Protein 1WZ8 (pdb70)

CATH classification: 3.90.226.10 (+1 more: 1.10.12.10)

B-factor: mean 20.25, std 10.27, range [1.0, 70.55]

Organism: Thermus thermophilus (strain ATCC 27634 / DSM 579 / HB8) (NCBI:txid300852)

Nearest PDB structures (foldseek):
  1wz8-assembly1_E  TM=1.002E+00  e=1.208E-48  Thermus thermophilus HB8
  3qk8-assembly1_A  TM=9.824E-01  e=3.372E-32  Mycobacterium marinum M
  7m3w-assembly1_B  TM=9.841E-01  e=2.227E-31  Mycobacterium avium subsp. paratuberculosis K-10
  3qk8-assembly1_B  TM=9.759E-01  e=5.558E-32  Mycobacterium marinum M
  3q1t-assembly1_C  TM=9.836E-01  e=1.148E-29  Mycobacterium avium 104

Solvent-accessible surface area: 48649 Å² total; per-residue (Å²): 138,69,83,12,72,85,144,14,103,34,9,48,24,48,110,38,95,111,14,0,3,19,0,28,0,146,13,98,182,92,5,16,0,35,36,60,6,7,64,10,1,1,102,0,8,77,37,1,83,69,37,164,41,4,40,0,0,0,1,63,1,70,65,18,12,0,0,31,0,31,3,86,44,5,21,61,56,12,93,90,44,26,116,8,15,12,76,4,1,47,6,6,36,32,2,0,12,13,0,2,72,6,22,49,2,0,0,0,0,0,16,125,18,0,16,8,10,0,0,0,0,1,11,1,8,5,1,6,0,0,0,76,51,2,91,3,4,3,9,16,6,114,20,2,1,4,0,0,14,0,0,0,0,0,3,4,6,11,11,9,1,10,13,0,4,18,16,1,6,12,24,48,61,8,57,0,68,76,0,51,172,44,7,2,2,1,33,18,28,105,83,158,103,2,49,102,49,0,15,76,2,0,49,82,2,5,110,13,3,61,40,3,2,26,4,1,2,10,1,0,0,0,0,4,29,33,10,12,5,9,0,1,0,1,0,0,2,9,5,5,7,9,74,6,126,18,0,82,22,1,6,98,0,52,104,104,172,79,113,45,147,26,94,108,86,60,5,79,85,144,18,95,22,10,44,20,48,115,39,94,108,14,0,3,18,0,25,0,138,16,100,187,99,6,17,0,34,39,61,4,8,89,7,0,0,109,0,1,61,37,1,71,93,32,152,27,6,37,0,0,0,0,64,0,76,74,18,11,0,0,33,1,31,5,79,44,5,18,53,58,14,92,87,48,26,82,10,17,10,78,4,1,49,3,6,31,30,2,0,12,0,0,3,56,6,28,49,1,0,0,0,0,0,15,112,10,0,32,9,9,0,0,0,0,2,10,1,8,6,0,7,0,0,0,81,34,1,116,2,15,4,13,16,5,115,22,3,1,4,1,0,14,0,0,0,0,0,3,4,7,11,13,9,1,10,11,0,4,14,15,1,6,12,17,49,68,6,53,0,48,81,0,25,154,48,6,2,2,2,33,12,25,89,84,148,89,1,48,112,52,0,14,79,2,0,44,84,2,5,112,12,4,62,34,4,3,29,3,1,2,11,0,0,0,1,0,5,29,34,9,13,4,9,0,1,0,2,0,0,2,9,4,4,9,9,78,8,119,20,0,81,23,2,4,91,1,64,104,99,188,70,111,41,134,27,103,124,84,78,13,69,83,156,11,81,34,9,50,24,46,116,39,96,112,13,0,3,19,0,20,0,160,20,102,183,97,6,15,0,33,45,59,3,8,79,4,0,3,69,0,7,66,24,0,92,73,32,160,44,5,42,0,0,0,0,65,0,82,62,17,13,0,0,32,1,29,4,94,44,5,20,58,58,11,68,87,45,24,100,6,17,12,71,3,0,44,1,5,32,37,3,0,9,12,0,3,73,6,23,47,2,0,0,0,0,0,15,124,30,0,33,9,8,0,0,0,0,0,10,1,7,5,2,7,0,0,0,82,39,2,106,3,36,4,14,12,5,108,26,2,2,4,1,0,14,0,0,0,0,0,4,4,7,10,11,9,2,9,11,0,5,20,14,0,7,11,19,53,55,4,31,0,91,80,0,52,129,27,6,2,2,1,36,19,27,92,74,132,100,2,48,97,50,0,13,81,1,0,47,80,2,5,113,13,4,67,34,3,4,28,3,1,3,10,0,0,0,1,0,5,27,35,9,13,4,8,0,1,0,1,0,0,1,9,5,5,6,10,79,8,106,12,0,78,22,0,4,91,1,84,109,100,194,82,106,26,138,19,80,114,90,73,15,74,85,143,12,80,22,8,38,26,48,117,38,97,105,14,0,0,18,0,24,0,122,20,101,185,99,7,16,0,31,46,56,2,8,89,5,0,3,76,0,7,73,26,1,92,79,14,151,48,6,40,0,0,0,0,62,1,70,70,18,14,0,0,30,1,30,4,97,42,4,18,60,58,10,74,86,42,23,88,6,16,11,72,4,0,46,1,5,32,40,3,0,11,12,0,3,74,8,27,52,1,0,0,0,0,0,14,122,27,0,37,8,10,0,0,0,0,1,10,0,8,5,1,6,0,0,0,80,27,2,117,3,38,3,12,11,5,107,27,2,1,4,0,0,15,0,0,0,0,0,4,4,7,11,11,9,1,10,10,0,4,14,14,1,6,12,19,47,70,5,34,0,89,79,0,50,126,28,5,2,2,2,34,13,25,86,80,137,95,2,48,112,50,0,13,74,1,0,48,85,2,6,112,13,4,55,33,3,2,26,3,1,3,10,1,0,0,0,1,6,30,34,9,15,4,9,0,0,0,2,0,0,1,9,6,5,7,9,80,7,112,13,0,69,21,1,3,90,1,74,91,101,180,79,107,22,142,20,77,157,76,111,16,87,92,148,6,79,31,1,44,36,46,116,38,97,115,13,0,5,18,0,26,0,144,16,99,178,96,4,16,0,35,39,41,4,7,92,2,1,2,54,1,8,86,48,1,76,80,45,163,46,4,44,0,0,0,1,64,0,63,65,18,13,0,0,32,1,31,4,100,45,5,20,77,55,12,85,90,44,27,112,6,15,12,80,4,1,37,1,6,35,32,2,0,8,13,0,3,74,7,24,45,2,0,0,0,0,0,16,126,26,0,26,8,10,0,0,0,0,2,11,1,8,5,1,7,0,0,0,79,50,2,102,3,4,4,11,15,5,104,25,3,1,4,1,0,15,0,0,0,0,0,4,4,7,10,11,8,1,10,12,0,5,20,15,1,6,10,24,49,46,6,57,0,71,72,0,52,167,47,6,2,3,1,36,14,27,89,72,145,104,2,50,109,53,0,15,78,0,0,47,76,2,6,110,12,3,76,39,3,3,26,4,1,1,10,1,0,0,0,0,5,24,34,9,14,4,9,0,1,0,2,0,0,1,9,6,5,8,11,79,7,128,16,0,73,19,2,4,96,3,80,96,101,188,78,102,41,130,26,90,83,91,72,16,75,87,128,16,89,21,8,45,11,44,92,40,96,109,15,0,1,17,0,28,0,133,17,97,184,102,6,16,0,34,37,62,6,8,104,7,0,0,49,0,8,75,50,1,92,80,30,140,44,5,38,0,0,0,0,63,1,80,74,19,10,0,0,33,1,31,6,80,42,6,18,56,54,11,89,82,51,23,93,10,17,12,81,3,1,46,2,6,31,25,2,0,12,12,0,2,69,7,34,53,2,0,0,0,0,0,17,129,20,0,30,9,10,0,0,0,0,2,11,1,8,5,1,6,0,0,0,76,38,2,86,2,14,4,13,14,6,118,21,2,1,4,1,0,14,0,0,0,0,0,3,5,8,10,13,9,1,10,12,0,3,17,15,2,7,12,18,45,55,5,37,0,53,82,0,28,162,50,6,2,2,2,34,12,16,90,82,165,73,1,48,118,52,0,14,76,1,0,46,81,2,5,119,12,4,63,32,2,4,25,4,1,2,11,0,0,0,0,0,5,24,35,8,12,4,9,0,2,0,1,0,0,1,10,6,4,7,8,77,9,128,20,0,77,25,1,4,100,2,60,104,100,179,66,109,44,132,27,107

Sequence (1578 aa):
LASLEARYPGLAFAWPRPGVLEITFRGEKLNAMPPALHRGLARVWRDLEAVEGVRAVLLRGEGGVFSAGGSFGLIEEMRASHEALLRVFWEARDLVLGPLNFPRPVVAAVEKVAVGAGLALALAADIAVVGKGTRLLDGHLRLGVAAGDHAVLLWPLLVGMAKAKYHLLLNEPLTGEEAERLGLVALAVEDEKVYEKALEVAERLAQGPKEALHHTKHALNHWYRSFLPHFELSLALEFLGFSGKELEEGLKALKEKRPPEFPLASLEARYPGLAFAWPRPGVLEITFRGEKLNAMPPALHRGLARVWRDLEAVEGVRAVLLRGEGGVFSAGGSFGLIEEMRASHEALLRVFWEARDLVLGPLNFPRPVVAAVEKVAVGAGLALALAADIAVVGKGTRLLDGHLRLGVAAGDHAVLLWPLLVGMAKAKYHLLLNEPLTGEEAERLGLVALAVEDEKVYEKALEVAERLAQGPKEALHHTKHALNHWYRSFLPHFELSLALEFLGFSGKELEEGLKALKEKRPPEFPLASLEARYPGLAFAWPRPGVLEITFRGEKLNAMPPALHRGLARVWRDLEAVEGVRAVLLRGEGGVFSAGGSFGLIEEMRASHEALLRVFWEARDLVLGPLNFPRPVVAAVEKVAVGAGLALALAADIAVVGKGTRLLDGHLRLGVAAGDHAVLLWPLLVGMAKAKYHLLLNEPLTGEEAERLGLVALAVEDEKVYEKALEVAERLAQGPKEALHHTKHALNHWYRSFLPHFELSLALEFLGFSGKELEEGLKALKEKRPPEFPLASLEARYPGLAFAWPRPGVLEITFRGEKLNAMPPALHRGLARVWRDLEAVEGVRAVLLRGEGGVFSAGGSFGLIEEMRASHEALLRVFWEARDLVLGPLNFPRPVVAAVEKVAVGAGLALALAADIAVVGKGTRLLDGHLRLGVAAGDHAVLLWPLLVGMAKAKYHLLLNEPLTGEEAERLGLVALAVEDEKVYEKALEVAERLAQGPKEALHHTKHALNHWYRSFLPHFELSLALEFLGFSGKELEEGLKALKEKRPPEFPLASLEARYPGLAFAWPRPGVLEITFRGEKLNAMPPALHRGLARVWRDLEAVEGVRAVLLRGEGGVFSAGGSFGLIEEMRASHEALLRVFWEARDLVLGPLNFPRPVVAAVEKVAVGAGLALALAADIAVVGKGTRLLDGHLRLGVAAGDHAVLLWPLLVGMAKAKYHLLLNEPLTGEEAERLGLVALAVEDEKVYEKALEVAERLAQGPKEALHHTKHALNHWYRSFLPHFELSLALEFLGFSGKELEEGLKALKEKRPPEFPLASLEARYPGLAFAWPRPGVLEITFRGEKLNAMPPALHRGLARVWRDLEAVEGVRAVLLRGEGGVFSAGGSFGLIEEMRASHEALLRVFWEARDLVLGPLNFPRPVVAAVEKVAVGAGLALALAADIAVVGKGTRLLDGHLRLGVAAGDHAVLLWPLLVGMAKAKYHLLLNEPLTGEEAERLGLVALAVEDEKVYEKALEVAERLAQGPKEALHHTKHALNHWYRSFLPHFELSLALEFLGFSGKELEEGLKALKEKRPPEFP

Structure (mmCIF, N/CA/C/O backbone):
data_1WZ8
#
_entry.id   1WZ8
#
_cell.length_a   76.485
_cell.length_b   127.065
_cell.length_c   146.393
_cell.angle_alpha   90.00
_cell.angle_beta   90.00
_cell.angle_gamma   90.00
#
_symmetry.space_group_name_H-M   'P 21 21 21'
#
loop_
_entity.id
_entity.type
_entity.pdbx_description
1 polymer 'enoyl-CoA hydratase'
2 non-polymer (4S)-2-METHYL-2,4-PENTANEDIOL
3 water water
#
loop_
_atom_site.group_PDB
_atom_site.id
_atom_site.type_symbol
_atom_site.label_atom_id
_atom_site.label_alt_id
_atom_site.label_comp_id
_atom_site.label_asym_id
_atom_site.label_entity_id
_atom_site.label_seq_id
_atom_site.pdbx_PDB_ins_code
_atom_site.Cartn_x
_atom_site.Cartn_y
_atom_site.Cartn_z
_atom_site.occupancy
_atom_site.B_iso_or_equiv
_atom_site.auth_seq_id
_atom_site.auth_comp_id
_atom_site.auth_asym_id
_atom_site.auth_atom_id
_atom_site.pdbx_PDB_model_num
ATOM 1 N N . LEU A 1 2 ? 13.968 49.390 91.236 1.00 41.56 2 LEU A N 1
ATOM 2 C CA . LEU A 1 2 ? 15.130 48.795 90.518 1.00 40.84 2 LEU A CA 1
ATOM 3 C C . LEU A 1 2 ? 15.345 47.353 90.971 1.00 39.85 2 LEU A C 1
ATOM 4 O O . LEU A 1 2 ? 14.382 46.637 91.238 1.00 38.93 2 LEU A O 1
ATOM 9 N N . ALA A 1 3 ? 16.604 46.935 91.060 1.00 38.84 3 ALA A N 1
ATOM 10 C CA . ALA A 1 3 ? 16.941 45.575 91.468 1.00 37.52 3 ALA A CA 1
ATOM 11 C C . ALA A 1 3 ? 16.175 45.114 92.706 1.00 36.59 3 ALA A C 1
ATOM 12 O O . ALA A 1 3 ? 15.613 44.020 92.721 1.00 35.05 3 ALA A O 1
ATOM 14 N N . SER A 1 4 ? 16.155 45.945 93.742 1.00 35.82 4 SER A N 1
ATOM 15 C CA . SER A 1 4 ? 15.457 45.598 94.975 1.00 35.84 4 SER A CA 1
ATOM 16 C C . SER A 1 4 ? 13.953 45.454 94.772 1.00 35.45 4 SER A C 1
ATOM 17 O O . SER A 1 4 ? 13.314 44.620 95.415 1.00 36.06 4 SER A O 1
ATOM 20 N N . LEU A 1 5 ? 13.386 46.269 93.886 1.00 33.65 5 LEU A N 1
ATOM 21 C CA . LEU A 1 5 ? 11.954 46.198 93.606 1.00 32.87 5 LEU A CA 1
ATOM 22 C C . LEU A 1 5 ? 11.664 44.970 92.753 1.00 31.44 5 LEU A C 1
ATOM 23 O O . LEU A 1 5 ? 10.772 44.184 93.063 1.00 30.99 5 LEU A O 1
ATOM 28 N N . GLU A 1 6 ? 12.422 44.817 91.672 1.00 30.75 6 GLU A N 1
ATOM 29 C CA . GLU A 1 6 ? 12.254 43.679 90.780 1.00 30.73 6 GLU A CA 1
ATOM 30 C C . GLU A 1 6 ? 12.367 42.393 91.591 1.00 30.00 6 GLU A C 1
ATOM 31 O O . GLU A 1 6 ? 11.599 41.454 91.400 1.00 28.87 6 GLU A O 1
ATOM 37 N N . ALA A 1 7 ? 13.325 42.372 92.512 1.00 28.28 7 ALA A N 1
ATOM 38 C CA . ALA A 1 7 ? 13.561 41.207 93.357 1.00 28.57 7 ALA A CA 1
ATOM 39 C C . ALA A 1 7 ? 12.399 40.883 94.294 1.00 27.76 7 ALA A C 1
ATOM 40 O O . ALA A 1 7 ? 12.175 39.722 94.627 1.00 25.88 7 ALA A O 1
ATOM 42 N N . ARG A 1 8 ? 11.659 41.908 94.706 1.00 27.22 8 ARG A N 1
ATOM 43 C CA . ARG A 1 8 ? 10.545 41.729 95.633 1.00 28.51 8 ARG A CA 1
ATOM 44 C C . ARG A 1 8 ? 9.147 41.628 95.023 1.00 28.52 8 ARG A C 1
ATOM 45 O O . ARG A 1 8 ? 8.212 41.177 95.689 1.00 28.29 8 ARG A O 1
ATOM 53 N N . TYR A 1 9 ? 8.993 42.040 93.769 1.00 27.43 9 TYR A N 1
ATOM 54 C CA . TYR A 1 9 ? 7.678 42.002 93.137 1.00 26.26 9 TYR A CA 1
ATOM 55 C C . TYR A 1 9 ? 7.582 41.164 91.871 1.00 25.37 9 TYR A C 1
ATOM 56 O O . TYR A 1 9 ? 7.619 41.693 90.759 1.00 23.97 9 TYR A O 1
ATOM 65 N N . PRO A 1 10 ? 7.457 39.837 92.022 1.00 23.78 10 PRO A N 1
ATOM 66 C CA . PRO A 1 10 ? 7.352 38.983 90.840 1.00 22.92 10 PRO A CA 1
ATOM 67 C C . PRO A 1 10 ? 6.056 39.334 90.118 1.00 22.59 10 PRO A C 1
ATOM 68 O O . PRO A 1 10 ? 5.010 39.475 90.747 1.00 22.98 10 PRO A O 1
ATOM 72 N N . GLY A 1 11 ? 6.132 39.484 88.802 1.00 21.69 11 GLY A N 1
ATOM 73 C CA . GLY A 1 11 ? 4.951 39.840 88.042 1.00 19.55 11 GLY A CA 1
ATOM 74 C C . GLY A 1 11 ? 5.036 41.292 87.609 1.00 19.53 11 GLY A C 1
ATOM 75 O O . GLY A 1 11 ? 4.346 41.715 86.684 1.00 19.16 11 GLY A O 1
ATOM 76 N N . LEU A 1 12 ? 5.883 42.058 88.289 1.00 18.08 12 LEU A N 1
ATOM 77 C CA . LEU A 1 12 ? 6.069 43.465 87.959 1.00 19.70 12 LEU A CA 1
ATOM 78 C C . LEU A 1 12 ? 7.454 43.695 87.370 1.00 19.50 12 LEU A C 1
ATOM 79 O O . LEU A 1 12 ? 8.438 43.109 87.821 1.00 20.65 12 LEU A O 1
ATOM 84 N N . ALA A 1 13 ? 7.518 44.545 86.354 1.00 17.61 13 ALA A N 1
ATOM 85 C CA . ALA A 1 13 ? 8.775 44.888 85.704 1.00 18.24 13 ALA A CA 1
ATOM 86 C C . ALA A 1 13 ? 8.918 46.397 85.832 1.00 17.01 13 ALA A C 1
ATOM 87 O O . ALA A 1 13 ? 7.934 47.124 85.713 1.00 17.39 13 ALA A O 1
ATOM 89 N N . PHE A 1 14 ? 10.136 46.865 86.076 1.00 16.90 14 PHE A N 1
ATOM 90 C CA . PHE A 1 14 ? 10.372 48.294 86.239 1.00 17.27 14 PHE A CA 1
ATOM 91 C C . PHE A 1 14 ? 11.402 48.824 85.250 1.00 16.84 14 PHE A C 1
ATOM 92 O O . PHE A 1 14 ? 12.423 48.181 84.991 1.00 17.40 14 PHE A O 1
ATOM 100 N N . ALA A 1 15 ? 11.130 50.002 84.701 1.00 15.05 15 ALA A N 1
ATOM 101 C CA . ALA A 1 15 ? 12.034 50.616 83.740 1.00 14.17 15 ALA A CA 1
ATOM 102 C C . ALA A 1 15 ? 11.860 52.129 83.711 1.00 15.49 15 ALA A C 1
ATOM 103 O O . ALA A 1 15 ? 10.870 52.655 84.217 1.00 16.35 15 ALA A O 1
ATOM 105 N N . TRP A 1 16 ? 12.838 52.817 83.130 1.00 16.59 16 TRP A N 1
ATOM 106 C CA . TRP A 1 16 ? 12.801 54.271 83.008 1.00 17.94 16 TRP A CA 1
ATOM 107 C C . TRP A 1 16 ? 12.779 54.631 81.519 1.00 19.09 16 TRP A C 1
ATOM 108 O O . TRP A 1 16 ? 13.803 55.021 80.952 1.00 20.88 16 TRP A O 1
ATOM 119 N N . PRO A 1 17 ? 11.613 54.505 80.863 1.00 17.75 17 PRO A N 1
ATOM 120 C CA . PRO A 1 17 ? 11.514 54.827 79.436 1.00 18.32 17 PRO A CA 1
ATOM 121 C C . PRO A 1 17 ? 11.891 56.269 79.103 1.00 19.72 17 PRO A C 1
ATOM 122 O O . PRO A 1 17 ? 12.361 56.557 78.002 1.00 21.41 17 PRO A O 1
ATOM 126 N N . ARG A 1 18 ? 11.672 57.169 80.057 1.00 19.11 18 ARG A N 1
ATOM 127 C CA . ARG A 1 18 ? 11.998 58.584 79.897 1.00 20.38 18 ARG A CA 1
ATOM 128 C C . ARG A 1 18 ? 12.492 59.098 81.240 1.00 20.31 18 ARG A C 1
ATOM 129 O O . ARG A 1 18 ? 12.161 58.537 82.284 1.00 19.03 18 ARG A O 1
ATOM 137 N N . PRO A 1 19 ? 13.291 60.175 81.233 1.00 20.74 19 PRO A N 1
ATOM 138 C CA . PRO A 1 19 ? 13.819 60.741 82.478 1.00 20.31 19 PRO A CA 1
ATOM 139 C C . PRO A 1 19 ? 12.733 61.020 83.517 1.00 19.43 19 PRO A C 1
ATOM 140 O O . PRO A 1 19 ? 11.778 61.746 83.245 1.00 19.34 19 PRO A O 1
ATOM 144 N N . GLY A 1 20 ? 12.884 60.431 84.701 1.00 17.77 20 GLY A N 1
ATOM 145 C CA . GLY A 1 20 ? 11.926 60.652 85.770 1.00 16.12 20 GLY A CA 1
ATOM 146 C C . GLY A 1 20 ? 10.640 59.854 85.681 1.00 15.18 20 GLY A C 1
ATOM 147 O O . GLY A 1 20 ? 9.808 59.918 86.583 1.00 15.69 20 GLY A O 1
ATOM 148 N N . VAL A 1 21 ? 10.467 59.103 84.599 1.00 13.99 21 VAL A N 1
ATOM 149 C CA . VAL A 1 21 ? 9.261 58.307 84.426 1.00 13.52 21 VAL A CA 1
ATOM 150 C C . VAL A 1 21 ? 9.501 56.848 84.789 1.00 14.75 21 VAL A C 1
ATOM 151 O O . VAL A 1 21 ? 10.173 56.119 84.057 1.00 13.65 21 VAL A O 1
ATOM 155 N N . LEU A 1 22 ? 8.963 56.424 85.925 1.00 13.34 22 LEU A N 1
ATOM 156 C CA . LEU A 1 22 ? 9.116 55.039 86.336 1.00 14.26 22 LEU A CA 1
ATOM 157 C C . LEU A 1 22 ? 7.968 54.258 85.728 1.00 14.83 22 LEU A C 1
ATOM 158 O O . LEU A 1 22 ? 6.804 54.464 86.077 1.00 14.67 22 LEU A O 1
ATOM 163 N N . GLU A 1 23 ? 8.299 53.364 84.807 1.00 13.95 23 GLU A N 1
ATOM 164 C CA . GLU A 1 23 ? 7.283 52.567 84.147 1.00 15.32 23 GLU A CA 1
ATOM 165 C C . GLU A 1 23 ? 7.146 51.212 84.820 1.00 14.76 23 GLU A C 1
ATOM 166 O O . GLU A 1 23 ? 8.125 50.486 84.973 1.00 16.11 23 GLU A O 1
ATOM 172 N N . ILE A 1 24 ? 5.927 50.883 85.230 1.00 14.37 24 ILE A N 1
ATOM 173 C CA . ILE A 1 24 ? 5.659 49.604 85.870 1.00 14.88 24 ILE A CA 1
ATOM 174 C C . ILE A 1 24 ? 4.797 48.773 84.928 1.00 14.57 24 ILE A C 1
ATOM 175 O O . ILE A 1 24 ? 3.654 49.133 84.644 1.00 14.29 24 ILE A O 1
ATOM 180 N N . THR A 1 25 ? 5.362 47.675 84.432 1.00 15.67 25 THR A N 1
ATOM 181 C CA . THR A 1 25 ? 4.656 46.774 83.531 1.00 15.74 25 THR A CA 1
ATOM 182 C C . THR A 1 25 ? 4.269 45.536 84.328 1.00 16.07 25 THR A C 1
ATOM 183 O O . THR A 1 25 ? 5.121 44.908 84.954 1.00 18.29 25 THR A O 1
ATOM 187 N N . PHE A 1 26 ? 2.991 45.182 84.319 1.00 15.39 26 PHE A N 1
ATOM 188 C CA . PHE A 1 26 ? 2.560 44.011 85.065 1.00 15.19 26 PHE A CA 1
ATOM 189 C C . PHE A 1 26 ? 2.133 42.893 84.133 1.00 16.26 26 PHE A C 1
ATOM 190 O O . PHE A 1 26 ? 1.589 43.131 83.051 1.00 16.61 26 PHE A O 1
ATOM 198 N N . ARG A 1 27 ? 2.399 41.667 84.565 1.00 16.85 27 ARG A N 1
ATOM 199 C CA . ARG A 1 27 ? 2.091 40.486 83.775 1.00 18.57 27 ARG A CA 1
ATOM 200 C C . ARG A 1 27 ? 1.240 39.510 84.576 1.00 17.73 27 ARG A C 1
ATOM 201 O O . ARG A 1 27 ? 1.653 39.050 85.637 1.00 18.46 27 ARG A O 1
ATOM 209 N N . GLY A 1 28 ? 0.049 39.209 84.069 1.00 18.41 28 GLY A N 1
ATOM 210 C CA . GLY A 1 28 ? -0.833 38.270 84.744 1.00 19.41 28 GLY A CA 1
ATOM 211 C C . GLY A 1 28 ? -1.062 37.066 83.848 1.00 21.23 28 GLY A C 1
ATOM 212 O O . GLY A 1 28 ? -0.159 36.661 83.118 1.00 20.80 28 GLY A O 1
ATOM 213 N N . GLU A 1 29 ? -2.257 36.486 83.906 1.00 22.02 29 GLU A N 1
ATOM 214 C CA . GLU A 1 29 ? -2.589 35.342 83.061 1.00 24.04 29 GLU A CA 1
ATOM 215 C C . GLU A 1 29 ? -3.115 35.934 81.754 1.00 24.05 29 GLU A C 1
ATOM 216 O O . GLU A 1 29 ? -2.704 37.029 81.368 1.00 24.30 29 GLU A O 1
ATOM 222 N N . LYS A 1 30 ? -4.010 35.234 81.064 1.00 25.15 30 LYS A N 1
ATOM 223 C CA . LYS A 1 30 ? -4.545 35.780 79.817 1.00 25.82 30 LYS A CA 1
ATOM 224 C C . LYS A 1 30 ? -5.193 37.129 80.100 1.00 23.69 30 LYS A C 1
ATOM 225 O O . LYS A 1 30 ? -5.896 37.286 81.099 1.00 23.21 30 LYS A O 1
ATOM 231 N N . LEU A 1 31 ? -4.950 38.099 79.224 1.00 22.39 31 LEU A N 1
ATOM 232 C CA . LEU A 1 31 ? -5.517 39.431 79.387 1.00 20.86 31 LEU A CA 1
ATOM 233 C C . LEU A 1 31 ? -5.092 39.982 80.741 1.00 19.46 31 LEU A C 1
ATOM 234 O O . LEU A 1 31 ? -5.767 40.829 81.326 1.00 18.69 31 LEU A O 1
ATOM 239 N N . ASN A 1 32 ? -3.957 39.487 81.220 1.00 18.01 32 ASN A N 1
ATOM 240 C CA . ASN A 1 32 ? -3.403 39.878 82.504 1.00 17.05 32 ASN A CA 1
ATOM 241 C C . ASN A 1 32 ? -4.383 39.745 83.659 1.00 17.61 32 ASN A C 1
ATOM 242 O O . ASN A 1 32 ? -4.457 40.619 84.528 1.00 18.20 32 ASN A O 1
ATOM 247 N N . ALA A 1 33 ? -5.148 38.656 83.663 1.00 17.06 33 ALA A N 1
ATOM 248 C CA . ALA A 1 33 ? -6.071 38.405 84.765 1.00 17.90 33 ALA A CA 1
ATOM 249 C C . ALA A 1 33 ? -5.110 38.328 85.944 1.00 18.30 33 ALA A C 1
ATOM 250 O O . ALA A 1 33 ? -4.021 37.769 85.821 1.00 18.75 33 ALA A O 1
ATOM 252 N N . MET A 1 34 ? -5.503 38.889 87.079 1.00 16.59 34 MET A N 1
ATOM 253 C CA . MET A 1 34 ? -4.620 38.923 88.233 1.00 15.86 34 MET A CA 1
ATOM 254 C C . MET A 1 34 ? -4.670 37.767 89.217 1.00 16.55 34 MET A C 1
ATOM 255 O O . MET A 1 34 ? -5.676 37.559 89.888 1.00 17.51 34 MET A O 1
ATOM 260 N N . PRO A 1 35 ? -3.580 36.988 89.306 1.00 17.69 35 PRO A N 1
ATOM 261 C CA . PRO A 1 35 ? -3.561 35.872 90.258 1.00 17.36 35 PRO A CA 1
ATOM 262 C C . PRO A 1 35 ? -3.374 36.532 91.629 1.00 16.43 35 PRO A C 1
ATOM 263 O O . PRO A 1 35 ? -3.056 37.718 91.707 1.00 15.32 35 PRO A O 1
ATOM 267 N N . PRO A 1 36 ? -3.561 35.779 92.722 1.00 16.60 36 PRO A N 1
ATOM 268 C CA . PRO A 1 36 ? -3.399 36.341 94.066 1.00 15.37 36 PRO A CA 1
ATOM 269 C C . PRO A 1 36 ? -2.127 37.175 94.256 1.00 16.96 36 PRO A C 1
ATOM 270 O O . PRO A 1 36 ? -2.178 38.293 94.772 1.00 14.64 36 PRO A O 1
ATOM 274 N N . ALA A 1 37 ? -0.989 36.634 93.829 1.00 16.85 37 ALA A N 1
ATOM 275 C CA . ALA A 1 37 ? 0.287 37.327 93.984 1.00 17.61 37 ALA A CA 1
ATOM 276 C C . ALA A 1 37 ? 0.359 38.672 93.274 1.00 17.71 37 ALA A C 1
ATOM 277 O O . ALA A 1 37 ? 0.897 39.637 93.823 1.00 18.70 37 ALA A O 1
ATOM 279 N N . LEU A 1 38 ? -0.171 38.740 92.056 1.00 16.18 38 LEU A N 1
ATOM 280 C CA . LEU A 1 38 ? -0.134 39.984 91.296 1.00 15.51 38 LEU A CA 1
ATOM 281 C C . LEU A 1 38 ? -1.055 41.038 91.896 1.00 15.44 38 LEU A C 1
ATOM 282 O O . LEU A 1 38 ? -0.697 42.211 91.976 1.00 16.42 38 LEU A O 1
ATOM 287 N N . HIS A 1 39 ? -2.241 40.625 92.318 1.00 15.25 39 HIS A N 1
ATOM 288 C CA . HIS A 1 39 ? -3.174 41.566 92.921 1.00 15.05 39 HIS A CA 1
ATOM 289 C C . HIS A 1 39 ? -2.541 42.210 94.155 1.00 15.64 39 HIS A C 1
ATOM 290 O O . HIS A 1 39 ? -2.588 43.430 94.327 1.00 14.73 39 HIS A O 1
ATOM 297 N N . ARG A 1 40 ? -1.939 41.393 95.013 1.00 15.05 40 ARG A N 1
ATOM 298 C CA . ARG A 1 40 ? -1.298 41.920 96.207 1.00 15.36 40 ARG A CA 1
ATOM 299 C C . ARG A 1 40 ? -0.101 42.800 95.847 1.00 16.28 40 ARG A C 1
ATOM 300 O O . ARG A 1 40 ? 0.145 43.822 96.491 1.00 16.85 40 ARG A O 1
ATOM 308 N N . GLY A 1 41 ? 0.636 42.396 94.815 1.00 15.17 41 GLY A N 1
ATOM 309 C CA . GLY A 1 41 ? 1.789 43.162 94.379 1.00 15.63 41 GLY A CA 1
ATOM 310 C C . GLY A 1 41 ? 1.408 44.547 93.891 1.00 15.55 41 GLY A C 1
ATOM 311 O O . GLY A 1 41 ? 2.033 45.538 94.267 1.00 15.46 41 GLY A O 1
ATOM 312 N N . LEU A 1 42 ? 0.382 44.617 93.048 1.00 13.79 42 LEU A N 1
ATOM 313 C CA . LEU A 1 42 ? -0.083 45.894 92.514 1.00 14.84 42 LEU A CA 1
ATOM 314 C C . LEU A 1 42 ? -0.649 46.786 93.612 1.00 15.85 42 LEU A C 1
ATOM 315 O O . LEU A 1 42 ? -0.626 48.014 93.509 1.00 16.13 42 LEU A O 1
ATOM 320 N N . ALA A 1 43 ? -1.155 46.165 94.670 1.00 16.35 43 ALA A N 1
ATOM 321 C CA . ALA A 1 43 ? -1.745 46.922 95.767 1.00 17.77 43 ALA A CA 1
ATOM 322 C C . ALA A 1 43 ? -0.719 47.433 96.771 1.00 19.12 43 ALA A C 1
ATOM 323 O O . ALA A 1 43 ? -0.887 48.507 97.344 1.00 18.19 43 ALA A O 1
ATOM 325 N N . ARG A 1 44 ? 0.347 46.666 96.972 1.00 19.99 44 ARG A N 1
ATOM 326 C CA . ARG A 1 44 ? 1.364 47.032 97.947 1.00 19.75 44 ARG A CA 1
ATOM 327 C C . ARG A 1 44 ? 2.604 47.746 97.423 1.00 18.02 44 ARG A C 1
ATOM 328 O O . ARG A 1 44 ? 3.304 48.394 98.195 1.00 16.04 44 ARG A O 1
ATOM 336 N N . VAL A 1 45 ? 2.882 47.638 96.128 1.00 17.33 45 VAL A N 1
ATOM 337 C CA . VAL A 1 45 ? 4.069 48.267 95.555 1.00 15.91 45 VAL A CA 1
ATOM 338 C C . VAL A 1 45 ? 4.157 49.774 95.819 1.00 17.33 45 VAL A C 1
ATOM 339 O O . VAL A 1 45 ? 5.249 50.325 95.962 1.00 17.24 45 VAL A O 1
ATOM 343 N N . TRP A 1 46 ? 3.008 50.435 95.911 1.00 17.91 46 TRP A N 1
ATOM 344 C CA . TRP A 1 46 ? 2.984 51.877 96.136 1.00 16.99 46 TRP A CA 1
ATOM 345 C C . TRP A 1 46 ? 3.703 52.325 97.404 1.00 18.86 46 TRP A C 1
ATOM 346 O O . TRP A 1 46 ? 4.313 53.390 97.425 1.00 18.66 46 TRP A O 1
ATOM 357 N N . ARG A 1 47 ? 3.645 51.518 98.457 1.00 21.26 47 ARG A N 1
ATOM 358 C CA . ARG A 1 47 ? 4.323 51.869 99.704 1.00 24.79 47 ARG A CA 1
ATOM 359 C C . ARG A 1 47 ? 5.833 51.938 99.510 1.00 24.86 47 ARG A C 1
ATOM 360 O O . ARG A 1 47 ? 6.486 52.869 99.976 1.00 25.09 47 ARG A O 1
ATOM 368 N N . ASP A 1 48 ? 6.385 50.950 98.816 1.00 25.69 48 ASP A N 1
ATOM 369 C CA . ASP A 1 48 ? 7.819 50.919 98.573 1.00 26.65 48 ASP A CA 1
ATOM 370 C C . ASP A 1 48 ? 8.265 51.935 97.524 1.00 27.01 48 ASP A C 1
ATOM 371 O O . ASP A 1 48 ? 9.416 52.372 97.530 1.00 26.90 48 ASP A O 1
ATOM 376 N N . LEU A 1 49 ? 7.360 52.319 96.629 1.00 25.72 49 LEU A N 1
ATOM 377 C CA . LEU A 1 49 ? 7.712 53.282 95.593 1.00 27.13 49 LEU A CA 1
ATOM 378 C C . LEU A 1 49 ? 8.063 54.639 96.184 1.00 28.14 49 LEU A C 1
ATOM 379 O O . LEU A 1 49 ? 8.835 55.398 95.601 1.00 28.28 49 LEU A O 1
ATOM 384 N N . GLU A 1 50 ? 7.493 54.941 97.344 1.00 30.05 50 GLU A N 1
ATOM 385 C CA . GLU A 1 50 ? 7.755 56.212 98.007 1.00 33.30 50 GLU A CA 1
ATOM 386 C C . GLU A 1 50 ? 9.232 56.335 98.355 1.00 33.20 50 GLU A C 1
ATOM 387 O O . GLU A 1 50 ? 9.751 57.439 98.508 1.00 33.88 50 GLU A O 1
ATOM 393 N N . ALA A 1 51 ? 9.906 55.194 98.471 1.00 33.19 51 ALA A N 1
ATOM 394 C CA . ALA A 1 51 ? 11.323 55.184 98.813 1.00 32.78 51 ALA A CA 1
ATOM 395 C C . ALA A 1 51 ? 12.226 55.441 97.611 1.00 32.18 51 ALA A C 1
ATOM 396 O O . ALA A 1 51 ? 13.326 55.964 97.762 1.00 32.45 51 ALA A O 1
ATOM 398 N N . VAL A 1 52 ? 11.763 55.075 96.420 1.00 32.19 52 VAL A N 1
ATOM 399 C CA . VAL A 1 52 ? 12.557 55.265 95.213 1.00 31.03 52 VAL A CA 1
ATOM 400 C C . VAL A 1 52 ? 12.773 56.737 94.886 1.00 31.38 52 VAL A C 1
ATOM 401 O O . VAL A 1 52 ? 11.820 57.490 94.680 1.00 30.70 52 VAL A O 1
ATOM 405 N N . GLU A 1 53 ? 14.039 57.138 94.840 1.00 31.96 53 GLU A N 1
ATOM 406 C CA . GLU A 1 53 ? 14.395 58.516 94.533 1.00 32.11 53 GLU A CA 1
ATOM 407 C C . GLU A 1 53 ? 14.411 58.749 93.031 1.00 30.22 53 GLU A C 1
ATOM 408 O O . GLU A 1 53 ? 14.790 57.866 92.261 1.00 30.83 53 GLU A O 1
ATOM 414 N N . GLY A 1 54 ? 13.991 59.939 92.618 1.00 26.92 54 GLY A N 1
ATOM 415 C CA . GLY A 1 54 ? 13.997 60.261 91.205 1.00 25.28 54 GLY A CA 1
ATOM 416 C C . GLY A 1 54 ? 12.694 60.045 90.462 1.00 21.82 54 GLY A C 1
ATOM 417 O O . GLY A 1 54 ? 12.595 60.388 89.287 1.00 22.04 54 GLY A O 1
ATOM 418 N N . VAL A 1 55 ? 11.693 59.471 91.121 1.00 19.84 55 VAL A N 1
ATOM 419 C CA . VAL A 1 55 ? 10.414 59.252 90.452 1.00 17.86 55 VAL A CA 1
ATOM 420 C C . VAL A 1 55 ? 9.651 60.572 90.375 1.00 16.76 55 VAL A C 1
ATOM 421 O O . VAL A 1 55 ? 9.370 61.194 91.401 1.00 16.38 55 VAL A O 1
ATOM 425 N N . ARG A 1 56 ? 9.328 61.004 89.158 1.00 14.71 56 ARG A N 1
ATOM 426 C CA . ARG A 1 56 ? 8.579 62.242 88.969 1.00 14.30 56 ARG A CA 1
ATOM 427 C C . ARG A 1 56 ? 7.188 61.916 88.425 1.00 13.47 56 ARG A C 1
ATOM 428 O O . ARG A 1 56 ? 6.267 62.724 88.516 1.00 13.75 56 ARG A O 1
ATOM 436 N N . ALA A 1 57 ? 7.048 60.716 87.869 1.00 12.56 57 ALA A N 1
ATOM 437 C CA . ALA A 1 57 ? 5.770 60.250 87.339 1.00 12.69 57 ALA A CA 1
ATOM 438 C C . ALA A 1 57 ? 5.823 58.739 87.166 1.00 13.12 57 ALA A C 1
ATOM 439 O O . ALA A 1 57 ? 6.875 58.182 86.846 1.00 14.97 57 ALA A O 1
ATOM 441 N N . VAL A 1 58 ? 4.693 58.080 87.397 1.00 12.29 58 VAL A N 1
ATOM 442 C CA . VAL A 1 58 ? 4.604 56.634 87.246 1.00 11.23 58 VAL A CA 1
ATOM 443 C C . VAL A 1 58 ? 3.711 56.302 86.054 1.00 12.19 58 VAL A C 1
ATOM 444 O O . VAL A 1 58 ? 2.650 56.903 85.868 1.00 11.85 58 VAL A O 1
ATOM 448 N N . LEU A 1 59 ? 4.159 55.354 85.240 1.00 10.68 59 LEU A N 1
ATOM 449 C CA . LEU A 1 59 ? 3.408 54.932 84.067 1.00 11.76 59 LEU A CA 1
ATOM 450 C C . LEU A 1 59 ? 3.057 53.461 84.234 1.00 11.26 59 LEU A C 1
ATOM 451 O O . LEU A 1 59 ? 3.940 52.627 84.415 1.00 13.46 59 LEU A O 1
ATOM 456 N N . LEU A 1 60 ? 1.767 53.150 84.178 1.00 9.61 60 LEU A N 1
ATOM 457 C CA . LEU A 1 60 ? 1.310 51.775 84.332 1.00 10.92 60 LEU A CA 1
ATOM 458 C C . LEU A 1 60 ? 0.923 51.180 82.991 1.00 11.80 60 LEU A C 1
ATOM 459 O O . LEU A 1 60 ? 0.238 51.822 82.193 1.00 10.14 60 LEU A O 1
ATOM 464 N N . ARG A 1 61 ? 1.361 49.950 82.745 1.00 11.70 61 ARG A N 1
ATOM 465 C CA . ARG A 1 61 ? 1.043 49.275 81.496 1.00 13.61 61 ARG A CA 1
ATOM 466 C C . ARG A 1 61 ? 1.016 47.775 81.734 1.00 14.43 61 ARG A C 1
ATOM 467 O O . ARG A 1 61 ? 1.792 47.251 82.535 1.00 12.31 61 ARG A O 1
ATOM 475 N N . GLY A 1 62 ? 0.107 47.090 81.049 1.00 14.44 62 GLY A N 1
ATOM 476 C CA . GLY A 1 62 ? 0.019 45.649 81.185 1.00 16.49 62 GLY A CA 1
ATOM 477 C C . GLY A 1 62 ? 0.879 45.042 80.098 1.00 18.31 62 GLY A C 1
ATOM 478 O O . GLY A 1 62 ? 1.039 45.638 79.034 1.00 19.02 62 GLY A O 1
ATOM 479 N N . GLU A 1 63 ? 1.444 43.870 80.351 1.00 20.07 63 GLU A N 1
ATOM 480 C CA . GLU A 1 63 ? 2.289 43.226 79.355 1.00 21.90 63 GLU A CA 1
ATOM 481 C C . GLU A 1 63 ? 1.429 42.638 78.241 1.00 21.57 63 GLU A C 1
ATOM 482 O O . GLU A 1 63 ? 0.249 42.357 78.441 1.00 19.35 63 GLU A O 1
ATOM 488 N N . GLY A 1 64 ? 2.024 42.467 77.064 1.00 21.59 64 GLY A N 1
ATOM 489 C CA . GLY A 1 64 ? 1.297 41.889 75.947 1.00 22.70 64 GLY A CA 1
ATOM 490 C C . GLY A 1 64 ? 0.300 42.794 75.247 1.00 22.96 64 GLY A C 1
ATOM 491 O O . GLY A 1 64 ? -0.585 42.310 74.540 1.00 24.55 64 GLY A O 1
ATOM 492 N N . GLY A 1 65 ? 0.433 44.102 75.439 1.00 23.43 65 GLY A N 1
ATOM 493 C CA . GLY A 1 65 ? -0.473 45.042 74.799 1.00 21.71 65 GLY A CA 1
ATOM 494 C C . GLY A 1 65 ? -1.899 45.026 75.318 1.00 20.39 65 GLY A C 1
ATOM 495 O O . GLY A 1 65 ? -2.840 45.322 74.579 1.00 20.15 65 GLY A O 1
ATOM 496 N N . VAL A 1 66 ? -2.070 44.675 76.587 1.00 17.35 66 VAL A N 1
ATOM 497 C CA . VAL A 1 66 ? -3.395 44.641 77.192 1.00 16.32 66 VAL A CA 1
ATOM 498 C C . VAL A 1 66 ? -3.240 45.040 78.649 1.00 15.34 66 VAL A C 1
ATOM 499 O O . VAL A 1 66 ? -2.256 44.669 79.288 1.00 14.83 66 VAL A O 1
ATOM 503 N N . PHE A 1 67 ? -4.192 45.806 79.172 1.00 14.01 67 PHE A N 1
ATOM 504 C CA . PHE A 1 67 ? -4.101 46.235 80.561 1.00 14.13 67 PHE A CA 1
ATOM 505 C C . PHE A 1 67 ? -4.470 45.072 81.477 1.00 14.84 67 PHE A C 1
ATOM 506 O O . PHE A 1 67 ? -3.599 44.286 81.846 1.00 15.78 67 PHE A O 1
ATOM 514 N N . SER A 1 68 ? -5.742 44.939 81.843 1.00 15.24 68 SER A N 1
ATOM 515 C CA . SER A 1 68 ? -6.130 43.831 82.713 1.00 15.13 68 SER A CA 1
ATOM 516 C C . SER A 1 68 ? -7.619 43.516 82.749 1.00 16.71 68 SER A C 1
ATOM 517 O O . SER A 1 68 ? -8.458 44.414 82.829 1.00 15.44 68 SER A O 1
ATOM 520 N N . ALA A 1 69 ? -7.936 42.225 82.703 1.00 17.05 69 ALA A N 1
ATOM 521 C CA . ALA A 1 69 ? -9.319 41.763 82.750 1.00 17.74 69 ALA A CA 1
ATOM 522 C C . ALA A 1 69 ? -9.798 41.672 84.201 1.00 18.08 69 ALA A C 1
ATOM 523 O O . ALA A 1 69 ? -10.943 41.298 84.464 1.00 19.05 69 ALA A O 1
ATOM 525 N N . GLY A 1 70 ? -8.916 42.010 85.138 1.00 15.42 70 GLY A N 1
ATOM 526 C CA . GLY A 1 70 ? -9.276 41.964 86.546 1.00 16.15 70 GLY A CA 1
ATOM 527 C C . GLY A 1 70 ? -8.816 40.715 87.282 1.00 16.52 70 GLY A C 1
ATOM 528 O O . GLY A 1 70 ? -7.936 39.995 86.810 1.00 16.08 70 GLY A O 1
ATOM 529 N N . GLY A 1 71 ? -9.411 40.463 88.446 1.00 18.42 71 GLY A N 1
ATOM 530 C CA . GLY A 1 71 ? -9.046 39.299 89.235 1.00 17.98 71 GLY A CA 1
ATOM 531 C C . GLY A 1 71 ? -9.278 37.994 88.499 1.00 19.32 71 GLY A C 1
ATOM 532 O O . GLY A 1 71 ? -10.282 37.836 87.808 1.00 19.12 71 GLY A O 1
ATOM 533 N N . SER A 1 72 ? -8.349 37.054 88.650 1.00 19.84 72 SER A N 1
ATOM 534 C CA . SER A 1 72 ? -8.456 35.757 87.985 1.00 19.95 72 SER A CA 1
ATOM 535 C C . SER A 1 72 ? -9.416 34.836 88.732 1.00 20.00 72 SER A C 1
ATOM 536 O O . SER A 1 72 ? -9.765 35.097 89.885 1.00 18.72 72 SER A O 1
ATOM 539 N N . PHE A 1 73 ? -9.835 33.758 88.074 1.00 20.15 73 PHE A N 1
ATOM 540 C CA . PHE A 1 73 ? -10.739 32.796 88.693 1.00 20.90 73 PHE A CA 1
ATOM 541 C C . PHE A 1 73 ? -10.094 32.240 89.955 1.00 18.94 73 PHE A C 1
ATOM 542 O O . PHE A 1 73 ? -10.765 32.015 90.963 1.00 19.50 73 PHE A O 1
ATOM 550 N N . GLY A 1 74 ? -8.784 32.023 89.890 1.00 19.30 74 GLY A N 1
ATOM 551 C CA . GLY A 1 74 ? -8.061 31.488 91.030 1.00 19.54 74 GLY A CA 1
ATOM 552 C C . GLY A 1 74 ? -8.186 32.380 92.250 1.00 19.93 74 GLY A C 1
ATOM 553 O O . GLY A 1 74 ? -8.439 31.906 93.358 1.00 19.53 74 GLY A O 1
ATOM 554 N N . LEU A 1 75 ? -8.010 33.678 92.041 1.00 18.33 75 LEU A N 1
ATOM 555 C CA . LEU A 1 75 ? -8.106 34.645 93.125 1.00 18.79 75 LEU A CA 1
ATOM 556 C C . LEU A 1 75 ? -9.508 34.660 93.727 1.00 18.29 75 LEU A C 1
ATOM 557 O O . LEU A 1 75 ? -9.669 34.659 94.950 1.00 18.65 75 LEU A O 1
ATOM 562 N N . ILE A 1 76 ? -10.520 34.669 92.866 1.00 17.55 76 ILE A N 1
ATOM 563 C CA . ILE A 1 76 ? -11.904 34.682 93.326 1.00 18.77 76 ILE A CA 1
ATOM 564 C C . ILE A 1 76 ? -12.219 33.423 94.132 1.00 20.79 76 ILE A C 1
ATOM 565 O O . ILE A 1 76 ? -12.894 33.485 95.163 1.00 18.11 76 ILE A O 1
ATOM 570 N N . GLU A 1 77 ? -11.724 32.281 93.665 1.00 22.04 77 GLU A N 1
ATOM 571 C CA . GLU A 1 77 ? -11.964 31.020 94.357 1.00 24.27 77 GLU A CA 1
ATOM 572 C C . GLU A 1 77 ? -11.277 31.002 95.717 1.00 22.95 77 GLU A C 1
ATOM 573 O O . GLU A 1 77 ? -11.821 30.466 96.683 1.00 22.57 77 GLU A O 1
ATOM 579 N N . GLU A 1 78 ? -10.083 31.585 95.790 1.00 22.42 78 GLU A N 1
ATOM 580 C CA . GLU A 1 78 ? -9.344 31.638 97.044 1.00 22.90 78 GLU A CA 1
ATOM 581 C C . GLU A 1 78 ? -10.129 32.433 98.084 1.00 22.40 78 GLU A C 1
ATOM 582 O O . GLU A 1 78 ? -10.240 32.030 99.245 1.00 20.28 78 GLU A O 1
ATOM 588 N N . MET A 1 79 ? -10.658 33.574 97.654 1.00 20.64 79 MET A N 1
ATOM 589 C CA . MET A 1 79 ? -11.447 34.444 98.520 1.00 19.54 79 MET A CA 1
ATOM 590 C C . MET A 1 79 ? -12.673 33.694 99.036 1.00 19.68 79 MET A C 1
ATOM 591 O O . MET A 1 79 ? -12.997 33.742 100.219 1.00 17.32 79 MET A O 1
ATOM 596 N N . ARG A 1 80 ? -13.350 33.004 98.125 1.00 21.96 80 ARG A N 1
ATOM 597 C CA . ARG A 1 80 ? -14.559 32.249 98.443 1.00 24.30 80 ARG A CA 1
ATOM 598 C C . ARG A 1 80 ? -14.359 31.075 99.398 1.00 22.94 80 ARG A C 1
ATOM 599 O O . ARG A 1 80 ? -15.284 30.685 100.107 1.00 23.85 80 ARG A O 1
ATOM 607 N N . ALA A 1 81 ? -13.155 30.517 99.416 1.00 22.67 81 ALA A N 1
ATOM 608 C CA . ALA A 1 81 ? -12.876 29.351 100.243 1.00 22.01 81 ALA A CA 1
ATOM 609 C C . ALA A 1 81 ? -12.276 29.589 101.627 1.00 22.90 81 ALA A C 1
ATOM 610 O O . ALA A 1 81 ? -12.164 28.650 102.419 1.00 22.22 81 ALA A O 1
ATOM 612 N N . SER A 1 82 ? -11.901 30.825 101.934 1.00 21.47 82 SER A N 1
ATOM 613 C CA . SER A 1 82 ? -11.295 31.115 103.227 1.00 21.89 82 SER A CA 1
ATOM 614 C C . SER A 1 82 ? -11.596 32.514 103.758 1.00 20.78 82 SER A C 1
ATOM 615 O O . SER A 1 82 ? -11.472 33.497 103.032 1.00 19.91 82 SER A O 1
ATOM 618 N N . HIS A 1 83 ? -11.993 32.599 105.026 1.00 19.72 83 HIS A N 1
ATOM 619 C CA . HIS A 1 83 ? -12.255 33.875 105.652 1.00 19.55 83 HIS A CA 1
ATOM 620 C C . HIS A 1 83 ? -10.982 34.697 105.681 1.00 19.02 83 HIS A C 1
ATOM 621 O O . HIS A 1 83 ? -10.981 35.897 105.439 1.00 17.03 83 HIS A O 1
ATOM 628 N N . GLU A 1 84 ? -9.884 34.016 105.990 1.00 18.87 84 GLU A N 1
ATOM 629 C CA . GLU A 1 84 ? -8.582 34.666 106.059 1.00 20.43 84 GLU A CA 1
ATOM 630 C C . GLU A 1 84 ? -8.216 35.269 104.711 1.00 18.28 84 GLU A C 1
ATOM 631 O O . GLU A 1 84 ? -7.756 36.411 104.636 1.00 18.08 84 GLU A O 1
ATOM 637 N N . ALA A 1 85 ? -8.435 34.506 103.645 1.00 16.92 85 ALA A N 1
ATOM 638 C CA . ALA A 1 85 ? -8.123 34.982 102.300 1.00 16.60 85 ALA A CA 1
ATOM 639 C C . ALA A 1 85 ? -9.024 36.152 101.918 1.00 15.18 85 ALA A C 1
ATOM 640 O O . ALA A 1 85 ? -8.568 37.145 101.348 1.00 13.84 85 ALA A O 1
ATOM 642 N N . LEU A 1 86 ? -10.308 36.028 102.234 1.00 14.85 86 LEU A N 1
ATOM 643 C CA . LEU A 1 86 ? -11.266 37.071 101.910 1.00 13.73 86 LEU A CA 1
ATOM 644 C C . LEU A 1 86 ? -10.860 38.417 102.510 1.00 13.31 86 LEU A C 1
ATOM 645 O O . LEU A 1 86 ? -10.842 39.434 101.815 1.00 13.57 86 LEU A O 1
ATOM 650 N N . LEU A 1 87 ? -10.528 38.431 103.796 1.00 12.15 87 LEU A N 1
ATOM 651 C CA . LEU A 1 87 ? -10.155 39.689 104.434 1.00 12.70 87 LEU A CA 1
ATOM 652 C C . LEU A 1 87 ? -8.785 40.214 104.024 1.00 12.15 87 LEU A C 1
ATOM 653 O O . LEU A 1 87 ? -8.554 41.422 104.049 1.00 12.38 87 LEU A O 1
ATOM 658 N N . ARG A 1 88 ? -7.873 39.319 103.653 1.00 13.50 88 ARG A N 1
ATOM 659 C CA . ARG A 1 88 ? -6.589 39.821 103.238 1.00 14.87 88 ARG A CA 1
ATOM 660 C C . ARG A 1 88 ? -6.747 40.526 101.910 1.00 14.37 88 ARG A C 1
ATOM 661 O O . ARG A 1 88 ? -6.191 41.590 101.671 1.00 13.92 88 ARG A O 1
ATOM 669 N N . VAL A 1 89 ? -7.569 39.971 101.026 1.00 12.89 89 VAL A N 1
ATOM 670 C CA . VAL A 1 89 ? -7.852 40.602 99.741 1.00 13.78 89 VAL A CA 1
ATOM 671 C C . VAL A 1 89 ? -8.672 41.879 99.936 1.00 13.36 89 VAL A C 1
ATOM 672 O O . VAL A 1 89 ? -8.566 42.815 99.142 1.00 11.66 89 VAL A O 1
ATOM 676 N N . PHE A 1 90 ? -9.476 41.924 100.998 1.00 11.52 90 PHE A N 1
ATOM 677 C CA . PHE A 1 90 ? -10.275 43.115 101.281 1.00 12.41 90 PHE A CA 1
ATOM 678 C C . PHE A 1 90 ? -9.348 44.322 101.377 1.00 11.80 90 PHE A C 1
ATOM 679 O O . PHE A 1 90 ? -9.552 45.336 100.706 1.00 13.47 90 PHE A O 1
ATOM 687 N N . TRP A 1 91 ? -8.322 44.212 102.213 1.00 9.70 91 TRP A N 1
ATOM 688 C CA . TRP A 1 91 ? -7.381 45.308 102.374 1.00 12.55 91 TRP A CA 1
ATOM 689 C C . TRP A 1 91 ? -6.533 45.552 101.128 1.00 11.63 91 TRP A C 1
ATOM 690 O O . TRP A 1 91 ? -6.121 46.682 100.869 1.00 14.41 91 TRP A O 1
ATOM 701 N N . GLU A 1 92 ? -6.284 44.504 100.348 1.00 11.83 92 GLU A N 1
ATOM 702 C CA . GLU A 1 92 ? -5.520 44.654 99.109 1.00 12.12 92 GLU A CA 1
ATOM 703 C C . GLU A 1 92 ? -6.331 45.474 98.105 1.00 11.34 92 GLU A C 1
ATOM 704 O O . GLU A 1 92 ? -5.802 46.373 97.439 1.00 12.30 92 GLU A O 1
ATOM 710 N N . ALA A 1 93 ? -7.618 45.154 97.999 1.00 10.64 93 ALA A N 1
ATOM 711 C CA . ALA A 1 93 ? -8.515 45.850 97.074 1.00 9.61 93 ALA A CA 1
ATOM 712 C C . ALA A 1 93 ? -8.582 47.321 97.455 1.00 11.20 93 ALA A C 1
ATOM 713 O O . ALA A 1 93 ? -8.568 48.205 96.601 1.00 10.55 93 ALA A O 1
ATOM 715 N N . ARG A 1 94 ? -8.653 47.582 98.755 1.00 11.84 94 ARG A N 1
ATOM 716 C CA . ARG A 1 94 ? -8.710 48.959 99.230 1.00 13.51 94 ARG A CA 1
ATOM 717 C C . ARG A 1 94 ? -7.437 49.700 98.831 1.00 14.39 94 ARG A C 1
ATOM 718 O O . ARG A 1 94 ? -7.490 50.850 98.394 1.00 13.48 94 ARG A O 1
ATOM 726 N N . ASP A 1 95 ? -6.293 49.035 98.970 1.00 12.53 95 ASP A N 1
ATOM 727 C CA . ASP A 1 95 ? -5.012 49.651 98.633 1.00 13.71 95 ASP A CA 1
ATOM 728 C C . ASP A 1 95 ? -4.746 49.766 97.135 1.00 11.42 95 ASP A C 1
ATOM 729 O O . ASP A 1 95 ? -3.970 50.615 96.704 1.00 10.34 95 ASP A O 1
ATOM 734 N N . LEU A 1 96 ? -5.385 48.915 96.341 1.00 10.44 96 LEU A N 1
ATOM 735 C CA . LEU A 1 96 ? -5.195 48.958 94.898 1.00 12.06 96 LEU A CA 1
ATOM 736 C C . LEU A 1 96 ? -5.680 50.307 94.379 1.00 11.92 96 LEU A C 1
ATOM 737 O O . LEU A 1 96 ? -5.188 50.803 93.371 1.00 13.18 96 LEU A O 1
ATOM 742 N N . VAL A 1 97 ? -6.644 50.894 95.082 1.00 12.42 97 VAL A N 1
ATOM 743 C CA . VAL A 1 97 ? -7.198 52.190 94.703 1.00 12.63 97 VAL A CA 1
ATOM 744 C C . VAL A 1 97 ? -6.533 53.341 95.465 1.00 12.51 97 VAL A C 1
ATOM 745 O O . VAL A 1 97 ? -6.138 54.349 94.872 1.00 11.98 97 VAL A O 1
ATOM 749 N N . LEU A 1 98 ? -6.392 53.189 96.776 1.00 11.99 98 LEU A N 1
ATOM 750 C CA . LEU A 1 98 ? -5.781 54.236 97.590 1.00 14.09 98 LEU A CA 1
ATOM 751 C C . LEU A 1 98 ? -4.285 54.362 97.353 1.00 14.36 98 LEU A C 1
ATOM 752 O O . LEU A 1 98 ? -3.716 55.443 97.501 1.00 14.87 98 LEU A O 1
ATOM 757 N N . GLY A 1 99 ? -3.647 53.253 96.982 1.00 14.20 99 GLY A N 1
ATOM 758 C CA . GLY A 1 99 ? -2.220 53.280 96.729 1.00 14.86 99 GLY A CA 1
ATOM 759 C C . GLY A 1 99 ? -1.873 54.371 95.738 1.00 14.03 99 GLY A C 1
ATOM 760 O O . GLY A 1 99 ? -1.078 55.262 96.037 1.00 15.53 99 GLY A O 1
ATOM 761 N N . PRO A 1 100 ? -2.453 54.323 94.533 1.00 13.30 100 PRO A N 1
ATOM 762 C CA . PRO A 1 100 ? -2.181 55.338 93.515 1.00 12.34 100 PRO A CA 1
ATOM 763 C C . PRO A 1 100 ? -2.636 56.729 93.977 1.00 12.30 100 PRO A C 1
ATOM 764 O O . PRO A 1 100 ? -1.936 57.723 93.768 1.00 13.01 100 PRO A O 1
ATOM 768 N N . LEU A 1 101 ? -3.803 56.790 94.614 1.00 11.65 101 LEU A N 1
ATOM 769 C CA . LEU A 1 101 ? -4.341 58.065 95.083 1.00 13.13 101 LEU A CA 1
ATOM 770 C C . LEU A 1 101 ? -3.452 58.749 96.101 1.00 14.00 101 LEU A C 1
ATOM 771 O O . LEU A 1 101 ? -3.311 59.972 96.084 1.00 13.12 101 LEU A O 1
ATOM 776 N N . ASN A 1 102 ? -2.856 57.967 96.994 1.00 14.03 102 ASN A N 1
ATOM 777 C CA . ASN A 1 102 ? -1.997 58.548 98.012 1.00 14.73 102 ASN A CA 1
ATOM 778 C C . ASN A 1 102 ? -0.515 58.599 97.651 1.00 14.26 102 ASN A C 1
ATOM 779 O O . ASN A 1 102 ? 0.296 59.102 98.429 1.00 14.76 102 ASN A O 1
ATOM 784 N N . PHE A 1 103 ? -0.158 58.082 96.478 1.00 12.79 103 PHE A N 1
ATOM 785 C CA . PHE A 1 103 ? 1.230 58.141 96.043 1.00 13.13 103 PHE A CA 1
ATOM 786 C C . PHE A 1 103 ? 1.455 59.617 95.721 1.00 11.98 103 PHE A C 1
ATOM 787 O O . PHE A 1 103 ? 0.601 60.250 95.114 1.00 11.15 103 PHE A O 1
ATOM 795 N N . PRO A 1 104 ? 2.605 60.186 96.123 1.00 12.87 104 PRO A N 1
ATOM 796 C CA . PRO A 1 104 ? 2.861 61.607 95.850 1.00 13.23 104 PRO A CA 1
ATOM 797 C C . PRO A 1 104 ? 3.027 62.072 94.405 1.00 12.70 104 PRO A C 1
ATOM 798 O O . PRO A 1 104 ? 2.703 63.221 94.086 1.00 12.76 104 PRO A O 1
ATOM 802 N N . ARG A 1 105 ? 3.529 61.203 93.534 1.00 10.30 105 ARG A N 1
ATOM 803 C CA . ARG A 1 105 ? 3.740 61.580 92.139 1.00 10.77 105 ARG A CA 1
ATOM 804 C C . ARG A 1 105 ? 2.560 61.214 91.241 1.00 10.28 105 ARG A C 1
ATOM 805 O O . ARG A 1 105 ? 1.793 60.297 91.540 1.00 8.44 105 ARG A O 1
ATOM 813 N N . PRO A 1 106 ? 2.394 61.946 90.130 1.00 10.41 106 PRO A N 1
ATOM 814 C CA . PRO A 1 106 ? 1.301 61.676 89.194 1.00 10.27 106 PRO A CA 1
ATOM 815 C C . PRO A 1 106 ? 1.456 60.280 88.611 1.00 11.53 106 PRO A C 1
ATOM 816 O O . PRO A 1 106 ? 2.572 59.839 88.334 1.00 12.30 106 PRO A O 1
ATOM 820 N N . VAL A 1 107 ? 0.332 59.594 88.436 1.00 10.08 107 VAL A N 1
ATOM 821 C CA . VAL A 1 107 ? 0.318 58.243 87.888 1.00 9.68 107 VAL A CA 1
ATOM 822 C C . VAL A 1 107 ? -0.498 58.246 86.604 1.00 10.25 107 VAL A C 1
ATOM 823 O O . VAL A 1 107 ? -1.618 58.748 86.574 1.00 10.47 107 VAL A O 1
ATOM 827 N N . VAL A 1 108 ? 0.076 57.688 85.544 1.00 9.73 108 VAL A N 1
ATOM 828 C CA . VAL A 1 108 ? -0.581 57.617 84.251 1.00 10.39 108 VAL A CA 1
ATOM 829 C C . VAL A 1 108 ? -0.787 56.150 83.893 1.00 10.51 108 VAL A C 1
ATOM 830 O O . VAL A 1 108 ? 0.089 55.323 84.136 1.00 10.27 108 VAL A O 1
ATOM 834 N N . ALA A 1 109 ? -1.944 55.830 83.328 1.00 9.79 109 ALA A N 1
ATOM 835 C CA . ALA A 1 109 ? -2.226 54.458 82.930 1.00 11.51 109 ALA A CA 1
ATOM 836 C C . ALA A 1 109 ? -2.422 54.361 81.422 1.00 11.83 109 ALA A C 1
ATOM 837 O O . ALA A 1 109 ? -3.200 55.114 80.839 1.00 11.45 109 ALA A O 1
ATOM 839 N N . ALA A 1 110 ? -1.696 53.442 80.789 1.00 13.31 110 ALA A N 1
ATOM 840 C CA . ALA A 1 110 ? -1.824 53.223 79.349 1.00 11.65 110 ALA A CA 1
ATOM 841 C C . ALA A 1 110 ? -2.792 52.052 79.257 1.00 12.20 110 ALA A C 1
ATOM 842 O O . ALA A 1 110 ? -2.383 50.892 79.258 1.00 12.24 110 ALA A O 1
ATOM 844 N N . VAL A 1 111 ? -4.079 52.367 79.185 1.00 11.83 111 VAL A N 1
ATOM 845 C CA . VAL A 1 111 ? -5.121 51.346 79.156 1.00 11.26 111 VAL A CA 1
ATOM 846 C C . VAL A 1 111 ? -5.367 50.786 77.759 1.00 13.33 111 VAL A C 1
ATOM 847 O O . VAL A 1 111 ? -6.143 51.334 76.980 1.00 13.16 111 VAL A O 1
ATOM 851 N N . GLU A 1 112 ? -4.706 49.671 77.471 1.00 12.33 112 GLU A N 1
ATOM 852 C CA . GLU A 1 112 ? -4.808 49.016 76.176 1.00 14.75 112 GLU A CA 1
ATOM 853 C C . GLU A 1 112 ? -5.817 47.875 76.135 1.00 14.83 112 GLU A C 1
ATOM 854 O O . GLU A 1 112 ? -5.815 47.002 77.000 1.00 13.48 112 GLU A O 1
ATOM 860 N N . LYS A 1 113 ? -6.676 47.908 75.119 1.00 14.99 113 LYS A N 1
ATOM 861 C CA . LYS A 1 113 ? -7.676 46.872 74.865 1.00 16.04 113 LYS A CA 1
ATOM 862 C C . LYS A 1 113 ? -8.735 46.532 75.903 1.00 14.57 113 LYS A C 1
ATOM 863 O O . LYS A 1 113 ? -9.922 46.525 75.585 1.00 13.87 113 LYS A O 1
ATOM 869 N N . VAL A 1 114 ? -8.318 46.216 77.127 1.00 14.42 114 VAL A N 1
ATOM 870 C CA . VAL A 1 114 ? -9.277 45.839 78.153 1.00 13.31 114 VAL A CA 1
ATOM 871 C C . VAL A 1 114 ? -8.931 46.308 79.567 1.00 13.12 114 VAL A C 1
ATOM 872 O O . VAL A 1 114 ? -7.774 46.292 79.979 1.00 13.15 114 VAL A O 1
ATOM 876 N N . ALA A 1 115 ? -9.966 46.707 80.299 1.00 14.62 115 ALA A N 1
ATOM 877 C CA . ALA A 1 115 ? -9.848 47.144 81.685 1.00 12.41 115 ALA A CA 1
ATOM 878 C C . ALA A 1 115 ? -11.178 46.769 82.322 1.00 13.36 115 ALA A C 1
ATOM 879 O O . ALA A 1 115 ? -12.185 47.438 82.111 1.00 11.02 115 ALA A O 1
ATOM 881 N N . VAL A 1 116 ? -11.170 45.686 83.095 1.00 14.06 116 VAL A N 1
ATOM 882 C CA . VAL A 1 116 ? -12.371 45.188 83.750 1.00 15.47 116 VAL A CA 1
ATOM 883 C C . VAL A 1 116 ? -12.085 44.893 85.226 1.00 15.02 116 VAL A C 1
ATOM 884 O O . VAL A 1 116 ? -10.964 44.528 85.588 1.00 14.31 116 VAL A O 1
ATOM 888 N N . GLY A 1 117 ? -13.102 45.053 86.069 1.00 15.67 117 GLY A N 1
ATOM 889 C CA . GLY A 1 117 ? -12.945 44.790 87.493 1.00 14.92 117 GLY A CA 1
ATOM 890 C C . GLY A 1 117 ? -11.755 45.495 88.114 1.00 14.71 117 GLY A C 1
ATOM 891 O O . GLY A 1 117 ? -11.625 46.715 88.013 1.00 12.61 117 GLY A O 1
ATOM 892 N N . ALA A 1 118 ? -10.882 44.727 88.761 1.00 14.54 118 ALA A N 1
ATOM 893 C CA . ALA A 1 118 ? -9.695 45.291 89.395 1.00 13.88 118 ALA A CA 1
ATOM 894 C C . ALA A 1 118 ? -8.856 46.031 88.360 1.00 12.28 118 ALA A C 1
ATOM 895 O O . ALA A 1 118 ? -8.142 46.974 88.690 1.00 10.82 118 ALA A O 1
ATOM 897 N N . GLY A 1 119 ? -8.941 45.591 87.107 1.00 11.62 119 GLY A N 1
ATOM 898 C CA . GLY A 1 119 ? -8.192 46.247 86.048 1.00 10.35 119 GLY A CA 1
ATOM 899 C C . GLY A 1 119 ? -8.674 47.674 85.853 1.00 11.67 119 GLY A C 1
ATOM 900 O O . GLY A 1 119 ? -7.876 48.605 85.708 1.00 9.38 119 GLY A O 1
ATOM 901 N N . LEU A 1 120 ? -9.990 47.850 85.843 1.00 10.15 120 LEU A N 1
ATOM 902 C CA . LEU A 1 120 ? -10.561 49.179 85.680 1.00 10.54 120 LEU A CA 1
ATOM 903 C C . LEU A 1 120 ? -10.299 49.993 86.947 1.00 11.08 120 LEU A C 1
ATOM 904 O O . LEU A 1 120 ? -10.095 51.205 86.882 1.00 10.81 120 LEU A O 1
ATOM 909 N N . ALA A 1 121 ? -10.301 49.324 88.099 1.00 9.97 121 ALA A N 1
ATOM 910 C CA . ALA A 1 121 ? -10.050 50.009 89.366 1.00 10.92 121 ALA A CA 1
ATOM 911 C C . ALA A 1 121 ? -8.685 50.691 89.345 1.00 12.04 121 ALA A C 1
ATOM 912 O O . ALA A 1 121 ? -8.546 51.858 89.733 1.00 10.55 121 ALA A O 1
ATOM 914 N N . LEU A 1 122 ? -7.680 49.959 88.880 1.00 10.68 122 LEU A N 1
ATOM 915 C CA . LEU A 1 122 ? -6.325 50.484 88.812 1.00 11.07 122 LEU A CA 1
ATOM 916 C C . LEU A 1 122 ? -6.241 51.594 87.775 1.00 11.30 122 LEU A C 1
ATOM 917 O O . LEU A 1 122 ? -5.622 52.627 88.017 1.00 11.32 122 LEU A O 1
ATOM 922 N N . ALA A 1 123 ? -6.881 51.380 86.628 1.00 10.08 123 ALA A N 1
ATOM 923 C CA . ALA A 1 123 ? -6.884 52.362 85.546 1.00 11.10 123 ALA A CA 1
ATOM 924 C C . ALA A 1 123 ? -7.492 53.689 85.976 1.00 9.91 123 ALA A C 1
ATOM 925 O O . ALA A 1 123 ? -6.963 54.763 85.657 1.00 11.46 123 ALA A O 1
ATOM 927 N N . LEU A 1 124 ? -8.615 53.622 86.681 1.00 9.45 124 LEU A N 1
ATOM 928 C CA . LEU A 1 124 ? -9.288 54.836 87.128 1.00 10.24 124 LEU A CA 1
ATOM 929 C C . LEU A 1 124 ? -8.686 55.465 88.384 1.00 11.21 124 LEU A C 1
ATOM 930 O O . LEU A 1 124 ? -8.939 56.634 88.669 1.00 9.37 124 LEU A O 1
ATOM 935 N N . ALA A 1 125 ? -7.893 54.705 89.136 1.00 10.42 125 ALA A N 1
ATOM 936 C CA . ALA A 1 125 ? -7.263 55.258 90.331 1.00 9.63 125 ALA A CA 1
ATOM 937 C C . ALA A 1 125 ? -6.101 56.145 89.895 1.00 10.41 125 ALA A C 1
ATOM 938 O O . ALA A 1 125 ? -5.685 57.062 90.615 1.00 11.92 125 ALA A O 1
ATOM 940 N N . ALA A 1 126 ? -5.572 55.864 88.708 1.00 10.23 126 ALA A N 1
ATOM 941 C CA . ALA A 1 126 ? -4.470 56.653 88.177 1.00 9.69 126 ALA A CA 1
ATOM 942 C C . ALA A 1 126 ? -4.987 58.071 87.987 1.00 9.26 126 ALA A C 1
ATOM 943 O O . ALA A 1 126 ? -6.190 58.288 87.854 1.00 9.82 126 ALA A O 1
ATOM 945 N N . ASP A 1 127 ? -4.078 59.034 87.971 1.00 9.19 127 ASP A N 1
ATOM 946 C CA . ASP A 1 127 ? -4.469 60.427 87.808 1.00 10.52 127 ASP A CA 1
ATOM 947 C C . ASP A 1 127 ? -4.924 60.708 86.389 1.00 9.86 127 ASP A C 1
ATOM 948 O O . ASP A 1 127 ? -5.873 61.454 86.165 1.00 9.63 127 ASP A O 1
ATOM 953 N N . ILE A 1 128 ? -4.244 60.099 85.426 1.00 9.43 128 ILE A N 1
ATOM 954 C CA . ILE A 1 128 ? -4.600 60.291 84.031 1.00 9.15 128 ILE A CA 1
ATOM 955 C C . ILE A 1 128 ? -4.584 58.941 83.334 1.00 9.83 128 ILE A C 1
ATOM 956 O O . ILE A 1 128 ? -3.609 58.198 83.427 1.00 11.33 128 ILE A O 1
ATOM 961 N N . ALA A 1 129 ? -5.680 58.615 82.662 1.00 9.74 129 ALA A N 1
ATOM 962 C CA . ALA A 1 129 ? -5.760 57.362 81.935 1.00 10.05 129 ALA A CA 1
ATOM 963 C C . ALA A 1 129 ? -5.909 57.688 80.467 1.00 11.19 129 ALA A C 1
ATOM 964 O O . ALA A 1 129 ? -6.699 58.553 80.093 1.00 10.61 129 ALA A O 1
ATOM 966 N N . VAL A 1 130 ? -5.122 57.012 79.641 1.00 12.43 130 VAL A N 1
ATOM 967 C CA . VAL A 1 130 ? -5.197 57.194 78.204 1.00 10.28 130 VAL A CA 1
ATOM 968 C C . VAL A 1 130 ? -5.740 55.874 77.689 1.00 10.84 130 VAL A C 1
ATOM 969 O O . VAL A 1 130 ? -5.147 54.821 77.935 1.00 13.24 130 VAL A O 1
ATOM 973 N N . VAL A 1 131 ? -6.875 55.919 77.000 1.00 10.81 131 VAL A N 1
ATOM 974 C CA . VAL A 1 131 ? -7.462 54.698 76.468 1.00 9.80 131 VAL A CA 1
ATOM 975 C C . VAL A 1 131 ? -7.518 54.742 74.954 1.00 10.29 131 VAL A C 1
ATOM 976 O O . VAL A 1 131 ? -7.305 55.793 74.338 1.00 9.64 131 VAL A O 1
ATOM 980 N N . GLY A 1 132 ? -7.792 53.587 74.361 1.00 11.71 132 GLY A N 1
ATOM 981 C CA . GLY A 1 132 ? -7.918 53.521 72.919 1.00 13.45 132 GLY A CA 1
ATOM 982 C C . GLY A 1 132 ? -9.385 53.741 72.607 1.00 13.16 132 GLY A C 1
ATOM 983 O O . GLY A 1 132 ? -10.243 53.473 73.445 1.00 12.60 132 GLY A O 1
ATOM 984 N N . LYS A 1 133 ? -9.688 54.250 71.421 1.00 15.16 133 LYS A N 1
ATOM 985 C CA . LYS A 1 133 ? -11.077 54.475 71.050 1.00 14.60 133 LYS A CA 1
ATOM 986 C C . LYS A 1 133 ? -11.875 53.174 71.164 1.00 15.30 133 LYS A C 1
ATOM 987 O O . LYS A 1 133 ? -13.059 53.189 71.513 1.00 13.31 133 LYS A O 1
ATOM 993 N N . GLY A 1 134 ? -11.211 52.054 70.884 1.00 14.16 134 GLY A N 1
ATOM 994 C CA . GLY A 1 134 ? -11.871 50.761 70.942 1.00 14.71 134 GLY A CA 1
ATOM 995 C C . GLY A 1 134 ? -11.660 49.949 72.207 1.00 14.02 134 GLY A C 1
ATOM 996 O O . GLY A 1 134 ? -12.104 48.802 72.296 1.00 14.06 134 GLY A O 1
ATOM 997 N N . THR A 1 135 ? -10.983 50.527 73.193 1.00 13.35 135 THR A N 1
ATOM 998 C CA . THR A 1 135 ? -10.745 49.820 74.450 1.00 13.92 135 THR A CA 1
ATOM 999 C C . THR A 1 135 ? -12.085 49.482 75.098 1.00 13.89 135 THR A C 1
ATOM 1000 O O . THR A 1 135 ? -13.043 50.247 74.986 1.00 14.04 135 THR A O 1
ATOM 1004 N N . ARG A 1 136 ? -12.152 48.335 75.771 1.00 13.39 136 ARG A N 1
ATOM 1005 C CA . ARG A 1 136 ? -13.378 47.918 76.446 1.00 14.62 136 ARG A CA 1
ATOM 1006 C C . ARG A 1 136 ? -13.227 48.170 77.945 1.00 12.65 136 ARG A C 1
ATOM 1007 O O . ARG A 1 136 ? -12.331 47.615 78.575 1.00 13.94 136 ARG A O 1
ATOM 1015 N N . LEU A 1 137 ? -14.095 49.011 78.506 1.00 11.74 137 LEU A N 1
ATOM 1016 C CA . LEU A 1 137 ? -14.050 49.323 79.934 1.00 12.96 137 LEU A CA 1
ATOM 1017 C C . LEU A 1 137 ? -15.337 48.825 80.579 1.00 13.08 137 LEU A C 1
ATOM 1018 O O . LEU A 1 137 ? -16.437 49.223 80.187 1.00 14.47 137 LEU A O 1
ATOM 1023 N N . LEU A 1 138 ? -15.201 47.961 81.576 1.00 12.94 138 LEU A N 1
ATOM 1024 C CA . LEU A 1 138 ? -16.368 47.392 82.235 1.00 14.55 138 LEU A CA 1
ATOM 1025 C C . LEU A 1 138 ? -16.119 47.058 83.701 1.00 13.10 138 LEU A C 1
ATOM 1026 O O . LEU A 1 138 ? -15.114 46.447 84.052 1.00 13.70 138 LEU A O 1
ATOM 1031 N N . ASP A 1 139 ? -17.034 47.478 84.561 1.00 13.04 139 ASP A N 1
ATOM 1032 C CA . ASP A 1 139 ? -16.906 47.176 85.974 1.00 12.50 139 ASP A CA 1
ATOM 1033 C C . ASP A 1 139 ? -17.017 45.653 86.063 1.00 13.59 139 ASP A C 1
ATOM 1034 O O . ASP A 1 139 ? -16.142 44.987 86.616 1.00 13.36 139 ASP A O 1
ATOM 1039 N N . GLY A 1 140 ? -18.111 45.122 85.520 1.00 13.11 140 GLY A N 1
ATOM 1040 C CA . GLY A 1 140 ? -18.328 43.684 85.469 1.00 15.21 140 GLY A CA 1
ATOM 1041 C C . GLY A 1 140 ? -18.748 42.892 86.695 1.00 15.52 140 GLY A C 1
ATOM 1042 O O . GLY A 1 140 ? -19.009 41.694 86.584 1.00 16.49 140 GLY A O 1
ATOM 1043 N N . HIS A 1 141 ? -18.843 43.535 87.852 1.00 15.21 141 HIS A N 1
ATOM 1044 C CA . HIS A 1 141 ? -19.186 42.815 89.090 1.00 15.43 141 HIS A CA 1
ATOM 1045 C C . HIS A 1 141 ? -20.622 42.242 89.097 1.00 15.83 141 HIS A C 1
ATOM 1046 O O . HIS A 1 141 ? -20.870 41.123 89.526 1.00 13.72 141 HIS A O 1
ATOM 1053 N N . LEU A 1 142 ? -21.599 43.006 88.623 1.00 15.33 142 LEU A N 1
ATOM 1054 C CA . LEU A 1 142 ? -22.980 42.535 88.611 1.00 18.90 142 LEU A CA 1
ATOM 1055 C C . LEU A 1 142 ? -23.127 41.264 87.780 1.00 20.29 142 LEU A C 1
ATOM 1056 O O . LEU A 1 142 ? -23.979 40.422 88.061 1.00 20.41 142 LEU A O 1
ATOM 1061 N N . ARG A 1 143 ? -22.289 41.134 86.758 1.00 21.35 143 ARG A N 1
ATOM 1062 C CA . ARG A 1 143 ? -22.303 39.956 85.897 1.00 22.91 143 ARG A CA 1
ATOM 1063 C C . ARG A 1 143 ? -21.782 38.764 86.696 1.00 22.51 143 ARG A C 1
ATOM 1064 O O . ARG A 1 143 ? -22.246 37.639 86.521 1.00 22.16 143 ARG A O 1
ATOM 1072 N N . LEU A 1 144 ? -20.815 39.023 87.574 1.00 21.69 144 LEU A N 1
ATOM 1073 C CA . LEU A 1 144 ? -20.220 37.979 88.410 1.00 20.52 144 LEU A CA 1
ATOM 1074 C C . LEU A 1 144 ? -21.152 37.593 89.553 1.00 20.07 144 LEU A C 1
ATOM 1075 O O . LEU A 1 144 ? -21.042 36.500 90.112 1.00 19.77 144 LEU A O 1
ATOM 1080 N N . GLY A 1 145 ? -22.057 38.500 89.912 1.00 16.08 145 GLY A N 1
ATOM 1081 C CA . GLY A 1 145 ? -22.994 38.214 90.981 1.00 16.44 145 GLY A CA 1
ATOM 1082 C C . GLY A 1 145 ? -22.716 38.900 92.308 1.00 14.05 145 GLY A C 1
ATOM 1083 O O . GLY A 1 145 ? -23.291 38.524 93.330 1.00 15.13 145 GLY A O 1
ATOM 1084 N N . VAL A 1 146 ? -21.838 39.896 92.305 1.00 14.18 146 VAL A N 1
ATOM 1085 C CA . VAL A 1 146 ? -21.522 40.627 93.531 1.00 12.75 146 VAL A CA 1
ATOM 1086 C C . VAL A 1 146 ? -21.609 42.127 93.279 1.00 11.83 146 VAL A C 1
ATOM 1087 O O . VAL A 1 146 ? -21.610 42.574 92.135 1.00 11.88 146 VAL A O 1
ATOM 1091 N N . ALA A 1 147 ? -21.689 42.898 94.356 1.00 12.43 147 ALA A N 1
ATOM 1092 C CA . ALA A 1 147 ? -21.784 44.349 94.254 1.00 12.03 147 ALA A CA 1
ATOM 1093 C C . ALA A 1 147 ? -20.523 44.961 93.651 1.00 11.57 147 ALA A C 1
ATOM 1094 O O . ALA A 1 147 ? -19.431 44.394 93.750 1.00 12.28 147 ALA A O 1
ATOM 1096 N N . ALA A 1 148 ? -20.676 46.123 93.019 1.00 9.91 148 ALA A N 1
ATOM 1097 C CA . ALA A 1 148 ? -19.542 46.814 92.417 1.00 10.17 148 ALA A CA 1
ATOM 1098 C C . ALA A 1 148 ? -18.820 47.557 93.532 1.00 10.99 148 ALA A C 1
ATOM 1099 O O . ALA A 1 148 ? -18.986 48.764 93.697 1.00 10.40 148 ALA A O 1
ATOM 1101 N N . GLY A 1 149 ? -18.005 46.839 94.295 1.00 11.17 149 GLY A N 1
ATOM 1102 C CA . GLY A 1 149 ? -17.329 47.483 95.405 1.00 11.71 149 GLY A CA 1
ATOM 1103 C C . GLY A 1 149 ? -15.825 47.653 95.376 1.00 11.57 149 GLY A C 1
ATOM 1104 O O . GLY A 1 149 ? -15.250 48.055 96.387 1.00 11.04 149 GLY A O 1
ATOM 1105 N N . ASP A 1 150 ? -15.171 47.392 94.247 1.00 12.61 150 ASP A N 1
ATOM 1106 C CA . ASP A 1 150 ? -13.719 47.530 94.230 1.00 12.50 150 ASP A CA 1
ATOM 1107 C C . ASP A 1 150 ? -13.156 48.869 93.758 1.00 11.41 150 ASP A C 1
ATOM 1108 O O . ASP A 1 150 ? -11.938 49.031 93.672 1.00 11.72 150 ASP A O 1
ATOM 1113 N N . HIS A 1 151 ? -14.030 49.829 93.471 1.00 12.52 151 HIS A N 1
ATOM 1114 C CA . HIS A 1 151 ? -13.582 51.156 93.048 1.00 10.99 151 HIS A CA 1
ATOM 1115 C C . HIS A 1 151 ? -14.719 52.068 92.598 1.00 12.02 151 HIS A C 1
ATOM 1116 O O . HIS A 1 151 ? -14.686 53.275 92.839 1.00 12.92 151 HIS A O 1
ATOM 1123 N N . ALA A 1 152 ? -15.719 51.483 91.947 1.00 11.76 152 ALA A N 1
ATOM 1124 C CA . ALA A 1 152 ? -16.834 52.236 91.393 1.00 11.55 152 ALA A CA 1
ATOM 1125 C C . ALA A 1 152 ? -17.507 53.247 92.301 1.00 10.89 152 ALA A C 1
ATOM 1126 O O . ALA A 1 152 ? -17.751 54.378 91.895 1.00 10.34 152 ALA A O 1
ATOM 1128 N N . VAL A 1 153 ? -17.819 52.853 93.526 1.00 9.29 153 VAL A N 1
ATOM 1129 C CA . VAL A 1 153 ? -18.493 53.780 94.411 1.00 10.41 153 VAL A CA 1
ATOM 1130 C C . VAL A 1 153 ? -17.596 54.930 94.856 1.00 10.81 153 VAL A C 1
ATOM 1131 O O . VAL A 1 153 ? -18.093 55.985 95.235 1.00 13.03 153 VAL A O 1
ATOM 1135 N N . LEU A 1 154 ? -16.279 54.747 94.790 1.00 11.37 154 LEU A N 1
ATOM 1136 C CA . LEU A 1 154 ? -15.375 55.834 95.171 1.00 12.62 154 LEU A CA 1
ATOM 1137 C C . LEU A 1 154 ? -15.127 56.790 94.004 1.00 13.01 154 LEU A C 1
ATOM 1138 O O . LEU A 1 154 ? -15.157 58.019 94.159 1.00 10.46 154 LEU A O 1
ATOM 1143 N N . LEU A 1 155 ? -14.900 56.213 92.830 1.00 11.77 155 LEU A N 1
ATOM 1144 C CA . LEU A 1 155 ? -14.550 56.986 91.650 1.00 8.44 155 LEU A CA 1
ATOM 1145 C C . LEU A 1 155 ? -15.608 57.448 90.648 1.00 9.49 155 LEU A C 1
ATOM 1146 O O . LEU A 1 155 ? -15.599 58.613 90.249 1.00 10.65 155 LEU A O 1
ATOM 1151 N N . TRP A 1 156 ? -16.519 56.566 90.238 1.00 10.57 156 TRP A N 1
ATOM 1152 C CA . TRP A 1 156 ? -17.502 56.937 89.213 1.00 9.29 156 TRP A CA 1
ATOM 1153 C C . TRP A 1 156 ? -18.386 58.178 89.376 1.00 9.44 156 TRP A C 1
ATOM 1154 O O . TRP A 1 156 ? -18.522 58.961 88.435 1.00 8.54 156 TRP A O 1
ATOM 1165 N N . PRO A 1 157 ? -18.999 58.382 90.551 1.00 9.13 157 PRO A N 1
ATOM 1166 C CA . PRO A 1 157 ? -19.843 59.577 90.668 1.00 8.92 157 PRO A CA 1
ATOM 1167 C C . PRO A 1 157 ? -19.151 60.888 90.311 1.00 10.67 157 PRO A C 1
ATOM 1168 O O . PRO A 1 157 ? -19.745 61.746 89.648 1.00 9.90 157 PRO A O 1
ATOM 1172 N N . LEU A 1 158 ? -17.908 61.050 90.760 1.00 9.72 158 LEU A N 1
ATOM 1173 C CA . LEU A 1 158 ? -17.160 62.275 90.488 1.00 10.64 158 LEU A CA 1
ATOM 1174 C C . LEU A 1 158 ? -16.486 62.279 89.124 1.00 11.33 158 LEU A C 1
ATOM 1175 O O . LEU A 1 158 ? -15.797 63.234 88.770 1.00 11.21 158 LEU A O 1
ATOM 1180 N N . LEU A 1 159 ? -16.686 61.212 88.357 1.00 7.29 159 LEU A N 1
ATOM 1181 C CA . LEU A 1 159 ? -16.103 61.132 87.025 1.00 9.83 159 LEU A CA 1
ATOM 1182 C C . LEU A 1 159 ? -17.159 61.346 85.947 1.00 9.63 159 LEU A C 1
ATOM 1183 O O . LEU A 1 159 ? -16.991 62.193 85.064 1.00 13.64 159 LEU A O 1
ATOM 1188 N N . VAL A 1 160 ? -18.252 60.594 86.029 1.00 9.07 160 VAL A N 1
ATOM 1189 C CA . VAL A 1 160 ? -19.311 60.683 85.030 1.00 8.71 160 VAL A CA 1
ATOM 1190 C C . VAL A 1 160 ? -20.694 61.081 85.531 1.00 9.13 160 VAL A C 1
ATOM 1191 O O . VAL A 1 160 ? -21.627 61.202 84.737 1.00 10.80 160 VAL A O 1
ATOM 1195 N N . GLY A 1 161 ? -20.841 61.291 86.833 1.00 10.37 161 GLY A N 1
ATOM 1196 C CA . GLY A 1 161 ? -22.147 61.659 87.344 1.00 9.72 161 GLY A CA 1
ATOM 1197 C C . GLY A 1 161 ? -22.926 60.409 87.699 1.00 11.51 161 GLY A C 1
ATOM 1198 O O . GLY A 1 161 ? -22.630 59.324 87.196 1.00 11.18 161 GLY A O 1
ATOM 1199 N N . MET A 1 162 ? -23.947 60.564 88.536 1.00 10.69 162 MET A N 1
ATOM 1200 C CA . MET A 1 162 ? -24.738 59.429 89.002 1.00 9.86 162 MET A CA 1
ATOM 1201 C C . MET A 1 162 ? -25.585 58.685 87.970 1.00 10.99 162 MET A C 1
ATOM 1202 O O . MET A 1 162 ? -25.741 57.467 88.068 1.00 9.75 162 MET A O 1
ATOM 1207 N N . ALA A 1 163 ? -26.138 59.395 86.993 1.00 9.67 163 ALA A N 1
ATOM 1208 C CA . ALA A 1 163 ? -26.968 58.738 85.984 1.00 9.62 163 ALA A CA 1
ATOM 1209 C C . ALA A 1 163 ? -26.154 57.733 85.175 1.00 10.95 163 ALA A C 1
ATOM 1210 O O . ALA A 1 163 ? -26.522 56.557 85.053 1.00 10.26 163 ALA A O 1
ATOM 1212 N N . LYS A 1 164 ? -25.043 58.193 84.615 1.00 8.81 164 LYS A N 1
ATOM 1213 C CA . LYS A 1 164 ? -24.209 57.307 83.818 1.00 10.04 164 LYS A CA 1
ATOM 1214 C C . LYS A 1 164 ? -23.565 56.218 84.673 1.00 9.25 164 LYS A C 1
ATOM 1215 O O . LYS A 1 164 ? -23.362 55.101 84.210 1.00 9.80 164 LYS A O 1
ATOM 1221 N N . ALA A 1 165 ? -23.255 56.535 85.925 1.00 10.19 165 ALA A N 1
ATOM 1222 C CA . ALA A 1 165 ? -22.655 55.541 86.811 1.00 10.31 165 ALA A CA 1
ATOM 1223 C C . ALA A 1 165 ? -23.658 54.419 87.081 1.00 10.98 165 ALA A C 1
ATOM 1224 O O . ALA A 1 165 ? -23.335 53.241 86.930 1.00 11.28 165 ALA A O 1
ATOM 1226 N N . LYS A 1 166 ? -24.876 54.778 87.476 1.00 11.29 166 LYS A N 1
ATOM 1227 C CA . LYS A 1 166 ? -25.881 53.757 87.759 1.00 12.35 166 LYS A CA 1
ATOM 1228 C C . LYS A 1 166 ? -26.214 52.917 86.539 1.00 13.13 166 LYS A C 1
ATOM 1229 O O . LYS A 1 166 ? -26.410 51.706 86.644 1.00 14.33 166 LYS A O 1
ATOM 1235 N N . TYR A 1 167 ? -26.276 53.558 85.380 1.00 12.52 167 TYR A N 1
ATOM 1236 C CA . TYR A 1 167 ? -26.599 52.852 84.148 1.00 14.60 167 TYR A CA 1
ATOM 1237 C C . TYR A 1 167 ? -25.550 51.799 83.781 1.00 14.82 167 TYR A C 1
ATOM 1238 O O . TYR A 1 167 ? -25.885 50.647 83.505 1.00 14.20 167 TYR A O 1
ATOM 1247 N N . HIS A 1 168 ? -24.280 52.187 83.788 1.00 13.45 168 HIS A N 1
ATOM 1248 C CA . HIS A 1 168 ? -23.223 51.251 83.423 1.00 14.18 168 HIS A CA 1
ATOM 1249 C C . HIS A 1 168 ? -22.861 50.235 84.497 1.00 14.46 168 HIS A C 1
ATOM 1250 O O . HIS A 1 168 ? -22.479 49.109 84.177 1.00 16.72 168 HIS A O 1
ATOM 1257 N N . LEU A 1 169 ? -22.998 50.619 85.763 1.00 13.12 169 LEU A N 1
ATOM 1258 C CA . LEU A 1 169 ? -22.664 49.724 86.859 1.00 13.73 169 LEU A CA 1
ATOM 1259 C C . LEU A 1 169 ? -23.768 48.716 87.193 1.00 14.35 169 LEU A C 1
ATOM 1260 O O . LEU A 1 169 ? -23.480 47.551 87.467 1.00 15.57 169 LEU A O 1
ATOM 1265 N N . LEU A 1 170 ? -25.022 49.154 87.164 1.00 13.46 170 LEU A N 1
ATOM 1266 C CA . LEU A 1 170 ? -26.132 48.259 87.484 1.00 13.39 170 LEU A CA 1
ATOM 1267 C C . LEU A 1 170 ? -26.501 47.303 86.351 1.00 15.15 170 LEU A C 1
ATOM 1268 O O . LEU A 1 170 ? -26.950 46.184 86.604 1.00 15.23 170 LEU A O 1
ATOM 1273 N N . LEU A 1 171 ? -26.312 47.738 85.108 1.00 16.06 171 LEU A N 1
ATOM 1274 C CA . LEU A 1 171 ? -26.657 46.911 83.951 1.00 18.32 171 LEU A CA 1
ATOM 1275 C C . LEU A 1 171 ? -25.476 46.150 83.372 1.00 19.73 171 LEU A C 1
ATOM 1276 O O . LEU A 1 171 ? -25.639 45.311 82.483 1.00 20.01 171 LEU A O 1
ATOM 1281 N N . ASN A 1 172 ? -24.287 46.444 83.879 1.00 19.57 172 ASN A N 1
ATOM 1282 C CA . ASN A 1 172 ? -23.090 45.784 83.400 1.00 21.84 172 ASN A CA 1
ATOM 1283 C C . ASN A 1 172 ? -22.888 46.122 81.925 1.00 19.88 172 ASN A C 1
ATOM 1284 O O . ASN A 1 172 ? -22.447 45.285 81.137 1.00 21.48 172 ASN A O 1
ATOM 1289 N N . GLU A 1 173 ? -23.228 47.353 81.559 1.00 17.67 173 GLU A N 1
ATOM 1290 C CA . GLU A 1 173 ? -23.073 47.817 80.184 1.00 18.11 173 GLU A CA 1
ATOM 1291 C C . GLU A 1 173 ? -21.655 48.313 79.931 1.00 15.75 173 GLU A C 1
ATOM 1292 O O . GLU A 1 173 ? -21.190 49.248 80.581 1.00 14.09 173 GLU A O 1
ATOM 1298 N N . PRO A 1 174 ? -20.946 47.688 78.981 1.00 13.27 174 PRO A N 1
ATOM 1299 C CA . PRO A 1 174 ? -19.579 48.116 78.686 1.00 14.04 174 PRO A CA 1
ATOM 1300 C C . PRO A 1 174 ? -19.521 49.490 78.016 1.00 13.45 174 PRO A C 1
ATOM 1301 O O . PRO A 1 174 ? -20.507 49.979 77.467 1.00 12.60 174 PRO A O 1
ATOM 1305 N N . LEU A 1 175 ? -18.353 50.110 78.090 1.00 12.87 175 LEU A N 1
ATOM 1306 C CA . LEU A 1 175 ? -18.114 51.402 77.467 1.00 13.42 175 LEU A CA 1
ATOM 1307 C C . LEU A 1 175 ? -16.902 51.240 76.569 1.00 12.39 175 LEU A C 1
ATOM 1308 O O . LEU A 1 175 ? -15.984 50.487 76.891 1.00 12.93 175 LEU A O 1
ATOM 1313 N N . THR A 1 176 ? -16.908 51.921 75.432 1.00 11.82 176 THR A N 1
ATOM 1314 C CA . THR A 1 176 ? -15.756 51.885 74.549 1.00 11.71 176 THR A CA 1
ATOM 1315 C C . THR A 1 176 ? -14.890 53.030 75.079 1.00 11.97 176 THR A C 1
ATOM 1316 O O . THR A 1 176 ? -15.398 53.916 75.767 1.00 12.97 176 THR A O 1
ATOM 1320 N N . GLY A 1 177 ? -13.596 53.014 74.782 1.00 11.33 177 GLY A N 1
ATOM 1321 C CA . GLY A 1 177 ? -12.741 54.093 75.251 1.00 12.37 177 GLY A CA 1
ATOM 1322 C C . GLY A 1 177 ? -13.264 55.440 74.783 1.00 12.81 177 GLY A C 1
ATOM 1323 O O . GLY A 1 177 ? -13.252 56.421 75.525 1.00 13.06 177 GLY A O 1
ATOM 1324 N N . GLU A 1 178 ? -13.737 55.481 73.541 1.00 14.01 178 GLU A N 1
ATOM 1325 C CA . GLU A 1 178 ? -14.271 56.705 72.956 1.00 14.55 178 GLU A CA 1
ATOM 1326 C C . GLU A 1 178 ? -15.462 57.224 73.752 1.00 13.13 178 GLU A C 1
ATOM 1327 O O . GLU A 1 178 ? -15.551 58.416 74.048 1.00 12.73 178 GLU A O 1
ATOM 1333 N N . GLU A 1 179 ? -16.388 56.334 74.083 1.00 12.28 179 GLU A N 1
ATOM 1334 C CA . GLU A 1 179 ? -17.555 56.725 74.868 1.00 12.54 179 GLU A CA 1
ATOM 1335 C C . GLU A 1 179 ? -17.111 57.149 76.268 1.00 11.00 179 GLU A C 1
ATOM 1336 O O . GLU A 1 179 ? -17.615 58.122 76.816 1.00 10.44 179 GLU A O 1
ATOM 1342 N N . ALA A 1 180 ? -16.160 56.424 76.844 1.00 12.65 180 ALA A N 1
ATOM 1343 C CA . ALA A 1 180 ? -15.690 56.755 78.187 1.00 13.35 180 ALA A CA 1
ATOM 1344 C C . ALA A 1 180 ? -15.113 58.167 78.273 1.00 13.36 180 ALA A C 1
ATOM 1345 O O . ALA A 1 180 ? -15.338 58.869 79.260 1.00 14.34 180 ALA A O 1
ATOM 1347 N N . GLU A 1 181 ? -14.374 58.594 77.250 1.00 10.76 181 GLU A N 1
ATOM 1348 C CA . GLU A 1 181 ? -13.801 59.942 77.258 1.00 11.68 181 GLU A CA 1
ATOM 1349 C C . GLU A 1 181 ? -14.904 60.994 77.135 1.00 11.78 181 GLU A C 1
ATOM 1350 O O . GLU A 1 181 ? -14.865 62.043 77.789 1.00 9.72 181 GLU A O 1
ATOM 1356 N N . ARG A 1 182 ? -15.896 60.702 76.301 1.00 12.86 182 ARG A N 1
ATOM 1357 C CA . ARG A 1 182 ? -17.017 61.614 76.085 1.00 13.58 182 ARG A CA 1
ATOM 1358 C C . ARG A 1 182 ? -17.799 61.822 77.381 1.00 12.93 182 ARG A C 1
ATOM 1359 O O . ARG A 1 182 ? -18.292 62.921 77.648 1.00 13.55 182 ARG A O 1
ATOM 1367 N N . LEU A 1 183 ? -17.905 60.766 78.184 1.00 11.50 183 LEU A N 1
ATOM 1368 C CA . LEU A 1 183 ? -18.617 60.838 79.459 1.00 11.44 183 LEU A CA 1
ATOM 1369 C C . LEU A 1 183 ? -17.781 61.507 80.545 1.00 11.75 183 LEU A C 1
ATOM 1370 O O . LEU A 1 183 ? -18.325 62.000 81.533 1.00 12.23 183 LEU A O 1
ATOM 1375 N N . GLY A 1 184 ? -16.464 61.506 80.369 1.00 11.38 184 GLY A N 1
ATOM 1376 C CA . GLY A 1 184 ? -15.584 62.110 81.361 1.00 10.66 184 GLY A CA 1
ATOM 1377 C C . GLY A 1 184 ? -14.963 61.094 82.308 1.00 11.39 184 GLY A C 1
ATOM 1378 O O . GLY A 1 184 ? -14.358 61.459 83.317 1.00 9.81 184 GLY A O 1
ATOM 1379 N N . LEU A 1 185 ? -15.099 59.811 81.984 1.00 10.01 185 LEU A N 1
ATOM 1380 C CA . LEU A 1 185 ? -14.536 58.756 82.826 1.00 9.85 185 LEU A CA 1
ATOM 1381 C C . LEU A 1 185 ? -13.011 58.759 82.738 1.00 10.11 185 LEU A C 1
ATOM 1382 O O . LEU A 1 185 ? -12.323 58.483 83.722 1.00 8.59 185 LEU A O 1
ATOM 1387 N N . VAL A 1 186 ? -12.492 59.058 81.548 1.00 9.88 186 VAL A N 1
ATOM 1388 C CA . VAL A 1 186 ? -11.053 59.110 81.319 1.00 10.05 186 VAL A CA 1
ATOM 1389 C C . VAL A 1 186 ? -10.703 60.391 80.572 1.00 11.07 186 VAL A C 1
ATOM 1390 O O . VAL A 1 186 ? -11.567 60.994 79.931 1.00 12.37 186 VAL A O 1
ATOM 1394 N N . ALA A 1 187 ? -9.435 60.786 80.633 1.00 11.04 187 ALA A N 1
ATOM 1395 C CA . ALA A 1 187 ? -8.986 62.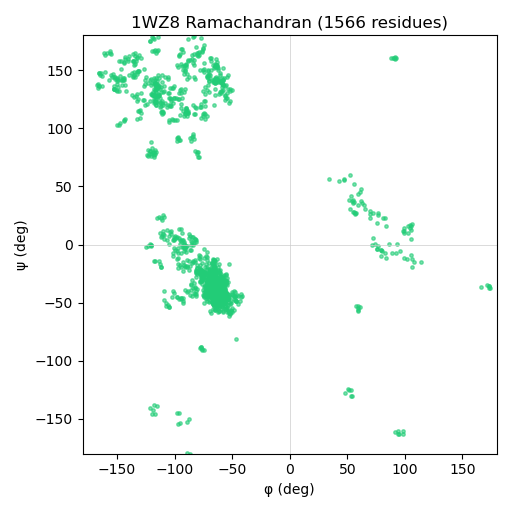027 80.002 1.00 11.21 187 ALA A CA 1
ATOM 1396 C C . ALA A 1 187 ? -8.858 62.021 78.486 1.00 12.93 187 ALA A C 1
ATOM 1397 O O . ALA A 1 187 ? -9.287 62.970 77.816 1.00 13.17 187 ALA A O 1
ATOM 1399 N N . LEU A 1 188 ? -8.256 60.971 77.944 1.00 12.11 188 LEU A N 1
ATOM 1400 C CA . LEU A 1 188 ? -8.044 60.902 76.507 1.00 12.56 188 LEU A CA 1
ATOM 1401 C C . LEU A 1 188 ? -8.352 59.551 75.908 1.00 13.31 188 LEU A C 1
ATOM 1402 O O . LEU A 1 188 ? -8.167 58.519 76.548 1.00 13.36 188 LEU A O 1
ATOM 1407 N N . ALA A 1 189 ? -8.822 59.575 74.664 1.00 12.78 189 ALA A N 1
ATOM 1408 C CA . ALA A 1 189 ? -9.118 58.360 73.915 1.00 12.98 189 ALA A CA 1
ATOM 1409 C C . ALA A 1 189 ? -8.443 58.586 72.573 1.00 12.14 189 ALA A C 1
ATOM 1410 O O . ALA A 1 189 ? -8.826 59.494 71.840 1.00 13.79 189 ALA A O 1
ATOM 1412 N N . VAL A 1 190 ? -7.430 57.779 72.266 1.00 11.87 190 VAL A N 1
ATOM 1413 C CA . VAL A 1 190 ? -6.689 57.905 71.009 1.00 11.78 190 VAL A CA 1
ATOM 1414 C C . VAL A 1 190 ? -6.799 56.629 70.179 1.00 13.54 190 VAL A C 1
ATOM 1415 O O . VAL A 1 190 ? -7.421 55.658 70.606 1.00 13.35 190 VAL A O 1
ATOM 1419 N N . GLU A 1 191 ? -6.196 56.627 68.990 1.00 14.72 191 GLU A N 1
ATOM 1420 C CA . GLU A 1 191 ? -6.242 55.433 68.155 1.00 16.09 191 GLU A CA 1
ATOM 1421 C C . GLU A 1 191 ? -5.612 54.321 68.979 1.00 16.71 191 GLU A C 1
ATOM 1422 O O . GLU A 1 191 ? -4.579 54.522 69.616 1.00 16.42 191 GLU A O 1
ATOM 1428 N N . ASP A 1 192 ? -6.243 53.153 68.979 1.00 17.50 192 ASP A N 1
ATOM 1429 C CA . ASP A 1 192 ? -5.757 52.020 69.763 1.00 20.53 192 ASP A CA 1
ATOM 1430 C C . ASP A 1 192 ? -4.247 51.814 69.726 1.00 21.20 192 ASP A C 1
ATOM 1431 O O . ASP A 1 192 ? -3.624 51.535 70.752 1.00 19.08 192 ASP A O 1
ATOM 1436 N N . GLU A 1 193 ? -3.660 51.954 68.544 1.00 20.80 193 GLU A N 1
ATOM 1437 C CA . GLU A 1 193 ? -2.226 51.776 68.387 1.00 22.44 193 GLU A CA 1
ATOM 1438 C C . GLU A 1 193 ? -1.362 52.846 69.048 1.00 21.28 193 GLU A C 1
ATOM 1439 O O . GLU A 1 193 ? -0.180 52.617 69.299 1.00 22.26 193 GLU A O 1
ATOM 1445 N N . LYS A 1 194 ? -1.955 54.005 69.314 1.00 20.83 194 LYS A N 1
ATOM 1446 C CA . LYS A 1 194 ? -1.247 55.136 69.900 1.00 19.30 194 LYS A CA 1
ATOM 1447 C C . LYS A 1 194 ? -1.353 55.251 71.415 1.00 17.48 194 LYS A C 1
ATOM 1448 O O . LYS A 1 194 ? -0.787 56.176 72.003 1.00 16.99 194 LYS A O 1
ATOM 1454 N N . VAL A 1 195 ? -2.062 54.324 72.051 1.00 15.38 195 VAL A N 1
ATOM 1455 C CA . VAL A 1 195 ? -2.252 54.386 73.501 1.00 14.31 195 VAL A CA 1
ATOM 1456 C C . VAL A 1 195 ? -0.963 54.514 74.306 1.00 15.15 195 VAL A C 1
ATOM 1457 O O . VAL A 1 195 ? -0.767 55.505 75.019 1.00 14.57 195 VAL A O 1
ATOM 1461 N N . TYR A 1 196 ? -0.084 53.522 74.209 1.00 14.28 196 TYR A N 1
ATOM 1462 C CA . TYR A 1 196 ? 1.165 53.590 74.957 1.00 15.46 196 TYR A CA 1
ATOM 1463 C C . TYR A 1 196 ? 1.965 54.847 74.609 1.00 14.57 196 TYR A C 1
ATOM 1464 O O . TYR A 1 196 ? 2.474 55.535 75.494 1.00 16.49 196 TYR A O 1
ATOM 1473 N N . GLU A 1 197 ? 2.078 55.145 73.319 1.00 16.74 197 GLU A N 1
ATOM 1474 C CA . GLU A 1 197 ? 2.817 56.324 72.876 1.00 16.50 197 GLU A CA 1
ATOM 1475 C C . GLU A 1 197 ? 2.318 57.617 73.520 1.00 16.33 197 GLU A C 1
ATOM 1476 O O . GLU A 1 197 ? 3.117 58.426 74.000 1.00 14.78 197 GLU A O 1
ATOM 1482 N N . LYS A 1 198 ? 1.001 57.817 73.521 1.00 13.80 198 LYS A N 1
ATOM 1483 C CA . LYS A 1 198 ? 0.414 59.023 74.103 1.00 13.15 198 LYS A CA 1
ATOM 1484 C C . LYS A 1 198 ? 0.546 59.007 75.623 1.00 12.12 198 LYS A C 1
ATOM 1485 O O . LYS A 1 198 ? 0.814 60.035 76.239 1.00 9.89 198 LYS A O 1
ATOM 1491 N N . ALA A 1 199 ? 0.350 57.842 76.229 1.00 11.05 199 ALA A N 1
ATOM 1492 C CA . ALA A 1 199 ? 0.464 57.742 77.679 1.00 11.53 199 ALA A CA 1
ATOM 1493 C C . ALA A 1 199 ? 1.879 58.112 78.118 1.00 12.41 199 ALA A C 1
ATOM 1494 O O . ALA A 1 199 ? 2.072 58.818 79.108 1.00 13.33 199 ALA A O 1
ATOM 1496 N N . LEU A 1 200 ? 2.873 57.635 77.377 1.00 13.76 200 LEU A N 1
ATOM 1497 C CA . LEU A 1 200 ? 4.264 57.936 77.701 1.00 13.33 200 LEU A CA 1
ATOM 1498 C C . LEU A 1 200 ? 4.520 59.436 77.547 1.00 13.36 200 LEU A C 1
ATOM 1499 O O . LEU A 1 200 ? 5.214 60.047 78.361 1.00 13.54 200 LEU A O 1
ATOM 1504 N N . GLU A 1 201 ? 3.950 60.029 76.503 1.00 12.31 201 GLU A N 1
ATOM 1505 C CA . GLU A 1 201 ? 4.105 61.460 76.256 1.00 13.35 201 GLU A CA 1
ATOM 1506 C C . GLU A 1 201 ? 3.544 62.254 77.442 1.00 12.11 201 GLU A C 1
ATOM 1507 O O . GLU A 1 201 ? 4.137 63.246 77.897 1.00 10.23 201 GLU A O 1
ATOM 1513 N N . VAL A 1 202 ? 2.389 61.817 77.932 1.00 11.98 202 VAL A N 1
ATOM 1514 C CA . VAL A 1 202 ? 1.749 62.467 79.068 1.00 12.50 202 VAL A CA 1
ATOM 1515 C C . VAL A 1 202 ? 2.641 62.327 80.298 1.00 12.10 202 VAL A C 1
ATOM 1516 O O . VAL A 1 202 ? 2.895 63.298 81.014 1.00 11.27 202 VAL A O 1
ATOM 1520 N N . ALA A 1 203 ? 3.123 61.112 80.536 1.00 13.63 203 ALA A N 1
ATOM 1521 C CA . ALA A 1 203 ? 3.981 60.857 81.688 1.00 14.35 203 ALA A CA 1
ATOM 1522 C C . ALA A 1 203 ? 5.244 61.704 81.621 1.00 14.41 203 ALA A C 1
ATOM 1523 O O . ALA A 1 203 ? 5.667 62.280 82.623 1.00 13.51 203 ALA A O 1
ATOM 1525 N N . GLU A 1 204 ? 5.850 61.783 80.440 1.00 14.26 204 GLU A N 1
ATOM 1526 C CA . GLU A 1 204 ? 7.065 62.569 80.294 1.00 15.44 204 GLU A CA 1
ATOM 1527 C C . GLU A 1 204 ? 6.789 64.033 80.619 1.00 14.78 204 GLU A C 1
ATOM 1528 O O . GLU A 1 204 ? 7.570 64.665 81.334 1.00 13.53 204 GLU A O 1
ATOM 1534 N N . ARG A 1 205 ? 5.679 64.563 80.102 1.00 14.11 205 ARG A N 1
ATOM 1535 C CA . ARG A 1 205 ? 5.301 65.954 80.352 1.00 15.40 205 ARG A CA 1
ATOM 1536 C C . ARG A 1 205 ? 5.146 66.209 81.845 1.00 14.41 205 ARG A C 1
ATOM 1537 O O . ARG A 1 205 ? 5.546 67.260 82.347 1.00 14.01 205 ARG A O 1
ATOM 1545 N N . LEU A 1 206 ? 4.548 65.254 82.548 1.00 13.22 206 LEU A N 1
ATOM 1546 C CA . LEU A 1 206 ? 4.362 65.381 83.987 1.00 13.76 206 LEU A CA 1
ATOM 1547 C C . LEU A 1 206 ? 5.716 65.372 84.691 1.00 14.31 206 LEU A C 1
ATOM 1548 O O . LEU A 1 206 ? 5.926 66.111 85.650 1.00 14.46 206 LEU A O 1
ATOM 1553 N N . ALA A 1 207 ? 6.635 64.538 84.209 1.00 14.67 207 ALA A N 1
ATOM 1554 C CA . ALA A 1 207 ? 7.966 64.456 84.804 1.00 14.81 207 ALA A CA 1
ATOM 1555 C C . ALA A 1 207 ? 8.727 65.760 84.572 1.00 15.13 207 ALA A C 1
ATOM 1556 O O . ALA A 1 207 ? 9.681 66.065 85.279 1.00 17.87 207 ALA A O 1
ATOM 1558 N N . GLN A 1 208 ? 8.306 66.526 83.575 1.00 15.99 208 GLN A N 1
ATOM 1559 C CA . GLN A 1 208 ? 8.955 67.800 83.278 1.00 15.47 208 GLN A CA 1
ATOM 1560 C C . GLN A 1 208 ? 8.309 68.944 84.047 1.00 15.85 208 GLN A C 1
ATOM 1561 O O . GLN A 1 208 ? 8.791 70.079 84.013 1.00 16.60 208 GLN A O 1
ATOM 1567 N N . GLY A 1 209 ? 7.216 68.643 84.738 1.00 14.42 209 GLY A N 1
ATOM 1568 C CA . GLY A 1 209 ? 6.528 69.667 85.501 1.00 12.24 209 GLY A CA 1
ATOM 1569 C C . GLY A 1 209 ? 7.154 69.882 86.866 1.00 13.34 209 GLY A C 1
ATOM 1570 O O . GLY A 1 209 ? 8.129 69.212 87.219 1.00 12.63 209 GLY A O 1
ATOM 1571 N N . PRO A 1 210 ? 6.617 70.820 87.662 1.00 12.92 210 PRO A N 1
ATOM 1572 C CA . PRO A 1 210 ? 7.121 71.133 89.005 1.00 12.30 210 PRO A CA 1
ATOM 1573 C C . PRO A 1 210 ? 6.721 70.054 90.012 1.00 13.55 210 PRO A C 1
ATOM 1574 O O . PRO A 1 210 ? 5.548 69.920 90.366 1.00 11.30 210 PRO A O 1
ATOM 1578 N N . LYS A 1 211 ? 7.715 69.298 90.468 1.00 14.49 211 LYS A N 1
ATOM 1579 C CA . LYS A 1 211 ? 7.526 68.187 91.397 1.00 15.00 211 LYS A CA 1
ATOM 1580 C C . LYS A 1 211 ? 6.675 68.476 92.631 1.00 14.41 211 LYS A C 1
ATOM 1581 O O . LYS A 1 211 ? 5.688 67.780 92.889 1.00 12.36 211 LYS A O 1
ATOM 1587 N N . GLU A 1 212 ? 7.060 69.487 93.402 1.00 11.67 212 GLU A N 1
ATOM 1588 C CA . GLU A 1 212 ? 6.308 69.825 94.603 1.00 14.35 212 GLU A CA 1
ATOM 1589 C C . GLU A 1 212 ? 4.901 70.326 94.291 1.00 12.68 212 GLU A C 1
ATOM 1590 O O . GLU A 1 212 ? 3.931 69.921 94.936 1.00 12.27 212 GLU A O 1
ATOM 1596 N N . ALA A 1 213 ? 4.791 71.217 93.311 1.00 12.75 213 ALA A N 1
ATOM 1597 C CA . ALA A 1 213 ? 3.495 71.765 92.939 1.00 12.67 213 ALA A CA 1
ATOM 1598 C C . ALA A 1 213 ? 2.550 70.664 92.460 1.00 12.07 213 ALA A C 1
ATOM 1599 O O . ALA A 1 213 ? 1.365 70.687 92.769 1.00 12.13 213 ALA A O 1
ATOM 1601 N N . LEU A 1 214 ? 3.072 69.701 91.707 1.00 12.14 214 LEU A N 1
ATOM 1602 C CA . LEU A 1 214 ? 2.243 68.601 91.220 1.00 10.75 214 LEU A CA 1
ATOM 1603 C C . LEU A 1 214 ? 1.768 67.733 92.386 1.00 10.37 214 LEU A C 1
ATOM 1604 O O . LEU A 1 214 ? 0.603 67.337 92.444 1.00 10.88 214 LEU A O 1
ATOM 1609 N N . HIS A 1 215 ? 2.676 67.444 93.311 1.00 9.48 215 HIS A N 1
ATOM 1610 C CA . HIS A 1 215 ? 2.347 66.629 94.474 1.00 9.37 215 HIS A CA 1
ATOM 1611 C C . HIS A 1 215 ? 1.221 67.303 95.257 1.00 10.91 215 HIS A C 1
ATOM 1612 O O . HIS A 1 215 ? 0.211 66.678 95.583 1.00 11.47 215 HIS A O 1
ATOM 1619 N N . HIS A 1 216 ? 1.393 68.587 95.543 1.00 9.93 216 HIS A N 1
ATOM 1620 C CA . HIS A 1 216 ? 0.390 69.329 96.296 1.00 11.01 216 HIS A CA 1
ATOM 1621 C C . HIS A 1 216 ? -0.954 69.463 95.587 1.00 10.82 216 HIS A C 1
ATOM 1622 O O . HIS A 1 216 ? -2.004 69.395 96.229 1.00 9.28 216 HIS A O 1
ATOM 1629 N N . THR A 1 217 ? -0.930 69.643 94.268 1.00 9.50 217 THR A N 1
ATOM 1630 C CA . THR A 1 217 ? -2.171 69.773 93.515 1.00 8.01 217 THR A CA 1
ATOM 1631 C C . THR A 1 217 ? -2.905 68.433 93.499 1.00 8.64 217 THR A C 1
ATOM 1632 O O . THR A 1 217 ? -4.124 68.380 93.693 1.00 7.93 217 THR A O 1
ATOM 1636 N N . LYS A 1 218 ? -2.165 67.353 93.256 1.00 7.36 218 LYS A N 1
ATOM 1637 C CA . LYS A 1 218 ? -2.761 66.025 93.239 1.00 8.06 218 LYS A CA 1
ATOM 1638 C C . LYS A 1 218 ? -3.346 65.723 94.608 1.00 9.75 218 LYS A C 1
ATOM 1639 O O . LYS A 1 218 ? -4.483 65.272 94.723 1.00 10.75 218 LYS A O 1
ATOM 1645 N N . HIS A 1 219 ? -2.560 65.984 95.644 1.00 9.19 219 HIS A N 1
ATOM 1646 C CA . HIS A 1 219 ? -2.992 65.721 97.010 1.00 9.26 219 HIS A CA 1
ATOM 1647 C C . HIS A 1 219 ? -4.275 66.460 97.364 1.00 8.24 219 HIS A C 1
ATOM 1648 O O . HIS A 1 219 ? -5.205 65.872 97.907 1.00 6.72 219 HIS A O 1
ATOM 1655 N N . ALA A 1 220 ? -4.315 67.754 97.062 1.00 8.19 220 ALA A N 1
ATOM 1656 C CA . ALA A 1 220 ? -5.484 68.566 97.365 1.00 8.44 220 ALA A CA 1
ATOM 1657 C C . ALA A 1 220 ? -6.716 68.094 96.598 1.00 8.87 220 ALA A C 1
ATOM 1658 O O . ALA A 1 220 ? -7.806 68.012 97.162 1.00 9.06 220 ALA A O 1
ATOM 1660 N N . LEU A 1 221 ? -6.555 67.790 95.312 1.00 7.91 221 LEU A N 1
ATOM 1661 C CA . LEU A 1 221 ? -7.688 67.310 94.527 1.00 7.33 221 LEU A CA 1
ATOM 1662 C C . LEU A 1 221 ? -8.192 65.973 95.060 1.00 8.32 221 LEU A C 1
ATOM 1663 O O . LEU A 1 221 ? -9.402 65.748 95.142 1.00 6.99 221 LEU A O 1
ATOM 1668 N N . ASN A 1 222 ? -7.270 65.089 95.435 1.00 8.53 222 ASN A N 1
ATOM 1669 C CA . ASN A 1 222 ? -7.669 63.773 95.919 1.00 8.22 222 ASN A CA 1
ATOM 1670 C C . ASN A 1 222 ? -8.463 63.774 97.219 1.00 8.36 222 ASN A C 1
ATOM 1671 O O . ASN A 1 222 ? -9.070 62.768 97.575 1.00 6.32 222 ASN A O 1
ATOM 1676 N N . HIS A 1 223 ? -8.475 64.900 97.928 1.00 8.86 223 HIS A N 1
ATOM 1677 C CA . HIS A 1 223 ? -9.265 64.978 99.148 1.00 8.45 223 HIS A CA 1
ATOM 1678 C C . HIS A 1 223 ? -10.747 64.873 98.777 1.00 9.49 223 HIS A C 1
ATOM 1679 O O . HIS A 1 223 ? -11.590 64.598 99.635 1.00 8.56 223 HIS A O 1
ATOM 1686 N N . TRP A 1 224 ? -11.075 65.111 97.508 1.00 6.15 224 TRP A N 1
ATOM 1687 C CA . TRP A 1 224 ? -12.465 64.980 97.092 1.00 9.15 224 TRP A CA 1
ATOM 1688 C C . TRP A 1 224 ? -12.843 63.510 97.198 1.00 9.61 224 TRP A C 1
ATOM 1689 O O . TRP A 1 224 ? -13.936 63.171 97.641 1.00 11.87 224 TRP A O 1
ATOM 1700 N N . TYR A 1 225 ? -11.931 62.634 96.793 1.00 8.44 225 TYR A N 1
ATOM 1701 C CA . TYR A 1 225 ? -12.189 61.205 96.880 1.00 8.11 225 TYR A CA 1
ATOM 1702 C C . TYR A 1 225 ? -12.112 60.740 98.336 1.00 9.04 225 TYR A C 1
ATOM 1703 O O . TYR A 1 225 ? -12.945 59.963 98.787 1.00 8.64 225 TYR A O 1
ATOM 1712 N N . ARG A 1 226 ? -11.113 61.225 99.063 1.00 9.19 226 ARG A N 1
ATOM 1713 C CA . ARG A 1 226 ? -10.928 60.825 100.449 1.00 12.18 226 ARG A CA 1
ATOM 1714 C C . ARG A 1 226 ? -12.149 61.110 101.316 1.00 12.90 226 ARG A C 1
ATOM 1715 O O . ARG A 1 226 ? -12.431 60.363 102.250 1.00 13.54 226 ARG A O 1
ATOM 1723 N N . SER A 1 227 ? -12.877 62.179 101.005 1.00 11.93 227 SER A N 1
ATOM 1724 C CA . SER A 1 227 ? -14.067 62.527 101.773 1.00 11.66 227 SER A CA 1
ATOM 1725 C C . SER A 1 227 ? -15.166 61.468 101.647 1.00 12.59 227 SER A C 1
ATOM 1726 O O . SER A 1 227 ? -16.099 61.437 102.445 1.00 12.80 227 SER A O 1
ATOM 1729 N N . PHE A 1 228 ? -15.044 60.598 100.646 1.00 11.20 228 PHE A N 1
ATOM 1730 C CA . PHE A 1 228 ? -16.035 59.553 100.408 1.00 11.35 228 PHE A CA 1
ATOM 1731 C C . PHE A 1 228 ? -15.466 58.153 100.599 1.00 11.55 228 PHE A C 1
ATOM 1732 O O . PHE A 1 228 ? -15.991 57.182 100.059 1.00 8.83 228 PHE A O 1
ATOM 1740 N N . LEU A 1 229 ? -14.395 58.053 101.375 1.00 13.13 229 LEU A N 1
ATOM 1741 C CA . LEU A 1 229 ? -13.780 56.761 101.626 1.00 13.67 229 LEU A CA 1
ATOM 1742 C C . LEU A 1 229 ? -14.752 55.812 102.326 1.00 11.51 229 LEU A C 1
ATOM 1743 O O . LEU A 1 229 ? -14.812 54.623 101.992 1.00 9.05 229 LEU A O 1
ATOM 1748 N N . PRO A 1 230 ? -15.516 56.310 103.319 1.00 10.61 230 PRO A N 1
ATOM 1749 C CA . PRO A 1 230 ? -16.452 55.397 103.979 1.00 10.53 230 PRO A CA 1
ATOM 1750 C C . PRO A 1 230 ? -17.430 54.810 102.956 1.00 10.90 230 PRO A C 1
ATOM 1751 O O . PRO A 1 230 ? -17.760 53.623 103.002 1.00 10.51 230 PRO A O 1
ATOM 1755 N N . HIS A 1 231 ? -17.887 55.653 102.031 1.00 9.03 231 HIS A N 1
ATOM 1756 C CA . HIS A 1 231 ? -18.812 55.218 100.989 1.00 8.77 231 HIS A CA 1
ATOM 1757 C C . HIS A 1 231 ? -18.180 54.078 100.195 1.00 8.90 231 HIS A C 1
ATOM 1758 O O . HIS A 1 231 ? -18.827 53.076 99.889 1.00 8.91 231 HIS A O 1
ATOM 1765 N N . PHE A 1 232 ? -16.908 54.248 99.858 1.00 9.41 232 PHE A N 1
ATOM 1766 C CA . PHE A 1 232 ? -16.174 53.248 99.090 1.00 9.58 232 PHE A CA 1
ATOM 1767 C C . PHE A 1 232 ? -15.988 51.955 99.878 1.00 8.38 232 PHE A C 1
ATOM 1768 O O . PHE A 1 232 ? -16.338 50.876 99.408 1.00 10.46 232 PHE A O 1
ATOM 1776 N N . GLU A 1 233 ? -15.447 52.068 101.082 1.00 8.64 233 GLU A N 1
ATOM 1777 C CA . GLU A 1 233 ? -15.215 50.882 101.896 1.00 8.37 233 GLU A CA 1
ATOM 1778 C C . GLU A 1 233 ? -16.488 50.117 102.224 1.00 8.56 233 GLU A C 1
ATOM 1779 O O . GLU A 1 233 ? -16.467 48.889 102.338 1.00 10.55 233 GLU A O 1
ATOM 1785 N N . LEU A 1 234 ? -17.599 50.830 102.379 1.00 8.79 234 LEU A N 1
ATOM 1786 C CA . LEU A 1 234 ? -18.865 50.166 102.650 1.00 9.49 234 LEU A CA 1
ATOM 1787 C C . LEU A 1 234 ? -19.239 49.341 101.414 1.00 9.94 234 LEU A C 1
ATOM 1788 O O . LEU A 1 234 ? -19.688 48.201 101.531 1.00 9.50 234 LEU A O 1
ATOM 1793 N N . SER A 1 235 ? -19.046 49.903 100.226 1.00 9.04 235 SER A N 1
ATOM 1794 C CA . SER A 1 235 ? -19.396 49.153 99.016 1.00 9.56 235 SER A CA 1
ATOM 1795 C C . SER A 1 235 ? -18.500 47.928 98.878 1.00 8.13 235 SER A C 1
ATOM 1796 O O . SER A 1 235 ? -18.946 46.872 98.419 1.00 10.84 235 SER A O 1
ATOM 1799 N N . LEU A 1 236 ? -17.238 48.068 99.277 1.00 8.27 236 LEU A N 1
ATOM 1800 C CA . LEU A 1 236 ? -16.283 46.959 99.203 1.00 9.22 236 LEU A CA 1
ATOM 1801 C C . LEU A 1 236 ? -16.700 45.874 100.199 1.00 9.35 236 LEU A C 1
ATOM 1802 O O . LEU A 1 236 ? -16.692 44.681 99.881 1.00 9.22 236 LEU A O 1
ATOM 1807 N N . ALA A 1 237 ? -17.081 46.293 101.401 1.00 9.41 237 ALA A N 1
ATOM 1808 C CA . ALA A 1 237 ? -17.509 45.344 102.429 1.00 10.15 237 ALA A CA 1
ATOM 1809 C C . ALA A 1 237 ? -18.774 44.609 102.000 1.00 10.25 237 ALA A C 1
ATOM 1810 O O . ALA A 1 237 ? -18.895 43.396 102.205 1.00 10.12 237 ALA A O 1
ATOM 1812 N N . LEU A 1 238 ? -19.725 45.334 101.413 1.00 9.70 238 LEU A N 1
ATOM 1813 C CA . LEU A 1 238 ? -20.962 44.702 100.959 1.00 9.56 238 LEU A CA 1
ATOM 1814 C C . LEU A 1 238 ? -20.649 43.696 99.859 1.00 11.02 238 LEU A C 1
ATOM 1815 O O . LEU A 1 238 ? -21.252 42.628 99.799 1.00 10.96 238 LEU A O 1
ATOM 1820 N N . GLU A 1 239 ? -19.702 44.035 98.990 1.00 10.83 239 GLU A N 1
ATOM 1821 C CA . GLU A 1 239 ? -19.315 43.122 97.919 1.00 11.26 239 GLU A CA 1
ATOM 1822 C C . GLU A 1 239 ? -18.757 41.837 98.514 1.00 11.62 239 GLU A C 1
ATOM 1823 O O . GLU A 1 239 ? -19.127 40.735 98.105 1.00 11.39 239 GLU A O 1
ATOM 1829 N N . PHE A 1 240 ? -17.860 41.977 99.482 1.00 9.41 240 PHE A N 1
ATOM 1830 C CA . PHE A 1 240 ? -17.254 40.804 100.098 1.00 10.74 240 PHE A CA 1
ATOM 1831 C C . PHE A 1 240 ? -18.257 39.988 100.912 1.00 12.39 240 PHE A C 1
ATOM 1832 O O . PHE A 1 240 ? -18.093 38.774 101.075 1.00 12.18 240 PHE A O 1
ATOM 1840 N N . LEU A 1 241 ? -19.303 40.632 101.417 1.00 11.56 241 LEU A N 1
ATOM 1841 C CA . LEU A 1 241 ? -20.310 39.882 102.153 1.00 13.76 241 LEU A CA 1
ATOM 1842 C C . LEU A 1 241 ? -21.029 38.986 101.147 1.00 14.67 241 LEU A C 1
ATOM 1843 O O . LEU A 1 241 ? -21.547 37.926 101.495 1.00 14.73 241 LEU A O 1
ATOM 1848 N N . GLY A 1 242 ? -21.039 39.416 99.889 1.00 14.99 242 GLY A N 1
ATOM 1849 C CA . GLY A 1 242 ? -21.699 38.647 98.850 1.00 14.30 242 GLY A CA 1
ATOM 1850 C C . GLY A 1 242 ? -20.943 37.401 98.417 1.00 16.62 242 GLY A C 1
ATOM 1851 O O . GLY A 1 242 ? -21.493 36.555 97.707 1.00 15.83 242 GLY A O 1
ATOM 1852 N N . PHE A 1 243 ? -19.689 37.272 98.838 1.00 16.20 243 PHE A N 1
ATOM 1853 C CA . PHE A 1 243 ? -18.898 36.106 98.456 1.00 18.14 243 PHE A CA 1
ATOM 1854 C C . PHE A 1 243 ? -19.398 34.798 99.057 1.00 19.44 243 PHE A C 1
ATOM 1855 O O . PHE A 1 243 ? -19.037 33.717 98.590 1.00 20.63 243 PHE A O 1
ATOM 1863 N N . SER A 1 244 ? -20.237 34.894 100.082 1.00 19.25 244 SER A N 1
ATOM 1864 C CA . SER A 1 244 ? -20.793 33.702 100.715 1.00 20.52 244 SER A CA 1
ATOM 1865 C C . SER A 1 244 ? -22.239 33.489 100.267 1.00 18.96 244 SER A C 1
ATOM 1866 O O . SER A 1 244 ? -22.949 32.634 100.800 1.00 20.97 244 SER A O 1
ATOM 1869 N N . GLY A 1 245 ? -22.665 34.269 99.278 1.00 18.44 245 GLY A N 1
ATOM 1870 C CA . GLY A 1 245 ? -24.024 34.162 98.777 1.00 17.58 245 GLY A CA 1
ATOM 1871 C C . GLY A 1 245 ? -24.154 33.278 97.552 1.00 18.48 245 GLY A C 1
ATOM 1872 O O . GLY A 1 245 ? -23.169 32.986 96.876 1.00 17.27 245 GLY A O 1
ATOM 1873 N N . LYS A 1 246 ? -25.379 32.850 97.263 1.00 19.17 246 LYS A N 1
ATOM 1874 C CA . LYS A 1 246 ? -25.626 31.990 96.114 1.00 20.15 246 LYS A CA 1
ATOM 1875 C C . LYS A 1 246 ? -25.523 32.732 94.784 1.00 19.34 246 LYS A C 1
ATOM 1876 O O . LYS A 1 246 ? -25.392 32.110 93.728 1.00 17.40 246 LYS A O 1
ATOM 1882 N N . GLU A 1 247 ? -25.580 34.061 94.829 1.00 17.74 247 GLU A N 1
ATOM 1883 C CA . GLU A 1 247 ? -25.472 34.842 93.605 1.00 18.49 247 GLU A CA 1
ATOM 1884 C C . GLU A 1 247 ? -24.071 34.724 93.001 1.00 17.86 247 GLU A C 1
ATOM 1885 O O . GLU A 1 247 ? -23.927 34.534 91.793 1.00 18.69 247 GLU A O 1
ATOM 1891 N N . LEU A 1 248 ? -23.040 34.822 93.835 1.00 17.80 248 LEU A N 1
ATOM 1892 C CA . LEU A 1 248 ? -21.673 34.688 93.339 1.00 19.35 248 LEU A CA 1
ATOM 1893 C C . LEU A 1 248 ? -21.457 33.266 92.829 1.00 20.86 248 LEU A C 1
ATOM 1894 O O . LEU A 1 248 ? -20.831 33.055 91.790 1.00 20.00 248 LEU A O 1
ATOM 1899 N N . GLU A 1 249 ? -21.979 32.296 93.572 1.00 23.10 249 GLU A N 1
ATOM 1900 C CA . GLU A 1 249 ? -21.852 30.891 93.204 1.00 25.44 249 GLU A CA 1
ATOM 1901 C C . GLU A 1 249 ? -22.368 30.650 91.788 1.00 25.47 249 GLU A C 1
ATOM 1902 O O . GLU A 1 249 ? -21.707 29.997 90.981 1.00 25.85 249 GLU A O 1
ATOM 1908 N N . GLU A 1 250 ? -23.548 31.186 91.494 1.00 24.99 250 GLU A N 1
ATOM 1909 C CA . GLU A 1 250 ? -24.158 31.047 90.176 1.00 25.88 250 GLU A CA 1
ATOM 1910 C C . GLU A 1 250 ? -23.399 31.878 89.147 1.00 27.11 250 GLU A C 1
ATOM 1911 O O . GLU A 1 250 ? -23.235 31.461 87.999 1.00 25.17 250 GLU A O 1
ATOM 1917 N N . GLY A 1 251 ? -22.944 33.056 89.566 1.00 27.06 251 GLY A N 1
ATOM 1918 C CA . GLY A 1 251 ? -22.201 33.922 88.669 1.00 28.65 251 GLY A CA 1
ATOM 1919 C C . GLY A 1 251 ? -20.957 33.231 88.146 1.00 30.91 251 GLY A C 1
ATOM 1920 O O . GLY A 1 251 ? -20.673 33.271 86.950 1.00 30.56 251 GLY A O 1
ATOM 1921 N N . LEU A 1 252 ? -20.210 32.600 89.047 1.00 32.95 252 LEU A N 1
ATOM 1922 C CA . LEU A 1 252 ? -18.997 31.884 88.675 1.00 36.24 252 LEU A CA 1
ATOM 1923 C C . LEU A 1 252 ? -19.336 30.665 87.832 1.00 38.24 252 LEU A C 1
ATOM 1924 O O . LEU A 1 252 ? -18.741 30.440 86.776 1.00 39.03 252 LEU A O 1
ATOM 1929 N N . LYS A 1 253 ? -20.295 29.878 88.310 1.00 40.34 253 LYS A N 1
ATOM 1930 C CA . LYS A 1 253 ? -20.727 28.673 87.612 1.00 42.46 253 LYS A CA 1
ATOM 1931 C C . LYS A 1 253 ? -21.092 28.998 86.168 1.00 44.24 253 LYS A C 1
ATOM 1932 O O . LYS A 1 253 ? -20.528 28.432 85.230 1.00 44.38 253 LYS A O 1
ATOM 1938 N N . ALA A 1 254 ? -22.037 29.917 85.998 1.00 45.80 254 ALA A N 1
ATOM 1939 C CA . ALA A 1 254 ? -22.489 30.321 84.673 1.00 47.59 254 ALA A CA 1
ATOM 1940 C C . ALA A 1 254 ? -21.336 30.857 83.835 1.00 49.08 254 ALA A C 1
ATOM 1941 O O . ALA A 1 254 ? -21.248 30.584 82.638 1.00 49.77 254 ALA A O 1
ATOM 1943 N N . LEU A 1 255 ? -20.453 31.619 84.469 1.00 50.48 255 LEU A N 1
ATOM 1944 C CA . LEU A 1 255 ? -19.312 32.197 83.774 1.00 51.83 255 LEU A CA 1
ATOM 1945 C C . LEU A 1 255 ? -18.421 31.095 83.208 1.00 53.46 255 LEU A C 1
ATOM 1946 O O . LEU A 1 255 ? -18.174 31.046 82.003 1.00 54.12 255 LEU A O 1
ATOM 1951 N N . LYS A 1 256 ? -17.943 30.213 84.080 1.00 54.28 256 LYS A N 1
ATOM 1952 C CA . LYS A 1 256 ? -17.081 29.115 83.658 1.00 55.18 256 LYS A CA 1
ATOM 1953 C C . LYS A 1 256 ? -17.774 28.204 82.650 1.00 55.64 256 LYS A C 1
ATOM 1954 O O . LYS A 1 256 ? -17.118 27.573 81.822 1.00 56.46 256 LYS A O 1
ATOM 1960 N N . GLU A 1 257 ? -19.100 28.140 82.721 1.00 55.95 257 GLU A N 1
ATOM 1961 C CA . GLU A 1 257 ? -19.868 27.310 81.800 1.00 55.95 257 GLU A CA 1
ATOM 1962 C C . GLU A 1 257 ? -20.380 28.159 80.639 1.00 56.03 257 GLU A C 1
ATOM 1963 O O . GLU A 1 257 ? -21.244 27.733 79.871 1.00 56.34 257 GLU A O 1
ATOM 1969 N N . LYS A 1 258 ? -19.823 29.363 80.529 1.00 55.61 258 LYS A N 1
ATOM 1970 C CA . LYS A 1 258 ? -20.164 30.326 79.481 1.00 55.05 258 LYS A CA 1
ATOM 1971 C C . LYS A 1 258 ? -21.634 30.269 79.070 1.00 53.96 258 LYS A C 1
ATOM 1972 O O . LYS A 1 258 ? -21.961 30.076 77.898 1.00 54.08 258 LYS A O 1
ATOM 1978 N N . ARG A 1 259 ? -22.515 30.442 80.048 1.00 52.24 259 ARG A N 1
ATOM 1979 C CA . ARG A 1 259 ? -23.954 30.424 79.815 1.00 49.88 259 ARG A CA 1
ATOM 1980 C C . ARG A 1 259 ? -24.558 31.594 80.580 1.00 48.19 259 ARG A C 1
ATOM 1981 O O . ARG A 1 259 ? -23.985 32.053 81.568 1.00 48.99 259 ARG A O 1
ATOM 1989 N N . PRO A 1 260 ? -25.714 32.104 80.129 1.00 46.08 260 PRO A N 1
ATOM 1990 C CA . PRO A 1 260 ? -26.324 33.226 80.846 1.00 43.61 260 PRO A CA 1
ATOM 1991 C C . PRO A 1 260 ? -26.621 32.807 82.284 1.00 41.40 260 PRO A C 1
ATOM 1992 O O . PRO A 1 260 ? -27.216 31.754 82.520 1.00 41.72 260 PRO A O 1
ATOM 1996 N N . PRO A 1 261 ? -26.201 33.618 83.264 1.00 38.84 261 PRO A N 1
ATOM 1997 C CA . PRO A 1 261 ? -26.469 33.248 84.655 1.00 36.31 261 PRO A CA 1
ATOM 1998 C C . PRO A 1 261 ? -27.951 33.361 84.992 1.00 33.66 261 PRO A C 1
ATOM 1999 O O . PRO A 1 261 ? -28.657 34.209 84.451 1.00 32.96 261 PRO A O 1
ATOM 2003 N N . GLU A 1 262 ? -28.423 32.485 85.871 1.00 31.80 262 GLU A N 1
ATOM 2004 C CA . GLU A 1 262 ? -29.813 32.517 86.300 1.00 30.18 262 GLU A CA 1
ATOM 2005 C C . GLU A 1 262 ? -29.821 32.729 87.803 1.00 28.25 262 GLU A C 1
ATOM 2006 O O . GLU A 1 262 ? -29.820 31.776 88.582 1.00 26.38 262 GLU A O 1
ATOM 2012 N N . PHE A 1 263 ? -29.808 33.998 88.200 1.00 25.44 263 PHE A N 1
ATOM 2013 C CA . PHE A 1 263 ? -29.792 34.361 89.608 1.00 23.06 263 PHE A CA 1
ATOM 2014 C C . PHE A 1 263 ? -31.113 34.028 90.295 1.00 23.49 263 PHE A C 1
ATOM 2015 O O . PHE A 1 263 ? -32.182 34.158 89.703 1.00 23.28 263 PHE A O 1
ATOM 2023 N N . PRO A 1 264 ? -31.046 33.593 91.563 1.00 24.19 264 PRO A N 1
ATOM 2024 C CA . PRO A 1 264 ? -32.207 33.218 92.376 1.00 25.58 264 PRO A CA 1
ATOM 2025 C C . PRO A 1 264 ? -33.099 34.369 92.831 1.00 27.27 264 PRO A C 1
ATOM 2026 O O . PRO A 1 264 ? -32.648 35.535 92.795 1.00 26.63 264 PRO A O 1
ATOM 2031 N N . LEU B 1 2 ? -22.130 103.576 91.458 1.00 39.46 2 LEU B N 1
ATOM 2032 C CA . LEU B 1 2 ? -22.073 104.509 92.617 1.00 38.88 2 LEU B CA 1
ATOM 2033 C C . LEU B 1 2 ? -20.728 105.222 92.667 1.00 37.69 2 LEU B C 1
ATOM 2034 O O . LEU B 1 2 ? -19.675 104.598 92.521 1.00 36.25 2 LEU B O 1
ATOM 2039 N N . ALA B 1 3 ? -20.773 106.533 92.880 1.00 35.66 3 ALA B N 1
ATOM 2040 C CA . ALA B 1 3 ? -19.566 107.342 92.955 1.00 34.74 3 ALA B CA 1
ATOM 2041 C C . ALA B 1 3 ? -18.667 106.875 94.096 1.00 33.43 3 ALA B C 1
ATOM 2042 O O . ALA B 1 3 ? -17.446 106.832 93.957 1.00 32.31 3 ALA B O 1
ATOM 2044 N N . SER B 1 4 ? -19.279 106.522 95.222 1.00 32.68 4 SER B N 1
ATOM 2045 C CA . SER B 1 4 ? -18.530 106.066 96.388 1.00 32.19 4 SER B CA 1
ATOM 2046 C C . SER B 1 4 ? -17.724 104.807 96.088 1.00 30.28 4 SER B C 1
ATOM 2047 O O . SER B 1 4 ? -16.578 104.680 96.516 1.00 29.60 4 SER B O 1
ATOM 2050 N N . LEU B 1 5 ? -18.327 103.876 95.353 1.00 28.57 5 LEU B N 1
ATOM 2051 C CA . LEU B 1 5 ? -17.649 102.635 94.997 1.00 27.05 5 LEU B CA 1
ATOM 2052 C C . LEU B 1 5 ? -16.475 102.884 94.056 1.00 26.28 5 LEU B C 1
ATOM 2053 O O . LEU B 1 5 ? -15.382 102.360 94.263 1.00 25.77 5 LEU B O 1
ATOM 2058 N N . GLU B 1 6 ? -16.699 103.680 93.017 1.00 26.74 6 GLU B N 1
ATOM 2059 C CA . GLU B 1 6 ? -15.630 103.968 92.073 1.00 26.60 6 GLU B CA 1
ATOM 2060 C C . GLU B 1 6 ? -14.495 104.689 92.788 1.00 24.94 6 GLU B C 1
ATOM 2061 O O . GLU B 1 6 ? -13.325 104.454 92.506 1.00 24.56 6 GLU B O 1
ATOM 2067 N N . ALA B 1 7 ? -14.851 105.556 93.730 1.00 23.60 7 ALA B N 1
ATOM 2068 C CA . ALA B 1 7 ? -13.858 106.314 94.479 1.00 22.83 7 ALA B CA 1
ATOM 2069 C C . ALA B 1 7 ? -12.973 105.404 95.321 1.00 22.28 7 ALA B C 1
ATOM 2070 O O . ALA B 1 7 ? -11.773 105.635 95.447 1.00 21.69 7 ALA B O 1
ATOM 2072 N N . ARG B 1 8 ? -13.568 104.358 95.883 1.00 22.67 8 ARG B N 1
ATOM 2073 C CA . ARG B 1 8 ? -12.833 103.430 96.731 1.00 22.86 8 ARG B CA 1
ATOM 2074 C C . ARG B 1 8 ? -12.198 102.261 95.979 1.00 22.41 8 ARG B C 1
ATOM 2075 O O . ARG B 1 8 ? -11.289 101.611 96.494 1.00 20.85 8 ARG B O 1
ATOM 2083 N N . TYR B 1 9 ? -12.663 101.996 94.763 1.00 21.08 9 TYR B N 1
ATOM 2084 C CA . TYR B 1 9 ? -12.127 100.874 93.998 1.00 21.29 9 TYR B CA 1
ATOM 2085 C C . TYR B 1 9 ? -11.443 101.215 92.678 1.00 20.44 9 TYR B C 1
ATOM 2086 O O . TYR B 1 9 ? -12.025 101.049 91.604 1.00 20.24 9 TYR B O 1
ATOM 2095 N N . PRO B 1 10 ? -10.183 101.677 92.745 1.00 19.95 10 PRO B N 1
ATOM 2096 C CA . PRO B 1 10 ? -9.426 102.025 91.577 1.00 20.67 10 PRO B CA 1
ATOM 2097 C C . PRO B 1 10 ? -9.369 100.806 90.635 1.00 20.08 10 PRO B C 1
ATOM 2098 O O . PRO B 1 10 ? -9.026 99.699 91.030 1.00 21.61 10 PRO B O 1
ATOM 2102 N N . GLY B 1 11 ? -9.720 100.978 89.371 1.00 20.04 11 GLY B N 1
ATOM 2103 C CA . GLY B 1 11 ? -9.683 99.852 88.460 1.00 18.70 11 GLY B CA 1
ATOM 2104 C C . GLY B 1 11 ? -11.049 99.261 88.190 1.00 19.06 11 GLY B C 1
ATOM 2105 O O . GLY B 1 11 ? -11.202 98.449 87.280 1.00 20.35 11 GLY B O 1
ATOM 2106 N N . LEU B 1 12 ? -12.045 99.655 88.978 1.00 18.26 12 LEU B N 1
ATOM 2107 C CA . LEU B 1 12 ? -13.401 99.153 88.781 1.00 18.37 12 LEU B CA 1
ATOM 2108 C C . LEU B 1 12 ? -14.344 100.257 88.333 1.00 19.38 12 LEU B C 1
ATOM 2109 O O . LEU B 1 12 ? -14.316 101.369 88.865 1.00 19.78 12 LEU B O 1
ATOM 2114 N N . ALA B 1 13 ? -15.178 99.938 87.351 1.00 17.31 13 ALA B N 1
ATOM 2115 C CA . ALA B 1 13 ? -16.154 100.880 86.823 1.00 17.35 13 ALA B CA 1
ATOM 2116 C C . ALA B 1 13 ? -17.533 100.264 87.015 1.00 17.12 13 ALA B C 1
ATOM 2117 O O . ALA B 1 13 ? -17.723 99.073 86.771 1.00 16.25 13 ALA B O 1
ATOM 2119 N N . PHE B 1 14 ? -18.493 101.069 87.456 1.00 16.76 14 PHE B N 1
ATOM 2120 C CA . PHE B 1 14 ? -19.839 100.564 87.692 1.00 17.56 14 PHE B CA 1
ATOM 2121 C C . PHE B 1 14 ? -20.862 101.239 86.798 1.00 17.93 14 PHE B C 1
ATOM 2122 O O . PHE B 1 14 ? -20.766 102.434 86.531 1.00 17.82 14 PHE B O 1
ATOM 2130 N N . ALA B 1 15 ? -21.845 100.467 86.345 1.00 17.61 15 ALA B N 1
ATOM 2131 C CA . ALA B 1 15 ? -22.897 100.989 85.480 1.00 18.17 15 ALA B CA 1
ATOM 2132 C C . ALA B 1 15 ? -24.122 100.079 85.469 1.00 17.78 15 ALA B C 1
ATOM 2133 O O . ALA B 1 15 ? -24.059 98.923 85.901 1.00 16.59 15 ALA B O 1
ATOM 2135 N N . TRP B 1 16 ? -25.239 100.611 84.981 1.00 16.17 16 TRP B N 1
ATOM 2136 C CA . TRP B 1 16 ? -26.481 99.844 84.888 1.00 17.13 16 TRP B CA 1
ATOM 2137 C C . TRP B 1 16 ? -26.898 99.746 83.421 1.00 17.72 16 TRP B C 1
ATOM 2138 O O . TRP B 1 16 ? -27.778 100.476 82.972 1.00 17.76 16 TRP B O 1
ATOM 2149 N N . PRO B 1 17 ? -26.275 98.837 82.653 1.00 17.98 17 PRO B N 1
ATOM 2150 C CA . PRO B 1 17 ? -26.616 98.687 81.234 1.00 19.16 17 PRO B CA 1
ATOM 2151 C C . PRO B 1 17 ? -28.072 98.294 81.013 1.00 20.99 17 PRO B C 1
ATOM 2152 O O . PRO B 1 17 ? -28.660 98.586 79.972 1.00 22.53 17 PRO B O 1
ATOM 2156 N N . ARG B 1 18 ? -28.646 97.625 82.005 1.00 20.56 18 ARG B N 1
ATOM 2157 C CA . ARG B 1 18 ? -30.032 97.190 81.944 1.00 21.14 18 ARG B CA 1
ATOM 2158 C C . ARG B 1 18 ? -30.633 97.314 83.338 1.00 20.73 18 ARG B C 1
ATOM 2159 O O . ARG B 1 18 ? -29.909 97.325 84.335 1.00 18.91 18 ARG B O 1
ATOM 2167 N N . PRO B 1 19 ? -31.967 97.425 83.425 1.00 21.37 19 PRO B N 1
ATOM 2168 C CA . PRO B 1 19 ? -32.651 97.550 84.716 1.00 21.45 19 PRO B CA 1
ATOM 2169 C C . PRO B 1 19 ? -32.298 96.421 85.683 1.00 19.74 19 PRO B C 1
ATOM 2170 O O . PRO B 1 19 ? -32.426 95.243 85.347 1.00 19.33 19 PRO B O 1
ATOM 2174 N N . GLY B 1 20 ? -31.844 96.790 86.877 1.00 17.96 20 GLY B N 1
ATOM 2175 C CA . GLY B 1 20 ? -31.504 95.796 87.882 1.00 16.88 20 GLY B CA 1
ATOM 2176 C C . GLY B 1 20 ? -30.190 95.074 87.661 1.00 15.72 20 GLY B C 1
ATOM 2177 O O . GLY B 1 20 ? -29.783 94.256 88.488 1.00 15.50 20 GLY B O 1
ATOM 2178 N N . VAL B 1 21 ? -29.525 95.367 86.548 1.00 14.22 21 VAL B N 1
ATOM 2179 C CA . VAL B 1 21 ? -28.249 94.734 86.237 1.00 14.11 21 VAL B CA 1
ATOM 2180 C C . VAL B 1 21 ? -27.073 95.654 86.540 1.00 15.21 21 VAL B C 1
ATOM 2181 O O . VAL B 1 21 ? -26.840 96.631 85.823 1.00 15.21 21 VAL B O 1
ATOM 2185 N N . LEU B 1 22 ? -26.336 95.346 87.604 1.00 14.54 22 LEU B N 1
ATOM 2186 C CA . LEU B 1 22 ? -25.171 96.142 87.961 1.00 14.56 22 LEU B CA 1
ATOM 2187 C C . LEU B 1 22 ? -23.963 95.538 87.252 1.00 15.34 22 LEU B C 1
ATOM 2188 O O . LEU B 1 22 ? -23.590 94.386 87.492 1.00 14.43 22 LEU B O 1
ATOM 2193 N N . GLU B 1 23 ? -23.362 96.321 86.366 1.00 14.16 23 GLU B N 1
ATOM 2194 C CA . GLU B 1 23 ? -22.209 95.867 85.610 1.00 14.65 23 GLU B CA 1
ATOM 2195 C C . GLU B 1 23 ? -20.896 96.393 86.172 1.00 16.18 23 GLU B C 1
ATOM 2196 O O . GLU B 1 23 ? -20.717 97.603 86.355 1.00 15.55 23 GLU B O 1
ATOM 2202 N N . ILE B 1 24 ? -19.979 95.473 86.444 1.00 14.44 24 ILE B N 1
ATOM 2203 C CA . ILE B 1 24 ? -18.673 95.834 86.963 1.00 15.59 24 ILE B CA 1
ATOM 2204 C C . ILE B 1 24 ? -17.627 95.576 85.887 1.00 16.73 24 ILE B C 1
ATOM 2205 O O . ILE B 1 24 ? -17.388 94.430 85.498 1.00 15.05 24 ILE B O 1
ATOM 2210 N N . THR B 1 25 ? -17.023 96.651 85.393 1.00 15.09 25 THR B N 1
ATOM 2211 C CA . THR B 1 25 ? -15.991 96.544 84.375 1.00 16.76 25 THR B CA 1
ATOM 2212 C C . THR B 1 25 ? -14.665 96.808 85.075 1.00 16.84 25 THR B C 1
ATOM 2213 O O . THR B 1 25 ? -14.472 97.874 85.658 1.00 17.75 25 THR B O 1
ATOM 2217 N N . PHE B 1 26 ? -13.760 95.837 85.034 1.00 17.62 26 PHE B N 1
ATOM 2218 C CA . PHE B 1 26 ? -12.467 95.995 85.686 1.00 18.49 26 PHE B CA 1
ATOM 2219 C C . PHE B 1 26 ? -11.333 96.158 84.686 1.00 19.30 26 PHE B C 1
ATOM 2220 O O . PHE B 1 26 ? -11.339 95.555 83.613 1.00 20.03 26 PHE B O 1
ATOM 2228 N N . ARG B 1 27 ? -10.357 96.980 85.055 1.00 19.98 27 ARG B N 1
ATOM 2229 C CA . ARG B 1 27 ? -9.219 97.253 84.191 1.00 21.71 27 ARG B CA 1
ATOM 2230 C C . ARG B 1 27 ? -7.887 97.036 84.899 1.00 20.32 27 ARG B C 1
ATOM 2231 O O . ARG B 1 27 ? -7.627 97.625 85.947 1.00 20.10 27 ARG B O 1
ATOM 2239 N N . GLY B 1 28 ? -7.052 96.181 84.316 1.00 19.63 28 GLY B N 1
ATOM 2240 C CA . GLY B 1 28 ? -5.742 95.912 84.879 1.00 20.06 28 GLY B CA 1
ATOM 2241 C C . GLY B 1 28 ? -4.688 96.346 83.877 1.00 20.87 28 GLY B C 1
ATOM 2242 O O . GLY B 1 28 ? -4.817 97.403 83.259 1.00 21.06 28 GLY B O 1
ATOM 2243 N N . GLU B 1 29 ? -3.648 95.535 83.712 1.00 21.24 29 GLU B N 1
ATOM 2244 C CA . GLU B 1 29 ? -2.584 95.835 82.762 1.00 23.75 29 GLU B CA 1
ATOM 2245 C C . GLU B 1 29 ? -2.917 95.095 81.465 1.00 23.74 29 GLU B C 1
ATOM 2246 O O . GLU B 1 29 ? -4.087 94.833 81.192 1.00 24.94 29 GLU B O 1
ATOM 2252 N N . LYS B 1 30 ? -1.908 94.763 80.665 1.00 24.77 30 LYS B N 1
ATOM 2253 C CA . LYS B 1 30 ? -2.158 94.045 79.415 1.00 25.09 30 LYS B CA 1
ATOM 2254 C C . LYS B 1 30 ? -3.017 92.816 79.704 1.00 24.21 30 LYS B C 1
ATOM 2255 O O . LYS B 1 30 ? -2.743 92.078 80.649 1.00 23.27 30 LYS B O 1
ATOM 2261 N N . LEU B 1 31 ? -4.047 92.600 78.888 1.00 23.32 31 LEU B N 1
ATOM 2262 C CA . LEU B 1 31 ? -4.956 91.467 79.064 1.00 22.74 31 LEU B CA 1
ATOM 2263 C C . LEU B 1 31 ? -5.541 91.487 80.473 1.00 22.04 31 LEU B C 1
ATOM 2264 O O . LEU B 1 31 ? -5.900 90.451 81.033 1.00 20.62 31 LEU B O 1
ATOM 2269 N N . ASN B 1 32 ? -5.640 92.689 81.029 1.00 19.22 32 ASN B N 1
ATOM 2270 C CA . ASN B 1 32 ? -6.161 92.904 82.370 1.00 18.26 32 ASN B CA 1
ATOM 2271 C C . ASN B 1 32 ? -5.478 92.083 83.459 1.00 17.97 32 ASN B C 1
ATOM 2272 O O . ASN B 1 32 ? -6.128 91.620 84.398 1.00 17.69 32 ASN B O 1
ATOM 2277 N N . ALA B 1 33 ? -4.165 91.906 83.328 1.00 16.46 33 ALA B N 1
ATOM 2278 C CA . ALA B 1 33 ? -3.400 91.194 84.344 1.00 16.57 33 ALA B CA 1
ATOM 2279 C C . ALA B 1 33 ? -3.662 92.020 85.603 1.00 16.38 33 ALA B C 1
ATOM 2280 O O . ALA B 1 33 ? -3.658 93.252 85.546 1.00 16.04 33 ALA B O 1
ATOM 2282 N N . MET B 1 34 ? -3.886 91.354 86.729 1.00 15.43 34 MET B N 1
ATOM 2283 C CA . MET B 1 34 ? -4.219 92.051 87.970 1.00 16.25 34 MET B CA 1
ATOM 2284 C C . MET B 1 34 ? -3.110 92.529 88.896 1.00 16.47 34 MET B C 1
ATOM 2285 O O . MET B 1 34 ? -2.403 91.722 89.499 1.00 14.72 34 MET B O 1
ATOM 2290 N N . PRO B 1 35 ? -2.955 93.857 89.035 1.00 16.72 35 PRO B N 1
ATOM 2291 C CA . PRO B 1 35 ? -1.921 94.385 89.928 1.00 16.75 35 PRO B CA 1
ATOM 2292 C C . PRO B 1 35 ? -2.484 94.175 91.335 1.00 16.47 35 PRO B C 1
ATOM 2293 O O . PRO B 1 35 ? -3.660 93.851 91.483 1.00 17.43 35 PRO B O 1
ATOM 2297 N N . PRO B 1 36 ? -1.667 94.365 92.381 1.00 16.83 36 PRO B N 1
ATOM 2298 C CA . PRO B 1 36 ? -2.159 94.176 93.748 1.00 16.23 36 PRO B CA 1
ATOM 2299 C C . PRO B 1 36 ? -3.498 94.844 94.081 1.00 15.91 36 PRO B C 1
ATOM 2300 O O . PRO B 1 36 ? -4.365 94.227 94.701 1.00 14.46 36 PRO B O 1
ATOM 2304 N N . ALA B 1 37 ? -3.666 96.099 93.670 1.00 16.11 37 ALA B N 1
ATOM 2305 C CA . ALA B 1 37 ? -4.893 96.836 93.964 1.00 16.34 37 ALA B CA 1
ATOM 2306 C C . ALA B 1 37 ? -6.150 96.298 93.288 1.00 16.12 37 ALA B C 1
ATOM 2307 O O . ALA B 1 37 ? -7.237 96.365 93.860 1.00 15.80 37 ALA B O 1
ATOM 2309 N N . LEU B 1 38 ? -6.011 95.777 92.074 1.00 14.40 38 LEU B N 1
ATOM 2310 C CA . LEU B 1 38 ? -7.163 95.242 91.360 1.00 14.61 38 LEU B CA 1
ATOM 2311 C C . LEU B 1 38 ? -7.563 93.891 91.945 1.00 14.61 38 LEU B C 1
ATOM 2312 O O . LEU B 1 38 ? -8.748 93.586 92.070 1.00 13.26 38 LEU B O 1
ATOM 2317 N N . HIS B 1 39 ? -6.570 93.081 92.299 1.00 13.65 39 HIS B N 1
ATOM 2318 C CA . HIS B 1 39 ? -6.833 91.797 92.906 1.00 13.41 39 HIS B CA 1
ATOM 2319 C C . HIS B 1 39 ? -7.609 91.994 94.193 1.00 14.88 39 HIS B C 1
ATOM 2320 O O . HIS B 1 39 ? -8.632 91.367 94.436 1.00 14.92 39 HIS B O 1
ATOM 2327 N N . ARG B 1 40 ? -7.106 92.905 95.020 1.00 14.44 40 ARG B N 1
ATOM 2328 C CA . ARG B 1 40 ? -7.746 93.194 96.295 1.00 13.30 40 ARG B CA 1
ATOM 2329 C C . ARG B 1 40 ? -9.141 93.765 96.092 1.00 13.02 40 ARG B C 1
ATOM 2330 O O . ARG B 1 40 ? -10.076 93.401 96.802 1.00 12.40 40 ARG B O 1
ATOM 2338 N N . GLY B 1 41 ? -9.280 94.659 95.118 1.00 13.20 41 GLY B N 1
ATOM 2339 C CA . GLY B 1 41 ? -10.570 95.263 94.851 1.00 12.34 41 GLY B CA 1
ATOM 2340 C C . GLY B 1 41 ? -11.617 94.273 94.388 1.00 12.81 41 GLY B C 1
ATOM 2341 O O . GLY B 1 41 ? -12.745 94.284 94.874 1.00 12.90 41 GLY B O 1
ATOM 2342 N N . LEU B 1 42 ? -11.255 93.415 93.440 1.00 12.79 42 LEU B N 1
ATOM 2343 C CA . LEU B 1 42 ? -12.194 92.421 92.932 1.00 12.96 42 LEU B CA 1
ATOM 2344 C C . LEU B 1 42 ? -12.587 91.436 94.023 1.00 13.51 42 LEU B C 1
ATOM 2345 O O . LEU B 1 42 ? -13.664 90.843 93.983 1.00 14.75 42 LEU B O 1
ATOM 2350 N N . ALA B 1 43 ? -11.712 91.272 95.003 1.00 13.72 43 ALA B N 1
ATOM 2351 C CA . ALA B 1 43 ? -11.975 90.351 96.098 1.00 14.72 43 ALA B CA 1
ATOM 2352 C C . ALA B 1 43 ? -12.860 90.962 97.186 1.00 15.35 43 ALA B C 1
ATOM 2353 O O . ALA B 1 43 ? -13.711 90.279 97.760 1.00 15.88 43 ALA B O 1
ATOM 2355 N N . ARG B 1 44 ? -12.675 92.250 97.458 1.00 15.07 44 ARG B N 1
ATOM 2356 C CA . ARG B 1 44 ? -13.432 92.913 98.521 1.00 15.66 44 ARG B CA 1
ATOM 2357 C C . ARG B 1 44 ? -14.711 93.640 98.117 1.00 14.91 44 ARG B C 1
ATOM 2358 O O . ARG B 1 44 ? -15.573 93.892 98.958 1.00 14.46 44 ARG B O 1
ATOM 2366 N N . VAL B 1 45 ? -14.845 93.968 96.837 1.00 13.31 45 VAL B N 1
ATOM 2367 C CA . VAL B 1 45 ? -16.025 94.691 96.374 1.00 14.67 45 VAL B CA 1
ATOM 2368 C C . VAL B 1 45 ? -17.351 94.011 96.714 1.00 15.17 45 VAL B C 1
ATOM 2369 O O . VAL B 1 45 ? -18.352 94.684 96.947 1.00 15.56 45 VAL B O 1
ATOM 2373 N N . TRP B 1 46 ? -17.359 92.682 96.748 1.00 15.08 46 TRP B N 1
ATOM 2374 C CA . TRP B 1 46 ? -18.578 91.934 97.045 1.00 15.85 46 TRP B CA 1
ATOM 2375 C C . TRP B 1 46 ? -19.205 92.299 98.387 1.00 17.61 46 TRP B C 1
ATOM 2376 O O . TRP B 1 46 ? -20.430 92.345 98.521 1.00 17.16 46 TRP B O 1
ATOM 2387 N N . ARG B 1 47 ? -18.366 92.573 99.376 1.00 19.75 47 ARG B N 1
ATOM 2388 C CA . ARG B 1 47 ? -18.859 92.942 100.695 1.00 23.03 47 ARG B CA 1
ATOM 2389 C C . ARG B 1 47 ? -19.645 94.253 100.634 1.00 23.34 47 ARG B C 1
ATOM 2390 O O . ARG B 1 47 ? -20.674 94.399 101.296 1.00 23.64 47 ARG B O 1
ATOM 2398 N N . ASP B 1 48 ? -19.166 95.201 99.832 1.00 23.63 48 ASP B N 1
ATOM 2399 C CA . ASP B 1 48 ? -19.832 96.495 99.715 1.00 24.01 48 ASP B CA 1
ATOM 2400 C C . ASP B 1 48 ? -21.024 96.494 98.766 1.00 24.60 48 ASP B C 1
ATOM 2401 O O . ASP B 1 48 ? -21.927 97.319 98.904 1.00 24.38 48 ASP B O 1
ATOM 2406 N N . LEU B 1 49 ? -21.041 95.573 97.808 1.00 23.67 49 LEU B N 1
ATOM 2407 C CA . LEU B 1 49 ? -22.151 95.510 96.866 1.00 24.34 49 LEU B CA 1
ATOM 2408 C C . LEU B 1 49 ? -23.452 95.145 97.569 1.00 24.74 49 LEU B C 1
ATOM 2409 O O . LEU B 1 49 ? -24.537 95.427 97.064 1.00 24.44 49 LEU B O 1
ATOM 2414 N N . GLU B 1 50 ? -23.337 94.519 98.736 1.00 26.79 50 GLU B N 1
ATOM 2415 C CA . GLU B 1 50 ? -24.504 94.103 99.505 1.00 28.59 50 GLU B CA 1
ATOM 2416 C C . GLU B 1 50 ? -25.391 95.283 99.876 1.00 29.96 50 GLU B C 1
ATOM 2417 O O . GLU B 1 50 ? -26.598 95.130 100.040 1.00 30.76 50 GLU B O 1
ATOM 2423 N N . ALA B 1 51 ? -24.786 96.458 100.013 1.00 30.67 51 ALA B N 1
ATOM 2424 C CA . ALA B 1 51 ? -25.519 97.657 100.392 1.00 30.52 51 ALA B CA 1
ATOM 2425 C C . ALA B 1 51 ? -26.071 98.451 99.214 1.00 31.10 51 ALA B C 1
ATOM 2426 O O . ALA B 1 51 ? -26.727 99.472 99.409 1.00 32.61 51 ALA B O 1
ATOM 2428 N N . VAL B 1 52 ? -25.806 97.993 97.995 1.00 29.27 52 VAL B N 1
ATOM 2429 C CA . VAL B 1 52 ? -26.300 98.693 96.815 1.00 27.18 52 VAL B CA 1
ATOM 2430 C C . VAL B 1 52 ? -27.736 98.281 96.519 1.00 27.39 52 VAL B C 1
ATOM 2431 O O . VAL B 1 52 ? -28.006 97.140 96.150 1.00 26.20 52 VAL B O 1
ATOM 2435 N N . GLU B 1 53 ? -28.655 99.225 96.686 1.00 26.80 53 GLU B N 1
ATOM 2436 C CA . GLU B 1 53 ? -30.071 98.981 96.448 1.00 26.67 53 GLU B CA 1
ATOM 2437 C C . GLU B 1 53 ? -30.407 98.798 94.971 1.00 23.87 53 GLU B C 1
ATOM 2438 O O . GLU B 1 53 ? -29.850 99.478 94.111 1.00 24.39 53 GLU B O 1
ATOM 2444 N N . GLY B 1 54 ? -31.309 97.862 94.684 1.00 21.82 54 GLY B N 1
ATOM 2445 C CA . GLY B 1 54 ? -31.732 97.637 93.310 1.00 19.15 54 GLY B CA 1
ATOM 2446 C C . GLY B 1 54 ? -30.993 96.595 92.488 1.00 17.25 54 GLY B C 1
ATOM 2447 O O . GLY B 1 54 ? -31.402 96.294 91.366 1.00 17.09 54 GLY B O 1
ATOM 2448 N N . VAL B 1 55 ? -29.911 96.043 93.021 1.00 16.13 55 VAL B N 1
ATOM 2449 C CA . VAL B 1 55 ? -29.163 95.035 92.279 1.00 14.69 55 VAL B CA 1
ATOM 2450 C C . VAL B 1 55 ? -29.933 93.720 92.258 1.00 13.70 55 VAL B C 1
ATOM 2451 O O . VAL B 1 55 ? -30.274 93.178 93.308 1.00 12.71 55 VAL B O 1
ATOM 2455 N N . ARG B 1 56 ? -30.212 93.213 91.062 1.00 13.34 56 ARG B N 1
ATOM 2456 C CA . ARG B 1 56 ? -30.921 91.947 90.928 1.00 14.50 56 ARG B CA 1
ATOM 2457 C C . ARG B 1 56 ? -30.011 90.937 90.235 1.00 15.19 56 ARG B C 1
ATOM 2458 O O . ARG B 1 56 ? -30.280 89.738 90.236 1.00 14.32 56 ARG B O 1
ATOM 2466 N N . ALA B 1 57 ? -28.932 91.443 89.644 1.00 14.72 57 ALA B N 1
ATOM 2467 C CA . ALA B 1 57 ? -27.942 90.612 88.968 1.00 14.28 57 ALA B CA 1
ATOM 2468 C C . ALA B 1 57 ? -26.677 91.430 88.744 1.00 14.91 57 ALA B C 1
ATOM 2469 O O . ALA B 1 57 ? -26.741 92.643 88.523 1.00 15.23 57 ALA B O 1
ATOM 2471 N N . VAL B 1 58 ? -25.529 90.766 88.820 1.00 11.96 58 VAL B N 1
ATOM 2472 C CA . VAL B 1 58 ? -24.250 91.424 88.598 1.00 12.28 58 VAL B CA 1
ATOM 2473 C C . VAL B 1 58 ? -23.600 90.853 87.343 1.00 12.54 58 VAL B C 1
ATOM 2474 O O . VAL B 1 58 ? -23.597 89.639 87.129 1.00 13.54 58 VAL B O 1
ATOM 2478 N N . LEU B 1 59 ? -23.071 91.743 86.511 1.00 12.07 59 LEU B N 1
ATOM 2479 C CA . LEU B 1 59 ? -22.402 91.357 85.276 1.00 11.98 59 LEU B CA 1
ATOM 2480 C C . LEU B 1 59 ? -20.938 91.771 85.369 1.00 11.96 59 LEU B C 1
ATOM 2481 O O . LEU B 1 59 ? -20.630 92.936 85.638 1.00 13.26 59 LEU B O 1
ATOM 2486 N N . LEU B 1 60 ? -20.040 90.811 85.167 1.00 9.80 60 LEU B N 1
ATOM 2487 C CA . LEU B 1 60 ? -18.606 91.069 85.233 1.00 11.60 60 LEU B CA 1
ATOM 2488 C C . LEU B 1 60 ? -18.002 91.081 83.836 1.00 11.77 60 LEU B C 1
ATOM 2489 O O . LEU B 1 60 ? -18.242 90.178 83.036 1.00 11.48 60 LEU B O 1
ATOM 2494 N N . ARG B 1 61 ? -17.228 92.116 83.537 1.00 12.65 61 ARG B N 1
ATOM 2495 C CA . ARG B 1 61 ? -16.593 92.217 82.229 1.00 14.32 61 ARG B CA 1
ATOM 2496 C C . ARG B 1 61 ? -15.224 92.865 82.348 1.00 14.26 61 ARG B C 1
ATOM 2497 O O . ARG B 1 61 ? -15.031 93.789 83.139 1.00 13.86 61 ARG B O 1
ATOM 2505 N N . GLY B 1 62 ? -14.272 92.367 81.568 1.00 13.77 62 GLY B N 1
ATOM 2506 C CA . GLY B 1 62 ? -12.941 92.938 81.579 1.00 13.80 62 GLY B CA 1
ATOM 2507 C C . GLY B 1 62 ? -12.957 94.074 80.575 1.00 16.16 62 GLY B C 1
ATOM 2508 O O . GLY B 1 62 ? -13.630 93.985 79.547 1.00 13.28 62 GLY B O 1
ATOM 2509 N N . GLU B 1 63 ? -12.239 95.149 80.868 1.00 17.40 63 GLU B N 1
ATOM 2510 C CA . GLU B 1 63 ? -12.208 96.285 79.959 1.00 20.75 63 GLU B CA 1
ATOM 2511 C C . GLU B 1 63 ? -11.350 95.947 78.747 1.00 20.32 63 GLU B C 1
ATOM 2512 O O . GLU B 1 63 ? -10.429 95.140 78.837 1.00 19.41 63 GLU B O 1
ATOM 2518 N N . GLY B 1 64 ? -11.667 96.556 77.611 1.00 21.87 64 GLY B N 1
ATOM 2519 C CA . GLY B 1 64 ? -10.888 96.320 76.407 1.00 22.54 64 GLY B CA 1
ATOM 2520 C C . GLY B 1 64 ? -11.107 95.010 75.672 1.00 22.29 64 GLY B C 1
ATOM 2521 O O . GLY B 1 64 ? -10.206 94.540 74.980 1.00 23.74 64 GLY B O 1
ATOM 2522 N N . GLY B 1 65 ? -12.286 94.413 75.821 1.00 21.48 65 GLY B N 1
ATOM 2523 C CA . GLY B 1 65 ? -12.584 93.170 75.124 1.00 20.18 65 GLY B CA 1
ATOM 2524 C C . GLY B 1 65 ? -11.850 91.920 75.573 1.00 20.01 65 GLY B C 1
ATOM 2525 O O . GLY B 1 65 ? -11.662 90.985 74.790 1.00 18.55 65 GLY B O 1
ATOM 2526 N N . VAL B 1 66 ? -11.430 91.891 76.831 1.00 19.07 66 VAL B N 1
ATOM 2527 C CA . VAL B 1 66 ? -10.731 90.731 77.366 1.00 17.18 66 VAL B CA 1
ATOM 2528 C C . VAL B 1 66 ? -11.037 90.641 78.850 1.00 15.60 66 VAL B C 1
ATOM 2529 O O . VAL B 1 66 ? -11.159 91.663 79.518 1.00 13.04 66 VAL B O 1
ATOM 2533 N N . PHE B 1 67 ? -11.174 89.422 79.361 1.00 13.75 67 PHE B N 1
ATOM 2534 C CA . PHE B 1 67 ? -11.470 89.241 80.775 1.00 14.60 67 PHE B CA 1
ATOM 2535 C C . PHE B 1 67 ? -10.194 89.446 81.591 1.00 14.23 67 PHE B C 1
ATOM 2536 O O . PHE B 1 67 ? -9.913 90.565 82.014 1.00 14.96 67 PHE B O 1
ATOM 2544 N N . SER B 1 68 ? -9.412 88.392 81.813 1.00 15.05 68 SER B N 1
ATOM 2545 C CA . SER B 1 68 ? -8.173 88.564 82.574 1.00 15.17 68 SER B CA 1
ATOM 2546 C C . SER B 1 68 ? -7.196 87.396 82.518 1.00 17.13 68 SER B C 1
ATOM 2547 O O . SER B 1 68 ? -7.587 86.231 82.605 1.00 16.26 68 SER B O 1
ATOM 2550 N N . ALA B 1 69 ? -5.916 87.727 82.383 1.00 18.39 69 ALA B N 1
ATOM 2551 C CA . ALA B 1 69 ? -4.863 86.724 82.326 1.00 18.44 69 ALA B CA 1
ATOM 2552 C C . ALA B 1 69 ? -4.407 86.367 83.735 1.00 19.01 69 ALA B C 1
ATOM 2553 O O . ALA B 1 69 ? -3.422 85.651 83.915 1.00 20.74 69 ALA B O 1
ATOM 2555 N N . GLY B 1 70 ? -5.120 86.877 84.734 1.00 19.36 70 GLY B N 1
ATOM 2556 C CA . GLY B 1 70 ? -4.775 86.581 86.113 1.00 20.05 70 GLY B CA 1
ATOM 2557 C C . GLY B 1 70 ? -3.873 87.597 86.794 1.00 20.81 70 GLY B C 1
ATOM 2558 O O . GLY B 1 70 ? -3.770 88.747 86.361 1.00 20.91 70 GLY B O 1
ATOM 2559 N N . GLY B 1 71 ? -3.223 87.163 87.871 1.00 19.52 71 GLY B N 1
ATOM 2560 C CA . GLY B 1 71 ? -2.337 88.039 88.617 1.00 20.46 71 GLY B CA 1
ATOM 2561 C C . GLY B 1 71 ? -1.129 88.479 87.818 1.00 20.08 71 GLY B C 1
ATOM 2562 O O . GLY B 1 71 ? -0.577 87.705 87.041 1.00 19.97 71 GLY B O 1
ATOM 2563 N N . SER B 1 72 ? -0.715 89.727 88.013 1.00 19.91 72 SER B N 1
ATOM 2564 C CA . SER B 1 72 ? 0.438 90.282 87.307 1.00 18.44 72 SER B CA 1
ATOM 2565 C C . SER B 1 72 ? 1.746 89.858 87.964 1.00 17.58 72 SER B C 1
ATOM 2566 O O . SER B 1 72 ? 1.755 89.393 89.103 1.00 16.65 72 SER B O 1
ATOM 2569 N N . PHE B 1 73 ? 2.850 90.029 87.243 1.00 18.85 73 PHE B N 1
ATOM 2570 C CA . PHE B 1 73 ? 4.161 89.690 87.778 1.00 20.34 73 PHE B CA 1
ATOM 2571 C C . PHE B 1 73 ? 4.401 90.509 89.035 1.00 19.32 73 PHE B C 1
ATOM 2572 O O . PHE B 1 73 ? 5.007 90.030 89.991 1.00 18.62 73 PHE B O 1
ATOM 2580 N N . GLY B 1 74 ? 3.917 91.749 89.024 1.00 18.97 74 GLY B N 1
ATOM 2581 C CA . GLY B 1 74 ? 4.085 92.622 90.172 1.00 21.17 74 GLY B CA 1
ATOM 2582 C C . GLY B 1 74 ? 3.456 92.053 91.427 1.00 21.71 74 GLY B C 1
ATOM 2583 O O . GLY B 1 74 ? 4.070 92.055 92.497 1.00 23.78 74 GLY B O 1
ATOM 2584 N N . LEU B 1 75 ? 2.226 91.565 91.299 1.00 20.76 75 LEU B N 1
ATOM 2585 C CA . LEU B 1 75 ? 1.517 90.983 92.434 1.00 19.56 75 LEU B CA 1
ATOM 2586 C C . LEU B 1 75 ? 2.241 89.734 92.922 1.00 18.21 75 LEU B C 1
ATOM 2587 O O . LEU B 1 75 ? 2.377 89.512 94.125 1.00 19.22 75 LEU B O 1
ATOM 2592 N N . ILE B 1 76 ? 2.715 88.922 91.985 1.00 18.24 76 ILE B N 1
ATOM 2593 C CA . ILE B 1 76 ? 3.424 87.702 92.345 1.00 19.58 76 ILE B CA 1
ATOM 2594 C C . ILE B 1 76 ? 4.713 88.006 93.103 1.00 19.48 76 ILE B C 1
ATOM 2595 O O . ILE B 1 76 ? 5.051 87.318 94.067 1.00 18.49 76 ILE B O 1
ATOM 2600 N N . GLU B 1 77 ? 5.430 89.038 92.666 1.00 19.90 77 GLU B N 1
ATOM 2601 C CA . GLU B 1 77 ? 6.683 89.417 93.311 1.00 22.56 77 GLU B CA 1
ATOM 2602 C C . GLU B 1 77 ? 6.426 90.009 94.692 1.00 21.66 77 GLU B C 1
ATOM 2603 O O . GLU B 1 77 ? 7.176 89.755 95.634 1.00 23.83 77 GLU B O 1
ATOM 2609 N N . GLU B 1 78 ? 5.361 90.794 94.813 1.00 22.31 78 GLU B N 1
ATOM 2610 C CA . GLU B 1 78 ? 5.015 91.394 96.096 1.00 22.60 78 GLU B CA 1
ATOM 2611 C C . GLU B 1 78 ? 4.739 90.287 97.110 1.00 22.22 78 GLU B C 1
ATOM 2612 O O . GLU B 1 78 ? 5.104 90.400 98.279 1.00 20.92 78 GLU B O 1
ATOM 2618 N N . MET B 1 79 ? 4.090 89.218 96.653 1.00 19.99 79 MET B N 1
ATOM 2619 C CA . MET B 1 79 ? 3.767 88.086 97.516 1.00 20.04 79 MET B CA 1
ATOM 2620 C C . MET B 1 79 ? 5.024 87.365 97.987 1.00 21.11 79 MET B C 1
ATOM 2621 O O . MET B 1 79 ? 5.148 87.023 99.164 1.00 20.15 79 MET B O 1
ATOM 2626 N N . ARG B 1 80 ? 5.954 87.132 97.065 1.00 22.68 80 ARG B N 1
ATOM 2627 C CA . ARG B 1 80 ? 7.204 86.427 97.360 1.00 25.76 80 ARG B CA 1
ATOM 2628 C C . ARG B 1 80 ? 8.143 87.242 98.265 1.00 25.97 80 ARG B C 1
ATOM 2629 O O . ARG B 1 80 ? 9.031 86.713 98.920 1.00 27.60 80 ARG B O 1
ATOM 2637 N N . ALA B 1 81 ? 7.967 88.558 98.279 1.00 24.96 81 ALA B N 1
ATOM 2638 C CA . ALA B 1 81 ? 8.860 89.437 99.025 1.00 25.76 81 ALA B CA 1
ATOM 2639 C C . ALA B 1 81 ? 8.510 89.722 100.480 1.00 26.00 81 ALA B C 1
ATOM 2640 O O . ALA B 1 81 ? 9.347 90.238 101.222 1.00 26.48 81 ALA B O 1
ATOM 2642 N N . SER B 1 82 ? 7.294 89.392 100.901 1.00 24.88 82 SER B N 1
ATOM 2643 C CA . SER B 1 82 ? 6.892 89.665 102.277 1.00 24.50 82 SER B CA 1
ATOM 2644 C C . SER B 1 82 ? 5.871 88.676 102.826 1.00 23.16 82 SER B C 1
ATOM 2645 O O . SER B 1 82 ? 4.932 88.296 102.134 1.00 22.63 82 SER B O 1
ATOM 2648 N N . HIS B 1 83 ? 6.061 88.267 104.076 1.00 22.12 83 HIS B N 1
ATOM 2649 C CA . HIS B 1 83 ? 5.138 87.369 104.728 1.00 19.91 83 HIS B CA 1
ATOM 2650 C C . HIS B 1 83 ? 3.789 88.045 104.859 1.00 18.96 83 HIS B C 1
ATOM 2651 O O . HIS B 1 83 ? 2.747 87.468 104.577 1.00 15.68 83 HIS B O 1
ATOM 2658 N N . GLU B 1 84 ? 3.829 89.302 105.293 1.00 19.46 84 GLU B N 1
ATOM 2659 C CA . GLU B 1 84 ? 2.605 90.068 105.471 1.00 18.97 84 GLU B CA 1
ATOM 2660 C C . GLU B 1 84 ? 1.856 90.236 104.154 1.00 17.46 84 GLU B C 1
ATOM 2661 O O . GLU B 1 84 ? 0.631 90.179 104.125 1.00 17.11 84 GLU B O 1
ATOM 2667 N N . ALA B 1 85 ? 2.586 90.432 103.062 1.00 17.58 85 ALA B N 1
ATOM 2668 C CA . ALA B 1 85 ? 1.946 90.587 101.759 1.00 16.85 85 ALA B CA 1
ATOM 2669 C C . ALA B 1 85 ? 1.357 89.246 101.317 1.00 15.05 85 ALA B C 1
ATOM 2670 O O . ALA B 1 85 ? 0.246 89.185 100.788 1.00 15.93 85 ALA B O 1
ATOM 2672 N N . LEU B 1 86 ? 2.104 88.173 101.549 1.00 15.10 86 LEU B N 1
ATOM 2673 C CA . LEU B 1 86 ? 1.652 86.837 101.174 1.00 13.29 86 LEU B CA 1
ATOM 2674 C C . LEU B 1 86 ? 0.336 86.484 101.863 1.00 14.03 86 LEU B C 1
ATOM 2675 O O . LEU B 1 86 ? -0.605 86.042 101.213 1.00 11.80 86 LEU B O 1
ATOM 2680 N N . LEU B 1 87 ? 0.258 86.684 103.175 1.00 13.60 87 LEU B N 1
ATOM 2681 C CA . LEU B 1 87 ? -0.974 86.349 103.884 1.00 13.78 87 LEU B CA 1
ATOM 2682 C C . LEU B 1 87 ? -2.118 87.299 103.560 1.00 14.64 87 LEU B C 1
ATOM 2683 O O . LEU B 1 87 ? -3.280 86.898 103.584 1.00 14.94 87 LEU B O 1
ATOM 2688 N N . ARG B 1 88 ? -1.797 88.549 103.238 1.00 15.18 88 ARG B N 1
ATOM 2689 C CA . ARG B 1 88 ? -2.834 89.505 102.881 1.00 15.82 88 ARG B CA 1
ATOM 2690 C C . ARG B 1 88 ? -3.500 88.975 101.614 1.00 14.93 88 ARG B C 1
ATOM 2691 O O . ARG B 1 88 ? -4.726 88.916 101.515 1.00 15.56 88 ARG B O 1
ATOM 2699 N N . VAL B 1 89 ? -2.674 88.585 100.648 1.00 14.64 89 VAL B N 1
ATOM 2700 C CA . VAL B 1 89 ? -3.170 88.068 99.380 1.00 13.61 89 VAL B CA 1
ATOM 2701 C C . VAL B 1 89 ? -3.885 86.730 99.551 1.00 12.48 89 VAL B C 1
ATOM 2702 O O . VAL B 1 89 ? -4.784 86.401 98.776 1.00 13.95 89 VAL B O 1
ATOM 2706 N N . PHE B 1 90 ? -3.494 85.963 100.566 1.00 12.41 90 PHE B N 1
ATOM 2707 C CA . PHE B 1 90 ? -4.134 84.671 100.826 1.00 12.92 90 PHE B CA 1
ATOM 2708 C C . PHE B 1 90 ? -5.627 84.888 101.053 1.00 11.56 90 PHE B C 1
ATOM 2709 O O . PHE B 1 90 ? -6.464 84.233 100.436 1.00 10.36 90 PHE B O 1
ATOM 2717 N N . TRP B 1 91 ? -5.960 85.816 101.942 1.00 12.34 91 TRP B N 1
ATOM 2718 C CA . TRP B 1 91 ? -7.357 86.081 102.234 1.00 10.83 91 TRP B CA 1
ATOM 2719 C C . TRP B 1 91 ? -8.074 86.744 101.065 1.00 12.14 91 TRP B C 1
ATOM 2720 O O . TRP B 1 91 ? -9.279 86.563 100.892 1.00 11.96 91 TRP B O 1
ATOM 2731 N N . GLU B 1 92 ? -7.334 87.497 100.254 1.00 11.85 92 GLU B N 1
ATOM 2732 C CA . GLU B 1 92 ? -7.917 88.137 99.078 1.00 12.39 92 GLU B CA 1
ATOM 2733 C C . GLU B 1 92 ? -8.275 87.056 98.059 1.00 11.41 92 GLU B C 1
ATOM 2734 O O . GLU B 1 92 ? -9.354 87.084 97.462 1.00 12.77 92 GLU B O 1
ATOM 2740 N N . ALA B 1 93 ? -7.367 86.104 97.865 1.00 10.48 93 ALA B N 1
ATOM 2741 C CA . ALA B 1 93 ? -7.597 85.017 96.921 1.00 11.07 93 ALA B CA 1
ATOM 2742 C C . ALA B 1 93 ? -8.808 84.213 97.368 1.00 10.72 93 ALA B C 1
ATOM 2743 O O . ALA B 1 93 ? -9.601 83.738 96.549 1.00 12.13 93 ALA B O 1
ATOM 2745 N N . ARG B 1 94 ? -8.945 84.051 98.677 1.00 10.31 94 ARG B N 1
ATOM 2746 C CA . ARG B 1 94 ? -10.078 83.329 99.223 1.00 13.02 94 ARG B CA 1
ATOM 2747 C C . ARG B 1 94 ? -11.384 84.064 98.887 1.00 13.23 94 ARG B C 1
ATOM 2748 O O . ARG B 1 94 ? -12.341 83.461 98.396 1.00 11.69 94 ARG B O 1
ATOM 2756 N N . ASP B 1 95 ? -11.411 85.370 99.137 1.00 12.36 95 ASP B N 1
ATOM 2757 C CA . ASP B 1 95 ? -12.602 86.176 98.882 1.00 13.69 95 ASP B CA 1
ATOM 2758 C C . ASP B 1 95 ? -12.954 86.403 97.409 1.00 12.82 95 ASP B C 1
ATOM 2759 O O . ASP B 1 95 ? -14.099 86.722 97.090 1.00 13.43 95 ASP B O 1
ATOM 2764 N N . LEU B 1 96 ? -11.975 86.253 96.518 1.00 12.93 96 LEU B N 1
ATOM 2765 C CA . LEU B 1 96 ? -12.209 86.439 95.084 1.00 10.44 96 LEU B CA 1
ATOM 2766 C C . LEU B 1 96 ? -13.188 85.375 94.596 1.00 11.56 96 LEU B C 1
ATOM 2767 O O . LEU B 1 96 ? -13.983 85.605 93.681 1.00 10.49 96 LEU B O 1
ATOM 2772 N N . VAL B 1 97 ? -13.124 84.204 95.218 1.00 10.61 97 VAL B N 1
ATOM 2773 C CA . VAL B 1 97 ? -13.998 83.098 94.850 1.00 9.04 97 VAL B CA 1
ATOM 2774 C C . VAL B 1 97 ? -15.249 83.068 95.731 1.00 10.56 97 VAL B C 1
ATOM 2775 O O . VAL B 1 97 ? -16.370 82.923 95.235 1.00 8.98 97 VAL B O 1
ATOM 2779 N N . LEU B 1 98 ? -15.044 83.207 97.039 1.00 10.53 98 LEU B N 1
ATOM 2780 C CA . LEU B 1 98 ? -16.139 83.191 98.007 1.00 13.69 98 LEU B CA 1
ATOM 2781 C C . LEU B 1 98 ? -17.058 84.401 97.876 1.00 13.57 98 LEU B C 1
ATOM 2782 O O . LEU B 1 98 ? -18.266 84.310 98.127 1.00 9.29 98 LEU B O 1
ATOM 2787 N N . GLY B 1 99 ? -16.471 85.531 97.486 1.00 14.52 99 GLY B N 1
ATOM 2788 C CA . GLY B 1 99 ? -17.234 86.757 97.323 1.00 12.71 99 GLY B CA 1
ATOM 2789 C C . GLY B 1 99 ? -18.450 86.573 96.437 1.00 12.17 99 GLY B C 1
ATOM 2790 O O . GLY B 1 99 ? -19.572 86.811 96.876 1.00 13.27 99 GLY B O 1
ATOM 2791 N N . PRO B 1 100 ? -18.262 86.163 95.177 1.00 12.05 100 PRO B N 1
ATOM 2792 C CA . PRO B 1 100 ? -19.386 85.957 94.259 1.00 13.20 100 PRO B CA 1
ATOM 2793 C C . PRO B 1 100 ? -20.311 84.849 94.774 1.00 14.43 100 PRO B C 1
ATOM 2794 O O . PRO B 1 100 ? -21.536 84.957 94.695 1.00 15.21 100 PRO B O 1
ATOM 2798 N N . LEU B 1 101 ? -19.717 83.785 95.309 1.00 13.66 101 LEU B N 1
ATOM 2799 C CA . LEU B 1 101 ? -20.501 82.657 95.820 1.00 14.84 101 LEU B CA 1
ATOM 2800 C C . LEU B 1 101 ? -21.490 83.049 96.901 1.00 14.38 101 LEU B C 1
ATOM 2801 O O . LEU B 1 101 ? -22.642 82.607 96.893 1.00 13.45 101 LEU B O 1
ATOM 2806 N N . ASN B 1 102 ? -21.042 83.873 97.839 1.00 13.83 102 ASN B N 1
ATOM 2807 C CA . ASN B 1 102 ? -21.909 84.287 98.923 1.00 14.42 102 ASN B CA 1
ATOM 2808 C C . ASN B 1 102 ? -22.702 85.564 98.650 1.00 15.01 102 ASN B C 1
ATOM 2809 O O . ASN B 1 102 ? -23.505 85.984 99.485 1.00 14.18 102 ASN B O 1
ATOM 2814 N N . PHE B 1 103 ? -22.486 86.182 97.489 1.00 12.32 103 PHE B N 1
ATOM 2815 C CA . PHE B 1 103 ? -23.251 87.378 97.136 1.00 13.23 103 PHE B CA 1
ATOM 2816 C C . PHE B 1 103 ? -24.660 86.851 96.872 1.00 13.54 103 PHE B C 1
ATOM 2817 O O . PHE B 1 103 ? -24.840 85.869 96.144 1.00 14.99 103 PHE B O 1
ATOM 2825 N N . PRO B 1 104 ? -25.681 87.489 97.456 1.00 12.63 104 PRO B N 1
ATOM 2826 C CA . PRO B 1 104 ? -27.054 87.021 97.260 1.00 13.04 104 PRO B CA 1
ATOM 2827 C C . PRO B 1 104 ? -27.624 86.971 95.848 1.00 14.08 104 PRO B C 1
ATOM 2828 O O . PRO B 1 104 ? -28.407 86.073 95.535 1.00 14.45 104 PRO B O 1
ATOM 2832 N N . ARG B 1 105 ? -27.232 87.909 94.994 1.00 11.68 105 ARG B N 1
ATOM 2833 C CA . ARG B 1 105 ? -27.765 87.948 93.639 1.00 12.40 105 ARG B CA 1
ATOM 2834 C C . ARG B 1 105 ? -26.943 87.144 92.642 1.00 11.06 105 ARG B C 1
ATOM 2835 O O . ARG B 1 105 ? -25.757 86.909 92.845 1.00 11.62 105 ARG B O 1
ATOM 2843 N N . PRO B 1 106 ? -27.576 86.707 91.544 1.00 11.32 106 PRO B N 1
ATOM 2844 C CA . PRO B 1 106 ? -26.864 85.931 90.528 1.00 11.79 106 PRO B CA 1
ATOM 2845 C C . PRO B 1 106 ? -25.758 86.778 89.911 1.00 11.64 106 PRO B C 1
ATOM 2846 O O . PRO B 1 106 ? -25.931 87.985 89.712 1.00 12.63 106 PRO B O 1
ATOM 2850 N N . VAL B 1 107 ? -24.624 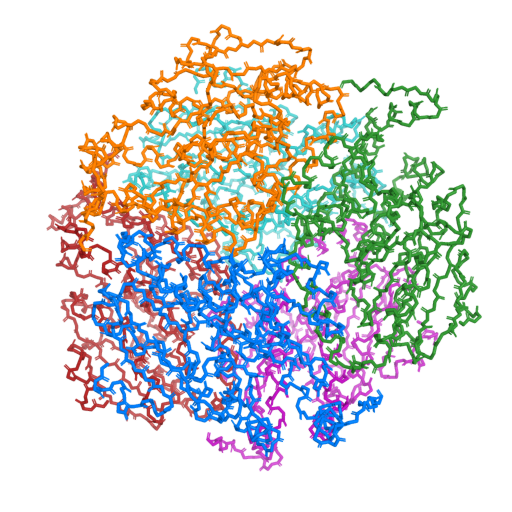86.148 89.619 1.00 9.57 107 VAL B N 1
ATOM 2851 C CA . VAL B 1 107 ? -23.496 86.841 89.008 1.00 10.00 107 VAL B CA 1
ATOM 2852 C C . VAL B 1 107 ? -23.205 86.203 87.656 1.00 10.41 107 VAL B C 1
ATOM 2853 O O . VAL B 1 107 ? -23.074 84.987 87.556 1.00 10.88 107 VAL B O 1
ATOM 2857 N N . VAL B 1 108 ? -23.124 87.035 86.620 1.00 11.50 108 VAL B N 1
ATOM 2858 C CA . VAL B 1 108 ? -22.844 86.581 85.260 1.00 12.15 108 VAL B CA 1
ATOM 2859 C C . VAL B 1 108 ? -21.488 87.134 84.824 1.00 11.85 108 VAL B C 1
ATOM 2860 O O . VAL B 1 108 ? -21.173 88.296 85.079 1.00 12.44 108 VAL B O 1
ATOM 2864 N N . ALA B 1 109 ? -20.683 86.303 84.173 1.00 10.65 109 ALA B N 1
ATOM 2865 C CA . ALA B 1 109 ? -19.379 86.743 83.702 1.00 11.06 109 ALA B CA 1
ATOM 2866 C C . ALA B 1 109 ? -19.322 86.674 82.183 1.00 12.58 109 ALA B C 1
ATOM 2867 O O . ALA B 1 109 ? -19.653 85.645 81.593 1.00 12.21 109 ALA B O 1
ATOM 2869 N N . ALA B 1 110 ? -18.927 87.780 81.559 1.00 11.89 110 ALA B N 1
ATOM 2870 C CA . ALA B 1 110 ? -18.783 87.835 80.106 1.00 11.75 110 ALA B CA 1
ATOM 2871 C C . ALA B 1 110 ? -17.292 87.597 79.890 1.00 11.72 110 ALA B C 1
ATOM 2872 O O . ALA B 1 110 ? -16.488 88.526 79.914 1.00 12.27 110 ALA B O 1
ATOM 2874 N N . VAL B 1 111 ? -16.940 86.334 79.691 1.00 11.95 111 VAL B N 1
ATOM 2875 C CA . VAL B 1 111 ? -15.553 85.918 79.532 1.00 12.73 111 VAL B CA 1
ATOM 2876 C C . VAL B 1 111 ? -15.025 86.017 78.108 1.00 13.84 111 VAL B C 1
ATOM 2877 O O . VAL B 1 111 ? -15.085 85.058 77.335 1.00 12.87 111 VAL B O 1
ATOM 2881 N N . GLU B 1 112 ? -14.486 87.183 77.781 1.00 13.20 112 GLU B N 1
ATOM 2882 C CA . GLU B 1 112 ? -13.955 87.445 76.453 1.00 15.04 112 GLU B CA 1
ATOM 2883 C C . GLU B 1 112 ? -12.477 87.109 76.291 1.00 13.74 112 GLU B C 1
ATOM 2884 O O . GLU B 1 112 ? -11.652 87.457 77.134 1.00 14.64 112 GLU B O 1
ATOM 2890 N N . LYS B 1 113 ? -12.164 86.428 75.194 1.00 14.96 113 LYS B N 1
ATOM 2891 C CA . LYS B 1 113 ? -10.799 86.067 74.817 1.00 16.08 113 LYS B CA 1
ATOM 2892 C C . LYS B 1 113 ? -9.925 85.207 75.734 1.00 15.68 113 LYS B C 1
ATOM 2893 O O . LYS B 1 113 ? -9.432 84.166 75.304 1.00 15.82 113 LYS B O 1
ATOM 2899 N N . VAL B 1 114 ? -9.705 85.630 76.976 1.00 15.34 114 VAL B N 1
ATOM 2900 C CA . VAL B 1 114 ? -8.861 84.839 77.870 1.00 15.93 114 VAL B CA 1
ATOM 2901 C C . VAL B 1 114 ? -9.198 84.944 79.355 1.00 15.33 114 VAL B C 1
ATOM 2902 O O . VAL B 1 114 ? -9.561 86.010 79.857 1.00 14.53 114 VAL B O 1
ATOM 2906 N N . ALA B 1 115 ? -9.072 83.816 80.044 1.00 13.19 115 ALA B N 1
ATOM 2907 C CA . ALA B 1 115 ? -9.310 83.744 81.480 1.00 12.42 115 ALA B CA 1
ATOM 2908 C C . ALA B 1 115 ? -8.273 82.767 82.021 1.00 12.30 115 ALA B C 1
ATOM 2909 O O . ALA B 1 115 ? -8.360 81.564 81.783 1.00 11.93 115 ALA B O 1
ATOM 2911 N N . VAL B 1 116 ? -7.286 83.294 82.736 1.00 13.06 116 VAL B N 1
ATOM 2912 C CA . VAL B 1 116 ? -6.209 82.476 83.293 1.00 14.45 116 VAL B CA 1
ATOM 2913 C C . VAL B 1 116 ? -5.967 82.813 84.759 1.00 13.61 116 VAL B C 1
ATOM 2914 O O . VAL B 1 116 ? -6.162 83.952 85.178 1.00 15.25 116 VAL B O 1
ATOM 2918 N N . GLY B 1 117 ? -5.550 81.816 85.534 1.00 14.14 117 GLY B N 1
ATOM 2919 C CA . GLY B 1 117 ? -5.280 82.038 86.946 1.00 13.73 117 GLY B CA 1
ATOM 2920 C C . GLY B 1 117 ? -6.436 82.682 87.692 1.00 13.58 117 GLY B C 1
ATOM 2921 O O . GLY B 1 117 ? -7.555 82.176 87.667 1.00 13.64 117 GLY B O 1
ATOM 2922 N N . ALA B 1 118 ? -6.161 83.799 88.364 1.00 12.46 118 ALA B N 1
ATOM 2923 C CA . ALA B 1 118 ? -7.181 84.516 89.114 1.00 11.88 118 ALA B CA 1
ATOM 2924 C C . ALA B 1 118 ? -8.321 84.942 88.195 1.00 11.12 118 ALA B C 1
ATOM 2925 O O . ALA B 1 118 ? -9.459 85.092 88.636 1.00 10.20 118 ALA B O 1
ATOM 2927 N N . GLY B 1 119 ? -8.010 85.146 86.919 1.00 11.44 119 GLY B N 1
ATOM 2928 C CA . GLY B 1 119 ? -9.043 85.533 85.972 1.00 9.50 119 GLY B CA 1
ATOM 2929 C C . GLY B 1 119 ? -10.024 84.388 85.780 1.00 9.64 119 GLY B C 1
ATOM 2930 O O . GLY B 1 119 ? -11.232 84.592 85.664 1.00 8.77 119 GLY B O 1
ATOM 2931 N N . LEU B 1 120 ? -9.501 83.170 85.743 1.00 10.01 120 LEU B N 1
ATOM 2932 C CA . LEU B 1 120 ? -10.355 82.001 85.584 1.00 10.59 120 LEU B CA 1
ATOM 2933 C C . LEU B 1 120 ? -11.114 81.764 86.890 1.00 10.25 120 LEU B C 1
ATOM 2934 O O . LEU B 1 120 ? -12.276 81.367 86.877 1.00 10.02 120 LEU B O 1
ATOM 2939 N N . ALA B 1 121 ? -10.455 82.018 88.016 1.00 10.67 121 ALA B N 1
ATOM 2940 C CA . ALA B 1 121 ? -11.088 81.838 89.314 1.00 9.64 121 ALA B CA 1
ATOM 2941 C C . ALA B 1 121 ? -12.342 82.694 89.404 1.00 9.44 121 ALA B C 1
ATOM 2942 O O . ALA B 1 121 ? -13.401 82.221 89.802 1.00 11.15 121 ALA B O 1
ATOM 2944 N N . LEU B 1 122 ? -12.218 83.958 89.015 1.00 10.18 122 LEU B N 1
ATOM 2945 C CA . LEU B 1 122 ? -13.340 84.882 89.068 1.00 9.72 122 LEU B CA 1
ATOM 2946 C C . LEU B 1 122 ? -14.445 84.482 88.103 1.00 9.57 122 LEU B C 1
ATOM 2947 O O . LEU B 1 122 ? -15.626 84.539 88.439 1.00 12.44 122 LEU B O 1
ATOM 2952 N N . ALA B 1 123 ? -14.057 84.082 86.899 1.00 9.82 123 ALA B N 1
ATOM 2953 C CA . ALA B 1 123 ? -15.024 83.682 85.889 1.00 9.62 123 ALA B CA 1
ATOM 2954 C C . ALA B 1 123 ? -15.832 82.463 86.320 1.00 9.90 123 ALA B C 1
ATOM 2955 O O . ALA B 1 123 ? -17.037 82.406 86.093 1.00 10.67 123 ALA B O 1
ATOM 2957 N N . LEU B 1 124 ? -15.170 81.492 86.942 1.00 9.36 124 LEU B N 1
ATOM 2958 C CA . LEU B 1 124 ? -15.850 80.271 87.371 1.00 8.79 124 LEU B CA 1
ATOM 2959 C C . LEU B 1 124 ? -16.582 80.397 88.705 1.00 9.53 124 LEU B C 1
ATOM 2960 O O . LEU B 1 124 ? -17.408 79.548 89.049 1.00 8.50 124 LEU B O 1
ATOM 2965 N N . ALA B 1 125 ? -16.282 81.451 89.458 1.00 10.46 125 ALA B N 1
ATOM 2966 C CA . ALA B 1 125 ? -16.953 81.673 90.735 1.00 9.82 125 ALA B CA 1
ATOM 2967 C C . ALA B 1 125 ? -18.325 82.274 90.419 1.00 9.78 125 ALA B C 1
ATOM 2968 O O . ALA B 1 125 ? -19.258 82.172 91.204 1.00 9.95 125 ALA B O 1
ATOM 2970 N N . ALA B 1 126 ? -18.432 82.904 89.254 1.00 11.80 126 ALA B N 1
ATOM 2971 C CA . ALA B 1 126 ? -19.697 83.486 88.822 1.00 9.17 126 ALA B CA 1
ATOM 2972 C C . ALA B 1 126 ? -20.703 82.353 88.671 1.00 9.08 126 ALA B C 1
ATOM 2973 O O . ALA B 1 126 ? -20.325 81.216 88.397 1.00 10.55 126 ALA B O 1
ATOM 2975 N N . ASP B 1 127 ? -21.984 82.659 88.833 1.00 8.14 127 ASP B N 1
ATOM 2976 C CA . ASP B 1 127 ? -23.024 81.641 88.707 1.00 8.81 127 ASP B CA 1
ATOM 2977 C C . ASP B 1 127 ? -23.153 81.161 87.265 1.00 10.38 127 ASP B C 1
ATOM 2978 O O . ASP B 1 127 ? -23.298 79.967 87.005 1.00 8.63 127 ASP B O 1
ATOM 2983 N N . ILE B 1 128 ? -23.094 82.101 86.329 1.00 8.17 128 ILE B N 1
ATOM 2984 C CA . ILE B 1 128 ? -23.187 81.762 84.915 1.00 9.63 128 ILE B CA 1
ATOM 2985 C C . ILE B 1 128 ? -22.077 82.464 84.145 1.00 10.63 128 ILE B C 1
ATOM 2986 O O . ILE B 1 128 ? -21.921 83.682 84.232 1.00 10.69 128 ILE B O 1
ATOM 2991 N N . ALA B 1 129 ? -21.290 81.680 83.415 1.00 9.66 129 ALA B N 1
ATOM 2992 C CA . ALA B 1 129 ? -20.204 82.225 82.621 1.00 9.31 129 ALA B CA 1
ATOM 2993 C C . ALA B 1 129 ? -20.518 82.014 81.151 1.00 10.87 129 ALA B C 1
ATOM 2994 O O . ALA B 1 129 ? -20.860 80.908 80.728 1.00 11.28 129 ALA B O 1
ATOM 2996 N N . VAL B 1 130 ? -20.430 83.093 80.387 1.00 10.12 130 VAL B N 1
ATOM 2997 C CA . VAL B 1 130 ? -20.655 83.035 78.956 1.00 10.56 130 VAL B CA 1
ATOM 2998 C C . VAL B 1 130 ? -19.278 83.258 78.358 1.00 10.58 130 VAL B C 1
ATOM 2999 O O . VAL B 1 130 ? -18.648 84.287 78.600 1.00 9.93 130 VAL B O 1
ATOM 3003 N N . VAL B 1 131 ? -18.799 82.282 77.598 1.00 10.97 131 VAL B N 1
ATOM 3004 C CA . VAL B 1 131 ? -17.487 82.393 76.980 1.00 9.66 131 VAL B CA 1
ATOM 3005 C C . VAL B 1 131 ? -17.624 82.429 75.468 1.00 11.26 131 VAL B C 1
ATOM 3006 O O . VAL B 1 131 ? -18.691 82.146 74.925 1.00 11.00 131 VAL B O 1
ATOM 3010 N N . GLY B 1 132 ? -16.541 82.804 74.800 1.00 12.57 132 GLY B N 1
ATOM 3011 C CA . GLY B 1 132 ? -16.547 82.825 73.352 1.00 14.03 132 GLY B CA 1
ATOM 3012 C C . GLY B 1 132 ? -16.049 81.456 72.944 1.00 15.93 132 GLY B C 1
ATOM 3013 O O . GLY B 1 132 ? -15.283 80.834 73.677 1.00 15.03 132 GLY B O 1
ATOM 3014 N N . LYS B 1 133 ? -16.486 80.969 71.793 1.00 15.38 133 LYS B N 1
ATOM 3015 C CA . LYS B 1 133 ? -16.048 79.663 71.346 1.00 15.55 133 LYS B CA 1
ATOM 3016 C C . LYS B 1 133 ? -14.526 79.605 71.246 1.00 15.51 133 LYS B C 1
ATOM 3017 O O . LYS B 1 133 ? -13.934 78.536 71.386 1.00 16.01 133 LYS B O 1
ATOM 3023 N N . GLY B 1 134 ? -13.897 80.760 71.034 1.00 15.18 134 GLY B N 1
ATOM 3024 C CA . GLY B 1 134 ? -12.449 80.811 70.910 1.00 15.18 134 GLY B CA 1
ATOM 3025 C C . GLY B 1 134 ? -11.717 81.270 72.160 1.00 14.21 134 GLY B C 1
ATOM 3026 O O . GLY B 1 134 ? -10.485 81.300 72.198 1.00 14.14 134 GLY B O 1
ATOM 3027 N N . THR B 1 135 ? -12.472 81.635 73.187 1.00 11.98 135 THR B N 1
ATOM 3028 C CA . THR B 1 135 ? -11.871 82.078 74.442 1.00 13.58 135 THR B CA 1
ATOM 3029 C C . THR B 1 135 ? -10.899 81.014 74.938 1.00 14.64 135 THR B C 1
ATOM 3030 O O . THR B 1 135 ? -11.140 79.826 74.760 1.00 14.26 135 THR B O 1
ATOM 3034 N N . ARG B 1 136 ? -9.802 81.448 75.549 1.00 14.16 136 ARG B N 1
ATOM 3035 C CA . ARG B 1 136 ? -8.812 80.526 76.090 1.00 13.70 136 ARG B CA 1
ATOM 3036 C C . ARG B 1 136 ? -8.986 80.457 77.595 1.00 12.91 136 ARG B C 1
ATOM 3037 O O . ARG B 1 136 ? -8.927 81.475 78.276 1.00 11.71 136 A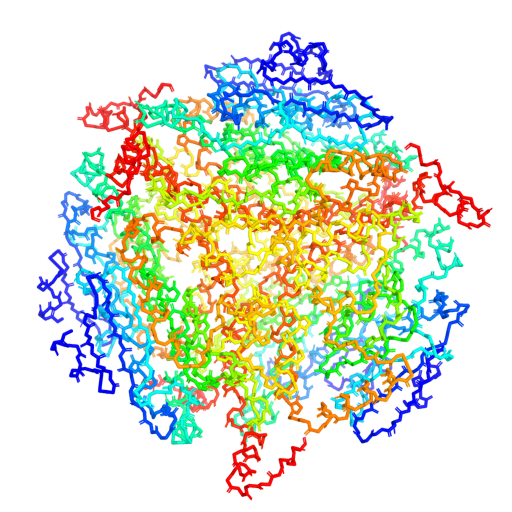RG B O 1
ATOM 3045 N N . LEU B 1 137 ? -9.199 79.250 78.108 1.00 13.14 137 LEU B N 1
ATOM 3046 C CA . LEU B 1 137 ? -9.376 79.061 79.542 1.00 14.10 137 LEU B CA 1
ATOM 3047 C C . LEU B 1 137 ? -8.256 78.163 80.059 1.00 13.90 137 LEU B C 1
ATOM 3048 O O . LEU B 1 137 ? -8.098 77.029 79.609 1.00 12.97 137 LEU B O 1
ATOM 3053 N N . LEU B 1 138 ? -7.483 78.675 81.012 1.00 12.43 138 LEU B N 1
ATOM 3054 C CA . LEU B 1 138 ? -6.362 77.923 81.558 1.00 14.03 138 LEU B CA 1
ATOM 3055 C C . LEU B 1 138 ? -6.089 78.277 83.017 1.00 13.91 138 LEU B C 1
ATOM 3056 O O . LEU B 1 138 ? -6.096 79.450 83.384 1.00 12.81 138 LEU B O 1
ATOM 3061 N N . ASP B 1 139 ? -5.854 77.266 83.850 1.00 12.60 139 ASP B N 1
ATOM 3062 C CA . ASP B 1 139 ? -5.545 77.515 85.257 1.00 12.53 139 ASP B CA 1
ATOM 3063 C C . ASP B 1 139 ? -4.165 78.179 85.258 1.00 13.20 139 ASP B C 1
ATOM 3064 O O . ASP B 1 139 ? -3.994 79.296 85.750 1.00 14.61 139 ASP B O 1
ATOM 3069 N N . GLY B 1 140 ? -3.189 77.468 84.701 1.00 12.66 140 GLY B N 1
ATOM 3070 C CA . GLY B 1 140 ? -1.839 77.989 84.563 1.00 14.58 140 GLY B CA 1
ATOM 3071 C C . GLY B 1 140 ? -0.856 77.980 85.722 1.00 13.64 140 GLY B C 1
ATOM 3072 O O . GLY B 1 140 ? 0.307 78.327 85.524 1.00 15.56 140 GLY B O 1
ATOM 3073 N N . HIS B 1 141 ? -1.287 77.586 86.915 1.00 13.26 141 HIS B N 1
ATOM 3074 C CA . HIS B 1 141 ? -0.378 77.580 88.056 1.00 12.96 141 HIS B CA 1
ATOM 3075 C C . HIS B 1 141 ? 0.807 76.630 87.931 1.00 14.05 141 HIS B C 1
ATOM 3076 O O . HIS B 1 141 ? 1.924 76.997 88.282 1.00 13.93 141 HIS B O 1
ATOM 3083 N N . LEU B 1 142 ? 0.572 75.416 87.440 1.00 15.17 142 LEU B N 1
ATOM 3084 C CA . LEU B 1 142 ? 1.657 74.450 87.305 1.00 16.68 142 LEU B CA 1
ATOM 3085 C C . LEU B 1 142 ? 2.773 74.973 86.404 1.00 18.37 142 LEU B C 1
ATOM 3086 O O . LEU B 1 142 ? 3.941 74.646 86.604 1.00 19.01 142 LEU B O 1
ATOM 3091 N N . ARG B 1 143 ? 2.420 75.798 85.423 1.00 18.80 143 ARG B N 1
ATOM 3092 C CA . ARG B 1 143 ? 3.422 76.364 84.524 1.00 20.10 143 ARG B CA 1
ATOM 3093 C C . ARG B 1 143 ? 4.251 77.403 85.278 1.00 20.24 143 ARG B C 1
ATOM 3094 O O . ARG B 1 143 ? 5.443 77.582 85.008 1.00 18.97 143 ARG B O 1
ATOM 3102 N N . LEU B 1 144 ? 3.608 78.088 86.220 1.00 18.35 144 LEU B N 1
ATOM 3103 C CA . LEU B 1 144 ? 4.271 79.104 87.029 1.00 17.14 144 LEU B CA 1
ATOM 3104 C C . LEU B 1 144 ? 5.162 78.446 88.078 1.00 17.03 144 LEU B C 1
ATOM 3105 O O . LEU B 1 144 ? 6.111 79.056 88.571 1.00 16.94 144 LEU B O 1
ATOM 3110 N N . GLY B 1 145 ? 4.836 77.207 88.431 1.00 14.60 145 GLY B N 1
ATOM 3111 C CA . GLY B 1 145 ? 5.629 76.487 89.413 1.00 14.16 145 GLY B CA 1
ATOM 3112 C C . GLY B 1 145 ? 5.004 76.348 90.791 1.00 13.80 145 GLY B C 1
ATOM 3113 O O . GLY B 1 145 ? 5.705 76.038 91.754 1.00 13.03 145 GLY B O 1
ATOM 3114 N N . VAL B 1 146 ? 3.697 76.581 90.895 1.00 12.52 146 VAL B N 1
ATOM 3115 C CA . VAL B 1 146 ? 2.994 76.461 92.174 1.00 12.89 146 VAL B CA 1
ATOM 3116 C C . VAL B 1 146 ? 1.703 75.658 92.015 1.00 12.68 146 VAL B C 1
ATOM 3117 O O . VAL B 1 146 ? 1.193 75.509 90.908 1.00 11.64 146 VAL B O 1
ATOM 3121 N N . ALA B 1 147 ? 1.176 75.148 93.125 1.00 10.87 147 ALA B N 1
ATOM 3122 C CA . ALA B 1 147 ? -0.046 74.352 93.087 1.00 12.05 147 ALA B CA 1
ATOM 3123 C C . ALA B 1 147 ? -1.250 75.169 92.614 1.00 11.99 147 ALA B C 1
ATOM 3124 O O . ALA B 1 147 ? -1.270 76.392 92.741 1.00 12.70 147 ALA B O 1
ATOM 3126 N N . ALA B 1 148 ? -2.248 74.490 92.052 1.00 10.56 148 ALA B N 1
ATOM 3127 C CA . ALA B 1 148 ? -3.450 75.169 91.571 1.00 11.08 148 ALA B CA 1
ATOM 3128 C C . ALA B 1 148 ? -4.364 75.372 92.768 1.00 11.12 148 ALA B C 1
ATOM 3129 O O . ALA B 1 148 ? -5.311 74.618 92.971 1.00 12.50 148 ALA B O 1
ATOM 3131 N N . GLY B 1 149 ? -4.081 76.399 93.561 1.00 11.88 149 GLY B N 1
ATOM 3132 C CA . GLY B 1 149 ? -4.881 76.618 94.748 1.00 13.01 149 GLY B CA 1
ATOM 3133 C C . GLY B 1 149 ? -5.786 77.827 94.806 1.00 11.25 149 GLY B C 1
ATOM 3134 O O . GLY B 1 149 ? -6.368 78.082 95.860 1.00 11.36 149 GLY B O 1
ATOM 3135 N N . ASP B 1 150 ? -5.938 78.565 93.708 1.00 11.62 150 ASP B N 1
ATOM 3136 C CA . ASP B 1 150 ? -6.789 79.751 93.769 1.00 10.84 150 ASP B CA 1
ATOM 3137 C C . ASP B 1 150 ? -8.252 79.565 93.368 1.00 9.38 150 ASP B C 1
ATOM 3138 O O . ASP B 1 150 ? -9.001 80.532 93.344 1.00 9.36 150 ASP B O 1
ATOM 3143 N N . HIS B 1 151 ? -8.664 78.329 93.079 1.00 9.29 151 HIS B N 1
ATOM 3144 C CA . HIS B 1 151 ? -10.065 78.052 92.738 1.00 8.35 151 HIS B CA 1
ATOM 3145 C C . HIS B 1 151 ? -10.349 76.635 92.231 1.00 8.20 151 HIS B C 1
ATOM 3146 O O . HIS B 1 151 ? -11.424 76.079 92.482 1.00 10.48 151 HIS B O 1
ATOM 3153 N N . ALA B 1 152 ? -9.392 76.073 91.501 1.00 8.55 152 ALA B N 1
ATOM 3154 C CA . ALA B 1 152 ? -9.543 74.755 90.886 1.00 9.35 152 ALA B CA 1
ATOM 3155 C C . ALA B 1 152 ? -10.024 73.630 91.783 1.00 9.73 152 ALA B C 1
ATOM 3156 O O . ALA B 1 152 ? -10.859 72.823 91.375 1.00 8.17 152 ALA B O 1
ATOM 3158 N N . VAL B 1 153 ? -9.497 73.558 92.997 1.00 9.77 153 VAL B N 1
ATOM 3159 C CA . VAL B 1 153 ? -9.898 72.493 93.900 1.00 9.48 153 VAL B CA 1
ATOM 3160 C C . VAL B 1 153 ? -11.306 72.702 94.453 1.00 12.09 153 VAL B C 1
ATOM 3161 O O . VAL B 1 153 ? -11.986 71.744 94.830 1.00 11.69 153 VAL B O 1
ATOM 3165 N N . LEU B 1 154 ? -11.765 73.947 94.486 1.00 10.73 154 LEU B N 1
ATOM 3166 C CA . LEU B 1 154 ? -13.110 74.195 94.975 1.00 11.34 154 LEU B CA 1
ATOM 3167 C C . LEU B 1 154 ? -14.142 73.968 93.874 1.00 11.00 154 LEU B C 1
ATOM 3168 O O . LEU B 1 154 ? -15.174 73.353 94.104 1.00 10.22 154 LEU B O 1
ATOM 3173 N N . LEU B 1 155 ? -13.830 74.434 92.669 1.00 9.48 155 LEU B N 1
ATOM 3174 C CA . LEU B 1 155 ? -14.778 74.397 91.562 1.00 10.18 155 LEU B CA 1
ATOM 3175 C C . LEU B 1 155 ? -14.772 73.316 90.485 1.00 9.20 155 LEU B C 1
ATOM 3176 O O . LEU B 1 155 ? -15.832 72.801 90.122 1.00 11.99 155 LEU B O 1
ATOM 3181 N N . TRP B 1 156 ? -13.600 72.988 89.958 1.00 10.04 156 TRP B N 1
ATOM 3182 C CA . TRP B 1 156 ? -13.505 72.014 88.875 1.00 8.70 156 TRP B CA 1
ATOM 3183 C C . TRP B 1 156 ? -14.114 70.620 89.071 1.00 9.26 156 TRP B C 1
ATOM 3184 O O . TRP B 1 156 ? -14.790 70.114 88.176 1.00 8.24 156 TRP B O 1
ATOM 3195 N N . PRO B 1 157 ? -13.872 69.971 90.220 1.00 9.44 157 PRO B N 1
ATOM 3196 C CA . PRO B 1 157 ? -14.462 68.636 90.386 1.00 9.52 157 PRO B CA 1
ATOM 3197 C C . PRO B 1 157 ? -15.972 68.570 90.146 1.00 9.14 157 PRO B C 1
ATOM 3198 O O . PRO B 1 157 ? -16.455 67.646 89.489 1.00 9.43 157 PRO B O 1
ATOM 3202 N N . LEU B 1 158 ? -16.712 69.542 90.677 1.00 8.54 158 LEU B N 1
ATOM 3203 C CA . LEU B 1 158 ? -18.162 69.575 90.513 1.00 10.02 158 LEU B CA 1
ATOM 3204 C C . LEU B 1 158 ? -18.610 70.241 89.216 1.00 11.17 158 LEU B C 1
ATOM 3205 O O . LEU B 1 158 ? -19.803 70.455 88.997 1.00 12.25 158 LEU B O 1
ATOM 3210 N N . LEU B 1 159 ? -17.655 70.581 88.363 1.00 10.47 159 LEU B N 1
ATOM 3211 C CA . LEU B 1 159 ? -17.990 71.189 87.085 1.00 9.53 159 LEU B CA 1
ATOM 3212 C C . LEU B 1 159 ? -17.728 70.224 85.945 1.00 9.10 159 LEU B C 1
ATOM 3213 O O . LEU B 1 159 ? -18.584 70.029 85.077 1.00 12.21 159 LEU B O 1
ATOM 3218 N N . VAL B 1 160 ? -16.554 69.602 85.953 1.00 10.07 160 VAL B N 1
ATOM 3219 C CA . VAL B 1 160 ? -16.189 68.698 84.868 1.00 9.93 160 VAL B CA 1
ATOM 3220 C C . VAL B 1 160 ? -15.788 67.281 85.255 1.00 9.69 160 VAL B C 1
ATOM 3221 O O . VAL B 1 160 ? -15.510 66.457 84.382 1.00 12.36 160 VAL B O 1
ATOM 3225 N N . GLY B 1 161 ? -15.760 66.985 86.548 1.00 10.38 161 GLY B N 1
ATOM 3226 C CA . GLY B 1 161 ? -15.371 65.650 86.970 1.00 8.03 161 GLY B CA 1
ATOM 3227 C C . GLY B 1 161 ? -13.880 65.606 87.228 1.00 9.22 161 GLY B C 1
ATOM 3228 O O . GLY B 1 161 ? -13.133 66.443 86.720 1.00 8.32 161 GLY B O 1
ATOM 3229 N N . MET B 1 162 ? -13.427 64.617 87.993 1.00 8.48 162 MET B N 1
ATOM 3230 C CA . MET B 1 162 ? -12.011 64.527 88.336 1.00 8.04 162 MET B CA 1
ATOM 3231 C C . MET B 1 162 ? -11.031 64.202 87.213 1.00 7.95 162 MET B C 1
ATOM 3232 O O . MET B 1 162 ? -9.893 64.666 87.240 1.00 8.77 162 MET B O 1
ATOM 3237 N N . ALA B 1 163 ? -11.444 63.400 86.239 1.00 9.09 163 ALA B N 1
ATOM 3238 C CA . ALA B 1 163 ? -10.531 63.048 85.154 1.00 8.89 163 ALA B CA 1
ATOM 3239 C C . ALA B 1 163 ? -10.140 64.273 84.333 1.00 10.39 163 ALA B C 1
ATOM 3240 O O . ALA B 1 163 ? -8.956 64.533 84.115 1.00 9.82 163 ALA B O 1
ATOM 3242 N N . LYS B 1 164 ? -11.132 65.030 83.884 1.00 10.49 164 LYS B N 1
ATOM 3243 C CA . LYS B 1 164 ? -10.844 66.217 83.094 1.00 9.46 164 LYS B CA 1
ATOM 3244 C C . LYS B 1 164 ? -10.158 67.270 83.967 1.00 9.32 164 LYS B C 1
ATOM 3245 O O . LYS B 1 164 ? -9.279 67.993 83.500 1.00 9.91 164 LYS B O 1
ATOM 3251 N N . ALA B 1 165 ? -10.541 67.346 85.240 1.00 10.16 165 ALA B N 1
ATOM 3252 C CA . ALA B 1 165 ? -9.905 68.304 86.140 1.00 10.96 165 ALA B CA 1
ATOM 3253 C C . ALA B 1 165 ? -8.410 67.988 86.242 1.00 11.87 165 ALA B C 1
ATOM 3254 O O . ALA B 1 165 ? -7.558 68.852 86.008 1.00 10.76 165 ALA B O 1
ATOM 3256 N N . LYS B 1 166 ? -8.086 66.742 86.576 1.00 10.27 166 LYS B N 1
ATOM 3257 C CA . LYS B 1 166 ? -6.688 66.356 86.703 1.00 10.68 166 LYS B CA 1
ATOM 3258 C C . LYS B 1 166 ? -5.903 66.535 85.413 1.00 11.63 166 LYS B C 1
ATOM 3259 O O . LYS B 1 166 ? -4.754 66.968 85.441 1.00 11.68 166 LYS B O 1
ATOM 3265 N N . TYR B 1 167 ? -6.520 66.213 84.282 1.00 11.52 167 TYR B N 1
ATOM 3266 C CA . TYR B 1 167 ? -5.841 66.343 83.001 1.00 12.22 167 TYR B CA 1
ATOM 3267 C C . TYR B 1 167 ? -5.459 67.789 82.674 1.00 13.01 167 TYR B C 1
ATOM 3268 O O . TYR B 1 167 ? -4.302 68.076 82.365 1.00 12.46 167 TYR B O 1
ATOM 3277 N N . HIS B 1 168 ? -6.423 68.701 82.747 1.00 13.55 168 HIS B N 1
ATOM 3278 C CA . HIS B 1 168 ? -6.149 70.098 82.420 1.00 12.30 168 HIS B CA 1
ATOM 3279 C C . HIS B 1 168 ? -5.391 70.872 83.491 1.00 14.28 168 HIS B C 1
ATOM 3280 O O . HIS B 1 168 ? -4.661 71.809 83.170 1.00 18.09 168 HIS B O 1
ATOM 3287 N N . LEU B 1 169 ? -5.546 70.481 84.753 1.00 12.95 169 LEU B N 1
ATOM 3288 C CA . LEU B 1 169 ? -4.871 71.175 85.844 1.00 12.67 169 LEU B CA 1
ATOM 3289 C C . LEU B 1 169 ? -3.424 70.723 86.044 1.00 14.00 169 LEU B C 1
ATOM 3290 O O . LEU B 1 169 ? -2.531 71.550 86.250 1.00 14.45 169 LEU B O 1
ATOM 3295 N N . LEU B 1 170 ? -3.186 69.418 85.968 1.00 11.58 170 LEU B N 1
ATOM 3296 C CA . LEU B 1 170 ? -1.838 68.897 86.156 1.00 13.22 170 LEU B CA 1
ATOM 3297 C C . LEU B 1 170 ? -0.934 69.138 84.951 1.00 15.92 170 LEU B C 1
ATOM 3298 O O . LEU B 1 170 ? 0.283 69.259 85.101 1.00 15.94 170 LEU B O 1
ATOM 3303 N N . LEU B 1 171 ? -1.532 69.213 83.764 1.00 17.09 171 LEU B N 1
ATOM 3304 C CA . LEU B 1 171 ? -0.777 69.417 82.528 1.00 19.04 171 LEU B CA 1
ATOM 3305 C C . LEU B 1 171 ? -0.797 70.831 81.971 1.00 20.38 171 LEU B C 1
ATOM 3306 O O . LEU B 1 171 ? -0.094 71.132 81.004 1.00 19.66 171 LEU B O 1
ATOM 3311 N N . ASN B 1 172 ? -1.606 71.701 82.559 1.00 19.86 172 ASN B N 1
ATOM 3312 C CA . ASN B 1 172 ? -1.669 73.065 82.068 1.00 21.67 172 ASN B CA 1
ATOM 3313 C C . ASN B 1 172 ? -2.102 73.012 80.599 1.00 20.03 172 ASN B C 1
ATOM 3314 O O . ASN B 1 172 ? -1.541 73.695 79.744 1.00 19.81 172 ASN B O 1
ATOM 3319 N N . GLU B 1 173 ? -3.095 72.175 80.317 1.00 19.14 173 GLU B N 1
ATOM 3320 C CA . GLU B 1 173 ? -3.627 72.013 78.965 1.00 18.14 173 GLU B CA 1
ATOM 3321 C C . GLU B 1 173 ? -4.785 73.003 78.811 1.00 16.55 173 GLU B C 1
ATOM 3322 O O . GLU B 1 173 ? -5.815 72.879 79.469 1.00 15.65 173 GLU B O 1
ATOM 3328 N N . PRO B 1 174 ? -4.624 74.012 77.946 1.00 17.09 174 PRO B N 1
ATOM 3329 C CA . PRO B 1 174 ? -5.696 74.992 77.763 1.00 16.45 174 PRO B CA 1
ATOM 3330 C C . PRO B 1 174 ? -6.977 74.398 77.190 1.00 16.27 174 PRO B C 1
ATOM 3331 O O . PRO B 1 174 ? -6.965 73.324 76.596 1.00 15.01 174 PRO B O 1
ATOM 3335 N N . LEU B 1 175 ? -8.078 75.110 77.399 1.00 14.32 175 LEU B N 1
ATOM 3336 C CA . LEU B 1 175 ? -9.386 74.718 76.894 1.00 13.74 175 LEU B CA 1
ATOM 3337 C C . LEU B 1 175 ? -9.956 75.890 76.114 1.00 12.95 175 LEU B C 1
ATOM 3338 O O . LEU B 1 175 ? -9.836 77.034 76.547 1.00 13.28 175 LEU B O 1
ATOM 3343 N N . THR B 1 176 ? -10.549 75.628 74.955 1.00 11.56 176 THR B N 1
ATOM 3344 C CA . THR B 1 176 ? -11.176 76.717 74.221 1.00 12.62 176 THR B CA 1
ATOM 3345 C C . THR B 1 176 ? -12.559 76.839 74.868 1.00 11.64 176 THR B C 1
ATOM 3346 O O . THR B 1 176 ? -12.993 75.936 75.595 1.00 10.98 176 THR B O 1
ATOM 3350 N N . GLY B 1 177 ? -13.240 77.954 74.631 1.00 11.95 177 GLY B N 1
ATOM 3351 C CA . GLY B 1 177 ? -14.558 78.145 75.211 1.00 11.04 177 GLY B CA 1
ATOM 3352 C C . GLY B 1 177 ? -15.521 77.057 74.777 1.00 13.16 177 GLY B C 1
ATOM 3353 O O . GLY B 1 177 ? -16.343 76.585 75.564 1.00 13.61 177 GLY B O 1
ATOM 3354 N N . GLU B 1 178 ? -15.413 76.656 73.514 1.00 11.66 178 GLU B N 1
ATOM 3355 C CA . GLU B 1 178 ? -16.270 75.619 72.950 1.00 14.10 178 GLU B CA 1
ATOM 3356 C C . GLU B 1 178 ? -16.062 74.284 73.663 1.00 13.59 178 GLU B C 1
ATOM 3357 O O . GLU B 1 178 ? -17.025 73.600 74.015 1.00 13.27 178 GLU B O 1
ATOM 3363 N N . GLU B 1 179 ? -14.802 73.920 73.881 1.00 14.56 179 GLU B N 1
ATOM 3364 C CA . GLU B 1 179 ? -14.472 72.664 74.554 1.00 13.99 179 GLU B CA 1
ATOM 3365 C C . GLU B 1 179 ? -14.890 72.721 76.027 1.00 13.74 179 GLU B C 1
ATOM 3366 O O . GLU B 1 179 ? -15.327 71.720 76.596 1.00 13.39 179 GLU B O 1
ATOM 3372 N N . ALA B 1 180 ? -14.763 73.894 76.641 1.00 12.32 180 ALA B N 1
ATOM 3373 C CA . ALA B 1 180 ? -15.137 74.057 78.047 1.00 12.26 180 ALA B CA 1
ATOM 3374 C C . ALA B 1 180 ? -16.638 73.872 78.257 1.00 10.67 180 ALA B C 1
ATOM 3375 O O . ALA B 1 180 ? -17.059 73.244 79.229 1.00 9.77 180 ALA B O 1
ATOM 3377 N N . GLU B 1 181 ? -17.449 74.421 77.358 1.00 7.01 181 GLU B N 1
ATOM 3378 C CA . GLU B 1 181 ? -18.893 74.281 77.485 1.00 10.75 181 GLU B CA 1
ATOM 3379 C C . GLU B 1 181 ? -19.280 72.815 77.347 1.00 12.23 181 GLU B C 1
ATOM 3380 O O . GLU B 1 181 ? -20.139 72.318 78.072 1.00 10.87 181 GLU B O 1
ATOM 3386 N N . ARG B 1 182 ? -18.633 72.119 76.420 1.00 13.85 182 ARG B N 1
ATOM 3387 C CA . ARG B 1 182 ? -18.937 70.711 76.200 1.00 14.78 182 ARG B CA 1
ATOM 3388 C C . ARG B 1 182 ? -18.546 69.824 77.378 1.00 13.90 182 ARG B C 1
ATOM 3389 O O . ARG B 1 182 ? -19.174 68.787 77.604 1.00 15.03 182 ARG B O 1
ATOM 3397 N N . LEU B 1 183 ? -17.522 70.231 78.128 1.00 13.71 183 LEU B N 1
ATOM 3398 C CA . LEU B 1 183 ? -17.080 69.483 79.307 1.00 10.81 183 LEU B CA 1
ATOM 3399 C C . LEU B 1 183 ? -17.972 69.845 80.486 1.00 12.82 183 LEU B C 1
ATOM 3400 O O . LEU B 1 183 ? -18.054 69.103 81.460 1.00 12.94 183 LEU B O 1
ATOM 3405 N N . GLY B 1 184 ? -18.622 71.001 80.397 1.00 11.32 184 GLY B N 1
ATOM 3406 C CA . GLY B 1 184 ? -19.506 71.431 81.463 1.00 11.57 184 GLY B CA 1
ATOM 3407 C C . GLY B 1 184 ? -18.888 72.432 82.416 1.00 10.48 184 GLY B C 1
ATOM 3408 O O . GLY B 1 184 ? -19.478 72.734 83.452 1.00 10.36 184 GLY B O 1
ATOM 3409 N N . LEU B 1 185 ? -17.710 72.952 82.070 1.00 10.88 185 LEU B N 1
ATOM 3410 C CA . LEU B 1 185 ? -17.019 73.932 82.911 1.00 9.33 185 LEU B CA 1
ATOM 3411 C C . LEU B 1 185 ? -17.776 75.267 82.915 1.00 10.77 185 LEU B C 1
ATOM 3412 O O . LEU B 1 185 ? -17.777 75.989 83.912 1.00 8.53 185 LEU B O 1
ATOM 3417 N N . VAL B 1 186 ? -18.395 75.592 81.781 1.00 11.14 186 VAL B N 1
ATOM 3418 C CA . VAL B 1 186 ? -19.169 76.823 81.634 1.00 10.98 186 VAL B CA 1
ATOM 3419 C C . VAL B 1 186 ? -20.507 76.504 80.968 1.00 10.79 186 VAL B C 1
ATOM 3420 O O . VAL B 1 186 ? -20.648 75.488 80.286 1.00 11.23 186 VAL B O 1
ATOM 3424 N N . ALA B 1 187 ? -21.483 77.383 81.159 1.00 10.11 187 ALA B N 1
ATOM 3425 C CA . ALA B 1 187 ? -22.822 77.170 80.626 1.00 11.26 187 ALA B CA 1
ATOM 3426 C C . ALA B 1 187 ? -23.015 77.381 79.132 1.00 11.76 187 ALA B C 1
ATOM 3427 O O . ALA B 1 187 ? -23.696 76.587 78.471 1.00 11.64 187 ALA B O 1
ATOM 3429 N N . LEU B 1 188 ? -22.427 78.450 78.607 1.00 10.63 188 LEU B N 1
ATOM 3430 C CA . LEU B 1 188 ? -22.583 78.792 77.202 1.00 12.66 188 LEU B CA 1
ATOM 3431 C C . LEU B 1 188 ? -21.303 79.217 76.510 1.00 11.31 188 LEU B C 1
ATOM 3432 O O . LEU B 1 188 ? -20.448 79.866 77.104 1.00 11.57 188 LEU B O 1
ATOM 3437 N N . ALA B 1 189 ? -21.191 78.841 75.242 1.00 12.71 189 ALA B N 1
ATOM 3438 C CA . ALA B 1 189 ? -20.061 79.223 74.405 1.00 12.90 189 ALA B CA 1
ATOM 3439 C C . ALA B 1 189 ? -20.701 79.803 73.141 1.00 13.34 189 ALA B C 1
ATOM 3440 O O . ALA B 1 189 ? -21.360 79.084 72.393 1.00 14.73 189 ALA B O 1
ATOM 3442 N N . VAL B 1 190 ? -20.532 81.106 72.923 1.00 13.31 190 VAL B N 1
ATOM 3443 C CA . VAL B 1 190 ? -21.116 81.762 71.753 1.00 13.20 190 VAL B CA 1
ATOM 3444 C C . VAL B 1 190 ? -20.056 82.361 70.845 1.00 14.45 190 VAL B C 1
ATOM 3445 O O . VAL B 1 190 ? -18.857 82.291 71.132 1.00 14.54 190 VAL B O 1
ATOM 3449 N N . GLU B 1 191 ? -20.496 82.940 69.732 1.00 15.14 191 GLU B N 1
ATOM 3450 C CA . GLU B 1 191 ? -19.562 83.559 68.806 1.00 16.62 191 GLU B CA 1
ATOM 3451 C C . GLU B 1 191 ? -18.805 84.624 69.585 1.00 16.87 191 GLU B C 1
ATOM 3452 O O . GLU B 1 191 ? -19.407 85.410 70.311 1.00 17.66 191 GLU B O 1
ATOM 3458 N N . ASP B 1 192 ? -17.486 84.633 69.439 1.00 18.60 192 ASP B N 1
ATOM 3459 C CA . ASP B 1 192 ? -16.632 85.579 70.150 1.00 20.27 192 ASP B CA 1
ATOM 3460 C C . ASP B 1 192 ? -17.155 87.015 70.220 1.00 20.55 192 ASP B C 1
ATOM 3461 O O . ASP B 1 192 ? -17.125 87.636 71.282 1.00 19.57 192 ASP B O 1
ATOM 3466 N N . GLU B 1 193 ? -17.637 87.539 69.097 1.00 21.08 193 GLU B N 1
ATOM 3467 C CA . GLU B 1 193 ? -18.138 88.912 69.058 1.00 21.29 193 GLU B CA 1
ATOM 3468 C C . GLU B 1 193 ? -19.449 89.090 69.821 1.00 20.55 193 GLU B C 1
ATOM 3469 O O . GLU B 1 193 ? -19.845 90.214 70.124 1.00 19.95 193 GLU B O 1
ATOM 3475 N N . LYS B 1 194 ? -20.122 87.982 70.120 1.00 18.82 194 LYS B N 1
ATOM 3476 C CA . LYS B 1 194 ? -21.403 88.020 70.819 1.00 19.32 194 LYS B CA 1
ATOM 3477 C C . LYS B 1 194 ? -21.352 87.715 72.319 1.00 16.88 194 LYS B C 1
ATOM 3478 O O . LYS B 1 194 ? -22.397 87.659 72.967 1.00 16.63 194 LYS B O 1
ATOM 3484 N N . VAL B 1 195 ? -20.159 87.523 72.873 1.00 15.56 195 VAL B N 1
ATOM 3485 C CA . VAL B 1 195 ? -20.037 87.196 74.294 1.00 13.97 195 VAL B CA 1
ATOM 3486 C C . VAL B 1 195 ? -20.685 88.212 75.234 1.00 15.21 195 VAL B C 1
ATOM 3487 O O . VAL B 1 195 ? -21.515 87.848 76.068 1.00 13.77 195 VAL B O 1
ATOM 3491 N N . TYR B 1 196 ? -20.316 89.482 75.111 1.00 14.10 196 TYR B N 1
ATOM 3492 C CA . TYR B 1 196 ? -20.900 90.491 75.990 1.00 16.31 196 TYR B CA 1
ATOM 3493 C C . TYR B 1 196 ? -22.409 90.578 75.796 1.00 16.14 196 TYR B C 1
ATOM 3494 O O . TYR B 1 196 ? -23.174 90.556 76.763 1.00 15.79 196 TYR B O 1
ATOM 3503 N N . GLU B 1 197 ? -22.828 90.680 74.538 1.00 16.78 197 GLU B N 1
ATOM 3504 C CA . GLU B 1 197 ? -24.237 90.766 74.182 1.00 18.12 197 GLU B CA 1
ATOM 3505 C C . GLU B 1 197 ? -25.059 89.651 74.821 1.00 17.05 197 GLU B C 1
ATOM 3506 O O . GLU B 1 197 ? -26.113 89.904 75.404 1.00 17.80 197 GLU B O 1
ATOM 3512 N N . LYS B 1 198 ? -24.580 88.417 74.709 1.00 16.64 198 LYS B N 1
ATOM 3513 C CA . LYS B 1 198 ? -25.290 87.281 75.288 1.00 15.79 198 LYS B CA 1
ATOM 3514 C C . LYS B 1 198 ? -25.225 87.322 76.816 1.00 15.28 198 LYS B C 1
ATOM 3515 O O . LYS B 1 198 ? -26.213 87.037 77.492 1.00 16.90 198 LYS B O 1
ATOM 3521 N N . ALA B 1 199 ? -24.061 87.670 77.357 1.00 13.33 199 ALA B N 1
ATOM 3522 C CA . ALA B 1 199 ? -23.894 87.748 78.806 1.00 13.30 199 ALA B CA 1
ATOM 3523 C C . ALA B 1 199 ? -24.870 88.774 79.373 1.00 14.57 199 ALA B C 1
ATOM 3524 O O . ALA B 1 199 ? -25.482 88.552 80.423 1.00 13.05 199 ALA B O 1
ATOM 3526 N N . LEU B 1 200 ? -25.022 89.894 78.670 1.00 13.58 200 LEU B N 1
ATOM 3527 C CA . LEU B 1 200 ? -25.937 90.944 79.108 1.00 15.13 200 LEU B CA 1
ATOM 3528 C C . LEU B 1 200 ? -27.374 90.436 79.045 1.00 14.74 200 LEU B C 1
ATOM 3529 O O . LEU B 1 200 ? -28.192 90.735 79.917 1.00 14.21 200 LEU B O 1
ATOM 3534 N N . GLU B 1 201 ? -27.676 89.663 78.007 1.00 15.93 201 GLU B N 1
ATOM 3535 C CA . GLU B 1 201 ? -29.008 89.103 77.837 1.00 16.26 201 GLU B CA 1
ATOM 3536 C C . GLU B 1 201 ? -29.337 88.196 79.023 1.00 16.43 201 GLU B C 1
ATOM 3537 O O . GLU B 1 201 ? -30.432 88.262 79.588 1.00 15.96 201 GLU B O 1
ATOM 3543 N N . VAL B 1 202 ? -28.382 87.346 79.390 1.00 15.95 202 VAL B N 1
ATOM 3544 C CA . VAL B 1 202 ? -28.555 86.428 80.514 1.00 13.86 202 VAL B CA 1
ATOM 3545 C C . VAL B 1 202 ? -28.750 87.223 81.806 1.00 14.59 202 VAL B C 1
ATOM 3546 O O . VAL B 1 202 ? -29.659 86.943 82.592 1.00 14.60 202 VAL B O 1
ATOM 3550 N N . ALA B 1 203 ? -27.905 88.226 82.015 1.00 13.54 203 ALA B N 1
ATOM 3551 C CA . ALA B 1 203 ? -28.000 89.052 83.211 1.00 14.29 203 ALA B CA 1
ATOM 3552 C C . ALA B 1 203 ? -29.364 89.731 83.311 1.00 14.77 203 ALA B C 1
ATOM 3553 O O . ALA B 1 203 ? -29.954 89.798 84.389 1.00 13.61 203 ALA B O 1
ATOM 3555 N N . GLU B 1 204 ? -29.869 90.236 82.189 1.00 16.70 204 GLU B N 1
ATOM 3556 C CA . GLU B 1 204 ? -31.165 90.903 82.201 1.00 17.42 204 GLU B CA 1
ATOM 3557 C C . GLU B 1 204 ? -32.292 89.920 82.524 1.00 18.30 204 GLU B C 1
ATOM 3558 O O . GLU B 1 204 ? -33.223 90.257 83.258 1.00 17.50 204 GLU B O 1
ATOM 3564 N N . ARG B 1 205 ? -32.210 88.709 81.974 1.00 18.46 205 ARG B N 1
ATOM 3565 C CA . ARG B 1 205 ? -33.218 87.684 82.237 1.00 18.44 205 ARG B CA 1
ATOM 3566 C C . ARG B 1 205 ? -33.266 87.396 83.733 1.00 16.94 205 ARG B C 1
ATOM 3567 O O . ARG B 1 205 ? -34.342 87.296 84.326 1.00 16.61 205 ARG B O 1
ATOM 3575 N N . LEU B 1 206 ? -32.090 87.261 84.338 1.00 15.90 206 LEU B N 1
ATOM 3576 C CA . LEU B 1 206 ? -31.995 86.994 85.766 1.00 14.94 206 LEU B CA 1
ATOM 3577 C C . LEU B 1 206 ? -32.582 88.162 86.557 1.00 15.29 206 LEU B C 1
ATOM 3578 O O . LEU B 1 206 ? -33.272 87.965 87.555 1.00 14.15 206 LEU B O 1
ATOM 3583 N N . ALA B 1 207 ? -32.322 89.384 86.102 1.00 15.40 207 ALA B N 1
ATOM 3584 C CA . ALA B 1 207 ? -32.842 90.563 86.787 1.00 16.82 207 ALA B CA 1
ATOM 3585 C C . ALA B 1 207 ? -34.365 90.596 86.712 1.00 17.92 207 ALA B C 1
ATOM 3586 O O . ALA B 1 207 ? -35.027 91.191 87.565 1.00 18.42 207 ALA B O 1
ATOM 3588 N N . GLN B 1 208 ? -34.914 89.950 85.689 1.00 18.62 208 GLN B N 1
ATOM 3589 C CA . GLN B 1 208 ? -36.358 89.891 85.494 1.00 20.57 208 GLN B CA 1
ATOM 3590 C C . GLN B 1 208 ? -36.967 88.724 86.259 1.00 19.32 208 GLN B C 1
ATOM 3591 O O . GLN B 1 208 ? -38.186 88.561 86.291 1.00 20.00 208 GLN B O 1
ATOM 3597 N N . GLY B 1 209 ? -36.114 87.911 86.872 1.00 18.14 209 GLY B N 1
ATOM 3598 C CA . GLY B 1 209 ? -36.601 86.762 87.610 1.00 15.24 209 GLY B CA 1
ATOM 3599 C C . GLY B 1 209 ? -37.020 87.090 89.029 1.00 14.75 209 GLY B C 1
ATOM 3600 O O . GLY B 1 209 ? -36.913 88.237 89.461 1.00 15.34 209 GLY B O 1
ATOM 3601 N N . PRO B 1 210 ? -37.520 86.098 89.779 1.00 14.07 210 PRO B N 1
ATOM 3602 C CA . PRO B 1 210 ? -37.954 86.304 91.165 1.00 13.13 210 PRO B CA 1
ATOM 3603 C C . PRO B 1 210 ? -36.750 86.423 92.099 1.00 13.47 210 PRO B C 1
ATOM 3604 O O . PRO B 1 210 ? -36.023 85.458 92.325 1.00 12.67 210 PRO B O 1
ATOM 3608 N N . LYS B 1 211 ? -36.562 87.620 92.638 1.00 12.67 211 LYS B N 1
ATOM 3609 C CA . LYS B 1 211 ? -35.444 87.943 93.519 1.00 14.74 211 LYS B CA 1
ATOM 3610 C C . LYS B 1 211 ? -35.195 86.987 94.685 1.00 13.36 211 LYS B C 1
ATOM 3611 O O . LYS B 1 211 ? -34.100 86.439 94.829 1.00 13.44 211 LYS B O 1
ATOM 3617 N N . GLU B 1 212 ? -36.202 86.804 95.531 1.00 12.92 212 GLU B N 1
ATOM 3618 C CA . GLU B 1 212 ? -36.058 85.922 96.680 1.00 12.20 212 GLU B CA 1
ATOM 3619 C C . GLU B 1 212 ? -35.800 84.479 96.263 1.00 12.69 212 GLU B C 1
ATOM 3620 O O . GLU B 1 212 ? -34.920 83.810 96.816 1.00 10.43 212 GLU B O 1
ATOM 3626 N N . ALA B 1 213 ? -36.569 84.000 95.291 1.00 12.05 213 ALA B N 1
ATOM 3627 C CA . ALA B 1 213 ? -36.419 82.630 94.821 1.00 11.73 213 ALA B CA 1
ATOM 3628 C C . ALA B 1 213 ? -35.019 82.388 94.261 1.00 12.20 213 ALA B C 1
ATOM 3629 O O . ALA B 1 213 ? -34.413 81.348 94.524 1.00 11.56 213 ALA B O 1
ATOM 3631 N N . LEU B 1 214 ? -34.511 83.345 93.486 1.00 10.66 214 LEU B N 1
ATOM 3632 C CA . LEU B 1 214 ? -33.176 83.233 92.904 1.00 10.20 214 LEU B CA 1
ATOM 3633 C C . LEU B 1 214 ? -32.107 83.194 93.987 1.00 10.94 214 LEU B C 1
ATOM 3634 O O . LEU B 1 214 ? -31.175 82.396 93.923 1.00 11.44 214 LEU B O 1
ATOM 3639 N N . HIS B 1 215 ? -32.247 84.067 94.978 1.00 10.05 215 HIS B N 1
ATOM 3640 C CA . HIS B 1 215 ? -31.305 84.137 96.090 1.00 10.94 215 HIS B CA 1
ATOM 3641 C C . HIS B 1 215 ? -31.256 82.792 96.815 1.00 12.24 215 HIS B C 1
ATOM 3642 O O . HIS B 1 215 ? -30.185 82.200 96.987 1.00 11.50 215 HIS B O 1
ATOM 3649 N N . HIS B 1 216 ? -32.424 82.301 97.211 1.00 11.06 216 HIS B N 1
ATOM 3650 C CA . HIS B 1 216 ? -32.508 81.034 97.922 1.00 10.89 216 HIS B CA 1
ATOM 3651 C C . HIS B 1 216 ? -32.020 79.836 97.113 1.00 11.26 216 HIS B C 1
ATOM 3652 O O . HIS B 1 216 ? -31.426 78.918 97.669 1.00 11.14 216 HIS B O 1
ATOM 3659 N N . THR B 1 217 ? -32.255 79.841 95.805 1.00 9.70 217 THR B N 1
ATOM 3660 C CA . THR B 1 217 ? -31.804 78.727 94.976 1.00 10.23 217 THR B CA 1
ATOM 3661 C C . THR B 1 217 ? -30.278 78.753 94.844 1.00 9.61 217 THR B C 1
ATOM 3662 O O . THR B 1 217 ? -29.603 77.717 94.960 1.00 8.70 217 THR B O 1
ATOM 3666 N N . LYS B 1 218 ? -29.727 79.938 94.607 1.00 8.88 218 LYS B N 1
ATOM 3667 C CA . LYS B 1 218 ? -28.280 80.070 94.491 1.00 9.66 218 LYS B CA 1
ATOM 3668 C C . LYS B 1 218 ? -27.631 79.690 95.813 1.00 8.73 218 LYS B C 1
ATOM 3669 O O . LYS B 1 218 ? -26.626 78.972 95.850 1.00 8.43 218 LYS B O 1
ATOM 3675 N N . HIS B 1 219 ? -28.208 80.176 96.905 1.00 9.58 219 HIS B N 1
ATOM 3676 C CA . HIS B 1 219 ? -27.661 79.890 98.224 1.00 9.75 219 HIS B CA 1
ATOM 3677 C C . HIS B 1 219 ? -27.628 78.394 98.497 1.00 8.54 219 HIS B C 1
ATOM 3678 O O . HIS B 1 219 ? -26.602 77.850 98.918 1.00 6.72 219 HIS B O 1
ATOM 3685 N N . ALA B 1 220 ? -28.757 77.738 98.249 1.00 7.85 220 ALA B N 1
ATOM 3686 C CA . ALA B 1 220 ? -28.892 76.304 98.478 1.00 9.00 220 ALA B CA 1
ATOM 3687 C C . ALA B 1 220 ? -27.925 75.504 97.616 1.00 9.70 220 ALA B C 1
ATOM 3688 O O . ALA B 1 220 ? -27.293 74.555 98.082 1.00 10.25 220 ALA B O 1
ATOM 3690 N N . LEU B 1 221 ? -27.814 75.877 96.348 1.00 8.04 221 LEU B N 1
ATOM 3691 C CA . LEU B 1 221 ? -26.900 75.181 95.460 1.00 6.66 221 LEU B CA 1
ATOM 3692 C C . LEU B 1 221 ? -25.452 75.394 95.893 1.00 9.07 221 LEU B C 1
ATOM 3693 O O . LEU B 1 221 ? -24.651 74.464 95.861 1.00 7.30 221 LEU B O 1
ATOM 3698 N N . ASN B 1 222 ? -25.117 76.613 96.310 1.00 8.47 222 ASN B N 1
ATOM 3699 C CA . ASN B 1 222 ? -23.746 76.899 96.699 1.00 9.47 222 ASN B CA 1
ATOM 3700 C C . ASN B 1 222 ? -23.267 76.167 97.937 1.00 9.11 222 ASN B C 1
ATOM 3701 O O . ASN B 1 222 ? -22.068 76.127 98.200 1.00 8.82 222 ASN B O 1
ATOM 3706 N N . HIS B 1 223 ? -24.184 75.570 98.694 1.00 10.26 223 HIS B N 1
ATOM 3707 C CA . HIS B 1 223 ? -23.756 74.799 99.856 1.00 9.72 223 HIS B CA 1
ATOM 3708 C C . HIS B 1 223 ? -22.930 73.607 99.373 1.00 9.62 223 HIS B C 1
ATOM 3709 O O . HIS B 1 223 ? -22.135 73.044 100.125 1.00 9.62 223 HIS B O 1
ATOM 3716 N N . TRP B 1 224 ? -23.127 73.214 98.118 1.00 9.94 224 TRP B N 1
ATOM 3717 C CA . TRP B 1 224 ? -22.347 72.110 97.568 1.00 10.77 224 TRP B CA 1
ATOM 3718 C C . TRP B 1 224 ? -20.872 72.507 97.574 1.00 9.65 224 TRP B C 1
ATOM 3719 O O . TRP B 1 224 ? -20.002 71.720 97.937 1.00 9.58 224 TRP B O 1
ATOM 3730 N N . TYR B 1 225 ? -20.594 73.742 97.181 1.00 10.77 225 TYR B N 1
ATOM 3731 C CA . TYR B 1 225 ? -19.222 74.227 97.177 1.00 9.37 225 TYR B CA 1
ATOM 3732 C C . TYR B 1 225 ? -18.720 74.451 98.605 1.00 10.45 225 TYR B C 1
ATOM 3733 O O . TYR B 1 225 ? -17.602 74.046 98.950 1.00 9.60 225 TYR B O 1
ATOM 3742 N N . ARG B 1 226 ? -19.542 75.095 99.432 1.00 11.01 226 ARG B N 1
ATOM 3743 C CA . ARG B 1 226 ? -19.150 75.387 100.812 1.00 10.30 226 ARG B CA 1
ATOM 3744 C C . ARG B 1 226 ? -18.741 74.130 101.577 1.00 13.17 226 ARG B C 1
ATOM 3745 O O . ARG B 1 226 ? -17.853 74.176 102.436 1.00 12.14 226 ARG B O 1
ATOM 3753 N N . SER B 1 227 ? -19.378 73.004 101.269 1.00 11.66 227 SER B N 1
ATOM 3754 C CA . SER B 1 227 ? -19.044 71.760 101.951 1.00 11.53 227 SER B CA 1
ATOM 3755 C C . SER B 1 227 ? -17.584 71.376 101.715 1.00 12.52 227 SER B C 1
ATOM 3756 O O . SER B 1 227 ? -16.996 70.625 102.496 1.00 12.49 227 SER B O 1
ATOM 3759 N N . PHE B 1 228 ? -17.001 71.894 100.639 1.00 9.64 228 PHE B N 1
ATOM 3760 C CA . PHE B 1 228 ? -15.615 71.601 100.311 1.00 9.46 228 PHE B CA 1
ATOM 3761 C C . PHE B 1 228 ? -14.704 72.806 100.494 1.00 10.19 228 PHE B C 1
ATOM 3762 O O . PHE B 1 228 ? -13.652 72.901 99.867 1.00 9.80 228 PHE B O 1
ATOM 3770 N N . LEU B 1 229 ? -15.105 73.723 101.368 1.00 11.61 229 LEU B N 1
ATOM 3771 C CA . LEU B 1 229 ? -14.305 74.912 101.628 1.00 12.43 229 LEU B CA 1
ATOM 3772 C C . LEU B 1 229 ? -12.947 74.528 102.218 1.00 12.77 229 LEU B C 1
ATOM 3773 O O . LEU B 1 229 ? -11.919 75.093 101.852 1.00 11.00 229 LEU B O 1
ATOM 3778 N N . PRO B 1 230 ? -12.922 73.565 103.154 1.00 12.40 230 PRO B N 1
ATOM 3779 C CA . PRO B 1 230 ? -11.623 73.187 103.718 1.00 12.64 230 PRO B CA 1
ATOM 3780 C C . PRO B 1 230 ? -10.685 72.670 102.626 1.00 11.08 230 PRO B C 1
ATOM 3781 O O . PRO B 1 230 ? -9.494 72.984 102.615 1.00 9.56 230 PRO B O 1
ATOM 3785 N N . HIS B 1 231 ? -11.239 71.886 101.705 1.00 9.54 231 HIS B N 1
ATOM 3786 C CA . HIS B 1 231 ? -10.466 71.324 100.598 1.00 9.29 231 HIS B CA 1
ATOM 3787 C C . HIS B 1 231 ? -9.816 72.449 99.801 1.00 9.77 231 HIS B C 1
ATOM 3788 O O . HIS B 1 231 ? -8.632 72.399 99.460 1.00 8.50 231 HIS B O 1
ATOM 3795 N N . PHE B 1 232 ? -10.619 73.460 99.498 1.00 8.49 232 PHE B N 1
ATOM 3796 C CA . PHE B 1 232 ? -10.154 74.615 98.739 1.00 10.30 232 PHE B CA 1
ATOM 3797 C C . PHE B 1 232 ? -9.103 75.427 99.489 1.00 10.88 232 PHE B C 1
ATOM 3798 O O . PHE B 1 232 ? -8.051 75.752 98.940 1.00 10.65 232 PHE B O 1
ATOM 3806 N N . GLU B 1 233 ? -9.381 75.761 100.743 1.00 10.74 233 GLU B N 1
ATOM 3807 C CA . GLU B 1 233 ? -8.427 76.552 101.506 1.00 9.70 233 GLU B CA 1
ATOM 3808 C C . GLU B 1 233 ? -7.096 75.841 101.687 1.00 9.03 233 GLU B C 1
ATOM 3809 O O . GLU B 1 233 ? -6.039 76.474 101.685 1.00 8.84 233 GLU B O 1
ATOM 3815 N N . LEU B 1 234 ? -7.140 74.522 101.832 1.00 9.95 234 LEU B N 1
ATOM 3816 C CA . LEU B 1 234 ? -5.913 73.753 101.961 1.00 8.78 234 LEU B CA 1
ATOM 3817 C C . LEU B 1 234 ? -5.108 73.864 100.657 1.00 9.19 234 LEU B C 1
ATOM 3818 O O . LEU B 1 234 ? -3.895 74.065 100.688 1.00 8.72 234 LEU B O 1
ATOM 3823 N N . SER B 1 235 ? -5.775 73.731 99.510 1.00 8.63 235 SER B N 1
ATOM 3824 C CA . SER B 1 235 ? -5.063 73.833 98.239 1.00 8.77 235 SER B CA 1
ATOM 3825 C C . SER B 1 235 ? -4.421 75.216 98.137 1.00 8.99 235 SER B C 1
ATOM 3826 O O . SER B 1 235 ? -3.303 75.353 97.640 1.00 9.54 235 SER B O 1
ATOM 3829 N N . LEU B 1 236 ? -5.129 76.235 98.621 1.00 9.07 236 LEU B N 1
ATOM 3830 C CA . LEU B 1 236 ? -4.627 77.608 98.574 1.00 8.95 236 LEU B CA 1
ATOM 3831 C C . LEU B 1 236 ? -3.413 77.760 99.480 1.00 9.42 236 LEU B C 1
ATOM 3832 O O . LEU B 1 236 ? -2.414 78.365 99.105 1.00 8.27 236 LEU B O 1
ATOM 3837 N N . ALA B 1 237 ? -3.500 77.201 100.679 1.00 8.54 237 ALA B N 1
ATOM 3838 C CA . ALA B 1 237 ? -2.395 77.295 101.622 1.00 9.45 237 ALA B CA 1
ATOM 3839 C C . ALA B 1 237 ? -1.174 76.548 101.089 1.00 10.17 237 ALA B C 1
ATOM 3840 O O . ALA B 1 237 ? -0.042 76.988 101.281 1.00 9.09 237 ALA B O 1
ATOM 3842 N N . LEU B 1 238 ? -1.408 75.423 100.418 1.00 8.75 238 LEU B N 1
ATOM 3843 C CA . LEU B 1 238 ? -0.319 74.638 99.851 1.00 9.88 238 LEU B CA 1
ATOM 3844 C C . LEU B 1 238 ? 0.338 75.435 98.731 1.00 9.88 238 LEU B C 1
ATOM 3845 O O . LEU B 1 238 ? 1.563 75.459 98.611 1.00 10.99 238 LEU B O 1
ATOM 3850 N N . GLU B 1 239 ? -0.477 76.095 97.915 1.00 9.21 239 GLU B N 1
ATOM 3851 C CA . GLU B 1 239 ? 0.057 76.913 96.832 1.00 9.54 239 GLU B CA 1
ATOM 3852 C C . GLU B 1 239 ? 0.964 78.001 97.409 1.00 10.93 239 GLU B C 1
ATOM 3853 O O . GLU B 1 239 ? 2.088 78.216 96.940 1.00 8.95 239 GLU B O 1
ATOM 3859 N N . PHE B 1 240 ? 0.473 78.688 98.434 1.00 9.35 240 PHE B N 1
ATOM 3860 C CA . PHE B 1 240 ? 1.242 79.762 99.045 1.00 10.57 240 PHE B CA 1
ATOM 3861 C C . PHE B 1 240 ? 2.528 79.301 99.736 1.00 11.44 240 PHE B C 1
ATOM 3862 O O . PHE B 1 240 ? 3.512 80.040 99.767 1.00 11.59 240 PHE B O 1
ATOM 3870 N N . LEU B 1 241 ? 2.538 78.088 100.278 1.00 9.82 241 LEU B N 1
ATOM 3871 C CA . LEU B 1 241 ? 3.755 77.575 100.901 1.00 9.96 241 LEU B CA 1
ATOM 3872 C C . LEU B 1 241 ? 4.806 77.368 99.805 1.00 13.38 241 LEU B C 1
ATOM 3873 O O . LEU B 1 241 ? 6.008 77.352 100.069 1.00 13.08 241 LEU B O 1
ATOM 3878 N N . GLY B 1 242 ? 4.343 77.214 98.569 1.00 14.09 242 GLY B N 1
ATOM 3879 C CA . GLY B 1 242 ? 5.262 77.020 97.462 1.00 15.04 242 GLY B CA 1
ATOM 3880 C C . GLY B 1 242 ? 5.918 78.312 97.000 1.00 16.72 242 GLY B C 1
ATOM 3881 O O . GLY B 1 242 ? 6.889 78.286 96.238 1.00 15.86 242 GLY B O 1
ATOM 3882 N N . PHE B 1 243 ? 5.409 79.450 97.461 1.00 16.80 243 PHE B N 1
ATOM 3883 C CA . PHE B 1 243 ? 5.980 80.727 97.051 1.00 17.67 243 PHE B CA 1
ATOM 3884 C C . PHE B 1 243 ? 7.406 80.950 97.536 1.00 18.26 243 PHE B C 1
ATOM 3885 O O . PHE B 1 243 ? 8.108 81.817 97.018 1.00 19.91 243 PHE B O 1
ATOM 3893 N N . SER B 1 244 ? 7.834 80.170 98.523 1.00 16.54 244 SER B N 1
ATOM 3894 C CA . SER B 1 244 ? 9.190 80.290 99.044 1.00 17.13 244 SER B CA 1
ATOM 3895 C C . SER B 1 244 ? 10.079 79.204 98.443 1.00 16.53 244 SER B C 1
ATOM 3896 O O . SER B 1 244 ? 11.239 79.050 98.829 1.00 17.43 244 SER B O 1
ATOM 3899 N N . GLY B 1 245 ? 9.534 78.467 97.479 1.00 14.31 245 GLY B N 1
ATOM 3900 C CA . GLY B 1 245 ? 10.285 77.388 96.860 1.00 14.68 245 GLY B CA 1
ATOM 3901 C C . GLY B 1 245 ? 11.021 77.740 95.582 1.00 15.82 245 GLY B C 1
ATOM 3902 O O . GLY B 1 245 ? 10.808 78.797 94.989 1.00 16.06 245 GLY B O 1
ATOM 3903 N N . LYS B 1 246 ? 11.887 76.831 95.151 1.00 15.91 246 LYS B N 1
ATOM 3904 C CA . LYS B 1 246 ? 12.683 77.030 93.946 1.00 15.60 246 LYS B CA 1
ATOM 3905 C C . LYS B 1 246 ? 11.894 76.836 92.657 1.00 14.96 246 LYS B C 1
ATOM 3906 O O . LYS B 1 246 ? 12.282 77.344 91.608 1.00 14.15 246 LYS B O 1
ATOM 3912 N N . GLU B 1 247 ? 10.786 76.108 92.727 1.00 15.39 247 GLU B N 1
ATOM 3913 C CA . GLU B 1 247 ? 9.982 75.877 91.532 1.00 15.82 247 GLU B CA 1
ATOM 3914 C C . GLU B 1 247 ? 9.309 77.166 91.061 1.00 15.84 247 GLU B C 1
ATOM 3915 O O . GLU B 1 247 ? 9.220 77.422 89.861 1.00 16.23 247 GLU B O 1
ATOM 3921 N N . LEU B 1 248 ? 8.843 77.988 91.997 1.00 15.45 248 LEU B N 1
ATOM 3922 C CA . LEU B 1 248 ? 8.215 79.248 91.611 1.00 16.58 248 LEU B CA 1
ATOM 3923 C C . LEU B 1 248 ? 9.296 80.170 91.054 1.00 17.19 248 LEU B C 1
ATOM 3924 O O . LEU B 1 248 ? 9.076 80.897 90.084 1.00 16.71 248 LEU B O 1
ATOM 3929 N N . GLU B 1 249 ? 10.468 80.132 91.679 1.00 18.87 249 GLU B N 1
ATOM 3930 C CA . GLU B 1 249 ? 11.593 80.954 91.250 1.00 20.67 249 GLU B CA 1
ATOM 3931 C C . GLU B 1 249 ? 11.917 80.662 89.788 1.00 19.96 249 GLU B C 1
ATOM 3932 O O . GLU B 1 249 ? 12.173 81.574 89.006 1.00 20.40 249 GLU B O 1
ATOM 3938 N N . GLU B 1 250 ? 11.908 79.381 89.429 1.00 18.66 250 GLU B N 1
ATOM 3939 C CA . GLU B 1 250 ? 12.196 78.965 88.058 1.00 19.01 250 GLU B CA 1
ATOM 3940 C C . GLU B 1 250 ? 11.036 79.287 87.117 1.00 19.09 250 GLU B C 1
ATOM 3941 O O . GLU B 1 250 ? 11.245 79.772 86.003 1.00 18.58 250 GLU B O 1
ATOM 3947 N N . GLY B 1 251 ? 9.814 79.015 87.561 1.00 18.77 251 GLY B N 1
ATOM 3948 C CA . GLY B 1 251 ? 8.661 79.296 86.728 1.00 19.73 251 GLY B CA 1
ATOM 3949 C C . GLY B 1 251 ? 8.548 80.781 86.440 1.00 22.24 251 GLY B C 1
ATOM 3950 O O . GLY B 1 251 ? 8.241 81.188 85.320 1.00 20.40 251 GLY B O 1
ATOM 3951 N N . LEU B 1 252 ? 8.812 81.590 87.463 1.00 23.39 252 LEU B N 1
ATOM 3952 C CA . LEU B 1 252 ? 8.738 83.039 87.342 1.00 25.89 252 LEU B CA 1
ATOM 3953 C C . LEU B 1 252 ? 9.841 83.554 86.422 1.00 26.89 252 LEU B C 1
ATOM 3954 O O . LEU B 1 252 ? 9.604 84.415 85.571 1.00 27.86 252 LEU B O 1
ATOM 3959 N N . LYS B 1 253 ? 11.041 83.009 86.591 1.00 28.01 253 LYS B N 1
ATOM 3960 C CA . LYS B 1 253 ? 12.196 83.399 85.787 1.00 30.91 253 LYS B CA 1
ATOM 3961 C C . LYS B 1 253 ? 11.983 83.031 84.320 1.00 31.48 253 LYS B C 1
ATOM 3962 O O . LYS B 1 253 ? 12.259 83.828 83.422 1.00 32.12 253 LYS B O 1
ATOM 3968 N N . ALA B 1 254 ? 11.489 81.821 84.085 1.00 31.40 254 ALA B N 1
ATOM 3969 C CA . ALA B 1 254 ? 11.243 81.344 82.731 1.00 31.90 254 ALA B CA 1
ATOM 3970 C C . ALA B 1 254 ? 10.158 82.166 82.048 1.00 32.74 254 ALA B C 1
ATOM 3971 O O . ALA B 1 254 ? 10.284 82.528 80.879 1.00 33.03 254 ALA B O 1
ATOM 3973 N N . LEU B 1 255 ? 9.093 82.460 82.783 1.00 34.48 255 LEU B N 1
ATOM 3974 C CA . LEU B 1 255 ? 7.980 83.229 82.239 1.00 36.71 255 LEU B CA 1
ATOM 3975 C C . LEU B 1 255 ? 8.442 84.617 81.798 1.00 37.68 255 LEU B C 1
ATOM 3976 O O . LEU B 1 255 ? 8.103 85.072 80.705 1.00 36.88 255 LEU B O 1
ATOM 3981 N N . LYS B 1 256 ? 9.221 85.286 82.643 1.00 38.46 256 LYS B N 1
ATOM 3982 C CA . LYS B 1 256 ? 9.722 86.615 82.309 1.00 40.00 256 LYS B CA 1
ATOM 3983 C C . LYS B 1 256 ? 10.746 86.551 81.178 1.00 40.09 256 LYS B C 1
ATOM 3984 O O . LYS B 1 256 ? 10.901 87.505 80.417 1.00 39.91 256 LYS B O 1
ATOM 3990 N N . GLU B 1 257 ? 11.441 85.424 81.073 1.00 39.96 257 GLU B N 1
ATOM 3991 C CA . GLU B 1 257 ? 12.448 85.242 80.035 1.00 40.13 257 GLU B CA 1
ATOM 3992 C C . GLU B 1 257 ? 11.885 84.542 78.802 1.00 39.95 257 GLU B C 1
ATOM 3993 O O . GLU B 1 257 ? 12.637 84.086 77.939 1.00 39.81 257 GLU B O 1
ATOM 3999 N N . LYS B 1 258 ? 10.559 84.461 78.728 1.00 39.70 258 LYS B N 1
ATOM 4000 C CA . LYS B 1 258 ? 9.877 83.828 77.603 1.00 39.16 258 LYS B CA 1
ATOM 4001 C C . LYS B 1 258 ? 10.542 82.527 77.159 1.00 37.71 258 LYS B C 1
ATOM 4002 O O . LYS B 1 258 ? 10.895 82.367 75.989 1.00 37.48 258 LYS B O 1
ATOM 4008 N N . ARG B 1 259 ? 10.712 81.602 78.097 1.00 34.98 259 ARG B N 1
ATOM 4009 C CA . ARG B 1 259 ? 11.325 80.314 77.799 1.00 32.79 259 ARG B CA 1
ATOM 4010 C C . ARG B 1 259 ? 10.639 79.221 78.610 1.00 30.95 259 ARG B C 1
ATOM 4011 O O . ARG B 1 259 ? 9.949 79.504 79.589 1.00 30.31 259 ARG B O 1
ATOM 4019 N N . PRO B 1 260 ? 10.802 77.955 78.199 1.00 29.54 260 PRO B N 1
ATOM 4020 C CA . PRO B 1 260 ? 10.173 76.861 78.942 1.00 27.61 260 PRO B CA 1
ATOM 4021 C C . PRO B 1 260 ? 10.870 76.698 80.290 1.00 26.84 260 PRO B C 1
ATOM 4022 O O . PRO B 1 260 ? 12.093 76.824 80.385 1.00 26.42 260 PRO B O 1
ATOM 4026 N N . PRO B 1 261 ? 10.102 76.421 81.352 1.00 25.40 261 PRO B N 1
ATOM 4027 C CA . PRO B 1 261 ? 10.720 76.252 82.667 1.00 24.42 261 PRO B CA 1
ATOM 4028 C C . PRO B 1 261 ? 11.523 74.959 82.752 1.00 23.85 261 PRO B C 1
ATOM 4029 O O . PRO B 1 261 ? 11.208 73.974 82.084 1.00 23.48 261 PRO B O 1
ATOM 4033 N N . GLU B 1 262 ? 12.564 74.980 83.574 1.00 23.66 262 GLU B N 1
ATOM 4034 C CA . GLU B 1 262 ? 13.419 73.819 83.780 1.00 22.84 262 GLU B CA 1
ATOM 4035 C C . GLU B 1 262 ? 13.390 73.556 85.277 1.00 21.49 262 GLU B C 1
ATOM 4036 O O . GLU B 1 262 ? 14.292 73.954 86.013 1.00 20.04 262 GLU B O 1
ATOM 4042 N N . PHE B 1 263 ? 12.328 72.889 85.716 1.00 18.85 263 PHE B N 1
ATOM 4043 C CA . PHE B 1 263 ? 12.128 72.594 87.126 1.00 18.16 263 PHE B CA 1
ATOM 4044 C C . PHE B 1 263 ? 13.152 71.629 87.705 1.00 17.85 263 PHE B C 1
ATOM 4045 O O . PHE B 1 263 ? 13.544 70.661 87.060 1.00 18.19 263 PHE B O 1
ATOM 4053 N N . PRO B 1 264 ? 13.604 71.894 88.942 1.00 18.64 264 PRO B N 1
ATOM 4054 C CA . PRO B 1 264 ? 14.597 71.063 89.629 1.00 19.26 264 PRO B CA 1
ATOM 4055 C C . PRO B 1 264 ? 14.091 69.681 90.033 1.00 20.75 264 PRO B C 1
ATOM 4056 O O . PRO B 1 264 ? 12.859 69.497 90.083 1.00 19.98 264 PRO B O 1
ATOM 4061 N N . LEU C 1 2 ? -51.200 44.625 93.488 1.00 45.25 2 LEU C N 1
ATOM 4062 C CA . LEU C 1 2 ? -52.077 44.191 94.613 1.00 44.87 2 LEU C CA 1
ATOM 4063 C C . LEU C 1 2 ? -53.346 45.033 94.681 1.00 44.26 2 LEU C C 1
ATOM 4064 O O . LEU C 1 2 ? -53.302 46.258 94.535 1.00 43.60 2 LEU C O 1
ATOM 4069 N N . ALA C 1 3 ? -54.477 44.375 94.911 1.00 43.28 3 ALA C N 1
ATOM 4070 C CA . ALA C 1 3 ? -55.753 45.070 95.004 1.00 42.42 3 ALA C CA 1
ATOM 4071 C C . ALA C 1 3 ? -55.762 46.020 96.192 1.00 42.03 3 ALA C C 1
ATOM 4072 O O . ALA C 1 3 ? -56.132 47.186 96.057 1.00 41.66 3 ALA C O 1
ATOM 4074 N N . SER C 1 4 ? -55.350 45.527 97.357 1.00 41.80 4 SER C N 1
ATOM 4075 C CA . SER C 1 4 ? -55.335 46.365 98.559 1.00 41.52 4 SER C CA 1
ATOM 4076 C C . SER C 1 4 ? -54.426 47.537 98.241 1.00 41.21 4 SER C C 1
ATOM 4077 O O . SER C 1 4 ? -54.673 48.670 98.615 1.00 40.65 4 SER C O 1
ATOM 4080 N N . LEU C 1 5 ? -53.349 47.222 97.536 1.00 40.86 5 LEU C N 1
ATOM 4081 C CA . LEU C 1 5 ? -52.370 48.248 97.202 1.00 39.71 5 LEU C CA 1
ATOM 4082 C C . LEU C 1 5 ? -52.990 49.355 96.348 1.00 38.56 5 LEU C C 1
ATOM 4083 O O . LEU C 1 5 ? -52.850 50.540 96.623 1.00 37.09 5 LEU C O 1
ATOM 4088 N N . GLU C 1 6 ? -53.759 49.037 95.310 1.00 37.20 6 GLU C N 1
ATOM 4089 C CA . GLU C 1 6 ? -54.385 50.065 94.486 1.00 36.52 6 GLU C CA 1
ATOM 4090 C C . GLU C 1 6 ? -55.481 50.840 95.231 1.00 35.12 6 GLU C C 1
ATOM 4091 O O . GLU C 1 6 ? -55.757 52.013 94.936 1.00 35.34 6 GLU C O 1
ATOM 4097 N N . ALA C 1 7 ? -56.112 50.188 96.199 1.00 33.20 7 ALA C N 1
ATOM 4098 C CA . ALA C 1 7 ? -57.182 50.823 96.960 1.00 31.61 7 ALA C CA 1
ATOM 4099 C C . ALA C 1 7 ? -56.672 51.955 97.839 1.00 31.26 7 ALA C C 1
ATOM 4100 O O . ALA C 1 7 ? -57.322 52.991 97.968 1.00 31.20 7 ALA C O 1
ATOM 4102 N N . ARG C 1 8 ? -55.500 51.756 98.429 1.00 30.85 8 ARG C N 1
ATOM 4103 C CA . ARG C 1 8 ? -54.899 52.760 99.299 1.00 30.59 8 ARG C CA 1
ATOM 4104 C C . ARG C 1 8 ? -54.264 53.903 98.519 1.00 29.04 8 ARG C C 1
ATOM 4105 O O . ARG C 1 8 ? -54.102 55.003 99.044 1.00 30.30 8 ARG C O 1
ATOM 4113 N N . TYR C 1 9 ? -53.906 53.643 97.267 1.00 27.98 9 TYR C N 1
ATOM 4114 C CA . TYR C 1 9 ? -53.265 54.660 96.444 1.00 26.72 9 TYR C CA 1
ATOM 4115 C C . TYR C 1 9 ? -54.022 54.996 95.172 1.00 26.90 9 TYR C C 1
ATOM 4116 O O . TYR C 1 9 ? -53.642 54.575 94.080 1.00 26.60 9 TYR C O 1
ATOM 4125 N N . PRO C 1 10 ? -55.109 55.772 95.299 1.00 26.63 10 PRO C N 1
ATOM 4126 C CA . PRO C 1 10 ? -55.903 56.153 94.130 1.00 27.50 10 PRO C CA 1
ATOM 4127 C C . PRO C 1 10 ? -55.038 56.918 93.138 1.00 25.88 10 PRO C C 1
ATOM 4128 O O . PRO C 1 10 ? -54.309 57.838 93.514 1.00 26.61 10 PRO C O 1
ATOM 4132 N N . GLY C 1 11 ? -55.115 56.526 91.873 1.00 24.99 11 GLY C N 1
ATOM 4133 C CA . GLY C 1 11 ? -54.325 57.179 90.848 1.00 24.55 11 GLY C CA 1
ATOM 4134 C C . GLY C 1 11 ? -53.172 56.296 90.416 1.00 23.58 11 GLY C C 1
ATOM 4135 O O . GLY C 1 11 ? -52.521 56.567 89.407 1.00 25.72 11 GLY C O 1
ATOM 4136 N N . LEU C 1 12 ? -52.917 55.238 91.181 1.00 22.79 12 LEU C N 1
ATOM 4137 C CA . LEU C 1 12 ? -51.838 54.311 90.865 1.00 22.53 12 LEU C CA 1
ATOM 4138 C C . LEU C 1 12 ? -52.360 52.951 90.411 1.00 23.53 12 LEU C C 1
ATOM 4139 O O . LEU C 1 12 ? -53.215 52.353 91.065 1.00 23.43 12 LEU C O 1
ATOM 4144 N N . ALA C 1 13 ? -51.828 52.469 89.292 1.00 23.97 13 ALA C N 1
ATOM 4145 C CA . ALA C 1 13 ? -52.205 51.168 88.744 1.00 23.51 13 ALA C CA 1
ATOM 4146 C C . ALA C 1 13 ? -50.967 50.277 88.772 1.00 23.30 13 ALA C C 1
ATOM 4147 O O . ALA C 1 13 ? -49.873 50.711 88.405 1.00 22.82 13 ALA C O 1
ATOM 4149 N N . PHE C 1 14 ? -51.136 49.032 89.205 1.00 23.15 14 PHE C N 1
ATOM 4150 C CA . PHE C 1 14 ? -50.013 48.109 89.288 1.00 24.09 14 PHE C CA 1
ATOM 4151 C C . PHE C 1 14 ? -50.168 46.924 88.347 1.00 24.60 14 PHE C C 1
ATOM 4152 O O . PHE C 1 14 ? -51.271 46.417 88.149 1.00 25.41 14 PHE C O 1
ATOM 4160 N N . ALA C 1 15 ? -49.052 46.487 87.770 1.00 24.18 15 ALA C N 1
ATOM 4161 C CA . ALA C 1 15 ? -49.050 45.358 86.848 1.00 23.08 15 ALA C CA 1
ATOM 4162 C C . ALA C 1 15 ? -47.657 44.742 86.754 1.00 23.27 15 ALA C C 1
ATOM 4163 O O . ALA C 1 15 ? -46.673 45.341 87.189 1.00 22.12 15 ALA C O 1
ATOM 4165 N N . TRP C 1 16 ? -47.581 43.536 86.200 1.00 21.17 16 TRP C N 1
ATOM 4166 C CA . TRP C 1 16 ? -46.305 42.856 86.028 1.00 23.47 16 TRP C CA 1
ATOM 4167 C C . TRP C 1 16 ? -46.096 42.581 84.540 1.00 24.45 16 TRP C C 1
ATOM 4168 O O . TRP C 1 16 ? -46.289 41.456 84.078 1.00 24.75 16 TRP C O 1
ATOM 4179 N N . PRO C 1 17 ? -45.693 43.607 83.772 1.00 25.55 17 PRO C N 1
ATOM 4180 C CA . PRO C 1 17 ? -45.464 43.463 82.328 1.00 26.18 17 PRO C CA 1
ATOM 4181 C C . PRO C 1 17 ? -44.449 42.381 81.974 1.00 26.98 17 PRO C C 1
ATOM 4182 O O . PRO C 1 17 ? -44.528 41.765 80.909 1.00 28.15 17 PRO C O 1
ATOM 4186 N N . ARG C 1 18 ? -43.492 42.162 82.870 1.00 26.81 18 ARG C N 1
ATOM 4187 C CA . ARG C 1 18 ? -42.459 41.149 82.688 1.00 27.16 18 ARG C CA 1
ATOM 4188 C C . ARG C 1 18 ? -42.176 40.535 84.054 1.00 26.63 18 ARG C C 1
ATOM 4189 O O . ARG C 1 18 ? -42.488 41.130 85.086 1.00 26.43 18 ARG C O 1
ATOM 4197 N N . PRO C 1 19 ? -41.586 39.333 84.081 1.00 26.91 19 PRO C N 1
ATOM 4198 C CA . PRO C 1 19 ? -41.272 38.659 85.343 1.00 26.21 19 PRO C CA 1
ATOM 4199 C C . PRO C 1 19 ? -40.417 39.512 86.282 1.00 25.25 19 PRO C C 1
ATOM 4200 O O . PRO C 1 19 ? -39.362 40.011 85.894 1.00 26.25 19 PRO C O 1
ATOM 4204 N N . GLY C 1 20 ? -40.888 39.684 87.513 1.00 23.96 20 GLY C N 1
ATOM 4205 C CA . GLY C 1 20 ? -40.147 40.460 88.491 1.00 21.93 20 GLY C CA 1
ATOM 4206 C C . GLY C 1 20 ? -40.161 41.965 88.292 1.00 21.00 20 GLY C C 1
ATOM 4207 O O . GLY C 1 20 ? -39.551 42.695 89.072 1.00 19.63 20 GLY C O 1
ATOM 4208 N N . VAL C 1 21 ? -40.845 42.435 87.254 1.00 19.12 21 VAL C N 1
ATOM 4209 C CA . VAL C 1 21 ? -40.922 43.866 86.987 1.00 19.35 21 VAL C CA 1
ATOM 4210 C C . VAL C 1 21 ? -42.282 44.428 87.382 1.00 19.82 21 VAL C C 1
ATOM 4211 O O . VAL C 1 21 ? -43.284 44.206 86.695 1.00 21.75 21 VAL C O 1
ATOM 4215 N N . LEU C 1 22 ? -42.318 45.153 88.495 1.00 19.63 22 LEU C N 1
ATOM 4216 C CA . LEU C 1 22 ? -43.560 45.752 88.956 1.00 19.17 22 LEU C CA 1
ATOM 4217 C C . LEU C 1 22 ? -43.711 47.121 88.309 1.00 20.12 22 LEU C C 1
ATOM 4218 O O . LEU C 1 22 ? -42.918 48.030 88.558 1.00 17.82 22 LEU C O 1
ATOM 4223 N N . GLU C 1 23 ? -44.735 47.260 87.475 1.00 18.95 23 GLU C N 1
ATOM 4224 C CA . GLU C 1 23 ? -44.986 48.512 86.785 1.00 20.03 23 GLU C CA 1
ATOM 4225 C C . GLU C 1 23 ? -46.057 49.335 87.477 1.00 20.28 23 GLU C C 1
ATOM 4226 O O . GLU C 1 23 ? -47.166 48.855 87.721 1.00 20.54 23 GLU C O 1
ATOM 4232 N N . ILE C 1 24 ? -45.716 50.578 87.794 1.00 18.37 24 ILE C N 1
ATOM 4233 C CA . ILE C 1 24 ? -46.652 51.482 88.435 1.00 19.22 24 ILE C CA 1
ATOM 4234 C C . ILE C 1 24 ? -47.015 52.579 87.445 1.00 19.28 24 ILE C C 1
ATOM 4235 O O . ILE C 1 24 ? -46.167 53.387 87.066 1.00 17.97 24 ILE C O 1
ATOM 4240 N N . THR C 1 25 ? -48.271 52.583 87.012 1.00 19.05 25 THR C N 1
ATOM 4241 C CA . THR C 1 25 ? -48.760 53.593 86.087 1.00 19.36 25 THR C CA 1
ATOM 4242 C C . THR C 1 25 ? -49.585 54.569 86.913 1.00 20.89 25 THR C C 1
ATOM 4243 O O . THR C 1 25 ? -50.507 54.165 87.619 1.00 23.42 25 THR C O 1
ATOM 4247 N N . PHE C 1 26 ? -49.254 55.851 86.835 1.00 20.62 26 PHE C N 1
ATOM 4248 C CA . PHE C 1 26 ? -49.988 56.843 87.598 1.00 20.92 26 PHE C CA 1
ATOM 4249 C C . PHE C 1 26 ? -50.751 57.802 86.703 1.00 21.01 26 PHE C C 1
ATOM 4250 O O . PHE C 1 26 ? -50.311 58.132 85.603 1.00 20.15 26 PHE C O 1
ATOM 4258 N N . ARG C 1 27 ? -51.910 58.238 87.182 1.00 21.70 27 ARG C N 1
ATOM 4259 C CA . ARG C 1 27 ? -52.717 59.173 86.411 1.00 22.90 27 ARG C CA 1
ATOM 4260 C C . ARG C 1 27 ? -53.123 60.380 87.255 1.00 22.23 27 ARG C C 1
ATOM 4261 O O . ARG C 1 27 ? -53.612 60.255 88.370 1.00 22.00 27 ARG C O 1
ATOM 4269 N N . GLY C 1 28 ? -52.894 61.559 86.686 1.00 21.39 28 GLY C N 1
ATOM 4270 C CA . GLY C 1 28 ? -53.241 62.799 87.354 1.00 24.09 28 GLY C CA 1
ATOM 4271 C C . GLY C 1 28 ? -54.215 63.579 86.489 1.00 24.11 28 GLY C C 1
ATOM 4272 O O . GLY C 1 28 ? -55.102 62.995 85.870 1.00 24.61 28 GLY C O 1
ATOM 4273 N N . GLU C 1 29 ? -54.049 64.897 86.438 1.00 25.28 29 GLU C N 1
ATOM 4274 C CA . GLU C 1 29 ? -54.919 65.748 85.633 1.00 25.84 29 GLU C CA 1
ATOM 4275 C C . GLU C 1 29 ? -54.221 65.995 84.290 1.00 26.36 29 GLU C C 1
ATOM 4276 O O . GLU C 1 29 ? -53.543 65.102 83.781 1.00 26.13 29 GLU C O 1
ATOM 4282 N N . LYS C 1 30 ? -54.383 67.181 83.709 1.00 27.43 30 LYS C N 1
ATOM 4283 C CA . LYS C 1 30 ? -53.730 67.478 82.429 1.00 27.78 30 LYS C CA 1
ATOM 4284 C C . LYS C 1 30 ? -52.235 67.173 82.530 1.00 26.37 30 LYS C C 1
ATOM 4285 O O . LYS C 1 30 ? -51.579 67.590 83.482 1.00 25.81 30 LYS C O 1
ATOM 4291 N N . LEU C 1 31 ? -51.706 66.449 81.547 1.00 25.10 31 LEU C N 1
ATOM 4292 C CA . LEU C 1 31 ? -50.289 66.086 81.527 1.00 24.16 31 LEU C CA 1
ATOM 4293 C C . LEU C 1 31 ? -49.898 65.428 82.847 1.00 23.65 31 LEU C C 1
ATOM 4294 O O . LEU C 1 31 ? -48.758 65.531 83.302 1.00 23.00 31 LEU C O 1
ATOM 4299 N N . ASN C 1 32 ? -50.864 64.742 83.447 1.00 21.98 32 ASN C N 1
ATOM 4300 C CA . ASN C 1 32 ? -50.676 64.062 84.717 1.00 21.10 32 ASN C CA 1
ATOM 4301 C C . ASN C 1 32 ? -50.191 64.970 85.839 1.00 20.43 32 ASN C C 1
ATOM 4302 O O . ASN C 1 32 ? -49.386 64.558 86.678 1.00 19.33 32 ASN C O 1
ATOM 4307 N N . ALA C 1 33 ? -50.676 66.210 85.846 1.00 20.42 33 ALA C N 1
ATOM 4308 C CA . ALA C 1 33 ? -50.324 67.145 86.909 1.00 20.93 33 ALA C CA 1
ATOM 4309 C C . ALA C 1 33 ? -50.811 66.425 88.160 1.00 19.86 33 ALA C C 1
ATOM 4310 O O . ALA C 1 33 ? -51.849 65.763 88.131 1.00 20.08 33 ALA C O 1
ATOM 4312 N N . MET C 1 34 ? -50.079 66.555 89.258 1.00 18.07 34 MET C N 1
ATOM 4313 C CA . MET C 1 34 ? -50.438 65.843 90.477 1.00 18.37 34 MET C CA 1
ATOM 4314 C C . MET C 1 34 ? -51.368 66.521 91.470 1.00 19.12 34 MET C C 1
ATOM 4315 O O . MET C 1 34 ? -51.045 67.571 92.022 1.00 19.04 34 MET C O 1
ATOM 4320 N N . PRO C 1 35 ? -52.547 65.924 91.707 1.00 19.25 35 PRO C N 1
ATOM 4321 C CA . PRO C 1 35 ? -53.489 66.417 92.668 1.00 18.45 35 PRO C CA 1
ATOM 4322 C C . PRO C 1 35 ? -52.980 66.042 94.031 1.00 17.33 35 PRO C C 1
ATOM 4323 O O . PRO C 1 35 ? -52.124 65.181 94.188 1.00 16.90 35 PRO C O 1
ATOM 4327 N N . PRO C 1 36 ? -53.500 66.614 95.126 1.00 16.92 36 PRO C N 1
ATOM 4328 C CA . PRO C 1 36 ? -53.049 66.225 96.466 1.00 17.29 36 PRO C CA 1
ATOM 4329 C C . PRO C 1 36 ? -52.952 64.715 96.705 1.00 16.92 36 PRO C C 1
ATOM 4330 O O . PRO C 1 36 ? -51.941 64.228 97.206 1.00 17.09 36 PRO C O 1
ATOM 4334 N N . ALA C 1 37 ? -53.998 63.977 96.345 1.00 17.64 37 ALA C N 1
ATOM 4335 C CA . ALA C 1 37 ? -54.009 62.531 96.551 1.00 17.38 37 ALA C CA 1
ATOM 4336 C C . ALA C 1 37 ? -52.887 61.823 95.800 1.00 17.72 37 ALA C C 1
ATOM 4337 O O . ALA C 1 37 ? -52.243 60.923 96.340 1.00 17.82 37 ALA C O 1
ATOM 4339 N N . LEU C 1 38 ? -52.660 62.225 94.554 1.00 17.42 38 LEU C N 1
ATOM 4340 C CA . LEU C 1 38 ? -51.620 61.607 93.744 1.00 16.82 38 LEU C CA 1
ATOM 4341 C C . LEU C 1 38 ? -50.211 61.910 94.253 1.00 16.58 38 LEU C C 1
ATOM 4342 O O . LEU C 1 38 ? -49.366 61.017 94.311 1.00 14.07 38 LEU C O 1
ATOM 4347 N N . HIS C 1 39 ? -49.956 63.167 94.607 1.00 15.50 39 HIS C N 1
ATOM 4348 C CA . HIS C 1 39 ? -48.639 63.549 95.108 1.00 14.85 39 HIS C CA 1
ATOM 4349 C C . HIS C 1 39 ? -48.307 62.732 96.354 1.00 15.58 39 HIS C C 1
ATOM 4350 O O . HIS C 1 39 ? -47.215 62.172 96.466 1.00 15.83 39 HIS C O 1
ATOM 4357 N N . ARG C 1 40 ? -49.250 62.654 97.289 1.00 14.67 40 ARG C N 1
ATOM 4358 C CA . ARG C 1 40 ? -49.013 61.888 98.504 1.00 16.84 40 ARG C CA 1
ATOM 4359 C C . ARG C 1 40 ? -48.830 60.405 98.184 1.00 15.53 40 ARG C C 1
ATOM 4360 O O . ARG C 1 40 ? -47.983 59.738 98.774 1.00 16.06 40 ARG C O 1
ATOM 4368 N N . GLY C 1 41 ? -49.625 59.888 97.252 1.00 15.35 41 GLY C N 1
ATOM 4369 C CA . GLY C 1 41 ? -49.508 58.488 96.892 1.00 13.15 41 GLY C CA 1
ATOM 4370 C C . GLY C 1 41 ? -48.153 58.131 96.305 1.00 14.42 41 GLY C C 1
ATOM 4371 O O . GLY C 1 41 ? -47.542 57.138 96.691 1.00 14.86 41 GLY C O 1
ATOM 4372 N N . LEU C 1 42 ? -47.680 58.935 95.360 1.00 14.92 42 LEU C N 1
ATOM 4373 C CA . LEU C 1 42 ? -46.386 58.683 94.732 1.00 16.30 42 LEU C CA 1
ATOM 4374 C C . LEU C 1 42 ? -45.237 58.808 95.728 1.00 17.39 42 LEU C C 1
ATOM 4375 O O . LEU C 1 42 ? -44.172 58.219 95.543 1.00 19.16 42 LEU C O 1
ATOM 4380 N N . ALA C 1 43 ? -45.459 59.569 96.792 1.00 17.75 43 ALA C N 1
ATOM 4381 C CA . ALA C 1 43 ? -44.434 59.767 97.808 1.00 17.15 43 ALA C CA 1
ATOM 4382 C C . ALA C 1 43 ? -44.432 58.658 98.860 1.00 18.69 43 ALA C C 1
ATOM 4383 O O . ALA C 1 43 ? -43.374 58.204 99.299 1.00 16.84 43 ALA C O 1
ATOM 4385 N N . ARG C 1 44 ? -45.621 58.214 99.247 1.00 18.32 44 ARG C N 1
ATOM 4386 C CA . ARG C 1 44 ? -45.754 57.197 100.281 1.00 18.95 44 ARG C CA 1
ATOM 4387 C C . ARG C 1 44 ? -45.796 55.728 99.857 1.00 17.69 44 ARG C C 1
ATOM 4388 O O . ARG C 1 44 ? -45.563 54.848 100.683 1.00 16.99 44 ARG C O 1
ATOM 4396 N N . VAL C 1 45 ? -46.077 55.454 98.585 1.00 16.17 45 VAL C N 1
ATOM 4397 C CA . VAL C 1 45 ? -46.165 54.071 98.119 1.00 14.60 45 VAL C CA 1
ATOM 4398 C C . VAL C 1 45 ? -44.890 53.239 98.312 1.00 16.20 45 VAL C C 1
ATOM 4399 O O . VAL C 1 45 ? -44.956 52.030 98.544 1.00 14.08 45 VAL C O 1
ATOM 4403 N N . TRP C 1 46 ? -43.731 53.885 98.235 1.00 16.06 46 TRP C N 1
ATOM 4404 C CA . TRP C 1 46 ? -42.460 53.176 98.376 1.00 18.00 46 TRP C CA 1
ATOM 4405 C C . TRP C 1 46 ? -42.325 52.404 99.684 1.00 20.56 46 TRP C C 1
ATOM 4406 O O . TRP C 1 46 ? -41.720 51.330 99.720 1.00 19.82 46 TRP C O 1
ATOM 4417 N N . ARG C 1 47 ? -42.892 52.945 100.755 1.00 21.00 47 ARG C N 1
ATOM 4418 C CA . ARG C 1 47 ? -42.854 52.273 102.046 1.00 25.84 47 ARG C CA 1
ATOM 4419 C C . ARG C 1 47 ? -43.566 50.931 102.010 1.00 26.13 47 ARG C C 1
ATOM 4420 O O . ARG C 1 47 ? -43.087 49.953 102.577 1.00 26.44 47 ARG C O 1
ATOM 4428 N N . ASP C 1 48 ? -44.727 50.894 101.364 1.00 26.45 48 ASP C N 1
ATOM 4429 C CA . ASP C 1 48 ? -45.510 49.661 101.294 1.00 27.24 48 ASP C CA 1
ATOM 4430 C C . ASP C 1 48 ? -45.029 48.681 100.236 1.00 27.70 48 ASP C C 1
ATOM 4431 O O . ASP C 1 48 ? -45.252 47.477 100.358 1.00 28.46 48 ASP C O 1
ATOM 4436 N N . LEU C 1 49 ? -44.373 49.192 99.199 1.00 26.85 49 LEU C N 1
ATOM 4437 C CA . LEU C 1 49 ? -43.881 48.334 98.131 1.00 27.54 49 LEU C CA 1
ATOM 4438 C C . LEU C 1 49 ? -42.871 47.310 98.627 1.00 27.68 49 LEU C C 1
ATOM 4439 O O . LEU C 1 49 ? -42.675 46.272 98.000 1.00 26.64 49 LEU C O 1
ATOM 4444 N N . GLU C 1 50 ? -42.226 47.601 99.752 1.00 29.70 50 GLU C N 1
ATOM 4445 C CA . GLU C 1 50 ? -41.245 46.681 100.308 1.00 32.71 50 GLU C CA 1
ATOM 4446 C C . GLU C 1 50 ? -41.932 45.393 100.743 1.00 32.89 50 GLU C C 1
ATOM 4447 O O . GLU C 1 50 ? -41.297 44.343 100.849 1.00 33.92 50 GLU C O 1
ATOM 4453 N N . ALA C 1 51 ? -43.235 45.487 100.987 1.00 33.24 51 ALA C N 1
ATOM 4454 C CA . ALA C 1 51 ? -44.032 44.345 101.421 1.00 33.39 51 ALA C CA 1
ATOM 4455 C C . ALA C 1 51 ? -44.357 43.399 100.269 1.00 32.66 51 ALA C C 1
ATOM 4456 O O . ALA C 1 51 ? -44.653 42.224 100.485 1.00 30.83 51 ALA C O 1
ATOM 4458 N N . VAL C 1 52 ? -44.309 43.914 99.045 1.00 32.00 52 VAL C N 1
ATOM 4459 C CA . VAL C 1 52 ? -44.599 43.092 97.878 1.00 30.43 52 VAL C CA 1
ATOM 4460 C C . VAL C 1 52 ? -43.402 42.198 97.564 1.00 31.27 52 VAL C C 1
ATOM 4461 O O . VAL C 1 52 ? -42.306 42.679 97.279 1.00 30.22 52 VAL C O 1
ATOM 4465 N N . GLU C 1 53 ? -43.615 40.889 97.631 1.00 31.80 53 GLU C N 1
ATOM 4466 C CA . GLU C 1 53 ? -42.550 39.936 97.356 1.00 32.01 53 GLU C CA 1
ATOM 4467 C C . GLU C 1 53 ? -42.441 39.720 95.852 1.00 29.69 53 GLU C C 1
ATOM 4468 O O . GLU C 1 53 ? -43.405 39.925 95.116 1.00 31.04 53 GLU C O 1
ATOM 4474 N N . GLY C 1 54 ? -41.260 39.326 95.395 1.00 28.34 54 GLY C N 1
ATOM 4475 C CA . GLY C 1 54 ? -41.076 39.088 93.975 1.00 26.06 54 GLY C CA 1
ATOM 4476 C C . GLY C 1 54 ? -40.720 40.316 93.158 1.00 23.59 54 GLY C C 1
ATOM 4477 O O . GLY C 1 54 ? -40.559 40.216 91.942 1.00 22.61 54 GLY C O 1
ATOM 4478 N N . VAL C 1 55 ? -40.609 41.475 93.802 1.00 21.12 55 VAL C N 1
ATOM 4479 C CA . VAL C 1 55 ? -40.250 42.689 93.073 1.00 19.89 55 VAL C CA 1
ATOM 4480 C C . VAL C 1 55 ? -38.738 42.732 92.892 1.00 18.85 55 VAL C C 1
ATOM 4481 O O . VAL C 1 55 ? -37.991 42.761 93.868 1.00 16.94 55 VAL C O 1
ATOM 4485 N N . ARG C 1 56 ? -38.289 42.728 91.641 1.00 18.73 56 ARG C N 1
ATOM 4486 C CA . ARG C 1 56 ? -36.860 42.774 91.354 1.00 18.04 56 ARG C CA 1
ATOM 4487 C C . ARG C 1 56 ? -36.499 44.096 90.675 1.00 17.98 56 ARG C C 1
ATOM 4488 O O . ARG C 1 56 ? -35.328 44.463 90.582 1.00 18.05 56 ARG C O 1
ATOM 4496 N N . ALA C 1 57 ? -37.522 44.802 90.207 1.00 16.30 57 ALA C N 1
ATOM 4497 C CA . ALA C 1 57 ? -37.346 46.096 89.553 1.00 17.31 57 ALA C CA 1
ATOM 4498 C C . ALA C 1 57 ? -38.694 46.794 89.462 1.00 16.36 57 ALA C C 1
ATOM 4499 O O . ALA C 1 57 ? -39.734 46.145 89.348 1.00 18.38 57 ALA C O 1
ATOM 4501 N N . VAL C 1 58 ? -38.676 48.120 89.532 1.00 15.16 58 VAL C N 1
ATOM 4502 C CA . VAL C 1 58 ? -39.901 48.899 89.438 1.00 15.15 58 VAL C CA 1
ATOM 4503 C C . VAL C 1 58 ? -39.833 49.796 88.209 1.00 15.34 58 VAL C C 1
ATOM 4504 O O . VAL C 1 58 ? -38.813 50.434 87.956 1.00 14.52 58 VAL C O 1
ATOM 4508 N N . LEU C 1 59 ? -40.919 49.822 87.442 1.00 13.98 59 LEU C N 1
ATOM 4509 C CA . LEU C 1 59 ? -40.999 50.641 86.238 1.00 15.36 59 LEU C CA 1
ATOM 4510 C C . LEU C 1 59 ? -42.088 51.686 86.423 1.00 15.16 59 LEU C C 1
ATOM 4511 O O . LEU C 1 59 ? -43.251 51.346 86.645 1.00 17.45 59 LEU C O 1
ATOM 4516 N N . LEU C 1 60 ? -41.707 52.957 86.338 1.00 13.64 60 LEU C N 1
ATOM 4517 C CA . LEU C 1 60 ? -42.658 54.049 86.502 1.00 14.97 60 LEU C CA 1
ATOM 4518 C C . LEU C 1 60 ? -43.067 54.593 85.147 1.00 15.90 60 LEU C C 1
ATOM 4519 O O . LEU C 1 60 ? -42.226 54.793 84.270 1.00 15.22 60 LEU C O 1
ATOM 4524 N N . ARG C 1 61 ? -44.362 54.835 84.983 1.00 17.27 61 ARG C N 1
ATOM 4525 C CA . ARG C 1 61 ? -44.880 55.376 83.737 1.00 17.41 61 ARG C CA 1
ATOM 4526 C C . ARG C 1 61 ? -46.141 56.181 84.006 1.00 16.98 61 ARG C C 1
ATOM 4527 O O . ARG C 1 61 ? -46.946 55.822 84.865 1.00 19.18 61 ARG C O 1
ATOM 4535 N N . GLY C 1 62 ? -46.299 57.276 83.276 1.00 18.25 62 GLY C N 1
ATOM 4536 C CA . GLY C 1 62 ? -47.482 58.097 83.431 1.00 18.95 62 GLY C CA 1
ATOM 4537 C C . GLY C 1 62 ? -48.501 57.593 82.429 1.00 21.24 62 GLY C C 1
ATOM 4538 O O . GLY C 1 62 ? -48.132 57.127 81.350 1.00 20.10 62 GLY C O 1
ATOM 4539 N N . GLU C 1 63 ? -49.779 57.668 82.779 1.00 22.87 63 GLU C N 1
ATOM 4540 C CA . GLU C 1 63 ? -50.824 57.207 81.876 1.00 25.09 63 GLU C CA 1
ATOM 4541 C C . GLU C 1 63 ? -51.030 58.226 80.757 1.00 24.29 63 GLU C C 1
ATOM 4542 O O . GLU C 1 63 ? -50.798 59.420 80.943 1.00 23.34 63 GLU C O 1
ATOM 4548 N N . GLY C 1 64 ? -51.445 57.746 79.588 1.00 25.11 64 GLY C N 1
ATOM 4549 C CA . GLY C 1 64 ? -51.684 58.643 78.470 1.00 24.77 64 GLY C CA 1
ATOM 4550 C C . GLY C 1 64 ? -50.455 59.069 77.688 1.00 25.22 64 GLY C C 1
ATOM 4551 O O . GLY C 1 64 ? -50.467 60.112 77.035 1.00 25.40 64 GLY C O 1
ATOM 4552 N N . GLY C 1 65 ? -49.391 58.275 77.753 1.00 24.75 65 GLY C N 1
ATOM 4553 C CA . GLY C 1 65 ? -48.182 58.602 77.016 1.00 24.26 65 GLY C CA 1
ATOM 4554 C C . GLY C 1 65 ? -47.465 59.866 77.453 1.00 22.79 65 GLY C C 1
ATOM 4555 O O . GLY C 1 65 ? -46.830 60.538 76.641 1.00 23.10 65 GLY C O 1
ATOM 4556 N N . VAL C 1 66 ? -47.568 60.196 78.735 1.00 21.03 66 VAL C N 1
ATOM 4557 C CA . VAL C 1 66 ? -46.906 61.375 79.277 1.00 20.22 66 VAL C CA 1
ATOM 4558 C C . VAL C 1 66 ? -46.566 61.085 80.734 1.00 18.34 66 VAL C C 1
ATOM 4559 O O . VAL C 1 66 ? -47.338 60.434 81.439 1.00 18.38 66 VAL C O 1
ATOM 4563 N N . PHE C 1 67 ? -45.403 61.549 81.180 1.00 17.91 67 PHE C N 1
ATOM 4564 C CA . PHE C 1 67 ? -44.983 61.313 82.555 1.00 16.46 67 PHE C CA 1
ATOM 4565 C C . PHE C 1 67 ? -45.729 62.256 83.498 1.00 15.87 67 PHE C C 1
ATOM 4566 O O . PHE C 1 67 ? -46.787 61.902 84.008 1.00 16.33 67 PHE C O 1
ATOM 4574 N N . SER C 1 68 ? -45.202 63.455 83.730 1.00 17.16 68 SER C N 1
ATOM 4575 C CA . SER C 1 68 ? -45.893 64.383 84.620 1.00 17.24 68 SER C CA 1
ATOM 4576 C C . SER C 1 68 ? -45.391 65.822 84.595 1.00 18.22 68 SER C C 1
ATOM 4577 O O . SER C 1 68 ? -44.184 66.079 84.587 1.00 15.94 68 SER C O 1
ATOM 4580 N N . ALA C 1 69 ? -46.341 66.753 84.602 1.00 18.12 69 ALA C N 1
ATOM 4581 C CA . ALA C 1 69 ? -46.040 68.178 84.594 1.00 18.86 69 ALA C CA 1
ATOM 4582 C C . ALA C 1 69 ? -45.811 68.694 86.015 1.00 19.33 69 ALA C C 1
ATOM 4583 O O . ALA C 1 69 ? -45.613 69.892 86.225 1.00 19.21 69 ALA C O 1
ATOM 4585 N N . GLY C 1 70 ? -45.850 67.790 86.990 1.00 17.83 70 GLY C N 1
ATOM 4586 C CA . GLY C 1 70 ? -45.619 68.184 88.372 1.00 19.34 70 GLY C CA 1
ATOM 4587 C C . GLY C 1 70 ? -46.869 68.472 89.182 1.00 19.23 70 GLY C C 1
ATOM 4588 O O . GLY C 1 70 ? -47.971 68.081 88.797 1.00 18.94 70 GLY C O 1
ATOM 4589 N N . GLY C 1 71 ? -46.694 69.153 90.313 1.00 18.23 71 GLY C N 1
ATOM 4590 C CA . GLY C 1 71 ? -47.826 69.486 91.161 1.00 17.43 71 GLY C CA 1
ATOM 4591 C C . GLY C 1 71 ? -48.861 70.327 90.433 1.00 18.30 71 GLY C C 1
ATOM 4592 O O . GLY C 1 71 ? -48.512 71.225 89.667 1.00 16.80 71 GLY C O 1
ATOM 4593 N N . SER C 1 72 ? -50.137 70.040 90.672 1.00 18.92 72 SER C N 1
ATOM 4594 C CA . SER C 1 72 ? -51.221 70.772 90.020 1.00 18.93 72 SER C CA 1
ATOM 4595 C C . SER C 1 72 ? -51.483 72.117 90.690 1.00 19.45 72 SER C C 1
ATOM 4596 O O . SER C 1 72 ? -51.069 72.344 91.828 1.00 17.12 72 SER C O 1
ATOM 4599 N N . PHE C 1 73 ? -52.172 73.006 89.977 1.00 20.03 73 PHE C N 1
ATOM 4600 C CA . PHE C 1 73 ? -52.511 74.319 90.518 1.00 20.63 73 PHE C CA 1
ATOM 4601 C C . PHE C 1 73 ? -53.253 74.130 91.836 1.00 20.46 73 PHE C C 1
ATOM 4602 O O . PHE C 1 73 ? -53.029 74.860 92.803 1.00 20.53 73 PHE C O 1
ATOM 4610 N N . GLY C 1 74 ? -54.142 73.142 91.861 1.00 20.41 74 GLY C N 1
ATOM 4611 C CA . GLY C 1 74 ? -54.917 72.864 93.057 1.00 21.00 74 GLY C CA 1
ATOM 4612 C C . GLY C 1 74 ? -54.045 72.544 94.257 1.00 20.39 74 GLY C C 1
ATOM 4613 O O . GLY C 1 74 ? -54.268 73.065 95.352 1.00 19.96 74 GLY C O 1
ATOM 4614 N N . LEU C 1 75 ? -53.055 71.680 94.054 1.00 18.90 75 LEU C N 1
ATOM 4615 C CA . LEU C 1 75 ? -52.147 71.302 95.130 1.00 19.14 75 LEU C CA 1
ATOM 4616 C C . LEU C 1 75 ? -51.386 72.522 95.642 1.00 18.74 75 LEU C C 1
ATOM 4617 O O . LEU C 1 75 ? -51.295 72.748 96.848 1.00 18.28 75 LEU C O 1
ATOM 4622 N N . ILE C 1 76 ? -50.848 73.312 94.719 1.00 19.49 76 ILE C N 1
ATOM 4623 C CA . ILE C 1 76 ? -50.098 74.508 95.083 1.00 20.23 76 ILE C CA 1
ATOM 4624 C C . ILE C 1 76 ? -50.964 75.482 95.881 1.00 21.39 76 ILE C C 1
ATOM 4625 O O . ILE C 1 76 ? -50.536 75.995 96.917 1.00 22.00 76 ILE C O 1
ATOM 4630 N N . GLU C 1 77 ? -52.181 75.734 95.407 1.00 21.47 77 GLU C N 1
ATOM 4631 C CA . GLU C 1 77 ? -53.079 76.644 96.110 1.00 22.56 77 GLU C CA 1
ATOM 4632 C C . GLU C 1 77 ? -53.423 76.104 97.495 1.00 21.36 77 GLU C C 1
ATOM 4633 O O . GLU C 1 77 ? -53.498 76.861 98.463 1.00 22.16 77 GLU C O 1
ATOM 4639 N N . GLU C 1 78 ? -53.629 74.795 97.590 1.00 20.62 78 GLU C N 1
ATOM 4640 C CA . GLU C 1 78 ? -53.950 74.179 98.875 1.00 20.42 78 GLU C CA 1
ATOM 4641 C C . GLU C 1 78 ? -52.812 74.432 99.861 1.00 18.95 78 GLU C C 1
ATOM 4642 O O . GLU C 1 78 ? -53.040 74.694 101.043 1.00 17.84 78 GLU C O 1
ATOM 4648 N N . MET C 1 79 ? -51.583 74.342 99.364 1.00 18.52 79 MET C N 1
ATOM 4649 C CA . MET C 1 79 ? -50.399 74.548 100.191 1.00 16.95 79 MET C CA 1
ATOM 4650 C C . MET C 1 79 ? -50.330 75.975 100.711 1.00 17.40 79 MET C C 1
ATOM 4651 O O . MET C 1 79 ? -49.995 76.207 101.872 1.00 17.44 79 MET C O 1
ATOM 4656 N N . ARG C 1 80 ? -50.653 76.928 99.844 1.00 17.54 80 ARG C N 1
ATOM 4657 C CA . ARG C 1 80 ? -50.624 78.340 100.208 1.00 20.24 80 ARG C CA 1
ATOM 4658 C C . ARG C 1 80 ? -51.748 78.706 101.165 1.00 19.69 80 ARG C C 1
ATOM 4659 O O . ARG C 1 80 ? -51.640 79.680 101.906 1.00 20.87 80 ARG C O 1
ATOM 4667 N N . ALA C 1 81 ? -52.824 77.926 101.140 1.00 20.83 81 ALA C N 1
ATOM 4668 C CA . ALA C 1 81 ? -53.997 78.200 101.967 1.00 21.80 81 ALA C CA 1
ATOM 4669 C C . ALA C 1 81 ? -53.929 77.825 103.446 1.00 22.01 81 ALA C C 1
ATOM 4670 O O . ALA C 1 81 ? -54.672 78.384 104.251 1.00 21.72 81 ALA C O 1
ATOM 4672 N N . SER C 1 82 ? -53.070 76.882 103.820 1.00 21.30 82 SER C N 1
ATOM 4673 C CA . SER C 1 82 ? -52.981 76.507 105.229 1.00 21.36 82 SER C CA 1
ATOM 4674 C C . SER C 1 82 ? -51.626 75.949 105.624 1.00 20.58 82 SER C C 1
ATOM 4675 O O . SER C 1 82 ? -50.960 75.283 104.835 1.00 19.48 82 SER C O 1
ATOM 4678 N N . HIS C 1 83 ? -51.228 76.229 106.861 1.00 19.97 83 HIS C N 1
ATOM 4679 C CA . HIS C 1 83 ? -49.958 75.748 107.389 1.00 19.02 83 HIS C CA 1
ATOM 4680 C C . HIS C 1 83 ? -49.976 74.228 107.442 1.00 19.14 83 HIS C C 1
ATOM 4681 O O . HIS C 1 83 ? -48.992 73.561 107.112 1.00 17.96 83 HIS C O 1
ATOM 4688 N N . GLU C 1 84 ? -51.113 73.689 107.861 1.00 19.65 84 GLU C N 1
ATOM 4689 C CA . GLU C 1 84 ? -51.295 72.251 107.975 1.00 20.68 84 GLU C CA 1
ATOM 4690 C C . GLU C 1 84 ? -50.959 71.539 106.664 1.00 20.13 84 GLU C C 1
ATOM 4691 O O . GLU C 1 84 ? -50.244 70.532 106.658 1.00 20.54 84 GLU C O 1
ATOM 4697 N N . ALA C 1 85 ? -51.470 72.067 105.557 1.00 18.88 85 ALA C N 1
ATOM 4698 C CA . ALA C 1 85 ? -51.232 71.470 104.246 1.00 17.94 85 ALA C CA 1
ATOM 4699 C C . ALA C 1 85 ? -49.804 71.695 103.754 1.00 16.88 85 ALA C C 1
ATOM 4700 O O . ALA C 1 85 ? -49.201 70.805 103.156 1.00 15.73 85 ALA C O 1
ATOM 4702 N N . LEU C 1 86 ? -49.271 72.886 104.000 1.00 14.79 86 LEU C N 1
ATOM 4703 C CA . LEU C 1 86 ? -47.920 73.208 103.571 1.00 14.66 86 LEU C CA 1
ATOM 4704 C C . LEU C 1 86 ? -46.923 72.209 104.155 1.00 14.20 86 LEU C C 1
ATOM 4705 O O . LEU C 1 86 ? -46.087 71.665 103.439 1.00 14.10 86 LEU C O 1
ATOM 4710 N N . LEU C 1 87 ? -47.021 71.961 105.457 1.00 14.59 87 LEU C N 1
ATOM 4711 C CA . LEU C 1 87 ? -46.108 71.031 106.110 1.00 14.67 87 LEU C CA 1
ATOM 4712 C C . LEU C 1 87 ? -46.374 69.574 105.749 1.00 14.83 87 LEU C C 1
ATOM 4713 O O . LEU C 1 87 ? -45.454 68.759 105.708 1.00 14.29 87 LEU C O 1
ATOM 4718 N N . ARG C 1 88 ? -47.632 69.236 105.491 1.00 15.26 88 ARG C N 1
ATOM 4719 C CA . ARG C 1 88 ? -47.948 67.870 105.105 1.00 14.66 88 ARG C CA 1
ATOM 4720 C C . ARG C 1 88 ? -47.226 67.603 103.786 1.00 13.93 88 ARG C C 1
ATOM 4721 O O . ARG C 1 88 ? -46.562 66.582 103.617 1.00 12.06 88 ARG C O 1
ATOM 4729 N N . VAL C 1 89 ? -47.353 68.544 102.856 1.00 12.33 89 VAL C N 1
ATOM 4730 C CA . VAL C 1 89 ? -46.727 68.395 101.546 1.00 13.03 89 VAL C CA 1
ATOM 4731 C C . VAL C 1 89 ? -45.199 68.472 101.608 1.00 12.40 89 VAL C C 1
ATOM 4732 O O . VAL C 1 89 ? -44.513 67.922 100.748 1.00 11.80 89 VAL C O 1
ATOM 4736 N N . PHE C 1 90 ? -44.671 69.149 102.623 1.00 13.24 90 PHE C N 1
ATOM 4737 C CA . PHE C 1 90 ? -43.224 69.248 102.788 1.00 13.90 90 PHE C CA 1
ATOM 4738 C C . PHE C 1 90 ? -42.658 67.835 102.927 1.00 13.81 90 PHE C C 1
ATOM 4739 O O . PHE C 1 90 ? -41.759 67.429 102.183 1.00 14.56 90 PHE C O 1
ATOM 4747 N N . TRP C 1 91 ? -43.198 67.075 103.873 1.00 13.62 91 TRP C N 1
ATOM 4748 C CA . TRP C 1 91 ? -42.710 65.723 104.088 1.00 13.42 91 TRP C CA 1
ATOM 4749 C C . TRP C 1 91 ? -42.990 64.789 102.914 1.00 14.19 91 TRP C C 1
ATOM 4750 O O . TRP C 1 91 ? -42.273 63.808 102.709 1.00 13.15 91 TRP C O 1
ATOM 4761 N N . GLU C 1 92 ? -44.018 65.096 102.133 1.00 13.33 92 GLU C N 1
ATOM 4762 C CA . GLU C 1 92 ? -44.330 64.281 100.968 1.00 13.44 92 GLU C CA 1
ATOM 4763 C C . GLU C 1 92 ? -43.287 64.543 99.887 1.00 13.00 92 GLU C C 1
ATOM 4764 O O . GLU C 1 92 ? -42.794 63.614 99.251 1.00 12.07 92 GLU C O 1
ATOM 4770 N N . ALA C 1 93 ? -42.961 65.816 99.678 1.00 12.22 93 ALA C N 1
ATOM 4771 C CA . ALA C 1 93 ? -41.978 66.189 98.667 1.00 10.04 93 ALA C CA 1
ATOM 4772 C C . ALA C 1 93 ? -40.639 65.526 98.980 1.00 10.98 93 ALA C C 1
ATOM 4773 O O . ALA C 1 93 ? -39.922 65.078 98.082 1.00 10.32 93 ALA C O 1
ATOM 4775 N N . ARG C 1 94 ? -40.305 65.472 100.265 1.00 11.88 94 ARG C N 1
ATOM 4776 C CA . ARG C 1 94 ? -39.062 64.852 100.701 1.00 13.49 94 ARG C CA 1
ATOM 4777 C C . ARG C 1 94 ? -39.091 63.365 100.337 1.00 14.40 94 ARG C C 1
ATOM 4778 O O . ARG C 1 94 ? -38.136 62.841 99.756 1.00 13.55 94 ARG C O 1
ATOM 4786 N N . ASP C 1 95 ? -40.201 62.702 100.657 1.00 13.00 95 ASP C N 1
ATOM 4787 C CA . ASP C 1 95 ? -40.359 61.281 100.373 1.00 14.80 95 ASP C CA 1
ATOM 4788 C C . ASP C 1 95 ? -40.475 60.957 98.882 1.00 12.32 95 ASP C C 1
ATOM 4789 O O . ASP C 1 95 ? -40.099 59.873 98.462 1.00 14.26 95 ASP C O 1
ATOM 4794 N N . LEU C 1 96 ? -40.989 61.886 98.083 1.00 13.20 96 LEU C N 1
ATOM 4795 C CA . LEU C 1 96 ? -41.124 61.628 96.651 1.00 12.85 96 LEU C CA 1
ATOM 4796 C C . LEU C 1 96 ? -39.746 61.346 96.046 1.00 14.88 96 LEU C C 1
ATOM 4797 O O . LEU C 1 96 ? -39.616 60.594 95.075 1.00 12.82 96 LEU C O 1
ATOM 4802 N N . VAL C 1 97 ? -38.715 61.949 96.628 1.00 12.89 97 VAL C N 1
ATOM 4803 C CA . VAL C 1 97 ? -37.358 61.744 96.144 1.00 14.45 97 VAL C CA 1
ATOM 4804 C C . VAL C 1 97 ? -36.647 60.613 96.882 1.00 12.94 97 VAL C C 1
ATOM 4805 O O . VAL C 1 97 ? -36.075 59.723 96.251 1.00 13.18 97 VAL C O 1
ATOM 4809 N N . LEU C 1 98 ? -36.685 60.654 98.211 1.00 13.65 98 LEU C N 1
ATOM 4810 C CA . LEU C 1 98 ? -36.031 59.637 99.035 1.00 14.92 98 LEU C CA 1
ATOM 4811 C C . LEU C 1 98 ? -36.667 58.260 98.920 1.00 12.38 98 LEU C C 1
ATOM 4812 O O . LEU C 1 98 ? -35.986 57.249 99.081 1.00 12.56 98 LEU C O 1
ATOM 4817 N N . GLY C 1 99 ? -37.971 58.233 98.661 1.00 12.27 99 GLY C N 1
ATOM 4818 C CA . GLY C 1 99 ? -38.683 56.974 98.515 1.00 13.20 99 GLY C CA 1
ATOM 4819 C C . GLY C 1 99 ? -37.994 56.079 97.507 1.00 12.19 99 GLY C C 1
ATOM 4820 O O . GLY C 1 99 ? -37.600 54.960 97.836 1.00 13.32 99 GLY C O 1
ATOM 4821 N N . PRO C 1 100 ? -37.846 56.539 96.258 1.00 12.51 100 PRO C N 1
ATOM 4822 C CA . PRO C 1 100 ? -37.184 55.743 95.222 1.00 13.09 100 PRO C CA 1
ATOM 4823 C C . PRO C 1 100 ? -35.729 55.460 95.608 1.00 13.49 100 PRO C C 1
ATOM 4824 O O . PRO C 1 100 ? -35.227 54.354 95.410 1.00 11.57 100 PRO C O 1
ATOM 4828 N N . LEU C 1 101 ? -35.052 56.465 96.161 1.00 11.77 101 LEU C N 1
ATOM 4829 C CA . LEU C 1 101 ? -33.656 56.303 96.560 1.00 12.53 101 LEU C CA 1
ATOM 4830 C C . LEU C 1 101 ? -33.473 55.219 97.616 1.00 12.51 101 LEU C C 1
ATOM 4831 O O . LEU C 1 101 ? -32.519 54.440 97.563 1.00 13.95 101 LEU C O 1
ATOM 4836 N N . ASN C 1 102 ? -34.388 55.165 98.574 1.00 13.23 102 ASN C N 1
ATOM 4837 C CA . ASN C 1 102 ? -34.271 54.185 99.639 1.00 13.22 102 ASN C CA 1
ATOM 4838 C C . ASN C 1 102 ? -34.956 52.856 99.386 1.00 14.31 102 ASN C C 1
ATOM 4839 O O . ASN C 1 102 ? -34.859 51.948 100.210 1.00 12.61 102 ASN C O 1
ATOM 4844 N N . PHE C 1 103 ? -35.638 52.733 98.250 1.00 12.55 103 PHE C N 1
ATOM 4845 C CA . PHE C 1 103 ? -36.300 51.474 97.906 1.00 14.13 103 PHE C CA 1
ATOM 4846 C C . PHE C 1 103 ? -35.167 50.527 97.499 1.00 13.25 103 PHE C C 1
ATOM 4847 O O . PHE C 1 103 ? -34.320 50.879 96.678 1.00 13.86 103 PHE C O 1
ATOM 4855 N N . PRO C 1 104 ? -35.129 49.311 98.068 1.00 14.02 104 PRO C N 1
ATOM 4856 C CA . PRO C 1 104 ? -34.057 48.368 97.732 1.00 13.71 104 PRO C CA 1
ATOM 4857 C C . PRO C 1 104 ? -33.851 47.948 96.281 1.00 14.84 104 PRO C C 1
ATOM 4858 O O . PRO C 1 104 ? -32.715 47.711 95.871 1.00 14.85 104 PRO C O 1
ATOM 4862 N N . ARG C 1 105 ? -34.928 47.856 95.509 1.00 13.56 105 ARG C N 1
ATOM 4863 C CA . ARG C 1 105 ? -34.820 47.427 94.117 1.00 13.13 105 ARG C CA 1
ATOM 4864 C C . ARG C 1 105 ? -34.611 48.589 93.153 1.00 12.23 105 ARG C C 1
ATOM 4865 O O . ARG C 1 105 ? -34.998 49.720 93.436 1.00 12.61 105 ARG C O 1
ATOM 4873 N N . PRO C 1 106 ? -33.986 48.318 91.997 1.00 12.37 106 PRO C N 1
ATOM 4874 C CA . PRO C 1 106 ? -33.739 49.363 90.998 1.00 12.59 106 PRO C CA 1
ATOM 4875 C C . PRO C 1 106 ? -35.061 49.916 90.474 1.00 13.17 106 PRO C C 1
ATOM 4876 O O . PRO C 1 106 ? -36.026 49.172 90.285 1.00 14.01 106 PRO C O 1
ATOM 4880 N N . VAL C 1 107 ? -35.097 51.220 90.230 1.00 12.07 107 VAL C N 1
ATOM 4881 C CA . VAL C 1 107 ? -36.298 51.873 89.732 1.00 10.55 107 VAL C CA 1
ATOM 4882 C C . VAL C 1 107 ? -36.003 52.498 88.372 1.00 12.02 107 VAL C C 1
ATOM 4883 O O . VAL C 1 107 ? -35.031 53.235 88.217 1.00 10.35 107 VAL C O 1
ATOM 4887 N N . VAL C 1 108 ? -36.848 52.188 87.392 1.00 11.59 108 VAL C N 1
ATOM 4888 C CA . VAL C 1 108 ? -36.698 52.699 86.033 1.00 11.65 108 VAL C CA 1
ATOM 4889 C C . VAL C 1 108 ? -37.867 53.617 85.688 1.00 10.71 108 VAL C C 1
ATOM 4890 O O . VAL C 1 108 ? -39.017 53.288 85.961 1.00 11.35 108 VAL C O 1
ATOM 4894 N N . ALA C 1 109 ? -37.583 54.771 85.093 1.00 9.56 109 ALA C N 1
ATOM 4895 C CA . ALA C 1 109 ? -38.653 55.684 84.716 1.00 11.45 109 ALA C CA 1
ATOM 4896 C C . ALA C 1 109 ? -38.767 55.837 83.202 1.00 12.04 109 ALA C C 1
ATOM 4897 O O . ALA C 1 109 ? -37.778 56.107 82.522 1.00 12.42 109 ALA C O 1
ATOM 4899 N N . ALA C 1 110 ? -39.976 55.640 82.682 1.00 13.23 110 ALA C N 1
ATOM 4900 C CA . ALA C 1 110 ? -40.234 55.794 81.252 1.00 13.35 110 ALA C CA 1
ATOM 4901 C C . ALA C 1 110 ? -40.759 57.220 81.136 1.00 14.08 110 ALA C C 1
ATOM 4902 O O . ALA C 1 110 ? -41.964 57.460 81.250 1.00 13.97 110 ALA C O 1
ATOM 4904 N N . VAL C 1 111 ? -39.842 58.162 80.932 1.00 13.34 111 VAL C N 1
ATOM 4905 C CA . VAL C 1 111 ? -40.189 59.574 80.854 1.00 14.19 111 VAL C CA 1
ATOM 4906 C C . VAL C 1 111 ? -40.643 60.017 79.474 1.00 15.63 111 VAL C C 1
ATOM 4907 O O . VAL C 1 111 ? -39.834 60.413 78.640 1.00 14.81 111 VAL C O 1
ATOM 4911 N N . GLU C 1 112 ? -41.952 59.970 79.259 1.00 16.78 112 GLU C N 1
ATOM 4912 C CA . GLU C 1 112 ? -42.544 60.350 77.987 1.00 16.85 112 GLU C CA 1
ATOM 4913 C C . GLU C 1 112 ? -43.031 61.792 77.931 1.00 16.23 112 GLU C C 1
ATOM 4914 O O . GLU C 1 112 ? -43.693 62.277 78.847 1.00 17.38 112 GLU C O 1
ATOM 4920 N N . LYS C 1 113 ? -42.678 62.468 76.843 1.00 15.39 113 LYS C N 1
ATOM 4921 C CA . LYS C 1 113 ? -43.098 63.840 76.564 1.00 16.68 113 LYS C CA 1
ATOM 4922 C C . LYS C 1 113 ? -42.793 64.985 77.538 1.00 15.49 113 LYS C C 1
ATOM 4923 O O . LYS C 1 113 ? -42.234 66.004 77.132 1.00 16.93 113 LYS C O 1
ATOM 4929 N N . VAL C 1 114 ? -43.153 64.841 78.808 1.00 16.16 114 VAL C N 1
ATOM 4930 C CA . VAL C 1 114 ? -42.932 65.933 79.752 1.00 16.44 114 VAL C CA 1
ATOM 4931 C C . VAL C 1 114 ? -42.593 65.518 81.183 1.00 15.87 114 VAL C C 1
ATOM 4932 O O . VAL C 1 114 ? -43.199 64.607 81.737 1.00 14.56 114 VAL C O 1
ATOM 4936 N N . ALA C 1 115 ? -41.624 66.212 81.771 1.00 16.52 115 ALA C N 1
ATOM 4937 C CA . ALA C 1 115 ? -41.217 65.978 83.155 1.00 15.80 115 ALA C CA 1
ATOM 4938 C C . ALA C 1 115 ? -40.858 67.345 83.729 1.00 14.62 115 ALA C C 1
ATOM 4939 O O . ALA C 1 115 ? -39.821 67.913 83.393 1.00 13.75 115 ALA C O 1
ATOM 4941 N N . VAL C 1 116 ? -41.729 67.873 84.585 1.00 16.59 116 VAL C N 1
ATOM 4942 C CA . VAL C 1 116 ? -41.522 69.185 85.193 1.00 16.32 116 VAL C CA 1
ATOM 4943 C C . VAL C 1 116 ? -41.824 69.135 86.684 1.00 16.75 116 VAL C C 1
ATOM 4944 O O . VAL C 1 116 ? -42.678 68.365 87.126 1.00 16.38 116 VAL C O 1
ATOM 4948 N N . GLY C 1 117 ? -41.122 69.961 87.455 1.00 15.81 117 GLY C N 1
ATOM 4949 C CA . GLY C 1 117 ? -41.350 69.993 88.888 1.00 14.87 117 GLY C CA 1
ATOM 4950 C C . GLY C 1 117 ? -41.262 68.621 89.528 1.00 13.62 117 GLY C C 1
ATOM 4951 O O . GLY C 1 117 ? -40.301 67.885 89.297 1.00 12.18 117 GLY C O 1
ATOM 4952 N N . ALA C 1 118 ? -42.266 68.278 90.332 1.00 12.98 118 ALA C N 1
ATOM 4953 C CA . ALA C 1 118 ? -42.301 66.988 91.012 1.00 13.30 118 ALA C CA 1
ATOM 4954 C C . ALA C 1 118 ? -42.187 65.839 90.013 1.00 12.58 118 ALA C C 1
ATOM 4955 O O . ALA C 1 118 ? -41.734 64.746 90.362 1.00 12.00 118 ALA C O 1
ATOM 4957 N N . GLY C 1 119 ? -42.613 66.088 88.778 1.00 12.67 119 GLY C N 1
ATOM 4958 C CA . GLY C 1 119 ? -42.529 65.067 87.745 1.00 11.98 119 GLY C CA 1
ATOM 4959 C C . GLY C 1 119 ? -41.073 64.787 87.424 1.00 12.73 119 GLY C C 1
ATOM 4960 O O . GLY C 1 119 ? -40.671 63.636 87.237 1.00 13.12 119 GLY C O 1
ATOM 4961 N N . LEU C 1 120 ? -40.275 65.847 87.363 1.00 11.23 120 LEU C N 1
ATOM 4962 C CA . LEU C 1 120 ? -38.855 65.703 87.079 1.00 11.46 120 LEU C CA 1
ATOM 4963 C C . LEU C 1 120 ? -38.176 65.093 88.299 1.00 12.33 120 LEU C C 1
ATOM 4964 O O . LEU C 1 120 ? -37.285 64.261 88.170 1.00 11.11 120 LEU C O 1
ATOM 4969 N N . ALA C 1 121 ? -38.618 65.512 89.483 1.00 11.59 121 ALA C N 1
ATOM 4970 C CA . ALA C 1 121 ? -38.073 65.012 90.741 1.00 10.99 121 ALA C CA 1
ATOM 4971 C C . ALA C 1 121 ? -38.191 63.493 90.799 1.00 11.00 121 ALA C C 1
ATOM 4972 O O . ALA C 1 121 ? -37.234 62.798 91.136 1.00 13.53 121 ALA C O 1
ATOM 4974 N N . LEU C 1 122 ? -39.369 62.981 90.460 1.00 10.97 122 LEU C N 1
ATOM 4975 C CA . LEU C 1 122 ? -39.603 61.545 90.476 1.00 10.53 122 LEU C CA 1
ATOM 4976 C C . LEU C 1 122 ? -38.778 60.846 89.395 1.00 11.37 122 LEU C C 1
ATOM 4977 O O . LEU C 1 122 ? -38.187 59.791 89.629 1.00 10.23 122 LEU C O 1
ATOM 4982 N N . ALA C 1 123 ? -38.750 61.435 88.206 1.00 9.68 123 ALA C N 1
ATOM 4983 C CA . ALA C 1 123 ? -37.999 60.858 87.104 1.00 10.02 123 ALA C CA 1
ATOM 4984 C C . ALA C 1 123 ? -36.508 60.770 87.423 1.00 10.30 123 ALA C C 1
ATOM 4985 O O . ALA C 1 123 ? -35.855 59.784 87.089 1.00 9.40 123 ALA C O 1
ATOM 4987 N N . LEU C 1 124 ? -35.969 61.796 88.076 1.00 9.83 124 LEU C N 1
ATOM 4988 C CA . LEU C 1 124 ? -34.545 61.802 88.401 1.00 10.35 124 LEU C CA 1
ATOM 4989 C C . LEU C 1 124 ? -34.191 61.053 89.681 1.00 10.34 124 LEU C C 1
ATOM 4990 O O . LEU C 1 124 ? -33.019 60.751 89.914 1.00 10.70 124 LEU C O 1
ATOM 4995 N N . ALA C 1 125 ? -35.191 60.750 90.505 1.00 10.73 125 ALA C N 1
ATOM 4996 C CA . ALA C 1 125 ? -34.950 59.997 91.735 1.00 9.93 125 ALA C CA 1
ATOM 4997 C C . ALA C 1 125 ? -34.821 58.520 91.367 1.00 9.72 125 ALA C C 1
ATOM 4998 O O . ALA C 1 125 ? -34.226 57.736 92.109 1.00 9.00 125 ALA C O 1
ATOM 5000 N N . ALA C 1 126 ? -35.383 58.151 90.219 1.00 10.57 126 ALA C N 1
ATOM 5001 C CA . ALA C 1 126 ? -35.296 56.782 89.733 1.00 10.32 126 ALA C CA 1
ATOM 5002 C C . ALA C 1 126 ? -33.826 56.493 89.428 1.00 10.39 126 ALA C C 1
ATOM 5003 O O . ALA C 1 126 ? -33.055 57.406 89.138 1.00 11.55 126 ALA C O 1
ATOM 5005 N N . ASP C 1 127 ? -33.434 55.227 89.494 1.00 9.76 127 ASP C N 1
ATOM 5006 C CA . ASP C 1 127 ? -32.049 54.856 89.229 1.00 10.55 127 ASP C CA 1
ATOM 5007 C C . ASP C 1 127 ? -31.675 55.069 87.767 1.00 9.85 127 ASP C C 1
ATOM 5008 O O . ASP C 1 127 ? -30.588 55.554 87.457 1.00 9.68 127 ASP C O 1
ATOM 5013 N N . ILE C 1 128 ? -32.584 54.704 86.871 1.00 8.84 128 ILE C N 1
ATOM 5014 C CA . ILE C 1 128 ? -32.352 54.868 85.442 1.00 10.25 128 ILE C CA 1
ATOM 5015 C C . ILE C 1 128 ? -33.573 55.500 84.796 1.00 9.96 128 ILE C C 1
ATOM 5016 O O . ILE C 1 128 ? -34.694 55.032 84.984 1.00 11.51 128 ILE C O 1
ATOM 5021 N N . ALA C 1 129 ? -33.348 56.558 84.026 1.00 10.41 129 ALA C N 1
ATOM 5022 C CA . ALA C 1 129 ? -34.432 57.242 83.340 1.00 9.80 129 ALA C CA 1
ATOM 5023 C C . ALA C 1 129 ? -34.233 57.156 81.838 1.00 12.12 129 ALA C C 1
ATOM 5024 O O . ALA C 1 129 ? -33.148 57.452 81.320 1.00 12.19 129 ALA C O 1
ATOM 5026 N N . VAL C 1 130 ? -35.278 56.726 81.142 1.00 11.86 130 VAL C N 1
ATOM 5027 C CA . VAL C 1 130 ? -35.236 56.639 79.689 1.00 12.00 130 VAL C CA 1
ATOM 5028 C C . VAL C 1 130 ? -36.138 57.766 79.211 1.00 11.78 130 VAL C C 1
ATOM 5029 O O . VAL C 1 130 ? -37.313 57.830 79.581 1.00 12.36 130 VAL C O 1
ATOM 5033 N N . VAL C 1 131 ? -35.585 58.671 78.417 1.00 11.63 131 VAL C N 1
ATOM 5034 C CA . VAL C 1 131 ? -36.354 59.797 77.908 1.00 12.91 131 VAL C CA 1
ATOM 5035 C C . VAL C 1 131 ? -36.417 59.721 76.388 1.00 14.28 131 VAL C C 1
ATOM 5036 O O . VAL C 1 131 ? -35.681 58.955 75.768 1.00 13.59 131 VAL C O 1
ATOM 5040 N N . GLY C 1 132 ? -37.306 60.512 75.799 1.00 15.36 132 GLY C N 1
ATOM 5041 C CA . GLY C 1 132 ? -37.419 60.537 74.354 1.00 17.25 132 GLY C CA 1
ATOM 5042 C C . GLY C 1 132 ? -36.608 61.719 73.868 1.00 18.03 132 GLY C C 1
ATOM 5043 O O . GLY C 1 132 ? -36.437 62.690 74.603 1.00 16.71 132 GLY C O 1
ATOM 5044 N N . LYS C 1 133 ? -36.098 61.653 72.644 1.00 19.48 133 LYS C N 1
ATOM 5045 C CA . LYS C 1 133 ? -35.307 62.758 72.113 1.00 20.85 133 LYS C CA 1
ATOM 5046 C C . LYS C 1 133 ? -36.060 64.078 72.219 1.00 21.35 133 LYS C C 1
ATOM 5047 O O . LYS C 1 133 ? -35.452 65.132 72.426 1.00 23.08 133 LYS C O 1
ATOM 5053 N N . GLY C 1 134 ? -37.383 64.012 72.100 1.00 19.78 134 GLY C N 1
ATOM 5054 C CA . GLY C 1 134 ? -38.193 65.214 72.170 1.00 19.86 134 GLY C CA 1
ATOM 5055 C C . GLY C 1 134 ? -38.818 65.511 73.523 1.00 20.27 134 GLY C C 1
ATOM 5056 O O . GLY C 1 134 ? -39.479 66.534 73.686 1.00 21.54 134 GLY C O 1
ATOM 5057 N N . THR C 1 135 ? -38.624 64.622 74.492 1.00 16.46 135 THR C N 1
ATOM 5058 C CA . THR C 1 135 ? -39.178 64.832 75.825 1.00 16.14 135 THR C CA 1
ATOM 5059 C C . THR C 1 135 ? -38.723 66.203 76.316 1.00 15.35 135 THR C C 1
ATOM 5060 O O . THR C 1 135 ? -37.630 66.654 75.977 1.00 14.69 135 THR C O 1
ATOM 5064 N N . ARG C 1 136 ? -39.567 66.879 77.088 1.00 14.79 136 ARG C N 1
ATOM 5065 C CA . ARG C 1 136 ? -39.209 68.192 77.604 1.00 16.65 136 ARG C CA 1
ATOM 5066 C C . ARG C 1 136 ? -39.031 68.123 79.108 1.00 15.89 136 ARG C C 1
ATOM 5067 O O . ARG C 1 136 ? -39.961 67.775 79.835 1.00 16.73 136 ARG C O 1
ATOM 5075 N N . LEU C 1 137 ? -37.824 68.441 79.563 1.00 15.93 137 LEU C N 1
ATOM 5076 C CA . LEU C 1 137 ? -37.508 68.402 80.983 1.00 16.46 137 LEU C CA 1
ATOM 5077 C C . LEU C 1 137 ? -37.222 69.799 81.496 1.00 16.68 137 LEU C C 1
ATOM 5078 O O . LEU C 1 137 ? -36.375 70.515 80.955 1.00 17.89 137 LEU C O 1
ATOM 5083 N N . LEU C 1 138 ? -37.916 70.170 82.563 1.00 14.76 138 LEU C N 1
ATOM 5084 C CA . LEU C 1 138 ? -37.784 71.500 83.128 1.00 14.25 138 LEU C CA 1
ATOM 5085 C C . LEU C 1 138 ? -38.061 71.482 84.624 1.00 13.66 138 LEU C C 1
ATOM 5086 O O . LEU C 1 138 ? -39.042 70.890 85.060 1.00 13.06 138 LEU C O 1
ATOM 5091 N N . ASP C 1 139 ? -37.203 72.126 85.410 1.00 12.12 139 ASP C N 1
ATOM 5092 C CA . ASP C 1 139 ? -37.431 72.192 86.850 1.00 12.57 139 ASP C CA 1
ATOM 5093 C C . ASP C 1 139 ? -38.695 73.046 87.019 1.00 11.98 139 ASP C C 1
ATOM 5094 O O . ASP C 1 139 ? -39.668 72.630 87.651 1.00 12.79 139 ASP C O 1
ATOM 5099 N N . GLY C 1 140 ? -38.651 74.251 86.457 1.00 12.09 140 GLY C N 1
ATOM 5100 C CA . GLY C 1 140 ? -39.800 75.143 86.474 1.00 13.93 140 GLY C CA 1
ATOM 5101 C C . GLY C 1 140 ? -40.163 75.976 87.688 1.00 14.14 140 GLY C C 1
ATOM 5102 O O . GLY C 1 140 ? -41.080 76.795 87.611 1.00 15.51 140 GLY C O 1
ATOM 5103 N N . HIS C 1 141 ? -39.460 75.809 88.800 1.00 13.97 141 HIS C N 1
ATOM 5104 C CA . HIS C 1 141 ? -39.812 76.551 90.023 1.00 14.39 141 HIS C CA 1
ATOM 5105 C C . HIS C 1 141 ? -39.598 78.078 89.907 1.00 15.55 141 HIS C C 1
ATOM 5106 O O . HIS C 1 141 ? -40.400 78.881 90.366 1.00 16.53 141 HIS C O 1
ATOM 5113 N N . LEU C 1 142 ? -38.503 78.507 89.289 1.00 16.61 142 LEU C N 1
ATOM 5114 C CA . LEU C 1 142 ? -38.223 79.932 89.178 1.00 17.99 142 LEU C CA 1
ATOM 5115 C C . LEU C 1 142 ? -39.270 80.696 88.372 1.00 20.07 142 LEU C C 1
ATOM 5116 O O . LEU C 1 142 ? -39.498 81.877 88.619 1.00 19.90 142 LEU C O 1
ATOM 5121 N N . ARG C 1 143 ? -39.916 80.035 87.416 1.00 21.02 143 ARG C N 1
ATOM 5122 C CA . ARG C 1 143 ? -40.937 80.720 86.633 1.00 21.85 143 ARG C CA 1
ATOM 5123 C C . ARG C 1 143 ? -42.200 80.820 87.480 1.00 21.58 143 ARG C C 1
ATOM 5124 O O . ARG C 1 143 ? -43.001 81.741 87.323 1.00 19.47 143 ARG C O 1
ATOM 5132 N N . LEU C 1 144 ? -42.351 79.865 88.392 1.00 20.44 144 LEU C N 1
ATOM 5133 C CA . LEU C 1 144 ? -43.491 79.815 89.297 1.00 20.70 144 LEU C CA 1
ATOM 5134 C C . LEU C 1 144 ? -43.319 80.849 90.409 1.00 20.41 144 LEU C C 1
ATOM 5135 O O . LEU C 1 144 ? -44.293 81.277 91.032 1.00 21.65 144 LEU C O 1
ATOM 5140 N N . GLY C 1 145 ? -42.075 81.242 90.662 1.00 18.89 145 GLY C N 1
ATOM 5141 C CA . GLY C 1 145 ? -41.816 82.232 91.691 1.00 17.15 145 GLY C CA 1
ATOM 5142 C C . GLY C 1 145 ? -41.287 81.711 93.016 1.00 16.78 145 GLY C C 1
ATOM 5143 O O . GLY C 1 145 ? -41.320 82.426 94.018 1.00 16.63 145 GLY C O 1
ATOM 5144 N N . VAL C 1 146 ? -40.804 80.472 93.033 1.00 15.58 146 VAL C N 1
ATOM 5145 C CA . VAL C 1 146 ? -40.257 79.890 94.255 1.00 13.54 146 VAL C CA 1
ATOM 5146 C C . VAL C 1 146 ? -38.933 79.187 93.967 1.00 13.58 146 VAL C C 1
ATOM 5147 O O . VAL C 1 146 ? -38.602 78.909 92.814 1.00 12.66 146 VAL C O 1
ATOM 5151 N N . ALA C 1 147 ? -38.184 78.898 95.025 1.00 11.44 147 ALA C N 1
ATOM 5152 C CA . ALA C 1 147 ? -36.890 78.242 94.889 1.00 11.48 147 ALA C CA 1
ATOM 5153 C C . ALA C 1 147 ? -37.012 76.818 94.356 1.00 11.48 147 ALA C C 1
ATOM 5154 O O . ALA C 1 147 ? -38.027 76.152 94.554 1.00 12.48 147 ALA C O 1
ATOM 5156 N N . ALA C 1 148 ? -35.969 76.361 93.670 1.00 10.92 148 ALA C N 1
ATOM 5157 C CA . ALA C 1 148 ? -35.954 75.010 93.115 1.00 9.71 148 ALA C CA 1
ATOM 5158 C C . ALA C 1 148 ? -35.622 74.060 94.257 1.00 10.13 148 ALA C C 1
ATOM 5159 O O . ALA C 1 148 ? -34.504 73.549 94.354 1.00 10.59 148 ALA C O 1
ATOM 5161 N N . GLY C 1 149 ? -36.605 73.817 95.118 1.00 9.45 149 GLY C N 1
ATOM 5162 C CA . GLY C 1 149 ? -36.366 72.962 96.264 1.00 9.56 149 GLY C CA 1
ATOM 5163 C C . GLY C 1 149 ? -36.974 71.578 96.344 1.00 9.70 149 GLY C C 1
ATOM 5164 O O . GLY C 1 149 ? -36.859 70.951 97.399 1.00 10.73 149 GLY C O 1
ATOM 5165 N N . ASP C 1 150 ? -37.600 71.070 95.283 1.00 8.48 150 ASP C N 1
ATOM 5166 C CA . ASP C 1 150 ? -38.184 69.732 95.399 1.00 11.13 150 ASP C CA 1
ATOM 5167 C C . ASP C 1 150 ? -37.317 68.560 94.923 1.00 10.88 150 ASP C C 1
ATOM 5168 O O . ASP C 1 150 ? -37.762 67.405 94.958 1.00 10.58 150 ASP C O 1
ATOM 5173 N N . HIS C 1 151 ? -36.083 68.848 94.507 1.00 10.05 151 HIS C N 1
ATOM 5174 C CA . HIS C 1 151 ? -35.152 67.802 94.063 1.00 9.90 151 HIS C CA 1
ATOM 5175 C C . HIS C 1 151 ? -33.843 68.317 93.461 1.00 9.00 151 HIS C C 1
ATOM 5176 O O . HIS C 1 151 ? -32.789 67.713 93.637 1.00 9.07 151 HIS C O 1
ATOM 5183 N N . ALA C 1 152 ? -33.916 69.429 92.742 1.00 9.48 152 ALA C N 1
ATOM 5184 C CA . ALA C 1 152 ? -32.747 69.976 92.066 1.00 11.48 152 ALA C CA 1
ATOM 5185 C C . ALA C 1 152 ? -31.464 70.091 92.893 1.00 11.97 152 ALA C C 1
ATOM 5186 O O . ALA C 1 152 ? -30.386 69.739 92.413 1.00 12.30 152 ALA C O 1
ATOM 5188 N N . VAL C 1 153 ? -31.569 70.575 94.127 1.00 9.38 153 VAL C N 1
ATOM 5189 C CA . VAL C 1 153 ? -30.382 70.724 94.956 1.00 11.24 153 VAL C CA 1
ATOM 5190 C C . VAL C 1 153 ? -29.815 69.389 95.443 1.00 11.21 153 VAL C C 1
ATOM 5191 O O . VAL C 1 153 ? -2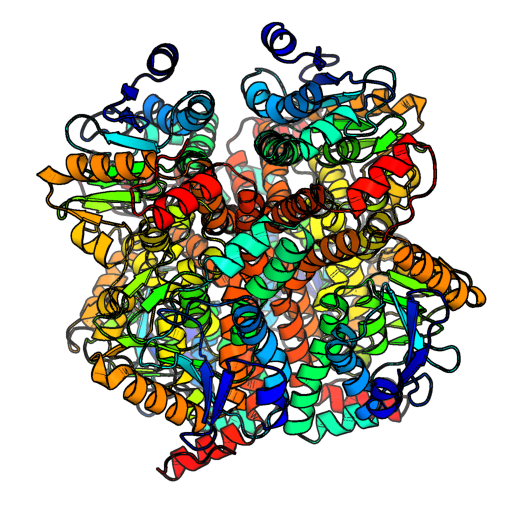8.652 69.314 95.826 1.00 13.66 153 VAL C O 1
ATOM 5195 N N . LEU C 1 154 ? -30.616 68.329 95.419 1.00 10.24 154 LEU C N 1
ATOM 5196 C CA . LEU C 1 154 ? -30.094 67.032 95.845 1.00 9.54 154 LEU C CA 1
ATOM 5197 C C . LEU C 1 154 ? -29.514 66.240 94.676 1.00 10.55 154 LEU C C 1
ATOM 5198 O O . LEU C 1 154 ? -28.473 65.597 94.812 1.00 9.15 154 LEU C O 1
ATOM 5203 N N . LEU C 1 155 ? -30.166 66.311 93.522 1.00 9.41 155 LEU C N 1
ATOM 5204 C CA . LEU C 1 155 ? -29.736 65.518 92.371 1.00 10.48 155 LEU C CA 1
ATOM 5205 C C . LEU C 1 155 ? -28.909 66.140 91.244 1.00 11.24 155 LEU C C 1
ATOM 5206 O O . LEU C 1 155 ? -27.966 65.510 90.752 1.00 11.33 155 LEU C O 1
ATOM 5211 N N . TRP C 1 156 ? -29.250 67.356 90.826 1.00 11.86 156 TRP C N 1
ATOM 5212 C CA . TRP C 1 156 ? -28.546 67.985 89.704 1.00 10.46 156 TRP C CA 1
ATOM 5213 C C . TRP C 1 156 ? -27.021 68.128 89.744 1.00 9.81 156 TRP C C 1
ATOM 5214 O O . TRP C 1 156 ? -26.349 67.840 88.753 1.00 9.51 156 TRP C O 1
ATOM 5225 N N . PRO C 1 157 ? -26.450 68.578 90.873 1.00 8.64 157 PRO C N 1
ATOM 5226 C CA . PRO C 1 157 ? -24.990 68.718 90.908 1.00 8.79 157 PRO C CA 1
ATOM 5227 C C . PRO C 1 157 ? -24.201 67.452 90.553 1.00 9.71 157 PRO C C 1
ATOM 5228 O O . PRO C 1 157 ? -23.234 67.518 89.799 1.00 10.05 157 PRO C O 1
ATOM 5232 N N . LEU C 1 158 ? -24.606 66.305 91.095 1.00 9.83 158 LEU C N 1
ATOM 5233 C CA . LEU C 1 158 ? -23.905 65.054 90.813 1.00 9.92 158 LEU C CA 1
ATOM 5234 C C . LEU C 1 158 ? -24.362 64.395 89.517 1.00 12.25 158 LEU C C 1
ATOM 5235 O O . LEU C 1 158 ? -23.954 63.269 89.208 1.00 12.16 158 LEU C O 1
ATOM 5240 N N . LEU C 1 159 ? -25.215 65.086 88.767 1.00 10.03 159 LEU C N 1
ATOM 5241 C CA . LEU C 1 159 ? -25.688 64.564 87.492 1.00 9.63 159 LEU C CA 1
ATOM 5242 C C . LEU C 1 159 ? -25.056 65.319 86.327 1.00 10.59 159 LEU C C 1
ATOM 5243 O O . LEU C 1 159 ? -24.466 64.710 85.431 1.00 10.18 159 LEU C O 1
ATOM 5248 N N . VAL C 1 160 ? -25.162 66.645 86.347 1.00 9.37 160 VAL C N 1
ATOM 5249 C CA . VAL C 1 160 ? -24.628 67.444 85.251 1.00 9.68 160 VAL C CA 1
ATOM 5250 C C . VAL C 1 160 ? -23.578 68.494 85.608 1.00 10.05 160 VAL C C 1
ATOM 5251 O O . VAL C 1 160 ? -23.090 69.205 84.727 1.00 10.17 160 VAL C O 1
ATOM 5255 N N . GLY C 1 161 ? -23.220 68.595 86.881 1.00 9.37 161 GLY C N 1
ATOM 5256 C CA . GLY C 1 161 ? -22.236 69.592 87.268 1.00 9.79 161 GLY C CA 1
ATOM 5257 C C . GLY C 1 161 ? -22.929 70.886 87.645 1.00 8.75 161 GLY C C 1
ATOM 5258 O O . GLY C 1 161 ? -24.064 71.124 87.243 1.00 8.39 161 GLY C O 1
ATOM 5259 N N . MET C 1 162 ? -22.238 71.741 88.389 1.00 10.45 162 MET C N 1
ATOM 5260 C CA . MET C 1 162 ? -22.827 72.989 88.854 1.00 10.33 162 MET C CA 1
ATOM 5261 C C . MET C 1 162 ? -23.101 74.057 87.796 1.00 11.08 162 MET C C 1
ATOM 5262 O O . MET C 1 162 ? -24.060 74.809 87.929 1.00 12.65 162 MET C O 1
ATOM 5267 N N . ALA C 1 163 ? -22.271 74.139 86.759 1.00 10.75 163 ALA C N 1
ATOM 5268 C CA . ALA C 1 163 ? -22.485 75.144 85.715 1.00 10.97 163 ALA C CA 1
ATOM 5269 C C . ALA C 1 163 ? -23.804 74.908 84.983 1.00 11.68 163 ALA C C 1
ATOM 5270 O O . ALA C 1 163 ? -24.625 75.818 84.846 1.00 10.94 163 ALA C O 1
ATOM 5272 N N . LYS C 1 164 ? -24.006 73.687 84.507 1.00 10.51 164 LYS C N 1
ATOM 5273 C CA . LYS C 1 164 ? -25.227 73.362 83.786 1.00 10.31 164 LYS C CA 1
ATOM 5274 C C . LYS C 1 164 ? -26.427 73.370 84.721 1.00 10.67 164 LYS C C 1
ATOM 5275 O O . LYS C 1 164 ? -27.543 73.684 84.311 1.00 11.07 164 LYS C O 1
ATOM 5281 N N . ALA C 1 165 ? -26.198 73.032 85.985 1.00 11.69 165 ALA C N 1
ATOM 5282 C CA . ALA C 1 165 ? -27.282 73.034 86.950 1.00 10.72 165 ALA C CA 1
ATOM 5283 C C . ALA C 1 165 ? -27.758 74.473 87.151 1.00 11.98 165 ALA C C 1
ATOM 5284 O O . ALA C 1 165 ? -28.943 74.766 87.015 1.00 10.09 165 ALA C O 1
ATOM 5286 N N . LYS C 1 166 ? -26.834 75.380 87.448 1.00 12.08 166 LYS C N 1
ATOM 5287 C CA . LYS C 1 166 ? -27.217 76.775 87.662 1.00 12.60 166 LYS C CA 1
ATOM 5288 C C . LYS C 1 166 ? -27.872 77.416 86.446 1.00 13.87 166 LYS C C 1
ATOM 5289 O O . LYS C 1 166 ? -28.832 78.179 86.579 1.00 13.77 166 LYS C O 1
ATOM 5295 N N . TYR C 1 167 ? -27.353 77.109 85.263 1.00 12.14 167 TYR C N 1
ATOM 5296 C CA . TYR C 1 167 ? -27.894 77.676 84.035 1.00 13.12 167 TYR C CA 1
ATOM 5297 C C . TYR C 1 167 ? -29.360 77.297 83.824 1.00 14.58 167 TYR C C 1
ATOM 5298 O O . TYR C 1 167 ? -30.213 78.161 83.617 1.00 14.83 167 TYR C O 1
ATOM 5307 N N . HIS C 1 168 ? -29.658 76.005 83.898 1.00 12.58 168 HIS C N 1
ATOM 5308 C CA . HIS C 1 168 ? -31.021 75.543 83.678 1.00 12.95 168 HIS C CA 1
ATOM 5309 C C . HIS C 1 168 ? -31.995 75.770 84.827 1.00 13.65 168 HIS C C 1
ATOM 5310 O O . HIS C 1 168 ? -33.191 75.938 84.599 1.00 17.12 168 HIS C O 1
ATOM 5317 N N . LEU C 1 169 ? -31.492 75.791 86.056 1.00 12.47 169 LEU C N 1
ATOM 5318 C CA . LEU C 1 169 ? -32.351 75.985 87.214 1.00 12.21 169 LEU C CA 1
ATOM 5319 C C . LEU C 1 169 ? -32.679 77.453 87.466 1.00 13.76 169 LEU C C 1
ATOM 5320 O O . LEU C 1 169 ? -33.824 77.799 87.760 1.00 15.12 169 LEU C O 1
ATOM 5325 N N . LEU C 1 170 ? -31.677 78.316 87.341 1.00 12.22 170 LEU C N 1
ATOM 5326 C CA . LEU C 1 170 ? -31.881 79.742 87.583 1.00 14.00 170 LEU C CA 1
ATOM 5327 C C . LEU C 1 170 ? -32.595 80.460 86.439 1.00 15.37 170 LEU C C 1
ATOM 5328 O O . LEU C 1 170 ? -33.314 81.436 86.667 1.00 15.20 170 LEU C O 1
ATOM 5333 N N . LEU C 1 171 ? -32.400 79.983 85.213 1.00 17.11 171 LEU C N 1
ATOM 5334 C CA . LEU C 1 171 ? -33.029 80.608 84.051 1.00 19.57 171 LEU C CA 1
ATOM 5335 C C . LEU C 1 171 ? -34.310 79.920 83.615 1.00 22.01 171 LEU C C 1
ATOM 5336 O O . LEU C 1 171 ? -35.052 80.450 82.786 1.00 23.16 171 LEU C O 1
ATOM 5341 N N . ASN C 1 172 ? -34.566 78.737 84.157 1.00 22.14 172 ASN C N 1
ATOM 5342 C CA . ASN C 1 172 ? -35.769 78.009 83.794 1.00 24.74 172 ASN C CA 1
ATOM 5343 C C . ASN C 1 172 ? -35.674 77.721 82.298 1.00 23.82 172 ASN C C 1
ATOM 5344 O O . ASN C 1 172 ? -36.611 77.958 81.541 1.00 26.17 172 ASN C O 1
ATOM 5349 N N . GLU C 1 173 ? -34.513 77.221 81.889 1.00 22.01 173 GLU C N 1
ATOM 5350 C CA . GLU C 1 173 ? -34.239 76.890 80.497 1.00 19.96 173 GLU C CA 1
ATOM 5351 C C . GLU C 1 173 ? -34.517 75.408 80.286 1.00 18.96 173 GLU C C 1
ATOM 5352 O O . GLU C 1 173 ? -33.797 74.553 80.804 1.00 19.12 173 GLU C O 1
ATOM 5358 N N . PRO C 1 174 ? -35.569 75.084 79.519 1.00 19.17 174 PRO C N 1
ATOM 5359 C CA . PRO C 1 174 ? -35.933 73.687 79.253 1.00 18.27 174 PRO C CA 1
ATOM 5360 C C . PRO C 1 174 ? -34.873 72.871 78.510 1.00 18.17 174 PRO C C 1
ATOM 5361 O O . PRO C 1 174 ? -34.071 73.411 77.746 1.00 17.84 174 PRO C O 1
ATOM 5365 N N . LEU C 1 175 ? -34.876 71.565 78.753 1.00 15.57 175 LEU C N 1
ATOM 5366 C CA . LEU C 1 175 ? -33.936 70.650 78.113 1.00 15.58 175 LEU C CA 1
ATOM 5367 C C . LEU C 1 175 ? -34.681 69.611 77.292 1.00 15.12 175 LEU C C 1
ATOM 5368 O O . LEU C 1 175 ? -35.714 69.097 77.722 1.00 13.76 175 LEU C O 1
ATOM 5373 N N . THR C 1 176 ? -34.165 69.297 76.110 1.00 16.32 176 THR C N 1
ATOM 5374 C CA . THR C 1 176 ? -34.797 68.259 75.313 1.00 13.84 176 THR C CA 1
ATOM 5375 C C . THR C 1 176 ? -34.220 66.974 75.885 1.00 14.32 176 THR C C 1
ATOM 5376 O O . THR C 1 176 ? -33.165 66.996 76.525 1.00 12.10 176 THR C O 1
ATOM 5380 N N . GLY C 1 177 ? -34.913 65.862 75.672 1.00 12.34 177 GLY C N 1
ATOM 5381 C CA . GLY C 1 177 ? -34.419 64.596 76.170 1.00 13.21 177 GLY C CA 1
ATOM 5382 C C . GLY C 1 177 ? -33.020 64.332 75.649 1.00 13.41 177 GLY C C 1
ATOM 5383 O O . GLY C 1 177 ? -32.168 63.814 76.372 1.00 13.14 177 GLY C O 1
ATOM 5384 N N . GLU C 1 178 ? -32.775 64.706 74.395 1.00 13.43 178 GLU C N 1
ATOM 5385 C CA . GLU C 1 178 ? -31.472 64.495 73.778 1.00 14.29 178 GLU C CA 1
ATOM 5386 C C . GLU C 1 178 ? -30.358 65.301 74.440 1.00 15.30 178 GLU C C 1
ATOM 5387 O O . GLU C 1 178 ? -29.258 64.791 74.645 1.00 14.18 178 GLU C O 1
ATOM 5393 N N . GLU C 1 179 ? -30.642 66.557 74.769 1.00 14.51 179 GLU C N 1
ATOM 5394 C CA . GLU C 1 179 ? -29.649 67.414 75.416 1.00 15.25 179 GLU C CA 1
ATOM 5395 C C . GLU C 1 179 ? -29.398 66.926 76.846 1.00 14.02 179 GLU C C 1
ATOM 5396 O O . GLU C 1 179 ? -28.268 66.959 77.336 1.00 13.38 179 GLU C O 1
ATOM 5402 N N . ALA C 1 180 ? -30.459 66.474 77.511 1.00 13.64 180 ALA C N 1
ATOM 5403 C CA . ALA C 1 180 ? -30.347 65.985 78.883 1.00 12.69 180 ALA C CA 1
ATOM 5404 C C . ALA C 1 180 ? -29.414 64.782 78.955 1.00 12.90 180 ALA C C 1
ATOM 5405 O O . ALA C 1 180 ? -28.617 64.663 79.883 1.00 10.22 180 ALA C O 1
ATOM 5407 N N . GLU C 1 181 ? -29.516 63.889 77.975 1.00 10.00 181 GLU C N 1
ATOM 5408 C CA . GLU C 1 181 ? -28.660 62.718 77.944 1.00 13.36 181 GLU C CA 1
ATOM 5409 C C . GLU C 1 181 ? -27.203 63.153 77.770 1.00 14.44 181 GLU C C 1
ATOM 5410 O O . GLU C 1 181 ? -26.312 62.647 78.453 1.00 15.96 181 GLU C O 1
ATOM 5416 N N . ARG C 1 182 ? -26.975 64.106 76.869 1.00 13.33 182 ARG C N 1
ATOM 5417 C CA . ARG C 1 182 ? -25.629 64.599 76.592 1.00 15.23 182 ARG C CA 1
ATOM 5418 C C . ARG C 1 182 ? -24.968 65.212 77.820 1.00 13.04 182 ARG C C 1
ATOM 5419 O O . ARG C 1 182 ? -23.763 65.061 78.022 1.00 13.97 182 ARG C O 1
ATOM 5427 N N . LEU C 1 183 ? -25.758 65.904 78.633 1.00 13.22 183 LEU C N 1
ATOM 5428 C CA . LEU C 1 183 ? -25.247 66.542 79.841 1.00 12.15 183 LEU C CA 1
ATOM 5429 C C . LEU C 1 183 ? -25.009 65.525 80.948 1.00 13.25 183 LEU C C 1
ATOM 5430 O O . LEU C 1 183 ? -24.212 65.760 81.862 1.00 12.79 183 LEU C O 1
ATOM 5435 N N . GLY C 1 184 ? -25.710 64.401 80.868 1.00 11.65 184 GLY C N 1
ATOM 5436 C CA . GLY C 1 184 ? -25.561 63.369 81.876 1.00 11.99 184 GLY C CA 1
ATOM 5437 C C . GLY C 1 184 ? -26.701 63.352 82.879 1.00 10.30 184 GLY C C 1
ATOM 5438 O O . GLY C 1 184 ? -26.626 62.648 83.885 1.00 10.84 184 GLY C O 1
ATOM 5439 N N . LEU C 1 185 ? -27.759 64.117 82.613 1.00 8.69 185 LEU C N 1
ATOM 5440 C CA . LEU C 1 185 ? -28.905 64.169 83.515 1.00 9.89 185 LEU C CA 1
ATOM 5441 C C . LEU C 1 185 ? -29.662 62.838 83.514 1.00 11.00 185 LEU C C 1
ATOM 5442 O O . LEU C 1 185 ? -30.200 62.422 84.543 1.00 9.73 185 LEU C O 1
ATOM 5447 N N . VAL C 1 186 ? -29.692 62.180 82.354 1.00 9.47 186 VAL C N 1
ATOM 5448 C CA . VAL C 1 186 ? -30.369 60.896 82.188 1.00 11.65 186 VAL C CA 1
ATOM 5449 C C . VAL C 1 186 ? -29.460 59.945 81.413 1.00 11.02 186 VAL C C 1
ATOM 5450 O O . VAL C 1 186 ? -28.597 60.383 80.659 1.00 11.38 186 VAL C O 1
ATOM 5454 N N . ALA C 1 187 ? -29.668 58.645 81.594 1.00 11.36 187 ALA C N 1
ATOM 5455 C CA . ALA C 1 187 ? -28.844 57.633 80.946 1.00 12.77 187 ALA C CA 1
ATOM 5456 C C . ALA C 1 187 ? -29.097 57.432 79.459 1.00 12.94 187 ALA C C 1
ATOM 5457 O O . ALA C 1 187 ? -28.156 57.298 78.676 1.00 13.40 187 ALA C O 1
ATOM 5459 N N . LEU C 1 188 ? -30.365 57.401 79.066 1.00 15.26 188 LEU C N 1
ATOM 5460 C CA . LEU C 1 188 ? -30.701 57.167 77.668 1.00 16.91 188 LEU C CA 1
ATOM 5461 C C . LEU C 1 188 ? -31.773 58.085 77.108 1.00 16.98 188 LEU C C 1
ATOM 5462 O O . LEU C 1 188 ? -32.710 58.472 77.804 1.00 15.05 188 LEU C O 1
ATOM 5467 N N . ALA C 1 189 ? -31.617 58.414 75.831 1.00 17.03 189 ALA C N 1
ATOM 5468 C CA . ALA C 1 189 ? -32.566 59.239 75.102 1.00 16.23 189 ALA C CA 1
ATOM 5469 C C . ALA C 1 189 ? -32.813 58.448 73.824 1.00 16.60 189 ALA C C 1
ATOM 5470 O O . ALA C 1 189 ? -31.895 58.248 73.029 1.00 18.41 189 ALA C O 1
ATOM 5472 N N . VAL C 1 190 ? -34.041 57.974 73.642 1.00 15.42 190 VAL C N 1
ATOM 5473 C CA . VAL C 1 190 ? -34.382 57.184 72.464 1.00 15.53 190 VAL C CA 1
ATOM 5474 C C . VAL C 1 190 ? -35.508 57.836 71.671 1.00 15.44 190 VAL C C 1
ATOM 5475 O O . VAL C 1 190 ? -36.062 58.854 72.086 1.00 13.30 190 VAL C O 1
ATOM 5479 N N . GLU C 1 191 ? -35.838 57.258 70.518 1.00 17.94 191 GLU C N 1
ATOM 5480 C CA . GLU C 1 191 ? -36.926 57.804 69.712 1.00 19.43 191 GLU C CA 1
ATOM 5481 C C . GLU C 1 191 ? -38.181 57.789 70.584 1.00 19.00 191 GLU C C 1
ATOM 5482 O O . GLU C 1 191 ? -38.480 56.786 71.237 1.00 17.73 191 GLU C O 1
ATOM 5488 N N . ASP C 1 192 ? -38.888 58.918 70.600 1.00 19.80 192 ASP C N 1
ATOM 5489 C CA . ASP C 1 192 ? -40.095 59.089 71.406 1.00 22.24 192 ASP C CA 1
ATOM 5490 C C . ASP C 1 192 ? -41.006 57.858 71.400 1.00 22.33 192 ASP C C 1
ATOM 5491 O O . ASP C 1 192 ? -41.515 57.445 72.435 1.00 22.65 192 ASP C O 1
ATOM 5496 N N . GLU C 1 193 ? -41.199 57.290 70.218 1.00 22.20 193 GLU C N 1
ATOM 5497 C CA . GLU C 1 193 ? -42.037 56.134 70.071 1.00 23.49 193 GLU C CA 1
ATOM 5498 C C . GLU C 1 193 ? -41.531 54.909 70.835 1.00 21.71 193 GLU C C 1
ATOM 5499 O O . GLU C 1 193 ? -42.316 54.005 71.138 1.00 23.52 193 GLU C O 1
ATOM 5505 N N . LYS C 1 194 ? -40.227 54.843 71.103 1.00 19.53 194 LYS C N 1
ATOM 5506 C CA . LYS C 1 194 ? -39.615 53.696 71.784 1.00 17.33 194 LYS C CA 1
ATOM 5507 C C . LYS C 1 194 ? -39.250 53.890 73.256 1.00 16.35 194 LYS C C 1
ATOM 5508 O O . LYS C 1 194 ? -38.571 53.046 73.845 1.00 15.86 194 LYS C O 1
ATOM 5514 N N . VAL C 1 195 ? -39.710 54.979 73.860 1.00 16.14 195 VAL C N 1
ATOM 5515 C CA . VAL C 1 195 ? -39.400 55.226 75.269 1.00 16.41 195 VAL C CA 1
ATOM 5516 C C . VAL C 1 195 ? -39.856 54.106 76.203 1.00 16.61 195 VAL C C 1
ATOM 5517 O O . VAL C 1 195 ? -39.042 53.537 76.932 1.00 17.18 195 VAL C O 1
ATOM 5521 N N . TYR C 1 196 ? -41.145 53.785 76.187 1.00 17.43 196 TYR C N 1
ATOM 5522 C CA . TYR C 1 196 ? -41.656 52.728 77.056 1.00 17.55 196 TYR C CA 1
ATOM 5523 C C . TYR C 1 196 ? -40.987 51.391 76.768 1.00 18.04 196 TYR C C 1
ATOM 5524 O O . TYR C 1 196 ? -40.574 50.681 77.686 1.00 16.77 196 TYR C O 1
ATOM 5533 N N . GLU C 1 197 ? -40.903 51.045 75.488 1.00 18.09 197 GLU C N 1
ATOM 5534 C CA . GLU C 1 197 ? -40.278 49.800 75.060 1.00 18.93 197 GLU C CA 1
ATOM 5535 C C . GLU C 1 197 ? -38.887 49.647 75.663 1.00 18.05 197 GLU C C 1
ATOM 5536 O O . GLU C 1 197 ? -38.565 48.615 76.252 1.00 16.41 197 GLU C O 1
ATOM 5542 N N . LYS C 1 198 ? -38.069 50.685 75.511 1.00 17.43 198 LYS C N 1
ATOM 5543 C CA . LYS C 1 198 ? -36.706 50.668 76.020 1.00 16.60 198 LYS C CA 1
ATOM 5544 C C . LYS C 1 198 ? -36.664 50.636 77.536 1.00 13.82 198 LYS C C 1
ATOM 5545 O O . LYS C 1 198 ? -35.864 49.912 78.121 1.00 13.55 198 LYS C O 1
ATOM 5551 N N . ALA C 1 199 ? -37.522 51.425 78.172 1.00 15.20 199 ALA C N 1
ATOM 5552 C CA . ALA C 1 199 ? -37.567 51.452 79.627 1.00 15.08 199 ALA C CA 1
ATOM 5553 C C . ALA C 1 199 ? -37.932 50.065 80.160 1.00 16.88 199 ALA C C 1
ATOM 5554 O O . ALA C 1 199 ? -37.342 49.590 81.129 1.00 16.98 199 ALA C O 1
ATOM 5556 N N . LEU C 1 200 ? -38.901 49.412 79.521 1.00 16.96 200 LEU C N 1
ATOM 5557 C CA . LEU C 1 200 ? -39.308 48.077 79.948 1.00 17.61 200 LEU C CA 1
ATOM 5558 C C . LEU C 1 200 ? -38.164 47.090 79.744 1.00 16.47 200 LEU C C 1
ATOM 5559 O O . LEU C 1 200 ? -37.938 46.216 80.577 1.00 17.54 200 LEU C O 1
ATOM 5564 N N . GLU C 1 201 ? -37.439 47.234 78.637 1.00 16.33 201 GLU C N 1
ATOM 5565 C CA . GLU C 1 201 ? -36.312 46.350 78.346 1.00 17.41 201 GLU C CA 1
ATOM 5566 C C . GLU C 1 201 ? -35.264 46.468 79.454 1.00 16.03 201 GLU C C 1
ATOM 5567 O O . GLU C 1 201 ? -34.706 45.468 79.917 1.00 15.73 201 GLU C O 1
ATOM 5573 N N . VAL C 1 202 ? -35.004 47.704 79.866 1.00 14.78 202 VAL C N 1
ATOM 5574 C CA . VAL C 1 202 ? -34.034 47.984 80.917 1.00 14.21 202 VAL C CA 1
ATOM 5575 C C . VAL C 1 202 ? -34.480 47.363 82.235 1.00 14.54 202 VAL C C 1
ATOM 5576 O O . VAL C 1 202 ? -33.698 46.694 82.915 1.00 15.60 202 VAL C O 1
ATOM 5580 N N . ALA C 1 203 ? -35.742 47.584 82.590 1.00 15.89 203 ALA C N 1
ATOM 5581 C CA . ALA C 1 203 ? -36.287 47.048 83.831 1.00 16.23 203 ALA C CA 1
ATOM 5582 C C . ALA C 1 203 ? -36.219 45.525 83.829 1.00 17.85 203 ALA C C 1
ATOM 5583 O O . ALA C 1 203 ? -35.941 44.902 84.860 1.00 16.37 203 ALA C O 1
ATOM 5585 N N . GLU C 1 204 ? -36.477 44.923 82.671 1.00 17.48 204 GLU C N 1
ATOM 5586 C CA . GLU C 1 204 ? -36.428 43.469 82.561 1.00 18.67 204 GLU C CA 1
ATOM 5587 C C . GLU C 1 204 ? -35.005 42.963 82.772 1.00 17.96 204 GLU C C 1
ATOM 5588 O O . GLU C 1 204 ? -34.794 41.987 83.494 1.00 17.79 204 GLU C O 1
ATOM 5594 N N . ARG C 1 205 ? -34.030 43.627 82.152 1.00 17.47 205 ARG C N 1
ATOM 5595 C CA . ARG C 1 205 ? -32.628 43.242 82.313 1.00 19.14 205 ARG C CA 1
ATOM 5596 C C . ARG C 1 205 ? -32.263 43.300 83.794 1.00 17.37 205 ARG C C 1
ATOM 5597 O O . ARG C 1 205 ? -31.582 42.419 84.313 1.00 17.20 205 ARG C O 1
ATOM 5605 N N . LEU C 1 206 ? -32.714 44.353 84.466 1.00 16.36 206 LEU C N 1
ATOM 5606 C CA . LEU C 1 206 ? -32.434 44.522 85.885 1.00 16.74 206 LEU C CA 1
ATOM 5607 C C . LEU C 1 206 ? -33.059 43.394 86.700 1.00 16.81 206 LEU C C 1
ATOM 5608 O O . LEU C 1 206 ? -32.429 42.857 87.608 1.00 17.54 206 LEU C O 1
ATOM 5613 N N . ALA C 1 207 ? -34.288 43.025 86.358 1.00 17.68 207 ALA C N 1
ATOM 5614 C CA . ALA C 1 207 ? -34.989 41.962 87.068 1.00 16.95 207 ALA C CA 1
ATOM 5615 C C . ALA C 1 207 ? -34.305 40.612 86.869 1.00 18.61 207 ALA C C 1
ATOM 5616 O O . ALA C 1 207 ? -34.516 39.681 87.649 1.00 18.75 207 ALA C O 1
ATOM 5618 N N . GLN C 1 208 ? -33.486 40.510 85.826 1.00 18.30 208 GLN C N 1
ATOM 5619 C CA . GLN C 1 208 ? -32.767 39.273 85.536 1.00 20.64 208 GLN C CA 1
ATOM 5620 C C . GLN C 1 208 ? -31.389 39.264 86.194 1.00 20.13 208 GLN C C 1
ATOM 5621 O O . GLN C 1 208 ? -30.681 38.259 86.156 1.00 21.07 208 GLN C O 1
ATOM 5627 N N . GLY C 1 209 ? -31.016 40.382 86.811 1.00 17.60 209 GLY C N 1
ATOM 5628 C CA . GLY C 1 209 ? -29.719 40.459 87.454 1.00 15.12 209 GLY C CA 1
ATOM 5629 C C . GLY C 1 209 ? -29.711 39.958 88.884 1.00 13.85 209 GLY C C 1
ATOM 5630 O O . GLY C 1 209 ? -30.743 39.533 89.398 1.00 15.05 209 GLY C O 1
ATOM 5631 N N . PRO C 1 210 ? -28.548 39.994 89.555 1.00 14.61 210 PRO C N 1
ATOM 5632 C CA . PRO C 1 210 ? -28.411 39.540 90.941 1.00 13.69 210 PRO C CA 1
ATOM 5633 C C . PRO C 1 210 ? -29.087 40.503 91.914 1.00 15.39 210 PRO C C 1
ATOM 5634 O O . PRO C 1 210 ? -28.629 41.627 92.120 1.00 14.44 210 PRO C O 1
ATOM 5638 N N . LYS C 1 211 ? -30.181 40.039 92.509 1.00 15.17 211 LYS C N 1
ATOM 5639 C CA . LYS C 1 211 ? -30.975 40.821 93.453 1.00 15.78 211 LYS C CA 1
ATOM 5640 C C . LYS C 1 211 ? -30.182 41.464 94.598 1.00 14.21 211 LYS C C 1
ATOM 5641 O O . LYS C 1 211 ? -30.244 42.676 94.798 1.00 13.02 211 LYS C O 1
ATOM 5647 N N . GLU C 1 212 ? -29.450 40.661 95.359 1.00 14.47 212 GLU C N 1
ATOM 5648 C CA . GLU C 1 212 ? -28.678 41.205 96.474 1.00 14.31 212 GLU C CA 1
ATOM 5649 C C . GLU C 1 212 ? -27.594 42.175 96.007 1.00 14.46 212 GLU C C 1
ATOM 5650 O O . GLU C 1 212 ? -27.449 43.267 96.560 1.00 12.72 212 GLU C O 1
ATOM 5656 N N . ALA C 1 213 ? -26.839 41.776 94.987 1.00 13.18 213 ALA C N 1
ATOM 5657 C CA . ALA C 1 213 ? -25.764 42.613 94.455 1.00 13.05 213 ALA C CA 1
ATOM 5658 C C . ALA C 1 213 ? -26.290 43.961 93.960 1.00 12.93 213 ALA C C 1
ATOM 5659 O O . ALA C 1 213 ? -25.658 44.996 94.170 1.00 11.78 213 ALA C O 1
ATOM 5661 N N . LEU C 1 214 ? -27.436 43.944 93.288 1.00 12.95 214 LEU C N 1
ATOM 5662 C CA . LEU C 1 214 ? -28.033 45.182 92.785 1.00 11.94 214 LEU C CA 1
ATOM 5663 C C . LEU C 1 214 ? -28.451 46.080 93.944 1.00 12.40 214 LEU C C 1
ATOM 5664 O O . LEU C 1 214 ? -28.185 47.283 93.948 1.00 10.16 214 LEU C O 1
ATOM 5669 N N . HIS C 1 215 ? -29.118 45.483 94.923 1.00 12.35 215 HIS C N 1
ATOM 5670 C CA . HIS C 1 215 ? -29.568 46.184 96.113 1.00 12.21 215 HIS C CA 1
ATOM 5671 C C . HIS C 1 215 ? -28.407 46.912 96.781 1.00 13.04 215 HIS C C 1
ATOM 5672 O O . HIS C 1 215 ? -28.469 48.099 97.072 1.00 12.32 215 HIS C O 1
ATOM 5679 N N . HIS C 1 216 ? -27.338 46.163 97.024 1.00 11.51 216 HIS C N 1
ATOM 5680 C CA . HIS C 1 216 ? -26.177 46.721 97.701 1.00 11.12 216 HIS C CA 1
ATOM 5681 C C . HIS C 1 216 ? -25.448 47.781 96.891 1.00 10.39 216 HIS C C 1
ATOM 5682 O O . HIS C 1 216 ? -24.983 48.780 97.445 1.00 7.82 216 HIS C O 1
ATOM 5689 N N . THR C 1 217 ? -25.367 47.577 95.580 1.00 9.64 217 THR C N 1
ATOM 5690 C CA . THR C 1 217 ? -24.697 48.536 94.711 1.00 10.41 217 THR C CA 1
ATOM 5691 C C . THR C 1 217 ? -25.484 49.842 94.664 1.00 10.12 217 THR C C 1
ATOM 5692 O O . THR C 1 217 ? -24.908 50.934 94.767 1.00 8.17 217 THR C O 1
ATOM 5696 N N . LYS C 1 218 ? -26.800 49.731 94.502 1.00 9.45 218 LYS C N 1
ATOM 5697 C CA . LYS C 1 218 ? -27.654 50.910 94.469 1.00 10.64 218 LYS C CA 1
ATOM 5698 C C . LYS C 1 218 ? -27.544 51.652 95.796 1.00 10.73 218 LYS C C 1
ATOM 5699 O O . LYS C 1 218 ? -27.362 52.866 95.827 1.00 9.39 218 LYS C O 1
ATOM 5705 N N . HIS C 1 219 ? -27.655 50.907 96.893 1.00 9.26 219 HIS C N 1
ATOM 5706 C CA . HIS C 1 219 ? -27.575 51.485 98.232 1.00 9.48 219 HIS C CA 1
ATOM 5707 C C . HIS C 1 219 ? -26.258 52.212 98.482 1.00 8.93 219 HIS C C 1
ATOM 5708 O O . HIS C 1 219 ? -26.244 53.310 99.043 1.00 9.71 219 HIS C O 1
ATOM 5715 N N . ALA C 1 220 ? -25.152 51.590 98.079 1.00 9.78 220 ALA C N 1
ATOM 5716 C CA . ALA C 1 220 ? -23.836 52.180 98.277 1.00 9.58 220 ALA C CA 1
ATOM 5717 C C . ALA C 1 220 ? -23.693 53.450 97.448 1.00 9.70 220 ALA C C 1
ATOM 5718 O O . ALA C 1 220 ? -23.155 54.447 97.923 1.00 7.46 220 ALA C O 1
ATOM 5720 N N . LEU C 1 221 ? -24.172 53.413 96.209 1.00 7.87 221 LEU C N 1
ATOM 5721 C CA . LEU C 1 221 ? -24.091 54.587 95.344 1.00 8.13 221 LEU C CA 1
ATOM 5722 C C . LEU C 1 221 ? -24.958 55.722 95.874 1.00 9.03 221 LEU C C 1
ATOM 5723 O O . LEU C 1 221 ? -24.556 56.885 95.845 1.00 7.43 221 LEU C O 1
ATOM 5728 N N . ASN C 1 222 ? -26.145 55.387 96.366 1.00 8.15 222 ASN C N 1
ATOM 5729 C CA . ASN C 1 222 ? -27.038 56.417 96.862 1.00 8.50 222 ASN C CA 1
ATOM 5730 C C . ASN C 1 222 ? -26.555 57.152 98.108 1.00 9.75 222 ASN C C 1
ATOM 5731 O O . ASN C 1 222 ? -27.104 58.195 98.456 1.00 10.97 222 ASN C O 1
ATOM 5736 N N . HIS C 1 223 ? -25.530 56.628 98.776 1.00 10.34 223 HIS C N 1
ATOM 5737 C CA . HIS C 1 223 ? -24.993 57.329 99.943 1.00 10.21 223 HIS C CA 1
ATOM 5738 C C . HIS C 1 223 ? -24.389 58.651 99.486 1.00 9.79 223 HIS C C 1
ATOM 5739 O O . HIS C 1 223 ? -24.238 59.580 100.285 1.00 9.68 223 HIS C O 1
ATOM 5746 N N . TRP C 1 224 ? -24.030 58.730 98.204 1.00 8.92 224 TRP C N 1
ATOM 5747 C CA . TRP C 1 224 ? -23.477 59.971 97.662 1.00 9.40 224 TRP C CA 1
ATOM 5748 C C . TRP C 1 224 ? -24.557 61.041 97.757 1.00 9.37 224 TRP C C 1
ATOM 5749 O O . TRP C 1 224 ? -24.279 62.193 98.101 1.00 10.38 224 TRP C O 1
ATOM 5760 N N . TYR C 1 225 ? -25.789 60.660 97.436 1.00 7.73 225 TYR C N 1
ATOM 5761 C CA . TYR C 1 225 ? -26.906 61.595 97.526 1.00 9.50 225 TYR C CA 1
ATOM 5762 C C . TYR C 1 225 ? -27.255 61.832 99.002 1.00 10.76 225 TYR C C 1
ATOM 5763 O O . TYR C 1 225 ? -27.507 62.962 99.413 1.00 9.06 225 TYR C O 1
ATOM 5772 N N . ARG C 1 226 ? -27.270 60.764 99.797 1.00 10.39 226 ARG C N 1
ATOM 5773 C CA . ARG C 1 226 ? -27.613 60.889 101.212 1.00 11.22 226 ARG C CA 1
ATOM 5774 C C . ARG C 1 226 ? -26.683 61.831 101.977 1.00 12.36 226 ARG C C 1
ATOM 5775 O O . ARG C 1 226 ? -27.095 62.464 102.959 1.00 10.51 226 ARG C O 1
ATOM 5783 N N . SER C 1 227 ? -25.436 61.939 101.529 1.00 11.39 227 SER C N 1
ATOM 5784 C CA . SER C 1 227 ? -24.486 62.827 102.190 1.00 14.06 227 SER C CA 1
ATOM 5785 C C . SER C 1 227 ? -24.905 64.283 102.032 1.00 13.78 227 SER C C 1
ATOM 5786 O O . SER C 1 227 ? -24.493 65.142 102.816 1.00 15.36 227 SER C O 1
ATOM 5789 N N . PHE C 1 228 ? -25.721 64.568 101.021 1.00 11.03 228 PHE C N 1
ATOM 5790 C CA . PHE C 1 228 ? -26.174 65.939 100.809 1.00 11.05 228 PHE C CA 1
ATOM 5791 C C . PHE C 1 228 ? -27.652 66.148 101.142 1.00 10.53 228 PHE C C 1
ATOM 5792 O O . PHE C 1 228 ? -28.284 67.075 100.642 1.00 9.96 228 PHE C O 1
ATOM 5800 N N . LEU C 1 229 ? -28.202 65.285 101.993 1.00 11.21 229 LEU C N 1
ATOM 5801 C CA . LEU C 1 229 ? -29.601 65.421 102.387 1.00 12.05 229 LEU C CA 1
ATOM 5802 C C . LEU C 1 229 ? -29.925 66.769 103.028 1.00 12.34 229 LEU C C 1
ATOM 5803 O O . LEU C 1 229 ? -30.935 67.389 102.691 1.00 11.17 229 LEU C O 1
ATOM 5808 N N . PRO C 1 230 ? -29.081 67.240 103.970 1.00 11.03 230 PRO C N 1
ATOM 5809 C CA . PRO C 1 230 ? -29.358 68.534 104.604 1.00 10.71 230 PRO C CA 1
ATOM 5810 C C . PRO C 1 230 ? -29.432 69.658 103.563 1.00 10.46 230 PRO C C 1
ATOM 5811 O O . PRO C 1 230 ? -30.258 70.568 103.675 1.00 9.63 230 PRO C O 1
ATOM 5815 N N . HIS C 1 231 ? -28.561 69.582 102.558 1.00 10.08 231 HIS C N 1
ATOM 5816 C CA . HIS C 1 231 ? -28.521 70.569 101.478 1.00 9.04 231 HIS C CA 1
ATOM 5817 C C . HIS C 1 231 ? -29.874 70.599 100.784 1.00 8.68 231 HIS C C 1
ATOM 5818 O O . HIS C 1 231 ? -30.427 71.662 100.503 1.00 7.69 231 HIS C O 1
ATOM 5825 N N . PHE C 1 232 ? -30.389 69.410 100.498 1.00 8.81 232 PHE C N 1
ATOM 5826 C CA . PHE C 1 232 ? -31.672 69.247 99.831 1.00 9.63 232 PHE C CA 1
ATOM 5827 C C . PHE C 1 232 ? -32.832 69.713 100.694 1.00 10.03 232 PHE C C 1
ATOM 5828 O O . PHE C 1 232 ? -33.675 70.500 100.263 1.00 7.96 232 PHE C O 1
ATOM 5836 N N . GLU C 1 233 ? -32.883 69.227 101.922 1.00 8.75 233 GLU C N 1
ATOM 5837 C CA . GLU C 1 233 ? -33.971 69.616 102.794 1.00 9.41 233 GLU C CA 1
ATOM 5838 C C . GLU C 1 233 ? -34.006 71.115 103.051 1.00 8.83 233 GLU C C 1
ATOM 5839 O O . GLU C 1 233 ? -35.080 71.680 103.221 1.00 9.97 233 GLU C O 1
ATOM 5845 N N . LEU C 1 234 ? -32.842 71.763 103.060 1.00 9.40 234 LEU C N 1
ATOM 5846 C CA . LEU C 1 234 ? -32.788 73.211 103.260 1.00 8.42 234 LEU C CA 1
ATOM 5847 C C . LEU C 1 234 ? -33.432 73.904 102.059 1.00 9.81 234 LEU C C 1
ATOM 5848 O O . LEU C 1 234 ? -34.226 74.836 102.217 1.00 9.22 234 LEU C O 1
ATOM 5853 N N . SER C 1 235 ? -33.089 73.447 100.857 1.00 10.96 235 SER C N 1
ATOM 5854 C CA . SER C 1 235 ? -33.643 74.036 99.642 1.00 9.93 235 SER C CA 1
ATOM 5855 C C . SER C 1 235 ? -35.156 73.868 99.635 1.00 11.52 235 SER C C 1
ATOM 5856 O O . SER C 1 235 ? -35.889 74.755 99.194 1.00 9.83 235 SER C O 1
ATOM 5859 N N . LEU C 1 236 ? -35.618 72.725 100.136 1.00 7.99 236 LEU C N 1
ATOM 5860 C CA . LEU C 1 236 ? -37.043 72.438 100.191 1.00 8.77 236 LEU C CA 1
ATOM 5861 C C . LEU C 1 236 ? -37.716 73.372 101.198 1.00 10.95 236 LEU C C 1
ATOM 5862 O O . LEU C 1 236 ? -38.769 73.947 100.921 1.00 9.26 236 LEU C O 1
ATOM 5867 N N . ALA C 1 237 ? -37.088 73.544 102.358 1.00 10.21 237 ALA C N 1
ATOM 5868 C CA . ALA C 1 237 ? -37.640 74.419 103.389 1.00 9.60 237 ALA C CA 1
ATOM 5869 C C . ALA C 1 237 ? -37.670 75.872 102.915 1.00 10.11 237 ALA C C 1
ATOM 5870 O O . ALA C 1 237 ? -38.623 76.608 103.190 1.00 10.91 237 ALA C O 1
ATOM 5872 N N . LEU C 1 238 ? -36.628 76.289 102.204 1.00 9.43 238 LEU C N 1
ATOM 5873 C CA . LEU C 1 238 ? -36.575 77.658 101.695 1.00 9.95 238 LEU C CA 1
ATOM 5874 C C . LEU C 1 238 ? -37.653 77.848 100.635 1.00 12.03 238 LEU C C 1
ATOM 5875 O O . LEU C 1 238 ? -38.292 78.898 100.568 1.00 11.85 238 LEU C O 1
ATOM 5880 N N . GLU C 1 239 ? -37.860 76.832 99.804 1.00 11.07 239 GLU C N 1
ATOM 5881 C CA . GLU C 1 239 ? -38.892 76.919 98.776 1.00 12.30 239 GLU C CA 1
ATOM 5882 C C . GLU C 1 239 ? -40.253 77.121 99.444 1.00 13.39 239 GLU C C 1
ATOM 5883 O O . GLU C 1 239 ? -41.037 77.985 99.044 1.00 12.26 239 GLU C O 1
ATOM 5889 N N . PHE C 1 240 ? -40.526 76.317 100.465 1.00 11.65 240 PHE C N 1
ATOM 5890 C CA . PHE C 1 240 ? -41.802 76.397 101.166 1.00 12.78 240 PHE C CA 1
ATOM 5891 C C . PHE C 1 240 ? -41.990 77.689 101.956 1.00 13.79 240 PHE C C 1
ATOM 5892 O O . PHE C 1 240 ? -43.119 78.139 102.146 1.00 14.10 240 PHE C O 1
ATOM 5900 N N . LEU C 1 241 ? -40.897 78.293 102.413 1.00 12.70 241 LEU C N 1
ATOM 5901 C CA . LEU C 1 241 ? -41.010 79.561 103.127 1.00 14.32 241 LEU C CA 1
ATOM 5902 C C . LEU C 1 241 ? -41.444 80.614 102.109 1.00 15.32 241 LEU C C 1
ATOM 5903 O O . LEU C 1 241 ? -42.027 81.641 102.460 1.00 15.95 241 LEU C O 1
ATOM 5908 N N . GLY C 1 242 ? -41.157 80.336 100.840 1.00 16.18 242 GLY C N 1
ATOM 5909 C CA . GLY C 1 242 ? -41.520 81.252 99.775 1.00 16.10 242 GLY C CA 1
ATOM 5910 C C . GLY C 1 242 ? -42.981 81.170 99.369 1.00 17.57 242 GLY C C 1
ATOM 5911 O O . GLY C 1 242 ? -43.461 82.005 98.600 1.00 16.05 242 GLY C O 1
ATOM 5912 N N . PHE C 1 243 ? -43.701 80.177 99.884 1.00 16.19 243 PHE C N 1
ATOM 5913 C CA . PHE C 1 243 ? -45.111 80.021 99.540 1.00 17.25 243 PHE C CA 1
ATOM 5914 C C . PHE C 1 243 ? -46.012 81.132 100.057 1.00 17.67 243 PHE C C 1
ATOM 5915 O O . PHE C 1 243 ? -47.134 81.305 99.574 1.00 19.28 243 PHE C O 1
ATOM 5923 N N . SER C 1 244 ? -45.525 81.892 101.031 1.00 16.45 244 SER C N 1
ATOM 5924 C CA . SER C 1 244 ? -46.302 82.995 101.582 1.00 17.78 244 SER C CA 1
ATOM 5925 C C . SER C 1 244 ? -45.797 84.332 101.045 1.00 17.56 244 SER C C 1
ATOM 5926 O O . SER C 1 244 ? -46.181 85.394 101.535 1.00 20.31 244 SER C O 1
ATOM 5929 N N . GLY C 1 245 ? -44.945 84.271 100.026 1.00 18.03 245 GLY C N 1
ATOM 5930 C CA . GLY C 1 245 ? -44.390 85.483 99.448 1.00 17.24 245 GLY C CA 1
ATOM 5931 C C . GLY C 1 245 ? -45.111 86.032 98.230 1.00 17.77 245 GLY C C 1
ATOM 5932 O O . GLY C 1 245 ? -45.904 85.347 97.584 1.00 17.69 245 GLY C O 1
ATOM 5933 N N . LYS C 1 246 ? -44.819 87.289 97.916 1.00 18.86 246 LYS C N 1
ATOM 5934 C CA . LYS C 1 246 ? -45.424 87.972 96.780 1.00 19.99 246 LYS C CA 1
ATOM 5935 C C . LYS C 1 246 ? -44.991 87.394 95.435 1.00 19.05 246 LYS C C 1
ATOM 5936 O O . LYS C 1 246 ? -45.714 87.513 94.444 1.00 20.15 246 LYS C O 1
ATOM 5942 N N . GLU C 1 247 ? -43.822 86.761 95.393 1.00 17.82 247 GLU C N 1
ATOM 5943 C CA . GLU C 1 247 ? -43.330 86.199 94.137 1.00 16.52 247 GLU C CA 1
ATOM 5944 C C . GLU C 1 247 ? -44.169 85.021 93.651 1.00 15.13 247 GLU C C 1
ATOM 5945 O O . GLU C 1 247 ? -44.494 84.941 92.467 1.00 14.43 247 GLU C O 1
ATOM 5951 N N . LEU C 1 248 ? -44.531 84.110 94.550 1.00 15.43 248 LEU C N 1
ATOM 5952 C CA . LEU C 1 248 ? -45.363 82.983 94.148 1.00 16.58 248 LEU C CA 1
ATOM 5953 C C . LEU C 1 248 ? -46.728 83.524 93.723 1.00 17.38 248 LEU C C 1
ATOM 5954 O O . LEU C 1 248 ? -47.335 83.034 92.771 1.00 16.77 248 LEU C O 1
ATOM 5959 N N . GLU C 1 249 ? -47.199 84.542 94.440 1.00 19.11 249 GLU C N 1
ATOM 5960 C CA . GLU C 1 249 ? -48.486 85.167 94.146 1.00 22.49 249 GLU C CA 1
ATOM 5961 C C . GLU C 1 249 ? -48.503 85.602 92.685 1.00 22.04 249 GLU C C 1
ATOM 5962 O O . GLU C 1 249 ? -49.404 85.242 91.926 1.00 20.48 249 GLU C O 1
ATOM 5968 N N . GLU C 1 250 ? -47.493 86.378 92.302 1.00 21.99 250 GLU C N 1
ATOM 5969 C CA . GLU C 1 250 ? -47.387 86.867 90.924 1.00 23.89 250 GLU C CA 1
ATOM 5970 C C . GLU C 1 250 ? -47.090 85.722 89.946 1.00 24.43 250 GLU C C 1
ATOM 5971 O O . GLU C 1 250 ? -47.527 85.699 88.804 1.00 24.32 250 GLU C O 1
ATOM 5977 N N . GLY C 1 251 ? -46.308 84.750 90.437 1.00 25.32 251 GLY C N 1
ATOM 5978 C CA . GLY C 1 251 ? -45.959 83.616 89.590 1.00 26.74 251 GLY C CA 1
ATOM 5979 C C . GLY C 1 251 ? -47.196 82.867 89.074 1.00 29.17 251 GLY C C 1
ATOM 5980 O O . GLY C 1 251 ? -47.328 82.556 87.899 1.00 28.96 251 GLY C O 1
ATOM 5981 N N . LEU C 1 252 ? -48.101 82.536 90.019 1.00 31.26 252 LEU C N 1
ATOM 5982 C CA . LEU C 1 252 ? -49.328 81.840 89.648 1.00 35.06 252 LEU C CA 1
ATOM 5983 C C . LEU C 1 252 ? -50.278 82.754 88.875 1.00 35.55 252 LEU C C 1
ATOM 5984 O O . LEU C 1 252 ? -50.911 82.380 87.899 1.00 36.15 252 LEU C O 1
ATOM 5989 N N . LYS C 1 253 ? -50.410 83.983 89.403 1.00 37.09 253 LYS C N 1
ATOM 5990 C CA . LYS C 1 253 ? -51.257 84.945 88.726 1.00 38.47 253 LYS C CA 1
ATOM 5991 C C . LYS C 1 253 ? -50.894 85.029 87.243 1.00 39.11 253 LYS C C 1
ATOM 5992 O O . LYS C 1 253 ? -51.736 85.130 86.365 1.00 39.26 253 LYS C O 1
ATOM 5998 N N . ALA C 1 254 ? -49.573 84.999 86.986 1.00 40.18 254 ALA C N 1
ATOM 5999 C CA . ALA C 1 254 ? -49.082 85.173 85.623 1.00 41.35 254 ALA C CA 1
ATOM 6000 C C . ALA C 1 254 ? -49.493 84.013 84.711 1.00 42.57 254 ALA C C 1
ATOM 6001 O O . ALA C 1 254 ? -50.021 84.185 83.619 1.00 41.93 254 ALA C O 1
ATOM 6003 N N . LEU C 1 255 ? -49.250 82.773 85.126 1.00 44.15 255 LEU C N 1
ATOM 6004 C CA . LEU C 1 255 ? -49.612 81.631 84.292 1.00 46.52 255 LEU C CA 1
ATOM 6005 C C . LEU C 1 255 ? -51.113 81.481 84.106 1.00 47.61 255 LEU C C 1
ATOM 6006 O O . LEU C 1 255 ? -51.585 81.254 82.993 1.00 48.49 255 LEU C O 1
ATOM 6011 N N . LYS C 1 256 ? -51.865 81.603 85.194 1.00 49.01 256 LYS C N 1
ATOM 6012 C CA . LYS C 1 256 ? -53.313 81.474 85.112 1.00 50.37 256 LYS C CA 1
ATOM 6013 C C . LYS C 1 256 ? -53.905 82.540 84.194 1.00 50.82 256 LYS C C 1
ATOM 6014 O O . LYS C 1 256 ? -54.988 82.361 83.638 1.00 50.84 256 LYS C O 1
ATOM 6020 N N . GLU C 1 257 ? -53.186 83.647 84.036 1.00 50.73 257 GLU C N 1
ATOM 6021 C CA . GLU C 1 257 ? -53.624 84.731 83.165 1.00 50.77 257 GLU C CA 1
ATOM 6022 C C . GLU C 1 257 ? -52.871 84.649 81.841 1.00 50.80 257 GLU C C 1
ATOM 6023 O O . GLU C 1 257 ? -53.010 85.517 80.978 1.00 50.67 257 GLU C O 1
ATOM 6029 N N . LYS C 1 258 ? -52.074 83.595 81.695 1.00 50.76 258 LYS C N 1
ATOM 6030 C CA . LYS C 1 258 ? -51.283 83.370 80.490 1.00 50.77 258 LYS C CA 1
ATOM 6031 C C . LYS C 1 258 ? -50.524 84.612 80.037 1.00 49.75 258 LYS C C 1
ATOM 6032 O O . LYS C 1 258 ? -50.665 85.064 78.900 1.00 50.16 258 LYS C O 1
ATOM 6038 N N . ARG C 1 259 ? -49.712 85.152 80.940 1.00 47.73 259 ARG C N 1
ATOM 6039 C CA . ARG C 1 259 ? -48.910 86.332 80.654 1.00 46.13 259 ARG C CA 1
ATOM 6040 C C . ARG C 1 259 ? -47.590 86.230 81.411 1.00 44.89 259 ARG C C 1
ATOM 6041 O O . ARG C 1 259 ? -47.520 85.604 82.470 1.00 44.72 259 ARG C O 1
ATOM 6049 N N . PRO C 1 260 ? -46.521 86.838 80.875 1.00 43.38 260 PRO C N 1
ATOM 6050 C CA . PRO C 1 260 ? -45.212 86.796 81.533 1.00 41.49 260 PRO C CA 1
ATOM 6051 C C . PRO C 1 260 ? -45.280 87.381 82.943 1.00 39.34 260 PRO C C 1
ATOM 6052 O O . PRO C 1 260 ? -45.937 88.397 83.172 1.00 39.05 260 PRO C O 1
ATOM 6056 N N . PRO C 1 261 ? -44.607 86.743 83.910 1.00 37.44 261 PRO C N 1
ATOM 6057 C CA . PRO C 1 261 ? -44.635 87.258 85.280 1.00 35.97 261 PRO C CA 1
ATOM 6058 C C . PRO C 1 261 ? -43.892 88.583 85.431 1.00 34.63 261 PRO C C 1
ATOM 6059 O O . PRO C 1 261 ? -42.937 88.859 84.706 1.00 34.28 261 PRO C O 1
ATOM 6063 N N . GLU C 1 262 ? -44.350 89.400 86.372 1.00 33.32 262 GLU C N 1
ATOM 6064 C CA . GLU C 1 262 ? -43.741 90.695 86.646 1.00 31.99 262 GLU C CA 1
ATOM 6065 C C . GLU C 1 262 ? -43.365 90.715 88.123 1.00 30.28 262 GLU C C 1
ATOM 6066 O O . GLU C 1 262 ? -44.056 91.321 88.943 1.00 29.33 262 GLU C O 1
ATOM 6072 N N . PHE C 1 263 ? -42.269 90.042 88.457 1.00 27.78 263 PHE C N 1
ATOM 6073 C CA . PHE C 1 263 ? -41.817 89.956 89.839 1.00 26.56 263 PHE C CA 1
ATOM 6074 C C . PHE C 1 263 ? -41.378 91.298 90.422 1.00 26.27 263 PHE C C 1
ATOM 6075 O O . PHE C 1 263 ? -40.739 92.102 89.747 1.00 27.44 263 PHE C O 1
ATOM 6083 N N . PRO C 1 264 ? -41.722 91.552 91.695 1.00 27.78 264 PRO C N 1
ATOM 6084 C CA . PRO C 1 264 ? -41.391 92.791 92.413 1.00 28.56 264 PRO C CA 1
ATOM 6085 C C . PRO C 1 264 ? -39.913 92.962 92.756 1.00 29.32 264 PRO C C 1
ATOM 6086 O O . PRO C 1 264 ? -39.164 91.966 92.683 1.00 30.35 264 PRO C O 1
ATOM 6091 N N . LEU D 1 2 ? 12.625 45.341 115.714 1.00 51.02 2 LEU D N 1
ATOM 6092 C CA . LEU D 1 2 ? 13.604 44.496 114.974 1.00 50.39 2 LEU D CA 1
ATOM 6093 C C . LEU D 1 2 ? 15.000 45.101 115.088 1.00 50.37 2 LEU D C 1
ATOM 6094 O O . LEU D 1 2 ? 15.163 46.223 115.574 1.00 50.92 2 LEU D O 1
ATOM 6099 N N . ALA D 1 3 ? 16.005 44.355 114.642 1.00 50.12 3 ALA D N 1
ATOM 6100 C CA . ALA D 1 3 ? 17.380 44.831 114.699 1.00 49.87 3 ALA D CA 1
ATOM 6101 C C . ALA D 1 3 ? 17.632 45.828 113.574 1.00 49.66 3 ALA D C 1
ATOM 6102 O O . ALA D 1 3 ? 18.546 46.649 113.651 1.00 50.16 3 ALA D O 1
ATOM 6104 N N . SER D 1 4 ? 16.809 45.755 112.532 1.00 49.03 4 SER D N 1
ATOM 6105 C CA . SER D 1 4 ? 16.937 46.656 111.393 1.00 48.61 4 SER D CA 1
ATOM 6106 C C . SER D 1 4 ? 16.193 47.965 111.658 1.00 48.15 4 SER D C 1
ATOM 6107 O O . SER D 1 4 ? 16.585 49.022 111.162 1.00 47.63 4 SER D O 1
ATOM 6110 N N . LEU D 1 5 ? 15.119 47.887 112.440 1.00 47.42 5 LEU D N 1
ATOM 6111 C CA . LEU D 1 5 ? 14.331 49.068 112.780 1.00 46.78 5 LEU D CA 1
ATOM 6112 C C . LEU D 1 5 ? 15.144 50.020 113.652 1.00 45.62 5 LEU D C 1
ATOM 6113 O O . LEU D 1 5 ? 15.183 51.226 113.407 1.00 45.77 5 LEU D O 1
ATOM 6118 N N . GLU D 1 6 ? 15.789 49.469 114.675 1.00 44.47 6 GLU D N 1
ATOM 6119 C CA . GLU D 1 6 ? 16.601 50.265 115.586 1.00 43.55 6 GLU D CA 1
ATOM 6120 C C . GLU D 1 6 ? 17.688 51.032 114.837 1.00 42.12 6 GLU D C 1
ATOM 6121 O O . GLU D 1 6 ? 18.052 52.145 115.221 1.00 41.47 6 GLU D O 1
ATOM 6127 N N . ALA D 1 7 ? 18.191 50.437 113.760 1.00 39.96 7 ALA D N 1
ATOM 6128 C CA . ALA D 1 7 ? 19.239 51.055 112.955 1.00 37.70 7 ALA D CA 1
ATOM 6129 C C . ALA D 1 7 ? 18.705 52.170 112.056 1.00 36.26 7 ALA D C 1
ATOM 6130 O O . ALA D 1 7 ? 19.397 53.156 111.802 1.00 36.51 7 ALA D O 1
ATOM 6132 N N . ARG D 1 8 ? 17.477 52.010 111.576 1.00 34.19 8 ARG D N 1
ATOM 6133 C CA . ARG D 1 8 ? 16.867 53.006 110.688 1.00 32.29 8 ARG D CA 1
ATOM 6134 C C . ARG D 1 8 ? 16.175 54.111 111.491 1.00 30.08 8 ARG D C 1
ATOM 6135 O O . ARG D 1 8 ? 15.900 55.198 111.005 1.00 29.67 8 ARG D O 1
ATOM 6143 N N . TYR D 1 9 ? 15.893 53.846 112.760 1.00 28.40 9 TYR D N 1
ATOM 6144 C CA . TYR D 1 9 ? 15.218 54.827 113.596 1.00 27.14 9 TYR D CA 1
ATOM 6145 C C . TYR D 1 9 ? 15.989 55.192 114.853 1.00 26.88 9 TYR D C 1
ATOM 6146 O O . TYR D 1 9 ? 15.655 54.748 115.952 1.00 27.27 9 TYR D O 1
ATOM 6155 N N . PRO D 1 10 ? 17.035 56.020 114.705 1.00 26.70 10 PRO D N 1
ATOM 6156 C CA . PRO D 1 10 ? 17.848 56.442 115.847 1.00 26.47 10 PRO D CA 1
ATOM 6157 C C . PRO D 1 10 ? 17.000 57.217 116.850 1.00 25.17 10 PRO D C 1
ATOM 6158 O O . PRO D 1 10 ? 16.282 58.150 116.486 1.00 24.96 10 PRO D O 1
ATOM 6162 N N . GLY D 1 11 ? 17.081 56.816 118.112 1.00 23.39 11 GLY D N 1
ATOM 6163 C CA . GLY D 1 11 ? 16.307 57.479 119.144 1.00 22.31 11 GLY D CA 1
ATOM 6164 C C . GLY D 1 11 ? 15.139 56.616 119.574 1.00 21.05 11 GLY D C 1
ATOM 6165 O O . GLY D 1 11 ? 14.461 56.925 120.555 1.00 22.11 11 GLY D O 1
ATOM 6166 N N . LEU D 1 12 ? 14.900 55.533 118.836 1.00 19.62 12 LEU D N 1
ATOM 6167 C CA . LEU D 1 12 ? 13.809 54.613 119.142 1.00 20.73 12 LEU D CA 1
ATOM 6168 C C . LEU D 1 12 ? 14.322 53.253 119.603 1.00 21.70 12 LEU D C 1
ATOM 6169 O O . LEU D 1 12 ? 15.117 52.614 118.914 1.00 23.75 12 LEU D O 1
ATOM 6174 N N . ALA D 1 13 ? 13.857 52.818 120.768 1.00 21.58 13 ALA D N 1
ATOM 6175 C CA . ALA D 1 13 ? 14.242 51.524 121.317 1.00 21.71 13 ALA D CA 1
ATOM 6176 C C . ALA D 1 13 ? 13.025 50.612 121.237 1.00 21.68 13 ALA D C 1
ATOM 6177 O O . ALA D 1 13 ? 11.908 51.031 121.553 1.00 21.63 13 ALA D O 1
ATOM 6179 N N . PHE D 1 14 ? 13.237 49.369 120.819 1.00 20.25 14 PHE D N 1
ATOM 6180 C CA . PHE D 1 14 ? 12.142 48.418 120.698 1.00 21.00 14 PHE D CA 1
ATOM 6181 C C . PHE D 1 14 ? 12.295 47.226 121.636 1.00 21.94 14 PHE D C 1
ATOM 6182 O O . PHE D 1 14 ? 13.391 46.684 121.804 1.00 21.87 14 PHE D O 1
ATOM 6190 N N . ALA D 1 15 ? 11.184 46.825 122.247 1.00 21.05 15 ALA D N 1
ATOM 6191 C CA . ALA D 1 15 ? 11.179 45.694 123.164 1.00 20.19 15 ALA D CA 1
ATOM 6192 C C . ALA D 1 15 ? 9.779 45.099 123.259 1.00 20.44 15 ALA D C 1
ATOM 6193 O O . ALA D 1 15 ? 8.801 45.715 122.834 1.00 20.47 15 ALA D O 1
ATOM 6195 N N . TRP D 1 16 ? 9.691 43.888 123.799 1.00 18.54 16 TRP D N 1
ATOM 6196 C CA . TRP D 1 16 ? 8.410 43.222 123.975 1.00 19.55 16 TRP D CA 1
ATOM 6197 C C . TRP D 1 16 ? 8.238 42.965 125.472 1.00 19.97 16 TRP D C 1
ATOM 6198 O O . TRP D 1 16 ? 8.533 41.878 125.956 1.00 21.06 16 TRP D O 1
ATOM 6209 N N . PRO D 1 17 ? 7.763 43.971 126.226 1.00 20.32 17 PRO D N 1
ATOM 6210 C CA . PRO D 1 17 ? 7.565 43.828 127.674 1.00 20.76 17 PRO D CA 1
ATOM 6211 C C . PRO D 1 17 ? 6.559 42.743 128.041 1.00 21.02 17 PRO D C 1
ATOM 6212 O O . PRO D 1 17 ? 6.662 42.110 129.091 1.00 18.68 17 PRO D O 1
ATOM 6216 N N . ARG D 1 18 ? 5.578 42.547 127.169 1.00 21.80 18 ARG D N 1
ATOM 6217 C CA . ARG D 1 18 ? 4.553 41.536 127.370 1.00 22.92 18 ARG D CA 1
ATOM 6218 C C . ARG D 1 18 ? 4.282 40.888 126.023 1.00 22.83 18 ARG D C 1
ATOM 6219 O O . ARG D 1 18 ? 4.640 41.437 124.981 1.00 23.13 18 ARG D O 1
ATOM 6227 N N . PRO D 1 19 ? 3.652 39.706 126.026 1.00 23.62 19 PRO D N 1
ATOM 6228 C CA . PRO D 1 19 ? 3.339 38.994 124.785 1.00 22.84 19 PRO D CA 1
ATOM 6229 C C . PRO D 1 19 ? 2.504 39.839 123.821 1.00 22.54 19 PRO D C 1
ATOM 6230 O O . PRO D 1 19 ? 1.482 40.404 124.205 1.00 23.18 19 PRO D O 1
ATOM 6234 N N . GLY D 1 20 ? 2.954 39.930 122.575 1.00 21.26 20 GLY D N 1
ATOM 6235 C CA . GLY D 1 20 ? 2.225 40.686 121.573 1.00 19.84 20 GLY D CA 1
ATOM 6236 C C . GLY D 1 20 ? 2.253 42.196 121.717 1.00 18.10 20 GLY D C 1
ATOM 6237 O O . GLY D 1 20 ? 1.656 42.903 120.902 1.00 17.82 20 GLY D O 1
ATOM 6238 N N . VAL D 1 21 ? 2.936 42.696 122.741 1.00 16.93 21 VAL D N 1
ATOM 6239 C CA . VAL D 1 21 ? 3.022 44.137 122.960 1.00 16.49 21 VAL D CA 1
ATOM 6240 C C . VAL D 1 21 ? 4.383 44.696 122.560 1.00 16.57 21 VAL D C 1
ATOM 6241 O O . VAL D 1 21 ? 5.386 44.470 123.242 1.00 16.87 21 VAL D O 1
ATOM 6245 N N . LEU D 1 22 ? 4.416 45.422 121.446 1.00 16.86 22 LEU D N 1
ATOM 6246 C CA . LEU D 1 22 ? 5.653 46.030 120.982 1.00 16.84 22 LEU D CA 1
ATOM 6247 C C . LEU D 1 22 ? 5.765 47.405 121.621 1.00 18.35 22 LEU D C 1
ATOM 6248 O O . LEU D 1 22 ? 4.965 48.302 121.344 1.00 17.90 22 LEU D O 1
ATOM 6253 N N . GLU D 1 23 ? 6.759 47.561 122.485 1.00 17.26 23 GLU D N 1
ATOM 6254 C CA . GLU D 1 23 ? 6.976 48.818 123.181 1.00 19.26 23 GLU D CA 1
ATOM 6255 C C . GLU D 1 23 ? 8.039 49.668 122.503 1.00 18.56 23 GLU D C 1
ATOM 6256 O O . GLU D 1 23 ? 9.161 49.216 122.279 1.00 17.63 23 GLU D O 1
ATOM 6262 N N . ILE D 1 24 ? 7.679 50.903 122.173 1.00 16.57 24 ILE D N 1
ATOM 6263 C CA . ILE D 1 24 ? 8.624 51.809 121.548 1.00 17.15 24 ILE D CA 1
ATOM 6264 C C . ILE D 1 24 ? 8.960 52.916 122.542 1.00 16.63 24 ILE D C 1
ATOM 6265 O O . ILE D 1 24 ? 8.098 53.711 122.920 1.00 15.14 24 ILE D O 1
ATOM 6270 N N . THR D 1 25 ? 10.212 52.936 122.983 1.00 17.15 25 THR D N 1
ATOM 6271 C CA . THR D 1 25 ? 10.686 53.946 123.914 1.00 17.81 25 THR D CA 1
ATOM 6272 C C . THR D 1 25 ? 11.521 54.924 123.101 1.00 18.98 25 THR D C 1
ATOM 6273 O O . THR D 1 25 ? 12.515 54.538 122.484 1.00 21.35 25 THR D O 1
ATOM 6277 N N . PHE D 1 26 ? 11.113 56.186 123.081 1.00 18.55 26 PHE D N 1
ATOM 6278 C CA . PHE D 1 26 ? 11.851 57.183 122.320 1.00 19.09 26 PHE D CA 1
ATOM 6279 C C . PHE D 1 26 ? 12.668 58.117 123.199 1.00 19.47 26 PHE D C 1
ATOM 6280 O O . PHE D 1 26 ? 12.243 58.496 124.292 1.00 19.75 26 PHE D O 1
ATOM 6288 N N . ARG D 1 27 ? 13.849 58.478 122.711 1.00 19.36 27 ARG D N 1
ATOM 6289 C CA . ARG D 1 27 ? 14.747 59.358 123.442 1.00 21.32 27 ARG D CA 1
ATOM 6290 C C . ARG D 1 27 ? 15.057 60.615 122.643 1.00 21.08 27 ARG D C 1
ATOM 6291 O O . ARG D 1 27 ? 15.542 60.539 121.511 1.00 21.60 27 ARG D O 1
ATOM 6299 N N . GLY D 1 28 ? 14.774 61.769 123.239 1.00 19.86 28 GLY D N 1
ATOM 6300 C CA . GLY D 1 28 ? 15.042 63.035 122.580 1.00 21.35 28 GLY D CA 1
ATOM 6301 C C . GLY D 1 28 ? 16.036 63.832 123.401 1.00 21.65 28 GLY D C 1
ATOM 6302 O O . GLY D 1 28 ? 16.958 63.261 123.982 1.00 21.31 28 GLY D O 1
ATOM 6303 N N . GLU D 1 29 ? 15.851 65.147 123.453 1.00 22.10 29 GLU D N 1
ATOM 6304 C CA . GLU D 1 29 ? 16.731 66.019 124.223 1.00 22.57 29 GLU D CA 1
ATOM 6305 C C . GLU D 1 29 ? 16.049 66.279 125.570 1.00 22.05 29 GLU D C 1
ATOM 6306 O O . GLU D 1 29 ? 15.388 65.387 126.097 1.00 22.68 29 GLU D O 1
ATOM 6312 N N . LYS D 1 30 ? 16.203 67.473 126.136 1.00 23.40 30 LYS D N 1
ATOM 6313 C CA . LYS D 1 30 ? 15.566 67.770 127.424 1.00 24.17 30 LYS D CA 1
ATOM 6314 C C . LYS D 1 30 ? 14.064 67.501 127.344 1.00 22.98 30 LYS D C 1
ATOM 6315 O O . LYS D 1 30 ? 13.399 67.964 126.420 1.00 22.49 30 LYS D O 1
ATOM 6321 N N . LEU D 1 31 ? 13.542 66.757 128.316 1.00 21.26 31 LEU D N 1
ATOM 6322 C CA . LEU D 1 31 ? 12.123 66.402 128.358 1.00 20.90 31 LEU D CA 1
ATOM 6323 C C . LEU D 1 31 ? 11.723 65.720 127.053 1.00 20.09 31 LEU D C 1
ATOM 6324 O O . LEU D 1 31 ? 10.571 65.784 126.624 1.00 17.90 31 LEU D O 1
ATOM 6329 N N . ASN D 1 32 ? 12.697 65.062 126.435 1.00 19.42 32 ASN D N 1
ATOM 6330 C CA . ASN D 1 32 ? 12.504 64.363 125.174 1.00 18.35 32 ASN D CA 1
ATOM 6331 C C . ASN D 1 32 ? 12.024 65.254 124.040 1.00 18.24 32 ASN D C 1
ATOM 6332 O O . ASN D 1 32 ? 11.253 64.819 123.181 1.00 17.48 32 ASN D O 1
ATOM 6337 N N . ALA D 1 33 ? 12.476 66.507 124.046 1.00 18.17 33 ALA D N 1
ATOM 6338 C CA . ALA D 1 33 ? 12.136 67.435 122.971 1.00 17.96 33 ALA D CA 1
ATOM 6339 C C . ALA D 1 33 ? 12.657 66.715 121.731 1.00 18.78 33 ALA D C 1
ATOM 6340 O O . ALA D 1 33 ? 13.717 66.087 121.776 1.00 19.18 33 ALA D O 1
ATOM 6342 N N . MET D 1 34 ? 11.922 66.804 120.630 1.00 17.28 34 MET D N 1
ATOM 6343 C CA . MET D 1 34 ? 12.292 66.097 119.410 1.00 16.43 34 MET D CA 1
ATOM 6344 C C . MET D 1 34 ? 13.194 66.782 118.398 1.00 17.75 34 MET D C 1
ATOM 6345 O O . MET D 1 34 ? 12.839 67.817 117.833 1.00 17.75 34 MET D O 1
ATOM 6350 N N . PRO D 1 35 ? 14.384 66.210 118.157 1.00 18.28 35 PRO D N 1
ATOM 6351 C CA . PRO D 1 35 ? 15.297 66.797 117.178 1.00 17.27 35 PRO D CA 1
ATOM 6352 C C . PRO D 1 35 ? 14.796 66.302 115.820 1.00 17.74 35 PRO D C 1
ATOM 6353 O O . PRO D 1 35 ? 13.929 65.429 115.758 1.00 16.21 35 PRO D O 1
ATOM 6357 N N . PRO D 1 36 ? 15.328 66.848 114.720 1.00 17.30 36 PRO D N 1
ATOM 6358 C CA . PRO D 1 36 ? 14.905 66.437 113.378 1.00 17.20 36 PRO D CA 1
ATOM 6359 C C . PRO D 1 36 ? 14.782 64.927 113.165 1.00 16.60 36 PRO D C 1
ATOM 6360 O O . PRO D 1 36 ? 13.755 64.447 112.696 1.00 15.95 36 PRO D O 1
ATOM 6364 N N . ALA D 1 37 ? 15.825 64.184 113.516 1.00 16.51 37 ALA D N 1
ATOM 6365 C CA . ALA D 1 37 ? 15.826 62.734 113.336 1.00 16.47 37 ALA D CA 1
ATOM 6366 C C . ALA D 1 37 ? 14.714 62.016 114.101 1.00 15.78 37 ALA D C 1
ATOM 6367 O O . ALA D 1 37 ? 14.086 61.098 113.572 1.00 15.47 37 ALA D O 1
ATOM 6369 N N . LEU D 1 38 ? 14.480 62.422 115.346 1.00 15.69 38 LEU D N 1
ATOM 6370 C CA . LEU D 1 38 ? 13.447 61.787 116.157 1.00 15.94 38 LEU D CA 1
ATOM 6371 C C . LEU D 1 38 ? 12.043 62.093 115.642 1.00 16.33 38 LEU D C 1
ATOM 6372 O O . LEU D 1 38 ? 11.192 61.205 115.588 1.00 15.47 38 LEU D O 1
ATOM 6377 N N . HIS D 1 39 ? 11.795 63.347 115.272 1.00 14.90 39 HIS D N 1
ATOM 6378 C CA . HIS D 1 39 ? 10.480 63.717 114.758 1.00 13.97 39 HIS D CA 1
ATOM 6379 C C . HIS D 1 39 ? 10.180 62.913 113.498 1.00 15.01 39 HIS D C 1
ATOM 6380 O O . HIS D 1 39 ? 9.076 62.395 113.331 1.00 14.60 39 HIS D O 1
ATOM 6387 N N . ARG D 1 40 ? 11.169 62.797 112.616 1.00 14.21 40 ARG D N 1
ATOM 6388 C CA . ARG D 1 40 ? 10.989 62.042 111.385 1.00 15.96 40 ARG D CA 1
ATOM 6389 C C . ARG D 1 40 ? 10.759 60.558 111.680 1.00 16.24 40 ARG D C 1
ATOM 6390 O O . ARG D 1 40 ? 9.911 59.920 111.058 1.00 15.46 40 ARG D O 1
ATOM 6398 N N . GLY D 1 41 ? 11.512 60.019 112.635 1.00 14.95 41 GLY D N 1
ATOM 6399 C CA . GLY D 1 41 ? 11.371 58.617 112.989 1.00 14.21 41 GLY D CA 1
ATOM 6400 C C . GLY D 1 41 ? 10.023 58.270 113.595 1.00 14.32 41 GLY D C 1
ATOM 6401 O O . GLY D 1 41 ? 9.409 57.269 113.235 1.00 12.49 41 GLY D O 1
ATOM 6402 N N . LEU D 1 42 ? 9.557 59.094 114.526 1.00 14.31 42 LEU D N 1
ATOM 6403 C CA . LEU D 1 42 ? 8.272 58.848 115.161 1.00 14.67 42 LEU D CA 1
ATOM 6404 C C . LEU D 1 42 ? 7.129 58.956 114.159 1.00 15.25 42 LEU D C 1
ATOM 6405 O O . LEU D 1 42 ? 6.073 58.363 114.345 1.00 15.57 42 LEU D O 1
ATOM 6410 N N . ALA D 1 43 ? 7.340 59.708 113.086 1.00 15.61 43 ALA D N 1
ATOM 6411 C CA . ALA D 1 43 ? 6.289 59.870 112.092 1.00 15.04 43 ALA D CA 1
ATOM 6412 C C . ALA D 1 43 ? 6.291 58.756 111.053 1.00 15.89 43 ALA D C 1
ATOM 6413 O O . ALA D 1 43 ? 5.232 58.325 110.591 1.00 15.95 43 ALA D O 1
ATOM 6415 N N . ARG D 1 44 ? 7.477 58.277 110.699 1.00 14.56 44 ARG D N 1
ATOM 6416 C CA . ARG D 1 44 ? 7.577 57.261 109.670 1.00 15.94 44 ARG D CA 1
ATOM 6417 C C . ARG D 1 44 ? 7.698 55.813 110.121 1.00 15.99 44 ARG D C 1
ATOM 6418 O O . ARG D 1 44 ? 7.551 54.907 109.305 1.00 16.13 44 ARG D O 1
ATOM 6426 N N . VAL D 1 45 ? 7.951 55.579 111.405 1.00 14.89 45 VAL D N 1
ATOM 6427 C CA . VAL D 1 45 ? 8.090 54.204 111.885 1.00 14.61 45 VAL D CA 1
ATOM 6428 C C . VAL D 1 45 ? 6.833 53.353 111.676 1.00 16.73 45 VAL D C 1
ATOM 6429 O O . VAL D 1 45 ? 6.926 52.142 111.458 1.00 16.65 45 VAL D O 1
ATOM 6433 N N . TRP D 1 46 ? 5.665 53.988 111.735 1.00 16.44 46 TRP D N 1
ATOM 6434 C CA . TRP D 1 46 ? 4.392 53.284 111.578 1.00 17.91 46 TRP D CA 1
ATOM 6435 C C . TRP D 1 46 ? 4.303 52.521 110.264 1.00 20.67 46 TRP D C 1
ATOM 6436 O O . TRP D 1 46 ? 3.730 51.431 110.195 1.00 20.60 46 TRP D O 1
ATOM 6447 N N . ARG D 1 47 ? 4.884 53.104 109.2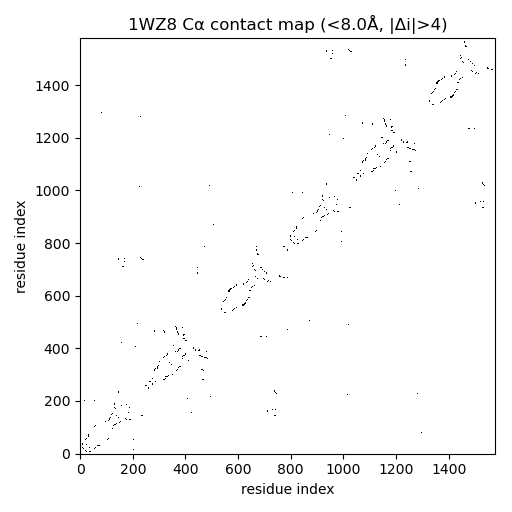27 1.00 22.34 47 ARG D N 1
ATOM 6448 C CA . ARG D 1 47 ? 4.901 52.503 107.906 1.00 26.55 47 ARG D CA 1
ATOM 6449 C C . ARG D 1 47 ? 5.626 51.155 107.921 1.00 26.19 47 ARG D C 1
ATOM 6450 O O . ARG D 1 47 ? 5.198 50.206 107.266 1.00 26.41 47 ARG D O 1
ATOM 6458 N N . ASP D 1 48 ? 6.711 51.069 108.686 1.00 26.27 48 ASP D N 1
ATOM 6459 C CA . ASP D 1 48 ? 7.489 49.835 108.766 1.00 27.53 48 ASP D CA 1
ATOM 6460 C C . ASP D 1 48 ? 7.018 48.836 109.822 1.00 27.45 48 ASP D C 1
ATOM 6461 O O . ASP D 1 48 ? 7.322 47.648 109.724 1.00 27.15 48 ASP D O 1
ATOM 6466 N N . LEU D 1 49 ? 6.285 49.303 110.830 1.00 26.57 49 LEU D N 1
ATOM 6467 C CA . LEU D 1 49 ? 5.805 48.402 111.877 1.00 26.97 49 LEU D CA 1
ATOM 6468 C C . LEU D 1 49 ? 4.826 47.366 111.338 1.00 28.68 49 LEU D C 1
ATOM 6469 O O . LEU D 1 49 ? 4.670 46.292 111.914 1.00 28.95 49 LEU D O 1
ATOM 6474 N N . GLU D 1 50 ? 4.166 47.689 110.231 1.00 31.14 50 GLU D N 1
ATOM 6475 C CA . GLU D 1 50 ? 3.202 46.773 109.633 1.00 34.36 50 GLU D CA 1
ATOM 6476 C C . GLU D 1 50 ? 3.873 45.471 109.204 1.00 34.76 50 GLU D C 1
ATOM 6477 O O . GLU D 1 50 ? 3.204 44.463 108.971 1.00 35.34 50 GLU D O 1
ATOM 6483 N N . ALA D 1 51 ? 5.198 45.497 109.111 1.00 34.82 51 ALA D N 1
ATOM 6484 C CA . ALA D 1 51 ? 5.962 44.328 108.697 1.00 34.70 51 ALA D CA 1
ATOM 6485 C C . ALA D 1 51 ? 6.432 43.487 109.882 1.00 34.78 51 ALA D C 1
ATOM 6486 O O . ALA D 1 51 ? 6.844 42.338 109.711 1.00 35.61 51 ALA D O 1
ATOM 6488 N N . VAL D 1 52 ? 6.373 44.055 111.081 1.00 33.55 52 VAL D N 1
ATOM 6489 C CA . VAL D 1 52 ? 6.794 43.330 112.273 1.00 32.70 52 VAL D CA 1
ATOM 6490 C C . VAL D 1 52 ? 5.720 42.326 112.679 1.00 33.14 52 VAL D C 1
ATOM 6491 O O . VAL D 1 52 ? 4.650 42.701 113.154 1.00 34.15 52 VAL D O 1
ATOM 6495 N N . GLU D 1 53 ? 6.009 41.045 112.483 1.00 32.93 53 GLU D N 1
ATOM 6496 C CA . GLU D 1 53 ? 5.056 39.999 112.826 1.00 32.55 53 GLU D CA 1
ATOM 6497 C C . GLU D 1 53 ? 4.917 39.824 114.331 1.00 30.07 53 GLU D C 1
ATOM 6498 O O . GLU D 1 53 ? 5.880 39.992 115.085 1.00 30.76 53 GLU D O 1
ATOM 6504 N N . GLY D 1 54 ? 3.701 39.501 114.759 1.00 26.61 54 GLY D N 1
ATOM 6505 C CA . GLY D 1 54 ? 3.440 39.287 116.169 1.00 23.67 54 GLY D CA 1
ATOM 6506 C C . GLY D 1 54 ? 2.949 40.504 116.928 1.00 20.93 54 GLY D C 1
ATOM 6507 O O . GLY D 1 54 ? 2.714 40.421 118.129 1.00 19.90 54 GLY D O 1
ATOM 6508 N N . VAL D 1 55 ? 2.788 41.631 116.243 1.00 19.23 55 VAL D N 1
ATOM 6509 C CA . VAL D 1 55 ? 2.324 42.845 116.911 1.00 18.47 55 VAL D CA 1
ATOM 6510 C C . VAL D 1 55 ? 0.810 42.862 117.073 1.00 18.20 55 VAL D C 1
ATOM 6511 O O . VAL D 1 55 ? 0.064 42.873 116.088 1.00 15.85 55 VAL D O 1
ATOM 6515 N N . ARG D 1 56 ? 0.361 42.872 118.323 1.00 17.48 56 ARG D N 1
ATOM 6516 C CA . ARG D 1 56 ? -1.065 42.900 118.611 1.00 17.11 56 ARG D CA 1
ATOM 6517 C C . ARG D 1 56 ? -1.426 44.234 119.263 1.00 17.03 56 ARG D C 1
ATOM 6518 O O . ARG D 1 56 ? -2.593 44.616 119.312 1.00 18.11 56 ARG D O 1
ATOM 6526 N N . ALA D 1 57 ? -0.412 44.934 119.760 1.00 16.30 57 ALA D N 1
ATOM 6527 C CA . ALA D 1 57 ? -0.605 46.236 120.394 1.00 16.52 57 ALA D CA 1
ATOM 6528 C C . ALA D 1 57 ? 0.737 46.945 120.489 1.00 15.78 57 ALA D C 1
ATOM 6529 O O . ALA D 1 57 ? 1.779 46.303 120.629 1.00 16.94 57 ALA D O 1
ATOM 6531 N N . VAL D 1 58 ? 0.716 48.269 120.395 1.00 14.01 58 VAL D N 1
ATOM 6532 C CA . VAL D 1 58 ? 1.942 49.049 120.487 1.00 14.62 58 VAL D CA 1
ATOM 6533 C C . VAL D 1 58 ? 1.862 49.982 121.685 1.00 14.46 58 VAL D C 1
ATOM 6534 O O . VAL D 1 58 ? 0.862 50.669 121.873 1.00 14.33 58 VAL D O 1
ATOM 6538 N N . LEU D 1 59 ? 2.913 49.988 122.498 1.00 14.10 59 LEU D N 1
ATOM 6539 C CA . LEU D 1 59 ? 2.968 50.843 123.678 1.00 14.53 59 LEU D CA 1
ATOM 6540 C C . LEU D 1 59 ? 4.039 51.909 123.490 1.00 14.44 59 LEU D C 1
ATOM 6541 O O . LEU D 1 59 ? 5.204 51.593 123.261 1.00 15.95 59 LEU D O 1
ATOM 6546 N N . LEU D 1 60 ? 3.639 53.172 123.592 1.00 13.45 60 LEU D N 1
ATOM 6547 C CA . LEU D 1 60 ? 4.562 54.288 123.428 1.00 14.27 60 LEU D CA 1
ATOM 6548 C C . LEU D 1 60 ? 4.957 54.866 124.777 1.00 14.86 60 LEU D C 1
ATOM 6549 O O . LEU D 1 60 ? 4.108 55.078 125.640 1.00 15.69 60 LEU D O 1
ATOM 6554 N N . ARG D 1 61 ? 6.249 55.124 124.950 1.00 16.09 61 ARG D N 1
ATOM 6555 C CA . ARG D 1 61 ? 6.753 55.691 126.194 1.00 15.80 61 ARG D CA 1
ATOM 6556 C C . ARG D 1 61 ? 8.019 56.487 125.921 1.00 15.74 61 ARG D C 1
ATOM 6557 O O . ARG D 1 61 ? 8.818 56.118 125.065 1.00 15.75 61 ARG D O 1
ATOM 6565 N N . GLY D 1 62 ? 8.190 57.591 126.640 1.00 15.35 62 GLY D N 1
ATOM 6566 C CA . GLY D 1 62 ? 9.386 58.392 126.472 1.00 15.81 62 GLY D CA 1
ATOM 6567 C C . GLY D 1 62 ? 10.400 57.869 127.469 1.00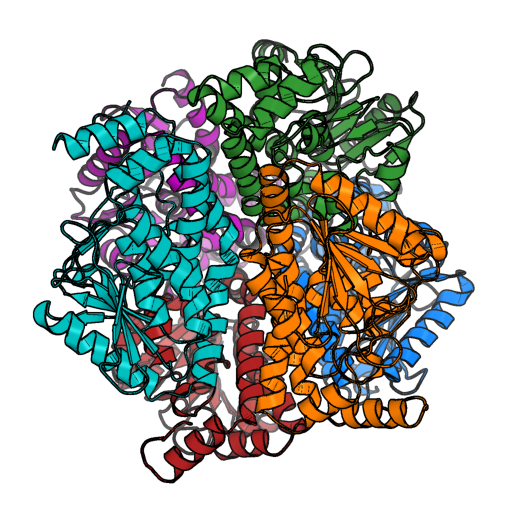 18.77 62 GLY D C 1
ATOM 6568 O O . GLY D 1 62 ? 10.022 57.372 128.532 1.00 17.45 62 GLY D O 1
ATOM 6569 N N . GLU D 1 63 ? 11.682 57.957 127.140 1.00 19.44 63 GLU D N 1
ATOM 6570 C CA . GLU D 1 63 ? 12.697 57.467 128.059 1.00 22.43 63 GLU D CA 1
ATOM 6571 C C . GLU D 1 63 ? 12.914 58.479 129.176 1.00 21.43 63 GLU D C 1
ATOM 6572 O O . GLU D 1 63 ? 12.725 59.680 128.987 1.00 20.18 63 GLU D O 1
ATOM 6578 N N . GLY D 1 64 ? 13.286 57.985 130.352 1.00 21.32 64 GLY D N 1
ATOM 6579 C CA . GLY D 1 64 ? 13.526 58.873 131.473 1.00 21.62 64 GLY D CA 1
ATOM 6580 C C . GLY D 1 64 ? 12.291 59.300 132.246 1.00 21.13 64 GLY D C 1
ATOM 6581 O O . GLY D 1 64 ? 12.311 60.333 132.907 1.00 22.12 64 GLY D O 1
ATOM 6582 N N . GLY D 1 65 ? 11.220 58.515 132.169 1.00 20.56 65 GLY D N 1
ATOM 6583 C CA . GLY D 1 65 ? 10.006 58.846 132.900 1.00 21.66 65 GLY D CA 1
ATOM 6584 C C . GLY D 1 65 ? 9.331 60.132 132.459 1.00 22.00 65 GLY D C 1
ATOM 6585 O O . GLY D 1 65 ? 8.753 60.858 133.271 1.00 21.83 65 GLY D O 1
ATOM 6586 N N . VAL D 1 66 ? 9.408 60.426 131.168 1.00 20.09 66 VAL D N 1
ATOM 6587 C CA . VAL D 1 66 ? 8.784 61.628 130.632 1.00 19.44 66 VAL D CA 1
ATOM 6588 C C . VAL D 1 66 ? 8.447 61.364 129.172 1.00 18.04 66 VAL D C 1
ATOM 6589 O O . VAL D 1 66 ? 9.249 60.780 128.444 1.00 17.28 66 VAL D O 1
ATOM 6593 N N . PHE D 1 67 ? 7.256 61.776 128.748 1.00 16.70 67 PHE D N 1
ATOM 6594 C CA . PHE D 1 67 ? 6.843 61.547 127.370 1.00 15.18 67 PHE D CA 1
ATOM 6595 C C . PHE D 1 67 ? 7.585 62.500 126.435 1.00 15.18 67 PHE D C 1
ATOM 6596 O O . PHE D 1 67 ? 8.669 62.170 125.962 1.00 15.15 67 PHE D O 1
ATOM 6604 N N . SER D 1 68 ? 7.028 63.679 126.168 1.00 16.16 68 SER D N 1
ATOM 6605 C CA . SER D 1 68 ? 7.729 64.613 125.290 1.00 15.91 68 SER D CA 1
ATOM 6606 C C . SER D 1 68 ? 7.218 66.046 125.278 1.00 16.20 68 SER D C 1
ATOM 6607 O O . SER D 1 68 ? 6.012 66.302 125.197 1.00 15.34 68 SER D O 1
ATOM 6610 N N . ALA D 1 69 ? 8.162 66.977 125.341 1.00 14.66 69 ALA D N 1
ATOM 6611 C CA . ALA D 1 69 ? 7.847 68.396 125.323 1.00 16.48 69 ALA D CA 1
ATOM 6612 C C . ALA D 1 69 ? 7.630 68.898 123.887 1.00 15.38 69 ALA D C 1
ATOM 6613 O O . ALA D 1 69 ? 7.445 70.093 123.661 1.00 17.93 69 ALA D O 1
ATOM 6615 N N . GLY D 1 70 ? 7.667 67.983 122.922 1.00 17.01 70 GLY D N 1
ATOM 6616 C CA . GLY D 1 70 ? 7.447 68.354 121.529 1.00 17.66 70 GLY D CA 1
ATOM 6617 C C . GLY D 1 70 ? 8.686 68.646 120.699 1.00 17.46 70 GLY D C 1
ATOM 6618 O O . GLY D 1 70 ? 9.796 68.267 121.067 1.00 17.32 70 GLY D O 1
ATOM 6619 N N . GLY D 1 71 ? 8.492 69.315 119.565 1.00 17.30 71 GLY D N 1
ATOM 6620 C CA . GLY D 1 71 ? 9.611 69.658 118.702 1.00 17.14 71 GLY D CA 1
ATOM 6621 C C . GLY D 1 71 ? 10.645 70.513 119.415 1.00 17.00 71 GLY D C 1
ATOM 6622 O O . GLY D 1 71 ? 10.299 71.423 120.168 1.00 14.77 71 GLY D O 1
ATOM 6623 N N . SER D 1 72 ? 11.921 70.226 119.173 1.00 16.76 72 SER D N 1
ATOM 6624 C CA . SER D 1 72 ? 13.009 70.966 119.807 1.00 17.72 72 SER D CA 1
ATOM 6625 C C . SER D 1 72 ? 13.261 72.317 119.143 1.00 18.02 72 SER D C 1
ATOM 6626 O O . SER D 1 72 ? 12.823 72.559 118.015 1.00 15.39 72 SER D O 1
ATOM 6629 N N . PHE D 1 73 ? 13.969 73.194 119.851 1.00 19.35 73 PHE D N 1
ATOM 6630 C CA . PHE D 1 73 ? 14.304 74.511 119.320 1.00 19.38 73 PHE D CA 1
ATOM 6631 C C . PHE D 1 73 ? 15.049 74.321 118.003 1.00 18.75 73 PHE D C 1
ATOM 6632 O O . PHE D 1 73 ? 14.826 75.051 117.036 1.00 18.81 73 PHE D O 1
ATOM 6640 N N . GLY D 1 74 ? 15.940 73.335 117.983 1.00 18.47 74 GLY D N 1
ATOM 6641 C CA . GLY D 1 74 ? 16.726 73.052 116.793 1.00 18.95 74 GLY D CA 1
ATOM 6642 C C . GLY D 1 74 ? 15.872 72.704 115.590 1.00 19.41 74 GLY D C 1
ATOM 6643 O O . GLY D 1 74 ? 16.125 73.177 114.478 1.00 18.25 74 GLY D O 1
ATOM 6644 N N . LEU D 1 75 ? 14.861 71.870 115.807 1.00 17.31 75 LEU D N 1
ATOM 6645 C CA . LEU D 1 75 ? 13.965 71.475 114.728 1.00 17.03 75 LEU D CA 1
ATOM 6646 C C . LEU D 1 75 ? 13.244 72.702 114.176 1.00 16.65 75 LEU D C 1
ATOM 6647 O O . LEU D 1 75 ? 13.181 72.908 112.967 1.00 15.18 75 LEU D O 1
ATOM 6652 N N . ILE D 1 76 ? 12.710 73.516 115.078 1.00 17.49 76 ILE D N 1
ATOM 6653 C CA . ILE D 1 76 ? 11.986 74.724 114.702 1.00 18.03 76 ILE D CA 1
ATOM 6654 C C . ILE D 1 76 ? 12.861 75.706 113.916 1.00 18.74 76 ILE D C 1
ATOM 6655 O O . ILE D 1 76 ? 12.408 76.302 112.936 1.00 17.53 76 ILE D O 1
ATOM 6660 N N . GLU D 1 77 ? 14.110 75.875 114.340 1.00 18.92 77 GLU D N 1
ATOM 6661 C CA . GLU D 1 77 ? 15.008 76.788 113.641 1.00 19.69 77 GLU D CA 1
ATOM 6662 C C . GLU D 1 77 ? 15.341 76.239 112.261 1.00 19.84 77 GLU D C 1
ATOM 6663 O O . GLU D 1 77 ? 15.439 76.990 111.291 1.00 20.97 77 GLU D O 1
ATOM 6669 N N . GLU D 1 78 ? 15.519 74.925 112.177 1.00 19.59 78 GLU D N 1
ATOM 6670 C CA . GLU D 1 78 ? 15.830 74.294 110.902 1.00 19.43 78 GLU D CA 1
ATOM 6671 C C . GLU D 1 78 ? 14.691 74.575 109.928 1.00 19.00 78 GLU D C 1
ATOM 6672 O O . GLU D 1 78 ? 14.919 74.912 108.765 1.00 17.39 78 GLU D O 1
ATOM 6678 N N . MET D 1 79 ? 13.463 74.433 110.419 1.00 17.70 79 MET D N 1
ATOM 6679 C CA . MET D 1 79 ? 12.271 74.660 109.607 1.00 17.12 79 MET D CA 1
ATOM 6680 C C . MET D 1 79 ? 12.208 76.095 109.103 1.00 16.76 79 MET D C 1
ATOM 6681 O O . MET D 1 79 ? 11.863 76.338 107.949 1.00 16.68 79 MET D O 1
ATOM 6686 N N . ARG D 1 80 ? 12.543 77.043 109.972 1.00 17.33 80 ARG D N 1
ATOM 6687 C CA . ARG D 1 80 ? 12.518 78.455 109.600 1.00 19.47 80 ARG D CA 1
ATOM 6688 C C . ARG D 1 80 ? 13.620 78.816 108.611 1.00 19.89 80 ARG D C 1
ATOM 6689 O O . ARG D 1 80 ? 13.488 79.777 107.855 1.00 20.37 80 ARG D O 1
ATOM 6697 N N . ALA D 1 81 ? 14.703 78.043 108.623 1.00 19.96 81 ALA D N 1
ATOM 6698 C CA . ALA D 1 81 ? 15.856 78.310 107.767 1.00 19.53 81 ALA D CA 1
ATOM 6699 C C . ALA D 1 81 ? 15.761 77.911 106.294 1.00 20.33 81 ALA D C 1
ATOM 6700 O O . ALA D 1 81 ? 16.513 78.433 105.470 1.00 19.74 81 ALA D O 1
ATOM 6702 N N . SER D 1 82 ? 14.871 76.986 105.949 1.00 18.68 82 SER D N 1
ATOM 6703 C CA . SER D 1 82 ? 14.756 76.592 104.548 1.00 19.72 82 SER D CA 1
ATOM 6704 C C . SER D 1 82 ? 13.396 76.033 104.171 1.00 19.26 82 SER D C 1
ATOM 6705 O O . SER D 1 82 ? 12.740 75.364 104.970 1.00 18.20 82 SER D O 1
ATOM 6708 N N . HIS D 1 83 ? 12.986 76.314 102.938 1.00 17.57 83 HIS D N 1
ATOM 6709 C CA . HIS D 1 83 ? 11.713 75.836 102.416 1.00 17.61 83 HIS D CA 1
ATOM 6710 C C . HIS D 1 83 ? 11.736 74.319 102.373 1.00 17.29 83 HIS D C 1
ATOM 6711 O O . HIS D 1 83 ? 10.736 73.660 102.664 1.00 17.43 83 HIS D O 1
ATOM 6718 N N . GLU D 1 84 ? 12.890 73.768 102.015 1.00 18.09 84 GLU D N 1
ATOM 6719 C CA . GLU D 1 84 ? 13.052 72.325 101.921 1.00 18.59 84 GLU D CA 1
ATOM 6720 C C . GLU D 1 84 ? 12.719 71.630 103.238 1.00 18.54 84 GLU D C 1
ATOM 6721 O O . GLU D 1 84 ? 11.981 70.646 103.255 1.00 16.51 84 GLU D O 1
ATOM 6727 N N . ALA D 1 85 ? 13.258 72.145 104.341 1.00 18.36 85 ALA D N 1
ATOM 6728 C CA . ALA D 1 85 ? 13.010 71.545 105.648 1.00 17.29 85 ALA D CA 1
ATOM 6729 C C . ALA D 1 85 ? 11.584 71.788 106.125 1.00 15.64 85 ALA D C 1
ATOM 6730 O O . ALA D 1 85 ? 10.959 70.910 106.718 1.00 14.24 85 ALA D O 1
ATOM 6732 N N . LEU D 1 86 ? 11.069 72.981 105.867 1.00 14.47 86 LEU D N 1
ATOM 6733 C CA . LEU D 1 86 ? 9.716 73.312 106.283 1.00 12.99 86 LEU D CA 1
ATOM 6734 C C . LEU D 1 86 ? 8.723 72.314 105.698 1.00 13.02 86 LEU D C 1
ATOM 6735 O O . LEU D 1 86 ? 7.865 71.804 106.409 1.00 12.40 86 LEU D O 1
ATOM 6740 N N . LEU D 1 87 ? 8.845 72.029 104.404 1.00 13.50 87 LEU D N 1
ATOM 6741 C CA . LEU D 1 87 ? 7.933 71.090 103.753 1.00 13.44 87 LEU D CA 1
ATOM 6742 C C . LEU D 1 87 ? 8.206 69.632 104.113 1.00 12.83 87 LEU D C 1
ATOM 6743 O O . LEU D 1 87 ? 7.289 68.807 104.138 1.00 11.37 87 LEU D O 1
ATOM 6748 N N . ARG D 1 88 ? 9.462 69.304 104.389 1.00 13.19 88 ARG D N 1
ATOM 6749 C CA . ARG D 1 88 ? 9.781 67.939 104.786 1.00 14.27 88 ARG D CA 1
ATOM 6750 C C . ARG D 1 88 ? 9.044 67.688 106.099 1.00 13.53 88 ARG D C 1
ATOM 6751 O O . ARG D 1 88 ? 8.395 66.654 106.288 1.00 12.56 88 ARG D O 1
ATOM 6759 N N . VAL D 1 89 ? 9.144 68.652 107.007 1.00 11.76 89 VAL D N 1
ATOM 6760 C CA . VAL D 1 89 ? 8.504 68.520 108.309 1.00 12.19 89 VAL D CA 1
ATOM 6761 C C . VAL D 1 89 ? 6.980 68.573 108.214 1.00 12.28 89 VAL D C 1
ATOM 6762 O O . VAL D 1 89 ? 6.286 67.960 109.022 1.00 12.02 89 VAL D O 1
ATOM 6766 N N . PHE D 1 90 ? 6.459 69.303 107.231 1.00 12.91 90 PHE D N 1
ATOM 6767 C CA . PHE D 1 90 ? 5.013 69.375 107.052 1.00 11.73 90 PHE D CA 1
ATOM 6768 C C . PHE D 1 90 ? 4.488 67.946 106.928 1.00 11.06 90 PHE D C 1
ATOM 6769 O O . PHE D 1 90 ? 3.607 67.525 107.678 1.00 9.17 90 PHE D O 1
ATOM 6777 N N . TRP D 1 91 ? 5.048 67.194 105.987 1.00 10.91 91 TRP D N 1
ATOM 6778 C CA . TRP D 1 91 ? 4.603 65.827 105.778 1.00 11.50 91 TRP D CA 1
ATOM 6779 C C . TRP D 1 91 ? 4.862 64.903 106.965 1.00 12.28 91 TRP D C 1
ATOM 6780 O O . TRP D 1 91 ? 4.105 63.957 107.192 1.00 13.03 91 TRP D O 1
ATOM 6791 N N . GLU D 1 92 ? 5.914 65.178 107.733 1.00 12.08 92 GLU D N 1
ATOM 6792 C CA . GLU D 1 92 ? 6.208 64.366 108.910 1.00 11.87 92 GLU D CA 1
ATOM 6793 C C . GLU D 1 92 ? 5.158 64.653 109.975 1.00 12.52 92 GLU D C 1
ATOM 6794 O O . GLU D 1 92 ? 4.649 63.738 110.621 1.00 11.97 92 GLU D O 1
ATOM 6800 N N . ALA D 1 93 ? 4.840 65.931 110.154 1.00 10.66 93 ALA D N 1
ATOM 6801 C CA . ALA D 1 93 ? 3.848 66.334 111.145 1.00 10.52 93 ALA D CA 1
ATOM 6802 C C . ALA D 1 93 ? 2.516 65.658 110.839 1.00 11.06 93 ALA D C 1
ATOM 6803 O O . ALA D 1 93 ? 1.833 65.172 111.737 1.00 8.71 93 ALA D O 1
ATOM 6805 N N . ARG D 1 94 ? 2.148 65.629 109.562 1.00 11.84 94 ARG D N 1
ATOM 6806 C CA . ARG D 1 94 ? 0.905 64.991 109.153 1.00 12.76 94 ARG D CA 1
ATOM 6807 C C . ARG D 1 94 ? 0.963 63.507 109.511 1.00 12.98 94 ARG D C 1
ATOM 6808 O O . ARG D 1 94 ? 0.019 62.964 110.098 1.00 12.20 94 ARG D O 1
ATOM 6816 N N . ASP D 1 95 ? 2.079 62.859 109.179 1.00 12.96 95 ASP D N 1
ATOM 6817 C CA . ASP D 1 95 ? 2.241 61.436 109.456 1.00 11.40 95 ASP D CA 1
ATOM 6818 C C . ASP D 1 95 ? 2.309 61.076 110.934 1.00 10.29 95 ASP D C 1
ATOM 6819 O O . ASP D 1 95 ? 1.870 59.997 111.323 1.00 9.41 95 ASP D O 1
ATOM 6824 N N . LEU D 1 96 ? 2.861 61.965 111.754 1.00 10.37 96 LEU D N 1
ATOM 6825 C CA . LEU D 1 96 ? 2.964 61.713 113.194 1.00 12.37 96 LEU D CA 1
ATOM 6826 C C . LEU D 1 96 ? 1.587 61.422 113.795 1.00 13.51 96 LEU D C 1
ATOM 6827 O O . LEU D 1 96 ? 1.458 60.656 114.759 1.00 13.09 96 LEU D O 1
ATOM 6832 N N . VAL D 1 97 ? 0.559 62.040 113.220 1.00 12.63 97 VAL D N 1
ATOM 6833 C CA . VAL D 1 97 ? -0.804 61.846 113.695 1.00 12.45 97 VAL D CA 1
ATOM 6834 C C . VAL D 1 97 ? -1.512 60.729 112.938 1.00 11.42 97 VAL D C 1
ATOM 6835 O O . VAL D 1 97 ? -2.149 59.869 113.541 1.00 11.69 97 VAL D O 1
ATOM 6839 N N . LEU D 1 98 ? -1.394 60.739 111.615 1.00 12.63 98 LEU D N 1
ATOM 6840 C CA . LEU D 1 98 ? -2.043 59.728 110.790 1.00 13.89 98 LEU D CA 1
ATOM 6841 C C . LEU D 1 98 ? -1.408 58.351 110.905 1.00 13.40 98 LEU D C 1
ATOM 6842 O O . LEU D 1 98 ? -2.083 57.338 110.717 1.00 13.92 98 LEU D O 1
ATOM 6847 N N . GLY D 1 99 ? -0.112 58.319 111.206 1.00 13.53 99 GLY D N 1
ATOM 6848 C CA . GLY D 1 99 ? 0.587 57.053 111.354 1.00 12.70 99 GLY D CA 1
ATOM 6849 C C . GLY D 1 99 ? -0.115 56.164 112.362 1.00 11.40 99 GLY D C 1
ATOM 6850 O O . GLY D 1 99 ? -0.505 55.040 112.042 1.00 12.60 99 GLY D O 1
ATOM 6851 N N . PRO D 1 100 ? -0.276 56.639 113.606 1.00 12.53 100 PRO D N 1
ATOM 6852 C CA . PRO D 1 100 ? -0.943 55.887 114.671 1.00 12.10 100 PRO D CA 1
ATOM 6853 C C . PRO D 1 100 ? -2.391 55.570 114.274 1.00 12.81 100 PRO D C 1
ATOM 6854 O O . PRO D 1 100 ? -2.857 54.440 114.427 1.00 10.48 100 PRO D O 1
ATOM 6858 N N . LEU D 1 101 ? -3.098 56.571 113.752 1.00 9.34 101 LEU D N 1
ATOM 6859 C CA . LEU D 1 101 ? -4.489 56.379 113.355 1.00 10.54 101 LEU D CA 1
ATOM 6860 C C . LEU D 1 101 ? -4.664 55.307 112.285 1.00 10.50 101 LEU D C 1
ATOM 6861 O O . LEU D 1 101 ? -5.616 54.529 112.323 1.00 12.16 101 LEU D O 1
ATOM 6866 N N . ASN D 1 102 ? -3.751 55.262 111.326 1.00 10.52 102 ASN D N 1
ATOM 6867 C CA . ASN D 1 102 ? -3.874 54.277 110.264 1.00 11.84 102 ASN D CA 1
ATOM 6868 C C . ASN D 1 102 ? -3.143 52.967 110.525 1.00 13.57 102 ASN D C 1
ATOM 6869 O O . ASN D 1 102 ? -3.187 52.060 109.692 1.00 12.01 102 ASN D O 1
ATOM 6874 N N . PHE D 1 103 ? -2.480 52.858 111.675 1.00 11.39 103 PHE D N 1
ATOM 6875 C CA . PHE D 1 103 ? -1.800 51.608 112.014 1.00 13.50 103 PHE D CA 1
ATOM 6876 C C . PHE D 1 103 ? -2.916 50.638 112.423 1.00 12.52 103 PHE D C 1
ATOM 6877 O O . PHE D 1 103 ? -3.784 50.982 113.221 1.00 13.60 103 PHE D O 1
ATOM 6885 N N . PRO D 1 104 ? -2.908 49.411 111.882 1.00 12.65 104 PRO D N 1
ATOM 6886 C CA . PRO D 1 104 ? -3.924 48.392 112.179 1.00 13.70 104 PRO D CA 1
ATOM 6887 C C . PRO D 1 104 ? -4.175 48.047 113.646 1.00 14.37 104 PRO D C 1
ATOM 6888 O O . PRO D 1 104 ? -5.324 47.939 114.075 1.00 15.72 104 PRO D O 1
ATOM 6892 N N . ARG D 1 105 ? -3.100 47.871 114.407 1.00 13.51 105 ARG D N 1
ATOM 6893 C CA . ARG D 1 105 ? -3.212 47.484 115.808 1.00 13.52 105 ARG D CA 1
ATOM 6894 C C . ARG D 1 105 ? -3.434 48.647 116.763 1.00 11.83 105 ARG D C 1
ATOM 6895 O O . ARG D 1 105 ? -3.091 49.789 116.459 1.00 12.92 105 ARG D O 1
ATOM 6903 N N . PRO D 1 106 ? -4.027 48.367 117.937 1.00 11.69 106 PRO D N 1
ATOM 6904 C CA . PRO D 1 106 ? -4.282 49.414 118.931 1.00 11.60 106 PRO D CA 1
ATOM 6905 C C . PRO D 1 106 ? -2.966 49.995 119.437 1.00 11.53 106 PRO D C 1
ATOM 6906 O O . PRO D 1 106 ? -1.983 49.272 119.595 1.00 12.04 106 PRO D O 1
ATOM 6910 N N . VAL D 1 107 ? -2.955 51.298 119.700 1.00 11.55 107 VAL D N 1
ATOM 6911 C CA . VAL D 1 107 ? -1.759 51.970 120.193 1.00 10.26 107 VAL D CA 1
ATOM 6912 C C . VAL D 1 107 ? -2.065 52.611 121.546 1.00 12.45 107 VAL D C 1
ATOM 6913 O O . VAL D 1 107 ? -3.054 53.330 121.691 1.00 10.70 107 VAL D O 1
ATOM 6917 N N . VAL D 1 108 ? -1.211 52.341 122.530 1.00 11.63 108 VAL D N 1
ATOM 6918 C CA . VAL D 1 108 ? -1.380 52.883 123.876 1.00 11.61 108 VAL D CA 1
ATOM 6919 C C . VAL D 1 108 ? -0.214 53.804 124.219 1.00 11.60 108 VAL D C 1
ATOM 6920 O O . VAL D 1 108 ? 0.942 53.475 123.953 1.00 11.94 108 VAL D O 1
ATOM 6924 N N . ALA D 1 109 ? -0.511 54.958 124.811 1.00 9.19 109 ALA D N 1
ATOM 6925 C CA . ALA D 1 109 ? 0.548 55.885 125.187 1.00 10.68 109 ALA D CA 1
ATOM 6926 C C . ALA D 1 109 ? 0.640 56.019 126.702 1.00 10.47 109 ALA D C 1
ATOM 6927 O O . ALA D 1 109 ? -0.366 56.250 127.373 1.00 11.89 109 ALA D O 1
ATOM 6929 N N . ALA D 1 110 ? 1.849 55.853 127.230 1.00 10.79 110 ALA D N 1
ATOM 6930 C CA . ALA D 1 110 ? 2.099 55.999 128.662 1.00 12.09 110 ALA D CA 1
ATOM 6931 C C . ALA D 1 110 ? 2.631 57.420 128.781 1.00 12.92 110 ALA D C 1
ATOM 6932 O O . ALA D 1 110 ? 3.837 57.651 128.688 1.00 15.00 110 ALA D O 1
ATOM 6934 N N . VAL D 1 111 ? 1.719 58.370 128.967 1.00 12.41 111 VAL D N 1
ATOM 6935 C CA . VAL D 1 111 ? 2.079 59.781 129.048 1.00 13.40 111 VAL D CA 1
ATOM 6936 C C . VAL D 1 111 ? 2.532 60.217 130.433 1.00 14.36 111 VAL D C 1
ATOM 6937 O O . VAL D 1 111 ? 1.723 60.598 131.268 1.00 15.95 111 VAL D O 1
ATOM 6941 N N . GLU D 1 112 ? 3.841 60.175 130.654 1.00 14.63 112 GLU D N 1
ATOM 6942 C CA . GLU D 1 112 ? 4.426 60.556 131.929 1.00 15.11 112 GLU D CA 1
ATOM 6943 C C . GLU D 1 112 ? 4.893 62.006 131.986 1.00 15.47 112 GLU D C 1
ATOM 6944 O O . GLU D 1 112 ? 5.587 62.487 131.086 1.00 15.40 112 GLU D O 1
ATOM 6950 N N . LYS D 1 113 ? 4.482 62.694 133.046 1.00 14.99 113 LYS D N 1
ATOM 6951 C CA . LYS D 1 113 ? 4.888 64.069 133.325 1.00 15.33 113 LYS D CA 1
ATOM 6952 C C . LYS D 1 113 ? 4.613 65.216 132.352 1.00 15.11 113 LYS D C 1
ATOM 6953 O O . LYS D 1 113 ? 4.054 66.234 132.755 1.00 15.10 113 LYS D O 1
ATOM 6959 N N . VAL D 1 114 ? 5.011 65.076 131.091 1.00 15.21 114 VAL D N 1
ATOM 6960 C CA . VAL D 1 114 ? 4.837 66.165 130.130 1.00 13.57 114 VAL D CA 1
ATOM 6961 C C . VAL D 1 114 ? 4.477 65.738 128.711 1.00 13.22 114 VAL D C 1
ATOM 6962 O O . VAL D 1 114 ? 5.050 64.789 128.173 1.00 13.59 114 VAL D O 1
ATOM 6966 N N . ALA D 1 115 ? 3.538 66.466 128.108 1.00 13.38 115 ALA D N 1
ATOM 6967 C CA . ALA D 1 115 ? 3.111 66.222 126.733 1.00 12.63 115 ALA D CA 1
ATOM 6968 C C . ALA D 1 115 ? 2.734 67.573 126.139 1.00 11.69 115 ALA D C 1
ATOM 6969 O O . ALA D 1 115 ? 1.677 68.129 126.447 1.00 12.79 115 ALA D O 1
ATOM 6971 N N . VAL D 1 116 ? 3.607 68.093 125.284 1.00 13.73 116 VAL D N 1
ATOM 6972 C CA . VAL D 1 116 ? 3.403 69.395 124.659 1.00 13.27 116 VAL D CA 1
ATOM 6973 C C . VAL D 1 116 ? 3.644 69.313 123.157 1.00 13.64 116 VAL D C 1
ATOM 6974 O O . VAL D 1 116 ? 4.462 68.519 122.698 1.00 13.73 116 VAL D O 1
ATOM 6978 N N . GLY D 1 117 ? 2.933 70.142 122.397 1.00 12.86 117 GLY D N 1
ATOM 6979 C CA . GLY D 1 117 ? 3.112 70.147 120.956 1.00 13.05 117 GLY D CA 1
ATOM 6980 C C . GLY D 1 117 ? 3.086 68.766 120.327 1.00 12.57 117 GLY D C 1
ATOM 6981 O O . GLY D 1 117 ? 2.155 67.990 120.547 1.00 11.98 117 GLY D O 1
ATOM 6982 N N . ALA D 1 118 ? 4.116 68.455 119.543 1.00 13.82 118 ALA D N 1
ATOM 6983 C CA . ALA D 1 118 ? 4.200 67.162 118.878 1.00 13.52 118 ALA D CA 1
ATOM 6984 C C . ALA D 1 118 ? 4.067 66.021 119.882 1.00 13.33 118 ALA D C 1
ATOM 6985 O O . ALA D 1 118 ? 3.599 64.933 119.538 1.00 12.10 118 ALA D O 1
ATOM 6987 N N . GLY D 1 119 ? 4.488 66.273 121.118 1.00 13.62 119 GLY D N 1
ATOM 6988 C CA . GLY D 1 119 ? 4.388 65.256 122.153 1.00 12.40 119 GLY D CA 1
ATOM 6989 C C . GLY D 1 119 ? 2.933 64.969 122.466 1.00 11.92 119 GLY D C 1
ATOM 6990 O O . GLY D 1 119 ? 2.538 63.822 122.675 1.00 12.15 119 GLY D O 1
ATOM 6991 N N . LEU D 1 120 ? 2.124 66.018 122.501 1.00 10.97 120 LEU D N 1
ATOM 6992 C CA . LEU D 1 120 ? 0.705 65.847 122.777 1.00 11.42 120 LEU D CA 1
ATOM 6993 C C . LEU D 1 120 ? 0.028 65.253 121.551 1.00 10.38 120 LEU D C 1
ATOM 6994 O O . LEU D 1 120 ? -0.884 64.444 121.674 1.00 10.82 120 LEU D O 1
ATOM 6999 N N . ALA D 1 121 ? 0.488 65.648 120.366 1.00 11.04 121 ALA D N 1
ATOM 7000 C CA . ALA D 1 121 ? -0.087 65.134 119.127 1.00 9.81 121 ALA D CA 1
ATOM 7001 C C . ALA D 1 121 ? 0.031 63.616 119.094 1.00 9.05 121 ALA D C 1
ATOM 7002 O O . ALA D 1 121 ? -0.936 62.914 118.802 1.00 9.47 121 ALA D O 1
ATOM 7004 N N . LEU D 1 122 ? 1.222 63.113 119.403 1.00 9.37 122 LEU D N 1
ATOM 7005 C CA . LEU D 1 122 ? 1.454 61.677 119.407 1.00 10.61 122 LEU D CA 1
ATOM 7006 C C . LEU D 1 122 ? 0.621 60.998 120.495 1.00 10.70 122 LEU D C 1
ATOM 7007 O O . LEU D 1 122 ? 0.012 59.953 120.266 1.00 10.05 122 LEU D O 1
ATOM 7012 N N . ALA D 1 123 ? 0.598 61.595 121.681 1.00 10.03 123 ALA D N 1
ATOM 7013 C CA . ALA D 1 123 ? -0.161 61.030 122.789 1.00 10.23 123 ALA D CA 1
ATOM 7014 C C . ALA D 1 123 ? -1.644 60.923 122.456 1.00 10.64 123 ALA D C 1
ATOM 7015 O O . ALA D 1 123 ? -2.294 59.938 122.804 1.00 9.77 123 ALA D O 1
ATOM 7017 N N . LEU D 1 124 ? -2.179 61.930 121.772 1.00 9.97 124 LEU D N 1
ATOM 7018 C CA . LEU D 1 124 ? -3.597 61.925 121.437 1.00 10.60 124 LEU D CA 1
ATOM 7019 C C . LEU D 1 124 ? -3.962 61.158 120.167 1.00 11.43 124 LEU D C 1
ATOM 7020 O O . LEU D 1 124 ? -5.137 60.849 119.951 1.00 11.22 124 LEU D O 1
ATOM 7025 N N . ALA D 1 125 ? -2.969 60.860 119.331 1.00 11.58 125 ALA D N 1
ATOM 7026 C CA . ALA D 1 125 ? -3.206 60.099 118.107 1.00 10.85 125 ALA D CA 1
ATOM 7027 C C . ALA D 1 125 ? -3.319 58.624 118.485 1.00 10.90 125 ALA D C 1
ATOM 7028 O O . ALA D 1 125 ? -3.896 57.823 117.745 1.00 10.09 125 ALA D O 1
ATOM 7030 N N . ALA D 1 126 ? -2.749 58.274 119.634 1.00 10.13 126 ALA D N 1
ATOM 7031 C CA . ALA D 1 126 ? -2.809 56.909 120.134 1.00 10.26 126 ALA D CA 1
ATOM 7032 C C . ALA D 1 126 ? -4.269 56.607 120.438 1.00 8.83 126 ALA D C 1
ATOM 7033 O O . ALA D 1 126 ? -5.042 57.513 120.703 1.00 8.68 126 ALA D O 1
ATOM 7035 N N . ASP D 1 127 ? -4.645 55.333 120.412 1.00 9.77 127 ASP D N 1
ATOM 7036 C CA . ASP D 1 127 ? -6.027 54.954 120.681 1.00 9.51 127 ASP D CA 1
ATOM 7037 C C . ASP D 1 127 ? -6.416 55.170 122.140 1.00 10.48 127 ASP D C 1
ATOM 7038 O O . ASP D 1 127 ? -7.514 55.638 122.443 1.00 10.03 127 ASP D O 1
ATOM 7043 N N . ILE D 1 128 ? -5.502 54.833 123.040 1.00 9.69 128 ILE D N 1
ATOM 7044 C CA . ILE D 1 128 ? -5.738 54.995 124.468 1.00 11.20 128 ILE D CA 1
ATOM 7045 C C . ILE D 1 128 ? -4.521 55.638 125.108 1.00 10.53 128 ILE D C 1
ATOM 7046 O O . ILE D 1 128 ? -3.395 55.165 124.941 1.00 11.81 128 ILE D O 1
ATOM 7051 N N . ALA D 1 129 ? -4.755 56.715 125.846 1.00 10.31 129 ALA D N 1
ATOM 7052 C CA . ALA D 1 129 ? -3.686 57.417 126.531 1.00 9.27 129 ALA D CA 1
ATOM 7053 C C . ALA D 1 129 ? -3.892 57.326 128.029 1.00 10.81 129 ALA D C 1
ATOM 7054 O O . ALA D 1 129 ? -4.992 57.569 128.530 1.00 11.50 129 ALA D O 1
ATOM 7056 N N . VAL D 1 130 ? -2.828 56.963 128.733 1.00 11.40 130 VAL D N 1
ATOM 7057 C CA . VAL D 1 130 ? -2.859 56.872 130.187 1.00 10.62 130 VAL D CA 1
ATOM 7058 C C . VAL D 1 130 ? -1.949 57.982 130.684 1.00 10.06 130 VAL D C 1
ATOM 7059 O O . VAL D 1 130 ? -0.759 58.005 130.377 1.00 11.67 130 VAL D O 1
ATOM 7063 N N . VAL D 1 131 ? -2.517 58.921 131.430 1.00 12.48 131 VAL D N 1
ATOM 7064 C CA . VAL D 1 131 ? -1.745 60.030 131.965 1.00 11.66 131 VAL D CA 1
ATOM 7065 C C . VAL D 1 131 ? -1.715 59.932 133.481 1.00 12.03 131 VAL D C 1
ATOM 7066 O O . VAL D 1 131 ? -2.455 59.150 134.073 1.00 12.21 131 VAL D O 1
ATOM 7070 N N . GLY D 1 132 ? -0.844 60.720 134.100 1.00 13.00 132 GLY D N 1
ATOM 7071 C CA . GLY D 1 132 ? -0.765 60.741 135.547 1.00 15.37 132 GLY D CA 1
ATOM 7072 C C . GLY D 1 132 ? -1.575 61.936 136.015 1.00 17.01 132 GLY D C 1
ATOM 7073 O O . GLY D 1 132 ? -1.741 62.899 135.268 1.00 14.76 132 GLY D O 1
ATOM 7074 N N . LYS D 1 133 ? -2.083 61.896 137.242 1.00 19.22 133 LYS D N 1
ATOM 7075 C CA . LYS D 1 133 ? -2.868 63.004 137.755 1.00 21.39 133 LYS D CA 1
ATOM 7076 C C . LYS D 1 133 ? -2.092 64.310 137.638 1.00 22.01 133 LYS D C 1
ATOM 7077 O O . LYS D 1 133 ? -2.647 65.373 137.392 1.00 24.47 133 LYS D O 1
ATOM 7083 N N . GLY D 1 134 ? -0.779 64.207 137.817 1.00 20.61 134 GLY D N 1
ATOM 7084 C CA . GLY D 1 134 ? 0.080 65.375 137.757 1.00 19.31 134 GLY D CA 1
ATOM 7085 C C . GLY D 1 134 ? 0.699 65.682 136.403 1.00 19.07 134 GLY D C 1
ATOM 7086 O O . GLY D 1 134 ? 1.418 66.672 136.263 1.00 20.23 134 GLY D O 1
ATOM 7087 N N . THR D 1 135 ? 0.445 64.844 135.403 1.00 15.65 135 THR D N 1
ATOM 7088 C CA . THR D 1 135 ? 1.002 65.099 134.079 1.00 15.56 135 THR D CA 1
ATOM 7089 C C . THR D 1 135 ? 0.527 66.470 133.616 1.00 15.00 135 THR D C 1
ATOM 7090 O O . THR D 1 135 ? -0.540 66.940 134.015 1.00 12.90 135 THR D O 1
ATOM 7094 N N . ARG D 1 136 ? 1.328 67.117 132.781 1.00 15.74 136 ARG D N 1
ATOM 7095 C CA . ARG D 1 136 ? 0.971 68.425 132.260 1.00 16.53 136 ARG D CA 1
ATOM 7096 C C . ARG D 1 136 ? 0.800 68.314 130.753 1.00 15.91 136 ARG D C 1
ATOM 7097 O O . ARG D 1 136 ? 1.734 67.936 130.048 1.00 15.75 136 ARG D O 1
ATOM 7105 N N . LEU D 1 137 ? -0.397 68.632 130.269 1.00 15.11 137 LEU D N 1
ATOM 7106 C CA . LEU D 1 137 ? -0.692 68.566 128.842 1.00 15.01 137 LEU D CA 1
ATOM 7107 C C . LEU D 1 137 ? -0.957 69.968 128.323 1.00 17.31 137 LEU D C 1
ATOM 7108 O O . LEU D 1 137 ? -1.777 70.701 128.875 1.00 17.59 137 LEU D O 1
ATOM 7113 N N . LEU D 1 138 ? -0.279 70.332 127.243 1.00 15.16 138 LEU D N 1
ATOM 7114 C CA . LEU D 1 138 ? -0.432 71.667 126.696 1.00 15.22 138 LEU D CA 1
ATOM 7115 C C . LEU D 1 138 ? -0.147 71.645 125.201 1.00 14.42 138 LEU D C 1
ATOM 7116 O O . LEU D 1 138 ? 0.835 71.046 124.769 1.00 11.47 138 LEU D O 1
ATOM 7121 N N . ASP D 1 139 ? -1.006 72.288 124.414 1.00 12.86 139 ASP D N 1
ATOM 7122 C CA . ASP D 1 139 ? -0.787 72.356 122.972 1.00 12.75 139 ASP D CA 1
ATOM 7123 C C . ASP D 1 139 ? 0.493 73.173 122.795 1.00 13.08 139 ASP D C 1
ATOM 7124 O O . ASP D 1 139 ? 1.458 72.728 122.164 1.00 13.12 139 ASP D O 1
ATOM 7129 N N . GLY D 1 140 ? 0.475 74.386 123.343 1.00 13.15 140 GLY D N 1
ATOM 7130 C CA . GLY D 1 140 ? 1.641 75.253 123.317 1.00 13.89 140 GLY D CA 1
ATOM 7131 C C . GLY D 1 140 ? 1.980 76.135 122.128 1.00 13.43 140 GLY D C 1
ATOM 7132 O O . GLY D 1 140 ? 2.825 77.013 122.257 1.00 14.18 140 GLY D O 1
ATOM 7133 N N . HIS D 1 141 ? 1.324 75.942 120.991 1.00 13.70 141 HIS D N 1
ATOM 7134 C CA . HIS D 1 141 ? 1.657 76.704 119.768 1.00 13.48 141 HIS D CA 1
ATOM 7135 C C . HIS D 1 141 ? 1.442 78.235 119.888 1.00 13.80 141 HIS D C 1
ATOM 7136 O O . HIS D 1 141 ? 2.250 79.039 119.442 1.00 12.39 141 HIS D O 1
ATOM 7143 N N . LEU D 1 142 ? 0.332 78.660 120.482 1.00 15.13 142 LEU D N 1
ATOM 7144 C CA . LEU D 1 142 ? 0.029 80.082 120.594 1.00 17.68 142 LEU D CA 1
ATOM 7145 C C . LEU D 1 142 ? 1.053 80.858 121.421 1.00 19.16 142 LEU D C 1
ATOM 7146 O O . LEU D 1 142 ? 1.269 82.049 121.198 1.00 19.39 142 LEU D O 1
ATOM 7151 N N . ARG D 1 143 ? 1.689 80.176 122.368 1.00 20.30 143 ARG D N 1
ATOM 7152 C CA . ARG D 1 143 ? 2.709 80.794 123.204 1.00 22.07 143 ARG D CA 1
ATOM 7153 C C . ARG D 1 143 ? 3.971 80.946 122.355 1.00 22.43 143 ARG D C 1
ATOM 7154 O O . ARG D 1 143 ? 4.780 81.864 122.540 1.00 21.61 143 ARG D O 1
ATOM 7162 N N . LEU D 1 144 ? 4.114 80.022 121.414 1.00 20.91 144 LEU D N 1
ATOM 7163 C CA . LEU D 1 144 ? 5.248 79.985 120.508 1.00 21.05 144 LEU D CA 1
ATOM 7164 C C . LEU D 1 144 ? 5.082 81.020 119.399 1.00 21.18 144 LEU D C 1
ATOM 7165 O O . LEU D 1 144 ? 6.062 81.482 118.817 1.00 22.04 144 LEU D O 1
ATOM 7170 N N . GLY D 1 145 ? 3.837 81.379 119.101 1.00 19.02 145 GLY D N 1
ATOM 7171 C CA . GLY D 1 145 ? 3.596 82.368 118.067 1.00 17.71 145 GLY D CA 1
ATOM 7172 C C . GLY D 1 145 ? 3.085 81.829 116.745 1.00 16.98 145 GLY D C 1
ATOM 7173 O O . GLY D 1 145 ? 3.157 82.517 115.729 1.00 15.31 145 GLY D O 1
ATOM 7174 N N . VAL D 1 146 ? 2.575 80.600 116.748 1.00 14.61 146 VAL D N 1
ATOM 7175 C CA . VAL D 1 146 ? 2.040 80.003 115.530 1.00 13.25 146 VAL D CA 1
ATOM 7176 C C . VAL D 1 146 ? 0.714 79.307 115.827 1.00 13.52 146 VAL D C 1
ATOM 7177 O O . VAL D 1 146 ? 0.383 79.034 116.990 1.00 13.01 146 VAL D O 1
ATOM 7181 N N . ALA D 1 147 ? -0.040 79.019 114.772 1.00 11.43 147 ALA D N 1
ATOM 7182 C CA . ALA D 1 147 ? -1.332 78.374 114.924 1.00 11.23 147 ALA D CA 1
ATOM 7183 C C . ALA D 1 147 ? -1.210 76.952 115.449 1.00 11.51 147 ALA D C 1
ATOM 7184 O O . ALA D 1 147 ? -0.184 76.292 115.266 1.00 14.16 147 ALA D O 1
ATOM 7186 N N . ALA D 1 148 ? -2.266 76.484 116.105 1.00 10.64 148 ALA D N 1
ATOM 7187 C CA . ALA D 1 148 ? -2.290 75.135 116.663 1.00 9.41 148 ALA D CA 1
ATOM 7188 C C . ALA D 1 148 ? -2.605 74.166 115.526 1.00 10.87 148 ALA D C 1
ATOM 7189 O O . ALA D 1 148 ? -3.715 73.642 115.435 1.00 12.66 148 ALA D O 1
ATOM 7191 N N . GLY D 1 149 ? -1.621 73.915 114.667 1.00 10.26 149 GLY D N 1
ATOM 7192 C CA . GLY D 1 149 ? -1.875 73.053 113.530 1.00 9.61 149 GLY D CA 1
ATOM 7193 C C . GLY D 1 149 ? -1.258 71.675 113.443 1.00 9.79 149 GLY D C 1
ATOM 7194 O O . GLY D 1 149 ? -1.382 71.041 112.390 1.00 9.19 149 GLY D O 1
ATOM 7195 N N . ASP D 1 150 ? -0.616 71.191 114.507 1.00 9.75 150 ASP D N 1
ATOM 7196 C CA . ASP D 1 150 ? -0.006 69.865 114.430 1.00 11.91 150 ASP D CA 1
ATOM 7197 C C . ASP D 1 150 ? -0.842 68.698 114.952 1.00 10.20 150 ASP D C 1
ATOM 7198 O O . ASP D 1 150 ? -0.360 67.559 114.983 1.00 11.07 150 ASP D O 1
ATOM 7203 N N . HIS D 1 151 ? -2.083 68.970 115.357 1.00 7.86 151 HIS D N 1
ATOM 7204 C CA . HIS D 1 151 ? -2.986 67.905 115.809 1.00 9.51 151 HIS D CA 1
ATOM 7205 C C . HIS D 1 151 ? -4.310 68.388 116.387 1.00 9.44 151 HIS D C 1
ATOM 7206 O O . HIS D 1 151 ? -5.342 67.761 116.188 1.00 7.82 151 HIS D O 1
ATOM 7213 N N . ALA D 1 152 ? -4.270 69.503 117.110 1.00 10.30 152 ALA D N 1
ATOM 7214 C CA . ALA D 1 152 ? -5.448 70.042 117.778 1.00 11.52 152 ALA D CA 1
ATOM 7215 C C . ALA D 1 152 ? -6.734 70.176 116.971 1.00 10.80 152 ALA D C 1
ATOM 7216 O O . ALA D 1 152 ? -7.821 69.918 117.494 1.00 11.80 152 ALA D O 1
ATOM 7218 N N . VAL D 1 153 ? -6.628 70.585 115.713 1.00 8.64 153 VAL D N 1
ATOM 7219 C CA . VAL D 1 153 ? -7.823 70.758 114.898 1.00 10.07 153 VAL D CA 1
ATOM 7220 C C . VAL D 1 153 ? -8.372 69.435 114.387 1.00 10.28 153 VAL D C 1
ATOM 7221 O O . VAL D 1 153 ? -9.530 69.358 113.986 1.00 12.33 153 VAL D O 1
ATOM 7225 N N . LEU D 1 154 ? -7.552 68.388 114.408 1.00 9.72 154 LEU D N 1
ATOM 7226 C CA . LEU D 1 154 ? -8.038 67.096 113.963 1.00 6.79 154 LEU D CA 1
ATOM 7227 C C . LEU D 1 154 ? -8.654 66.317 115.120 1.00 7.87 154 LEU D C 1
ATOM 7228 O O . LEU D 1 154 ? -9.713 65.718 114.966 1.00 5.02 154 LEU D O 1
ATOM 7233 N N . LEU D 1 155 ? -8.016 66.378 116.289 1.00 8.78 155 LEU D N 1
ATOM 7234 C CA . LEU D 1 155 ? -8.450 65.589 117.441 1.00 8.62 155 LEU D CA 1
ATOM 7235 C C . LEU D 1 155 ? -9.255 66.223 118.585 1.00 10.63 155 LEU D C 1
ATOM 7236 O O . LEU D 1 155 ? -10.181 65.593 119.093 1.00 12.00 155 LEU D O 1
ATOM 7241 N N . TRP D 1 156 ? -8.925 67.446 118.993 1.00 10.52 156 TRP D N 1
ATOM 7242 C CA . TRP D 1 156 ? -9.621 68.061 120.137 1.00 9.83 156 TRP D CA 1
ATOM 7243 C C . TRP D 1 156 ? -11.150 68.193 120.108 1.00 10.59 156 TRP D C 1
ATOM 7244 O O . TRP D 1 156 ? -11.815 67.885 121.102 1.00 11.30 156 TRP D O 1
ATOM 7255 N N . PRO D 1 157 ? -11.734 68.650 118.987 1.00 9.01 157 PRO D N 1
ATOM 7256 C CA . PRO D 1 157 ? -13.195 68.785 118.951 1.00 9.97 157 PRO D CA 1
ATOM 7257 C C . PRO D 1 157 ? -13.978 67.520 119.316 1.00 10.51 157 PRO D C 1
ATOM 7258 O O . PRO D 1 157 ? -14.923 67.583 120.100 1.00 10.22 157 PRO D O 1
ATOM 7262 N N . LEU D 1 158 ? -13.593 66.376 118.756 1.00 9.95 158 LEU D N 1
ATOM 7263 C CA . LEU D 1 158 ? -14.295 65.130 119.058 1.00 10.80 158 LEU D CA 1
ATOM 7264 C C . LEU D 1 158 ? -13.848 64.488 120.371 1.00 10.28 158 LEU D C 1
ATOM 7265 O O . LEU D 1 158 ? -14.294 63.388 120.712 1.00 12.06 158 LEU D O 1
ATOM 7270 N N . LEU D 1 159 ? -12.961 65.161 121.095 1.00 8.76 159 LEU D N 1
ATOM 7271 C CA . LEU D 1 159 ? -12.488 64.645 122.377 1.00 8.96 159 LEU D CA 1
ATOM 7272 C C . LEU D 1 159 ? -13.126 65.402 123.532 1.00 10.30 159 LEU D C 1
ATOM 7273 O O . LEU D 1 159 ? -13.745 64.798 124.411 1.00 10.03 159 LEU D O 1
ATOM 7278 N N . VAL D 1 160 ? -12.998 66.726 123.514 1.00 8.98 160 VAL D N 1
ATOM 7279 C CA . VAL D 1 160 ? -13.534 67.536 124.605 1.00 10.00 160 VAL D CA 1
ATOM 7280 C C . VAL D 1 160 ? -14.587 68.576 124.237 1.00 10.67 160 VAL D C 1
ATOM 7281 O O . VAL D 1 160 ? -15.087 69.286 125.113 1.00 10.71 160 VAL D O 1
ATOM 7285 N N . GLY D 1 161 ? -14.928 68.674 122.959 1.00 8.88 161 GLY D N 1
ATOM 7286 C CA . GLY D 1 161 ? -15.919 69.659 122.551 1.00 10.28 161 GLY D CA 1
ATOM 7287 C C . GLY D 1 161 ? -15.239 70.956 122.163 1.00 9.95 161 GLY D C 1
ATOM 7288 O O . GLY D 1 161 ? -14.099 71.198 122.557 1.00 7.94 161 GLY D O 1
ATOM 7289 N N . MET D 1 162 ? -15.944 71.805 121.420 1.00 12.11 162 MET D N 1
ATOM 7290 C CA . MET D 1 162 ? -15.377 73.065 120.942 1.00 10.25 162 MET D CA 1
ATOM 7291 C C . MET D 1 162 ? -15.111 74.143 121.984 1.00 11.37 162 MET D C 1
ATOM 7292 O O . MET D 1 162 ? -14.181 74.926 121.822 1.00 10.08 162 MET D O 1
ATOM 7297 N N . ALA D 1 163 ? -15.921 74.196 123.041 1.00 10.59 163 ALA D N 1
ATOM 7298 C CA . ALA D 1 163 ? -15.734 75.208 124.079 1.00 10.73 163 ALA D CA 1
ATOM 7299 C C . ALA D 1 163 ? -14.431 74.981 124.842 1.00 11.90 163 ALA D C 1
ATOM 7300 O O . ALA D 1 163 ? -13.632 75.903 125.027 1.00 11.12 163 ALA D O 1
ATOM 7302 N N . LYS D 1 164 ? -14.212 73.751 125.287 1.00 10.19 164 LYS D N 1
ATOM 7303 C CA . LYS D 1 164 ? -13.001 73.445 126.024 1.00 10.71 164 LYS D CA 1
ATOM 7304 C C . LYS D 1 164 ? -11.790 73.452 125.102 1.00 11.31 164 LYS D C 1
ATOM 7305 O O . LYS D 1 164 ? -10.683 73.777 125.529 1.00 12.40 164 LYS D O 1
ATOM 7311 N N . ALA D 1 165 ? -11.999 73.107 123.834 1.00 10.66 165 ALA D N 1
ATOM 7312 C CA . ALA D 1 165 ? -10.905 73.110 122.880 1.00 8.55 165 ALA D CA 1
ATOM 7313 C C . ALA D 1 165 ? -10.434 74.556 122.673 1.00 11.10 165 ALA D C 1
ATOM 7314 O O . ALA D 1 165 ? -9.248 74.851 122.802 1.00 10.04 165 ALA D O 1
ATOM 7316 N N . LYS D 1 166 ? -11.360 75.462 122.380 1.00 11.16 166 LYS D N 1
ATOM 7317 C CA . LYS D 1 166 ? -10.990 76.862 122.171 1.00 12.58 166 LYS D CA 1
ATOM 7318 C C . LYS D 1 166 ? -10.342 77.513 123.392 1.00 14.01 166 LYS D C 1
ATOM 7319 O O . LYS D 1 166 ? -9.390 78.276 123.261 1.00 14.56 166 LYS D O 1
ATOM 7325 N N . TYR D 1 167 ? -10.859 77.212 124.577 1.00 12.18 167 TYR D N 1
ATOM 7326 C CA . TYR D 1 167 ? -10.316 77.782 125.803 1.00 11.95 167 TYR D CA 1
ATOM 7327 C C . TYR D 1 167 ? -8.858 77.375 125.998 1.00 12.81 167 TYR D C 1
ATOM 7328 O O . TYR D 1 167 ? -7.983 78.222 126.187 1.00 11.95 167 TYR D O 1
ATOM 7337 N N . HIS D 1 168 ? -8.586 76.077 125.927 1.00 10.99 168 HIS D N 1
ATOM 7338 C CA . HIS D 1 168 ? -7.225 75.606 126.138 1.00 9.43 168 HIS D CA 1
ATOM 7339 C C . HIS D 1 168 ? -6.268 75.848 124.985 1.00 10.57 168 HIS D C 1
ATOM 7340 O O . HIS D 1 168 ? -5.071 76.009 125.205 1.00 15.60 168 HIS D O 1
ATOM 7347 N N . LEU D 1 169 ? -6.789 75.903 123.764 1.00 9.58 169 LEU D N 1
ATOM 7348 C CA . LEU D 1 169 ? -5.953 76.123 122.591 1.00 10.49 169 LEU D CA 1
ATOM 7349 C C . LEU D 1 169 ? -5.609 77.586 122.353 1.00 12.54 169 LEU D C 1
ATOM 7350 O O . LEU D 1 169 ? -4.457 77.920 122.074 1.00 14.99 169 LEU D O 1
ATOM 7355 N N . LEU D 1 170 ? -6.604 78.456 122.473 1.00 11.78 170 LEU D N 1
ATOM 7356 C CA . LEU D 1 170 ? -6.387 79.879 122.236 1.00 12.37 170 LEU D CA 1
ATOM 7357 C C . LEU D 1 170 ? -5.686 80.610 123.380 1.00 14.56 170 LEU D C 1
ATOM 7358 O O . LEU D 1 170 ? -5.027 81.625 123.155 1.00 14.79 170 LEU D O 1
ATOM 7363 N N . LEU D 1 171 ? -5.827 80.103 124.604 1.00 16.03 171 LEU D N 1
ATOM 7364 C CA . LEU D 1 171 ? -5.202 80.737 125.765 1.00 17.89 171 LEU D CA 1
ATOM 7365 C C . LEU D 1 171 ? -3.929 80.041 126.224 1.00 20.52 171 LEU D C 1
ATOM 7366 O O . LEU D 1 171 ? -3.206 80.556 127.078 1.00 22.25 171 LEU D O 1
ATOM 7371 N N . ASN D 1 172 ? -3.659 78.869 125.668 1.00 20.60 172 ASN D N 1
ATOM 7372 C CA . ASN D 1 172 ? -2.470 78.123 126.044 1.00 23.86 172 ASN D CA 1
ATOM 7373 C C . ASN D 1 172 ? -2.575 77.802 127.531 1.00 22.02 172 ASN D C 1
ATOM 7374 O O . ASN D 1 172 ? -1.621 77.972 128.283 1.00 24.24 172 ASN D O 1
ATOM 7379 N N . GLU D 1 173 ? -3.757 77.352 127.942 1.00 21.38 173 GLU D N 1
ATOM 7380 C CA . GLU D 1 173 ? -4.025 76.994 129.331 1.00 20.66 173 GLU D CA 1
ATOM 7381 C C . GLU D 1 173 ? -3.748 75.505 129.552 1.00 20.01 173 GLU D C 1
ATOM 7382 O O . GLU D 1 173 ? -4.481 74.641 129.060 1.00 19.36 173 GLU D O 1
ATOM 7388 N N . PRO D 1 174 ? -2.693 75.185 130.312 1.00 18.19 174 PRO D N 1
ATOM 7389 C CA . PRO D 1 174 ? -2.349 73.790 130.577 1.00 18.35 174 PRO D CA 1
ATOM 7390 C C . PRO D 1 174 ? -3.419 72.996 131.332 1.00 17.60 174 PRO D C 1
ATOM 7391 O O . PRO D 1 174 ? -4.186 73.545 132.126 1.00 18.17 174 PRO D O 1
ATOM 7395 N N . LEU D 1 175 ? -3.459 71.698 131.058 1.00 15.21 175 LEU D N 1
ATOM 7396 C CA . LEU D 1 175 ? -4.386 70.780 131.703 1.00 14.84 175 LEU D CA 1
ATOM 7397 C C . LEU D 1 175 ? -3.597 69.778 132.530 1.00 15.41 175 LEU D C 1
ATOM 7398 O O . LEU D 1 175 ? -2.528 69.324 132.113 1.00 14.47 175 LEU D O 1
ATOM 7403 N N . THR D 1 176 ? -4.116 69.434 133.702 1.00 14.36 176 THR D N 1
ATOM 7404 C CA . THR D 1 176 ? -3.463 68.419 134.520 1.00 13.98 176 THR D CA 1
ATOM 7405 C C . THR D 1 176 ? -4.034 67.126 133.952 1.00 14.10 176 THR D C 1
ATOM 7406 O O . THR D 1 176 ? -5.092 67.142 133.314 1.00 12.37 176 THR D O 1
ATOM 7410 N N . GLY D 1 177 ? -3.350 66.012 134.186 1.00 13.06 177 GLY D N 1
ATOM 7411 C CA . GLY D 1 177 ? -3.846 64.746 133.687 1.00 13.36 177 GLY D CA 1
ATOM 7412 C C . GLY D 1 177 ? -5.254 64.468 134.181 1.00 13.53 177 GLY D C 1
ATOM 7413 O O . GLY D 1 177 ? -6.085 63.943 133.443 1.00 13.20 177 GLY D O 1
ATOM 7414 N N . GLU D 1 178 ? -5.527 64.821 135.434 1.00 14.69 178 GLU D N 1
ATOM 7415 C CA . GLU D 1 178 ? -6.845 64.596 136.012 1.00 15.41 178 GLU D CA 1
ATOM 7416 C C . GLU D 1 178 ? -7.904 65.450 135.317 1.00 15.26 178 GLU D C 1
ATOM 7417 O O . GLU D 1 178 ? -9.007 64.984 135.025 1.00 15.60 178 GLU D O 1
ATOM 7423 N N . GLU D 1 179 ? -7.566 66.703 135.047 1.00 15.26 179 GLU D N 1
ATOM 7424 C CA . GLU D 1 179 ? -8.498 67.588 134.368 1.00 16.01 179 GLU D CA 1
ATOM 7425 C C . GLU D 1 179 ? -8.729 67.076 132.954 1.00 13.62 179 GLU D C 1
ATOM 7426 O O . GLU D 1 179 ? -9.860 67.074 132.467 1.00 14.99 179 GLU D O 1
ATOM 7432 N N . ALA D 1 180 ? -7.657 66.634 132.302 1.00 12.30 180 ALA D N 1
ATOM 7433 C CA . ALA D 1 180 ? -7.748 66.122 130.934 1.00 13.11 180 ALA D CA 1
ATOM 7434 C C . ALA D 1 180 ? -8.681 64.920 130.879 1.00 12.54 180 ALA D C 1
ATOM 7435 O O . ALA D 1 180 ? -9.462 64.763 129.941 1.00 10.56 180 ALA D O 1
ATOM 7437 N N . GLU D 1 181 ? -8.605 64.073 131.896 1.00 13.41 181 GLU D N 1
ATOM 7438 C CA . GLU D 1 181 ? -9.456 62.898 131.937 1.00 14.47 181 GLU D CA 1
ATOM 7439 C C . GLU D 1 181 ? -10.914 63.304 132.160 1.00 13.92 181 GLU D C 1
ATOM 7440 O O . GLU D 1 181 ? -11.818 62.718 131.576 1.00 13.95 181 GLU D O 1
ATOM 7446 N N . ARG D 1 182 ? -11.140 64.319 132.988 1.00 14.77 182 ARG D N 1
ATOM 7447 C CA . ARG D 1 182 ? -12.500 64.779 133.266 1.00 14.23 182 ARG D CA 1
ATOM 7448 C C . ARG D 1 182 ? -13.175 65.330 132.007 1.00 13.08 182 ARG D C 1
ATOM 7449 O O . ARG D 1 182 ? -14.365 65.101 131.778 1.00 12.96 182 ARG D O 1
ATOM 7457 N N . LEU D 1 183 ? -12.410 66.055 131.192 1.00 12.30 183 LEU D N 1
ATOM 7458 C CA . LEU D 1 183 ? -12.940 66.646 129.965 1.00 10.68 183 LEU D CA 1
ATOM 7459 C C . LEU D 1 183 ? -13.188 65.634 128.861 1.00 12.64 183 LEU D C 1
ATOM 7460 O O . LEU D 1 183 ? -14.009 65.867 127.969 1.00 12.66 183 LEU D O 1
ATOM 7465 N N . GLY D 1 184 ? -12.472 64.519 128.919 1.00 9.71 184 GLY D N 1
ATOM 7466 C CA . GLY D 1 184 ? -12.618 63.492 127.911 1.00 10.58 184 GLY D CA 1
ATOM 7467 C C . GLY D 1 184 ? -11.443 63.460 126.949 1.00 9.62 184 GLY D C 1
ATOM 7468 O O . GLY D 1 184 ? -11.462 62.698 125.986 1.00 7.57 184 GLY D O 1
ATOM 7469 N N . LEU D 1 185 ? -10.419 64.272 127.208 1.00 8.50 185 LEU D N 1
ATOM 7470 C CA . LEU D 1 185 ? -9.247 64.327 126.337 1.00 9.76 185 LEU D CA 1
ATOM 7471 C C . LEU D 1 185 ? -8.485 62.997 126.319 1.00 10.51 185 LEU D C 1
ATOM 7472 O O . LEU D 1 185 ? -7.940 62.585 125.285 1.00 9.94 185 LEU D O 1
ATOM 7477 N N . VAL D 1 186 ? -8.461 62.331 127.469 1.00 10.37 186 VAL D N 1
ATOM 7478 C CA . VAL D 1 186 ? -7.793 61.044 127.621 1.00 11.77 186 VAL D CA 1
ATOM 7479 C C . VAL D 1 186 ? -8.691 60.103 128.426 1.00 12.51 186 VAL D C 1
ATOM 7480 O O . VAL D 1 186 ? -9.562 60.545 129.171 1.00 12.12 186 VAL D O 1
ATOM 7484 N N . ALA D 1 187 ? -8.458 58.806 128.270 1.00 12.16 187 ALA D N 1
ATOM 7485 C CA . ALA D 1 187 ? -9.244 57.776 128.929 1.00 13.46 187 ALA D CA 1
ATOM 7486 C C . ALA D 1 187 ? -8.998 57.582 130.422 1.00 14.75 187 ALA D C 1
ATOM 7487 O O . ALA D 1 187 ? -9.951 57.445 131.197 1.00 15.51 187 ALA D O 1
ATOM 7489 N N . LEU D 1 188 ? -7.731 57.573 130.822 1.00 15.66 188 LEU D N 1
ATOM 7490 C CA . LEU D 1 188 ? -7.371 57.329 132.213 1.00 17.03 188 LEU D CA 1
ATOM 7491 C C . LEU D 1 188 ? -6.336 58.269 132.806 1.00 16.04 188 LEU D C 1
ATOM 7492 O O . LEU D 1 188 ? -5.389 58.668 132.141 1.00 15.37 188 LEU D O 1
ATOM 7497 N N . ALA D 1 189 ? -6.518 58.581 134.084 1.00 14.43 189 ALA D N 1
ATOM 7498 C CA . ALA D 1 189 ? -5.607 59.441 134.822 1.00 14.69 189 ALA D CA 1
ATOM 7499 C C . ALA D 1 189 ? -5.367 58.691 136.123 1.00 15.66 189 ALA D C 1
ATOM 7500 O O . ALA D 1 189 ? -6.257 58.596 136.967 1.00 18.00 189 ALA D O 1
ATOM 7502 N N . VAL D 1 190 ? -4.167 58.145 136.275 1.00 15.08 190 VAL D N 1
ATOM 7503 C CA . VAL D 1 190 ? -3.835 57.378 137.461 1.00 13.60 190 VAL D CA 1
ATOM 7504 C C . VAL D 1 190 ? -2.705 58.022 138.242 1.00 14.37 190 VAL D C 1
ATOM 7505 O O . VAL D 1 190 ? -2.147 59.038 137.824 1.00 14.27 190 VAL D O 1
ATOM 7509 N N . GLU D 1 191 ? -2.362 57.426 139.379 1.00 15.83 191 GLU D N 1
ATOM 7510 C CA . GLU D 1 191 ? -1.269 57.950 140.186 1.00 19.29 191 GLU D CA 1
ATOM 7511 C C . GLU D 1 191 ? -0.018 58.026 139.319 1.00 18.61 191 GLU D C 1
ATOM 7512 O O . GLU D 1 191 ? 0.278 57.103 138.561 1.00 18.46 191 GLU D O 1
ATOM 7518 N N . ASP D 1 192 ? 0.709 59.133 139.426 1.00 18.93 192 ASP D N 1
ATOM 7519 C CA . ASP D 1 192 ? 1.915 59.334 138.627 1.00 20.80 192 ASP D CA 1
ATOM 7520 C C . ASP D 1 192 ? 2.859 58.135 138.542 1.00 22.23 192 ASP D C 1
ATOM 7521 O O . ASP D 1 192 ? 3.339 57.806 137.459 1.00 21.10 192 ASP D O 1
ATOM 7526 N N . GLU D 1 193 ? 3.120 57.474 139.668 1.00 22.27 193 GLU D N 1
ATOM 7527 C CA . GLU D 1 193 ? 4.037 56.338 139.670 1.00 23.13 193 GLU D CA 1
ATOM 7528 C C . GLU D 1 193 ? 3.476 55.074 139.017 1.00 21.69 193 GLU D C 1
ATOM 7529 O O . GLU D 1 193 ? 4.213 54.117 138.783 1.00 22.41 193 GLU D O 1
ATOM 7535 N N . LYS D 1 194 ? 2.181 55.073 138.717 1.00 19.90 194 LYS D N 1
ATOM 7536 C CA . LYS D 1 194 ? 1.538 53.908 138.113 1.00 18.97 194 LYS D CA 1
ATOM 7537 C C . LYS D 1 194 ? 1.195 54.079 136.635 1.00 18.28 194 LYS D C 1
ATOM 7538 O O . LYS D 1 194 ? 0.586 53.197 136.033 1.00 17.42 194 LYS D O 1
ATOM 7544 N N . VAL D 1 195 ? 1.585 55.203 136.048 1.00 17.72 195 VAL D N 1
ATOM 7545 C CA . VAL D 1 195 ? 1.274 55.448 134.642 1.00 16.80 195 VAL D CA 1
ATOM 7546 C C . VAL D 1 195 ? 1.766 54.344 133.707 1.00 16.71 195 VAL D C 1
ATOM 7547 O O . VAL D 1 195 ? 0.978 53.768 132.959 1.00 16.73 195 VAL D O 1
ATOM 7551 N N . TYR D 1 196 ? 3.058 54.043 133.750 1.00 16.01 196 TYR D N 1
ATOM 7552 C CA . TYR D 1 196 ? 3.598 53.000 132.886 1.00 17.63 196 TYR D CA 1
ATOM 7553 C C . TYR D 1 196 ? 2.928 51.658 133.169 1.00 18.02 196 TYR D C 1
ATOM 7554 O O . TYR D 1 196 ? 2.513 50.946 132.255 1.00 17.65 196 TYR D O 1
ATOM 7563 N N . GLU D 1 197 ? 2.839 51.323 134.451 1.00 19.29 197 GLU D N 1
ATOM 7564 C CA . GLU D 1 197 ? 2.231 50.080 134.909 1.00 20.00 197 GLU D CA 1
ATOM 7565 C C . GLU D 1 197 ? 0.826 49.873 134.337 1.00 19.64 197 GLU D C 1
ATOM 7566 O O . GLU D 1 197 ? 0.508 48.800 133.817 1.00 16.34 197 GLU D O 1
ATOM 7572 N N . LYS D 1 198 ? -0.007 50.905 134.445 1.00 18.44 198 LYS D N 1
ATOM 7573 C CA . LYS D 1 198 ? -1.381 50.858 133.952 1.00 18.03 198 LYS D CA 1
ATOM 7574 C C . LYS D 1 198 ? -1.416 50.820 132.427 1.00 14.91 198 LYS D C 1
ATOM 7575 O O . LYS D 1 198 ? -2.213 50.093 131.830 1.00 14.54 198 LYS D O 1
ATOM 7581 N N . ALA D 1 199 ? -0.556 51.612 131.797 1.00 14.95 199 ALA D N 1
ATOM 7582 C CA . ALA D 1 199 ? -0.501 51.642 130.338 1.00 15.32 199 ALA D CA 1
ATOM 7583 C C . ALA D 1 199 ? -0.124 50.264 129.797 1.00 16.17 199 ALA D C 1
ATOM 7584 O O . ALA D 1 199 ? -0.717 49.781 128.829 1.00 16.46 199 ALA D O 1
ATOM 7586 N N . LEU D 1 200 ? 0.864 49.630 130.425 1.00 16.04 200 LEU D N 1
ATOM 7587 C CA . LEU D 1 200 ? 1.302 48.303 130.000 1.00 16.77 200 LEU D CA 1
ATOM 7588 C C . LEU D 1 200 ? 0.170 47.298 130.200 1.00 15.95 200 LEU D C 1
ATOM 7589 O O . LEU D 1 200 ? -0.026 46.403 129.382 1.00 17.05 200 LEU D O 1
ATOM 7594 N N . GLU D 1 201 ? -0.579 47.453 131.289 1.00 16.97 201 GLU D N 1
ATOM 7595 C CA . GLU D 1 201 ? -1.699 46.560 131.573 1.00 16.64 201 GLU D CA 1
ATOM 7596 C C . GLU D 1 201 ? -2.739 46.673 130.462 1.00 16.43 201 GLU D C 1
ATOM 7597 O O . GLU D 1 201 ? -3.277 45.671 129.985 1.00 16.93 201 GLU D O 1
ATOM 7603 N N . VAL D 1 202 ? -3.018 47.907 130.058 1.00 15.45 202 VAL D N 1
ATOM 7604 C CA . VAL D 1 202 ? -3.988 48.167 129.002 1.00 13.96 202 VAL D CA 1
ATOM 7605 C C . VAL D 1 202 ? -3.515 47.553 127.692 1.00 14.40 202 VAL D C 1
ATOM 7606 O O . VAL D 1 202 ? -4.278 46.875 127.001 1.00 14.81 202 VAL D O 1
ATOM 7610 N N . ALA D 1 203 ? -2.249 47.784 127.356 1.00 15.31 203 ALA D N 1
ATOM 7611 C CA . ALA D 1 203 ? -1.692 47.244 126.122 1.00 14.81 203 ALA D CA 1
ATOM 7612 C C . ALA D 1 203 ? -1.736 45.717 126.122 1.00 16.06 203 ALA D C 1
ATOM 7613 O O . ALA D 1 203 ? -2.010 45.098 125.092 1.00 16.11 203 ALA D O 1
ATOM 7615 N N . GLU D 1 204 ? -1.470 45.105 127.272 1.00 15.58 204 GLU D N 1
ATOM 7616 C CA . GLU D 1 204 ? -1.496 43.649 127.347 1.00 17.08 204 GLU D CA 1
ATOM 7617 C C . GLU D 1 204 ? -2.919 43.141 127.152 1.00 17.32 204 GLU D C 1
ATOM 7618 O O . GLU D 1 204 ? -3.136 42.148 126.452 1.00 17.24 204 GLU D O 1
ATOM 7624 N N . ARG D 1 205 ? -3.887 43.826 127.760 1.00 17.75 205 ARG D N 1
ATOM 7625 C CA . ARG D 1 205 ? -5.291 43.448 127.624 1.00 19.80 205 ARG D CA 1
ATOM 7626 C C . ARG D 1 205 ? -5.674 43.491 126.151 1.00 18.88 205 ARG D C 1
ATOM 7627 O O . ARG D 1 205 ? -6.362 42.604 125.651 1.00 19.20 205 ARG D O 1
ATOM 7635 N N . LEU D 1 206 ? -5.237 44.538 125.461 1.00 17.96 206 LEU D N 1
ATOM 7636 C CA . LEU D 1 206 ? -5.542 44.679 124.042 1.00 17.67 206 LEU D CA 1
ATOM 7637 C C . LEU D 1 206 ? -4.884 43.549 123.258 1.00 18.01 206 LEU D C 1
ATOM 7638 O O . LEU D 1 206 ? -5.494 42.965 122.362 1.00 17.83 206 LEU D O 1
ATOM 7643 N N . ALA D 1 207 ? -3.644 43.229 123.614 1.00 18.26 207 ALA D N 1
ATOM 7644 C CA . ALA D 1 207 ? -2.915 42.163 122.941 1.00 17.94 207 ALA D CA 1
ATOM 7645 C C . ALA D 1 207 ? -3.611 40.817 123.133 1.00 19.55 207 ALA D C 1
ATOM 7646 O O . ALA D 1 207 ? -3.408 39.889 122.351 1.00 18.72 207 ALA D O 1
ATOM 7648 N N . GLN D 1 208 ? -4.436 40.719 124.172 1.00 19.32 208 GLN D N 1
ATOM 7649 C CA . GLN D 1 208 ? -5.164 39.486 124.463 1.00 21.48 208 GLN D CA 1
ATOM 7650 C C . GLN D 1 208 ? -6.529 39.448 123.784 1.00 20.86 208 GLN D C 1
ATOM 7651 O O . GLN D 1 208 ? -7.238 38.444 123.854 1.00 21.59 208 GLN D O 1
ATOM 7657 N N . GLY D 1 209 ? -6.898 40.535 123.118 1.00 18.32 209 GLY D N 1
ATOM 7658 C CA . GLY D 1 209 ? -8.193 40.568 122.464 1.00 17.64 209 GLY D CA 1
ATOM 7659 C C . GLY D 1 209 ? -8.182 40.057 121.035 1.00 15.66 209 GLY D C 1
ATOM 7660 O O . GLY D 1 209 ? -7.144 39.650 120.528 1.00 15.68 209 GLY D O 1
ATOM 7661 N N . PRO D 1 210 ? -9.339 40.065 120.360 1.00 16.95 210 PRO D N 1
ATOM 7662 C CA . PRO D 1 210 ? -9.453 39.600 118.973 1.00 15.97 210 PRO D CA 1
ATOM 7663 C C . PRO D 1 210 ? -8.818 40.633 118.047 1.00 16.88 210 PRO D C 1
ATOM 7664 O O . PRO D 1 210 ? -9.334 41.748 117.893 1.00 15.87 210 PRO D O 1
ATOM 7668 N N . LYS D 1 211 ? -7.708 40.265 117.417 1.00 16.84 211 LYS D N 1
ATOM 7669 C CA . LYS D 1 211 ? -7.011 41.217 116.567 1.00 17.75 211 LYS D CA 1
ATOM 7670 C C . LYS D 1 211 ? -7.764 41.712 115.337 1.00 16.16 211 LYS D C 1
ATOM 7671 O O . LYS D 1 211 ? -7.644 42.882 114.987 1.00 15.51 211 LYS D O 1
ATOM 7677 N N . GLU D 1 212 ? -8.539 40.854 114.680 1.00 15.73 212 GLU D N 1
ATOM 7678 C CA . GLU D 1 212 ? -9.292 41.314 113.510 1.00 16.06 212 GLU D CA 1
ATOM 7679 C C . GLU D 1 212 ? -10.387 42.272 113.962 1.00 15.54 212 GLU D C 1
ATOM 7680 O O . GLU D 1 212 ? -10.549 43.362 113.402 1.00 14.37 212 GLU D O 1
ATOM 7686 N N . ALA D 1 213 ? -11.135 41.861 114.982 1.00 12.80 213 ALA D N 1
ATOM 7687 C CA . ALA D 1 213 ? -12.219 42.678 115.519 1.00 14.45 213 ALA D CA 1
ATOM 7688 C C . ALA D 1 213 ? -11.697 44.032 116.000 1.00 13.11 213 ALA D C 1
ATOM 7689 O O . ALA D 1 213 ? -12.352 45.057 115.804 1.00 13.76 213 ALA D O 1
ATOM 7691 N N . LEU D 1 214 ? -10.525 44.028 116.633 1.00 12.85 214 LEU D N 1
ATOM 7692 C CA . LEU D 1 214 ? -9.907 45.258 117.136 1.00 10.85 214 LEU D CA 1
ATOM 7693 C C . LEU D 1 214 ? -9.502 46.170 115.988 1.00 12.06 214 LEU D C 1
ATOM 7694 O O . LEU D 1 214 ? -9.739 47.390 116.015 1.00 9.77 214 LEU D O 1
ATOM 7699 N N . HIS D 1 215 ? -8.874 45.574 114.982 1.00 10.25 215 HIS D N 1
ATOM 7700 C CA . HIS D 1 215 ? -8.439 46.320 113.809 1.00 11.54 215 HIS D CA 1
ATOM 7701 C C . HIS D 1 215 ? -9.642 46.986 113.140 1.00 10.65 215 HIS D C 1
ATOM 7702 O O . HIS D 1 215 ? -9.617 48.181 112.846 1.00 10.85 215 HIS D O 1
ATOM 7709 N N . HIS D 1 216 ? -10.702 46.218 112.913 1.00 11.88 216 HIS D N 1
ATOM 7710 C CA . HIS D 1 216 ? -11.884 46.761 112.260 1.00 11.05 216 HIS D CA 1
ATOM 7711 C C . HIS D 1 216 ? -12.588 47.831 113.093 1.00 11.35 216 HIS D C 1
ATOM 7712 O O . HIS D 1 216 ? -13.035 48.845 112.558 1.00 6.89 216 HIS D O 1
ATOM 7719 N N . THR D 1 217 ? -12.663 47.622 114.403 1.00 9.88 217 THR D N 1
ATOM 7720 C CA . THR D 1 217 ? -13.317 48.596 115.269 1.00 10.24 217 THR D CA 1
ATOM 7721 C C . THR D 1 217 ? -12.539 49.911 115.275 1.00 11.40 217 THR D C 1
ATOM 7722 O O . THR D 1 217 ? -13.121 50.992 115.131 1.00 11.02 217 THR D O 1
ATOM 7726 N N . LYS D 1 218 ? -11.222 49.815 115.437 1.00 10.28 218 LYS D N 1
ATOM 7727 C CA . LYS D 1 218 ? -10.367 50.997 115.441 1.00 11.22 218 LYS D CA 1
ATOM 7728 C C . LYS D 1 218 ? -10.455 51.708 114.094 1.00 11.35 218 LYS D C 1
ATOM 7729 O O . LYS D 1 218 ? -10.542 52.937 114.030 1.00 10.27 218 LYS D O 1
ATOM 7735 N N . HIS D 1 219 ? -10.435 50.928 113.019 1.00 9.77 219 HIS D N 1
ATOM 7736 C CA . HIS D 1 219 ? -10.507 51.487 111.672 1.00 11.11 219 HIS D CA 1
ATOM 7737 C C . HIS D 1 219 ? -11.823 52.224 111.422 1.00 10.39 219 HIS D C 1
ATOM 7738 O O . HIS D 1 219 ? -11.818 53.345 110.903 1.00 10.70 219 HIS D O 1
ATOM 7745 N N . ALA D 1 220 ? -12.945 51.598 111.784 1.00 9.64 220 ALA D N 1
ATOM 7746 C CA . ALA D 1 220 ? -14.258 52.212 111.591 1.00 9.37 220 ALA D CA 1
ATOM 7747 C C . ALA D 1 220 ? -14.412 53.477 112.427 1.00 9.13 220 ALA D C 1
ATOM 7748 O O . ALA D 1 220 ? -14.970 54.461 111.961 1.00 7.37 220 ALA D O 1
ATOM 7750 N N . LEU D 1 221 ? -13.918 53.453 113.662 1.00 7.51 221 LEU D N 1
ATOM 7751 C CA . LEU D 1 221 ? -14.007 54.633 114.522 1.00 8.19 221 LEU D CA 1
ATOM 7752 C C . LEU D 1 221 ? -13.133 55.766 113.991 1.00 9.37 221 LEU D C 1
ATOM 7753 O O . LEU D 1 221 ? -13.526 56.936 114.017 1.00 7.57 221 LEU D O 1
ATOM 7758 N N . ASN D 1 222 ? -11.944 55.425 113.504 1.00 8.99 222 ASN D N 1
ATOM 7759 C CA . ASN D 1 222 ? -11.049 56.461 113.008 1.00 8.79 222 ASN D CA 1
ATOM 7760 C C . ASN D 1 222 ? -11.537 57.185 111.764 1.00 8.11 222 ASN D C 1
ATOM 7761 O O . ASN D 1 222 ? -10.995 58.232 111.406 1.00 10.54 222 ASN D O 1
ATOM 7766 N N . HIS D 1 223 ? -12.564 56.653 111.109 1.00 10.06 223 HIS D N 1
ATOM 7767 C CA . HIS D 1 223 ? -13.107 57.338 109.938 1.00 8.97 223 HIS D CA 1
ATOM 7768 C C . HIS D 1 223 ? -13.729 58.661 110.382 1.00 9.41 223 HIS D C 1
ATOM 7769 O O . HIS D 1 223 ? -13.925 59.569 109.569 1.00 8.66 223 HIS D O 1
ATOM 7776 N N . TRP D 1 224 ? -14.063 58.763 111.669 1.00 7.55 224 TRP D N 1
ATOM 7777 C CA . TRP D 1 224 ? -14.629 60.005 112.197 1.00 9.64 224 TRP D CA 1
ATOM 7778 C C . TRP D 1 224 ? -13.558 61.084 112.090 1.00 10.00 224 TRP D C 1
ATOM 7779 O O . TRP D 1 224 ? -13.846 62.239 111.752 1.00 11.46 224 TRP D O 1
ATOM 7790 N N . TYR D 1 225 ? -12.320 60.708 112.395 1.00 8.31 225 TYR D N 1
ATOM 7791 C CA . TYR D 1 225 ? -11.212 61.651 112.299 1.00 9.92 225 TYR D CA 1
ATOM 7792 C C . TYR D 1 225 ? -10.878 61.871 110.826 1.00 10.27 225 TYR D C 1
ATOM 7793 O O . TYR D 1 225 ? -10.617 62.993 110.398 1.00 9.69 225 TYR D O 1
ATOM 7802 N N . ARG D 1 226 ? -10.890 60.795 110.045 1.00 9.82 226 ARG D N 1
ATOM 7803 C CA . ARG D 1 226 ? -10.553 60.911 108.631 1.00 10.86 226 ARG D CA 1
ATOM 7804 C C . ARG D 1 226 ? -11.473 61.849 107.857 1.00 11.88 226 ARG D C 1
ATOM 7805 O O . ARG D 1 226 ? -11.044 62.460 106.878 1.00 13.35 226 ARG D O 1
ATOM 7813 N N . SER D 1 227 ? -12.726 61.971 108.287 1.00 11.27 227 SER D N 1
ATOM 7814 C CA . SER D 1 227 ? -13.672 62.852 107.603 1.00 12.72 227 SER D CA 1
ATOM 7815 C C . SER D 1 227 ? -13.266 64.311 107.765 1.00 10.90 227 SER D C 1
ATOM 7816 O O . SER D 1 227 ? -13.714 65.175 107.012 1.00 11.24 227 SER D O 1
ATOM 7819 N N . PHE D 1 228 ? -12.417 64.577 108.752 1.00 10.44 228 PHE D N 1
ATOM 7820 C CA . PHE D 1 228 ? -11.972 65.942 109.019 1.00 10.47 228 PHE D CA 1
ATOM 7821 C C . PHE D 1 228 ? -10.498 66.179 108.701 1.00 11.75 228 PHE D C 1
ATOM 7822 O O . PHE D 1 228 ? -9.891 67.128 109.204 1.00 10.15 228 PHE D O 1
ATOM 7830 N N . LEU D 1 229 ? -9.924 65.323 107.858 1.00 12.54 229 LEU D N 1
ATOM 7831 C CA . LEU D 1 229 ? -8.527 65.472 107.480 1.00 13.76 229 LEU D CA 1
ATOM 7832 C C . LEU D 1 229 ? -8.216 66.808 106.811 1.00 12.56 229 LEU D C 1
ATOM 7833 O O . LEU D 1 229 ? -7.173 67.398 107.080 1.00 13.60 229 LEU D O 1
ATOM 7838 N N . PRO D 1 230 ? -9.100 67.295 105.920 1.00 11.82 230 PRO D N 1
ATOM 7839 C CA . PRO D 1 230 ? -8.828 68.584 105.270 1.00 11.69 230 PRO D CA 1
ATOM 7840 C C . PRO D 1 230 ? -8.758 69.711 106.314 1.00 12.25 230 PRO D C 1
ATOM 7841 O O . PRO D 1 230 ? -7.923 70.620 106.223 1.00 11.72 230 PRO D O 1
ATOM 7845 N N . HIS D 1 231 ? -9.647 69.641 107.304 1.00 10.83 231 HIS D N 1
ATOM 7846 C CA . HIS D 1 231 ? -9.688 70.626 108.380 1.00 10.57 231 HIS D CA 1
ATOM 7847 C C . HIS D 1 231 ? -8.316 70.651 109.052 1.00 9.85 231 HIS D C 1
ATOM 7848 O O . HIS D 1 231 ? -7.747 71.710 109.314 1.00 9.22 231 HIS D O 1
ATOM 7855 N N . PHE D 1 232 ? -7.795 69.462 109.328 1.00 9.06 232 PHE D N 1
ATOM 7856 C CA . PHE D 1 232 ? -6.499 69.301 109.982 1.00 8.68 232 PHE D CA 1
ATOM 7857 C C . PHE D 1 232 ? -5.327 69.783 109.131 1.00 9.19 232 PHE D C 1
ATOM 7858 O O . PHE D 1 232 ? -4.503 70.576 109.580 1.00 7.85 232 PHE D O 1
ATOM 7866 N N . GLU D 1 233 ? -5.253 69.306 107.899 1.00 8.56 233 GLU D N 1
ATOM 7867 C CA . GLU D 1 233 ? -4.151 69.695 107.039 1.00 9.51 233 GLU D CA 1
ATOM 7868 C C . GLU D 1 233 ? -4.130 71.187 106.750 1.00 8.52 233 GLU D C 1
ATOM 7869 O O . GLU D 1 233 ? -3.066 71.761 106.527 1.00 8.23 233 GLU D O 1
ATOM 7875 N N . LEU D 1 234 ? -5.302 71.815 106.769 1.00 8.32 234 LEU D N 1
ATOM 7876 C CA . LEU D 1 234 ? -5.381 73.257 106.550 1.00 7.71 234 LEU D CA 1
ATOM 7877 C C . LEU D 1 234 ? -4.763 73.958 107.760 1.00 9.14 234 LEU D C 1
ATOM 7878 O O . LEU D 1 234 ? -3.980 74.898 107.613 1.00 8.59 234 LEU D O 1
ATOM 7883 N N . SER D 1 235 ? -5.119 73.503 108.958 1.00 8.96 235 SER D N 1
ATOM 7884 C CA . SER D 1 235 ? -4.572 74.110 110.166 1.00 7.92 235 SER D CA 1
ATOM 7885 C C . SER D 1 235 ? -3.059 73.932 110.180 1.00 9.94 235 SER D C 1
ATOM 7886 O O . SER D 1 235 ? -2.328 74.810 110.638 1.00 9.97 235 SER D O 1
ATOM 7889 N N . LEU D 1 236 ? -2.590 72.790 109.683 1.00 6.61 236 LEU D N 1
ATOM 7890 C CA . LEU D 1 236 ? -1.160 72.519 109.634 1.00 7.82 236 LEU D CA 1
ATOM 7891 C C . LEU D 1 236 ? -0.489 73.441 108.618 1.00 8.34 236 LEU D C 1
ATOM 7892 O O . LEU D 1 236 ? 0.573 74.006 108.881 1.00 8.08 236 LEU D O 1
ATOM 7897 N N . ALA D 1 237 ? -1.118 73.603 107.459 1.00 9.17 237 ALA D N 1
ATOM 7898 C CA . ALA D 1 237 ? -0.563 74.469 106.422 1.00 9.25 237 ALA D CA 1
ATOM 7899 C C . ALA D 1 237 ? -0.497 75.910 106.922 1.00 11.41 237 ALA D C 1
ATOM 7900 O O . ALA D 1 237 ? 0.503 76.602 106.720 1.00 12.07 237 ALA D O 1
ATOM 7902 N N . LEU D 1 238 ? -1.564 76.361 107.578 1.00 11.10 238 LEU D N 1
ATOM 7903 C CA . LEU D 1 238 ? -1.605 77.720 108.115 1.00 11.52 238 LEU D CA 1
ATOM 7904 C C . LEU D 1 238 ? -0.529 77.895 109.170 1.00 12.81 238 LEU D C 1
ATOM 7905 O O . LEU D 1 238 ? 0.115 78.946 109.246 1.00 11.54 238 LEU D O 1
ATOM 7910 N N . GLU D 1 239 ? -0.331 76.871 109.991 1.00 10.77 239 GLU D N 1
ATOM 7911 C CA . GLU D 1 239 ? 0.698 76.952 111.016 1.00 12.28 239 GLU D CA 1
ATOM 7912 C C . GLU D 1 239 ? 2.050 77.189 110.349 1.00 12.68 239 GLU D C 1
ATOM 7913 O O . GLU D 1 239 ? 2.791 78.096 110.725 1.00 12.00 239 GLU D O 1
ATOM 7919 N N . PHE D 1 240 ? 2.351 76.373 109.344 1.00 12.41 240 PHE D N 1
ATOM 7920 C CA . PHE D 1 240 ? 3.626 76.465 108.643 1.00 12.14 240 PHE D CA 1
ATOM 7921 C C . PHE D 1 240 ? 3.815 77.756 107.854 1.00 12.48 240 PHE D C 1
ATOM 7922 O O . PHE D 1 240 ? 4.949 78.193 107.648 1.00 12.71 240 PHE D O 1
ATOM 7930 N N . LEU D 1 241 ? 2.721 78.376 107.420 1.00 12.87 241 LEU D N 1
ATOM 7931 C CA . LEU D 1 241 ? 2.832 79.646 106.702 1.00 13.24 241 LEU D CA 1
ATOM 7932 C C . LEU D 1 241 ? 3.261 80.706 107.712 1.00 14.37 241 LEU D C 1
ATOM 7933 O O . LEU D 1 241 ? 3.856 81.725 107.356 1.00 13.11 241 LEU D O 1
ATOM 7938 N N . GLY D 1 242 ? 2.952 80.451 108.979 1.00 15.04 242 GLY D N 1
ATOM 7939 C CA . GLY D 1 242 ? 3.316 81.381 110.033 1.00 15.85 242 GLY D CA 1
ATOM 7940 C C . GLY D 1 242 ? 4.782 81.293 110.423 1.00 16.79 242 GLY D C 1
ATOM 7941 O O . GLY D 1 242 ? 5.284 82.139 111.165 1.00 16.76 242 GLY D O 1
ATOM 7942 N N . PHE D 1 243 ? 5.483 80.280 109.927 1.00 16.47 243 PHE D N 1
ATOM 7943 C CA . PHE D 1 243 ? 6.895 80.121 110.258 1.00 17.29 243 PHE D CA 1
ATOM 7944 C C . PHE D 1 243 ? 7.803 81.211 109.701 1.00 17.15 243 PHE D C 1
ATOM 7945 O O . PHE D 1 243 ? 8.952 81.342 110.124 1.00 18.65 243 PHE D O 1
ATOM 7953 N N . SER D 1 244 ? 7.294 81.989 108.756 1.00 15.83 244 SER D N 1
ATOM 7954 C CA . SER D 1 244 ? 8.077 83.072 108.174 1.00 16.48 244 SER D CA 1
ATOM 7955 C C . SER D 1 244 ? 7.560 84.411 108.684 1.00 17.06 244 SER D C 1
ATOM 7956 O O . SER D 1 244 ? 7.928 85.467 108.170 1.00 18.94 244 SER D O 1
ATOM 7959 N N . GLY D 1 245 ? 6.719 84.361 109.712 1.00 16.78 245 GLY D N 1
ATOM 7960 C CA . GLY D 1 245 ? 6.149 85.578 110.261 1.00 17.30 245 GLY D CA 1
ATOM 7961 C C . GLY D 1 245 ? 6.854 86.152 111.475 1.00 17.18 245 GLY D C 1
ATOM 7962 O O . GLY D 1 245 ? 7.636 85.478 112.146 1.00 17.46 245 GLY D O 1
ATOM 7963 N N . LYS D 1 246 ? 6.556 87.414 111.762 1.00 16.62 246 LYS D N 1
ATOM 7964 C CA . LYS D 1 246 ? 7.147 88.119 112.889 1.00 16.99 246 LYS D CA 1
ATOM 7965 C C . LYS D 1 246 ? 6.714 87.569 114.248 1.00 15.61 246 LYS D C 1
ATOM 7966 O O . LYS D 1 246 ? 7.422 87.740 115.241 1.00 15.67 246 LYS D O 1
ATOM 7972 N N . GLU D 1 247 ? 5.559 86.908 114.299 1.00 15.49 247 GLU D N 1
ATOM 7973 C CA . GLU D 1 247 ? 5.072 86.359 115.565 1.00 13.91 247 GLU D CA 1
ATOM 7974 C C . GLU D 1 247 ? 5.908 85.178 116.060 1.00 13.34 247 GLU D C 1
ATOM 7975 O O . GLU D 1 247 ? 6.204 85.080 117.250 1.00 11.75 247 GLU D O 1
ATOM 7981 N N . LEU D 1 248 ? 6.303 84.281 115.161 1.00 14.25 248 LEU D N 1
ATOM 7982 C CA . LEU D 1 248 ? 7.127 83.152 115.582 1.00 15.25 248 LEU D CA 1
ATOM 7983 C C . LEU D 1 248 ? 8.491 83.681 116.025 1.00 16.06 248 LEU D C 1
ATOM 7984 O O . LEU D 1 248 ? 9.084 83.180 116.980 1.00 16.60 248 LEU D O 1
ATOM 7989 N N . GLU D 1 249 ? 8.977 84.698 115.321 1.00 17.47 249 GLU D N 1
ATOM 7990 C CA . GLU D 1 249 ? 10.264 85.316 115.633 1.00 19.36 249 GLU D CA 1
ATOM 7991 C C . GLU D 1 249 ? 10.273 85.779 117.088 1.00 18.24 249 GLU D C 1
ATOM 7992 O O . GLU D 1 249 ? 11.190 85.460 117.848 1.00 17.27 249 GLU D O 1
ATOM 7998 N N . GLU D 1 250 ? 9.237 86.527 117.462 1.00 16.77 250 GLU D N 1
ATOM 7999 C CA . GLU D 1 250 ? 9.081 87.056 118.814 1.00 18.23 250 GLU D CA 1
ATOM 8000 C C . GLU D 1 250 ? 8.815 85.951 119.832 1.00 19.78 250 GLU D C 1
ATOM 8001 O O . GLU D 1 250 ? 9.345 85.975 120.949 1.00 18.57 250 GLU D O 1
ATOM 8007 N N . GLY D 1 251 ? 7.985 84.988 119.441 1.00 20.05 251 GLY D N 1
ATOM 8008 C CA . GLY D 1 251 ? 7.665 83.882 120.326 1.00 21.45 251 GLY D CA 1
ATOM 8009 C C . GLY D 1 251 ? 8.911 83.099 120.694 1.00 23.76 251 GLY D C 1
ATOM 8010 O O . GLY D 1 251 ? 9.094 82.716 121.850 1.00 23.30 251 GLY D O 1
ATOM 8011 N N . LEU D 1 252 ? 9.771 82.856 119.708 1.00 24.79 252 LEU D N 1
ATOM 8012 C CA . LEU D 1 252 ? 11.008 82.115 119.934 1.00 26.30 252 LEU D CA 1
ATOM 8013 C C . LEU D 1 252 ? 12.005 82.951 120.718 1.00 27.16 252 LEU D C 1
ATOM 8014 O O . LEU D 1 252 ? 12.639 82.462 121.653 1.00 27.76 252 LEU D O 1
ATOM 8019 N N . LYS D 1 253 ? 12.132 84.215 120.334 1.00 27.29 253 LYS D N 1
ATOM 8020 C CA . LYS D 1 253 ? 13.042 85.138 121.000 1.00 28.77 253 LYS D CA 1
ATOM 8021 C C . LYS D 1 253 ? 12.694 85.242 122.485 1.00 29.40 253 LYS D C 1
ATOM 8022 O O . LYS D 1 253 ? 13.573 85.179 123.350 1.00 30.01 253 LYS D O 1
ATOM 8028 N N . ALA D 1 254 ? 11.406 85.393 122.776 1.00 29.95 254 ALA D N 1
ATOM 8029 C CA . ALA D 1 254 ? 10.945 85.524 124.154 1.00 31.58 254 ALA D CA 1
ATOM 8030 C C . ALA D 1 254 ? 11.211 84.283 124.996 1.00 32.88 254 ALA D C 1
ATOM 8031 O O . ALA D 1 254 ? 11.723 84.379 126.111 1.00 32.61 254 ALA D O 1
ATOM 8033 N N . LEU D 1 255 ? 10.865 83.120 124.458 1.00 34.59 255 LEU D N 1
ATOM 8034 C CA . LEU D 1 255 ? 11.053 81.869 125.177 1.00 37.29 255 LEU D CA 1
ATOM 8035 C C . LEU D 1 255 ? 12.525 81.631 125.508 1.00 38.37 255 LEU D C 1
ATOM 8036 O O . LEU D 1 255 ? 12.859 81.259 126.632 1.00 39.54 255 LEU D O 1
ATOM 8041 N N . LYS D 1 256 ? 13.401 81.855 124.533 1.00 40.18 256 LYS D N 1
ATOM 8042 C CA . LYS D 1 256 ? 14.834 81.657 124.735 1.00 41.10 256 LYS D CA 1
ATOM 8043 C C . LYS D 1 256 ? 15.423 82.694 125.688 1.00 42.03 256 LYS D C 1
ATOM 8044 O O . LYS D 1 256 ? 16.354 82.402 126.439 1.00 41.52 256 LYS D O 1
ATOM 8050 N N . GLU D 1 257 ? 14.882 83.907 125.650 1.00 41.96 257 GLU D N 1
ATOM 8051 C CA . GLU D 1 257 ? 15.352 84.971 126.527 1.00 42.76 257 GLU D CA 1
ATOM 8052 C C . GLU D 1 257 ? 14.642 84.888 127.870 1.00 42.62 257 GLU D C 1
ATOM 8053 O O . GLU D 1 257 ? 14.902 85.686 128.772 1.00 42.92 257 GLU D O 1
ATOM 8059 N N . LYS D 1 258 ? 13.747 83.912 127.993 1.00 42.76 258 LYS D N 1
ATOM 8060 C CA . LYS D 1 258 ? 12.980 83.709 129.216 1.00 42.53 258 LYS D CA 1
ATOM 8061 C C . LYS D 1 258 ? 12.291 84.997 129.656 1.00 41.58 258 LYS D C 1
ATOM 8062 O O . LYS D 1 258 ? 12.538 85.501 130.750 1.00 42.23 258 LYS D O 1
ATOM 8068 N N . ARG D 1 259 ? 11.434 85.527 128.788 1.00 39.56 259 ARG D N 1
ATOM 8069 C CA . ARG D 1 259 ? 10.684 86.746 129.072 1.00 37.79 259 ARG D CA 1
ATOM 8070 C C . ARG D 1 259 ? 9.323 86.639 128.389 1.00 36.63 259 ARG D C 1
ATOM 8071 O O . ARG D 1 259 ? 9.160 85.873 127.438 1.00 35.80 259 ARG D O 1
ATOM 8079 N N . PRO D 1 260 ? 8.323 87.395 128.869 1.00 35.09 260 PRO D N 1
ATOM 8080 C CA . PRO D 1 260 ? 7.004 87.320 128.234 1.00 34.27 260 PRO D CA 1
ATOM 8081 C C . PRO D 1 260 ? 7.047 87.863 126.807 1.00 32.48 260 PRO D C 1
ATOM 8082 O O . PRO D 1 260 ? 7.731 88.849 126.529 1.00 33.83 260 PRO D O 1
ATOM 8086 N N . PRO D 1 261 ? 6.325 87.218 125.879 1.00 29.99 261 PRO D N 1
ATOM 8087 C CA . PRO D 1 261 ? 6.321 87.680 124.490 1.00 28.10 261 PRO D CA 1
ATOM 8088 C C . PRO D 1 261 ? 5.550 88.976 124.279 1.00 26.43 261 PRO D C 1
ATOM 8089 O O . PRO D 1 261 ? 4.529 89.225 124.926 1.00 25.17 261 PRO D O 1
ATOM 8093 N N . GLU D 1 262 ? 6.059 89.804 123.373 1.00 25.13 262 GLU D N 1
ATOM 8094 C CA . GLU D 1 262 ? 5.428 91.071 123.039 1.00 23.47 262 GLU D CA 1
ATOM 8095 C C . GLU D 1 262 ? 5.064 90.993 121.565 1.00 22.28 262 GLU D C 1
ATOM 8096 O O . GLU D 1 262 ? 5.766 91.537 120.710 1.00 20.66 262 GLU D O 1
ATOM 8102 N N . PHE D 1 263 ? 3.966 90.303 121.273 1.00 21.53 263 PHE D N 1
ATOM 8103 C CA . PHE D 1 263 ? 3.513 90.128 119.899 1.00 20.61 263 PHE D CA 1
ATOM 8104 C C . PHE D 1 263 ? 3.084 91.434 119.237 1.00 21.19 263 PHE D C 1
ATOM 8105 O O . PHE D 1 263 ? 2.469 92.291 119.870 1.00 22.33 263 PHE D O 1
ATOM 8113 N N . PRO D 1 264 ? 3.411 91.600 117.941 1.00 21.87 264 PRO D N 1
ATOM 8114 C CA . PRO D 1 264 ? 3.081 92.798 117.154 1.00 22.28 264 PRO D CA 1
ATOM 8115 C C . PRO D 1 264 ? 1.597 93.029 116.877 1.00 23.61 264 PRO D C 1
ATOM 8116 O O . PRO D 1 264 ? 0.813 92.069 116.987 1.00 23.65 264 PRO D O 1
ATOM 8121 N N . LEU E 1 2 ? -51.879 48.889 118.819 1.00 55.42 2 LEU E N 1
ATOM 8122 C CA . LEU E 1 2 ? -53.053 48.168 119.296 1.00 55.21 2 LEU E CA 1
ATOM 8123 C C . LEU E 1 2 ? -53.109 46.744 118.740 1.00 54.92 2 LEU E C 1
ATOM 8124 O O . LEU E 1 2 ? -52.100 46.090 118.507 1.00 54.54 2 LEU E O 1
ATOM 8129 N N . ALA E 1 3 ? -54.349 46.253 118.563 1.00 54.54 3 ALA E N 1
ATOM 8130 C CA . ALA E 1 3 ? -54.531 44.880 118.108 1.00 53.99 3 ALA E CA 1
ATOM 8131 C C . ALA E 1 3 ? -53.831 44.608 116.770 1.00 53.46 3 ALA E C 1
ATOM 8132 O O . ALA E 1 3 ? -53.132 43.624 116.591 1.00 52.66 3 ALA E O 1
ATOM 8134 N N . SER E 1 4 ? -54.080 45.505 115.803 1.00 53.13 4 SER E N 1
ATOM 8135 C CA . SER E 1 4 ? -53.541 45.276 114.466 1.00 52.85 4 SER E CA 1
ATOM 8136 C C . SER E 1 4 ? -52.025 45.021 114.486 1.00 52.76 4 SER E C 1
ATOM 8137 O O . SER E 1 4 ? -51.435 44.535 113.532 1.00 53.16 4 SER E O 1
ATOM 8140 N N . LEU E 1 5 ? -51.388 45.388 115.618 1.00 51.83 5 LEU E N 1
ATOM 8141 C CA . LEU E 1 5 ? -49.933 45.501 115.613 1.00 50.92 5 LEU E CA 1
ATOM 8142 C C . LEU E 1 5 ? -49.205 44.408 116.406 1.00 50.19 5 LEU E C 1
ATOM 8143 O O . LEU E 1 5 ? -48.147 43.941 116.012 1.00 49.85 5 LEU E O 1
ATOM 8148 N N . GLU E 1 6 ? -49.755 44.029 117.583 1.00 49.63 6 GLU E N 1
ATOM 8149 C CA . GLU E 1 6 ? -49.041 43.027 118.375 1.00 49.61 6 GLU E CA 1
ATOM 8150 C C . GLU E 1 6 ? -48.970 41.671 117.659 1.00 48.66 6 GLU E C 1
ATOM 8151 O O . GLU E 1 6 ? -48.006 40.924 117.777 1.00 48.37 6 GLU E O 1
ATOM 8157 N N . ALA E 1 7 ? -50.018 41.348 116.908 1.00 48.01 7 ALA E N 1
ATOM 8158 C CA . ALA E 1 7 ? -50.070 40.084 116.186 1.00 46.85 7 ALA E CA 1
ATOM 8159 C C . ALA E 1 7 ? -48.899 39.979 115.218 1.00 46.28 7 ALA E C 1
ATOM 8160 O O . ALA E 1 7 ? -48.315 38.908 115.048 1.00 46.53 7 ALA E O 1
ATOM 8162 N N . ARG E 1 8 ? -48.553 41.098 114.591 1.00 45.26 8 ARG E N 1
ATOM 8163 C CA . ARG E 1 8 ? -47.455 41.121 113.634 1.00 44.23 8 ARG E CA 1
ATOM 8164 C C . ARG E 1 8 ? -46.082 41.114 114.297 1.00 42.91 8 ARG E C 1
ATOM 8165 O O . ARG E 1 8 ? -45.111 40.613 113.725 1.00 42.69 8 ARG E O 1
ATOM 8173 N N . TYR E 1 9 ? -46.000 41.667 115.501 1.00 41.40 9 TYR E N 1
ATOM 8174 C CA . TYR E 1 9 ? -44.734 41.717 116.220 1.00 39.19 9 TYR E CA 1
ATOM 8175 C C . TYR E 1 9 ? -44.815 41.010 117.563 1.00 38.48 9 TYR E C 1
ATOM 8176 O O . TYR E 1 9 ? -44.976 41.643 118.608 1.00 38.34 9 TYR E O 1
ATOM 8185 N N . PRO E 1 10 ? -44.709 39.672 117.550 1.00 36.98 10 PRO E N 1
ATOM 8186 C CA . PRO E 1 10 ? -44.770 38.891 118.785 1.00 35.47 10 PRO E CA 1
ATOM 8187 C C . PRO E 1 10 ? -43.581 39.228 119.675 1.00 32.91 10 PRO E C 1
ATOM 8188 O O . PRO E 1 10 ? -42.431 39.197 119.233 1.00 33.96 10 PRO E O 1
ATOM 8192 N N . GLY E 1 11 ? -43.864 39.552 120.930 1.00 30.24 11 GLY E N 1
ATOM 8193 C CA . GLY E 1 11 ? -42.804 39.904 121.851 1.00 27.20 11 GLY E CA 1
ATOM 8194 C C . GLY E 1 11 ? -42.938 41.358 122.250 1.00 26.02 11 GLY E C 1
ATOM 8195 O O . GLY E 1 11 ? -42.322 41.806 123.214 1.00 24.42 11 GLY E O 1
ATOM 8196 N N . LEU E 1 12 ? -43.746 42.098 121.496 1.00 24.28 12 LEU E N 1
ATOM 8197 C CA . LEU E 1 12 ? -43.971 43.508 121.782 1.00 24.58 12 LEU E CA 1
ATOM 8198 C C . LEU E 1 12 ? -45.379 43.716 122.316 1.00 24.35 12 LEU E C 1
ATOM 8199 O O . LEU E 1 12 ? -46.350 43.205 121.755 1.00 24.78 12 LEU E O 1
ATOM 8204 N N . ALA E 1 13 ? -45.479 44.455 123.413 1.00 22.65 13 ALA E N 1
ATOM 8205 C CA . ALA E 1 13 ? -46.763 44.760 124.024 1.00 22.93 13 ALA E CA 1
ATOM 8206 C C . ALA E 1 13 ? -46.913 46.274 123.966 1.00 21.34 13 ALA E C 1
ATOM 8207 O O . ALA E 1 13 ? -45.943 47.002 124.176 1.00 21.52 13 ALA E O 1
ATOM 8209 N N . PHE E 1 14 ? -48.119 46.748 123.675 1.00 20.95 14 PHE E N 1
ATOM 8210 C CA . PHE E 1 14 ? -48.350 48.185 123.579 1.00 20.85 14 PHE E CA 1
ATOM 8211 C C . PHE E 1 14 ? -49.395 48.684 124.571 1.00 20.94 14 PHE E C 1
ATOM 8212 O O . PHE E 1 14 ? -50.397 48.012 124.831 1.00 22.56 14 PHE E O 1
ATOM 8220 N N . ALA E 1 15 ? -49.158 49.871 125.117 1.00 18.64 15 ALA E N 1
ATOM 8221 C CA . ALA E 1 15 ? -50.080 50.473 126.074 1.00 18.67 15 ALA E CA 1
ATOM 8222 C C . ALA E 1 15 ? -49.919 51.987 126.088 1.00 19.15 15 ALA E C 1
ATOM 8223 O O . ALA E 1 15 ? -48.956 52.523 125.537 1.00 19.60 15 ALA E O 1
ATOM 8225 N N . TRP E 1 16 ? -50.874 52.671 126.708 1.00 19.79 16 TRP E N 1
ATOM 8226 C CA . TRP E 1 16 ? -50.840 54.123 126.815 1.00 21.43 16 TRP E CA 1
ATOM 8227 C C . TRP E 1 16 ? -50.868 54.506 128.291 1.00 21.37 16 TRP E C 1
ATOM 8228 O O . TRP E 1 16 ? -51.907 54.910 128.815 1.00 23.62 16 TRP E O 1
ATOM 8239 N N . PRO E 1 17 ? -49.726 54.384 128.985 1.00 20.91 17 PRO E N 1
ATOM 8240 C CA . PRO E 1 17 ? -49.669 54.728 130.410 1.00 19.67 17 PRO E CA 1
ATOM 8241 C C . PRO E 1 17 ? -50.104 56.159 130.710 1.00 21.06 17 PRO E C 1
ATOM 8242 O O . PRO E 1 17 ? -50.677 56.433 131.765 1.00 20.94 17 PRO E O 1
ATOM 8246 N N . ARG E 1 18 ? -49.825 57.064 129.778 1.00 20.00 18 ARG E N 1
ATOM 8247 C CA . ARG E 1 18 ? -50.187 58.470 129.912 1.00 20.67 18 ARG E CA 1
ATOM 8248 C C . ARG E 1 18 ? -50.664 58.977 128.556 1.00 20.55 18 ARG E C 1
ATOM 8249 O O . ARG E 1 18 ? -50.336 58.401 127.518 1.00 18.05 18 ARG E O 1
ATOM 8257 N N . PRO E 1 19 ? -51.446 60.067 128.547 1.00 21.07 19 PRO E N 1
ATOM 8258 C CA . PRO E 1 19 ? -51.966 60.644 127.304 1.00 20.84 19 PRO E CA 1
ATOM 8259 C C . PRO E 1 19 ? -50.882 60.934 126.263 1.00 19.86 19 PRO E C 1
ATOM 8260 O O . PRO E 1 19 ? -49.951 61.689 126.525 1.00 20.31 19 PRO E O 1
ATOM 8264 N N . GLY E 1 20 ? -51.010 60.329 125.086 1.00 19.05 20 GLY E N 1
ATOM 8265 C CA . GLY E 1 20 ? -50.041 60.561 124.028 1.00 18.12 20 GLY E CA 1
ATOM 8266 C C . GLY E 1 20 ? -48.769 59.740 124.115 1.00 17.80 20 GLY E C 1
ATOM 8267 O O . GLY E 1 20 ? -47.951 59.768 123.193 1.00 18.20 20 GLY E O 1
ATOM 8268 N N . VAL E 1 21 ? -48.590 59.015 125.216 1.00 15.46 21 VAL E N 1
ATOM 8269 C CA . VAL E 1 21 ? -47.398 58.195 125.389 1.00 14.73 21 VAL E CA 1
ATOM 8270 C C . VAL E 1 21 ? -47.635 56.735 125.030 1.00 15.61 21 VAL E C 1
ATOM 8271 O O . VAL E 1 21 ? -48.305 56.006 125.762 1.00 15.01 21 VAL E O 1
ATOM 8275 N N . LEU E 1 22 ? -47.088 56.308 123.899 1.00 14.46 22 LEU E N 1
ATOM 8276 C CA . LEU E 1 22 ? -47.229 54.921 123.490 1.00 15.02 22 LEU E CA 1
ATOM 8277 C C . LEU E 1 22 ? -46.072 54.141 124.091 1.00 15.78 22 LEU E C 1
ATOM 8278 O O . LEU E 1 22 ? -44.916 54.322 123.700 1.00 15.89 22 LEU E O 1
ATOM 8283 N N . GLU E 1 23 ? -46.382 53.280 125.053 1.00 16.11 23 GLU E N 1
ATOM 8284 C CA . GLU E 1 23 ? -45.361 52.479 125.707 1.00 17.03 23 GLU E CA 1
ATOM 8285 C C . GLU E 1 23 ? -45.212 51.126 125.031 1.00 16.12 23 GLU E C 1
ATOM 8286 O O . GLU E 1 23 ? -46.185 50.392 124.872 1.00 16.63 23 GLU E O 1
ATOM 8292 N N . ILE E 1 24 ? -43.990 50.802 124.633 1.00 16.47 24 ILE E N 1
ATOM 8293 C CA . ILE E 1 24 ? -43.720 49.526 123.990 1.00 17.90 24 ILE E CA 1
ATOM 8294 C C . ILE E 1 24 ? -42.885 48.674 124.934 1.00 16.79 24 ILE E C 1
ATOM 8295 O O . ILE E 1 24 ? -41.748 49.024 125.256 1.00 18.50 24 ILE E O 1
ATOM 8300 N N . THR E 1 25 ? -43.464 47.570 125.396 1.00 17.77 25 THR E N 1
ATOM 8301 C CA . THR E 1 25 ? -42.769 46.654 126.291 1.00 16.26 25 THR E CA 1
ATOM 8302 C C . THR E 1 25 ? -42.349 45.436 125.480 1.00 16.04 25 THR E C 1
ATOM 8303 O O . THR E 1 25 ? -43.177 44.806 124.826 1.00 19.78 25 THR E O 1
ATOM 8307 N N . PHE E 1 26 ? -41.067 45.102 125.511 1.00 15.70 26 PHE E N 1
ATOM 8308 C CA . PHE E 1 26 ? -40.601 43.954 124.751 1.00 15.41 26 PHE E CA 1
ATOM 8309 C C . PHE E 1 26 ? -40.131 42.847 125.676 1.00 17.08 26 PHE E C 1
ATOM 8310 O O . PHE E 1 26 ? -39.560 43.102 126.740 1.00 16.56 26 PHE E O 1
ATOM 8318 N N . ARG E 1 27 ? -40.393 41.612 125.267 1.00 18.42 27 ARG E N 1
ATOM 8319 C CA . ARG E 1 27 ? -40.031 40.452 126.063 1.00 20.57 27 ARG E CA 1
ATOM 8320 C C . ARG E 1 27 ? -39.200 39.474 125.244 1.00 19.68 27 ARG E C 1
ATOM 8321 O O . ARG E 1 27 ? -39.616 39.041 124.169 1.00 18.98 27 ARG E O 1
ATOM 8329 N N . GLY E 1 28 ? -38.020 39.143 125.755 1.00 19.47 28 GLY E N 1
ATOM 8330 C CA . GLY E 1 28 ? -37.147 38.207 125.069 1.00 20.64 28 GLY E CA 1
ATOM 8331 C C . GLY E 1 28 ? -36.907 37.015 125.972 1.00 21.44 28 GLY E C 1
ATOM 8332 O O . GLY E 1 28 ? -37.806 36.617 126.715 1.00 20.80 28 GLY E O 1
ATOM 8333 N N . GLU E 1 29 ? -35.711 36.437 125.908 1.00 22.21 29 GLU E N 1
ATOM 8334 C CA . GLU E 1 29 ? -35.371 35.301 126.757 1.00 23.74 29 GLU E CA 1
ATOM 8335 C C . GLU E 1 29 ? -34.798 35.904 128.035 1.00 23.73 29 GLU E C 1
ATOM 8336 O O . GLU E 1 29 ? -35.151 37.029 128.394 1.00 25.41 29 GLU E O 1
ATOM 8342 N N . LYS E 1 30 ? -33.922 35.184 128.726 1.00 24.00 30 LYS E N 1
ATOM 8343 C CA . LYS E 1 30 ? -33.343 35.728 129.953 1.00 25.64 30 LYS E CA 1
ATOM 8344 C C . LYS E 1 30 ? -32.722 37.098 129.689 1.00 24.80 30 LYS E C 1
ATOM 8345 O O . LYS E 1 30 ? -32.002 37.279 128.704 1.00 24.33 30 LYS E O 1
ATOM 8351 N N . LEU E 1 31 ? -33.007 38.054 130.572 1.00 23.09 31 LEU E N 1
ATOM 8352 C CA . LEU E 1 31 ? -32.494 39.416 130.443 1.00 21.59 31 LEU E CA 1
ATOM 8353 C C . LEU E 1 31 ? -32.933 39.990 129.101 1.00 20.34 31 LEU E C 1
ATOM 8354 O O . LEU E 1 31 ? -32.285 40.875 128.537 1.00 21.06 31 LEU E O 1
ATOM 8359 N N . ASN E 1 32 ? -34.053 39.475 128.610 1.00 18.53 32 ASN E N 1
ATOM 8360 C CA . ASN E 1 32 ? -34.618 39.872 127.329 1.00 17.29 32 ASN E CA 1
ATOM 8361 C C . ASN E 1 32 ? -33.633 39.719 126.177 1.00 18.47 32 ASN E C 1
ATOM 8362 O O . ASN E 1 32 ? -33.582 40.561 125.276 1.00 18.20 32 ASN E O 1
ATOM 8367 N N . ALA E 1 33 ? -32.836 38.652 126.214 1.00 16.70 33 ALA E N 1
ATOM 8368 C CA . ALA E 1 33 ? -31.910 38.390 125.118 1.00 19.07 33 ALA E CA 1
ATOM 8369 C C . ALA E 1 33 ? -32.860 38.328 123.928 1.00 19.44 33 ALA E C 1
ATOM 8370 O O . ALA E 1 33 ? -33.979 37.823 124.052 1.00 20.55 33 ALA E O 1
ATOM 8372 N N . MET E 1 34 ? -32.431 38.838 122.781 1.00 19.07 34 MET E N 1
ATOM 8373 C CA . MET E 1 34 ? -33.309 38.876 121.624 1.00 18.36 34 MET E CA 1
ATOM 8374 C C . MET E 1 34 ? -33.257 37.714 120.646 1.00 18.50 34 MET E C 1
ATOM 8375 O O . MET E 1 34 ? -32.242 37.491 119.991 1.00 19.65 34 MET E O 1
ATOM 8380 N N . PRO E 1 35 ? -34.356 36.952 120.544 1.00 19.69 35 PRO E N 1
ATOM 8381 C CA . PRO E 1 35 ? -34.397 35.824 119.608 1.00 19.98 35 PRO E CA 1
ATOM 8382 C C . PRO E 1 35 ? -34.585 36.488 118.249 1.00 19.46 35 PRO E C 1
ATOM 8383 O O . PRO E 1 35 ? -34.918 37.669 118.183 1.00 18.21 35 PRO E O 1
ATOM 8387 N N . PRO E 1 36 ? -34.384 35.750 117.150 1.00 19.79 36 PRO E N 1
ATOM 8388 C CA . PRO E 1 36 ? -34.555 36.357 115.816 1.00 19.43 36 PRO E CA 1
ATOM 8389 C C . PRO E 1 36 ? -35.873 37.151 115.647 1.00 19.81 36 PRO E C 1
ATOM 8390 O O . PRO E 1 36 ? -35.905 38.244 115.098 1.00 19.45 36 PRO E O 1
ATOM 8394 N N . ALA E 1 37 ? -36.989 36.593 116.110 1.00 19.12 37 ALA E N 1
ATOM 8395 C CA . ALA E 1 37 ? -38.276 37.265 115.948 1.00 18.38 37 ALA E CA 1
ATOM 8396 C C . ALA E 1 37 ? -38.338 38.617 116.656 1.00 17.42 37 ALA E C 1
ATOM 8397 O O . ALA E 1 37 ? -38.915 39.570 116.130 1.00 17.80 37 ALA E O 1
ATOM 8399 N N . LEU E 1 38 ? -37.749 38.702 117.846 1.00 17.01 38 LEU E N 1
ATOM 8400 C CA . LEU E 1 38 ? -37.774 39.947 118.603 1.00 16.19 38 LEU E CA 1
ATOM 8401 C C . LEU E 1 38 ? -36.853 40.995 117.987 1.00 15.97 38 LEU E C 1
ATOM 8402 O O . LEU E 1 38 ? -37.182 42.179 117.955 1.00 16.25 38 LEU E O 1
ATOM 8407 N N . HIS E 1 39 ? -35.695 40.564 117.504 1.00 16.83 39 HIS E N 1
ATOM 8408 C CA . HIS E 1 39 ? -34.771 41.504 116.883 1.00 17.15 39 HIS E CA 1
ATOM 8409 C C . HIS E 1 39 ? -35.461 42.141 115.677 1.00 15.98 39 HIS E C 1
ATOM 8410 O O . HIS E 1 39 ? -35.451 43.362 115.518 1.00 15.08 39 HIS E O 1
ATOM 8417 N N . ARG E 1 40 ? -36.067 41.308 114.835 1.00 15.28 40 ARG E N 1
ATOM 8418 C CA . ARG E 1 40 ? -36.760 41.798 113.651 1.00 15.29 40 ARG E CA 1
ATOM 8419 C C . ARG E 1 40 ? -37.941 42.687 113.994 1.00 15.20 40 ARG E C 1
ATOM 8420 O O . ARG E 1 40 ? -38.230 43.653 113.284 1.00 15.59 40 ARG E O 1
ATOM 8428 N N . GLY E 1 41 ? -38.631 42.349 115.079 1.00 14.62 41 GLY E N 1
ATOM 8429 C CA . GLY E 1 41 ? -39.777 43.128 115.498 1.00 14.34 41 GLY E CA 1
ATOM 8430 C C . GLY E 1 41 ? -39.370 44.508 115.974 1.00 15.13 41 GLY E C 1
ATOM 8431 O O . GLY E 1 41 ? -39.979 45.509 115.602 1.00 15.62 41 GLY E O 1
ATOM 8432 N N . LEU E 1 42 ? -38.333 44.559 116.802 1.00 14.41 42 LEU E N 1
ATOM 8433 C CA . LEU E 1 42 ? -37.846 45.824 117.327 1.00 14.44 42 LEU E CA 1
ATOM 8434 C C . LEU E 1 42 ? -37.268 46.718 116.231 1.00 15.85 42 LEU E C 1
ATOM 8435 O O . LEU E 1 42 ? -37.285 47.938 116.351 1.00 16.65 42 LEU E O 1
ATOM 8440 N N . ALA E 1 43 ? -36.772 46.117 115.155 1.00 16.72 43 ALA E N 1
ATOM 8441 C CA . ALA E 1 43 ? -36.192 46.903 114.069 1.00 18.45 43 ALA E CA 1
ATOM 8442 C C . ALA E 1 43 ? -37.227 47.393 113.063 1.00 18.86 43 ALA E C 1
ATOM 8443 O O . ALA E 1 43 ? -37.104 48.494 112.523 1.00 18.03 43 ALA E O 1
ATOM 8445 N N . ARG E 1 44 ? -38.259 46.589 112.833 1.00 19.18 44 ARG E N 1
ATOM 8446 C CA . ARG E 1 44 ? -39.290 46.918 111.851 1.00 20.26 44 ARG E CA 1
ATOM 8447 C C . ARG E 1 44 ? -40.531 47.656 112.349 1.00 18.49 44 ARG E C 1
ATOM 8448 O O . ARG E 1 44 ? -41.213 48.314 111.562 1.00 17.45 44 ARG E O 1
ATOM 8456 N N . VAL E 1 45 ? -40.825 47.556 113.643 1.00 17.62 45 VAL E N 1
ATOM 8457 C CA . VAL E 1 45 ? -42.012 48.201 114.205 1.00 16.42 45 VAL E CA 1
ATOM 8458 C C . VAL E 1 45 ? -42.120 49.708 113.949 1.00 17.75 45 VAL E C 1
ATOM 8459 O O . VAL E 1 45 ? -43.224 50.247 113.843 1.00 16.56 45 VAL E O 1
ATOM 8463 N N . TRP E 1 46 ? -40.982 50.385 113.843 1.00 18.42 46 TRP E N 1
ATOM 8464 C CA . TRP E 1 46 ? -40.984 51.828 113.622 1.00 19.67 46 TRP E CA 1
ATOM 8465 C C . TRP E 1 46 ? -41.679 52.226 112.325 1.00 21.34 46 TRP E C 1
ATOM 8466 O O . TRP E 1 46 ? -42.284 53.296 112.239 1.00 20.31 46 TRP E O 1
ATOM 8477 N N . ARG E 1 47 ? -41.595 51.358 111.323 1.00 23.48 47 ARG E N 1
ATOM 8478 C CA . ARG E 1 47 ? -42.243 51.602 110.042 1.00 26.46 47 ARG E CA 1
ATOM 8479 C C . ARG E 1 47 ? -43.739 51.796 110.271 1.00 27.06 47 ARG E C 1
ATOM 8480 O O . ARG E 1 47 ? -44.315 52.827 109.922 1.00 26.15 47 ARG E O 1
ATOM 8488 N N . ASP E 1 48 ? -44.356 50.775 110.858 1.00 28.09 48 ASP E N 1
ATOM 8489 C CA . ASP E 1 48 ? -45.787 50.769 111.125 1.00 29.03 48 ASP E CA 1
ATOM 8490 C C . ASP E 1 48 ? -46.233 51.794 112.160 1.00 28.41 48 ASP E C 1
ATOM 8491 O O . ASP E 1 48 ? -47.351 52.302 112.094 1.00 28.35 48 ASP E O 1
ATOM 8496 N N . LEU E 1 49 ? -45.365 52.100 113.115 1.00 28.86 49 LEU E N 1
ATOM 8497 C CA . LEU E 1 49 ? -45.713 53.065 114.142 1.00 29.10 49 LEU E CA 1
ATOM 8498 C C . LEU E 1 49 ? -46.034 54.438 113.565 1.00 30.16 49 LEU E C 1
ATOM 8499 O O . LEU E 1 49 ? -46.818 55.189 114.146 1.00 28.97 49 LEU E O 1
ATOM 8504 N N . GLU E 1 50 ? -45.439 54.761 112.420 1.00 31.31 50 GLU E N 1
ATOM 8505 C CA . GLU E 1 50 ? -45.674 56.054 111.782 1.00 33.85 50 GLU E CA 1
ATOM 8506 C C . GLU E 1 50 ? -47.152 56.214 111.456 1.00 33.76 50 GLU E C 1
ATOM 8507 O O . GLU E 1 50 ? -47.675 57.329 111.401 1.00 33.83 50 GLU E O 1
ATOM 8513 N N . ALA E 1 51 ? -47.821 55.086 111.241 1.00 33.99 51 ALA E N 1
ATOM 8514 C CA . ALA E 1 51 ? -49.237 55.087 110.899 1.00 34.31 51 ALA E CA 1
ATOM 8515 C C . ALA E 1 51 ? -50.165 55.203 112.103 1.00 33.79 51 ALA E C 1
ATOM 8516 O O . ALA E 1 51 ? -51.358 55.456 111.944 1.00 34.22 51 ALA E O 1
ATOM 8518 N N . VAL E 1 52 ? -49.631 55.017 113.305 1.00 33.10 52 VAL E N 1
ATOM 8519 C CA . VAL E 1 52 ? -50.460 55.105 114.503 1.00 32.06 52 VAL E CA 1
ATOM 8520 C C . VAL E 1 52 ? -50.733 56.559 114.873 1.00 32.22 52 VAL E C 1
ATOM 8521 O O . VAL E 1 52 ? -49.814 57.325 115.159 1.00 32.99 52 VAL E O 1
ATOM 8525 N N . GLU E 1 53 ? -52.007 56.934 114.865 1.00 32.09 53 GLU E N 1
ATOM 8526 C CA . GLU E 1 53 ? -52.402 58.297 115.186 1.00 31.21 53 GLU E CA 1
ATOM 8527 C C . GLU E 1 53 ? -52.491 58.514 116.695 1.00 30.04 53 GLU E C 1
ATOM 8528 O O . GLU E 1 53 ? -52.900 57.622 117.439 1.00 30.24 53 GLU E O 1
ATOM 8534 N N . GLY E 1 54 ? -52.086 59.698 117.141 1.00 27.09 54 GLY E N 1
ATOM 8535 C CA . GLY E 1 54 ? -52.139 60.006 118.558 1.00 24.59 54 GLY E CA 1
ATOM 8536 C C . GLY E 1 54 ? -50.820 59.855 119.296 1.00 21.69 54 GLY E C 1
ATOM 8537 O O . GLY E 1 54 ? -50.700 60.296 120.438 1.00 21.97 54 GLY E O 1
ATOM 8538 N N . VAL E 1 55 ? -49.829 59.239 118.662 1.00 19.44 55 VAL E N 1
ATOM 8539 C CA . VAL E 1 55 ? -48.532 59.058 119.310 1.00 18.62 55 VAL E CA 1
ATOM 8540 C C . VAL E 1 55 ? -47.783 60.384 119.369 1.00 18.28 55 VAL E C 1
ATOM 8541 O O . VAL E 1 55 ? -47.498 60.983 118.336 1.00 18.68 55 VAL E O 1
ATOM 8545 N N . ARG E 1 56 ? -47.478 60.844 120.582 1.00 17.22 56 ARG E N 1
ATOM 8546 C CA . ARG E 1 56 ? -46.740 62.089 120.763 1.00 16.65 56 ARG E CA 1
ATOM 8547 C C . ARG E 1 56 ? -45.355 61.773 121.333 1.00 15.53 56 ARG E C 1
ATOM 8548 O O . ARG E 1 56 ? -44.430 62.578 121.240 1.00 15.13 56 ARG E O 1
ATOM 8556 N N . ALA E 1 57 ? -45.222 60.588 121.918 1.00 13.95 57 ALA E N 1
ATOM 8557 C CA . ALA E 1 57 ? -43.953 60.135 122.472 1.00 13.45 57 ALA E CA 1
ATOM 8558 C C . ALA E 1 57 ? -44.000 58.622 122.622 1.00 14.35 57 ALA E C 1
ATOM 8559 O O . ALA E 1 57 ? -45.068 58.047 122.856 1.00 15.34 57 ALA E O 1
ATOM 8561 N N . VAL E 1 58 ? -42.843 57.984 122.472 1.00 12.27 58 VAL E N 1
ATOM 8562 C CA . VAL E 1 58 ? -42.731 56.537 122.607 1.00 12.44 58 VAL E CA 1
ATOM 8563 C C . VAL E 1 58 ? -41.832 56.196 123.792 1.00 13.52 58 VAL E C 1
ATOM 8564 O O . VAL E 1 58 ? -40.751 56.773 123.956 1.00 12.08 58 VAL E O 1
ATOM 8568 N N . LEU E 1 59 ? -42.287 55.262 124.619 1.00 11.97 59 LEU E N 1
ATOM 8569 C CA . LEU E 1 59 ? -41.524 54.833 125.781 1.00 12.97 59 LEU E CA 1
ATOM 8570 C C . LEU E 1 59 ? -41.160 53.366 125.608 1.00 13.35 59 LEU E C 1
ATOM 8571 O O . LEU E 1 59 ? -42.037 52.520 125.439 1.00 14.79 59 LEU E O 1
ATOM 8576 N N . LEU E 1 60 ? -39.864 53.069 125.638 1.00 12.08 60 LEU E N 1
ATOM 8577 C CA . LEU E 1 60 ? -39.397 51.698 125.484 1.00 13.19 60 LEU E CA 1
ATOM 8578 C C . LEU E 1 60 ? -39.039 51.114 126.835 1.00 13.68 60 LEU E C 1
ATOM 8579 O O . LEU E 1 60 ? -38.368 51.759 127.641 1.00 13.56 60 LEU E O 1
ATOM 8584 N N . ARG E 1 61 ? -39.489 49.889 127.078 1.00 14.47 61 ARG E N 1
ATOM 8585 C CA . ARG E 1 61 ? -39.206 49.214 128.334 1.00 16.29 61 ARG E CA 1
ATOM 8586 C C . ARG E 1 61 ? -39.150 47.717 128.111 1.00 16.24 61 ARG E C 1
ATOM 8587 O O . ARG E 1 61 ? -39.941 47.166 127.343 1.00 16.12 61 ARG E O 1
ATOM 8595 N N . GLY E 1 62 ? -38.207 47.062 128.781 1.00 16.91 62 GLY E N 1
ATOM 8596 C CA . GLY E 1 62 ? -38.083 45.622 128.659 1.00 18.73 62 GLY E CA 1
ATOM 8597 C C . GLY E 1 62 ? -38.956 44.982 129.718 1.00 19.75 62 GLY E C 1
ATOM 8598 O O . GLY E 1 62 ? -39.123 45.535 130.800 1.00 18.78 62 GLY E O 1
ATOM 8599 N N . GLU E 1 63 ? -39.523 43.822 129.415 1.00 21.49 63 GLU E N 1
ATOM 8600 C CA . GLU E 1 63 ? -40.384 43.147 130.375 1.00 24.18 63 GLU E CA 1
ATOM 8601 C C . GLU E 1 63 ? -39.554 42.525 131.493 1.00 24.17 63 GLU E C 1
ATOM 8602 O O . GLU E 1 63 ? -38.414 42.114 131.276 1.00 22.41 63 GLU E O 1
ATOM 8608 N N . GLY E 1 64 ? -40.129 42.473 132.692 1.00 24.43 64 GLY E N 1
ATOM 8609 C CA . GLY E 1 64 ? -39.434 41.880 133.822 1.00 25.03 64 GLY E CA 1
ATOM 8610 C C . GLY E 1 64 ? -38.463 42.782 134.557 1.00 25.25 64 GLY E C 1
ATOM 8611 O O . GLY E 1 64 ? -37.623 42.298 135.314 1.00 28.43 64 GLY E O 1
ATOM 8612 N N . GLY E 1 65 ? -38.565 44.088 134.337 1.00 25.51 65 GLY E N 1
ATOM 8613 C CA . GLY E 1 65 ? -37.680 45.021 135.016 1.00 23.18 65 GLY E CA 1
ATOM 8614 C C . GLY E 1 65 ? -36.247 45.012 134.521 1.00 21.81 65 GLY E C 1
ATOM 8615 O O . GLY E 1 65 ? -35.320 45.327 135.268 1.00 20.74 65 GLY E O 1
ATOM 8616 N N . VAL E 1 66 ? -36.058 44.644 133.260 1.00 18.84 66 VAL E N 1
ATOM 8617 C CA . VAL E 1 66 ? -34.727 44.609 132.668 1.00 17.90 66 VAL E CA 1
ATOM 8618 C C . VAL E 1 66 ? -34.862 45.008 131.207 1.00 16.32 66 VAL E C 1
ATOM 8619 O O . VAL E 1 66 ? -35.832 44.629 130.550 1.00 14.55 66 VAL E O 1
ATOM 8623 N N . PHE E 1 67 ? -33.901 45.776 130.701 1.00 16.09 67 PHE E N 1
ATOM 8624 C CA . PHE E 1 67 ? -33.962 46.210 129.313 1.00 15.95 67 PHE E CA 1
ATOM 8625 C C . PHE E 1 67 ? -33.578 45.054 128.394 1.00 16.88 67 PHE E C 1
ATOM 8626 O O . PHE E 1 67 ? -34.445 44.287 127.987 1.00 17.72 67 PHE E O 1
ATOM 8634 N N . SER E 1 68 ? -32.296 44.909 128.068 1.00 17.77 68 SER E N 1
ATOM 8635 C CA . SER E 1 68 ? -31.896 43.806 127.192 1.00 17.28 68 SER E CA 1
ATOM 8636 C C . SER E 1 68 ? -30.407 43.509 127.152 1.00 16.97 68 SER E C 1
ATOM 8637 O O . SER E 1 68 ? -29.588 44.414 127.067 1.00 14.58 68 SER E O 1
ATOM 8640 N N . ALA E 1 69 ? -30.072 42.223 127.204 1.00 18.24 69 ALA E N 1
ATOM 8641 C CA . ALA E 1 69 ? -28.685 41.779 127.150 1.00 18.74 69 ALA E CA 1
ATOM 8642 C C . ALA E 1 69 ? -28.227 41.669 125.693 1.00 19.66 69 ALA E C 1
ATOM 8643 O O . ALA E 1 69 ? -27.100 41.249 125.418 1.00 19.81 69 ALA E O 1
ATOM 8645 N N . GLY E 1 70 ? -29.110 42.019 124.763 1.00 18.27 70 GLY E N 1
ATOM 8646 C CA . GLY E 1 70 ? -28.752 41.965 123.354 1.00 18.46 70 GLY E CA 1
ATOM 8647 C C . GLY E 1 70 ? -29.213 40.731 122.597 1.00 18.98 70 GLY E C 1
ATOM 8648 O O . GLY E 1 70 ? -30.130 40.032 123.028 1.00 18.82 70 GLY E O 1
ATOM 8649 N N . GLY E 1 71 ? -28.578 40.473 121.455 1.00 19.77 71 GLY E N 1
ATOM 8650 C CA . GLY E 1 71 ? -28.931 39.319 120.644 1.00 19.22 71 GLY E CA 1
ATOM 8651 C C . GLY E 1 71 ? -28.672 38.010 121.367 1.00 20.02 71 GLY E C 1
ATOM 8652 O O . GLY E 1 71 ? -27.669 37.868 122.066 1.00 20.29 71 GLY E O 1
ATOM 8653 N N . SER E 1 72 ? -29.572 37.046 121.195 1.00 21.34 72 SER E N 1
ATOM 8654 C CA . SER E 1 72 ? -29.433 35.748 121.850 1.00 22.20 72 SER E CA 1
ATOM 8655 C C . SER E 1 72 ? -28.462 34.840 121.104 1.00 24.14 72 SER E C 1
ATOM 8656 O O . SER E 1 72 ? -28.139 35.084 119.938 1.00 22.80 72 SER E O 1
ATOM 8659 N N . PHE E 1 73 ? -28.003 33.790 121.781 1.00 24.18 73 PHE E N 1
ATOM 8660 C CA . PHE E 1 73 ? -27.083 32.834 121.171 1.00 25.99 73 PHE E CA 1
ATOM 8661 C C . PHE E 1 73 ? -27.729 32.246 119.923 1.00 24.07 73 PHE E C 1
ATOM 8662 O O . PHE E 1 73 ? -27.060 32.004 118.919 1.00 25.50 73 PHE E O 1
ATOM 8670 N N . GLY E 1 74 ? -29.036 32.023 119.998 1.00 23.51 74 GLY E N 1
ATOM 8671 C CA . GLY E 1 74 ? -29.760 31.463 118.871 1.00 23.27 74 GLY E CA 1
ATOM 8672 C C . GLY E 1 74 ? -29.677 32.345 117.640 1.00 21.91 74 GLY E C 1
ATOM 8673 O O . GLY E 1 74 ? -29.445 31.863 116.532 1.00 21.89 74 GLY E O 1
ATOM 8674 N N . LEU E 1 75 ? -29.875 33.643 117.834 1.00 20.57 75 LEU E N 1
ATOM 8675 C CA . LEU E 1 75 ? -29.811 34.588 116.727 1.00 19.49 75 LEU E CA 1
ATOM 8676 C C . LEU E 1 75 ? -28.410 34.585 116.124 1.00 20.09 75 LEU E C 1
ATOM 8677 O O . LEU E 1 75 ? -28.248 34.520 114.906 1.00 20.53 75 LEU E O 1
ATOM 8682 N N . ILE E 1 76 ? -27.403 34.645 116.989 1.00 19.91 76 ILE E N 1
ATOM 8683 C CA . ILE E 1 76 ? -26.012 34.648 116.556 1.00 22.30 76 ILE E CA 1
ATOM 8684 C C . ILE E 1 76 ? -25.686 33.398 115.738 1.00 22.55 76 ILE E C 1
ATOM 8685 O O . ILE E 1 76 ? -25.057 33.484 114.681 1.00 20.26 76 ILE E O 1
ATOM 8690 N N . GLU E 1 77 ? -26.128 32.240 116.218 1.00 22.74 77 GLU E N 1
ATOM 8691 C CA . GLU E 1 77 ? -25.878 30.988 115.510 1.00 24.78 77 GLU E CA 1
ATOM 8692 C C . GLU E 1 77 ? -26.618 30.920 114.178 1.00 24.74 77 GLU E C 1
ATOM 8693 O O . GLU E 1 77 ? -26.115 30.346 113.214 1.00 25.29 77 GLU E O 1
ATOM 8699 N N . GLU E 1 78 ? -27.817 31.495 114.129 1.00 23.53 78 GLU E N 1
ATOM 8700 C CA . GLU E 1 78 ? -28.594 31.506 112.895 1.00 24.61 78 GLU E CA 1
ATOM 8701 C C . GLU E 1 78 ? -27.823 32.304 111.845 1.00 24.09 78 GLU E C 1
ATOM 8702 O O . GLU E 1 78 ? -27.727 31.905 110.681 1.00 21.92 78 GLU E O 1
ATOM 8708 N N . MET E 1 79 ? -27.281 33.438 112.277 1.00 23.11 79 MET E N 1
ATOM 8709 C CA . MET E 1 79 ? -26.504 34.321 111.415 1.00 21.97 79 MET E CA 1
ATOM 8710 C C . MET E 1 79 ? -25.277 33.609 110.853 1.00 21.52 79 MET E C 1
ATOM 8711 O O . MET E 1 79 ? -24.962 33.736 109.671 1.00 20.75 79 MET E O 1
ATOM 8716 N N . ARG E 1 80 ? -24.589 32.857 111.708 1.00 21.96 80 ARG E N 1
ATOM 8717 C CA . ARG E 1 80 ? -23.393 32.128 111.297 1.00 22.93 80 ARG E CA 1
ATOM 8718 C C . ARG E 1 80 ? -23.696 30.936 110.399 1.00 21.56 80 ARG E C 1
ATOM 8719 O O . ARG E 1 80 ? -22.821 30.466 109.674 1.00 22.52 80 ARG E O 1
ATOM 8727 N N . ALA E 1 81 ? -24.932 30.450 110.441 1.00 21.03 81 ALA E N 1
ATOM 8728 C CA . ALA E 1 81 ? -25.305 29.277 109.654 1.00 19.79 81 ALA E CA 1
ATOM 8729 C C . ALA E 1 81 ? -25.856 29.533 108.258 1.00 20.55 81 ALA E C 1
ATOM 8730 O O . ALA E 1 81 ? -25.842 28.634 107.420 1.00 21.85 81 ALA E O 1
ATOM 8732 N N . SER E 1 82 ? -26.332 30.746 108.001 1.00 20.34 82 SER E N 1
ATOM 8733 C CA . SER E 1 82 ? -26.916 31.057 106.698 1.00 21.62 82 SER E CA 1
ATOM 8734 C C . SER E 1 82 ? -26.598 32.462 106.192 1.00 21.01 82 SER E C 1
ATOM 8735 O O . SER E 1 82 ? -26.743 33.441 106.922 1.00 19.98 82 SER E O 1
ATOM 8738 N N . HIS E 1 83 ? -26.166 32.552 104.936 1.00 20.71 83 HIS E N 1
ATOM 8739 C CA . HIS E 1 83 ? -25.855 33.844 104.332 1.00 19.69 83 HIS E CA 1
ATOM 8740 C C . HIS E 1 83 ? -27.135 34.661 104.268 1.00 19.71 83 HIS E C 1
ATOM 8741 O O . HIS E 1 83 ? -27.123 35.874 104.472 1.00 17.96 83 HIS E O 1
ATOM 8748 N N . GLU E 1 84 ? -28.243 33.986 103.980 1.00 19.28 84 GLU E N 1
ATOM 8749 C CA . GLU E 1 84 ? -29.532 34.655 103.901 1.00 19.78 84 GLU E CA 1
ATOM 8750 C C . GLU E 1 84 ? -29.916 35.263 105.248 1.00 18.96 84 GLU E C 1
ATOM 8751 O O . GLU E 1 84 ? -30.426 36.380 105.304 1.00 19.30 84 GLU E O 1
ATOM 8757 N N . ALA E 1 85 ? -29.667 34.529 106.332 1.00 16.69 85 ALA E N 1
ATOM 8758 C CA . ALA E 1 85 ? -29.993 35.025 107.665 1.00 17.30 85 ALA E CA 1
ATOM 8759 C C . ALA E 1 85 ? -29.067 36.177 108.035 1.00 14.70 85 ALA E C 1
ATOM 8760 O O . ALA E 1 85 ? -29.500 37.179 108.598 1.00 15.76 85 ALA E O 1
ATOM 8762 N N . LEU E 1 86 ? -27.789 36.022 107.714 1.00 16.57 86 LEU E N 1
ATOM 8763 C CA . LEU E 1 86 ? -26.793 37.040 108.011 1.00 15.22 86 LEU E CA 1
ATOM 8764 C C . LEU E 1 86 ? -27.186 38.382 107.404 1.00 15.59 86 LEU E C 1
ATOM 8765 O O . LEU E 1 86 ? -27.161 39.405 108.084 1.00 15.05 86 LEU E O 1
ATOM 8770 N N . LEU E 1 87 ? -27.552 38.384 106.125 1.00 15.46 87 LEU E N 1
ATOM 8771 C CA . LEU E 1 87 ? -27.925 39.634 105.472 1.00 16.10 87 LEU E CA 1
ATOM 8772 C C . LEU E 1 87 ? -29.273 40.174 105.921 1.00 15.67 87 LEU E C 1
ATOM 8773 O O . LEU E 1 87 ? -29.470 41.386 105.970 1.00 16.02 87 LEU E O 1
ATOM 8778 N N . ARG E 1 88 ? -30.210 39.290 106.244 1.00 17.64 88 ARG E N 1
ATOM 8779 C CA . ARG E 1 88 ? -31.492 39.745 106.725 1.00 17.48 88 ARG E CA 1
ATOM 8780 C C . ARG E 1 88 ? -31.301 40.485 108.032 1.00 16.09 88 ARG E C 1
ATOM 8781 O O . ARG E 1 88 ? -31.871 41.543 108.266 1.00 15.58 88 ARG E O 1
ATOM 8789 N N . VAL E 1 89 ? -30.466 39.916 108.894 1.00 13.92 89 VAL E N 1
ATOM 8790 C CA . VAL E 1 89 ? -30.185 40.530 110.189 1.00 16.68 89 VAL E CA 1
ATOM 8791 C C . VAL E 1 89 ? -29.364 41.812 110.041 1.00 15.72 89 VAL E C 1
ATOM 8792 O O . VAL E 1 89 ? -29.449 42.704 110.882 1.00 14.72 89 VAL E O 1
ATOM 8796 N N . PHE E 1 90 ? -28.569 41.896 108.976 1.00 14.65 90 PHE E N 1
ATOM 8797 C CA . PHE E 1 90 ? -27.756 43.085 108.718 1.00 14.08 90 PHE E CA 1
ATOM 8798 C C . PHE E 1 90 ? -28.677 44.298 108.598 1.00 14.52 90 PHE E C 1
ATOM 8799 O O . PHE E 1 90 ? -28.485 45.319 109.263 1.00 12.82 90 PHE E O 1
ATOM 8807 N N . TRP E 1 91 ? -29.681 44.185 107.739 1.00 12.82 91 TRP E N 1
ATOM 8808 C CA . TRP E 1 91 ? -30.607 45.285 107.548 1.00 13.84 91 TRP E CA 1
ATOM 8809 C C . TRP E 1 91 ? -31.446 45.528 108.791 1.00 13.82 91 TRP E C 1
ATOM 8810 O O . TRP E 1 91 ? -31.840 46.659 109.066 1.00 14.68 91 TRP E O 1
ATOM 8821 N N . GLU E 1 92 ? -31.706 44.472 109.555 1.00 13.45 92 GLU E N 1
ATOM 8822 C CA . GLU E 1 92 ? -32.468 44.625 110.788 1.00 13.21 92 GLU E CA 1
ATOM 8823 C C . GLU E 1 92 ? -31.631 45.437 111.770 1.00 12.86 92 GLU E C 1
ATOM 8824 O O . GLU E 1 92 ? -32.131 46.370 112.408 1.00 13.36 92 GLU E O 1
ATOM 8830 N N . ALA E 1 93 ? -30.352 45.080 111.881 1.00 11.21 93 ALA E N 1
ATOM 8831 C CA . ALA E 1 93 ? -29.439 45.758 112.796 1.00 11.60 93 ALA E CA 1
ATOM 8832 C C . ALA E 1 93 ? -29.351 47.240 112.456 1.00 13.24 93 ALA E C 1
ATOM 8833 O O . ALA E 1 93 ? -29.284 48.089 113.342 1.00 12.18 93 ALA E O 1
ATOM 8835 N N . ARG E 1 94 ? -29.355 47.546 111.164 1.00 12.94 94 ARG E N 1
ATOM 8836 C CA . ARG E 1 94 ? -29.282 48.938 110.720 1.00 14.37 94 ARG E CA 1
ATOM 8837 C C . ARG E 1 94 ? -30.550 49.694 111.107 1.00 14.27 94 ARG E C 1
ATOM 8838 O O . ARG E 1 94 ? -30.488 50.845 111.542 1.00 13.67 94 ARG E O 1
ATOM 8846 N N . ASP E 1 95 ? -31.699 49.044 110.957 1.00 13.44 95 ASP E N 1
ATOM 8847 C CA . ASP E 1 95 ? -32.967 49.686 111.276 1.00 14.40 95 ASP E CA 1
ATOM 8848 C C . ASP E 1 95 ? -33.271 49.749 112.765 1.00 13.91 95 ASP E C 1
ATOM 8849 O O . ASP E 1 95 ? -34.085 50.566 113.197 1.00 12.54 95 ASP E O 1
ATOM 8854 N N . LEU E 1 96 ? -32.625 48.891 113.548 1.00 11.81 96 LEU E N 1
ATOM 8855 C CA . LEU E 1 96 ? -32.838 48.900 114.992 1.00 13.26 96 LEU E CA 1
ATOM 8856 C C . LEU E 1 96 ? -32.352 50.253 115.510 1.00 13.48 96 LEU E C 1
ATOM 8857 O O . LEU E 1 96 ? -32.894 50.788 116.472 1.00 13.76 96 LEU E O 1
ATOM 8862 N N . VAL E 1 97 ? -31.335 50.804 114.852 1.00 12.92 97 VAL E N 1
ATOM 8863 C CA . VAL E 1 97 ? -30.781 52.098 115.240 1.00 13.44 97 VAL E CA 1
ATOM 8864 C C . VAL E 1 97 ? -31.454 53.238 114.464 1.00 14.47 97 VAL E C 1
ATOM 8865 O O . VAL E 1 97 ? -31.887 54.237 115.046 1.00 13.97 97 VAL E O 1
ATOM 8869 N N . LEU E 1 98 ? -31.556 53.082 113.151 1.00 14.37 98 LEU E N 1
ATOM 8870 C CA . LEU E 1 98 ? -32.167 54.116 112.323 1.00 15.61 98 LEU E CA 1
ATOM 8871 C C . LEU E 1 98 ? -33.670 54.271 112.533 1.00 15.13 98 LEU E C 1
ATOM 8872 O O . LEU E 1 98 ? -34.215 55.362 112.356 1.00 14.12 98 LEU E O 1
ATOM 8877 N N . GLY E 1 99 ? -34.336 53.180 112.904 1.00 14.50 99 GLY E N 1
ATOM 8878 C CA . GLY E 1 99 ? -35.768 53.230 113.130 1.00 13.46 99 GLY E CA 1
ATOM 8879 C C . GLY E 1 99 ? -36.139 54.327 114.112 1.00 13.04 99 GLY E C 1
ATOM 8880 O O . GLY E 1 99 ? -36.948 55.201 113.794 1.00 14.82 99 GLY E O 1
ATOM 8881 N N . PRO E 1 100 ? -35.572 54.301 115.325 1.00 10.12 100 PRO E N 1
ATOM 8882 C CA . PRO E 1 100 ? -35.869 55.322 116.331 1.00 11.85 100 PRO E CA 1
ATOM 8883 C C . PRO E 1 100 ? -35.452 56.705 115.854 1.00 9.59 100 PRO E C 1
ATOM 8884 O O . PRO E 1 100 ? -36.186 57.674 116.035 1.00 12.21 100 PRO E O 1
ATOM 8888 N N . LEU E 1 101 ? -34.274 56.790 115.243 1.00 10.78 101 LEU E N 1
ATOM 8889 C CA . LEU E 1 101 ? -33.769 58.077 114.758 1.00 13.79 101 LEU E CA 1
ATOM 8890 C C . LEU E 1 101 ? -34.674 58.735 113.726 1.00 13.77 101 LEU E C 1
ATOM 8891 O O . LEU E 1 101 ? -34.850 59.953 113.749 1.00 13.22 101 LEU E O 1
ATOM 8896 N N . ASN E 1 102 ? -35.241 57.945 112.817 1.00 13.78 102 ASN E N 1
ATOM 8897 C CA . ASN E 1 102 ? -36.115 58.513 111.797 1.00 15.82 102 ASN E CA 1
ATOM 8898 C C . ASN E 1 102 ? -37.601 58.543 112.161 1.00 14.56 102 ASN E C 1
ATOM 8899 O O . ASN E 1 102 ? -38.426 58.994 111.366 1.00 14.46 102 ASN E O 1
ATOM 8904 N N . PHE E 1 103 ? -37.948 58.065 113.357 1.00 13.12 103 PHE E N 1
ATOM 8905 C CA . PHE E 1 103 ? -39.339 58.110 113.801 1.00 13.07 103 PHE E CA 1
ATOM 8906 C C . PHE E 1 103 ? -39.600 59.587 114.133 1.00 13.67 103 PHE E C 1
ATOM 8907 O O . PHE E 1 103 ? -38.776 60.233 114.768 1.00 12.56 103 PHE E O 1
ATOM 8915 N N . PRO E 1 104 ? -40.748 60.137 113.702 1.00 13.06 104 PRO E N 1
ATOM 8916 C CA . PRO E 1 104 ? -41.089 61.545 113.955 1.00 14.47 104 PRO E CA 1
ATOM 8917 C C . PRO E 1 104 ? -41.192 62.016 115.403 1.00 14.07 104 PRO E C 1
ATOM 8918 O O . PRO E 1 104 ? -40.847 63.160 115.712 1.00 13.39 104 PRO E O 1
ATOM 8922 N N . ARG E 1 105 ? -41.684 61.151 116.282 1.00 12.07 105 ARG E N 1
ATOM 8923 C CA . ARG E 1 105 ? -41.859 61.516 117.684 1.00 10.70 105 ARG E CA 1
ATOM 8924 C C . ARG E 1 105 ? -40.676 61.121 118.553 1.00 9.25 105 ARG E C 1
ATOM 8925 O O . ARG E 1 105 ? -39.931 60.199 118.224 1.00 6.48 105 ARG E O 1
ATOM 8933 N N . PRO E 1 106 ? -40.496 61.823 119.682 1.00 8.89 106 PRO E N 1
ATOM 8934 C CA . PRO E 1 106 ? -39.414 61.566 120.630 1.00 9.91 106 PRO E CA 1
ATOM 8935 C C . PRO E 1 106 ? -39.576 60.183 121.231 1.00 12.09 106 PRO E C 1
ATOM 8936 O O . PRO E 1 106 ? -40.688 59.760 121.543 1.00 14.62 106 PRO E O 1
ATOM 8940 N N . VAL E 1 107 ? -38.457 59.490 121.388 1.00 10.39 107 VAL E N 1
ATOM 8941 C CA . VAL E 1 107 ? -38.452 58.153 121.945 1.00 10.56 107 VAL E CA 1
ATOM 8942 C C . VAL E 1 107 ? -37.640 58.167 123.229 1.00 10.95 107 VAL E C 1
ATOM 8943 O O . VAL E 1 107 ? -36.517 58.667 123.255 1.00 10.33 107 VAL E O 1
ATOM 8947 N N . VAL E 1 108 ? -38.226 57.626 124.293 1.00 10.68 108 VAL E N 1
ATOM 8948 C CA . VAL E 1 108 ? -37.572 57.558 125.591 1.00 11.38 108 VAL E CA 1
ATOM 8949 C C . VAL E 1 108 ? -37.365 56.098 125.962 1.00 12.06 108 VAL E C 1
ATOM 8950 O O . VAL E 1 108 ? -38.242 55.263 125.741 1.00 11.79 108 VAL E O 1
ATOM 8954 N N . ALA E 1 109 ? -36.200 55.784 126.513 1.00 11.42 109 ALA E N 1
ATOM 8955 C CA . ALA E 1 109 ? -35.921 54.413 126.905 1.00 12.72 109 ALA E CA 1
ATOM 8956 C C . ALA E 1 109 ? -35.702 54.333 128.406 1.00 12.55 109 ALA E C 1
ATOM 8957 O O . ALA E 1 109 ? -34.925 55.104 128.966 1.00 10.43 109 ALA E O 1
ATOM 8959 N N . ALA E 1 110 ? -36.419 53.417 129.054 1.00 13.81 110 ALA E N 1
ATOM 8960 C CA . ALA E 1 110 ? -36.279 53.200 130.490 1.00 12.45 110 ALA E CA 1
ATOM 8961 C C . ALA E 1 110 ? -35.314 52.020 130.587 1.00 12.88 110 ALA E C 1
ATOM 8962 O O . ALA E 1 110 ? -35.723 50.858 130.565 1.00 12.95 110 ALA E O 1
ATOM 8964 N N . VAL E 1 111 ? -34.029 52.336 130.689 1.00 11.50 111 VAL E N 1
ATOM 8965 C CA . VAL E 1 111 ? -32.981 51.329 130.729 1.00 12.98 111 VAL E CA 1
ATOM 8966 C C . VAL E 1 111 ? -32.738 50.734 132.110 1.00 13.88 111 VAL E C 1
ATOM 8967 O O . VAL E 1 111 ? -31.908 51.220 132.883 1.00 14.65 111 VAL E O 1
ATOM 8971 N N . GLU E 1 112 ? -33.455 49.654 132.393 1.00 12.97 112 GLU E N 1
ATOM 8972 C CA . GLU E 1 112 ? -33.349 48.970 133.670 1.00 13.44 112 GLU E CA 1
ATOM 8973 C C . GLU E 1 112 ? -32.332 47.835 133.698 1.00 15.94 112 GLU E C 1
ATOM 8974 O O . GLU E 1 112 ? -32.312 46.971 132.814 1.00 14.44 112 GLU E O 1
ATOM 8980 N N . LYS E 1 113 ? -31.498 47.864 134.735 1.00 14.20 113 LYS E N 1
ATOM 8981 C CA . LYS E 1 113 ? -30.483 46.852 135.007 1.00 15.12 113 LYS E CA 1
ATOM 8982 C C . LYS E 1 113 ? -29.387 46.555 133.992 1.00 14.92 113 LYS E C 1
ATOM 8983 O O . LYS E 1 113 ? -28.203 46.629 134.328 1.00 14.07 113 LYS E O 1
ATOM 8989 N N . VAL E 1 114 ? -29.765 46.210 132.763 1.00 13.74 114 VAL E N 1
ATOM 8990 C CA . VAL E 1 114 ? -28.771 45.874 131.754 1.00 16.64 114 VAL E CA 1
ATOM 8991 C C . VAL E 1 114 ? -29.107 46.326 130.335 1.00 16.51 114 VAL E C 1
ATOM 8992 O O . VAL E 1 114 ? -30.259 46.287 129.908 1.00 16.01 114 VAL E O 1
ATOM 8996 N N . ALA E 1 115 ? -28.071 46.740 129.612 1.00 16.19 115 ALA E N 1
ATOM 8997 C CA . ALA E 1 115 ? -28.196 47.156 128.221 1.00 14.89 115 ALA E CA 1
ATOM 8998 C C . ALA E 1 115 ? -26.871 46.780 127.559 1.00 14.76 115 ALA E C 1
ATOM 8999 O O . ALA E 1 115 ? -25.857 47.453 127.749 1.00 13.30 115 ALA E O 1
ATOM 9001 N N . VAL E 1 116 ? -26.884 45.687 126.802 1.00 16.00 116 VAL E N 1
ATOM 9002 C CA . VAL E 1 116 ? -25.684 45.206 126.126 1.00 17.91 116 VAL E CA 1
ATOM 9003 C C . VAL E 1 116 ? -25.971 44.919 124.656 1.00 16.11 116 VAL E C 1
ATOM 9004 O O . VAL E 1 116 ? -27.087 44.547 124.298 1.00 16.62 116 VAL E O 1
ATOM 9008 N N . GLY E 1 117 ? -24.953 45.097 123.815 1.00 15.72 117 GLY E N 1
ATOM 9009 C CA . GLY E 1 117 ? -25.098 44.850 122.389 1.00 15.74 117 GLY E CA 1
ATOM 9010 C C . GLY E 1 117 ? -26.298 45.543 121.778 1.00 14.59 117 GLY E C 1
ATOM 9011 O O . GLY E 1 117 ? -26.448 46.760 121.891 1.00 15.38 117 GLY E O 1
ATOM 9012 N N . ALA E 1 118 ? -27.158 44.766 121.127 1.00 15.17 118 ALA E N 1
ATOM 9013 C CA . ALA E 1 118 ? -28.356 45.304 120.504 1.00 13.66 118 ALA E CA 1
ATOM 9014 C C . ALA E 1 118 ? -29.208 46.056 121.527 1.00 13.84 118 ALA E C 1
ATOM 9015 O O . ALA E 1 118 ? -29.903 47.005 121.178 1.00 13.26 118 ALA E O 1
ATOM 9017 N N . GLY E 1 119 ? -29.164 45.615 122.782 1.00 12.23 119 GLY E N 1
ATOM 9018 C CA . GLY E 1 119 ? -29.925 46.282 123.828 1.00 9.64 119 GLY E CA 1
ATOM 9019 C C . GLY E 1 119 ? -29.426 47.705 124.027 1.00 12.53 119 GLY E C 1
ATOM 9020 O O . GLY E 1 119 ? -30.218 48.634 124.192 1.00 11.65 119 GLY E O 1
ATOM 9021 N N . LEU E 1 120 ? -28.107 47.877 124.011 1.00 11.52 120 LEU E N 1
ATOM 9022 C CA . LEU E 1 120 ? -27.507 49.195 124.173 1.00 12.35 120 LEU E CA 1
ATOM 9023 C C . LEU E 1 120 ? -27.746 50.018 122.907 1.00 12.59 120 LEU E C 1
ATOM 9024 O O . LEU E 1 120 ? -27.959 51.233 122.968 1.00 10.20 120 LEU E O 1
ATOM 9029 N N . ALA E 1 121 ? -27.718 49.350 121.757 1.00 12.73 121 ALA E N 1
ATOM 9030 C CA . ALA E 1 121 ? -27.944 50.029 120.485 1.00 13.48 121 ALA E CA 1
ATOM 9031 C C . ALA E 1 121 ? -29.302 50.716 120.526 1.00 14.05 121 ALA E C 1
ATOM 9032 O O . ALA E 1 121 ? -29.427 51.892 120.183 1.00 12.69 121 ALA E O 1
ATOM 9034 N N . LEU E 1 122 ? -30.319 49.969 120.951 1.00 12.84 122 LEU E N 1
ATOM 9035 C CA . LEU E 1 122 ? -31.676 50.492 121.040 1.00 12.86 122 LEU E CA 1
ATOM 9036 C C . LEU E 1 122 ? -31.782 51.574 122.118 1.00 13.25 122 LEU E C 1
ATOM 9037 O O . LEU E 1 122 ? -32.460 52.578 121.925 1.00 12.79 122 LEU E O 1
ATOM 9042 N N . ALA E 1 123 ? -31.116 51.361 123.250 1.00 12.09 123 ALA E N 1
ATOM 9043 C CA . ALA E 1 123 ? -31.144 52.332 124.345 1.00 12.77 123 ALA E CA 1
ATOM 9044 C C . ALA E 1 123 ? -30.586 53.681 123.899 1.00 11.47 123 ALA E C 1
ATOM 9045 O O . ALA E 1 123 ? -31.159 54.734 124.196 1.00 12.38 123 ALA E O 1
ATOM 9047 N N . LEU E 1 124 ? -29.464 53.645 123.187 1.00 11.03 124 LEU E N 1
ATOM 9048 C CA . LEU E 1 124 ? -28.819 54.868 122.723 1.00 11.23 124 LEU E CA 1
ATOM 9049 C C . LEU E 1 124 ? -29.437 55.475 121.466 1.00 12.71 124 LEU E C 1
ATOM 9050 O O . LEU E 1 124 ? -29.234 56.657 121.193 1.00 8.52 124 LEU E O 1
ATOM 9055 N N . ALA E 1 125 ? -30.181 54.674 120.705 1.00 11.52 125 ALA E N 1
ATOM 9056 C CA . ALA E 1 125 ? -30.836 55.177 119.502 1.00 12.07 125 ALA E CA 1
ATOM 9057 C C . ALA E 1 125 ? -31.999 56.075 119.937 1.00 10.98 125 ALA E C 1
ATOM 9058 O O . ALA E 1 125 ? -32.403 56.985 119.214 1.00 12.30 125 ALA E O 1
ATOM 9060 N N . ALA E 1 126 ? -32.529 55.815 121.127 1.00 9.67 126 ALA E N 1
ATOM 9061 C CA . ALA E 1 126 ? -33.625 56.618 121.664 1.00 9.73 126 ALA E CA 1
ATOM 9062 C C . ALA E 1 126 ? -33.130 58.048 121.866 1.00 10.77 126 ALA E C 1
ATOM 9063 O O . ALA E 1 126 ? -31.935 58.282 122.061 1.00 10.16 126 ALA E O 1
ATOM 9065 N N . ASP E 1 127 ? -34.051 59.002 121.835 1.00 11.28 127 ASP E N 1
ATOM 9066 C CA . ASP E 1 127 ? -33.694 60.404 122.012 1.00 11.08 127 ASP E CA 1
ATOM 9067 C C . ASP E 1 127 ? -33.236 60.689 123.429 1.00 9.84 127 ASP E C 1
ATOM 9068 O O . ASP E 1 127 ? -32.295 61.452 123.649 1.00 10.02 127 ASP E O 1
ATOM 9073 N N . ILE E 1 128 ? -33.900 60.063 124.391 1.00 10.25 128 ILE E N 1
ATOM 9074 C CA . ILE E 1 128 ? -33.550 60.255 125.783 1.00 9.65 128 ILE E CA 1
ATOM 9075 C C . ILE E 1 128 ? -33.559 58.910 126.488 1.00 10.28 128 ILE E C 1
ATOM 9076 O O . ILE E 1 128 ? -34.523 58.153 126.383 1.00 10.31 128 ILE E O 1
ATOM 9081 N N . ALA E 1 129 ? -32.472 58.605 127.185 1.00 8.57 129 ALA E N 1
ATOM 9082 C CA . ALA E 1 129 ? -32.389 57.357 127.920 1.00 9.91 129 ALA E CA 1
ATOM 9083 C C . ALA E 1 129 ? -32.259 57.676 129.395 1.00 11.41 129 ALA E C 1
ATOM 9084 O O . ALA E 1 129 ? -31.470 58.538 129.786 1.00 12.13 129 ALA E O 1
ATOM 9086 N N . VAL E 1 130 ? -33.057 56.997 130.207 1.00 12.03 130 VAL E N 1
ATOM 9087 C CA . VAL E 1 130 ? -32.998 57.170 131.649 1.00 11.65 130 VAL E CA 1
ATOM 9088 C C . VAL E 1 130 ? -32.431 55.849 132.149 1.00 10.13 130 VAL E C 1
ATOM 9089 O O . VAL E 1 130 ? -32.973 54.781 131.849 1.00 12.83 130 VAL E O 1
ATOM 9093 N N . VAL E 1 131 ? -31.324 55.913 132.877 1.00 11.73 131 VAL E N 1
ATOM 9094 C CA . VAL E 1 131 ? -30.712 54.704 133.408 1.00 11.93 131 VAL E CA 1
ATOM 9095 C C . VAL E 1 131 ? -30.657 54.765 134.924 1.00 12.02 131 VAL E C 1
ATOM 9096 O O . VAL E 1 131 ? -30.877 55.822 135.527 1.00 11.46 131 VAL E O 1
ATOM 9100 N N . GLY E 1 132 ? -30.384 53.618 135.536 1.00 12.20 132 GLY E N 1
ATOM 9101 C CA . GLY E 1 132 ? -30.254 53.574 136.978 1.00 13.13 132 GLY E CA 1
ATOM 9102 C C . GLY E 1 132 ? -28.783 53.806 137.265 1.00 14.77 132 GLY E C 1
ATOM 9103 O O . GLY E 1 132 ? -27.937 53.528 136.414 1.00 13.46 132 GLY E O 1
ATOM 9104 N N . LYS E 1 133 ? -28.461 54.328 138.444 1.00 15.19 133 LYS E N 1
ATOM 9105 C CA . LYS E 1 133 ? -27.067 54.570 138.782 1.00 14.84 133 LYS E CA 1
ATOM 9106 C C . LYS E 1 133 ? -26.265 53.270 138.711 1.00 15.84 133 LYS E C 1
ATOM 9107 O O . LYS E 1 133 ? -25.077 53.286 138.404 1.00 14.84 133 LYS E O 1
ATOM 9113 N N . GLY E 1 134 ? -26.927 52.147 138.977 1.00 16.03 134 GLY E N 1
ATOM 9114 C CA . GLY E 1 134 ? -26.243 50.867 138.952 1.00 16.14 134 GLY E CA 1
ATOM 9115 C C . GLY E 1 134 ? -26.448 50.030 137.702 1.00 15.95 134 GLY E C 1
ATOM 9116 O O . GLY E 1 134 ? -26.016 48.879 137.643 1.00 15.92 134 GLY E O 1
ATOM 9117 N N . THR E 1 135 ? -27.111 50.590 136.699 1.00 14.67 135 THR E N 1
ATOM 9118 C CA . THR E 1 135 ? -27.340 49.858 135.457 1.00 14.74 135 THR E CA 1
ATOM 9119 C C . THR E 1 135 ? -25.996 49.495 134.828 1.00 15.52 135 THR E C 1
ATOM 9120 O O . THR E 1 135 ? -25.020 50.238 134.965 1.00 15.74 135 THR E O 1
ATOM 9124 N N . ARG E 1 136 ? -25.951 48.357 134.139 1.00 15.93 136 ARG E N 1
ATOM 9125 C CA . ARG E 1 136 ? -24.731 47.905 133.476 1.00 15.77 136 ARG E CA 1
ATOM 9126 C C . ARG E 1 136 ? -24.874 48.159 131.979 1.00 13.95 136 ARG E C 1
ATOM 9127 O O . ARG E 1 136 ? -25.781 47.624 131.346 1.00 15.14 136 ARG E O 1
ATOM 9135 N N . LEU E 1 137 ? -23.986 48.978 131.423 1.00 13.25 137 LEU E N 1
ATOM 9136 C CA . LEU E 1 137 ? -24.021 49.293 129.999 1.00 14.26 137 LEU E CA 1
ATOM 9137 C C . LEU E 1 137 ? -22.725 48.809 129.353 1.00 13.45 137 LEU E C 1
ATOM 9138 O O . LEU E 1 137 ? -21.630 49.169 129.788 1.00 13.32 137 LEU E O 1
ATOM 9143 N N . LEU E 1 138 ? -22.848 47.993 128.313 1.00 12.38 138 LEU E N 1
ATOM 9144 C CA . LEU E 1 138 ? -21.670 47.451 127.641 1.00 13.41 138 LEU E CA 1
ATOM 9145 C C . LEU E 1 138 ? -21.922 47.130 126.176 1.00 12.55 138 LEU E C 1
ATOM 9146 O O . LEU E 1 138 ? -22.935 46.529 125.833 1.00 11.73 138 LEU E O 1
ATOM 9151 N N . ASP E 1 139 ? -20.998 47.539 125.315 1.00 14.51 139 ASP E N 1
ATOM 9152 C CA . ASP E 1 139 ? -21.116 47.241 123.896 1.00 13.66 139 ASP E CA 1
ATOM 9153 C C . ASP E 1 139 ? -21.010 45.718 123.807 1.00 13.72 139 ASP E C 1
ATOM 9154 O O . ASP E 1 139 ? -21.892 45.049 123.270 1.00 12.88 139 ASP E O 1
ATOM 9159 N N . GLY E 1 140 ? -19.908 45.189 124.333 1.00 13.60 140 GLY E N 1
ATOM 9160 C CA . GLY E 1 140 ? -19.690 43.750 124.375 1.00 14.79 140 GLY E CA 1
ATOM 9161 C C . GLY E 1 140 ? -19.213 42.956 123.170 1.00 15.90 140 GLY E C 1
ATOM 9162 O O . GLY E 1 140 ? -18.869 41.778 123.317 1.00 16.65 140 GLY E O 1
ATOM 9163 N N . HIS E 1 141 ? -19.168 43.558 121.987 1.00 13.24 141 HIS E N 1
ATOM 9164 C CA . HIS E 1 141 ? -18.749 42.803 120.812 1.00 13.88 141 HIS E CA 1
ATOM 9165 C C . HIS E 1 141 ? -17.317 42.265 120.817 1.00 14.89 141 HIS E C 1
ATOM 9166 O O . HIS E 1 141 ? -17.074 41.141 120.360 1.00 12.72 141 HIS E O 1
ATOM 9173 N N . LEU E 1 142 ? -16.371 43.048 121.326 1.00 15.59 142 LEU E N 1
ATOM 9174 C CA . LEU E 1 142 ? -14.979 42.605 121.357 1.00 18.63 142 LEU E CA 1
ATOM 9175 C C . LEU E 1 142 ? -14.780 41.333 122.190 1.00 20.39 142 LEU E C 1
ATOM 9176 O O . LEU E 1 142 ? -13.897 40.528 121.902 1.00 19.76 142 LEU E O 1
ATOM 9181 N N . ARG E 1 143 ? -15.602 41.142 123.215 1.00 22.61 143 ARG E N 1
ATOM 9182 C CA . ARG E 1 143 ? -15.483 39.945 124.042 1.00 24.74 143 ARG E CA 1
ATOM 9183 C C . ARG E 1 143 ? -16.008 38.751 123.241 1.00 25.67 143 ARG E C 1
ATOM 9184 O O . ARG E 1 143 ? -15.573 37.613 123.426 1.00 26.05 143 ARG E O 1
ATOM 9192 N N . LEU E 1 144 ? -16.935 39.027 122.333 1.00 25.19 144 LEU E N 1
ATOM 9193 C CA . LEU E 1 144 ? -17.539 37.991 121.503 1.00 25.79 144 LEU E CA 1
ATOM 9194 C C . LEU E 1 144 ? -16.636 37.612 120.331 1.00 24.21 144 LEU E C 1
ATOM 9195 O O . LEU E 1 144 ? -16.735 36.514 119.782 1.00 24.63 144 LEU E O 1
ATOM 9200 N N . GLY E 1 145 ? -15.754 38.528 119.948 1.00 21.14 145 GLY E N 1
ATOM 9201 C CA . GLY E 1 145 ? -14.848 38.251 118.852 1.00 19.63 145 GLY E CA 1
ATOM 9202 C C . GLY E 1 145 ? -15.198 38.958 117.556 1.00 17.31 145 GLY E C 1
ATOM 9203 O O . GLY E 1 145 ? -14.649 38.624 116.511 1.00 17.26 145 GLY E O 1
ATOM 9204 N N . VAL E 1 146 ? -16.111 39.926 117.611 1.00 15.09 146 VAL E N 1
ATOM 9205 C CA . VAL E 1 146 ? -16.491 40.670 116.411 1.00 13.59 146 VAL E CA 1
ATOM 9206 C C . VAL E 1 146 ? -16.414 42.169 116.656 1.00 12.40 146 VAL E C 1
ATOM 9207 O O . VAL E 1 146 ? -16.411 42.623 117.801 1.00 12.26 146 VAL E O 1
ATOM 9211 N N . ALA E 1 147 ? -16.340 42.930 115.571 1.00 12.69 147 ALA E N 1
ATOM 9212 C CA . ALA E 1 147 ? -16.261 44.383 115.659 1.00 12.48 147 ALA E CA 1
ATOM 9213 C C . ALA E 1 147 ? -17.519 44.991 116.279 1.00 11.19 147 ALA E C 1
ATOM 9214 O O . ALA E 1 147 ? -18.605 44.405 116.214 1.00 11.25 147 ALA E O 1
ATOM 9216 N N . ALA E 1 148 ? -17.363 46.167 116.883 1.00 9.52 148 ALA E N 1
ATOM 9217 C CA . ALA E 1 148 ? -18.484 46.878 117.503 1.00 9.72 148 ALA E CA 1
ATOM 9218 C C . ALA E 1 148 ? -19.201 47.580 116.359 1.00 11.29 148 ALA E C 1
ATOM 9219 O O . ALA E 1 148 ? -19.035 48.780 116.154 1.00 14.10 148 ALA E O 1
ATOM 9221 N N . GLY E 1 149 ? -19.995 46.832 115.600 1.00 12.30 149 GLY E N 1
ATOM 9222 C CA . GLY E 1 149 ? -20.666 47.440 114.467 1.00 11.57 149 GLY E CA 1
ATOM 9223 C C . GLY E 1 149 ? -22.163 47.669 114.518 1.00 11.53 149 GLY E C 1
ATOM 9224 O O . GLY E 1 149 ? -22.721 48.137 113.527 1.00 11.48 149 GLY E O 1
ATOM 9225 N N . ASP E 1 150 ? -22.819 47.387 115.643 1.00 11.70 150 ASP E N 1
ATOM 9226 C CA . ASP E 1 150 ? -24.270 47.561 115.689 1.00 13.00 150 ASP E CA 1
ATOM 9227 C C . ASP E 1 150 ? -24.832 48.886 116.205 1.00 9.67 150 ASP E C 1
ATOM 9228 O O . ASP E 1 150 ? -26.035 49.001 116.401 1.00 9.50 150 ASP E O 1
ATOM 9233 N N . HIS E 1 151 ? -23.974 49.888 116.397 1.00 12.66 151 HIS E N 1
ATOM 9234 C CA . HIS E 1 151 ? -24.425 51.218 116.833 1.00 11.47 151 HIS E CA 1
ATOM 9235 C C . HIS E 1 151 ? -23.308 52.136 117.312 1.00 12.13 151 HIS E C 1
ATOM 9236 O O . HIS E 1 151 ? -23.350 53.350 117.075 1.00 13.26 151 HIS E O 1
ATOM 9243 N N . ALA E 1 152 ? -22.320 51.554 117.985 1.00 12.69 152 ALA E N 1
ATOM 9244 C CA . ALA E 1 152 ? -21.221 52.314 118.571 1.00 12.47 152 ALA E CA 1
ATOM 9245 C C . ALA E 1 152 ? -20.542 53.320 117.661 1.00 12.54 152 ALA E C 1
ATOM 9246 O O . ALA E 1 152 ? -20.261 54.447 118.066 1.00 9.62 152 ALA E O 1
ATOM 9248 N N . VAL E 1 153 ? -20.286 52.926 116.425 1.00 9.35 153 VAL E N 1
ATOM 9249 C CA . VAL E 1 153 ? -19.608 53.826 115.516 1.00 8.23 153 VAL E CA 1
ATOM 9250 C C . VAL E 1 153 ? -20.499 54.958 115.018 1.00 11.02 153 VAL E C 1
ATOM 9251 O O . VAL E 1 153 ? -20.006 55.983 114.550 1.00 13.26 153 VAL E O 1
ATOM 9255 N N . LEU E 1 154 ? -21.809 54.781 115.117 1.00 11.95 154 LEU E N 1
ATOM 9256 C CA . LEU E 1 154 ? -22.714 55.842 114.698 1.00 12.75 154 LEU E CA 1
ATOM 9257 C C . LEU E 1 154 ? -22.956 56.819 115.847 1.00 13.34 154 LEU E C 1
ATOM 9258 O O . LEU E 1 154 ? -22.921 58.037 115.657 1.00 12.18 154 LEU E O 1
ATOM 9263 N N . LEU E 1 155 ? -23.163 56.273 117.044 1.00 11.97 155 LEU E N 1
ATOM 9264 C CA . LEU E 1 155 ? -23.504 57.083 118.209 1.00 11.22 155 LEU E CA 1
ATOM 9265 C C . LEU E 1 155 ? -22.442 57.510 119.229 1.00 10.94 155 LEU E C 1
ATOM 9266 O O . LEU E 1 155 ? -22.417 58.671 119.635 1.00 12.31 155 LEU E O 1
ATOM 9271 N N . TRP E 1 156 ? -21.571 56.601 119.654 1.00 12.17 156 TRP E N 1
ATOM 9272 C CA . TRP E 1 156 ? -20.598 56.963 120.688 1.00 10.67 156 TRP E CA 1
ATOM 9273 C C . TRP E 1 156 ? -19.726 58.213 120.517 1.00 9.13 156 TRP E C 1
ATOM 9274 O O . TRP E 1 156 ? -19.595 59.000 121.456 1.00 6.94 156 TRP E O 1
ATOM 9285 N N . PRO E 1 157 ? -19.139 58.438 119.328 1.00 10.32 157 PRO E N 1
ATOM 9286 C CA . PRO E 1 157 ? -18.306 59.641 119.209 1.00 10.22 157 PRO E CA 1
ATOM 9287 C C . PRO E 1 157 ? -19.013 60.947 119.556 1.00 11.02 157 PRO E C 1
ATOM 9288 O O . PRO E 1 157 ? -18.442 61.799 120.247 1.00 9.71 157 PRO E O 1
ATOM 9292 N N . LEU E 1 158 ? -20.244 61.110 119.078 1.00 9.23 158 LEU E N 1
ATOM 9293 C CA . LEU E 1 158 ? -21.009 62.324 119.353 1.00 10.88 158 LEU E CA 1
ATOM 9294 C C . LEU E 1 158 ? -21.681 62.319 120.721 1.00 11.35 158 LEU E C 1
ATOM 9295 O O . LEU E 1 158 ? -22.392 63.263 121.069 1.00 11.57 158 LEU E O 1
ATOM 9300 N N . LEU E 1 159 ? -21.464 61.258 121.493 1.00 8.36 159 LEU E N 1
ATOM 9301 C CA . LEU E 1 159 ? -22.038 61.169 122.829 1.00 9.83 159 LEU E CA 1
ATOM 9302 C C . LEU E 1 159 ? -20.981 61.409 123.903 1.00 11.04 159 LEU E C 1
ATOM 9303 O O . LEU E 1 159 ? -21.153 62.278 124.760 1.00 13.07 159 LEU E O 1
ATOM 9308 N N . VAL E 1 160 ? -19.882 60.656 123.846 1.00 10.21 160 VAL E N 1
ATOM 9309 C CA . VAL E 1 160 ? -18.819 60.780 124.848 1.00 10.01 160 VAL E CA 1
ATOM 9310 C C . VAL E 1 160 ? -17.434 61.158 124.320 1.00 10.53 160 VAL E C 1
ATOM 9311 O O . VAL E 1 160 ? -16.488 61.301 125.097 1.00 8.74 160 VAL E O 1
ATOM 9315 N N . GLY E 1 161 ? -17.307 61.326 123.008 1.00 11.06 161 GLY E N 1
ATOM 9316 C CA . GLY E 1 161 ? -16.013 61.676 122.450 1.00 9.99 161 GLY E CA 1
ATOM 9317 C C . GLY E 1 161 ? -15.195 60.438 122.136 1.00 12.69 161 GLY E C 1
ATOM 9318 O O . GLY E 1 161 ? -15.448 59.361 122.686 1.00 11.47 161 GLY E O 1
ATOM 9319 N N . MET E 1 162 ? -14.192 60.599 121.275 1.00 13.33 162 MET E N 1
ATOM 9320 C CA . MET E 1 162 ? -13.349 59.490 120.834 1.00 12.15 162 MET E CA 1
ATOM 9321 C C . MET E 1 162 ? -12.523 58.746 121.879 1.00 12.22 162 MET E C 1
ATOM 9322 O O . MET E 1 162 ? -12.370 57.526 121.784 1.00 9.52 162 MET E O 1
ATOM 9327 N N . ALA E 1 163 ? -11.981 59.463 122.860 1.00 10.97 163 ALA E N 1
ATOM 9328 C CA . ALA E 1 163 ? -11.166 58.823 123.884 1.00 10.39 163 ALA E CA 1
ATOM 9329 C C . ALA E 1 163 ? -11.974 57.830 124.708 1.00 10.34 163 ALA E C 1
ATOM 9330 O O . ALA E 1 163 ? -11.603 56.658 124.832 1.00 10.84 163 ALA E O 1
ATOM 9332 N N . LYS E 1 164 ? -13.079 58.296 125.280 1.00 9.35 164 LYS E N 1
ATOM 9333 C CA . LYS E 1 164 ? -13.912 57.419 126.089 1.00 10.86 164 LYS E CA 1
ATOM 9334 C C . LYS E 1 164 ? -14.547 56.322 125.241 1.00 11.59 164 LYS E C 1
ATOM 9335 O O . LYS E 1 164 ? -14.774 55.212 125.716 1.00 12.73 164 LYS E O 1
ATOM 9341 N N . ALA E 1 165 ? -14.826 56.627 123.980 1.00 12.19 165 ALA E N 1
ATOM 9342 C CA . ALA E 1 165 ? -15.418 55.634 123.099 1.00 10.55 165 ALA E CA 1
ATOM 9343 C C . ALA E 1 165 ? -14.420 54.508 122.830 1.00 12.01 165 ALA E C 1
ATOM 9344 O O . ALA E 1 165 ? -14.755 53.335 122.955 1.00 13.01 165 ALA E O 1
ATOM 9346 N N . LYS E 1 166 ? -13.193 54.865 122.462 1.00 12.65 166 LYS E N 1
ATOM 9347 C CA . LYS E 1 166 ? -12.183 53.853 122.186 1.00 12.96 166 LYS E CA 1
ATOM 9348 C C . LYS E 1 166 ? -11.847 53.032 123.421 1.00 13.18 166 LYS E C 1
ATOM 9349 O O . LYS E 1 166 ? -11.660 51.826 123.331 1.00 12.51 166 LYS E O 1
ATOM 9355 N N . TYR E 1 167 ? -11.781 53.681 124.578 1.00 14.44 167 TYR E N 1
ATOM 9356 C CA . TYR E 1 167 ? -11.456 52.969 125.810 1.00 15.21 167 TYR E CA 1
ATOM 9357 C C . TYR E 1 167 ? -12.479 51.894 126.159 1.00 15.40 167 TYR E C 1
ATOM 9358 O O . TYR E 1 167 ? -12.115 50.761 126.476 1.00 15.75 167 TYR E O 1
ATOM 9367 N N . HIS E 1 168 ? -13.759 52.249 126.104 1.00 15.15 168 HIS E N 1
ATOM 9368 C CA . HIS E 1 168 ? -14.820 51.310 126.445 1.00 15.06 168 HIS E CA 1
ATOM 9369 C C . HIS E 1 168 ? -15.211 50.336 125.339 1.00 15.80 168 HIS E C 1
ATOM 9370 O O . HIS E 1 168 ? -15.758 49.271 125.618 1.00 18.13 168 HIS E O 1
ATOM 9377 N N . LEU E 1 169 ? -14.933 50.685 124.088 1.00 13.48 169 LEU E N 1
ATOM 9378 C CA . LEU E 1 169 ? -15.283 49.797 122.990 1.00 13.74 169 LEU E CA 1
ATOM 9379 C C . LEU E 1 169 ? -14.181 48.784 122.680 1.00 14.19 169 LEU E C 1
ATOM 9380 O O . LEU E 1 169 ? -14.466 47.620 122.411 1.00 16.91 169 LEU E O 1
ATOM 9385 N N . LEU E 1 170 ? -12.930 49.227 122.730 1.00 12.92 170 LEU E N 1
ATOM 9386 C CA . LEU E 1 170 ? -11.813 48.337 122.415 1.00 13.79 170 LEU E CA 1
ATOM 9387 C C . LEU E 1 170 ? -11.487 47.357 123.559 1.00 15.84 170 LEU E C 1
ATOM 9388 O O . LEU E 1 170 ? -10.997 46.256 123.348 1.00 15.45 170 LEU E O 1
ATOM 9393 N N . LEU E 1 171 ? -11.729 47.815 124.805 1.00 16.99 171 LEU E N 1
ATOM 9394 C CA . LEU E 1 171 ? -11.368 46.982 125.955 1.00 19.75 171 LEU E CA 1
ATOM 9395 C C . LEU E 1 171 ? -12.552 46.185 126.520 1.00 21.01 171 LEU E C 1
ATOM 9396 O O . LEU E 1 171 ? -12.417 45.386 127.436 1.00 21.92 171 LEU E O 1
ATOM 9401 N N . ASN E 1 172 ? -13.755 46.453 125.974 1.00 21.07 172 ASN E N 1
ATOM 9402 C CA . ASN E 1 172 ? -14.939 45.771 126.499 1.00 22.41 172 ASN E CA 1
ATOM 9403 C C . ASN E 1 172 ? -15.168 46.120 127.974 1.00 20.27 172 ASN E C 1
ATOM 9404 O O . ASN E 1 172 ? -15.542 45.288 128.790 1.00 21.42 172 ASN E O 1
ATOM 9409 N N . GLU E 1 173 ? -14.888 47.392 128.313 1.00 17.37 173 GLU E N 1
ATOM 9410 C CA . GLU E 1 173 ? -15.024 47.807 129.707 1.00 18.91 173 GLU E CA 1
ATOM 9411 C C . GLU E 1 173 ? -16.401 48.428 129.986 1.00 16.89 173 GLU E C 1
ATOM 9412 O O . GLU E 1 173 ? -16.797 49.412 129.371 1.00 16.59 173 GLU E O 1
ATOM 9418 N N . PRO E 1 174 ? -17.134 47.806 130.931 1.00 16.44 174 PRO E N 1
ATOM 9419 C CA . PRO E 1 174 ? -18.511 48.192 131.225 1.00 15.58 174 PRO E CA 1
ATOM 9420 C C . PRO E 1 174 ? -18.590 49.574 131.877 1.00 12.58 174 PRO E C 1
ATOM 9421 O O . PRO E 1 174 ? -17.628 50.093 132.429 1.00 13.42 174 PRO E O 1
ATOM 9425 N N . LEU E 1 175 ? -19.777 50.158 131.808 1.00 10.23 175 LEU E N 1
ATOM 9426 C CA . LEU E 1 175 ? -20.049 51.449 132.422 1.00 14.71 175 LEU E CA 1
ATOM 9427 C C . LEU E 1 175 ? -21.259 51.294 133.327 1.00 14.37 175 LEU E C 1
ATOM 9428 O O . LEU E 1 175 ? -22.188 50.559 132.998 1.00 14.47 175 LEU E O 1
ATOM 9433 N N . THR E 1 176 ? -21.237 51.957 134.477 1.00 14.06 176 THR E N 1
ATOM 9434 C CA . THR E 1 176 ? -22.392 51.930 135.355 1.00 13.84 176 THR E CA 1
ATOM 9435 C C . THR E 1 176 ? -23.242 53.071 134.804 1.00 14.47 176 THR E C 1
ATOM 9436 O O . THR E 1 176 ? -22.720 53.957 134.121 1.00 13.69 176 THR E O 1
ATOM 9440 N N . GLY E 1 177 ? -24.540 53.050 135.087 1.00 13.15 177 GLY E N 1
ATOM 9441 C CA . GLY E 1 177 ? -25.405 54.112 134.609 1.00 14.37 177 GLY E CA 1
ATOM 9442 C C . GLY E 1 177 ? -24.916 55.465 135.089 1.00 13.90 177 GLY E C 1
ATOM 9443 O O . GLY E 1 177 ? -24.977 56.451 134.355 1.00 13.29 177 GLY E O 1
ATOM 9444 N N . GLU E 1 178 ? -24.425 55.514 136.325 1.00 13.52 178 GLU E N 1
ATOM 9445 C CA . GLU E 1 178 ? -23.927 56.762 136.890 1.00 13.05 178 GLU E CA 1
ATOM 9446 C C . GLU E 1 178 ? -22.732 57.270 136.094 1.00 13.26 178 GLU E C 1
ATOM 9447 O O . GLU E 1 178 ? -22.662 58.451 135.753 1.00 12.13 178 GLU E O 1
ATOM 9453 N N . GLU E 1 179 ? -21.785 56.385 135.810 1.00 12.06 179 GLU E N 1
ATOM 9454 C CA . GLU E 1 179 ? -20.611 56.772 135.036 1.00 13.97 179 GLU E CA 1
ATOM 9455 C C . GLU E 1 179 ? -21.040 57.203 133.640 1.00 11.16 179 GLU E C 1
ATOM 9456 O O . GLU E 1 179 ? -20.520 58.177 133.095 1.00 12.51 179 GLU E O 1
ATOM 9462 N N . ALA E 1 180 ? -21.996 56.483 133.063 1.00 11.97 180 ALA E N 1
ATOM 9463 C CA . ALA E 1 180 ? -22.460 56.811 131.718 1.00 13.12 180 ALA E CA 1
ATOM 9464 C C . ALA E 1 180 ? -23.028 58.224 131.623 1.00 14.04 180 ALA E C 1
ATOM 9465 O O . ALA E 1 180 ? -22.760 58.942 130.654 1.00 13.74 180 ALA E O 1
ATOM 9467 N N . GLU E 1 181 ? -23.800 58.638 132.624 1.00 13.13 181 GLU E N 1
ATOM 9468 C CA . GLU E 1 181 ? -24.377 59.981 132.610 1.00 14.01 181 GLU E CA 1
ATOM 9469 C C . GLU E 1 181 ? -23.279 61.024 132.753 1.00 13.35 181 GLU E C 1
ATOM 9470 O O . GLU E 1 181 ? -23.339 62.098 132.152 1.00 13.08 181 GLU E O 1
ATOM 9476 N N . ARG E 1 182 ? -22.273 60.698 133.555 1.00 13.47 182 ARG E N 1
ATOM 9477 C CA . ARG E 1 182 ? -21.148 61.595 133.785 1.00 15.11 182 ARG E CA 1
ATOM 9478 C C . ARG E 1 182 ? -20.361 61.823 132.495 1.00 12.62 182 ARG E C 1
ATOM 9479 O O . ARG E 1 182 ? -19.874 62.927 132.240 1.00 13.53 182 ARG E O 1
ATOM 9487 N N . LEU E 1 183 ? -20.244 60.786 131.674 1.00 11.04 183 LEU E N 1
ATOM 9488 C CA . LEU E 1 183 ? -19.517 60.904 130.411 1.00 10.18 183 LEU E CA 1
ATOM 9489 C C . LEU E 1 183 ? -20.371 61.583 129.351 1.00 11.46 183 LEU E C 1
ATOM 9490 O O . LEU E 1 183 ? -19.848 62.137 128.387 1.00 10.97 183 LEU E O 1
ATOM 9495 N N . GLY E 1 184 ? -21.683 61.551 129.540 1.00 11.88 184 GLY E N 1
ATOM 9496 C CA . GLY E 1 184 ? -22.578 62.164 128.575 1.00 11.71 184 GLY E CA 1
ATOM 9497 C C . GLY E 1 184 ? -23.179 61.149 127.620 1.00 11.12 184 GLY E C 1
ATOM 9498 O O . GLY E 1 184 ? -23.761 61.518 126.599 1.00 10.90 184 GLY E O 1
ATOM 9499 N N . LEU E 1 185 ? -23.057 59.866 127.953 1.00 11.51 185 LEU E N 1
ATOM 9500 C CA . LEU E 1 185 ? -23.605 58.807 127.097 1.00 10.64 185 LEU E CA 1
ATOM 9501 C C . LEU E 1 185 ? -25.131 58.801 127.150 1.00 11.47 185 LEU E C 1
ATOM 9502 O O . LEU E 1 185 ? -25.797 58.474 126.163 1.00 10.48 185 LEU E O 1
ATOM 9507 N N . VAL E 1 186 ? -25.672 59.147 128.316 1.00 9.88 186 VAL E N 1
ATOM 9508 C CA . VAL E 1 186 ? -27.117 59.194 128.537 1.00 10.80 186 VAL E CA 1
ATOM 9509 C C . VAL E 1 186 ? -27.481 60.468 129.297 1.00 10.08 186 VAL E C 1
ATOM 9510 O O . VAL E 1 186 ? -26.645 61.039 129.996 1.00 11.22 186 VAL E O 1
ATOM 9514 N N . ALA E 1 187 ? -28.737 60.886 129.184 1.00 11.76 187 ALA E N 1
ATOM 9515 C CA . ALA E 1 187 ? -29.202 62.110 129.832 1.00 12.08 187 ALA E CA 1
ATOM 9516 C C . ALA E 1 187 ? -29.347 62.061 131.349 1.00 11.96 187 ALA E C 1
ATOM 9517 O O . ALA E 1 187 ? -28.968 63.005 132.042 1.00 10.10 187 ALA E O 1
ATOM 9519 N N . LEU E 1 188 ? -29.886 60.964 131.867 1.00 11.82 188 LEU E N 1
ATOM 9520 C CA . LEU E 1 188 ? -30.120 60.868 133.303 1.00 13.18 188 LEU E CA 1
ATOM 9521 C C . LEU E 1 188 ? -29.816 59.524 133.938 1.00 13.07 188 LEU E C 1
ATOM 9522 O O . LEU E 1 188 ? -30.016 58.481 133.325 1.00 12.49 188 LEU E O 1
ATOM 9527 N N . ALA E 1 189 ? -29.348 59.567 135.185 1.00 12.15 189 ALA E N 1
ATOM 9528 C CA . ALA E 1 189 ? -29.059 58.360 135.958 1.00 12.77 189 ALA E CA 1
ATOM 9529 C C . ALA E 1 189 ? -29.765 58.571 137.293 1.00 13.14 189 ALA E C 1
ATOM 9530 O O . ALA E 1 189 ? -29.423 59.492 138.032 1.00 13.47 189 ALA E O 1
ATOM 9532 N N . VAL E 1 190 ? -30.759 57.738 137.587 1.00 12.08 190 VAL E N 1
ATOM 9533 C CA . VAL E 1 190 ? -31.515 57.856 138.835 1.00 12.81 190 VAL E CA 1
ATOM 9534 C C . VAL E 1 190 ? -31.432 56.575 139.653 1.00 13.46 190 VAL E C 1
ATOM 9535 O O . VAL E 1 190 ? -30.847 55.584 139.214 1.00 12.95 190 VAL E O 1
ATOM 9539 N N . GLU E 1 191 ? -32.006 56.602 140.855 1.00 15.71 191 GLU E N 1
ATOM 9540 C CA . GLU E 1 191 ? -32.002 55.420 141.705 1.00 16.88 191 GLU E CA 1
ATOM 9541 C C . GLU E 1 191 ? -32.625 54.306 140.882 1.00 17.84 191 GLU E C 1
ATOM 9542 O O . GLU E 1 191 ? -33.629 54.517 140.198 1.00 16.94 191 GLU E O 1
ATOM 9548 N N . ASP E 1 192 ? -32.033 53.119 140.945 1.00 17.95 192 ASP E N 1
ATOM 9549 C CA . ASP E 1 192 ? -32.513 51.990 140.162 1.00 20.00 192 ASP E CA 1
ATOM 9550 C C . ASP E 1 192 ? -34.018 51.744 140.200 1.00 21.38 192 ASP E C 1
ATOM 9551 O O . ASP E 1 192 ? -34.625 51.432 139.170 1.00 19.65 192 ASP E O 1
ATOM 9556 N N . GLU E 1 193 ? -34.619 51.893 141.377 1.00 21.55 193 GLU E N 1
ATOM 9557 C CA . GLU E 1 193 ? -36.049 51.656 141.540 1.00 23.70 193 GLU E CA 1
ATOM 9558 C C . GLU E 1 193 ? -36.934 52.718 140.905 1.00 21.74 193 GLU E C 1
ATOM 9559 O O . GLU E 1 193 ? -38.133 52.509 140.765 1.00 21.62 193 GLU E O 1
ATOM 9565 N N . LYS E 1 194 ? -36.350 53.850 140.523 1.00 20.44 194 LYS E N 1
ATOM 9566 C CA . LYS E 1 194 ? -37.124 54.935 139.929 1.00 19.11 194 LYS E CA 1
ATOM 9567 C C . LYS E 1 194 ? -36.861 55.170 138.445 1.00 17.65 194 LYS E C 1
ATOM 9568 O O . LYS E 1 194 ? -37.298 56.175 137.888 1.00 16.52 194 LYS E O 1
ATOM 9574 N N . VAL E 1 195 ? -36.162 54.240 137.805 1.00 16.63 195 VAL E N 1
ATOM 9575 C CA . VAL E 1 195 ? -35.855 54.364 136.382 1.00 16.76 195 VAL E CA 1
ATOM 9576 C C . VAL E 1 195 ? -37.123 54.454 135.538 1.00 17.16 195 VAL E C 1
ATOM 9577 O O . VAL E 1 195 ? -37.291 55.394 134.762 1.00 18.10 195 VAL E O 1
ATOM 9581 N N . TYR E 1 196 ? -38.017 53.477 135.675 1.00 17.46 196 TYR E N 1
ATOM 9582 C CA . TYR E 1 196 ? -39.252 53.509 134.901 1.00 18.51 196 TYR E CA 1
ATOM 9583 C C . TYR E 1 196 ? -40.071 54.749 135.230 1.00 17.55 196 TYR E C 1
ATOM 9584 O O . TYR E 1 196 ? -40.621 55.397 134.338 1.00 19.37 196 TYR E O 1
ATOM 9593 N N . GLU E 1 197 ? -40.156 55.070 136.515 1.00 19.51 197 GLU E N 1
ATOM 9594 C CA . GLU E 1 197 ? -40.912 56.231 136.966 1.00 19.32 197 GLU E CA 1
ATOM 9595 C C . GLU E 1 197 ? -40.459 57.531 136.303 1.00 19.05 197 GLU E C 1
ATOM 9596 O O . GLU E 1 197 ? -41.284 58.286 135.784 1.00 16.54 197 GLU E O 1
ATOM 9602 N N . LYS E 1 198 ? -39.152 57.788 136.318 1.00 16.20 198 LYS E N 1
ATOM 9603 C CA . LYS E 1 198 ? -38.611 59.011 135.728 1.00 14.78 198 LYS E CA 1
ATOM 9604 C C . LYS E 1 198 ? -38.743 59.005 134.208 1.00 13.86 198 LYS E C 1
ATOM 9605 O O . LYS E 1 198 ? -39.042 60.032 133.610 1.00 10.28 198 LYS E O 1
ATOM 9611 N N . ALA E 1 199 ? -38.523 57.848 133.590 1.00 11.62 199 ALA E N 1
ATOM 9612 C CA . ALA E 1 199 ? -38.630 57.738 132.141 1.00 13.83 199 ALA E CA 1
ATOM 9613 C C . ALA E 1 199 ? -40.051 58.058 131.687 1.00 14.01 199 ALA E C 1
ATOM 9614 O O . ALA E 1 199 ? -40.252 58.701 130.655 1.00 14.57 199 ALA E O 1
ATOM 9616 N N . LEU E 1 200 ? -41.038 57.608 132.455 1.00 14.09 200 LEU E N 1
ATOM 9617 C CA . LEU E 1 200 ? -42.431 57.872 132.110 1.00 13.64 200 LEU E CA 1
ATOM 9618 C C . LEU E 1 200 ? -42.690 59.366 132.266 1.00 13.91 200 LEU E C 1
ATOM 9619 O O . LEU E 1 200 ? -43.371 59.979 131.444 1.00 15.51 200 LEU E O 1
ATOM 9624 N N . GLU E 1 201 ? -42.131 59.950 133.320 1.00 13.73 201 GLU E N 1
ATOM 9625 C CA . GLU E 1 201 ? -42.297 61.379 133.572 1.00 14.95 201 GLU E CA 1
ATOM 9626 C C . GLU E 1 201 ? -41.759 62.171 132.388 1.00 12.90 201 GLU E C 1
ATOM 9627 O O . GLU E 1 201 ? -42.388 63.122 131.920 1.00 12.16 201 GLU E O 1
ATOM 9633 N N . VAL E 1 202 ? -40.586 61.772 131.906 1.00 14.30 202 VAL E N 1
ATOM 9634 C CA . VAL E 1 202 ? -39.960 62.431 130.768 1.00 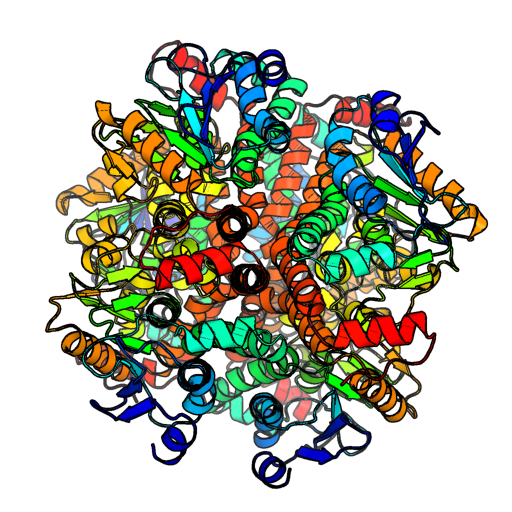13.70 202 VAL E CA 1
ATOM 9635 C C . VAL E 1 202 ? -40.824 62.267 129.521 1.00 13.73 202 VAL E C 1
ATOM 9636 O O . VAL E 1 202 ? -41.067 63.229 128.793 1.00 13.01 202 VAL E O 1
ATOM 9640 N N . ALA E 1 203 ? -41.288 61.044 129.278 1.00 13.94 203 ALA E N 1
ATOM 9641 C CA . ALA E 1 203 ? -42.127 60.763 128.115 1.00 14.98 203 ALA E CA 1
ATOM 9642 C C . ALA E 1 203 ? -43.413 61.582 128.160 1.00 15.30 203 ALA E C 1
ATOM 9643 O O . ALA E 1 203 ? -43.842 62.138 127.149 1.00 14.79 203 ALA E O 1
ATOM 9645 N N . GLU E 1 204 ? -44.030 61.652 129.335 1.00 15.17 204 GLU E N 1
ATOM 9646 C CA . GLU E 1 204 ? -45.263 62.411 129.482 1.00 15.65 204 GLU E CA 1
ATOM 9647 C C . GLU E 1 204 ? -45.013 63.879 129.167 1.00 15.06 204 GLU E C 1
ATOM 9648 O O . GLU E 1 204 ? -45.830 64.527 128.517 1.00 14.38 204 GLU E O 1
ATOM 9654 N N . ARG E 1 205 ? -43.880 64.398 129.633 1.00 15.01 205 ARG E N 1
ATOM 9655 C CA . ARG E 1 205 ? -43.517 65.792 129.397 1.00 16.61 205 ARG E CA 1
ATOM 9656 C C . ARG E 1 205 ? -43.325 66.084 127.914 1.00 15.81 205 ARG E C 1
ATOM 9657 O O . ARG E 1 205 ? -43.657 67.168 127.434 1.00 13.54 205 ARG E O 1
ATOM 9665 N N . LEU E 1 206 ? -42.764 65.125 127.190 1.00 14.64 206 LEU E N 1
ATOM 9666 C CA . LEU E 1 206 ? -42.558 65.306 125.761 1.00 14.95 206 LEU E CA 1
ATOM 9667 C C . LEU E 1 206 ? -43.910 65.274 125.056 1.00 14.50 206 LEU E C 1
ATOM 9668 O O . LEU E 1 206 ? -44.122 65.974 124.068 1.00 14.41 206 LEU E O 1
ATOM 9673 N N . ALA E 1 207 ? -44.827 64.460 125.577 1.00 15.40 207 ALA E N 1
ATOM 9674 C CA . ALA E 1 207 ? -46.160 64.342 124.993 1.00 16.05 207 ALA E CA 1
ATOM 9675 C C . ALA E 1 207 ? -46.933 65.635 125.208 1.00 16.77 207 ALA E C 1
ATOM 9676 O O . ALA E 1 207 ? -47.894 65.920 124.498 1.00 19.72 207 ALA E O 1
ATOM 9678 N N . GLN E 1 208 ? -46.513 66.412 126.198 1.00 16.26 208 GLN E N 1
ATOM 9679 C CA . GLN E 1 208 ? -47.161 67.684 126.494 1.00 16.67 208 GLN E CA 1
ATOM 9680 C C . GLN E 1 208 ? -46.556 68.812 125.668 1.00 16.45 208 GLN E C 1
ATOM 9681 O O . GLN E 1 208 ? -47.121 69.899 125.573 1.00 18.23 208 GLN E O 1
ATOM 9687 N N . GLY E 1 209 ? -45.408 68.542 125.064 1.00 13.13 209 GLY E N 1
ATOM 9688 C CA . GLY E 1 209 ? -44.753 69.552 124.259 1.00 12.90 209 GLY E CA 1
ATOM 9689 C C . GLY E 1 209 ? -45.392 69.739 122.895 1.00 13.07 209 GLY E C 1
ATOM 9690 O O . GLY E 1 209 ? -46.354 69.049 122.548 1.00 13.97 209 GLY E O 1
ATOM 9691 N N . PRO E 1 210 ? -44.872 70.690 122.102 1.00 13.48 210 PRO E N 1
ATOM 9692 C CA . PRO E 1 210 ? -45.341 71.029 120.754 1.00 11.82 210 PRO E CA 1
ATOM 9693 C C . PRO E 1 210 ? -44.923 69.951 119.760 1.00 13.09 210 PRO E C 1
ATOM 9694 O O . PRO E 1 210 ? -43.744 69.830 119.413 1.00 11.71 210 PRO E O 1
ATOM 9698 N N . LYS E 1 211 ? -45.902 69.176 119.305 1.00 13.62 211 LYS E N 1
ATOM 9699 C CA . LYS E 1 211 ? -45.665 68.067 118.388 1.00 13.71 211 LYS E CA 1
ATOM 9700 C C . LYS E 1 211 ? -44.824 68.403 117.160 1.00 14.13 211 LYS E C 1
ATOM 9701 O O . LYS E 1 211 ? -43.816 67.744 116.901 1.00 13.02 211 LYS E O 1
ATOM 9707 N N . GLU E 1 212 ? -45.232 69.417 116.403 1.00 12.15 212 GLU E N 1
ATOM 9708 C CA . GLU E 1 212 ? -44.488 69.792 115.202 1.00 14.45 212 GLU E CA 1
ATOM 9709 C C . GLU E 1 212 ? -43.088 70.316 115.495 1.00 12.24 212 GLU E C 1
ATOM 9710 O O . GLU E 1 212 ? -42.128 69.960 114.810 1.00 11.93 212 GLU E O 1
ATOM 9716 N N . ALA E 1 213 ? -42.969 71.176 116.498 1.00 12.06 213 ALA E N 1
ATOM 9717 C CA . ALA E 1 213 ? -41.667 71.727 116.852 1.00 11.63 213 ALA E CA 1
ATOM 9718 C C . ALA E 1 213 ? -40.735 70.631 117.363 1.00 12.27 213 ALA E C 1
ATOM 9719 O O . ALA E 1 213 ? -39.538 70.669 117.115 1.00 13.07 213 ALA E O 1
ATOM 9721 N N . LEU E 1 214 ? -41.278 69.656 118.084 1.00 12.35 214 LEU E N 1
ATOM 9722 C CA . LEU E 1 214 ? -40.452 68.566 118.586 1.00 10.51 214 LEU E CA 1
ATOM 9723 C C . LEU E 1 214 ? -39.957 67.705 117.426 1.00 10.30 214 LEU E C 1
ATOM 9724 O O . LEU E 1 214 ? -38.785 67.336 117.378 1.00 11.36 214 LEU E O 1
ATOM 9729 N N . HIS E 1 215 ? -40.850 67.390 116.493 1.00 9.51 215 HIS E N 1
ATOM 9730 C CA . HIS E 1 215 ? -40.490 66.574 115.337 1.00 9.10 215 HIS E CA 1
ATOM 9731 C C . HIS E 1 215 ? -39.370 67.261 114.561 1.00 11.63 215 HIS E C 1
ATOM 9732 O O . HIS E 1 215 ? -38.342 66.657 114.251 1.00 11.46 215 HIS E O 1
ATOM 9739 N N . HIS E 1 216 ? -39.563 68.535 114.255 1.00 10.64 216 HIS E N 1
ATOM 9740 C CA . HIS E 1 216 ? -38.556 69.260 113.500 1.00 12.97 216 HIS E CA 1
ATOM 9741 C C . HIS E 1 216 ? -37.213 69.362 114.217 1.00 11.00 216 HIS E C 1
ATOM 9742 O O . HIS E 1 216 ? -36.161 69.242 113.593 1.00 8.34 216 HIS E O 1
ATOM 9749 N N . THR E 1 217 ? -37.244 69.566 115.527 1.00 11.24 217 THR E N 1
ATOM 9750 C CA . THR E 1 217 ? -36.007 69.685 116.288 1.00 9.63 217 THR E CA 1
ATOM 9751 C C . THR E 1 217 ? -35.264 68.355 116.326 1.00 9.79 217 THR E C 1
ATOM 9752 O O . THR E 1 217 ? -34.052 68.310 116.115 1.00 8.60 217 THR E O 1
ATOM 9756 N N . LYS E 1 218 ? -35.990 67.275 116.596 1.00 8.59 218 LYS E N 1
ATOM 9757 C CA . LYS E 1 218 ? -35.383 65.950 116.626 1.00 9.37 218 LYS E CA 1
ATOM 9758 C C . LYS E 1 218 ? -34.789 65.647 115.252 1.00 10.09 218 LYS E C 1
ATOM 9759 O O . LYS E 1 218 ? -33.651 65.192 115.131 1.00 10.15 218 LYS E O 1
ATOM 9765 N N . HIS E 1 219 ? -35.572 65.914 114.217 1.00 10.08 219 HIS E N 1
ATOM 9766 C CA . HIS E 1 219 ? -35.140 65.663 112.852 1.00 9.00 219 HIS E CA 1
ATOM 9767 C C . HIS E 1 219 ? -33.876 66.426 112.475 1.00 7.81 219 HIS E C 1
ATOM 9768 O O . HIS E 1 219 ? -32.961 65.863 111.882 1.00 7.80 219 HIS E O 1
ATOM 9775 N N . ALA E 1 220 ? -33.821 67.708 112.826 1.00 7.93 220 ALA E N 1
ATOM 9776 C CA . ALA E 1 220 ? -32.665 68.512 112.487 1.00 9.22 220 ALA E CA 1
ATOM 9777 C C . ALA E 1 220 ? -31.437 68.039 113.238 1.00 8.23 220 ALA E C 1
ATOM 9778 O O . ALA E 1 220 ? -30.367 67.903 112.654 1.00 9.30 220 ALA E O 1
ATOM 9780 N N . LEU E 1 221 ? -31.579 67.795 114.537 1.00 7.53 221 LEU E N 1
ATOM 9781 C CA . LEU E 1 221 ? -30.454 67.303 115.322 1.00 6.32 221 LEU E CA 1
ATOM 9782 C C . LEU E 1 221 ? -29.946 65.974 114.767 1.00 7.70 221 LEU E C 1
ATOM 9783 O O . LEU E 1 221 ? -28.738 65.764 114.651 1.00 4.45 221 LEU E O 1
ATOM 9788 N N . ASN E 1 222 ? -30.866 65.078 114.415 1.00 9.28 222 ASN E N 1
ATOM 9789 C CA . ASN E 1 222 ? -30.468 63.768 113.917 1.00 9.09 222 ASN E CA 1
ATOM 9790 C C . ASN E 1 222 ? -29.687 63.763 112.616 1.00 10.28 222 ASN E C 1
ATOM 9791 O O . ASN E 1 222 ? -29.100 62.742 112.251 1.00 9.07 222 ASN E O 1
ATOM 9796 N N . HIS E 1 223 ? -29.662 64.895 111.918 1.00 9.47 223 HIS E N 1
ATOM 9797 C CA . HIS E 1 223 ? -28.879 64.962 110.700 1.00 10.39 223 HIS E CA 1
ATOM 9798 C C . HIS E 1 223 ? -27.405 64.836 111.071 1.00 9.99 223 HIS E C 1
ATOM 9799 O O . HIS E 1 223 ? -26.578 64.489 110.229 1.00 10.74 223 HIS E O 1
ATOM 9806 N N . TRP E 1 224 ? -27.070 65.118 112.329 1.00 7.95 224 TRP E N 1
ATOM 9807 C CA . TRP E 1 224 ? -25.682 64.980 112.751 1.00 8.78 224 TRP E CA 1
ATOM 9808 C C . TRP E 1 224 ? -25.305 63.511 112.637 1.00 9.97 224 TRP E C 1
ATOM 9809 O O . TRP E 1 224 ? -24.221 63.178 112.174 1.00 12.46 224 TRP E O 1
ATOM 9820 N N . TYR E 1 225 ? -26.208 62.630 113.051 1.00 9.54 225 TYR E N 1
ATOM 9821 C CA . TYR E 1 225 ? -25.942 61.200 112.959 1.00 9.07 225 TYR E CA 1
ATOM 9822 C C . TYR E 1 225 ? -26.014 60.737 111.512 1.00 7.71 225 TYR E C 1
ATOM 9823 O O . TYR E 1 225 ? -25.161 59.980 111.056 1.00 10.54 225 TYR E O 1
ATOM 9832 N N . ARG E 1 226 ? -27.030 61.199 110.790 1.00 11.58 226 ARG E N 1
ATOM 9833 C CA . ARG E 1 226 ? -27.199 60.789 109.400 1.00 13.22 226 ARG E CA 1
ATOM 9834 C C . ARG E 1 226 ? -25.974 61.090 108.545 1.00 13.57 226 ARG E C 1
ATOM 9835 O O . ARG E 1 226 ? -25.658 60.330 107.631 1.00 13.89 226 ARG E O 1
ATOM 9843 N N . SER E 1 227 ? -25.278 62.183 108.847 1.00 12.76 227 SER E N 1
ATOM 9844 C CA . SER E 1 227 ? -24.088 62.543 108.085 1.00 11.46 227 SER E CA 1
ATOM 9845 C C . SER E 1 227 ? -22.986 61.478 108.197 1.00 12.68 227 SER E C 1
ATOM 9846 O O . SER E 1 227 ? -22.091 61.421 107.350 1.00 12.35 227 SER E O 1
ATOM 9849 N N . PHE E 1 228 ? -23.067 60.632 109.228 1.00 11.12 228 PHE E N 1
ATOM 9850 C CA . PHE E 1 228 ? -22.074 59.577 109.461 1.00 9.70 228 PHE E CA 1
ATOM 9851 C C . PHE E 1 228 ? -22.642 58.175 109.291 1.00 9.71 228 PHE E C 1
ATOM 9852 O O . PHE E 1 228 ? -22.112 57.203 109.834 1.00 7.37 228 PHE E O 1
ATOM 9860 N N . LEU E 1 229 ? -23.720 58.068 108.525 1.00 9.93 229 LEU E N 1
ATOM 9861 C CA . LEU E 1 229 ? -24.325 56.769 108.303 1.00 12.40 229 LEU E CA 1
ATOM 9862 C C . LEU E 1 229 ? -23.375 55.802 107.594 1.00 11.20 229 LEU E C 1
ATOM 9863 O O . LEU E 1 229 ? -23.323 54.611 107.940 1.00 11.07 229 LEU E O 1
ATOM 9868 N N . PRO E 1 230 ? -22.623 56.280 106.586 1.00 11.15 230 PRO E N 1
ATOM 9869 C CA . PRO E 1 230 ? -21.697 55.369 105.906 1.00 11.57 230 PRO E CA 1
ATOM 9870 C C . PRO E 1 230 ? -20.696 54.800 106.922 1.00 10.97 230 PRO E C 1
ATOM 9871 O O . PRO E 1 230 ? -20.357 53.620 106.886 1.00 10.52 230 PRO E O 1
ATOM 9875 N N . HIS E 1 231 ? -20.228 55.654 107.830 1.00 9.75 231 HIS E N 1
ATOM 9876 C CA . HIS E 1 231 ? -19.285 55.236 108.861 1.00 8.46 231 HIS E CA 1
ATOM 9877 C C . HIS E 1 231 ? -19.900 54.093 109.660 1.00 8.69 231 HIS E C 1
ATOM 9878 O O . HIS E 1 231 ? -19.243 53.098 109.958 1.00 10.02 231 HIS E O 1
ATOM 9885 N N . PHE E 1 232 ? -21.169 54.254 110.012 1.00 10.05 232 PHE E N 1
ATOM 9886 C CA . PHE E 1 232 ? -21.883 53.244 110.785 1.00 10.04 232 PHE E CA 1
ATOM 9887 C C . PHE E 1 232 ? -22.084 51.947 110.001 1.00 9.73 232 PHE E C 1
ATOM 9888 O O . PHE E 1 232 ? -21.750 50.860 110.478 1.00 9.76 232 PHE E O 1
ATOM 9896 N N . GLU E 1 233 ? -22.619 52.056 108.794 1.00 8.80 233 GLU E N 1
ATOM 9897 C CA . GLU E 1 233 ? -22.859 50.860 107.994 1.00 8.02 233 GLU E CA 1
ATOM 9898 C C . GLU E 1 233 ? -21.581 50.110 107.665 1.00 8.85 233 GLU E C 1
ATOM 9899 O O . GLU E 1 233 ? -21.592 48.882 107.551 1.00 9.78 233 GLU E O 1
ATOM 9905 N N . LEU E 1 234 ? -20.475 50.832 107.513 1.00 7.47 234 LEU E N 1
ATOM 9906 C CA . LEU E 1 234 ? -19.207 50.171 107.246 1.00 9.24 234 LEU E CA 1
ATOM 9907 C C . LEU E 1 234 ? -18.810 49.339 108.476 1.00 9.22 234 LEU E C 1
ATOM 9908 O O . LEU E 1 234 ? -18.304 48.224 108.348 1.00 7.98 234 LEU E O 1
ATOM 9913 N N . SER E 1 235 ? -19.032 49.888 109.667 1.00 10.02 235 SER E N 1
ATOM 9914 C CA . SER E 1 235 ? -18.675 49.168 110.887 1.00 9.24 235 SER E CA 1
ATOM 9915 C C . SER E 1 235 ? -19.558 47.930 111.022 1.00 7.52 235 SER E C 1
ATOM 9916 O O . SER E 1 235 ? -19.113 46.879 111.498 1.00 10.47 235 SER E O 1
ATOM 9919 N N . LEU E 1 236 ? -20.808 48.060 110.599 1.00 5.62 236 LEU E N 1
ATOM 9920 C CA . LEU E 1 236 ? -21.753 46.955 110.668 1.00 9.36 236 LEU E CA 1
ATOM 9921 C C . LEU E 1 236 ? -21.329 45.871 109.674 1.00 9.64 236 LEU E C 1
ATOM 9922 O O . LEU E 1 236 ? -21.312 44.682 110.003 1.00 9.15 236 LEU E O 1
ATOM 9927 N N . ALA E 1 237 ? -20.973 46.282 108.460 1.00 11.01 237 ALA E N 1
ATOM 9928 C CA . ALA E 1 237 ? -20.548 45.327 107.435 1.00 10.12 237 ALA E CA 1
ATOM 9929 C C . ALA E 1 237 ? -19.276 44.596 107.866 1.00 10.93 237 ALA E C 1
ATOM 9930 O O . ALA E 1 237 ? -19.143 43.384 107.665 1.00 8.89 237 ALA E O 1
ATOM 9932 N N . LEU E 1 238 ? -18.340 45.327 108.468 1.00 10.77 238 LEU E N 1
ATOM 9933 C CA . LEU E 1 238 ? -17.103 44.716 108.939 1.00 8.97 238 LEU E CA 1
ATOM 9934 C C . LEU E 1 238 ? -17.402 43.711 110.045 1.00 9.30 238 LEU E C 1
ATOM 9935 O O . LEU E 1 238 ? -16.804 42.636 110.099 1.00 9.89 238 LEU E O 1
ATOM 9940 N N . GLU E 1 239 ? -18.327 44.060 110.929 1.00 10.61 239 GLU E N 1
ATOM 9941 C CA . GLU E 1 239 ? -18.698 43.160 112.017 1.00 11.45 239 GLU E CA 1
ATOM 9942 C C . GLU E 1 239 ? -19.257 41.860 111.444 1.00 11.25 239 GLU E C 1
ATOM 9943 O O . GLU E 1 239 ? -18.896 40.766 111.886 1.00 11.96 239 GLU E O 1
ATOM 9949 N N . PHE E 1 240 ? -20.140 41.986 110.460 1.00 10.20 240 PHE E N 1
ATOM 9950 C CA . PHE E 1 240 ? -20.755 40.815 109.845 1.00 10.25 240 PHE E CA 1
ATOM 9951 C C . PHE E 1 240 ? -19.770 39.981 109.026 1.00 11.88 240 PHE E C 1
ATOM 9952 O O . PHE E 1 240 ? -19.948 38.766 108.868 1.00 11.35 240 PHE E O 1
ATOM 9960 N N . LEU E 1 241 ? -18.723 40.616 108.509 1.00 12.03 241 LEU E N 1
ATOM 9961 C CA . LEU E 1 241 ? -17.725 39.860 107.771 1.00 14.97 241 LEU E CA 1
ATOM 9962 C C . LEU E 1 241 ? -17.010 38.966 108.783 1.00 15.45 241 LEU E C 1
ATOM 9963 O O . LEU E 1 241 ? -16.547 37.879 108.453 1.00 15.72 241 LEU E O 1
ATOM 9968 N N . GLY E 1 242 ? -16.941 39.427 110.027 1.00 15.77 242 GLY E N 1
ATOM 9969 C CA . GLY E 1 242 ? -16.277 38.653 111.061 1.00 14.96 242 GLY E CA 1
ATOM 9970 C C . GLY E 1 242 ? -17.042 37.418 111.510 1.00 16.33 242 GLY E C 1
ATOM 9971 O O . GLY E 1 242 ? -16.494 36.576 112.224 1.00 14.49 242 GLY E O 1
ATOM 9972 N N . PHE E 1 243 ? -18.300 37.292 111.098 1.00 15.53 243 PHE E N 1
ATOM 9973 C CA . PHE E 1 243 ? -19.101 36.140 111.503 1.00 18.02 243 PHE E CA 1
ATOM 9974 C C . PHE E 1 243 ? -18.631 34.814 110.932 1.00 19.11 243 PHE E C 1
ATOM 9975 O O . PHE E 1 243 ? -19.021 33.754 111.419 1.00 21.79 243 PHE E O 1
ATOM 9983 N N . SER E 1 244 ? -17.789 34.869 109.908 1.00 19.23 244 SER E N 1
ATOM 9984 C CA . SER E 1 244 ? -17.255 33.653 109.304 1.00 19.98 244 SER E CA 1
ATOM 9985 C C . SER E 1 244 ? -15.806 33.468 109.741 1.00 19.82 244 SER E C 1
ATOM 9986 O O . SER E 1 244 ? -15.104 32.582 109.253 1.00 21.02 244 SER E O 1
ATOM 9989 N N . GLY E 1 245 ? -15.361 34.310 110.669 1.00 18.49 245 GLY E N 1
ATOM 9990 C CA . GLY E 1 245 ? -13.991 34.223 111.141 1.00 18.22 245 GLY E CA 1
ATOM 9991 C C . GLY E 1 245 ? -13.836 33.345 112.366 1.00 20.19 245 GLY E C 1
ATOM 9992 O O . GLY E 1 245 ? -14.818 33.002 113.029 1.00 20.05 245 GLY E O 1
ATOM 9993 N N . LYS E 1 246 ? -12.599 32.978 112.671 1.00 19.60 246 LYS E N 1
ATOM 9994 C CA . LYS E 1 246 ? -12.330 32.137 113.819 1.00 20.99 246 LYS E CA 1
ATOM 9995 C C . LYS E 1 246 ? -12.398 32.851 115.151 1.00 20.63 246 LYS E C 1
ATOM 9996 O O . LYS E 1 246 ? -12.478 32.206 116.199 1.00 20.00 246 LYS E O 1
ATOM 10002 N N . GLU E 1 247 ? -12.372 34.177 115.127 1.00 18.06 247 GLU E N 1
ATOM 10003 C CA . GLU E 1 247 ? -12.434 34.914 116.374 1.00 18.98 247 GLU E CA 1
ATOM 10004 C C . GLU E 1 247 ? -13.813 34.784 117.000 1.00 18.83 247 GLU E C 1
ATOM 10005 O O . GLU E 1 247 ? -13.937 34.643 118.221 1.00 18.74 247 GLU E O 1
ATOM 10011 N N . LEU E 1 248 ? -14.848 34.820 116.167 1.00 18.07 248 LEU E N 1
ATOM 10012 C CA . LEU E 1 248 ? -16.210 34.686 116.663 1.00 19.23 248 LEU E CA 1
ATOM 10013 C C . LEU E 1 248 ? -16.407 33.265 117.171 1.00 20.35 248 LEU E C 1
ATOM 10014 O O . LEU E 1 248 ? -17.073 33.041 118.183 1.00 19.52 248 LEU E O 1
ATOM 10019 N N . GLU E 1 249 ? -15.820 32.308 116.462 1.00 20.03 249 GLU E N 1
ATOM 10020 C CA . GLU E 1 249 ? -15.924 30.912 116.858 1.00 22.53 249 GLU E CA 1
ATOM 10021 C C . GLU E 1 249 ? -15.354 30.709 118.259 1.00 21.96 249 GLU E C 1
ATOM 10022 O O . GLU E 1 249 ? -15.981 30.080 119.109 1.00 23.33 249 GLU E O 1
ATOM 10028 N N . GLU E 1 250 ? -14.163 31.247 118.493 1.00 22.05 250 GLU E N 1
ATOM 10029 C CA . GLU E 1 250 ? -13.511 31.129 119.792 1.00 22.79 250 GLU E CA 1
ATOM 10030 C C . GLU E 1 250 ? -14.260 31.932 120.855 1.00 24.25 250 GLU E C 1
ATOM 10031 O O . GLU E 1 250 ? -14.335 31.524 122.017 1.00 20.41 250 GLU E O 1
ATOM 10037 N N . GLY E 1 251 ? -14.814 33.072 120.447 1.00 24.07 251 GLY E N 1
ATOM 10038 C CA . GLY E 1 251 ? -15.554 33.912 121.373 1.00 25.36 251 GLY E CA 1
ATOM 10039 C C . GLY E 1 251 ? -16.805 33.236 121.902 1.00 26.66 251 GLY E C 1
ATOM 10040 O O . GLY E 1 251 ? -17.110 33.328 123.090 1.00 27.59 251 GLY E O 1
ATOM 10041 N N . LEU E 1 252 ? -17.537 32.562 121.021 1.00 27.92 252 LEU E N 1
ATOM 10042 C CA . LEU E 1 252 ? -18.748 31.861 121.425 1.00 30.04 252 LEU E CA 1
ATOM 10043 C C . LEU E 1 252 ? -18.363 30.632 122.238 1.00 31.69 252 LEU E C 1
ATOM 10044 O O . LEU E 1 252 ? -18.899 30.394 123.321 1.00 31.72 252 LEU E O 1
ATOM 10049 N N . LYS E 1 253 ? -17.424 29.858 121.706 1.00 33.05 253 LYS E N 1
ATOM 10050 C CA . LYS E 1 253 ? -16.954 28.648 122.371 1.00 35.35 253 LYS E CA 1
ATOM 10051 C C . LYS E 1 253 ? -16.502 28.961 123.795 1.00 36.53 253 LYS E C 1
ATOM 10052 O O . LYS E 1 253 ? -16.834 28.238 124.737 1.00 36.30 253 LYS E O 1
ATOM 10058 N N . ALA E 1 254 ? -15.744 30.044 123.942 1.00 37.07 254 ALA E N 1
ATOM 10059 C CA . ALA E 1 254 ? -15.241 30.461 125.244 1.00 38.29 254 ALA E CA 1
ATOM 10060 C C . ALA E 1 254 ? -16.387 30.823 126.179 1.00 39.31 254 ALA E C 1
ATOM 10061 O O . ALA E 1 254 ? -16.378 30.457 127.353 1.00 39.02 254 ALA E O 1
ATOM 10063 N N . LEU E 1 255 ? -17.372 31.541 125.642 1.00 41.07 255 LEU E N 1
ATOM 10064 C CA . LEU E 1 255 ? -18.520 31.981 126.425 1.00 42.93 255 LEU E CA 1
ATOM 10065 C C . LEU E 1 255 ? -19.335 30.782 126.897 1.00 44.32 255 LEU E C 1
ATOM 10066 O O . LEU E 1 255 ? -19.874 30.791 128.002 1.00 44.80 255 LEU E O 1
ATOM 10071 N N . LYS E 1 256 ? -19.414 29.747 126.067 1.00 45.61 256 LYS E N 1
ATOM 10072 C CA . LYS E 1 256 ? -20.153 28.537 126.423 1.00 46.99 256 LYS E CA 1
ATOM 10073 C C . LYS E 1 256 ? -19.397 27.695 127.447 1.00 47.08 256 LYS E C 1
ATOM 10074 O O . LYS E 1 256 ? -20.003 27.084 128.329 1.00 46.83 256 LYS E O 1
ATOM 10080 N N . GLU E 1 257 ? -18.073 27.664 127.326 1.00 46.93 257 GLU E N 1
ATOM 10081 C CA . GLU E 1 257 ? -17.248 26.878 128.235 1.00 46.91 257 GLU E CA 1
ATOM 10082 C C . GLU E 1 257 ? -16.853 27.642 129.497 1.00 46.86 257 GLU E C 1
ATOM 10083 O O . GLU E 1 257 ? -16.073 27.145 130.311 1.00 47.51 257 GLU E O 1
ATOM 10089 N N . LYS E 1 258 ? -17.397 28.845 129.656 1.00 46.52 258 LYS E N 1
ATOM 10090 C CA . LYS E 1 258 ? -17.115 29.684 130.819 1.00 45.89 258 LYS E CA 1
ATOM 10091 C C . LYS E 1 258 ? -15.622 29.862 131.071 1.00 44.98 258 LYS E C 1
ATOM 10092 O O . LYS E 1 258 ? -15.174 29.883 132.218 1.00 45.46 258 LYS E O 1
ATOM 10098 N N . ARG E 1 259 ? -14.854 29.990 129.997 1.00 42.85 259 ARG E N 1
ATOM 10099 C CA . ARG E 1 259 ? -13.416 30.173 130.113 1.00 40.91 259 ARG E CA 1
ATOM 10100 C C . ARG E 1 259 ? -13.013 31.415 129.333 1.00 39.61 259 ARG E C 1
ATOM 10101 O O . ARG E 1 259 ? -13.674 31.786 128.363 1.00 40.41 259 ARG E O 1
ATOM 10109 N N . PRO E 1 260 ? -11.932 32.087 129.754 1.00 37.43 260 PRO E N 1
ATOM 10110 C CA . PRO E 1 260 ? -11.517 33.282 129.018 1.00 35.09 260 PRO E CA 1
ATOM 10111 C C . PRO E 1 260 ? -11.146 32.878 127.594 1.00 32.97 260 PRO E C 1
ATOM 10112 O O . PRO E 1 260 ? -10.596 31.799 127.370 1.00 30.92 260 PRO E O 1
ATOM 10116 N N . PRO E 1 261 ? -11.457 33.732 126.609 1.00 30.97 261 PRO E N 1
ATOM 10117 C CA . PRO E 1 261 ? -11.130 33.398 125.221 1.00 29.30 261 PRO E CA 1
ATOM 10118 C C . PRO E 1 261 ? -9.637 33.416 124.921 1.00 27.36 261 PRO E C 1
ATOM 10119 O O . PRO E 1 261 ? -8.884 34.205 125.492 1.00 25.57 261 PRO E O 1
ATOM 10123 N N . GLU E 1 262 ? -9.216 32.520 124.034 1.00 26.45 262 GLU E N 1
ATOM 10124 C CA . GLU E 1 262 ? -7.824 32.444 123.610 1.00 25.33 262 GLU E CA 1
ATOM 10125 C C . GLU E 1 262 ? -7.852 32.785 122.122 1.00 25.78 262 GLU E C 1
ATOM 10126 O O . GLU E 1 262 ? -7.819 31.893 121.273 1.00 25.48 262 GLU E O 1
ATOM 10132 N N . PHE E 1 263 ? -7.938 34.075 121.810 1.00 23.94 263 PHE E N 1
ATOM 10133 C CA . PHE E 1 263 ? -7.992 34.516 120.422 1.00 22.46 263 PHE E CA 1
ATOM 10134 C C . PHE E 1 263 ? -6.697 34.203 119.677 1.00 23.18 263 PHE E C 1
ATOM 10135 O O . PHE E 1 263 ? -5.603 34.364 120.216 1.00 23.94 263 PHE E O 1
ATOM 10143 N N . PRO E 1 264 ? -6.810 33.747 118.419 1.00 24.87 264 PRO E N 1
ATOM 10144 C CA . PRO E 1 264 ? -5.657 33.396 117.582 1.00 25.29 264 PRO E CA 1
ATOM 10145 C C . PRO E 1 264 ? -4.809 34.576 117.117 1.00 27.72 264 PRO E C 1
ATOM 10146 O O . PRO E 1 264 ? -5.309 35.720 117.137 1.00 27.98 264 PRO E O 1
ATOM 10151 N N . LEU F 1 2 ? -17.370 102.697 117.276 1.00 54.18 2 LEU F N 1
ATOM 10152 C CA . LEU F 1 2 ? -17.507 103.854 118.205 1.00 53.17 2 LEU F CA 1
ATOM 10153 C C . LEU F 1 2 ? -18.337 104.983 117.602 1.00 52.34 2 LEU F C 1
ATOM 10154 O O . LEU F 1 2 ? -19.565 104.911 117.571 1.00 52.41 2 LEU F O 1
ATOM 10159 N N . ALA F 1 3 ? -17.661 106.022 117.125 1.00 50.91 3 ALA F N 1
ATOM 10160 C CA . ALA F 1 3 ? -18.330 107.176 116.534 1.00 49.15 3 ALA F CA 1
ATOM 10161 C C . ALA F 1 3 ? -19.424 106.787 115.543 1.00 47.61 3 ALA F C 1
ATOM 10162 O O . ALA F 1 3 ? -20.608 106.770 115.884 1.00 46.76 3 ALA F O 1
ATOM 10164 N N . SER F 1 4 ? -19.020 106.481 114.315 1.00 45.53 4 SER F N 1
ATOM 10165 C CA . SER F 1 4 ? -19.961 106.104 113.268 1.00 43.44 4 SER F CA 1
ATOM 10166 C C . SER F 1 4 ? -20.753 104.853 113.629 1.00 41.04 4 SER F C 1
ATOM 10167 O O . SER F 1 4 ? -21.924 104.726 113.271 1.00 40.19 4 SER F O 1
ATOM 10170 N N . LEU F 1 5 ? -20.108 103.935 114.340 1.00 38.57 5 LEU F N 1
ATOM 10171 C CA . LEU F 1 5 ? -20.747 102.688 114.735 1.00 36.72 5 LEU F CA 1
ATOM 10172 C C . LEU F 1 5 ? -21.936 102.887 115.666 1.00 35.29 5 LEU F C 1
ATOM 10173 O O . LEU F 1 5 ? -23.025 102.376 115.405 1.00 34.89 5 LEU F O 1
ATOM 10178 N N . GLU F 1 6 ? -21.735 103.618 116.756 1.00 34.59 6 GLU F N 1
ATOM 10179 C CA . GLU F 1 6 ? -22.826 103.848 117.690 1.00 34.30 6 GLU F CA 1
ATOM 10180 C C . GLU F 1 6 ? -23.968 104.582 117.003 1.00 32.85 6 GLU F C 1
ATOM 10181 O O . GLU F 1 6 ? -25.134 104.403 117.352 1.00 32.04 6 GLU F O 1
ATOM 10187 N N . ALA F 1 7 ? -23.631 105.388 116.003 1.00 31.91 7 ALA F N 1
ATOM 10188 C CA . ALA F 1 7 ? -24.640 106.141 115.273 1.00 31.59 7 ALA F CA 1
ATOM 10189 C C . ALA F 1 7 ? -25.487 105.209 114.418 1.00 30.79 7 ALA F C 1
ATOM 10190 O O . ALA F 1 7 ? -26.695 105.390 114.288 1.00 32.09 7 ALA F O 1
ATOM 10192 N N . ARG F 1 8 ? -24.847 104.200 113.844 1.00 30.09 8 ARG F N 1
ATOM 10193 C CA . ARG F 1 8 ? -25.548 103.259 112.988 1.00 29.81 8 ARG F CA 1
ATOM 10194 C C . ARG F 1 8 ? -26.126 102.076 113.755 1.00 28.21 8 ARG F C 1
ATOM 10195 O O . ARG F 1 8 ? -27.037 101.396 113.278 1.00 27.14 8 ARG F O 1
ATOM 10203 N N . TYR F 1 9 ? -25.611 101.845 114.955 1.00 26.07 9 TYR F N 1
ATOM 10204 C CA . TYR F 1 9 ? -26.085 100.732 115.756 1.00 25.17 9 TYR F CA 1
ATOM 10205 C C . TYR F 1 9 ? -26.713 101.145 117.070 1.00 24.72 9 TYR F C 1
ATOM 10206 O O . TYR F 1 9 ? -26.111 100.996 118.135 1.00 24.56 9 TYR F O 1
ATOM 10215 N N . PRO F 1 10 ? -27.941 101.678 117.012 1.00 24.42 10 PRO F N 1
ATOM 10216 C CA . PRO F 1 10 ? -28.607 102.089 118.247 1.00 24.75 10 PRO F CA 1
ATOM 10217 C C . PRO F 1 10 ? -28.766 100.855 119.131 1.00 25.08 10 PRO F C 1
ATOM 10218 O O . PRO F 1 10 ? -29.216 99.802 118.672 1.00 26.25 10 PRO F O 1
ATOM 10222 N N . GLY F 1 11 ? -28.374 100.980 120.391 1.00 22.60 11 GLY F N 1
ATOM 10223 C CA . GLY F 1 11 ? -28.478 99.852 121.292 1.00 21.79 11 GLY F CA 1
ATOM 10224 C C . GLY F 1 11 ? -27.114 99.271 121.602 1.00 20.21 11 GLY F C 1
ATOM 10225 O O . GLY F 1 11 ? -26.967 98.492 122.540 1.00 21.34 11 GLY F O 1
ATOM 10226 N N . LEU F 1 12 ? -26.113 99.643 120.810 1.00 17.88 12 LEU F N 1
ATOM 10227 C CA . LEU F 1 12 ? -24.758 99.152 121.033 1.00 17.88 12 LEU F CA 1
ATOM 10228 C C . LEU F 1 12 ? -23.817 100.266 121.471 1.00 18.18 12 LEU F C 1
ATOM 10229 O O . LEU F 1 12 ? -23.807 101.353 120.887 1.00 19.68 12 LEU F O 1
ATOM 10234 N N . ALA F 1 13 ? -23.031 99.985 122.504 1.00 16.93 13 ALA F N 1
ATOM 10235 C CA . ALA F 1 13 ? -22.059 100.935 123.027 1.00 16.68 13 ALA F CA 1
ATOM 10236 C C . ALA F 1 13 ? -20.680 100.313 122.833 1.00 17.10 13 ALA F C 1
ATOM 10237 O O . ALA F 1 13 ? -20.496 99.118 123.071 1.00 15.66 13 ALA F O 1
ATOM 10239 N N . PHE F 1 14 ? -19.717 101.116 122.391 1.00 15.49 14 PHE F N 1
ATOM 10240 C CA . PHE F 1 14 ? -18.371 100.614 122.149 1.00 15.91 14 PHE F CA 1
ATOM 10241 C C . PHE F 1 14 ? -17.335 101.269 123.047 1.00 16.61 14 PHE F C 1
ATOM 10242 O O . PHE F 1 14 ? -17.397 102.470 123.308 1.00 16.48 14 PHE F O 1
ATOM 10250 N N . ALA F 1 15 ? -16.370 100.475 123.496 1.00 15.21 15 ALA F N 1
ATOM 10251 C CA . ALA F 1 15 ? -15.315 100.971 124.367 1.00 15.90 15 ALA F CA 1
ATOM 10252 C C . ALA F 1 15 ? -14.100 100.048 124.357 1.00 15.05 15 ALA F C 1
ATOM 10253 O O . ALA F 1 15 ? -14.183 98.893 123.929 1.00 15.22 15 ALA F O 1
ATOM 10255 N N . TRP F 1 16 ? -12.970 100.569 124.824 1.00 14.58 16 TRP F N 1
ATOM 10256 C CA . TRP F 1 16 ? -11.734 99.796 124.895 1.00 14.66 16 TRP F CA 1
ATOM 10257 C C . TRP F 1 16 ? -11.315 99.704 126.362 1.00 14.86 16 TRP F C 1
ATOM 10258 O O . TRP F 1 16 ? -10.401 100.403 126.793 1.00 15.22 16 TRP F O 1
ATOM 10269 N N . PRO F 1 17 ? -11.968 98.829 127.147 1.00 14.99 17 PRO F N 1
ATOM 10270 C CA . PRO F 1 17 ? -11.623 98.693 128.567 1.00 15.55 17 PRO F CA 1
ATOM 10271 C C . PRO F 1 17 ? -10.170 98.305 128.810 1.00 16.94 17 PRO F C 1
ATOM 10272 O O . PRO F 1 17 ? -9.589 98.640 129.842 1.00 18.37 17 PRO F O 1
ATOM 10276 N N . ARG F 1 18 ? -9.593 97.589 127.854 1.00 16.22 18 ARG F N 1
ATOM 10277 C CA . ARG F 1 18 ? -8.206 97.153 127.932 1.00 16.17 18 ARG F CA 1
ATOM 10278 C C . ARG F 1 18 ? -7.593 97.294 126.542 1.00 15.70 18 ARG F C 1
ATOM 10279 O O . ARG F 1 18 ? -8.309 97.358 125.541 1.00 13.82 18 ARG F O 1
ATOM 10287 N N . PRO F 1 19 ? -6.258 97.362 126.462 1.00 16.15 19 PRO F N 1
ATOM 10288 C CA . PRO F 1 19 ? -5.580 97.499 125.170 1.00 17.41 19 PRO F CA 1
ATOM 10289 C C . PRO F 1 19 ? -5.940 96.395 124.178 1.00 16.65 19 PRO F C 1
ATOM 10290 O O . PRO F 1 19 ? -5.795 95.208 124.478 1.00 15.57 19 PRO F O 1
ATOM 10294 N N . GLY F 1 20 ? -6.421 96.795 123.004 1.00 15.12 20 GLY F N 1
ATOM 10295 C CA . GLY F 1 20 ? -6.775 95.828 121.979 1.00 14.82 20 GLY F CA 1
ATOM 10296 C C . GLY F 1 20 ? -8.088 95.109 122.201 1.00 13.02 20 GLY F C 1
ATOM 10297 O O . GLY F 1 20 ? -8.495 94.287 121.378 1.00 13.30 20 GLY F O 1
ATOM 10298 N N . VAL F 1 21 ? -8.758 95.409 123.308 1.00 12.61 21 VAL F N 1
ATOM 10299 C CA . VAL F 1 21 ? -10.036 94.771 123.604 1.00 12.78 21 VAL F CA 1
ATOM 10300 C C . VAL F 1 21 ? -11.207 95.694 123.291 1.00 12.80 21 VAL F C 1
ATOM 10301 O O . VAL F 1 21 ? -11.436 96.678 123.997 1.00 13.83 21 VAL F O 1
ATOM 10305 N N . LEU F 1 22 ? -11.937 95.382 122.223 1.00 12.43 22 LEU F N 1
ATOM 10306 C CA . LEU F 1 22 ? -13.100 96.174 121.845 1.00 13.14 22 LEU F CA 1
ATOM 10307 C C . LEU F 1 22 ? -14.314 95.575 122.540 1.00 14.47 22 LEU F C 1
ATOM 10308 O O . LEU F 1 22 ? -14.708 94.434 122.275 1.00 13.48 22 LEU F O 1
ATOM 10313 N N . GLU F 1 23 ? -14.903 96.356 123.438 1.00 13.34 23 GLU F N 1
ATOM 10314 C CA . GLU F 1 23 ? -16.055 95.911 124.196 1.00 12.93 23 GLU F CA 1
ATOM 10315 C C . GLU F 1 23 ? -17.365 96.449 123.642 1.00 14.69 23 GLU F C 1
ATOM 10316 O O . GLU F 1 23 ? -17.535 97.661 123.478 1.00 13.99 23 GLU F O 1
ATOM 10322 N N . ILE F 1 24 ? -18.292 95.538 123.365 1.00 11.68 24 ILE F N 1
ATOM 10323 C CA . ILE F 1 24 ? -19.597 95.905 122.851 1.00 13.02 24 ILE F CA 1
ATOM 10324 C C . ILE F 1 24 ? -20.623 95.637 123.941 1.00 13.32 24 ILE F C 1
ATOM 10325 O O . ILE F 1 24 ? -20.832 94.490 124.340 1.00 13.84 24 ILE F O 1
ATOM 10330 N N . THR F 1 25 ? -21.242 96.701 124.440 1.00 13.07 25 THR F N 1
ATOM 10331 C CA . THR F 1 25 ? -22.258 96.580 125.473 1.00 14.75 25 THR F CA 1
ATOM 10332 C C . THR F 1 25 ? -23.593 96.847 124.788 1.00 15.82 25 THR F C 1
ATOM 10333 O O . THR F 1 25 ? -23.812 97.935 124.258 1.00 17.41 25 THR F O 1
ATOM 10337 N N . PHE F 1 26 ? -24.480 95.855 124.788 1.00 15.89 26 PHE F N 1
ATOM 10338 C CA . PHE F 1 26 ? -25.775 96.019 124.138 1.00 17.70 26 PHE F CA 1
ATOM 10339 C C . PHE F 1 26 ? -26.921 96.202 125.125 1.00 18.83 26 PHE F C 1
ATOM 10340 O O . PHE F 1 26 ? -26.939 95.606 126.205 1.00 18.20 26 PHE F O 1
ATOM 10348 N N . ARG F 1 27 ? -27.878 97.036 124.731 1.00 19.78 27 ARG F N 1
ATOM 10349 C CA . ARG F 1 27 ? -29.031 97.346 125.562 1.00 21.22 27 ARG F CA 1
ATOM 10350 C C . ARG F 1 27 ? -30.358 97.063 124.863 1.00 20.51 27 ARG F C 1
ATOM 10351 O O . ARG F 1 27 ? -30.649 97.620 123.805 1.00 21.56 27 ARG F O 1
ATOM 10359 N N . GLY F 1 28 ? -31.156 96.186 125.461 1.00 20.33 28 GLY F N 1
ATOM 10360 C CA . GLY F 1 28 ? -32.453 95.864 124.898 1.00 20.28 28 GLY F CA 1
ATOM 10361 C C . GLY F 1 28 ? -33.521 96.332 125.865 1.00 21.21 28 GLY F C 1
ATOM 10362 O O . GLY F 1 28 ? -33.409 97.418 126.435 1.00 19.49 28 GLY F O 1
ATOM 10363 N N . GLU F 1 29 ? -34.556 95.519 126.051 1.00 21.67 29 GLU F N 1
ATOM 10364 C CA . GLU F 1 29 ? -35.630 95.845 126.980 1.00 23.52 29 GLU F CA 1
ATOM 10365 C C . GLU F 1 29 ? -35.307 95.114 128.282 1.00 23.76 29 GLU F C 1
ATOM 10366 O O . GLU F 1 29 ? -34.142 94.825 128.552 1.00 24.50 29 GLU F O 1
ATOM 10372 N N . LYS F 1 30 ? -36.319 94.818 129.089 1.00 24.23 30 LYS F N 1
ATOM 10373 C CA . LYS F 1 30 ? -36.089 94.106 130.346 1.00 24.80 30 LYS F CA 1
ATOM 10374 C C . LYS F 1 30 ? -35.240 92.863 130.089 1.00 22.65 30 LYS F C 1
ATOM 10375 O O . LYS F 1 30 ? -35.518 92.105 129.165 1.00 21.90 30 LYS F O 1
ATOM 10381 N N . LEU F 1 31 ? -34.212 92.665 130.912 1.00 21.68 31 LEU F N 1
ATOM 10382 C CA . LEU F 1 31 ? -33.299 91.529 130.776 1.00 20.42 31 LEU F CA 1
ATOM 10383 C C . LEU F 1 31 ? -32.693 91.534 129.378 1.00 19.89 31 LEU F C 1
ATOM 10384 O O . LEU F 1 31 ? -32.302 90.494 128.843 1.00 19.22 31 LEU F O 1
ATOM 10389 N N . ASN F 1 32 ? -32.615 92.726 128.801 1.00 17.87 32 ASN F N 1
ATOM 10390 C CA . ASN F 1 32 ? -32.080 92.928 127.466 1.00 16.90 32 ASN F CA 1
ATOM 10391 C C . ASN F 1 32 ? -32.740 92.096 126.370 1.00 17.87 32 ASN F C 1
ATOM 10392 O O . ASN F 1 32 ? -32.074 91.655 125.431 1.00 17.58 32 ASN F O 1
ATOM 10397 N N . ALA F 1 33 ? -34.049 91.882 126.491 1.00 16.46 33 ALA F N 1
ATOM 10398 C CA . ALA F 1 33 ? -34.782 91.155 125.460 1.00 16.48 33 ALA F CA 1
ATOM 10399 C C . ALA F 1 33 ? -34.523 91.991 124.206 1.00 15.79 33 ALA F C 1
ATOM 10400 O O . ALA F 1 33 ? -34.495 93.220 124.277 1.00 16.11 33 ALA F O 1
ATOM 10402 N N . MET F 1 34 ? -34.341 91.337 123.066 1.00 15.13 34 MET F N 1
ATOM 10403 C CA . MET F 1 34 ? -34.013 92.048 121.834 1.00 16.39 34 MET F CA 1
ATOM 10404 C C . MET F 1 34 ? -35.122 92.516 120.904 1.00 16.65 34 MET F C 1
ATOM 10405 O O . MET F 1 34 ? -35.802 91.705 120.280 1.00 16.99 34 MET F O 1
ATOM 10410 N N . PRO F 1 35 ? -35.310 93.840 120.788 1.00 16.73 35 PRO F N 1
ATOM 10411 C CA . PRO F 1 35 ? -36.352 94.333 119.882 1.00 16.64 35 PRO F CA 1
ATOM 10412 C C . PRO F 1 35 ? -35.774 94.139 118.478 1.00 15.82 35 PRO F C 1
ATOM 10413 O O . PRO F 1 35 ? -34.595 93.813 118.333 1.00 16.33 35 PRO F O 1
ATOM 10417 N N . PRO F 1 36 ? -36.582 94.345 117.430 1.00 16.06 36 PRO F N 1
ATOM 10418 C CA . PRO F 1 36 ? -36.093 94.176 116.057 1.00 15.48 36 PRO F CA 1
ATOM 10419 C C . PRO F 1 36 ? -34.753 94.846 115.723 1.00 15.25 36 PRO F C 1
ATOM 10420 O O . PRO F 1 36 ? -33.874 94.220 115.126 1.00 14.06 36 PRO F O 1
ATOM 10424 N N . ALA F 1 37 ? -34.599 96.113 116.105 1.00 14.45 37 ALA F N 1
ATOM 10425 C CA . ALA F 1 37 ? -33.376 96.862 115.817 1.00 14.76 37 ALA F CA 1
ATOM 10426 C C . ALA F 1 37 ? -32.122 96.308 116.488 1.00 14.20 37 ALA F C 1
ATOM 10427 O O . ALA F 1 37 ? -31.038 96.351 115.908 1.00 14.62 37 ALA F O 1
ATOM 10429 N N . LEU F 1 38 ? -32.263 95.798 117.708 1.00 14.04 38 LEU F N 1
ATOM 10430 C CA . LEU F 1 38 ? -31.122 95.244 118.422 1.00 13.89 38 LEU F CA 1
ATOM 10431 C C . LEU F 1 38 ? -30.730 93.897 117.829 1.00 14.04 38 LEU F C 1
ATOM 10432 O O . LEU F 1 38 ? -29.545 93.591 117.697 1.00 13.35 38 LEU F O 1
ATOM 10437 N N . HIS F 1 39 ? -31.726 93.090 117.478 1.00 14.20 39 HIS F N 1
ATOM 10438 C CA . HIS F 1 39 ? -31.463 91.800 116.875 1.00 15.41 39 HIS F CA 1
ATOM 10439 C C . HIS F 1 39 ? -30.687 91.980 115.581 1.00 16.28 39 HIS F C 1
ATOM 10440 O O . HIS F 1 39 ? -29.700 91.305 115.320 1.00 15.22 39 HIS F O 1
ATOM 10447 N N . ARG F 1 40 ? -31.149 92.917 114.758 1.00 15.16 40 ARG F N 1
ATOM 10448 C CA . ARG F 1 40 ? -30.492 93.183 113.485 1.00 14.73 40 ARG F CA 1
ATOM 10449 C C . ARG F 1 40 ? -29.106 93.761 113.716 1.00 14.01 40 ARG F C 1
ATOM 10450 O O . ARG F 1 40 ? -28.156 93.409 113.021 1.00 14.76 40 ARG F O 1
ATOM 10458 N N . GLY F 1 41 ? -28.993 94.647 114.701 1.00 13.51 41 GLY F N 1
ATOM 10459 C CA . GLY F 1 41 ? -27.712 95.258 115.000 1.00 13.16 41 GLY F CA 1
ATOM 10460 C C . GLY F 1 41 ? -26.657 94.272 115.467 1.00 13.36 41 GLY F C 1
ATOM 10461 O O . GLY F 1 41 ? -25.512 94.313 115.011 1.00 13.37 41 GLY F O 1
ATOM 10462 N N . LEU F 1 42 ? -27.028 93.382 116.380 1.00 14.30 42 LEU F N 1
ATOM 10463 C CA . LEU F 1 42 ? -26.079 92.397 116.884 1.00 14.87 42 LEU F CA 1
ATOM 10464 C C . LEU F 1 42 ? -25.665 91.424 115.789 1.00 15.46 42 LEU F C 1
ATOM 10465 O O . LEU F 1 42 ? -24.562 90.883 115.813 1.00 17.65 42 LEU F O 1
ATOM 10470 N N . ALA F 1 43 ? -26.549 91.213 114.821 1.00 15.98 43 ALA F N 1
ATOM 10471 C CA . ALA F 1 43 ? -26.259 90.301 113.725 1.00 15.27 43 ALA F CA 1
ATOM 10472 C C . ALA F 1 43 ? -25.379 90.924 112.637 1.00 16.25 43 ALA F C 1
ATOM 10473 O O . ALA F 1 43 ? -24.494 90.260 112.091 1.00 16.26 43 ALA F O 1
ATOM 10475 N N . ARG F 1 44 ? -25.612 92.196 112.332 1.00 16.49 44 ARG F N 1
ATOM 10476 C CA . ARG F 1 44 ? -24.861 92.871 111.271 1.00 17.97 44 ARG F CA 1
ATOM 10477 C C . ARG F 1 44 ? -23.586 93.615 111.690 1.00 16.62 44 ARG F C 1
ATOM 10478 O O . ARG F 1 44 ? -22.736 93.909 110.848 1.00 15.38 44 ARG F O 1
ATOM 10486 N N . VAL F 1 45 ? -23.438 93.915 112.975 1.00 14.20 45 VAL F N 1
ATOM 10487 C CA . VAL F 1 45 ? -22.257 94.651 113.427 1.00 14.62 45 VAL F CA 1
ATOM 10488 C C . VAL F 1 45 ? -20.924 93.985 113.067 1.00 14.05 45 VAL F C 1
ATOM 10489 O O . VAL F 1 45 ? -19.940 94.667 112.789 1.00 14.80 45 VAL F O 1
ATOM 10493 N N . TRP F 1 46 ? -20.897 92.658 113.062 1.00 14.37 46 TRP F N 1
ATOM 10494 C CA . TRP F 1 46 ? -19.676 91.921 112.748 1.00 16.29 46 TRP F CA 1
ATOM 10495 C C . TRP F 1 46 ? -19.059 92.292 111.404 1.00 18.03 46 TRP F C 1
ATOM 10496 O O . TRP F 1 46 ? -17.838 92.271 111.249 1.00 17.82 46 TRP F O 1
ATOM 10507 N N . ARG F 1 47 ? -19.897 92.648 110.437 1.00 21.20 47 ARG F N 1
ATOM 10508 C CA . ARG F 1 47 ? -19.396 93.035 109.124 1.00 24.63 47 ARG F CA 1
ATOM 10509 C C . ARG F 1 47 ? -18.607 94.344 109.189 1.00 24.21 47 ARG F C 1
ATOM 10510 O O . ARG F 1 47 ? -17.581 94.491 108.523 1.00 24.84 47 ARG F O 1
ATOM 10518 N N . ASP F 1 48 ? -19.089 95.294 109.984 1.00 24.34 48 ASP F N 1
ATOM 10519 C CA . ASP F 1 48 ? -18.415 96.584 110.098 1.00 24.30 48 ASP F CA 1
ATOM 10520 C C . ASP F 1 48 ? -17.228 96.571 111.056 1.00 24.18 48 ASP F C 1
ATOM 10521 O O . ASP F 1 48 ? -16.330 97.401 110.942 1.00 24.39 48 ASP F O 1
ATOM 10526 N N . LEU F 1 49 ? -17.215 95.632 111.997 1.00 23.45 49 LEU F N 1
ATOM 10527 C CA . LEU F 1 49 ? -16.114 95.550 112.950 1.00 24.45 49 LEU F CA 1
ATOM 10528 C C . LEU F 1 49 ? -14.798 95.208 112.260 1.00 24.77 49 LEU F C 1
ATOM 10529 O O . LEU F 1 49 ? -13.720 95.518 112.768 1.00 24.30 49 LEU F O 1
ATOM 10534 N N . GLU F 1 50 ? -14.895 94.573 111.098 1.00 26.55 50 GLU F N 1
ATOM 10535 C CA . GLU F 1 50 ? -13.722 94.181 110.328 1.00 29.03 50 GLU F CA 1
ATOM 10536 C C . GLU F 1 50 ? -12.858 95.388 109.971 1.00 29.57 50 GLU F C 1
ATOM 10537 O O . GLU F 1 50 ? -11.639 95.276 109.857 1.00 30.80 50 GLU F O 1
ATOM 10543 N N . ALA F 1 51 ? -13.499 96.541 109.802 1.00 28.88 51 ALA F N 1
ATOM 10544 C CA . ALA F 1 51 ? -12.800 97.768 109.442 1.00 28.68 51 ALA F CA 1
ATOM 10545 C C . ALA F 1 51 ? -12.234 98.527 110.638 1.00 28.42 51 ALA F C 1
ATOM 10546 O O . ALA F 1 51 ? -11.544 99.532 110.467 1.00 29.90 51 ALA F O 1
ATOM 10548 N N . VAL F 1 52 ? -12.524 98.058 111.846 1.00 26.69 52 VAL F N 1
ATOM 10549 C CA . VAL F 1 52 ? -12.021 98.723 113.042 1.00 25.22 52 VAL F CA 1
ATOM 10550 C C . VAL F 1 52 ? -10.587 98.291 113.330 1.00 25.85 52 VAL F C 1
ATOM 10551 O O . VAL F 1 52 ? -10.320 97.142 113.673 1.00 25.47 52 VAL F O 1
ATOM 10555 N N . GLU F 1 53 ? -9.669 99.235 113.179 1.00 25.74 53 GLU F N 1
ATOM 10556 C CA . GLU F 1 53 ? -8.251 98.999 113.409 1.00 26.04 53 GLU F CA 1
ATOM 10557 C C . GLU F 1 53 ? -7.937 98.824 114.894 1.00 23.76 53 GLU F C 1
ATOM 10558 O O . GLU F 1 53 ? -8.574 99.444 115.749 1.00 22.56 53 GLU F O 1
ATOM 10564 N N . GLY F 1 54 ? -6.960 97.969 115.192 1.00 21.00 54 GLY F N 1
ATOM 10565 C CA . GLY F 1 54 ? -6.549 97.754 116.569 1.00 18.11 54 GLY F CA 1
ATOM 10566 C C . GLY F 1 54 ? -7.278 96.684 117.361 1.00 16.47 54 GLY F C 1
ATOM 10567 O O . GLY F 1 54 ? -6.884 96.372 118.486 1.00 15.42 54 GLY F O 1
ATOM 10568 N N . VAL F 1 55 ? -8.338 96.116 116.798 1.00 15.29 55 VAL F N 1
ATOM 10569 C CA . VAL F 1 55 ? -9.076 95.085 117.513 1.00 14.79 55 VAL F CA 1
ATOM 10570 C C . VAL F 1 55 ? -8.299 93.774 117.527 1.00 14.78 55 VAL F C 1
ATOM 10571 O O . VAL F 1 55 ? -7.940 93.246 116.471 1.00 12.73 55 VAL F O 1
ATOM 10575 N N . ARG F 1 56 ? -8.041 93.256 118.725 1.00 13.21 56 ARG F N 1
ATOM 10576 C CA . ARG F 1 56 ? -7.335 91.991 118.877 1.00 13.89 56 ARG F CA 1
ATOM 10577 C C . ARG F 1 56 ? -8.263 90.994 119.568 1.00 14.65 56 ARG F C 1
ATOM 10578 O O . ARG F 1 56 ? -8.001 89.796 119.588 1.00 15.31 56 ARG F O 1
ATOM 10586 N N . ALA F 1 57 ? -9.351 91.508 120.136 1.00 14.39 57 ALA F N 1
ATOM 10587 C CA . ALA F 1 57 ? -10.344 90.672 120.804 1.00 12.28 57 ALA F CA 1
ATOM 10588 C C . ALA F 1 57 ? -11.618 91.475 121.029 1.00 12.93 57 ALA F C 1
ATOM 10589 O O . ALA F 1 57 ? -11.573 92.692 121.224 1.00 13.02 57 ALA F O 1
ATOM 10591 N N . VAL F 1 58 ? -12.755 90.795 120.986 1.00 10.11 58 VAL F N 1
ATOM 10592 C CA . VAL F 1 58 ? -14.031 91.453 121.214 1.00 11.57 58 VAL F CA 1
ATOM 10593 C C . VAL F 1 58 ? -14.665 90.891 122.474 1.00 12.04 58 VAL F C 1
ATOM 10594 O O . VAL F 1 58 ? -14.662 89.679 122.699 1.00 12.89 58 VAL F O 1
ATOM 10598 N N . LEU F 1 59 ? -15.186 91.788 123.303 1.00 10.71 59 LEU F N 1
ATOM 10599 C CA . LEU F 1 59 ? -15.845 91.408 124.543 1.00 10.58 59 LEU F CA 1
ATOM 10600 C C . LEU F 1 59 ? -17.302 91.827 124.445 1.00 10.73 59 LEU F C 1
ATOM 10601 O O . LEU F 1 59 ? -17.605 92.996 124.186 1.00 11.78 59 LEU F O 1
ATOM 10606 N N . LEU F 1 60 ? -18.200 90.865 124.634 1.00 9.34 60 LEU F N 1
ATOM 10607 C CA . LEU F 1 60 ? -19.635 91.120 124.568 1.00 10.64 60 LEU F CA 1
ATOM 10608 C C . LEU F 1 60 ? -20.236 91.126 125.963 1.00 11.13 60 LEU F C 1
ATOM 10609 O O . LEU F 1 60 ? -20.005 90.209 126.754 1.00 10.39 60 LEU F O 1
ATOM 10614 N N . ARG F 1 61 ? -21.006 92.164 126.263 1.00 11.79 61 ARG F N 1
ATOM 10615 C CA . ARG F 1 61 ? -21.646 92.263 127.566 1.00 13.93 61 ARG F CA 1
ATOM 10616 C C . ARG F 1 61 ? -23.019 92.908 127.438 1.00 13.62 61 ARG F C 1
ATOM 10617 O O . ARG F 1 61 ? -23.216 93.813 126.628 1.00 11.42 61 ARG F O 1
ATOM 10625 N N . GLY F 1 62 ? -23.968 92.429 128.234 1.00 12.45 62 GLY F N 1
ATOM 10626 C CA . GLY F 1 62 ? -25.302 92.998 128.210 1.00 13.80 62 GLY F CA 1
ATOM 10627 C C . GLY F 1 62 ? -25.320 94.127 129.219 1.00 15.00 62 GLY F C 1
ATOM 10628 O O . GLY F 1 62 ? -24.698 94.025 130.273 1.00 14.46 62 GLY F O 1
ATOM 10629 N N . GLU F 1 63 ? -26.018 95.209 128.905 1.00 17.04 63 GLU F N 1
ATOM 10630 C CA . GLU F 1 63 ? -26.074 96.338 129.822 1.00 19.39 63 GLU F CA 1
ATOM 10631 C C . GLU F 1 63 ? -26.918 95.991 131.042 1.00 18.62 63 GLU F C 1
ATOM 10632 O O . GLU F 1 63 ? -27.841 95.187 130.959 1.00 16.76 63 GLU F O 1
ATOM 10638 N N . GLY F 1 64 ? -26.584 96.590 132.179 1.00 19.84 64 GLY F N 1
ATOM 10639 C CA . GLY F 1 64 ? -27.348 96.354 133.391 1.00 19.76 64 GLY F CA 1
ATOM 10640 C C . GLY F 1 64 ? -27.133 95.044 134.126 1.00 19.29 64 GLY F C 1
ATOM 10641 O O . GLY F 1 64 ? -28.039 94.573 134.805 1.00 19.82 64 GLY F O 1
ATOM 10642 N N . GLY F 1 65 ? -25.949 94.454 133.991 1.00 18.95 65 GLY F N 1
ATOM 10643 C CA . GLY F 1 65 ? -25.654 93.214 134.684 1.00 18.79 65 GLY F CA 1
ATOM 10644 C C . GLY F 1 65 ? -26.368 91.954 134.224 1.00 17.12 65 GLY F C 1
ATOM 10645 O O . GLY F 1 65 ? -26.497 91.005 134.992 1.00 16.38 65 GLY F O 1
ATOM 10646 N N . VAL F 1 66 ? -26.839 91.932 132.983 1.00 18.08 66 VAL F N 1
ATOM 10647 C CA . VAL F 1 66 ? -27.518 90.750 132.457 1.00 16.33 66 VAL F CA 1
ATOM 10648 C C . VAL F 1 66 ? -27.219 90.667 130.966 1.00 15.28 66 VAL F C 1
ATOM 10649 O O . VAL F 1 66 ? -27.114 91.693 130.297 1.00 13.12 66 VAL F O 1
ATOM 10653 N N . PHE F 1 67 ? -27.077 89.449 130.452 1.00 13.38 67 PHE F N 1
ATOM 10654 C CA . PHE F 1 67 ? -26.775 89.258 129.037 1.00 12.69 67 PHE F CA 1
ATOM 10655 C C . PHE F 1 67 ? -28.036 89.460 128.193 1.00 12.73 67 PHE F C 1
ATOM 10656 O O . PHE F 1 67 ? -28.292 90.572 127.734 1.00 12.72 67 PHE F O 1
ATOM 10664 N N . SER F 1 68 ? -28.824 88.407 127.979 1.00 13.92 68 SER F N 1
ATOM 10665 C CA . SER F 1 68 ? -30.054 88.563 127.200 1.00 13.74 68 SER F CA 1
ATOM 10666 C C . SER F 1 68 ? -31.045 87.409 127.282 1.00 16.87 68 SER F C 1
ATOM 10667 O O . SER F 1 68 ? -30.672 86.240 127.207 1.00 14.51 68 SER F O 1
ATOM 10670 N N . ALA F 1 69 ? -32.322 87.755 127.417 1.00 18.36 69 ALA F N 1
ATOM 10671 C CA . ALA F 1 69 ? -33.378 86.757 127.491 1.00 18.86 69 ALA F CA 1
ATOM 10672 C C . ALA F 1 69 ? -33.844 86.395 126.084 1.00 19.35 69 ALA F C 1
ATOM 10673 O O . ALA F 1 69 ? -34.839 85.692 125.911 1.00 20.53 69 ALA F O 1
ATOM 10675 N N . GLY F 1 70 ? -33.119 86.878 125.078 1.00 19.49 70 GLY F N 1
ATOM 10676 C CA . GLY F 1 70 ? -33.473 86.572 123.702 1.00 19.24 70 GLY F CA 1
ATOM 10677 C C . GLY F 1 70 ? -34.406 87.569 123.032 1.00 20.68 70 GLY F C 1
ATOM 10678 O O . GLY F 1 70 ? -34.554 88.707 123.483 1.00 19.93 70 GLY F O 1
ATOM 10679 N N . GLY F 1 71 ? -35.036 87.130 121.945 1.00 20.02 71 GLY F N 1
ATOM 10680 C CA . GLY F 1 71 ? -35.944 87.990 121.206 1.00 20.99 71 GLY F CA 1
ATOM 10681 C C . GLY F 1 71 ? -37.153 88.439 122.002 1.00 20.47 71 GLY F C 1
ATOM 10682 O O . GLY F 1 71 ? -37.732 87.663 122.758 1.00 21.18 71 GLY F O 1
ATOM 10683 N N . SER F 1 72 ? -37.533 89.700 121.829 1.00 20.04 72 SER F N 1
ATOM 10684 C CA . SER F 1 72 ? -38.684 90.268 122.526 1.00 18.87 72 SER F CA 1
ATOM 10685 C C . SER F 1 72 ? -39.989 89.840 121.861 1.00 18.59 72 SER F C 1
ATOM 10686 O O . SER F 1 72 ? -39.991 89.345 120.733 1.00 15.68 72 SER F O 1
ATOM 10689 N N . PHE F 1 73 ? -41.101 90.041 122.563 1.00 20.22 73 PHE F N 1
ATOM 10690 C CA . PHE F 1 73 ? -42.407 89.694 122.017 1.00 21.62 73 PHE F CA 1
ATOM 10691 C C . PHE F 1 73 ? -42.640 90.492 120.746 1.00 21.37 73 PHE F C 1
ATOM 10692 O O . PHE F 1 73 ? -43.240 89.998 119.794 1.00 21.43 73 PHE F O 1
ATOM 10700 N N . GLY F 1 74 ? -42.160 91.733 120.742 1.00 20.89 74 GLY F N 1
ATOM 10701 C CA . GLY F 1 74 ? -42.323 92.590 119.583 1.00 21.61 74 GLY F CA 1
ATOM 10702 C C . GLY F 1 74 ? -41.664 92.027 118.338 1.00 22.10 74 GLY F C 1
ATOM 10703 O O . GLY F 1 74 ? -42.222 92.100 117.241 1.00 22.55 74 GLY F O 1
ATOM 10704 N N . LEU F 1 75 ? -40.471 91.467 118.502 1.00 19.95 75 LEU F N 1
ATOM 10705 C CA . LEU F 1 75 ? -39.757 90.890 117.372 1.00 18.41 75 LEU F CA 1
ATOM 10706 C C . LEU F 1 75 ? -40.504 89.664 116.862 1.00 17.48 75 LEU F C 1
ATOM 10707 O O . LEU F 1 75 ? -40.688 89.496 115.659 1.00 16.83 75 LEU F O 1
ATOM 10712 N N . ILE F 1 76 ? -40.946 88.813 117.781 1.00 17.83 76 ILE F N 1
ATOM 10713 C CA . ILE F 1 76 ? -41.672 87.609 117.398 1.00 21.32 76 ILE F CA 1
ATOM 10714 C C . ILE F 1 76 ? -42.960 87.977 116.661 1.00 22.78 76 ILE F C 1
ATOM 10715 O O . ILE F 1 76 ? -43.357 87.305 115.700 1.00 21.66 76 ILE F O 1
ATOM 10720 N N . GLU F 1 77 ? -43.603 89.054 117.107 1.00 23.75 77 GLU F N 1
ATOM 10721 C CA . GLU F 1 77 ? -44.845 89.511 116.494 1.00 26.58 77 GLU F CA 1
ATOM 10722 C C . GLU F 1 77 ? -44.593 90.115 115.118 1.00 26.45 77 GLU F C 1
ATOM 10723 O O . GLU F 1 77 ? -45.398 89.942 114.201 1.00 27.62 77 GLU F O 1
ATOM 10729 N N . GLU F 1 78 ? -43.474 90.816 114.971 1.00 25.84 78 GLU F N 1
ATOM 10730 C CA . GLU F 1 78 ? -43.125 91.419 113.691 1.00 24.69 78 GLU F CA 1
ATOM 10731 C C . GLU F 1 78 ? -42.838 90.331 112.655 1.00 23.62 78 GLU F C 1
ATOM 10732 O O . GLU F 1 78 ? -43.138 90.491 111.477 1.00 22.26 78 GLU F O 1
ATOM 10738 N N . MET F 1 79 ? -42.257 89.222 113.104 1.00 22.24 79 MET F N 1
ATOM 10739 C CA . MET F 1 79 ? -41.925 88.111 112.215 1.00 22.20 79 MET F CA 1
ATOM 10740 C C . MET F 1 79 ? -43.155 87.374 111.697 1.00 23.93 79 MET F C 1
ATOM 10741 O O . MET F 1 79 ? -43.293 87.127 110.499 1.00 22.16 79 MET F O 1
ATOM 10746 N N . ARG F 1 80 ? -44.037 87.012 112.621 1.00 27.02 80 ARG F N 1
ATOM 10747 C CA . ARG F 1 80 ? -45.230 86.238 112.307 1.00 29.84 80 ARG F CA 1
ATOM 10748 C C . ARG F 1 80 ? -46.275 87.065 111.546 1.00 29.66 80 ARG F C 1
ATOM 10749 O O . ARG F 1 80 ? -47.306 86.568 111.113 1.00 30.66 80 ARG F O 1
ATOM 10757 N N . ALA F 1 81 ? -46.000 88.374 111.408 1.00 28.14 81 ALA F N 1
ATOM 10758 C CA . ALA F 1 81 ? -47.014 89.252 110.832 1.00 28.58 81 ALA F CA 1
ATOM 10759 C C . ALA F 1 81 ? -46.832 89.480 109.326 1.00 28.31 81 ALA F C 1
ATOM 10760 O O . ALA F 1 81 ? -47.728 89.936 108.626 1.00 27.88 81 ALA F O 1
ATOM 10762 N N . SER F 1 82 ? -45.616 89.184 108.829 1.00 26.60 82 SER F N 1
ATOM 10763 C CA . SER F 1 82 ? -45.370 89.417 107.407 1.00 25.77 82 SER F CA 1
ATOM 10764 C C . SER F 1 82 ? -44.221 88.569 106.858 1.00 25.19 82 SER F C 1
ATOM 10765 O O . SER F 1 82 ? -43.219 88.312 107.512 1.00 23.40 82 SER F O 1
ATOM 10768 N N . HIS F 1 83 ? -44.416 88.101 105.611 1.00 23.26 83 HIS F N 1
ATOM 10769 C CA . HIS F 1 83 ? -43.393 87.302 104.944 1.00 21.19 83 HIS F CA 1
ATOM 10770 C C . HIS F 1 83 ? -42.054 88.042 104.868 1.00 19.57 83 HIS F C 1
ATOM 10771 O O . HIS F 1 83 ? -40.997 87.498 105.160 1.00 17.19 83 HIS F O 1
ATOM 10778 N N . GLU F 1 84 ? -42.130 89.303 104.407 1.00 18.91 84 GLU F N 1
ATOM 10779 C CA . GLU F 1 84 ? -40.902 90.081 104.252 1.00 19.57 84 GLU F CA 1
ATOM 10780 C C . GLU F 1 84 ? -40.147 90.231 105.575 1.00 17.82 84 GLU F C 1
ATOM 10781 O O . GLU F 1 84 ? -38.926 90.189 105.629 1.00 18.62 84 GLU F O 1
ATOM 10787 N N . ALA F 1 85 ? -40.855 90.400 106.687 1.00 17.97 85 ALA F N 1
ATOM 10788 C CA . ALA F 1 85 ? -40.199 90.546 107.984 1.00 17.64 85 ALA F CA 1
ATOM 10789 C C . ALA F 1 85 ? -39.624 89.209 108.444 1.00 15.17 85 ALA F C 1
ATOM 10790 O O . ALA F 1 85 ? -38.522 89.147 108.988 1.00 15.43 85 ALA F O 1
ATOM 10792 N N . LEU F 1 86 ? -40.376 88.138 108.219 1.00 15.07 86 LEU F N 1
ATOM 10793 C CA . LEU F 1 86 ? -39.938 86.806 108.606 1.00 11.96 86 LEU F CA 1
ATOM 10794 C C . LEU F 1 86 ? -38.596 86.456 107.961 1.00 13.90 86 LEU F C 1
ATOM 10795 O O . LEU F 1 86 ? -37.670 86.027 108.641 1.00 10.55 86 LEU F O 1
ATOM 10800 N N . LEU F 1 87 ? -38.499 86.640 106.646 1.00 12.57 87 LEU F N 1
ATOM 10801 C CA . LEU F 1 87 ? -37.267 86.328 105.928 1.00 14.01 87 LEU F CA 1
ATOM 10802 C C . LEU F 1 87 ? -36.125 87.288 106.252 1.00 14.18 87 LEU F C 1
ATOM 10803 O O . LEU F 1 87 ? -34.961 86.906 106.199 1.00 14.79 87 LEU F O 1
ATOM 10808 N N . ARG F 1 88 ? -36.449 88.533 106.587 1.00 14.68 88 ARG F N 1
ATOM 10809 C CA . ARG F 1 88 ? -35.405 89.477 106.952 1.00 14.96 88 ARG F CA 1
ATOM 10810 C C . ARG F 1 88 ? -34.785 88.958 108.248 1.00 14.60 88 ARG F C 1
ATOM 10811 O O . ARG F 1 88 ? -33.564 88.906 108.392 1.00 15.13 88 ARG F O 1
ATOM 10819 N N . VAL F 1 89 ? -35.638 88.565 109.187 1.00 13.42 89 VAL F N 1
ATOM 10820 C CA . VAL F 1 89 ? -35.163 88.058 110.465 1.00 12.91 89 VAL F CA 1
ATOM 10821 C C . VAL F 1 89 ? -34.431 86.728 110.304 1.00 12.63 89 VAL F C 1
ATOM 10822 O O . VAL F 1 89 ? -33.536 86.416 111.086 1.00 13.72 89 VAL F O 1
ATOM 10826 N N . PHE F 1 90 ? -34.803 85.956 109.285 1.00 12.56 90 PHE F N 1
ATOM 10827 C CA . PHE F 1 90 ? -34.160 84.669 109.016 1.00 13.25 90 PHE F CA 1
ATOM 10828 C C . PHE F 1 90 ? -32.665 84.860 108.767 1.00 12.70 90 PHE F C 1
ATOM 10829 O O . PHE F 1 90 ? -31.835 84.173 109.361 1.00 12.12 90 PHE F O 1
ATOM 10837 N N . TRP F 1 91 ? -32.318 85.791 107.884 1.00 11.12 91 TRP F N 1
ATOM 10838 C CA . TRP F 1 91 ? -30.916 86.031 107.590 1.00 11.49 91 TRP F CA 1
ATOM 10839 C C . TRP F 1 91 ? -30.199 86.660 108.774 1.00 12.12 91 TRP F C 1
ATOM 10840 O O . TRP F 1 91 ? -29.007 86.418 108.988 1.00 11.74 91 TRP F O 1
ATOM 10851 N N . GLU F 1 92 ? -30.935 87.450 109.550 1.00 11.75 92 GLU F N 1
ATOM 10852 C CA . GLU F 1 92 ? -30.382 88.078 110.744 1.00 12.68 92 GLU F CA 1
ATOM 10853 C C . GLU F 1 92 ? -30.015 86.997 111.763 1.00 13.15 92 GLU F C 1
ATOM 10854 O O . GLU F 1 92 ? -28.935 87.029 112.359 1.00 14.23 92 GLU F O 1
ATOM 10860 N N . ALA F 1 93 ? -30.924 86.044 111.960 1.00 12.67 93 ALA F N 1
ATOM 10861 C CA . ALA F 1 93 ? -30.699 84.955 112.909 1.00 12.67 93 ALA F CA 1
ATOM 10862 C C . ALA F 1 93 ? -29.476 84.154 112.486 1.00 12.84 93 ALA F C 1
ATOM 10863 O O . ALA F 1 93 ? -28.689 83.705 113.325 1.00 12.46 93 ALA F O 1
ATOM 10865 N N . ARG F 1 94 ? -29.328 83.965 111.180 1.00 12.34 94 ARG F N 1
ATOM 10866 C CA . ARG F 1 94 ? -28.186 83.240 110.644 1.00 15.01 94 ARG F CA 1
ATOM 10867 C C . ARG F 1 94 ? -26.901 84.004 110.948 1.00 14.83 94 ARG F C 1
ATOM 10868 O O . ARG F 1 94 ? -25.931 83.425 111.432 1.00 13.22 94 ARG F O 1
ATOM 10876 N N . ASP F 1 95 ? -26.898 85.308 110.676 1.00 13.28 95 ASP F N 1
ATOM 10877 C CA . ASP F 1 95 ? -25.713 86.120 110.922 1.00 15.01 95 ASP F CA 1
ATOM 10878 C C . ASP F 1 95 ? -25.384 86.350 112.392 1.00 12.93 95 ASP F C 1
ATOM 10879 O O . ASP F 1 95 ? -24.237 86.631 112.731 1.00 14.44 95 ASP F O 1
ATOM 10884 N N . LEU F 1 96 ? -26.376 86.222 113.267 1.00 12.65 96 LEU F N 1
ATOM 10885 C CA . LEU F 1 96 ? -26.137 86.414 114.698 1.00 12.17 96 LEU F CA 1
ATOM 10886 C C . LEU F 1 96 ? -25.150 85.359 115.185 1.00 11.41 96 LEU F C 1
ATOM 10887 O O . LEU F 1 96 ? -24.351 85.610 116.079 1.00 9.96 96 LEU F O 1
ATOM 10892 N N . VAL F 1 97 ? -25.202 84.177 114.577 1.00 11.69 97 VAL F N 1
ATOM 10893 C CA . VAL F 1 97 ? -24.308 83.087 114.949 1.00 11.01 97 VAL F CA 1
ATOM 10894 C C . VAL F 1 97 ? -23.063 83.043 114.066 1.00 11.11 97 VAL F C 1
ATOM 10895 O O . VAL F 1 97 ? -21.943 82.894 114.554 1.00 9.81 97 VAL F O 1
ATOM 10899 N N . LEU F 1 98 ? -23.270 83.172 112.761 1.00 11.91 98 LEU F N 1
ATOM 10900 C CA . LEU F 1 98 ? -22.179 83.132 111.794 1.00 13.23 98 LEU F CA 1
ATOM 10901 C C . LEU F 1 98 ? -21.255 84.343 111.912 1.00 13.04 98 LEU F C 1
ATOM 10902 O O . LEU F 1 98 ? -20.054 84.242 111.670 1.00 12.82 98 LEU F O 1
ATOM 10907 N N . GLY F 1 99 ? -21.826 85.485 112.288 1.00 12.88 99 GLY F N 1
ATOM 10908 C CA . GLY F 1 99 ? -21.048 86.704 112.431 1.00 12.69 99 GLY F CA 1
ATOM 10909 C C . GLY F 1 99 ? -19.832 86.543 113.324 1.00 12.74 99 GLY F C 1
ATOM 10910 O O . GLY F 1 99 ? -18.707 86.775 112.891 1.00 14.81 99 GLY F O 1
ATOM 10911 N N . PRO F 1 100 ? -20.029 86.151 114.587 1.00 12.81 100 PRO F N 1
ATOM 10912 C CA . PRO F 1 100 ? -18.916 85.968 115.521 1.00 12.55 100 PRO F CA 1
ATOM 10913 C C . PRO F 1 100 ? -17.964 84.877 115.022 1.00 13.67 100 PRO F C 1
ATOM 10914 O O . PRO F 1 100 ? -16.744 85.033 115.076 1.00 13.58 100 PRO F O 1
ATOM 10918 N N . LEU F 1 101 ? -18.527 83.782 114.515 1.00 13.06 101 LEU F N 1
ATOM 10919 C CA . LEU F 1 101 ? -17.712 82.670 114.016 1.00 14.24 101 LEU F CA 1
ATOM 10920 C C . LEU F 1 101 ? -16.763 83.069 112.895 1.00 14.12 101 LEU F C 1
ATOM 10921 O O . LEU F 1 101 ? -15.620 82.616 112.847 1.00 13.45 101 LEU F O 1
ATOM 10926 N N . ASN F 1 102 ? -17.235 83.916 111.991 1.00 13.79 102 ASN F N 1
ATOM 10927 C CA . ASN F 1 102 ? -16.399 84.343 110.884 1.00 13.82 102 ASN F CA 1
ATOM 10928 C C . ASN F 1 102 ? -15.607 85.622 111.154 1.00 15.00 102 ASN F C 1
ATOM 10929 O O . ASN F 1 102 ? -14.838 86.070 110.301 1.00 14.74 102 ASN F O 1
ATOM 10934 N N . PHE F 1 103 ? -15.797 86.215 112.331 1.00 13.29 103 PHE F N 1
ATOM 10935 C CA . PHE F 1 103 ? -15.029 87.401 112.688 1.00 14.02 103 PHE F CA 1
ATOM 10936 C C . PHE F 1 103 ? -13.625 86.849 112.932 1.00 13.53 103 PHE F C 1
ATOM 10937 O O . PHE F 1 103 ? -13.460 85.841 113.629 1.00 11.12 103 PHE F O 1
ATOM 10945 N N . PRO F 1 104 ? -12.595 87.495 112.359 1.00 12.91 104 PRO F N 1
ATOM 10946 C CA . PRO F 1 104 ? -11.200 87.061 112.499 1.00 13.38 104 PRO F CA 1
ATOM 10947 C C . PRO F 1 104 ? -10.630 86.973 113.909 1.00 13.46 104 PRO F C 1
ATOM 10948 O O . PRO F 1 104 ? -9.858 86.061 114.212 1.00 11.83 104 PRO F O 1
ATOM 10952 N N . ARG F 1 105 ? -11.001 87.924 114.762 1.00 12.32 105 ARG F N 1
ATOM 10953 C CA . ARG F 1 105 ? -10.491 87.966 116.127 1.00 11.98 105 ARG F CA 1
ATOM 10954 C C . ARG F 1 105 ? -11.319 87.154 117.119 1.00 10.16 105 ARG F C 1
ATOM 10955 O O . ARG F 1 105 ? -12.490 86.863 116.882 1.00 10.63 105 ARG F O 1
ATOM 10963 N N . PRO F 1 106 ? -10.701 86.766 118.245 1.00 11.49 106 PRO F N 1
ATOM 10964 C CA . PRO F 1 106 ? -11.379 85.988 119.283 1.00 10.85 106 PRO F CA 1
ATOM 10965 C C . PRO F 1 106 ? -12.493 86.829 119.903 1.00 11.52 106 PRO F C 1
ATOM 10966 O O . PRO F 1 106 ? -12.331 88.035 120.096 1.00 12.14 106 PRO F O 1
ATOM 10970 N N . VAL F 1 107 ? -13.613 86.189 120.215 1.00 9.18 107 VAL F N 1
ATOM 10971 C CA . VAL F 1 107 ? -14.746 86.870 120.822 1.00 9.42 107 VAL F CA 1
ATOM 10972 C C . VAL F 1 107 ? -15.038 86.238 122.174 1.00 10.33 107 VAL F C 1
ATOM 10973 O O . VAL F 1 107 ? -15.158 85.017 122.281 1.00 10.19 107 VAL F O 1
ATOM 10977 N N . VAL F 1 108 ? -15.143 87.072 123.204 1.00 9.41 108 VAL F N 1
ATOM 10978 C CA . VAL F 1 108 ? -15.432 86.602 124.550 1.00 10.59 108 VAL F CA 1
ATOM 10979 C C . VAL F 1 108 ? -16.795 87.139 124.984 1.00 10.20 108 VAL F C 1
ATOM 10980 O O . VAL F 1 108 ? -17.124 88.296 124.731 1.00 11.31 108 VAL F O 1
ATOM 10984 N N . ALA F 1 109 ? -17.589 86.296 125.633 1.00 8.70 109 ALA F N 1
ATOM 10985 C CA . ALA F 1 109 ? -18.896 86.723 126.103 1.00 9.24 109 ALA F CA 1
ATOM 10986 C C . ALA F 1 109 ? -18.952 86.674 127.622 1.00 10.85 109 ALA F C 1
ATOM 10987 O O . ALA F 1 109 ? -18.619 85.656 128.227 1.00 10.74 109 ALA F O 1
ATOM 10989 N N . ALA F 1 110 ? -19.356 87.786 128.230 1.00 11.26 110 ALA F N 1
ATOM 10990 C CA . ALA F 1 110 ? -19.494 87.861 129.684 1.00 10.87 110 ALA F CA 1
ATOM 10991 C C . ALA F 1 110 ? -20.980 87.618 129.908 1.00 11.75 110 ALA F C 1
ATOM 10992 O O . ALA F 1 110 ? -21.788 88.543 129.881 1.00 10.88 110 ALA F O 1
ATOM 10994 N N . VAL F 1 111 ? -21.329 86.355 130.114 1.00 11.87 111 VAL F N 1
ATOM 10995 C CA . VAL F 1 111 ? -22.716 85.940 130.285 1.00 11.73 111 VAL F CA 1
ATOM 10996 C C . VAL F 1 111 ? -23.227 86.040 131.717 1.00 13.28 111 VAL F C 1
ATOM 10997 O O . VAL F 1 111 ? -23.112 85.104 132.508 1.00 12.47 111 VAL F O 1
ATOM 11001 N N . GLU F 1 112 ? -23.816 87.183 132.030 1.00 10.44 112 GLU F N 1
ATOM 11002 C CA . GLU F 1 112 ? -24.335 87.442 133.360 1.00 12.47 112 GLU F CA 1
ATOM 11003 C C . GLU F 1 112 ? -25.815 87.123 133.520 1.00 13.30 112 GLU F C 1
ATOM 11004 O O . GLU F 1 112 ? -26.638 87.483 132.676 1.00 13.51 112 GLU F O 1
ATOM 11010 N N . LYS F 1 113 ? -26.127 86.436 134.614 1.00 11.16 113 LYS F N 1
ATOM 11011 C CA . LYS F 1 113 ? -27.487 86.092 135.002 1.00 13.41 113 LYS F CA 1
ATOM 11012 C C . LYS F 1 113 ? -28.355 85.217 134.104 1.00 13.04 113 LYS F C 1
ATOM 11013 O O . LYS F 1 113 ? -28.890 84.208 134.569 1.00 15.12 113 LYS F O 1
ATOM 11019 N N . VAL F 1 114 ? -28.517 85.585 132.837 1.00 13.65 114 VAL F N 1
ATOM 11020 C CA . VAL F 1 114 ? -29.353 84.780 131.954 1.00 14.14 114 VAL F CA 1
ATOM 11021 C C . VAL F 1 114 ? -28.997 84.897 130.475 1.00 14.04 114 VAL F C 1
ATOM 11022 O O . VAL F 1 114 ? -28.600 85.959 129.984 1.00 13.04 114 VAL F O 1
ATOM 11026 N N . ALA F 1 115 ? -29.140 83.782 129.777 1.00 12.28 115 ALA F N 1
ATOM 11027 C CA . ALA F 1 115 ? -28.881 83.716 128.346 1.00 11.24 115 ALA F CA 1
ATOM 11028 C C . ALA F 1 115 ? -29.920 82.749 127.798 1.00 11.83 115 ALA F C 1
ATOM 11029 O O . ALA F 1 115 ? -29.830 81.543 128.023 1.00 11.28 115 ALA F O 1
ATOM 11031 N N . VAL F 1 116 ? -30.914 83.286 127.094 1.00 11.80 116 VAL F N 1
ATOM 11032 C CA . VAL F 1 116 ? -31.996 82.472 126.544 1.00 13.10 116 VAL F CA 1
ATOM 11033 C C . VAL F 1 116 ? -32.254 82.814 125.088 1.00 13.71 116 VAL F C 1
ATOM 11034 O O . VAL F 1 116 ? -32.102 83.965 124.682 1.00 14.45 116 VAL F O 1
ATOM 11038 N N . GLY F 1 117 ? -32.645 81.812 124.307 1.00 13.98 117 GLY F N 1
ATOM 11039 C CA . GLY F 1 117 ? -32.928 82.037 122.899 1.00 13.28 117 GLY F CA 1
ATOM 11040 C C . GLY F 1 117 ? -31.779 82.698 122.163 1.00 13.67 117 GLY F C 1
ATOM 11041 O O . GLY F 1 117 ? -30.640 82.248 122.262 1.00 12.80 117 GLY F O 1
ATOM 11042 N N . ALA F 1 118 ? -32.072 83.764 121.421 1.00 13.15 118 ALA F N 1
ATOM 11043 C CA . ALA F 1 118 ? -31.035 84.470 120.684 1.00 13.45 118 ALA F CA 1
ATOM 11044 C C . ALA F 1 118 ? -29.925 84.898 121.639 1.00 13.01 118 ALA F C 1
ATOM 11045 O O . ALA F 1 118 ? -28.780 85.076 121.227 1.00 10.43 118 ALA F O 1
ATOM 11047 N N . GLY F 1 119 ? -30.270 85.061 122.913 1.00 12.86 119 GLY F N 1
ATOM 11048 C CA . GLY F 1 119 ? -29.270 85.446 123.893 1.00 10.85 119 GLY F CA 1
ATOM 11049 C C . GLY F 1 119 ? -28.250 84.334 124.069 1.00 11.86 119 GLY F C 1
ATOM 11050 O O . GLY F 1 119 ? -27.047 84.582 124.192 1.00 10.70 119 GLY F O 1
ATOM 11051 N N . LEU F 1 120 ? -28.733 83.098 124.084 1.00 10.18 120 LEU F N 1
ATOM 11052 C CA . LEU F 1 120 ? -27.846 81.951 124.231 1.00 11.04 120 LEU F CA 1
ATOM 11053 C C . LEU F 1 120 ? -27.089 81.727 122.927 1.00 10.76 120 LEU F C 1
ATOM 11054 O O . LEU F 1 120 ? -25.920 81.348 122.938 1.00 9.71 120 LEU F O 1
ATOM 11059 N N . ALA F 1 121 ? -27.758 81.971 121.801 1.00 9.87 121 ALA F N 1
ATOM 11060 C CA . ALA F 1 121 ? -27.131 81.803 120.497 1.00 8.61 121 ALA F CA 1
ATOM 11061 C C . ALA F 1 121 ? -25.876 82.671 120.411 1.00 9.14 121 ALA F C 1
ATOM 11062 O O . ALA F 1 121 ? -24.809 82.204 120.024 1.00 9.52 121 ALA F O 1
ATOM 11064 N N . LEU F 1 122 ? -26.014 83.938 120.786 1.00 9.07 122 LEU F N 1
ATOM 11065 C CA . LEU F 1 122 ? -24.897 84.873 120.740 1.00 9.22 122 LEU F CA 1
ATOM 11066 C C . LEU F 1 122 ? -23.798 84.474 121.718 1.00 7.41 122 LEU F C 1
ATOM 11067 O O . LEU F 1 122 ? -22.620 84.513 121.384 1.00 9.60 122 LEU F O 1
ATOM 11072 N N . ALA F 1 123 ? -24.195 84.084 122.922 1.00 8.54 123 ALA F N 1
ATOM 11073 C CA . ALA F 1 123 ? -23.243 83.684 123.951 1.00 8.15 123 ALA F CA 1
ATOM 11074 C C . ALA F 1 123 ? -22.433 82.464 123.534 1.00 9.82 123 ALA F C 1
ATOM 11075 O O . ALA F 1 123 ? -21.228 82.399 123.778 1.00 10.49 123 ALA F O 1
ATOM 11077 N N . LEU F 1 124 ? -23.091 81.498 122.899 1.00 8.36 124 LEU F N 1
ATOM 11078 C CA . LEU F 1 124 ? -22.401 80.287 122.481 1.00 8.77 124 LEU F CA 1
ATOM 11079 C C . LEU F 1 124 ? -21.679 80.428 121.143 1.00 10.90 124 LEU F C 1
ATOM 11080 O O . LEU F 1 124 ? -20.837 79.594 120.798 1.00 9.61 124 LEU F O 1
ATOM 11085 N N . ALA F 1 125 ? -21.994 81.483 120.395 1.00 11.34 125 ALA F N 1
ATOM 11086 C CA . ALA F 1 125 ? -21.343 81.719 119.113 1.00 11.40 125 ALA F CA 1
ATOM 11087 C C . ALA F 1 125 ? -19.964 82.298 119.401 1.00 11.59 125 ALA F C 1
ATOM 11088 O O . ALA F 1 125 ? -19.036 82.165 118.600 1.00 11.96 125 ALA F O 1
ATOM 11090 N N . ALA F 1 126 ? -19.837 82.944 120.556 1.00 9.78 126 ALA F N 1
ATOM 11091 C CA . ALA F 1 126 ? -18.568 83.523 120.971 1.00 8.60 126 ALA F CA 1
ATOM 11092 C C . ALA F 1 126 ? -17.548 82.400 121.139 1.00 9.24 126 ALA F C 1
ATOM 11093 O O . ALA F 1 126 ? -17.915 81.261 121.411 1.00 10.57 126 ALA F O 1
ATOM 11095 N N . ASP F 1 127 ? -16.270 82.720 120.984 1.00 8.02 127 ASP F N 1
ATOM 11096 C CA . ASP F 1 127 ? -15.227 81.709 121.120 1.00 7.76 127 ASP F CA 1
ATOM 11097 C C . ASP F 1 127 ? -15.094 81.222 122.552 1.00 9.85 127 ASP F C 1
ATOM 11098 O O . ASP F 1 127 ? -14.942 80.026 122.793 1.00 9.92 127 ASP F O 1
ATOM 11103 N N . ILE F 1 128 ? -15.158 82.153 123.497 1.00 7.91 128 ILE F N 1
ATOM 11104 C CA . ILE F 1 128 ? -15.063 81.807 124.906 1.00 9.28 128 ILE F CA 1
ATOM 11105 C C . ILE F 1 128 ? -16.166 82.512 125.682 1.00 10.55 128 ILE F C 1
ATOM 11106 O O . ILE F 1 128 ? -16.289 83.734 125.630 1.00 10.30 128 ILE F O 1
ATOM 11111 N N . ALA F 1 129 ? -16.976 81.731 126.390 1.00 9.90 129 ALA F N 1
ATOM 11112 C CA . ALA F 1 129 ? -18.053 82.295 127.185 1.00 9.82 129 ALA F CA 1
ATOM 11113 C C . ALA F 1 129 ? -17.746 82.097 128.660 1.00 10.74 129 ALA F C 1
ATOM 11114 O O . ALA F 1 129 ? -17.377 81.003 129.094 1.00 10.53 129 ALA F O 1
ATOM 11116 N N . VAL F 1 130 ? -17.875 83.173 129.421 1.00 9.27 130 VAL F N 1
ATOM 11117 C CA . VAL F 1 130 ? -17.658 83.102 130.854 1.00 9.57 130 VAL F CA 1
ATOM 11118 C C . VAL F 1 130 ? -19.035 83.300 131.463 1.00 10.24 130 VAL F C 1
ATOM 11119 O O . VAL F 1 130 ? -19.698 84.308 131.209 1.00 7.82 130 VAL F O 1
ATOM 11123 N N . VAL F 1 131 ? -19.479 82.322 132.241 1.00 9.97 131 VAL F N 1
ATOM 11124 C CA . VAL F 1 131 ? -20.786 82.414 132.872 1.00 9.82 131 VAL F CA 1
ATOM 11125 C C . VAL F 1 131 ? -20.635 82.442 134.379 1.00 11.20 131 VAL F C 1
ATOM 11126 O O . VAL F 1 131 ? -19.567 82.130 134.912 1.00 11.21 131 VAL F O 1
ATOM 11130 N N . GLY F 1 132 ? -21.703 82.839 135.057 1.00 10.48 132 GLY F N 1
ATOM 11131 C CA . GLY F 1 132 ? -21.685 82.853 136.508 1.00 11.32 132 GLY F CA 1
ATOM 11132 C C . GLY F 1 132 ? -22.171 81.484 136.935 1.00 12.46 132 GLY F C 1
ATOM 11133 O O . GLY F 1 132 ? -22.915 80.838 136.199 1.00 11.71 132 GLY F O 1
ATOM 11134 N N . LYS F 1 133 ? -21.758 81.018 138.106 1.00 11.91 133 LYS F N 1
ATOM 11135 C CA . LYS F 1 133 ? -22.200 79.704 138.552 1.00 13.74 133 LYS F CA 1
ATOM 11136 C C . LYS F 1 133 ? -23.721 79.625 138.626 1.00 13.63 133 LYS F C 1
ATOM 11137 O O . LYS F 1 133 ? -24.301 78.553 138.453 1.00 13.08 133 LYS F O 1
ATOM 11143 N N . GLY F 1 134 ? -24.362 80.768 138.847 1.00 13.90 134 GLY F N 1
ATOM 11144 C CA . GLY F 1 134 ? -25.811 80.802 138.943 1.00 15.14 134 GLY F CA 1
ATOM 11145 C C . GLY F 1 134 ? -26.522 81.300 137.694 1.00 14.39 134 GLY F C 1
ATOM 11146 O O . GLY F 1 134 ? -27.746 81.444 137.691 1.00 15.17 134 GLY F O 1
ATOM 11147 N N . THR F 1 135 ? -25.762 81.573 136.637 1.00 11.72 135 THR F N 1
ATOM 11148 C CA . THR F 1 135 ? -26.345 82.038 135.380 1.00 11.83 135 THR F CA 1
ATOM 11149 C C . THR F 1 135 ? -27.343 81.008 134.867 1.00 13.78 135 THR F C 1
ATOM 11150 O O . THR F 1 135 ? -27.118 79.809 134.994 1.00 12.92 135 THR F O 1
ATOM 11154 N N . ARG F 1 136 ? -28.451 81.472 134.296 1.00 14.39 136 ARG F N 1
ATOM 11155 C CA . ARG F 1 136 ? -29.441 80.551 133.761 1.00 15.42 136 ARG F CA 1
ATOM 11156 C C . ARG F 1 136 ? -29.288 80.473 132.245 1.00 14.51 136 ARG F C 1
ATOM 11157 O O . ARG F 1 136 ? -29.367 81.488 131.551 1.00 12.68 136 ARG F O 1
ATOM 11165 N N . LEU F 1 137 ? -29.056 79.264 131.742 1.00 14.13 137 LEU F N 1
ATOM 11166 C CA . LEU F 1 137 ? -28.877 79.041 130.308 1.00 13.99 137 LEU F CA 1
ATOM 11167 C C . LEU F 1 137 ? -29.995 78.145 129.789 1.00 13.46 137 LEU F C 1
ATOM 11168 O O . LEU F 1 137 ? -30.178 77.016 130.258 1.00 14.42 137 LEU F O 1
ATOM 11173 N N . LEU F 1 138 ? -30.730 78.651 128.805 1.00 13.02 138 LEU F N 1
ATOM 11174 C CA . LEU F 1 138 ? -31.861 77.921 128.257 1.00 14.26 138 LEU F CA 1
ATOM 11175 C C . LEU F 1 138 ? -32.142 78.280 126.801 1.00 13.29 138 LEU F C 1
ATOM 11176 O O . LEU F 1 138 ? -32.175 79.457 126.439 1.00 13.49 138 LEU F O 1
ATOM 11181 N N . ASP F 1 139 ? -32.347 77.261 125.969 1.00 11.81 139 ASP F N 1
ATOM 11182 C CA . ASP F 1 139 ? -32.666 77.493 124.564 1.00 12.28 139 ASP F CA 1
ATOM 11183 C C . ASP F 1 139 ? -34.078 78.083 124.584 1.00 13.22 139 ASP F C 1
ATOM 11184 O O . ASP F 1 139 ? -34.309 79.183 124.084 1.00 14.40 139 ASP F O 1
ATOM 11189 N N . GLY F 1 140 ? -35.007 77.334 125.176 1.00 12.89 140 GLY F N 1
ATOM 11190 C CA . GLY F 1 140 ? -36.385 77.779 125.334 1.00 15.13 140 GLY F CA 1
ATOM 11191 C C . GLY F 1 140 ? -37.340 77.863 124.155 1.00 15.16 140 GLY F C 1
ATOM 11192 O O . GLY F 1 140 ? -38.465 78.336 124.316 1.00 16.10 140 GLY F O 1
ATOM 11193 N N . HIS F 1 141 ? -36.923 77.409 122.979 1.00 15.59 141 HIS F N 1
ATOM 11194 C CA . HIS F 1 141 ? -37.775 77.461 121.792 1.00 15.35 141 HIS F CA 1
ATOM 11195 C C . HIS F 1 141 ? -38.995 76.538 121.912 1.00 14.34 141 HIS F C 1
ATOM 11196 O O . HIS F 1 141 ? -40.102 76.873 121.510 1.00 15.89 141 HIS F O 1
ATOM 11203 N N . LEU F 1 142 ? -38.777 75.340 122.441 1.00 14.83 142 LEU F N 1
ATOM 11204 C CA . LEU F 1 142 ? -39.852 74.361 122.566 1.00 15.66 142 LEU F CA 1
ATOM 11205 C C . LEU F 1 142 ? -40.972 74.852 123.473 1.00 17.07 142 LEU F C 1
ATOM 11206 O O . LEU F 1 142 ? -42.137 74.507 123.277 1.00 16.81 142 LEU F O 1
ATOM 11211 N N . ARG F 1 143 ? -40.623 75.662 124.463 1.00 17.39 143 ARG F N 1
ATOM 11212 C CA . ARG F 1 143 ? -41.625 76.200 125.374 1.00 18.40 143 ARG F CA 1
ATOM 11213 C C . ARG F 1 143 ? -42.448 77.245 124.622 1.00 18.29 143 ARG F C 1
ATOM 11214 O O . ARG F 1 143 ? -43.641 77.416 124.876 1.00 19.12 143 ARG F O 1
ATOM 11222 N N . LEU F 1 144 ? -41.799 77.936 123.689 1.00 17.17 144 LEU F N 1
ATOM 11223 C CA . LEU F 1 144 ? -42.453 78.962 122.879 1.00 17.81 144 LEU F CA 1
ATOM 11224 C C . LEU F 1 144 ? -43.341 78.331 121.806 1.00 16.62 144 LEU F C 1
ATOM 11225 O O . LEU F 1 144 ? -44.296 78.949 121.333 1.00 18.47 144 LEU F O 1
ATOM 11230 N N . GLY F 1 145 ? -43.011 77.108 121.410 1.00 17.21 145 GLY F N 1
ATOM 11231 C CA . GLY F 1 145 ? -43.810 76.420 120.409 1.00 16.21 145 GLY F CA 1
ATOM 11232 C C . GLY F 1 145 ? -43.194 76.312 119.026 1.00 16.38 145 GLY F C 1
ATOM 11233 O O . GLY F 1 145 ? -43.901 76.049 118.053 1.00 16.11 145 GLY F O 1
ATOM 11234 N N . VAL F 1 146 ? -41.884 76.515 118.927 1.00 16.20 146 VAL F N 1
ATOM 11235 C CA . VAL F 1 146 ? -41.195 76.423 117.640 1.00 15.71 146 VAL F CA 1
ATOM 11236 C C . VAL F 1 146 ? -39.911 75.618 117.784 1.00 13.75 146 VAL F C 1
ATOM 11237 O O . VAL F 1 146 ? -39.407 75.440 118.887 1.00 14.51 146 VAL F O 1
ATOM 11241 N N . ALA F 1 147 ? -39.380 75.137 116.669 1.00 13.71 147 ALA F N 1
ATOM 11242 C CA . ALA F 1 147 ? -38.161 74.335 116.705 1.00 12.92 147 ALA F CA 1
ATOM 11243 C C . ALA F 1 147 ? -36.970 75.146 117.197 1.00 12.16 147 ALA F C 1
ATOM 11244 O O . ALA F 1 147 ? -36.941 76.364 117.048 1.00 12.75 147 ALA F O 1
ATOM 11246 N N . ALA F 1 148 ? -35.996 74.461 117.796 1.00 11.53 148 ALA F N 1
ATOM 11247 C CA . ALA F 1 148 ? -34.784 75.110 118.290 1.00 11.32 148 ALA F CA 1
ATOM 11248 C C . ALA F 1 148 ? -33.877 75.328 117.082 1.00 12.85 148 ALA F C 1
ATOM 11249 O O . ALA F 1 148 ? -32.939 74.566 116.853 1.00 13.49 148 ALA F O 1
ATOM 11251 N N . GLY F 1 149 ? -34.154 76.374 116.311 1.00 13.40 149 GLY F N 1
ATOM 11252 C CA . GLY F 1 149 ? -33.364 76.615 115.119 1.00 13.24 149 GLY F CA 1
ATOM 11253 C C . GLY F 1 149 ? -32.459 77.829 115.070 1.00 11.58 149 GLY F C 1
ATOM 11254 O O . GLY F 1 149 ? -31.872 78.088 114.020 1.00 11.40 149 GLY F O 1
ATOM 11255 N N . ASP F 1 150 ? -32.312 78.569 116.169 1.00 12.49 150 ASP F N 1
ATOM 11256 C CA . ASP F 1 150 ? -31.461 79.753 116.102 1.00 11.45 150 ASP F CA 1
ATOM 11257 C C . ASP F 1 150 ? -29.987 79.559 116.482 1.00 8.89 150 ASP F C 1
ATOM 11258 O O . ASP F 1 150 ? -29.212 80.510 116.473 1.00 9.67 150 ASP F O 1
ATOM 11263 N N . HIS F 1 151 ? -29.591 78.325 116.793 1.00 8.32 151 HIS F N 1
ATOM 11264 C CA . HIS F 1 151 ? -28.193 78.029 117.107 1.00 8.40 151 HIS F CA 1
ATOM 11265 C C . HIS F 1 151 ? -27.942 76.609 117.584 1.00 10.33 151 HIS F C 1
ATOM 11266 O O . HIS F 1 151 ? -26.914 76.008 117.254 1.00 12.17 151 HIS F O 1
ATOM 11273 N N . ALA F 1 152 ? -28.877 76.083 118.364 1.00 7.95 152 ALA F N 1
ATOM 11274 C CA . ALA F 1 152 ? -28.721 74.759 118.965 1.00 10.76 152 ALA F CA 1
ATOM 11275 C C . ALA F 1 152 ? -28.218 73.641 118.068 1.00 9.97 152 ALA F C 1
ATOM 11276 O O . ALA F 1 152 ? -27.371 72.844 118.486 1.00 8.22 152 ALA F O 1
ATOM 11278 N N . VAL F 1 153 ? -28.734 73.565 116.848 1.00 8.79 153 VAL F N 1
ATOM 11279 C CA . VAL F 1 153 ? -28.320 72.498 115.945 1.00 10.57 153 VAL F CA 1
ATOM 11280 C C . VAL F 1 153 ? -26.913 72.701 115.379 1.00 12.23 153 VAL F C 1
ATOM 11281 O O . VAL F 1 153 ? -26.245 71.734 114.999 1.00 13.13 153 VAL F O 1
ATOM 11285 N N . LEU F 1 154 ? -26.444 73.945 115.337 1.00 11.78 154 LEU F N 1
ATOM 11286 C CA . LEU F 1 154 ? -25.094 74.183 114.842 1.00 10.02 154 LEU F CA 1
ATOM 11287 C C . LEU F 1 154 ? -24.062 73.987 115.942 1.00 11.10 154 LEU F C 1
ATOM 11288 O O . LEU F 1 154 ? -22.992 73.428 115.707 1.00 11.13 154 LEU F O 1
ATOM 11293 N N . LEU F 1 155 ? -24.406 74.404 117.156 1.00 10.25 155 LEU F N 1
ATOM 11294 C CA . LEU F 1 155 ? -23.447 74.385 118.254 1.00 9.72 155 LEU F CA 1
ATOM 11295 C C . LEU F 1 155 ? -23.444 73.320 119.332 1.00 9.58 155 LEU F C 1
ATOM 11296 O O . LEU F 1 155 ? -22.377 72.827 119.704 1.00 6.60 155 LEU F O 1
ATOM 11301 N N . TRP F 1 156 ? -24.620 72.993 119.856 1.00 9.22 156 TRP F N 1
ATOM 11302 C CA . TRP F 1 156 ? -24.716 72.027 120.948 1.00 9.85 156 TRP F CA 1
ATOM 11303 C C . TRP F 1 156 ? -24.113 70.629 120.753 1.00 8.06 156 TRP F C 1
ATOM 11304 O O . TRP F 1 156 ? -23.451 70.118 121.653 1.00 8.14 156 TRP F O 1
ATOM 11315 N N . PRO F 1 157 ? -24.327 69.987 119.594 1.00 8.69 157 PRO F N 1
ATOM 11316 C CA . PRO F 1 157 ? -23.724 68.649 119.479 1.00 9.86 157 PRO F CA 1
ATOM 11317 C C . PRO F 1 157 ? -22.214 68.600 119.726 1.00 10.53 157 PRO F C 1
ATOM 11318 O O . PRO F 1 157 ? -21.728 67.701 120.420 1.00 12.10 157 PRO F O 1
ATOM 11322 N N . LEU F 1 158 ? -21.473 69.552 119.159 1.00 9.21 158 LEU F N 1
ATOM 11323 C CA . LEU F 1 158 ? -20.021 69.593 119.344 1.00 11.05 158 LEU F CA 1
ATOM 11324 C C . LEU F 1 158 ? -19.612 70.261 120.651 1.00 10.77 158 LEU F C 1
ATOM 11325 O O . LEU F 1 158 ? -18.425 70.464 120.902 1.00 13.03 158 LEU F O 1
ATOM 11330 N N . LEU F 1 159 ? -20.586 70.616 121.480 1.00 8.68 159 LEU F N 1
ATOM 11331 C CA . LEU F 1 159 ? -20.256 71.227 122.763 1.00 9.11 159 LEU F CA 1
ATOM 11332 C C . LEU F 1 159 ? -20.505 70.257 123.907 1.00 8.67 159 LEU F C 1
ATOM 11333 O O . LEU F 1 159 ? -19.630 70.048 124.752 1.00 11.66 159 LEU F O 1
ATOM 11338 N N . VAL F 1 160 ? -21.689 69.653 123.929 1.00 9.12 160 VAL F N 1
ATOM 11339 C CA . VAL F 1 160 ? -22.034 68.740 125.018 1.00 9.44 160 VAL F CA 1
ATOM 11340 C C . VAL F 1 160 ? -22.419 67.319 124.628 1.00 9.34 160 VAL F C 1
ATOM 11341 O O . VAL F 1 160 ? -22.690 66.493 125.499 1.00 11.70 160 VAL F O 1
ATOM 11345 N N . GLY F 1 161 ? -22.432 67.019 123.333 1.00 10.10 161 GLY F N 1
ATOM 11346 C CA . GLY F 1 161 ? -22.812 65.682 122.912 1.00 9.05 161 GLY F CA 1
ATOM 11347 C C . GLY F 1 161 ? -24.300 65.633 122.624 1.00 8.06 161 GLY F C 1
ATOM 11348 O O . GLY F 1 161 ? -25.058 66.477 123.109 1.00 9.98 161 GLY F O 1
ATOM 11349 N N . MET F 1 162 ? -24.739 64.638 121.866 1.00 7.22 162 MET F N 1
ATOM 11350 C CA . MET F 1 162 ? -26.147 64.547 121.496 1.00 8.88 162 MET F CA 1
ATOM 11351 C C . MET F 1 162 ? -27.132 64.213 122.617 1.00 8.86 162 MET F C 1
ATOM 11352 O O . MET F 1 162 ? -28.270 64.682 122.590 1.00 11.10 162 MET F O 1
ATOM 11357 N N . ALA F 1 163 ? -26.714 63.409 123.591 1.00 9.03 163 ALA F N 1
ATOM 11358 C CA . ALA F 1 163 ? -27.611 63.042 124.691 1.00 8.32 163 ALA F CA 1
ATOM 11359 C C . ALA F 1 163 ? -28.017 64.259 125.518 1.00 9.95 163 ALA F C 1
ATOM 11360 O O . ALA F 1 163 ? -29.200 64.496 125.756 1.00 9.14 163 ALA F O 1
ATOM 11362 N N . LYS F 1 164 ? -27.034 65.025 125.966 1.00 10.33 164 LYS F N 1
ATOM 11363 C CA . LYS F 1 164 ? -27.330 66.211 126.753 1.00 10.12 164 LYS F CA 1
ATOM 11364 C C . LYS F 1 164 ? -28.019 67.257 125.884 1.00 9.12 164 LYS F C 1
ATOM 11365 O O . LYS F 1 164 ? -28.884 67.986 126.355 1.00 10.51 164 LYS F O 1
ATOM 11371 N N . ALA F 1 165 ? -27.650 67.317 124.609 1.00 9.11 165 ALA F N 1
ATOM 11372 C CA . ALA F 1 165 ? -28.275 68.271 123.701 1.00 11.52 165 ALA F CA 1
ATOM 11373 C C . ALA F 1 165 ? -29.765 67.970 123.617 1.00 11.44 165 ALA F C 1
ATOM 11374 O O . ALA F 1 165 ? -30.601 68.826 123.896 1.00 11.64 165 ALA F O 1
ATOM 11376 N N . LYS F 1 166 ? -30.098 66.746 123.231 1.00 10.23 166 LYS F N 1
ATOM 11377 C CA . LYS F 1 166 ? -31.497 66.359 123.119 1.00 11.77 166 LYS F CA 1
ATOM 11378 C C . LYS F 1 166 ? -32.277 66.547 124.411 1.00 12.45 166 LYS F C 1
ATOM 11379 O O . LYS F 1 166 ? -33.418 67.007 124.391 1.00 13.68 166 LYS F O 1
ATOM 11385 N N . TYR F 1 167 ? -31.662 66.203 125.535 1.00 12.69 167 TYR F N 1
ATOM 11386 C CA . TYR F 1 167 ? -32.335 66.327 126.820 1.00 11.45 167 TYR F CA 1
ATOM 11387 C C . TYR F 1 167 ? -32.719 67.766 127.161 1.00 13.21 167 TYR F C 1
ATOM 11388 O O . TYR F 1 167 ? -33.867 68.056 127.498 1.00 13.00 167 TYR F O 1
ATOM 11397 N N . HIS F 1 168 ? -31.756 68.671 127.070 1.00 13.09 168 HIS F N 1
ATOM 11398 C CA . HIS F 1 168 ? -32.012 70.060 127.404 1.00 10.99 168 HIS F CA 1
ATOM 11399 C C . HIS F 1 168 ? -32.787 70.839 126.343 1.00 12.85 168 HIS F C 1
ATOM 11400 O O . HIS F 1 168 ? -33.548 71.744 126.681 1.00 14.40 168 HIS F O 1
ATOM 11407 N N . LEU F 1 169 ? -32.622 70.480 125.070 1.00 10.99 169 LEU F N 1
ATOM 11408 C CA . LEU F 1 169 ? -33.316 71.179 123.987 1.00 11.55 169 LEU F CA 1
ATOM 11409 C C . LEU F 1 169 ? -34.754 70.721 123.756 1.00 14.18 169 LEU F C 1
ATOM 11410 O O . LEU F 1 169 ? -35.627 71.537 123.443 1.00 13.78 169 LEU F O 1
ATOM 11415 N N . LEU F 1 170 ? -35.006 69.422 123.899 1.00 10.70 170 LEU F N 1
ATOM 11416 C CA . LEU F 1 170 ? -36.354 68.905 123.689 1.00 12.28 170 LEU F CA 1
ATOM 11417 C C . LEU F 1 170 ? -37.281 69.160 124.881 1.00 14.33 170 LEU F C 1
ATOM 11418 O O . LEU F 1 170 ? -38.487 69.367 124.705 1.00 13.67 170 LEU F O 1
ATOM 11423 N N . LEU F 1 171 ? -36.717 69.159 126.086 1.00 15.13 171 LEU F N 1
ATOM 11424 C CA . LEU F 1 171 ? -37.504 69.375 127.302 1.00 18.11 171 LEU F CA 1
ATOM 11425 C C . LEU F 1 171 ? -37.445 70.789 127.861 1.00 20.79 171 LEU F C 1
ATOM 11426 O O . LEU F 1 171 ? -38.134 71.101 128.833 1.00 21.46 171 LEU F O 1
ATOM 11431 N N . ASN F 1 172 ? -36.631 71.646 127.260 1.00 20.54 172 ASN F N 1
ATOM 11432 C CA . ASN F 1 172 ? -36.501 73.007 127.762 1.00 22.03 172 ASN F CA 1
ATOM 11433 C C . ASN F 1 172 ? -36.098 72.923 129.233 1.00 19.36 172 ASN F C 1
ATOM 11434 O O . ASN F 1 172 ? -36.740 73.498 130.106 1.00 19.51 172 ASN F O 1
ATOM 11439 N N . GLU F 1 173 ? -35.045 72.161 129.501 1.00 18.75 173 GLU F N 1
ATOM 11440 C CA . GLU F 1 173 ? -34.529 72.028 130.857 1.00 17.42 173 GLU F CA 1
ATOM 11441 C C . GLU F 1 173 ? -33.415 73.059 130.988 1.00 15.05 173 GLU F C 1
ATOM 11442 O O . GLU F 1 173 ? -32.415 73.001 130.277 1.00 15.14 173 GLU F O 1
ATOM 11448 N N . PRO F 1 174 ? -33.577 74.028 131.893 1.00 16.34 174 PRO F N 1
ATOM 11449 C CA . PRO F 1 174 ? -32.539 75.046 132.059 1.00 15.12 174 PRO F CA 1
ATOM 11450 C C . PRO F 1 174 ? -31.269 74.464 132.645 1.00 14.28 174 PRO F C 1
ATOM 11451 O O . PRO F 1 174 ? -31.291 73.411 133.277 1.00 15.67 174 PRO F O 1
ATOM 11455 N N . LEU F 1 175 ? -30.162 75.158 132.417 1.00 13.32 175 LEU F N 1
ATOM 11456 C CA . LEU F 1 175 ? -28.867 74.760 132.937 1.00 13.17 175 LEU F CA 1
ATOM 11457 C C . LEU F 1 175 ? -28.302 75.940 133.706 1.00 12.92 175 LEU F C 1
ATOM 11458 O O . LEU F 1 175 ? -28.432 77.085 133.276 1.00 14.31 175 LEU F O 1
ATOM 11463 N N . THR F 1 176 ? -27.704 75.673 134.859 1.00 11.71 176 THR F N 1
ATOM 11464 C CA . THR F 1 176 ? -27.081 76.754 135.598 1.00 11.27 176 THR F CA 1
ATOM 11465 C C . THR F 1 176 ? -25.685 76.870 134.984 1.00 10.13 176 THR F C 1
ATOM 11466 O O . THR F 1 176 ? -25.231 75.960 134.282 1.00 8.91 176 THR F O 1
ATOM 11470 N N . GLY F 1 177 ? -25.014 77.990 135.227 1.00 10.14 177 GLY F N 1
ATOM 11471 C CA . GLY F 1 177 ? -23.681 78.179 134.682 1.00 10.71 177 GLY F CA 1
ATOM 11472 C C . GLY F 1 177 ? -22.746 77.067 135.112 1.00 11.64 177 GLY F C 1
ATOM 11473 O O . GLY F 1 177 ? -21.976 76.539 134.309 1.00 11.86 177 GLY F O 1
ATOM 11474 N N . GLU F 1 178 ? -22.820 76.709 136.389 1.00 9.39 178 GLU F N 1
ATOM 11475 C CA . GLU F 1 178 ? -21.981 75.653 136.931 1.00 13.10 178 GLU F CA 1
ATOM 11476 C C . GLU F 1 178 ? -22.205 74.329 136.200 1.00 13.57 178 GLU F C 1
ATOM 11477 O O . GLU F 1 178 ? -21.249 73.638 135.852 1.00 13.52 178 GLU F O 1
ATOM 11483 N N . GLU F 1 179 ? -23.466 73.980 135.962 1.00 14.39 179 GLU F N 1
ATOM 11484 C CA . GLU F 1 179 ? -23.794 72.729 135.285 1.00 13.28 179 GLU F CA 1
ATOM 11485 C C . GLU F 1 179 ? -23.377 72.770 133.818 1.00 13.48 179 GLU F C 1
ATOM 11486 O O . GLU F 1 179 ? -22.948 71.764 133.253 1.00 12.11 179 GLU F O 1
ATOM 11492 N N . ALA F 1 180 ? -23.498 73.938 133.204 1.00 12.09 180 ALA F N 1
ATOM 11493 C CA . ALA F 1 180 ? -23.130 74.097 131.804 1.00 12.67 180 ALA F CA 1
ATOM 11494 C C . ALA F 1 180 ? -21.625 73.934 131.590 1.00 11.22 180 ALA F C 1
ATOM 11495 O O . ALA F 1 180 ? -21.189 73.391 130.578 1.00 9.31 180 ALA F O 1
ATOM 11497 N N . GLU F 1 181 ? -20.820 74.406 132.537 1.00 9.17 181 GLU F N 1
ATOM 11498 C CA . GLU F 1 181 ? -19.376 74.276 132.384 1.00 10.22 181 GLU F CA 1
ATOM 11499 C C . GLU F 1 181 ? -18.971 72.807 132.528 1.00 12.60 181 GLU F C 1
ATOM 11500 O O . GLU F 1 181 ? -18.118 72.304 131.784 1.00 10.02 181 GLU F O 1
ATOM 11506 N N . ARG F 1 182 ? -19.604 72.114 133.471 1.00 11.89 182 ARG F N 1
ATOM 11507 C CA . ARG F 1 182 ? -19.291 70.712 133.709 1.00 13.26 182 ARG F CA 1
ATOM 11508 C C . ARG F 1 182 ? -19.652 69.844 132.506 1.00 13.12 182 ARG F C 1
ATOM 11509 O O . ARG F 1 182 ? -19.003 68.829 132.258 1.00 14.32 182 ARG F O 1
ATOM 11517 N N . LEU F 1 183 ? -20.677 70.245 131.756 1.00 11.37 183 LEU F N 1
ATOM 11518 C CA . LEU F 1 183 ? -21.085 69.503 130.567 1.00 11.11 183 LEU F CA 1
ATOM 11519 C C . LEU F 1 183 ? -20.199 69.850 129.376 1.00 12.57 183 LEU F C 1
ATOM 11520 O O . LEU F 1 183 ? -20.139 69.101 128.404 1.00 12.81 183 LEU F O 1
ATOM 11525 N N . GLY F 1 184 ? -19.526 70.993 129.451 1.00 11.13 184 GLY F N 1
ATOM 11526 C CA . GLY F 1 184 ? -18.659 71.413 128.363 1.00 12.28 184 GLY F CA 1
ATOM 11527 C C . GLY F 1 184 ? -19.303 72.423 127.429 1.00 11.52 184 GLY F C 1
ATOM 11528 O O . GLY F 1 184 ? -18.763 72.715 126.360 1.00 11.26 184 GLY F O 1
ATOM 11529 N N . LEU F 1 185 ? -20.451 72.971 127.825 1.00 12.19 185 LEU F N 1
ATOM 11530 C CA . LEU F 1 185 ? -21.156 73.952 126.997 1.00 8.49 185 LEU F CA 1
ATOM 11531 C C . LEU F 1 185 ? -20.422 75.291 126.964 1.00 10.14 185 LEU F C 1
ATOM 11532 O O . LEU F 1 185 ? -20.451 76.009 125.954 1.00 8.69 185 LEU F O 1
ATOM 11537 N N . VAL F 1 186 ? -19.777 75.629 128.079 1.00 9.44 186 VAL F N 1
ATOM 11538 C CA . VAL F 1 186 ? -19.030 76.873 128.204 1.00 11.42 186 VAL F CA 1
ATOM 11539 C C . VAL F 1 186 ? -17.697 76.566 128.872 1.00 11.49 186 VAL F C 1
ATOM 11540 O O . VAL F 1 186 ? -17.563 75.555 129.571 1.00 9.81 186 VAL F O 1
ATOM 11544 N N . ALA F 1 187 ? -16.727 77.448 128.671 1.00 9.36 187 ALA F N 1
ATOM 11545 C CA . ALA F 1 187 ? -15.384 77.254 129.205 1.00 10.14 187 ALA F CA 1
ATOM 11546 C C . ALA F 1 187 ? -15.216 77.434 130.703 1.00 11.23 187 ALA F C 1
ATOM 11547 O O . ALA F 1 187 ? -14.588 76.600 131.362 1.00 11.12 187 ALA F O 1
ATOM 11549 N N . LEU F 1 188 ? -15.773 78.521 131.231 1.00 10.35 188 LEU F N 1
ATOM 11550 C CA . LEU F 1 188 ? -15.634 78.849 132.646 1.00 11.64 188 LEU F CA 1
ATOM 11551 C C . LEU F 1 188 ? -16.921 79.303 133.327 1.00 11.62 188 LEU F C 1
ATOM 11552 O O . LEU F 1 188 ? -17.746 79.992 132.731 1.00 10.92 188 LEU F O 1
ATOM 11557 N N . ALA F 1 189 ? -17.057 78.926 134.594 1.00 11.89 189 ALA F N 1
ATOM 11558 C CA . ALA F 1 189 ? -18.197 79.310 135.416 1.00 12.42 189 ALA F CA 1
ATOM 11559 C C . ALA F 1 189 ? -17.591 79.859 136.700 1.00 13.40 189 ALA F C 1
ATOM 11560 O O . ALA F 1 189 ? -17.027 79.113 137.497 1.00 14.59 189 ALA F O 1
ATOM 11562 N N . VAL F 1 190 ? -17.688 81.168 136.890 1.00 12.12 190 VAL F N 1
ATOM 11563 C CA . VAL F 1 190 ? -17.116 81.794 138.075 1.00 12.12 190 VAL F CA 1
ATOM 11564 C C . VAL F 1 190 ? -18.203 82.382 138.956 1.00 12.33 190 VAL F C 1
ATOM 11565 O O . VAL F 1 190 ? -19.388 82.311 138.627 1.00 11.15 190 VAL F O 1
ATOM 11569 N N . GLU F 1 191 ? -17.798 82.951 140.089 1.00 12.67 191 GLU F N 1
ATOM 11570 C CA . GLU F 1 191 ? -18.756 83.558 140.994 1.00 13.94 191 GLU F CA 1
ATOM 11571 C C . GLU F 1 191 ? -19.506 84.632 140.225 1.00 15.87 191 GLU F C 1
ATOM 11572 O O . GLU F 1 191 ? -18.909 85.390 139.464 1.00 15.09 191 GLU F O 1
ATOM 11578 N N . ASP F 1 192 ? -20.818 84.685 140.422 1.00 16.79 192 ASP F N 1
ATOM 11579 C CA . ASP F 1 192 ? -21.666 85.641 139.724 1.00 17.72 192 ASP F CA 1
ATOM 11580 C C . ASP F 1 192 ? -21.127 87.069 139.627 1.00 17.72 192 ASP F C 1
ATOM 11581 O O . ASP F 1 192 ? -21.123 87.655 138.542 1.00 16.16 192 ASP F O 1
ATOM 11586 N N . GLU F 1 193 ? -20.661 87.638 140.735 1.00 17.94 193 GLU F N 1
ATOM 11587 C CA . GLU F 1 193 ? -20.166 89.007 140.673 1.00 17.24 193 GLU F CA 1
ATOM 11588 C C . GLU F 1 193 ? -18.801 89.151 140.008 1.00 16.12 193 GLU F C 1
ATOM 11589 O O . GLU F 1 193 ? -18.327 90.267 139.817 1.00 15.46 193 GLU F O 1
ATOM 11595 N N . LYS F 1 194 ? -18.184 88.029 139.642 1.00 14.25 194 LYS F N 1
ATOM 11596 C CA . LYS F 1 194 ? -16.869 88.037 139.001 1.00 16.36 194 LYS F CA 1
ATOM 11597 C C . LYS F 1 194 ? -16.900 87.752 137.496 1.00 13.04 194 LYS F C 1
ATOM 11598 O O . LYS F 1 194 ? -15.850 87.729 136.853 1.00 13.85 194 LYS F O 1
ATOM 11604 N N . VAL F 1 195 ? -18.087 87.533 136.936 1.00 13.64 195 VAL F N 1
ATOM 11605 C CA . VAL F 1 195 ? -18.209 87.210 135.511 1.00 12.26 195 VAL F CA 1
ATOM 11606 C C . VAL F 1 195 ? -17.575 88.241 134.577 1.00 12.86 195 VAL F C 1
ATOM 11607 O O . VAL F 1 195 ? -16.724 87.896 133.752 1.00 11.83 195 VAL F O 1
ATOM 11611 N N . TYR F 1 196 ? -17.972 89.505 134.697 1.00 11.19 196 TYR F N 1
ATOM 11612 C CA . TYR F 1 196 ? -17.388 90.522 133.829 1.00 12.56 196 TYR F CA 1
ATOM 11613 C C . TYR F 1 196 ? -15.876 90.614 134.034 1.00 13.11 196 TYR F C 1
ATOM 11614 O O . TYR F 1 196 ? -15.107 90.624 133.067 1.00 13.02 196 TYR F O 1
ATOM 11623 N N . GLU F 1 197 ? -15.455 90.686 135.296 1.00 13.79 197 GLU F N 1
ATOM 11624 C CA . GLU F 1 197 ? -14.038 90.770 135.650 1.00 15.52 197 GLU F CA 1
ATOM 11625 C C . GLU F 1 197 ? -13.210 89.685 134.964 1.00 14.84 197 GLU F C 1
ATOM 11626 O O . GLU F 1 197 ? -12.182 89.973 134.343 1.00 14.81 197 GLU F O 1
ATOM 11632 N N . LYS F 1 198 ? -13.659 88.438 135.074 1.00 14.09 198 LYS F N 1
ATOM 11633 C CA . LYS F 1 198 ? -12.948 87.317 134.467 1.00 14.47 198 LYS F CA 1
ATOM 11634 C C . LYS F 1 198 ? -13.004 87.387 132.942 1.00 12.54 198 LYS F C 1
ATOM 11635 O O . LYS F 1 198 ? -11.993 87.189 132.265 1.00 12.00 198 LYS F O 1
ATOM 11641 N N . ALA F 1 199 ? -14.187 87.662 132.406 1.00 10.81 199 ALA F N 1
ATOM 11642 C CA . ALA F 1 199 ? -14.352 87.777 130.965 1.00 11.56 199 ALA F CA 1
ATOM 11643 C C . ALA F 1 199 ? -13.367 88.807 130.424 1.00 11.96 199 ALA F C 1
ATOM 11644 O O . ALA F 1 199 ? -12.744 88.598 129.383 1.00 12.79 199 ALA F O 1
ATOM 11646 N N . LEU F 1 200 ? -13.227 89.922 131.135 1.00 11.90 200 LEU F N 1
ATOM 11647 C CA . LEU F 1 200 ? -12.308 90.976 130.712 1.00 12.88 200 LEU F CA 1
ATOM 11648 C C . LEU F 1 200 ? -10.872 90.468 130.756 1.00 12.15 200 LEU F C 1
ATOM 11649 O O . LEU F 1 200 ? -10.073 90.758 129.865 1.00 12.15 200 LEU F O 1
ATOM 11654 N N . GLU F 1 201 ? -10.552 89.709 131.798 1.00 12.05 201 GLU F N 1
ATOM 11655 C CA . GLU F 1 201 ? -9.216 89.149 131.959 1.00 13.90 201 GLU F CA 1
ATOM 11656 C C . GLU F 1 201 ? -8.886 88.247 130.772 1.00 14.59 201 GLU F C 1
ATOM 11657 O O . GLU F 1 201 ? -7.788 88.312 130.205 1.00 13.08 201 GLU F O 1
ATOM 11663 N N . VAL F 1 202 ? -9.846 87.408 130.404 1.00 12.27 202 VAL F N 1
ATOM 11664 C CA . VAL F 1 202 ? -9.675 86.492 129.278 1.00 12.32 202 VAL F CA 1
ATOM 11665 C C . VAL F 1 202 ? -9.487 87.277 127.980 1.00 11.81 202 VAL F C 1
ATOM 11666 O O . VAL F 1 202 ? -8.590 86.982 127.183 1.00 11.90 202 VAL F O 1
ATOM 11670 N N . ALA F 1 203 ? -10.326 88.285 127.772 1.00 11.78 203 ALA F N 1
ATOM 11671 C CA . ALA F 1 203 ? -10.230 89.100 126.570 1.00 12.69 203 ALA F CA 1
ATOM 11672 C C . ALA F 1 203 ? -8.864 89.772 126.486 1.00 12.52 203 ALA F C 1
ATOM 11673 O O . ALA F 1 203 ? -8.248 89.810 125.424 1.00 12.63 203 ALA F O 1
ATOM 11675 N N . GLU F 1 204 ? -8.385 90.301 127.608 1.00 14.41 204 GLU F N 1
ATOM 11676 C CA . GLU F 1 204 ? -7.092 90.972 127.611 1.00 14.98 204 GLU F CA 1
ATOM 11677 C C . GLU F 1 204 ? -5.968 89.986 127.297 1.00 15.92 204 GLU F C 1
ATOM 11678 O O . GLU F 1 204 ? -5.026 90.325 126.581 1.00 15.66 204 GLU F O 1
ATOM 11684 N N . ARG F 1 205 ? -6.067 88.770 127.827 1.00 16.07 205 ARG F N 1
ATOM 11685 C CA . ARG F 1 205 ? -5.056 87.746 127.574 1.00 16.68 205 ARG F CA 1
ATOM 11686 C C . ARG F 1 205 ? -4.997 87.448 126.081 1.00 15.12 205 ARG F C 1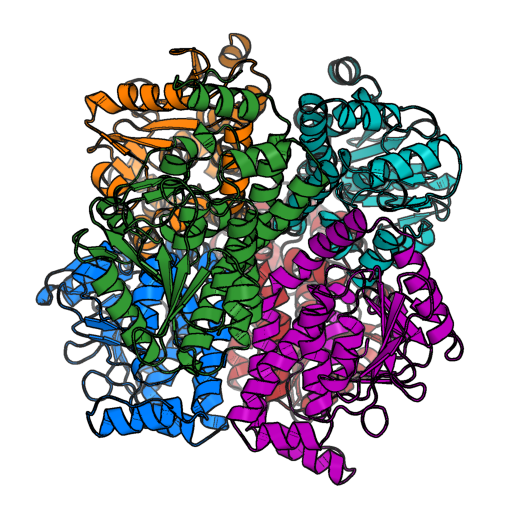
ATOM 11687 O O . ARG F 1 205 ? -3.916 87.348 125.498 1.00 15.23 205 ARG F O 1
ATOM 11695 N N . LEU F 1 206 ? -6.165 87.311 125.463 1.00 13.75 206 LEU F N 1
ATOM 11696 C CA . LEU F 1 206 ? -6.236 87.036 124.032 1.00 11.77 206 LEU F CA 1
ATOM 11697 C C . LEU F 1 206 ? -5.653 88.204 123.240 1.00 12.64 206 LEU F C 1
ATOM 11698 O O . LEU F 1 206 ? -4.982 88.004 122.229 1.00 13.09 206 LEU F O 1
ATOM 11703 N N . ALA F 1 207 ? -5.904 89.424 123.704 1.00 11.87 207 ALA F N 1
ATOM 11704 C CA . ALA F 1 207 ? -5.393 90.609 123.022 1.00 13.24 207 ALA F CA 1
ATOM 11705 C C . ALA F 1 207 ? -3.864 90.669 123.108 1.00 15.03 207 ALA F C 1
ATOM 11706 O O . ALA F 1 207 ? -3.210 91.279 122.256 1.00 15.21 207 ALA F O 1
ATOM 11708 N N . GLN F 1 208 ? -3.301 90.031 124.135 1.00 14.63 208 GLN F N 1
ATOM 11709 C CA . GLN F 1 208 ? -1.853 90.003 124.327 1.00 16.50 208 GLN F CA 1
ATOM 11710 C C . GLN F 1 208 ? -1.253 88.809 123.595 1.00 14.91 208 GLN F C 1
ATOM 11711 O O . GLN F 1 208 ? -0.039 88.599 123.623 1.00 16.86 208 GLN F O 1
ATOM 11717 N N . GLY F 1 209 ? -2.108 88.021 122.955 1.00 14.19 209 GLY F N 1
ATOM 11718 C CA . GLY F 1 209 ? -1.630 86.858 122.233 1.00 13.00 209 GLY F CA 1
ATOM 11719 C C . GLY F 1 209 ? -1.250 87.198 120.806 1.00 12.99 209 GLY F C 1
ATOM 11720 O O . GLY F 1 209 ? -1.411 88.344 120.373 1.00 13.03 209 GLY F O 1
ATOM 11721 N N . PRO F 1 210 ? -0.728 86.225 120.046 1.00 12.08 210 PRO F N 1
ATOM 11722 C CA . PRO F 1 210 ? -0.328 86.439 118.649 1.00 12.51 210 PRO F CA 1
ATOM 11723 C C . PRO F 1 210 ? -1.538 86.528 117.712 1.00 12.78 210 PRO F C 1
ATOM 11724 O O . PRO F 1 210 ? -2.250 85.550 117.496 1.00 11.07 210 PRO F O 1
ATOM 11728 N N . LYS F 1 211 ? -1.746 87.715 117.155 1.00 12.43 211 LYS F N 1
ATOM 11729 C CA . LYS F 1 211 ? -2.866 88.017 116.268 1.00 14.09 211 LYS F CA 1
ATOM 11730 C C . LYS F 1 211 ? -3.092 87.056 115.094 1.00 13.11 211 LYS F C 1
ATOM 11731 O O . LYS F 1 211 ? -4.177 86.489 114.948 1.00 13.82 211 LYS F O 1
ATOM 11737 N N . GLU F 1 212 ? -2.082 86.887 114.249 1.00 11.93 212 GLU F N 1
ATOM 11738 C CA . GLU F 1 212 ? -2.214 86.000 113.096 1.00 11.81 212 GLU F CA 1
ATOM 11739 C C . GLU F 1 212 ? -2.478 84.560 113.514 1.00 11.25 212 GLU F C 1
ATOM 11740 O O . GLU F 1 212 ? -3.365 83.900 112.968 1.00 11.76 212 GLU F O 1
ATOM 11746 N N . ALA F 1 213 ? -1.701 84.075 114.475 1.00 10.34 213 ALA F N 1
ATOM 11747 C CA . ALA F 1 213 ? -1.852 82.702 114.946 1.00 9.90 213 ALA F CA 1
ATOM 11748 C C . ALA F 1 213 ? -3.237 82.452 115.539 1.00 11.57 213 ALA F C 1
ATOM 11749 O O . ALA F 1 213 ? -3.825 81.398 115.313 1.00 10.80 213 ALA F O 1
ATOM 11751 N N . LEU F 1 214 ? -3.747 83.417 116.304 1.00 10.85 214 LEU F N 1
ATOM 11752 C CA . LEU F 1 214 ? -5.069 83.294 116.910 1.00 10.62 214 LEU F CA 1
ATOM 11753 C C . LEU F 1 214 ? -6.145 83.269 115.832 1.00 10.45 214 LEU F C 1
ATOM 11754 O O . LEU F 1 214 ? -7.084 82.479 115.901 1.00 11.66 214 LEU F O 1
ATOM 11759 N N . HIS F 1 215 ? -5.996 84.136 114.834 1.00 10.50 215 HIS F N 1
ATOM 11760 C CA . HIS F 1 215 ? -6.939 84.214 113.725 1.00 10.94 215 HIS F CA 1
ATOM 11761 C C . HIS F 1 215 ? -7.001 82.878 112.995 1.00 11.74 215 HIS F C 1
ATOM 11762 O O . HIS F 1 215 ? -8.082 82.330 112.775 1.00 10.71 215 HIS F O 1
ATOM 11769 N N . HIS F 1 216 ? -5.836 82.349 112.644 1.00 10.18 216 HIS F N 1
ATOM 11770 C CA . HIS F 1 216 ? -5.764 81.085 111.924 1.00 10.34 216 HIS F CA 1
ATOM 11771 C C . HIS F 1 216 ? -6.254 79.886 112.723 1.00 10.74 216 HIS F C 1
ATOM 11772 O O . HIS F 1 216 ? -6.877 78.982 112.170 1.00 11.60 216 HIS F O 1
ATOM 11779 N N . THR F 1 217 ? -5.988 79.872 114.022 1.00 9.92 217 THR F N 1
ATOM 11780 C CA . THR F 1 217 ? -6.432 78.750 114.843 1.00 10.12 217 THR F CA 1
ATOM 11781 C C . THR F 1 217 ? -7.952 78.804 114.979 1.00 9.43 217 THR F C 1
ATOM 11782 O O . THR F 1 217 ? -8.634 77.782 114.844 1.00 8.06 217 THR F O 1
ATOM 11786 N N . LYS F 1 218 ? -8.488 79.995 115.238 1.00 8.38 218 LYS F N 1
ATOM 11787 C CA . LYS F 1 218 ? -9.933 80.146 115.361 1.00 8.74 218 LYS F CA 1
ATOM 11788 C C . LYS F 1 218 ? -10.584 79.769 114.040 1.00 7.54 218 LYS F C 1
ATOM 11789 O O . LYS F 1 218 ? -11.574 79.034 114.003 1.00 7.77 218 LYS F O 1
ATOM 11795 N N . HIS F 1 219 ? -10.023 80.279 112.952 1.00 8.49 219 HIS F N 1
ATOM 11796 C CA . HIS F 1 219 ? -10.570 79.994 111.632 1.00 8.75 219 HIS F CA 1
ATOM 11797 C C . HIS F 1 219 ? -10.585 78.497 111.345 1.00 7.94 219 HIS F C 1
ATOM 11798 O O . HIS F 1 219 ? -11.597 77.954 110.895 1.00 7.26 219 HIS F O 1
ATOM 11805 N N . ALA F 1 220 ? -9.465 77.831 111.623 1.00 7.77 220 ALA F N 1
ATOM 11806 C CA . ALA F 1 220 ? -9.345 76.398 111.355 1.00 5.59 220 ALA F CA 1
ATOM 11807 C C . ALA F 1 220 ? -10.301 75.590 112.216 1.00 9.44 220 ALA F C 1
ATOM 11808 O O . ALA F 1 220 ? -10.932 74.648 111.739 1.00 10.35 220 ALA F O 1
ATOM 11810 N N . LEU F 1 221 ? -10.393 75.944 113.493 1.00 8.03 221 LEU F N 1
ATOM 11811 C CA . LEU F 1 221 ? -11.293 75.235 114.391 1.00 8.92 221 LEU F CA 1
ATOM 11812 C C . LEU F 1 221 ? -12.749 75.413 113.962 1.00 10.05 221 LEU F C 1
ATOM 11813 O O . LEU F 1 221 ? -13.527 74.461 113.987 1.00 7.26 221 LEU F O 1
ATOM 11818 N N . ASN F 1 222 ? -13.107 76.627 113.545 1.00 9.18 222 ASN F N 1
ATOM 11819 C CA . ASN F 1 222 ? -14.479 76.899 113.147 1.00 9.82 222 ASN F CA 1
ATOM 11820 C C . ASN F 1 222 ? -14.974 76.175 111.900 1.00 9.88 222 ASN F C 1
ATOM 11821 O O . ASN F 1 222 ? -16.178 76.150 111.642 1.00 9.81 222 ASN F O 1
ATOM 11826 N N . HIS F 1 223 ? -14.062 75.576 111.134 1.00 10.44 223 HIS F N 1
ATOM 11827 C CA . HIS F 1 223 ? -14.467 74.816 109.956 1.00 10.40 223 HIS F CA 1
ATOM 11828 C C . HIS F 1 223 ? -15.275 73.609 110.418 1.00 8.62 223 HIS F C 1
ATOM 11829 O O . HIS F 1 223 ? -16.046 73.028 109.652 1.00 5.52 223 HIS F O 1
ATOM 11836 N N . TRP F 1 224 ? -15.095 73.228 111.679 1.00 11.26 224 TRP F N 1
ATOM 11837 C CA . TRP F 1 224 ? -15.856 72.112 112.229 1.00 10.07 224 TRP F CA 1
ATOM 11838 C C . TRP F 1 224 ? -17.319 72.523 112.222 1.00 10.56 224 TRP F C 1
ATOM 11839 O O . TRP F 1 224 ? -18.196 71.753 111.833 1.00 10.32 224 TRP F O 1
ATOM 11850 N N . TYR F 1 225 ? -17.581 73.753 112.653 1.00 10.04 225 TYR F N 1
ATOM 11851 C CA . TYR F 1 225 ? -18.946 74.250 112.666 1.00 8.64 225 TYR F CA 1
ATOM 11852 C C . TYR F 1 225 ? -19.460 74.477 111.247 1.00 10.09 225 TYR F C 1
ATOM 11853 O O . TYR F 1 225 ? -20.596 74.114 110.923 1.00 9.17 225 TYR F O 1
ATOM 11862 N N . ARG F 1 226 ? -18.633 75.092 110.405 1.00 9.19 226 ARG F N 1
ATOM 11863 C CA . ARG F 1 226 ? -19.029 75.364 109.026 1.00 10.29 226 ARG F CA 1
ATOM 11864 C C . ARG F 1 226 ? -19.415 74.107 108.248 1.00 12.30 226 ARG F C 1
ATOM 11865 O O . ARG F 1 226 ? -20.233 74.172 107.329 1.00 11.62 226 ARG F O 1
ATOM 11873 N N . SER F 1 227 ? -18.838 72.961 108.606 1.00 10.45 227 SER F N 1
ATOM 11874 C CA . SER F 1 227 ? -19.166 71.719 107.904 1.00 11.51 227 SER F CA 1
ATOM 11875 C C . SER F 1 227 ? -20.617 71.311 108.139 1.00 13.31 227 SER F C 1
ATOM 11876 O O . SER F 1 227 ? -21.184 70.518 107.382 1.00 15.37 227 SER F O 1
ATOM 11879 N N . PHE F 1 228 ? -21.214 71.866 109.187 1.00 10.66 228 PHE F N 1
ATOM 11880 C CA . PHE F 1 228 ? -22.593 71.568 109.525 1.00 12.28 228 PHE F CA 1
ATOM 11881 C C . PHE F 1 228 ? -23.511 72.769 109.318 1.00 11.63 228 PHE F C 1
ATOM 11882 O O . PHE F 1 228 ? -24.584 72.850 109.911 1.00 11.04 228 PHE F O 1
ATOM 11890 N N . LEU F 1 229 ? -23.097 73.704 108.470 1.00 11.54 229 LEU F N 1
ATOM 11891 C CA . LEU F 1 229 ? -23.933 74.875 108.212 1.00 10.92 229 LEU F CA 1
ATOM 11892 C C . LEU F 1 229 ? -25.284 74.504 107.609 1.00 11.79 229 LEU F C 1
ATOM 11893 O O . LEU F 1 229 ? -26.316 75.067 107.976 1.00 11.94 229 LEU F O 1
ATOM 11898 N N . PRO F 1 230 ? -25.306 73.556 106.662 1.00 12.11 230 PRO F N 1
ATOM 11899 C CA . PRO F 1 230 ? -26.608 73.198 106.095 1.00 10.29 230 PRO F CA 1
ATOM 11900 C C . PRO F 1 230 ? -27.528 72.643 107.192 1.00 9.63 230 PRO F C 1
ATOM 11901 O O . PRO F 1 230 ? -28.735 72.887 107.198 1.00 10.29 230 PRO F O 1
ATOM 11905 N N . HIS F 1 231 ? -26.948 71.893 108.123 1.00 8.94 231 HIS F N 1
ATOM 11906 C CA . HIS F 1 231 ? -27.723 71.318 109.218 1.00 8.81 231 HIS F CA 1
ATOM 11907 C C . HIS F 1 231 ? -28.376 72.444 110.006 1.00 9.02 231 HIS F C 1
ATOM 11908 O O . HIS F 1 231 ? -29.554 72.383 110.360 1.00 8.59 231 HIS F O 1
ATOM 11915 N N . PHE F 1 232 ? -27.580 73.470 110.277 1.00 9.72 232 PHE F N 1
ATOM 11916 C CA . PHE F 1 232 ? -28.032 74.630 111.032 1.00 9.72 232 PHE F CA 1
ATOM 11917 C C . PHE F 1 232 ? -29.115 75.416 110.308 1.00 10.47 232 PHE F C 1
ATOM 11918 O O . PHE F 1 232 ? -30.168 75.707 110.879 1.00 8.29 232 PHE F O 1
ATOM 11926 N N . GLU F 1 233 ? -28.861 75.762 109.051 1.00 8.59 233 GLU F N 1
ATOM 11927 C CA . GLU F 1 233 ? -29.837 76.531 108.296 1.00 9.02 233 GLU F CA 1
ATOM 11928 C C . GLU F 1 233 ? -31.153 75.786 108.108 1.00 6.94 233 GLU F C 1
ATOM 11929 O O . GLU F 1 233 ? -32.209 76.400 108.072 1.00 9.24 233 GLU F O 1
ATOM 11935 N N . LEU F 1 234 ? -31.097 74.464 107.988 1.00 8.64 234 LEU F N 1
ATOM 11936 C CA . LEU F 1 234 ? -32.321 73.685 107.853 1.00 7.81 234 LEU F CA 1
ATOM 11937 C C . LEU F 1 234 ? -33.124 73.824 109.153 1.00 9.45 234 LEU F C 1
ATOM 11938 O O . LEU F 1 234 ? -34.334 74.041 109.129 1.00 8.43 234 LEU F O 1
ATOM 11943 N N . SER F 1 235 ? -32.452 73.707 110.292 1.00 8.74 235 SER F N 1
ATOM 11944 C CA . SER F 1 235 ? -33.168 73.814 111.558 1.00 8.73 235 SER F CA 1
ATOM 11945 C C . SER F 1 235 ? -33.839 75.182 111.660 1.00 7.68 235 SER F C 1
ATOM 11946 O O . SER F 1 235 ? -34.987 75.288 112.099 1.00 7.27 235 SER F O 1
ATOM 11949 N N . LEU F 1 236 ? -33.125 76.217 111.225 1.00 7.40 236 LEU F N 1
ATOM 11950 C CA . LEU F 1 236 ? -33.632 77.588 111.258 1.00 7.34 236 LEU F CA 1
ATOM 11951 C C . LEU F 1 236 ? -34.834 77.731 110.329 1.00 9.03 236 LEU F C 1
ATOM 11952 O O . LEU F 1 236 ? -35.842 78.344 110.687 1.00 8.94 236 LEU F O 1
ATOM 11957 N N . ALA F 1 237 ? -34.727 77.162 109.132 1.00 8.31 237 ALA F N 1
ATOM 11958 C CA . ALA F 1 237 ? -35.820 77.235 108.171 1.00 8.84 237 ALA F CA 1
ATOM 11959 C C . ALA F 1 237 ? -37.035 76.497 108.714 1.00 9.85 237 ALA F C 1
ATOM 11960 O O . ALA F 1 237 ? -38.159 76.959 108.554 1.00 11.29 237 ALA F O 1
ATOM 11962 N N . LEU F 1 238 ? -36.813 75.350 109.354 1.00 9.17 238 LEU F N 1
ATOM 11963 C CA . LEU F 1 238 ? -37.919 74.590 109.930 1.00 9.54 238 LEU F CA 1
ATOM 11964 C C . LEU F 1 238 ? -38.579 75.380 111.053 1.00 10.94 238 LEU F C 1
ATOM 11965 O O . LEU F 1 238 ? -39.801 75.361 111.198 1.00 11.18 238 LEU F O 1
ATOM 11970 N N . GLU F 1 239 ? -37.769 76.068 111.853 1.00 11.77 239 GLU F N 1
ATOM 11971 C CA . GLU F 1 239 ? -38.301 76.870 112.950 1.00 10.00 239 GLU F CA 1
ATOM 11972 C C . GLU F 1 239 ? -39.208 77.959 112.379 1.00 12.03 239 GLU F C 1
ATOM 11973 O O . GLU F 1 239 ? -40.350 78.129 112.815 1.00 10.01 239 GLU F O 1
ATOM 11979 N N . PHE F 1 240 ? -38.691 78.692 111.397 1.00 9.96 240 PHE F N 1
ATOM 11980 C CA . PHE F 1 240 ? -39.453 79.764 110.773 1.00 11.77 240 PHE F CA 1
ATOM 11981 C C . PHE F 1 240 ? -40.717 79.284 110.070 1.00 10.54 240 PHE F C 1
ATOM 11982 O O . PHE F 1 240 ? -41.704 80.012 110.005 1.00 13.48 240 PHE F O 1
ATOM 11990 N N . LEU F 1 241 ? -40.700 78.070 109.539 1.00 11.61 241 LEU F N 1
ATOM 11991 C CA . LEU F 1 241 ? -41.904 77.536 108.913 1.00 11.91 241 LEU F CA 1
ATOM 11992 C C . LEU F 1 241 ? -42.951 77.319 110.010 1.00 14.99 241 LEU F C 1
ATOM 11993 O O . LEU F 1 241 ? -44.156 77.316 109.751 1.00 13.80 241 LEU F O 1
ATOM 11998 N N . GLY F 1 242 ? -42.481 77.150 111.242 1.00 14.44 242 GLY F N 1
ATOM 11999 C CA . GLY F 1 242 ? -43.394 76.941 112.352 1.00 16.57 242 GLY F CA 1
ATOM 12000 C C . GLY F 1 242 ? -44.052 78.216 112.852 1.00 18.18 242 GLY F C 1
ATOM 12001 O O . GLY F 1 242 ? -45.004 78.160 113.632 1.00 19.42 242 GLY F O 1
ATOM 12002 N N . PHE F 1 243 ? -43.559 79.370 112.410 1.00 18.65 243 PHE F N 1
ATOM 12003 C CA . PHE F 1 243 ? -44.127 80.641 112.853 1.00 19.73 243 PHE F CA 1
ATOM 12004 C C . PHE F 1 243 ? -45.564 80.843 112.389 1.00 19.71 243 PHE F C 1
ATOM 12005 O O . PHE F 1 243 ? -46.289 81.660 112.952 1.00 21.50 243 PHE F O 1
ATOM 12013 N N . SER F 1 244 ? -45.975 80.099 111.366 1.00 17.70 244 SER F N 1
ATOM 12014 C CA . SER F 1 244 ? -47.336 80.206 110.850 1.00 18.19 244 SER F CA 1
ATOM 12015 C C . SER F 1 244 ? -48.243 79.108 111.417 1.00 18.09 244 SER F C 1
ATOM 12016 O O . SER F 1 244 ? -49.401 78.973 111.010 1.00 18.90 244 SER F O 1
ATOM 12019 N N . GLY F 1 245 ? -47.719 78.339 112.369 1.00 16.33 245 GLY F N 1
ATOM 12020 C CA . GLY F 1 245 ? -48.488 77.253 112.964 1.00 17.02 245 GLY F CA 1
ATOM 12021 C C . GLY F 1 245 ? -49.230 77.608 114.238 1.00 17.73 245 GLY F C 1
ATOM 12022 O O . GLY F 1 245 ? -48.993 78.658 114.842 1.00 18.18 245 GLY F O 1
ATOM 12023 N N . LYS F 1 246 ? -50.120 76.715 114.657 1.00 17.30 246 LYS F N 1
ATOM 12024 C CA . LYS F 1 246 ? -50.923 76.918 115.860 1.00 17.19 246 LYS F CA 1
ATOM 12025 C C . LYS F 1 246 ? -50.106 76.728 117.133 1.00 17.71 246 LYS F C 1
ATOM 12026 O O . LYS F 1 246 ? -50.474 77.236 118.192 1.00 17.29 246 LYS F O 1
ATOM 12032 N N . GLU F 1 247 ? -49.002 75.987 117.039 1.00 17.47 247 GLU F N 1
ATOM 12033 C CA . GLU F 1 247 ? -48.177 75.755 118.217 1.00 18.04 247 GLU F CA 1
ATOM 12034 C C . GLU F 1 247 ? -47.548 77.045 118.717 1.00 18.64 247 GLU F C 1
ATOM 12035 O O . GLU F 1 247 ? -47.542 77.310 119.916 1.00 18.11 247 GLU F O 1
ATOM 12041 N N . LEU F 1 248 ? -47.008 77.854 117.812 1.00 18.60 248 LEU F N 1
ATOM 12042 C CA . LEU F 1 248 ? -46.399 79.118 118.221 1.00 19.46 248 LEU F CA 1
ATOM 12043 C C . LEU F 1 248 ? -47.473 80.049 118.772 1.00 20.24 248 LEU F C 1
ATOM 12044 O O . LEU F 1 248 ? -47.228 80.827 119.695 1.00 18.62 248 LEU F O 1
ATOM 12049 N N . GLU F 1 249 ? -48.665 79.974 118.191 1.00 20.95 249 GLU F N 1
ATOM 12050 C CA . GLU F 1 249 ? -49.776 80.803 118.639 1.00 22.39 249 GLU F CA 1
ATOM 12051 C C . GLU F 1 249 ? -50.081 80.500 120.105 1.00 21.61 249 GLU F C 1
ATOM 12052 O O . GLU F 1 249 ? -50.259 81.414 120.912 1.00 20.15 249 GLU F O 1
ATOM 12058 N N . GLU F 1 250 ? -50.131 79.213 120.443 1.00 20.01 250 GLU F N 1
ATOM 12059 C CA . GLU F 1 250 ? -50.407 78.780 121.814 1.00 20.48 250 GLU F CA 1
ATOM 12060 C C . GLU F 1 250 ? -49.254 79.108 122.768 1.00 20.99 250 GLU F C 1
ATOM 12061 O O . GLU F 1 250 ? -49.473 79.538 123.905 1.00 19.37 250 GLU F O 1
ATOM 12067 N N . GLY F 1 251 ? -48.024 78.906 122.304 1.00 20.71 251 GLY F N 1
ATOM 12068 C CA . GLY F 1 251 ? -46.877 79.184 123.145 1.00 22.98 251 GLY F CA 1
ATOM 12069 C C . GLY F 1 251 ? -46.765 80.660 123.460 1.00 25.29 251 GLY F C 1
ATOM 12070 O O . GLY F 1 251 ? -46.568 81.057 124.609 1.00 24.61 251 GLY F O 1
ATOM 12071 N N . LEU F 1 252 ? -46.903 81.473 122.419 1.00 27.06 252 LEU F N 1
ATOM 12072 C CA . LEU F 1 252 ? -46.819 82.921 122.532 1.00 28.77 252 LEU F CA 1
ATOM 12073 C C . LEU F 1 252 ? -47.922 83.442 123.450 1.00 30.26 252 LEU F C 1
ATOM 12074 O O . LEU F 1 252 ? -47.689 84.316 124.287 1.00 32.10 252 LEU F O 1
ATOM 12079 N N . LYS F 1 253 ? -49.120 82.890 123.293 1.00 30.85 253 LYS F N 1
ATOM 12080 C CA . LYS F 1 253 ? -50.267 83.286 124.102 1.00 34.95 253 LYS F CA 1
ATOM 12081 C C . LYS F 1 253 ? -50.047 82.896 125.561 1.00 36.30 253 LYS F C 1
ATOM 12082 O O . LYS F 1 253 ? -50.280 83.693 126.468 1.00 36.76 253 LYS F O 1
ATOM 12088 N N . ALA F 1 254 ? -49.590 81.668 125.780 1.00 36.80 254 ALA F N 1
ATOM 12089 C CA . ALA F 1 254 ? -49.345 81.176 127.130 1.00 38.62 254 ALA F CA 1
ATOM 12090 C C . ALA F 1 254 ? -48.283 81.997 127.859 1.00 39.89 254 ALA F C 1
ATOM 12091 O O . ALA F 1 254 ? -48.428 82.297 129.043 1.00 40.43 254 ALA F O 1
ATOM 12093 N N . LEU F 1 255 ? -47.223 82.361 127.144 1.00 41.92 255 LEU F N 1
ATOM 12094 C CA . LEU F 1 255 ? -46.124 83.135 127.719 1.00 44.13 255 LEU F CA 1
ATOM 12095 C C . LEU F 1 255 ? -46.602 84.503 128.203 1.00 45.99 255 LEU F C 1
ATOM 12096 O O . LEU F 1 255 ? -46.461 84.842 129.379 1.00 46.59 255 LEU F O 1
ATOM 12101 N N . LYS F 1 256 ? -47.165 85.290 127.292 1.00 47.30 256 LYS F N 1
ATOM 12102 C CA . LYS F 1 256 ? -47.657 86.628 127.624 1.00 48.40 256 LYS F CA 1
ATOM 12103 C C . LYS F 1 256 ? -48.751 86.583 128.674 1.00 48.56 256 LYS F C 1
ATOM 12104 O O . LYS F 1 256 ? -48.988 87.546 129.411 1.00 49.20 256 LYS F O 1
ATOM 12110 N N . GLU F 1 257 ? -49.408 85.436 128.736 1.00 47.95 257 GLU F N 1
ATOM 12111 C CA . GLU F 1 257 ? -50.523 85.206 129.643 1.00 47.51 257 GLU F CA 1
ATOM 12112 C C . GLU F 1 257 ? -50.050 84.511 130.931 1.00 46.51 257 GLU F C 1
ATOM 12113 O O . GLU F 1 257 ? -50.860 84.138 131.777 1.00 46.62 257 GLU F O 1
ATOM 12119 N N . LYS F 1 258 ? -48.734 84.350 131.063 1.00 45.02 258 LYS F N 1
ATOM 12120 C CA . LYS F 1 258 ? -48.135 83.718 132.231 1.00 43.25 258 LYS F CA 1
ATOM 12121 C C . LYS F 1 258 ? -48.812 82.412 132.656 1.00 41.20 258 LYS F C 1
ATOM 12122 O O . LYS F 1 258 ? -49.231 82.268 133.806 1.00 40.80 258 LYS F O 1
ATOM 12128 N N . ARG F 1 259 ? -48.909 81.457 131.736 1.00 38.64 259 ARG F N 1
ATOM 12129 C CA . ARG F 1 259 ? -49.530 80.170 132.035 1.00 36.04 259 ARG F CA 1
ATOM 12130 C C . ARG F 1 259 ? -48.872 79.057 131.226 1.00 34.13 259 ARG F C 1
ATOM 12131 O O . ARG F 1 259 ? -48.247 79.316 130.200 1.00 34.09 259 ARG F O 1
ATOM 12139 N N . PRO F 1 260 ? -48.989 77.802 131.690 1.00 32.55 260 PRO F N 1
ATOM 12140 C CA . PRO F 1 260 ? -48.389 76.681 130.959 1.00 31.34 260 PRO F CA 1
ATOM 12141 C C . PRO F 1 260 ? -49.070 76.506 129.602 1.00 30.06 260 PRO F C 1
ATOM 12142 O O . PRO F 1 260 ? -50.291 76.626 129.486 1.00 29.58 260 PRO F O 1
ATOM 12146 N N . PRO F 1 261 ? -48.289 76.229 128.552 1.00 28.46 261 PRO F N 1
ATOM 12147 C CA . PRO F 1 261 ? -48.879 76.049 127.224 1.00 27.03 261 PRO F CA 1
ATOM 12148 C C . PRO F 1 261 ? -49.681 74.757 127.094 1.00 25.86 261 PRO F C 1
ATOM 12149 O O . PRO F 1 261 ? -49.324 73.727 127.663 1.00 25.83 261 PRO F O 1
ATOM 12153 N N . GLU F 1 262 ? -50.774 74.829 126.347 1.00 25.00 262 GLU F N 1
ATOM 12154 C CA . GLU F 1 262 ? -51.632 73.677 126.110 1.00 24.14 262 GLU F CA 1
ATOM 12155 C C . GLU F 1 262 ? -51.589 73.417 124.610 1.00 21.93 262 GLU F C 1
ATOM 12156 O O . GLU F 1 262 ? -52.482 73.826 123.865 1.00 21.22 262 GLU F O 1
ATOM 12162 N N . PHE F 1 263 ? -50.531 72.742 124.175 1.00 20.06 263 PHE F N 1
ATOM 12163 C CA . PHE F 1 263 ? -50.331 72.455 122.761 1.00 19.80 263 PHE F CA 1
ATOM 12164 C C . PHE F 1 263 ? -51.348 71.500 122.156 1.00 20.23 263 PHE F C 1
ATOM 12165 O O . PHE F 1 263 ? -51.763 70.535 122.791 1.00 21.04 263 PHE F O 1
ATOM 12173 N N . PRO F 1 264 ? -51.762 71.763 120.905 1.00 22.47 264 PRO F N 1
ATOM 12174 C CA . PRO F 1 264 ? -52.742 70.942 120.183 1.00 23.92 264 PRO F CA 1
ATOM 12175 C C . PRO F 1 264 ? -52.242 69.557 119.777 1.00 25.46 264 PRO F C 1
ATOM 12176 O O . PRO F 1 264 ? -51.018 69.330 119.834 1.00 27.30 264 PRO F O 1
#

Radius of gyration: 31.17 Å; Cα contacts (8 Å, |Δi|>4): 3909; chains: 6; bounding box: 76×80×74 Å

Foldseek 3Di:
DVVLCVVQPQWDWDPPDFQEIEIEGEQPVLRAHEPRRLLRLLPVLVVVLVDPRHQEYEYYYPPQAQHQYHDPNLLVQLLPDVVSVVVVLVSLLSNQVSQLLRLHAYEYLHAQEAEASSLSNQQSGPAYEAAQAHKYWPCLVLLQFFSQSHLQLGVCVFQNDVVSCVCRVVRDIDGLNRCCVSRSHPYHHHNVCRVVVRVVVRNVSSVDDRVVNSVVSNVVSVVSVVCSVSRSVRSVRRSVCSNPVRNVQSSVCVVVVHRGDGD/DVVLCVQQPQWDWDPPDFLEIEIEGAQPVLRAHAVRNLQSLLPVLVVCLPPPSHQEYEYHYPPQAQHQYHDLNLLVQLLPDPVSVVVSLVSLLSNLVSQLLRLHAYEYLHAAEAEASSLSNQLSGPAYEYAQAHKYWDCLVLLQFFSQSHLQLGVCVFQNDVVSCVCRVVRDIDGLNRCCVSRSHPYHHHNVCSVVVSVVVRNVSSVDDRVVNSVVSNVVSVSSVVCSVVRSVSSVRRSVCSNDVRNVQSSVCVVVVHGGDGD/DVVLCVQQPQWDWDPPDFLEIEIEGAQPVLRAHDPSNLLRLLPSLVVVLVDPRHQEYEYHYPPQAQYQYHDPNLLVVLLVDVVSVVVSLSSLLSNQVSQLLRLHAYEYLHGAEAEASSVSNQLSGNAYEAAQARKYWPPLVLLQFFSQSHLQLGVCVFQHDVVSCVRRVVRDIDGLNRCCVSRSHVYYHHNVCSVVVRVVVRNVSSVDDRVVSSVVSNVVSVSSVVCSVRRSVSSVRRSVCSNDPRSVQSVVQVVVVHRGDGD/DVVLCVQQPQWDWDPPDFQEIEIEGAQPVLRAHEPRNLQSLLCVLVVVLVVPRHQEYEYHYPPQAQYQYHDPNLLVVLLVDPVSVVVSLNSLLSNQVSQLLRLHAYEYLHGAEAEASSLSNQQSGPAYEYAQAHKYWPPLVLLQFFSQSHLQLGVCVFQHDVVSCVRRVVRDIDGLNRCCVRRSHPYYHHNVCSVVVRVVVRNVSSVDDSVVNSVVSNVVSVVSVVCSVSRSVSSVRRSVCSNPPRSVQSSVCVVVVHRGDGD/DVVQCVQQPQWDWDPPDFQEIEIEGAQPVLNAHELSNLQSLLPVLVVVLVDPRHQEYEYHYPPQAQHQYHDPNLLVVLLPDVVSVVVSLVSLLSNLVSQLLRLHAYEYLHAAEAEASSLSNQQSGPAYEAAQAHKYWPPLVLLQFFSQSHLQLGVCVFQHDVVSCVRRVVRDIDGLNRCCVSRSHVYHHHNVCSVVVRVVVRNVSSVDDSVVNSVVSNVVSVVSVVCSVSRSVRSVRRSVCSNPVRNVQSVVCVVVVHRGDGD/DVVLCVQQPQWDWDPPDFLEIEIEGAQPVLRAHAPSNLQRLLPVLVVCLPPPRHQEYEYHYPPQAQYQYHDLNLLCQLLPDPVSVVVSLVSLLSNLVSQLLRLHAYEYLHAAEAEASSLSNQLSGNAYEAAQAHKYWPCLVLLQFFSQSHLQLGVCVFQNDVVSCVCRVVRDIDGLNRCCVSRSHPYHHHNVCSVVVSVVVRNVSSVDDRVVNSVVSNVVSVSSVVCSVVRSVRSVRRSVCSNDVRNVQSSCCVVVVHGGDGD

Secondary structure (DSSP, 8-state):
-HHHHHH-TTEEEEEEETTEEEEEE--SGGG-B-HHHHHHHHHHHHHHTT-TT-SEEEEEEGGG--B--B-HHHHHHHHH-HHHHHHHHHHHHHHHHHHHHSSS-EEEEE-SEEETHHHHHHHHSSEEEEETT-EEE--HHHHTS--TTTHHHHTHHHH-HHHHHHHHHHT--EEHHHHHHHTSSSEEE-GGGHHHHHHHHHHHHHTS-HHHHHHHHHHHHHHHHTTHHHHHHHHHHHHHGGGSHHHHHHHHHHHTTS-----/-HHHHHH-TTEEEEEEETTEEEEEE--SGGG-B-HHHHHHHHHHHHHHTT-TT-SEEEEEETTS--B--B-HHHHHHHHH-HHHHHHHHHHHHHHHHHHHHSSS-EEEEE-SEEETHHHHHHHHSSEEEEETT-EEE--HHHHTS--TTTHHHHSHHHH-HHHHHHHHHHT--EEHHHHHHHTSSSEEE-GGGHHHHHHHHHHHHHTS-HHHHHHHHHHHHHHHHTTHHHHHHHHHHHHHGGGSHHHHHHHHHHHTTS-----/-HHHHHHSTTEEEEEEETTEEEEEE--SGGGPBPHHHHHHHHHHHHHHTTSTT-SEEEEEETTS--B--B-HHHHHHHHH-HHHHHHHHHHHHHHHHHHHHSSS-EEEEE-SEEETHHHHHHHHSSEEEEETT-EEE--HHHHTS-STTTHHHHSHHHH-HHHHHHHHHHT--EEHHHHHHHTSSSEEE-GGGHHHHHHHHHHHHHTS-HHHHHHHHHHHHHHHHTTHHHHHHHHHHHHHGGGSHHHHHHHHHHHTTS-----/-HHHHHHSTTEEEEEEETTEEEEEE--SGGGPBPHHHHHHHHHHHHHHTTSTT-SEEEEEETTS--B--B-HHHHHHHHH-HHHHHHHHHHHHHHHHHHHHSSS-EEEEE-SEEETHHHHHHHHSSEEEEETT-EEE--HHHHTS-STTTHHHHSHHHH-HHHHHHHHHHT--EEHHHHHHHTSSSEEE-GGGHHHHHHHHHHHHHTS-HHHHHHHHHHHHHHHHTTHHHHHHHHHHHHHGGGSHHHHHHHHHHHTTS-----/-HHHHTTSTTEEEEEEETTEEEEEE--SGGG-B-HHHHHHHHHHHHHHTT-TT-SEEEEEETTS--B--B-HHHHHHHHH-HHHHHHHHHHHHHHHHHHHHSSS-EEEEE-SEEETHHHHHHHHSSEEEEETT-EEE--HHHHTS-STTTHHHHTHHHHHHHHHHHHHHTT--EEHHHHHHHTSSSEEE-GGGHHHHHHHHHHHHHHS-HHHHHHHHHHHHHHHHTTHHHHHHHHHHHHHGGGSHHHHHHHHHHHTTS-----/-HHHHHHSTTEEEEEEETTEEEEEE--SGGG-B-HHHHHHHHHHHHHHTT-TT-SEEEEEETTS--B--B-HHHHHHHHT-HHHHHHHHHHHHHHHHHHHHSSS-EEEEE-SEEETHHHHHHHHSSEEEEETT-EEE--HHHHTS---SSHHHHSHHHH-HHHHHHHHHHT--EEHHHHHHHTSSSEEE-GGGHHHHHHHHHHHHHTS-HHHHHHHHHHHHHHHHTTHHHHHHHHHHHHHGGGSHHHHHHHHHHHTTS-----

InterPro domains:
  IPR001753 Enoyl-CoA hydratase/isomerase-like domain [PF00378] (20-263)
  IPR014748 Enoyl-CoA hydratase, C-terminal [G3DSA:1.10.12.10] (208-264)
  IPR029045 ClpP/crotonase-like domain superfamily [SSF52096] (18-263)